Protein 2A7Y (pdb70)

Sequence (80 aa):
MHAKVGDYLVVKGTTTERHDQHAEIIEVRSADGSPPYVVRWLVNGHETTVYPGSDAVVVTATEHAEAEKRAAARAGHAATMHAKVGDYLVVKGTTTERHDQHAEIIEVRSADGSPPYVVRWLVNGHETTVYPGSDAVVVTATEHAEAEKRAAARAGHAATMHAKVGDYLVVKGTTTERHDQHAEIIEVRSADGSPPYVVRWLVNGHETTVYPGSDAVVVTATEHAEAEKRAAARAGHAATMHAKVGDYLVVKGTTTERHDQHAEIIEVRSADGSPPYVVRWLVNGHETTVYPGSDAVVVTATEHAEAEKRAAARAGHAATMHAKVGDYLVVKGTTTERHDQHAEIIEVRSADGSPPYVVRWLVNGHETTVYPGSDAVVVTATEHAEAEKRAAARAGHAATMHAKVGDYLVVKGTTTERHDQHAEIIEVRSADGSPPYVVRWLVNGHETTVYPGSDAVVVTATEHAEAEKRAAARAGHAATMHAKVGDYLVVKGTTTERHDQHAEIIEVRSADGSPPYVVRWLVNGHETTVYPGSDAVVVTATEHAEAEKRAAARAGHAATMHAKVGDYLVVKGTTTERHDQHAEIIEVRSADGSPPYVVRWLVNGHETTVYPGSDAVVVTATEHAEAEKRAAARAGHAATMHAKVGDYLVVKGTTTERHDQHAEIIEVRSADGSPPYVVRWLVNGHETTVYPGSDAVVVTATEHAEAEKRAAARAGHAATMHAKVGDYLVVKGTTTERHDQHAEIIEVRSADGSPPYVVRWLVNGHETTVYPGSDAVVVTATEHAEAEKRAAARAGHAATMHAKVGDYLVVKGTTTERHDQHAEIIEVRSADGSPPYVVRWLVNGHETTVYPGSDAVVVTATEHAEAEKRAAARAGHAATMHAKVGDYLVVKGTTTERHDQHAEIIEVRSADGSPPYVVRWLVNGHETTVYPGSDAVVVTATEHAEAEKRAAARAGHAATMHAKVGDYLVVKGTTTERHDQHAEIIEVRSADGSPPYVVRWLVNGHETTVYPGSDAVVVTATEHAEAEKRAAARAGHAATMHAKVGDYLVVKGTTTERHDQHAEIIEVRSADGSPPYVVRWLVNGHETTVYPGSDAVVVTATEHAEAEKRAAARAGHAATMHAKVGDYLVVKGTTTERHDQHAEIIEVRSADGSPPYVVRWLVNGHETTVYPGSDAVVVTATEHAEAEKRAAARAGHAATMHAKVGDYLVVKGTTTERHDQHAEIIEVRSADGSPPYVVRWLVNGHETTVYPGSDAVVVTATEHAEAEKRAAARAGHAATMHAKVGDYLVVKGTTTERHDQHAEIIEVRSADGSPPYVVRWLVNGHETTVYPGSDAVVVTATEHAEAEKRAAARAGHAATMHAKVGDYLVVKGTTTERHDQHAEIIEVRSADGSPPYVVRWLVNGHETTVYPGSDAVVVTATEHAEAEKRAAARAGHAATMHAKVGDYLVVKGTTTERHDQHAEIIEVRSADGSPPYVVRWLVNGHETTVYPGSDAVVVTATEHAEAEKRAAARAGHAATMHAKVGDYLVVKGTTTERHDQHAEIIEVRSADGSPPYVVRWLVNGHETTVYPGSDAVVVTATEHAEAEKRAAARAGHAATMHAKVGDYLVVKGTTTERHDQHAEIIEVRSADGSPPYVVRWLVNGHETTVYPGSDAVVVTATEHAEAEKRAAARAGHAATMHAKVGDYLVVKGTTTERHDQHAEIIEVRSADGSPPYVVRWLVNGHETTVYPGSDAVVVTATEHAEAEKRAAARAGHAATMHAKVGDYLVVKGTTTERHDQHAEIIEVRSADGSPPYVVRWLVNGHETTVYPGSDAVVVTATEHAEAEKRAAARAGHAATMHAKVGDYLVVKGTTTERHDQHAEIIEVRSADGSPPYVVRWLVNGHETTVYPGSDAVVVTATEHAEAEKRAAARAGHAATMHAKVGDYLVVKGTTTERHDQHAEIIEVRSADGSPPYVVRWLVNGHETTVYPGSDAVVVTATEHAEAEKRAAARAGHAAT

Radius of gyration: 10.8 Å; Cα contacts (8 Å, |Δi|>4): 193; chains: 1; bounding box: 28×27×23 Å

Nearest PDB structures (foldseek):
  2a7y-assembly1_A  TM=9.055E-01  e=6.181E-13  Mycobacterium tuberculosis
  6au2-assembly1_A  TM=4.944E-01  e=3.558E+00  Homo sapiens
  2a7y-assembly1_A  TM=8.995E-01  e=3.504E-11  Mycobacterium tuberculosis
  5ygb-assembly1_A  TM=5.096E-01  e=5.528E-01  Drosophila melanogaster
  3mew-assembly1_A  TM=5.130E-01  e=2.524E+00  Homo sapiens

Structure (mmCIF, N/CA/C/O backbone):
data_2A7Y
#
_entry.id   2A7Y
#
_cell.length_a   1.000
_cell.length_b   1.000
_cell.length_c   1.000
_cell.angle_alpha   90.00
_cell.angle_beta   90.00
_cell.angle_gamma   90.00
#
_symmetry.space_group_name_H-M   'P 1'
#
loop_
_atom_site.group_PDB
_atom_site.id
_atom_site.type_symbol
_atom_site.label_atom_id
_atom_site.label_alt_id
_atom_site.label_comp_id
_atom_site.label_asym_id
_atom_site.label_entity_id
_atom_site.label_seq_id
_atom_site.pdbx_PDB_ins_code
_atom_site.Cartn_x
_atom_site.Cartn_y
_atom_site.Cartn_z
_atom_site.occupancy
_atom_site.B_iso_or_equiv
_atom_site.auth_seq_id
_atom_site.auth_comp_id
_atom_site.auth_asym_id
_atom_site.auth_atom_id
_atom_site.pdbx_PDB_model_num
ATOM 1 N N . MET A 1 4 ? 8.457 1.895 -0.836 1.00 0.00 1 MET A N 1
ATOM 2 C CA . MET A 1 4 ? 7.459 0.806 -0.886 1.00 0.00 1 MET A CA 1
ATOM 3 C C . MET A 1 4 ? 8.078 -0.488 -0.365 1.00 0.00 1 MET A C 1
ATOM 4 O O . MET A 1 4 ? 9.212 -0.827 -0.711 1.00 0.00 1 MET A O 1
ATOM 18 N N . HIS A 1 5 ? 7.349 -1.186 0.497 1.00 0.00 2 HIS A N 1
ATOM 19 C CA . HIS A 1 5 ? 7.801 -2.466 1.030 1.00 0.00 2 HIS A CA 1
ATOM 20 C C . HIS A 1 5 ? 6.709 -3.506 0.825 1.00 0.00 2 HIS A C 1
ATOM 21 O O . HIS A 1 5 ? 5.557 -3.284 1.194 1.00 0.00 2 HIS A O 1
ATOM 36 N N . ALA A 1 6 ? 7.072 -4.636 0.246 1.00 0.00 3 ALA A N 1
ATOM 37 C CA . ALA A 1 6 ? 6.092 -5.646 -0.122 1.00 0.00 3 ALA A CA 1
ATOM 38 C C . ALA A 1 6 ? 6.019 -6.762 0.912 1.00 0.00 3 ALA A C 1
ATOM 39 O O . ALA A 1 6 ? 6.925 -6.932 1.729 1.00 0.00 3 ALA A O 1
ATOM 46 N N . LYS A 1 7 ? 4.929 -7.512 0.869 1.00 0.00 4 LYS A N 1
ATOM 47 C CA . LYS A 1 7 ? 4.721 -8.634 1.768 1.00 0.00 4 LYS A CA 1
ATOM 48 C C . LYS A 1 7 ? 3.901 -9.704 1.058 1.00 0.00 4 LYS A C 1
ATOM 49 O O . LYS A 1 7 ? 3.061 -9.388 0.212 1.00 0.00 4 LYS A O 1
ATOM 68 N N . VAL A 1 8 ? 4.154 -10.962 1.383 1.00 0.00 5 VAL A N 1
ATOM 69 C CA . VAL A 1 8 ? 3.439 -12.068 0.760 1.00 0.00 5 VAL A CA 1
ATOM 70 C C . VAL A 1 8 ? 2.139 -12.350 1.508 1.00 0.00 5 VAL A C 1
ATOM 71 O O . VAL A 1 8 ? 2.079 -12.250 2.736 1.00 0.00 5 VAL A O 1
ATOM 84 N N . GLY A 1 9 ? 1.098 -12.680 0.757 1.00 0.00 6 GLY A N 1
ATOM 85 C CA . GLY A 1 9 ? -0.204 -12.904 1.352 1.00 0.00 6 GLY A CA 1
ATOM 86 C C . GLY A 1 9 ? -1.025 -11.639 1.343 1.00 0.00 6 GLY A C 1
ATOM 87 O O . GLY A 1 9 ? -2.142 -11.596 1.864 1.00 0.00 6 GLY A O 1
ATOM 91 N N . ASP A 1 10 ? -0.469 -10.614 0.725 1.00 0.00 7 ASP A N 1
ATOM 92 C CA . ASP A 1 10 ? -1.116 -9.306 0.660 1.00 0.00 7 ASP A CA 1
ATOM 93 C C . ASP A 1 10 ? -1.318 -8.923 -0.784 1.00 0.00 7 ASP A C 1
ATOM 94 O O . ASP A 1 10 ? -0.812 -9.591 -1.682 1.00 0.00 7 ASP A O 1
ATOM 103 N N . TYR A 1 11 ? -2.045 -7.853 -1.012 1.00 0.00 8 TYR A N 1
ATOM 104 C CA . TYR A 1 11 ? -2.384 -7.466 -2.362 1.00 0.00 8 TYR A CA 1
ATOM 105 C C . TYR A 1 11 ? -1.651 -6.202 -2.780 1.00 0.00 8 TYR A C 1
ATOM 106 O O . TYR A 1 11 ? -1.394 -5.314 -1.971 1.00 0.00 8 TYR A O 1
ATOM 124 N N . LEU A 1 12 ? -1.321 -6.143 -4.054 1.00 0.00 9 LEU A N 1
ATOM 125 C CA . LEU A 1 12 ? -0.582 -5.037 -4.617 1.00 0.00 9 LEU A CA 1
ATOM 126 C C . LEU A 1 12 ? -1.537 -4.076 -5.305 1.00 0.00 9 LEU A C 1
ATOM 127 O O . LEU A 1 12 ? -2.515 -4.503 -5.942 1.00 0.00 9 LEU A O 1
ATOM 143 N N . VAL A 1 13 ? -1.251 -2.790 -5.124 1.00 0.00 10 VAL A N 1
ATOM 144 C CA . VAL A 1 13 ? -1.993 -1.698 -5.740 1.00 0.00 10 VAL A CA 1
ATOM 145 C C . VAL A 1 13 ? -1.019 -0.727 -6.389 1.00 0.00 10 VAL A C 1
ATOM 146 O O . VAL A 1 13 ? 0.121 -0.617 -5.954 1.00 0.00 10 VAL A O 1
ATOM 159 N N . VAL A 1 14 ? -1.462 -0.048 -7.431 1.00 0.00 11 VAL A N 1
ATOM 160 C CA . VAL A 1 14 ? -0.683 1.007 -8.055 1.00 0.00 11 VAL A CA 1
ATOM 161 C C . VAL A 1 14 ? -1.584 2.214 -8.301 1.00 0.00 11 VAL A C 1
ATOM 162 O O . VAL A 1 14 ? -2.797 2.052 -8.450 1.00 0.00 11 VAL A O 1
ATOM 175 N N . LYS A 1 15 ? -0.994 3.411 -8.298 1.00 0.00 12 LYS A N 1
ATOM 176 C CA . LYS A 1 15 ? -1.696 4.651 -8.643 1.00 0.00 12 LYS A CA 1
ATOM 177 C C . LYS A 1 15 ? -2.566 5.175 -7.500 1.00 0.00 12 LYS A C 1
ATOM 178 O O . LYS A 1 15 ? -3.237 4.413 -6.795 1.00 0.00 12 LYS A O 1
ATOM 197 N N . GLY A 1 16 ? -2.518 6.492 -7.319 1.00 0.00 13 GLY A N 1
ATOM 198 C CA . GLY A 1 16 ? -3.458 7.174 -6.451 1.00 0.00 13 GLY A CA 1
ATOM 199 C C . GLY A 1 16 ? -3.214 6.967 -4.971 1.00 0.00 13 GLY A C 1
ATOM 200 O O . GLY A 1 16 ? -4.116 6.532 -4.255 1.00 0.00 13 GLY A O 1
ATOM 204 N N . THR A 1 17 ? -2.023 7.312 -4.491 1.00 0.00 14 THR A N 1
ATOM 205 C CA . THR A 1 17 ? -1.727 7.200 -3.066 1.00 0.00 14 THR A CA 1
ATOM 206 C C . THR A 1 17 ? -2.513 8.233 -2.260 1.00 0.00 14 THR A C 1
ATOM 207 O O . THR A 1 17 ? -2.662 8.104 -1.046 1.00 0.00 14 THR A O 1
ATOM 218 N N . THR A 1 18 ? -3.024 9.252 -2.948 1.00 0.00 15 THR A N 1
ATOM 219 C CA . THR A 1 18 ? -3.860 10.266 -2.318 1.00 0.00 15 THR A CA 1
ATOM 220 C C . THR A 1 18 ? -5.188 9.652 -1.867 1.00 0.00 15 THR A C 1
ATOM 221 O O . THR A 1 18 ? -5.917 10.233 -1.061 1.00 0.00 15 THR A O 1
ATOM 232 N N . THR A 1 19 ? -5.468 8.459 -2.387 1.00 0.00 16 THR A N 1
ATOM 233 C CA . THR A 1 19 ? -6.680 7.716 -2.075 1.00 0.00 16 THR A CA 1
ATOM 234 C C . THR A 1 19 ? -7.890 8.308 -2.797 1.00 0.00 16 THR A C 1
ATOM 235 O O . THR A 1 19 ? -8.607 9.164 -2.270 1.00 0.00 16 THR A O 1
ATOM 246 N N . GLU A 1 20 ? -8.058 7.879 -4.037 1.00 0.00 17 GLU A N 1
ATOM 247 C CA . GLU A 1 20 ? -9.226 8.205 -4.837 1.00 0.00 17 GLU A CA 1
ATOM 248 C C . GLU A 1 20 ? -9.427 7.079 -5.835 1.00 0.00 17 GLU A C 1
ATOM 249 O O . GLU A 1 20 ? -10.447 6.388 -5.826 1.00 0.00 17 GLU A O 1
ATOM 261 N N . ARG A 1 21 ? -8.421 6.872 -6.670 1.00 0.00 18 ARG A N 1
ATOM 262 C CA . ARG A 1 21 ? -8.449 5.798 -7.643 1.00 0.00 18 ARG A CA 1
ATOM 263 C C . ARG A 1 21 ? -7.232 4.887 -7.458 1.00 0.00 18 ARG A C 1
ATOM 264 O O . ARG A 1 21 ? -6.101 5.260 -7.764 1.00 0.00 18 ARG A O 1
ATOM 285 N N . HIS A 1 22 ? -7.473 3.707 -6.902 1.00 0.00 19 HIS A N 1
ATOM 286 C CA . HIS A 1 22 ? -6.415 2.721 -6.711 1.00 0.00 19 HIS A CA 1
ATOM 287 C C . HIS A 1 22 ? -6.524 1.629 -7.765 1.00 0.00 19 HIS A C 1
ATOM 288 O O . HIS A 1 22 ? -7.481 0.850 -7.762 1.00 0.00 19 HIS A O 1
ATOM 303 N N . ASP A 1 23 ? -5.544 1.566 -8.653 1.00 0.00 20 ASP A N 1
ATOM 304 C CA . ASP A 1 23 ? -5.567 0.603 -9.743 1.00 0.00 20 ASP A CA 1
ATOM 305 C C . ASP A 1 23 ? -4.522 -0.482 -9.541 1.00 0.00 20 ASP A C 1
ATOM 306 O O . ASP A 1 23 ? -4.000 -0.646 -8.441 1.00 0.00 20 ASP A O 1
ATOM 315 N N . GLN A 1 24 ? -4.274 -1.233 -10.620 1.00 0.00 21 GLN A N 1
ATOM 316 C CA . GLN A 1 24 ? -3.289 -2.318 -10.666 1.00 0.00 21 GLN A CA 1
ATOM 317 C C . GLN A 1 24 ? -3.287 -3.156 -9.387 1.00 0.00 21 GLN A C 1
ATOM 318 O O . GLN A 1 24 ? -2.508 -2.918 -8.472 1.00 0.00 21 GLN A O 1
ATOM 332 N N . HIS A 1 25 ? -4.176 -4.138 -9.350 1.00 0.00 22 HIS A N 1
ATOM 333 C CA . HIS A 1 25 ? -4.396 -4.955 -8.160 1.00 0.00 22 HIS A CA 1
ATOM 334 C C . HIS A 1 25 ? -4.083 -6.416 -8.430 1.00 0.00 22 HIS A C 1
ATOM 335 O O . HIS A 1 25 ? -4.302 -6.894 -9.542 1.00 0.00 22 HIS A O 1
ATOM 350 N N . ALA A 1 26 ? -3.578 -7.106 -7.405 1.00 0.00 23 ALA A N 1
ATOM 351 C CA . ALA A 1 26 ? -3.422 -8.575 -7.435 1.00 0.00 23 ALA A CA 1
ATOM 352 C C . ALA A 1 26 ? -2.902 -9.088 -6.112 1.00 0.00 23 ALA A C 1
ATOM 353 O O . ALA A 1 26 ? -2.621 -8.310 -5.214 1.00 0.00 23 ALA A O 1
ATOM 360 N N . GLU A 1 27 ? -2.759 -10.397 -6.000 1.00 0.00 24 GLU A N 1
ATOM 361 C CA . GLU A 1 27 ? -2.205 -10.988 -4.786 1.00 0.00 24 GLU A CA 1
ATOM 362 C C . GLU A 1 27 ? -0.733 -11.304 -4.966 1.00 0.00 24 GLU A C 1
ATOM 363 O O . GLU A 1 27 ? -0.333 -11.966 -5.927 1.00 0.00 24 GLU A O 1
ATOM 375 N N . ILE A 1 28 ? 0.063 -10.813 -4.034 1.00 0.00 25 ILE A N 1
ATOM 376 C CA . ILE A 1 28 ? 1.479 -11.089 -4.011 1.00 0.00 25 ILE A CA 1
ATOM 377 C C . ILE A 1 28 ? 1.727 -12.366 -3.219 1.00 0.00 25 ILE A C 1
ATOM 378 O O . ILE A 1 28 ? 1.642 -12.367 -1.980 1.00 0.00 25 ILE A O 1
ATOM 394 N N . ILE A 1 29 ? 1.980 -13.453 -3.941 1.00 0.00 26 ILE A N 1
ATOM 395 C CA . ILE A 1 29 ? 2.279 -14.740 -3.321 1.00 0.00 26 ILE A CA 1
ATOM 396 C C . ILE A 1 29 ? 3.764 -15.054 -3.448 1.00 0.00 26 ILE A C 1
ATOM 397 O O . ILE A 1 29 ? 4.303 -15.884 -2.714 1.00 0.00 26 ILE A O 1
ATOM 413 N N . GLU A 1 30 ? 4.410 -14.386 -4.392 1.00 0.00 27 GLU A N 1
ATOM 414 C CA . GLU A 1 30 ? 5.835 -14.548 -4.622 1.00 0.00 27 GLU A CA 1
ATOM 415 C C . GLU A 1 30 ? 6.489 -13.185 -4.775 1.00 0.00 27 GLU A C 1
ATOM 416 O O . GLU A 1 30 ? 6.261 -12.476 -5.759 1.00 0.00 27 GLU A O 1
ATOM 428 N N . VAL A 1 31 ? 7.295 -12.817 -3.799 1.00 0.00 28 VAL A N 1
ATOM 429 C CA . VAL A 1 31 ? 7.943 -11.524 -3.810 1.00 0.00 28 VAL A CA 1
ATOM 430 C C . VAL A 1 31 ? 9.373 -11.664 -4.319 1.00 0.00 28 VAL A C 1
ATOM 431 O O . VAL A 1 31 ? 10.196 -12.339 -3.702 1.00 0.00 28 VAL A O 1
ATOM 444 N N . ARG A 1 32 ? 9.659 -11.041 -5.455 1.00 0.00 29 ARG A N 1
ATOM 445 C CA . ARG A 1 32 ? 10.994 -11.090 -6.043 1.00 0.00 29 ARG A CA 1
ATOM 446 C C . ARG A 1 32 ? 11.865 -9.958 -5.508 1.00 0.00 29 ARG A C 1
ATOM 447 O O . ARG A 1 32 ? 12.745 -9.453 -6.203 1.00 0.00 29 ARG A O 1
ATOM 468 N N . SER A 1 33 ? 11.627 -9.583 -4.266 1.00 0.00 30 SER A N 1
ATOM 469 C CA . SER A 1 33 ? 12.407 -8.552 -3.614 1.00 0.00 30 SER A CA 1
ATOM 470 C C . SER A 1 33 ? 12.475 -8.844 -2.124 1.00 0.00 30 SER A C 1
ATOM 471 O O . SER A 1 33 ? 11.559 -9.442 -1.560 1.00 0.00 30 SER A O 1
ATOM 479 N N . ALA A 1 34 ? 13.566 -8.450 -1.495 1.00 0.00 31 ALA A N 1
ATOM 480 C CA . ALA A 1 34 ? 13.713 -8.632 -0.063 1.00 0.00 31 ALA A CA 1
ATOM 481 C C . ALA A 1 34 ? 13.076 -7.469 0.683 1.00 0.00 31 ALA A C 1
ATOM 482 O O . ALA A 1 34 ? 12.828 -7.546 1.886 1.00 0.00 31 ALA A O 1
ATOM 489 N N . ASP A 1 35 ? 12.792 -6.398 -0.046 1.00 0.00 32 ASP A N 1
ATOM 490 C CA . ASP A 1 35 ? 12.250 -5.190 0.552 1.00 0.00 32 ASP A CA 1
ATOM 491 C C . ASP A 1 35 ? 11.020 -4.695 -0.205 1.00 0.00 32 ASP A C 1
ATOM 492 O O . ASP A 1 35 ? 9.897 -4.799 0.290 1.00 0.00 32 ASP A O 1
ATOM 501 N N . GLY A 1 36 ? 11.224 -4.178 -1.408 1.00 0.00 33 GLY A N 1
ATOM 502 C CA . GLY A 1 36 ? 10.117 -3.628 -2.167 1.00 0.00 33 GLY A CA 1
ATOM 503 C C . GLY A 1 36 ? 10.552 -3.052 -3.494 1.00 0.00 33 GLY A C 1
ATOM 504 O O . GLY A 1 36 ? 10.644 -1.833 -3.654 1.00 0.00 33 GLY A O 1
ATOM 508 N N . SER A 1 37 ? 10.825 -3.928 -4.443 1.00 0.00 34 SER A N 1
ATOM 509 C CA . SER A 1 37 ? 11.214 -3.517 -5.776 1.00 0.00 34 SER A CA 1
ATOM 510 C C . SER A 1 37 ? 10.691 -4.513 -6.810 1.00 0.00 34 SER A C 1
ATOM 511 O O . SER A 1 37 ? 10.809 -5.725 -6.625 1.00 0.00 34 SER A O 1
ATOM 519 N N . PRO A 1 38 ? 10.076 -4.014 -7.895 1.00 0.00 35 PRO A N 1
ATOM 520 C CA . PRO A 1 38 ? 9.583 -4.858 -8.991 1.00 0.00 35 PRO A CA 1
ATOM 521 C C . PRO A 1 38 ? 10.714 -5.629 -9.678 1.00 0.00 35 PRO A C 1
ATOM 522 O O . PRO A 1 38 ? 11.882 -5.246 -9.582 1.00 0.00 35 PRO A O 1
ATOM 533 N N . PRO A 1 39 ? 10.386 -6.714 -10.401 1.00 0.00 36 PRO A N 1
ATOM 534 C CA . PRO A 1 39 ? 9.009 -7.166 -10.595 1.00 0.00 36 PRO A CA 1
ATOM 535 C C . PRO A 1 39 ? 8.507 -8.063 -9.465 1.00 0.00 36 PRO A C 1
ATOM 536 O O . PRO A 1 39 ? 9.231 -8.363 -8.517 1.00 0.00 36 PRO A O 1
ATOM 547 N N . TYR A 1 40 ? 7.258 -8.488 -9.585 1.00 0.00 37 TYR A N 1
ATOM 548 C CA . TYR A 1 40 ? 6.641 -9.373 -8.607 1.00 0.00 37 TYR A CA 1
ATOM 549 C C . TYR A 1 40 ? 5.938 -10.512 -9.323 1.00 0.00 37 TYR A C 1
ATOM 550 O O . TYR A 1 40 ? 5.519 -10.361 -10.473 1.00 0.00 37 TYR A O 1
ATOM 568 N N . VAL A 1 41 ? 5.804 -11.643 -8.654 1.00 0.00 38 VAL A N 1
ATOM 569 C CA . VAL A 1 41 ? 5.005 -12.726 -9.186 1.00 0.00 38 VAL A CA 1
ATOM 570 C C . VAL A 1 41 ? 3.648 -12.662 -8.524 1.00 0.00 38 VAL A C 1
ATOM 571 O O . VAL A 1 41 ? 3.519 -12.787 -7.304 1.00 0.00 38 VAL A O 1
ATOM 584 N N . VAL A 1 42 ? 2.648 -12.438 -9.338 1.00 0.00 39 VAL A N 1
ATOM 585 C CA . VAL A 1 42 ? 1.361 -12.020 -8.858 1.00 0.00 39 VAL A CA 1
ATOM 586 C C . VAL A 1 42 ? 0.262 -12.952 -9.358 1.00 0.00 39 VAL A C 1
ATOM 587 O O . VAL A 1 42 ? 0.363 -13.530 -10.444 1.00 0.00 39 VAL A O 1
ATOM 600 N N . ARG A 1 43 ? -0.763 -13.120 -8.547 1.00 0.00 40 ARG A N 1
ATOM 601 C CA . ARG A 1 43 ? -1.912 -13.911 -8.938 1.00 0.00 40 ARG A CA 1
ATOM 602 C C . ARG A 1 43 ? -3.151 -13.044 -9.029 1.00 0.00 40 ARG A C 1
ATOM 603 O O . ARG A 1 43 ? -3.439 -12.260 -8.125 1.00 0.00 40 ARG A O 1
ATOM 624 N N . TRP A 1 44 ? -3.872 -13.183 -10.122 1.00 0.00 41 TRP A N 1
ATOM 625 C CA . TRP A 1 44 ? -5.191 -12.601 -10.234 1.00 0.00 41 TRP A CA 1
ATOM 626 C C . TRP A 1 44 ? -6.176 -13.587 -9.624 1.00 0.00 41 TRP A C 1
ATOM 627 O O . TRP A 1 44 ? -6.517 -14.582 -10.258 1.00 0.00 41 TRP A O 1
ATOM 648 N N . LEU A 1 45 ? -6.611 -13.340 -8.402 1.00 0.00 42 LEU A N 1
ATOM 649 C CA . LEU A 1 45 ? -7.438 -14.309 -7.689 1.00 0.00 42 LEU A CA 1
ATOM 650 C C . LEU A 1 45 ? -8.884 -14.185 -8.109 1.00 0.00 42 LEU A C 1
ATOM 651 O O . LEU A 1 45 ? -9.508 -15.147 -8.548 1.00 0.00 42 LEU A O 1
ATOM 667 N N . VAL A 1 46 ? -9.408 -12.981 -7.971 1.00 0.00 43 VAL A N 1
ATOM 668 C CA . VAL A 1 46 ? -10.783 -12.704 -8.305 1.00 0.00 43 VAL A CA 1
ATOM 669 C C . VAL A 1 46 ? -10.959 -12.615 -9.810 1.00 0.00 43 VAL A C 1
ATOM 670 O O . VAL A 1 46 ? -12.071 -12.474 -10.319 1.00 0.00 43 VAL A O 1
ATOM 683 N N . ASN A 1 47 ? -9.845 -12.683 -10.514 1.00 0.00 44 ASN A N 1
ATOM 684 C CA . ASN A 1 47 ? -9.866 -12.760 -11.958 1.00 0.00 44 ASN A CA 1
ATOM 685 C C . ASN A 1 47 ? -9.662 -14.208 -12.401 1.00 0.00 44 ASN A C 1
ATOM 686 O O . ASN A 1 47 ? -10.555 -14.817 -12.984 1.00 0.00 44 ASN A O 1
ATOM 697 N N . GLY A 1 48 ? -8.489 -14.763 -12.102 1.00 0.00 45 GLY A N 1
ATOM 698 C CA . GLY A 1 48 ? -8.257 -16.175 -12.348 1.00 0.00 45 GLY A CA 1
ATOM 699 C C . GLY A 1 48 ? -7.080 -16.462 -13.267 1.00 0.00 45 GLY A C 1
ATOM 700 O O . GLY A 1 48 ? -7.278 -16.923 -14.390 1.00 0.00 45 GLY A O 1
ATOM 704 N N . HIS A 1 49 ? -5.857 -16.190 -12.798 1.00 0.00 46 HIS A N 1
ATOM 705 C CA . HIS A 1 49 ? -4.643 -16.571 -13.533 1.00 0.00 46 HIS A CA 1
ATOM 706 C C . HIS A 1 49 ? -3.392 -16.159 -12.764 1.00 0.00 46 HIS A C 1
ATOM 707 O O . HIS A 1 49 ? -3.435 -15.257 -11.938 1.00 0.00 46 HIS A O 1
ATOM 722 N N . GLU A 1 50 ? -2.282 -16.827 -13.044 1.00 0.00 47 GLU A N 1
ATOM 723 C CA . GLU A 1 50 ? -0.999 -16.503 -12.415 1.00 0.00 47 GLU A CA 1
ATOM 724 C C . GLU A 1 50 ? -0.053 -15.895 -13.445 1.00 0.00 47 GLU A C 1
ATOM 725 O O . GLU A 1 50 ? -0.146 -16.215 -14.632 1.00 0.00 47 GLU A O 1
ATOM 737 N N . THR A 1 51 ? 0.852 -15.025 -13.000 1.00 0.00 48 THR A N 1
ATOM 738 C CA . THR A 1 51 ? 1.798 -14.385 -13.907 1.00 0.00 48 THR A CA 1
ATOM 739 C C . THR A 1 51 ? 2.806 -13.525 -13.158 1.00 0.00 48 THR A C 1
ATOM 740 O O . THR A 1 51 ? 2.796 -13.447 -11.935 1.00 0.00 48 THR A O 1
ATOM 751 N N . THR A 1 52 ? 3.689 -12.917 -13.915 1.00 0.00 49 THR A N 1
ATOM 752 C CA . THR A 1 52 ? 4.689 -12.006 -13.382 1.00 0.00 49 THR A CA 1
ATOM 753 C C . THR A 1 52 ? 4.502 -10.629 -14.016 1.00 0.00 49 THR A C 1
ATOM 754 O O . THR A 1 52 ? 4.500 -10.505 -15.239 1.00 0.00 49 THR A O 1
ATOM 765 N N . VAL A 1 53 ? 4.326 -9.604 -13.191 1.00 0.00 50 VAL A N 1
ATOM 766 C CA . VAL A 1 53 ? 3.972 -8.284 -13.702 1.00 0.00 50 VAL A CA 1
ATOM 767 C C . VAL A 1 53 ? 4.908 -7.192 -13.198 1.00 0.00 50 VAL A C 1
ATOM 768 O O . VAL A 1 53 ? 5.611 -7.360 -12.192 1.00 0.00 50 VAL A O 1
ATOM 781 N N . TYR A 1 54 ? 4.908 -6.073 -13.914 1.00 0.00 51 TYR A N 1
ATOM 782 C CA . TYR A 1 54 ? 5.629 -4.880 -13.499 1.00 0.00 51 TYR A CA 1
ATOM 783 C C . TYR A 1 54 ? 4.634 -3.786 -13.126 1.00 0.00 51 TYR A C 1
ATOM 784 O O . TYR A 1 54 ? 3.989 -3.208 -13.999 1.00 0.00 51 TYR A O 1
ATOM 802 N N . PRO A 1 55 ? 4.475 -3.509 -11.828 1.00 0.00 52 PRO A N 1
ATOM 803 C CA . PRO A 1 55 ? 3.611 -2.424 -11.349 1.00 0.00 52 PRO A CA 1
ATOM 804 C C . PRO A 1 55 ? 4.237 -1.055 -11.627 1.00 0.00 52 PRO A C 1
ATOM 805 O O . PRO A 1 55 ? 5.330 -0.968 -12.192 1.00 0.00 52 PRO A O 1
ATOM 816 N N . GLY A 1 56 ? 3.563 0.009 -11.214 1.00 0.00 53 GLY A N 1
ATOM 817 C CA . GLY A 1 56 ? 4.055 1.345 -11.494 1.00 0.00 53 GLY A CA 1
ATOM 818 C C . GLY A 1 56 ? 4.223 2.183 -10.245 1.00 0.00 53 GLY A C 1
ATOM 819 O O . GLY A 1 56 ? 4.396 1.648 -9.148 1.00 0.00 53 GLY A O 1
ATOM 823 N N . SER A 1 57 ? 4.164 3.496 -10.416 1.00 0.00 54 SER A N 1
ATOM 824 C CA . SER A 1 57 ? 4.336 4.430 -9.312 1.00 0.00 54 SER A CA 1
ATOM 825 C C . SER A 1 57 ? 3.133 4.394 -8.374 1.00 0.00 54 SER A C 1
ATOM 826 O O . SER A 1 57 ? 2.036 3.994 -8.773 1.00 0.00 54 SER A O 1
ATOM 834 N N . ASP A 1 58 ? 3.350 4.814 -7.126 1.00 0.00 55 ASP A N 1
ATOM 835 C CA . ASP A 1 58 ? 2.283 4.899 -6.129 1.00 0.00 55 ASP A CA 1
ATOM 836 C C . ASP A 1 58 ? 1.757 3.515 -5.773 1.00 0.00 55 ASP A C 1
ATOM 837 O O . ASP A 1 58 ? 0.556 3.325 -5.582 1.00 0.00 55 ASP A O 1
ATOM 846 N N . ALA A 1 59 ? 2.668 2.556 -5.674 1.00 0.00 56 ALA A N 1
ATOM 847 C CA . ALA A 1 59 ? 2.306 1.191 -5.324 1.00 0.00 56 ALA A CA 1
ATOM 848 C C . ALA A 1 59 ? 2.028 1.064 -3.827 1.00 0.00 56 ALA A C 1
ATOM 849 O O . ALA A 1 59 ? 2.834 1.487 -2.994 1.00 0.00 56 ALA A O 1
ATOM 856 N N . VAL A 1 60 ? 0.881 0.481 -3.498 1.00 0.00 57 VAL A N 1
ATOM 857 C CA . VAL A 1 60 ? 0.431 0.341 -2.116 1.00 0.00 57 VAL A CA 1
ATOM 858 C C . VAL A 1 60 ? 0.105 -1.129 -1.829 1.00 0.00 57 VAL A C 1
ATOM 859 O O . VAL A 1 60 ? -0.038 -1.921 -2.758 1.00 0.00 57 VAL A O 1
ATOM 872 N N . VAL A 1 61 ? 0.001 -1.492 -0.556 1.00 0.00 58 VAL A N 1
ATOM 873 C CA . VAL A 1 61 ? -0.310 -2.866 -0.167 1.00 0.00 58 VAL A CA 1
ATOM 874 C C . VAL A 1 61 ? -1.665 -2.935 0.543 1.00 0.00 58 VAL A C 1
ATOM 875 O O . VAL A 1 61 ? -1.861 -2.300 1.579 1.00 0.00 58 VAL A O 1
ATOM 888 N N . VAL A 1 62 ? -2.597 -3.694 -0.026 1.00 0.00 59 VAL A N 1
ATOM 889 C CA . VAL A 1 62 ? -3.923 -3.843 0.518 1.00 0.00 59 VAL A CA 1
ATOM 890 C C . VAL A 1 62 ? -4.181 -5.263 1.009 1.00 0.00 59 VAL A C 1
ATOM 891 O O . VAL A 1 62 ? -3.330 -6.145 0.887 1.00 0.00 59 VAL A O 1
ATOM 904 N N . THR A 1 63 ? -5.371 -5.467 1.552 1.00 0.00 60 THR A N 1
ATOM 905 C CA . THR A 1 63 ? -5.783 -6.765 2.069 1.00 0.00 60 THR A CA 1
ATOM 906 C C . THR A 1 63 ? -7.024 -7.293 1.326 1.00 0.00 60 THR A C 1
ATOM 907 O O . THR A 1 63 ? -7.426 -6.731 0.302 1.00 0.00 60 THR A O 1
ATOM 918 N N . ALA A 1 64 ? -7.611 -8.368 1.855 1.00 0.00 61 ALA A N 1
ATOM 919 C CA . ALA A 1 64 ? -8.686 -9.123 1.199 1.00 0.00 61 ALA A CA 1
ATOM 920 C C . ALA A 1 64 ? -9.820 -8.264 0.624 1.00 0.00 61 ALA A C 1
ATOM 921 O O . ALA A 1 64 ? -10.196 -8.439 -0.535 1.00 0.00 61 ALA A O 1
ATOM 928 N N . THR A 1 65 ? -10.368 -7.341 1.403 1.00 0.00 62 THR A N 1
ATOM 929 C CA . THR A 1 65 ? -11.556 -6.614 0.960 1.00 0.00 62 THR A CA 1
ATOM 930 C C . THR A 1 65 ? -11.235 -5.658 -0.169 1.00 0.00 62 THR A C 1
ATOM 931 O O . THR A 1 65 ? -12.000 -5.520 -1.127 1.00 0.00 62 THR A O 1
ATOM 942 N N . GLU A 1 66 ? -10.085 -5.025 -0.065 1.00 0.00 63 GLU A N 1
ATOM 943 C CA . GLU A 1 66 ? -9.630 -4.082 -1.066 1.00 0.00 63 GLU A CA 1
ATOM 944 C C . GLU A 1 66 ? -9.325 -4.834 -2.358 1.00 0.00 63 GLU A C 1
ATOM 945 O O . GLU A 1 66 ? -9.188 -4.248 -3.431 1.00 0.00 63 GLU A O 1
ATOM 957 N N . HIS A 1 67 ? -9.189 -6.144 -2.218 1.00 0.00 64 HIS A N 1
ATOM 958 C CA . HIS A 1 67 ? -8.839 -7.018 -3.322 1.00 0.00 64 HIS A CA 1
ATOM 959 C C . HIS A 1 67 ? -10.034 -7.408 -4.204 1.00 0.00 64 HIS A C 1
ATOM 960 O O . HIS A 1 67 ? -9.898 -7.415 -5.398 1.00 0.00 64 HIS A O 1
ATOM 975 N N . ALA A 1 68 ? -11.193 -7.722 -3.647 1.00 0.00 65 ALA A N 1
ATOM 976 C CA . ALA A 1 68 ? -12.237 -8.379 -4.443 1.00 0.00 65 ALA A CA 1
ATOM 977 C C . ALA A 1 68 ? -12.608 -7.554 -5.679 1.00 0.00 65 ALA A C 1
ATOM 978 O O . ALA A 1 68 ? -12.202 -7.850 -6.816 1.00 0.00 65 ALA A O 1
ATOM 985 N N . GLU A 1 69 ? -13.321 -6.485 -5.424 1.00 0.00 66 GLU A N 1
ATOM 986 C CA . GLU A 1 69 ? -13.840 -5.617 -6.472 1.00 0.00 66 GLU A CA 1
ATOM 987 C C . GLU A 1 69 ? -12.712 -4.900 -7.218 1.00 0.00 66 GLU A C 1
ATOM 988 O O . GLU A 1 69 ? -12.628 -4.917 -8.465 1.00 0.00 66 GLU A O 1
ATOM 1000 N N . ALA A 1 70 ? -11.824 -4.301 -6.444 1.00 0.00 67 ALA A N 1
ATOM 1001 C CA . ALA A 1 70 ? -10.777 -3.471 -6.991 1.00 0.00 67 ALA A CA 1
ATOM 1002 C C . ALA A 1 70 ? -9.768 -4.282 -7.793 1.00 0.00 67 ALA A C 1
ATOM 1003 O O . ALA A 1 70 ? -9.217 -3.777 -8.752 1.00 0.00 67 ALA A O 1
ATOM 1010 N N . GLU A 1 71 ? -9.530 -5.536 -7.422 1.00 0.00 68 GLU A N 1
ATOM 1011 C CA . GLU A 1 71 ? -8.567 -6.358 -8.157 1.00 0.00 68 GLU A CA 1
ATOM 1012 C C . GLU A 1 71 ? -9.159 -6.832 -9.461 1.00 0.00 68 GLU A C 1
ATOM 1013 O O . GLU A 1 71 ? -8.445 -6.986 -10.431 1.00 0.00 68 GLU A O 1
ATOM 1025 N N . LYS A 1 72 ? -10.456 -7.083 -9.494 1.00 0.00 69 LYS A N 1
ATOM 1026 C CA . LYS A 1 72 ? -11.097 -7.390 -10.768 1.00 0.00 69 LYS A CA 1
ATOM 1027 C C . LYS A 1 72 ? -10.801 -6.283 -11.785 1.00 0.00 69 LYS A C 1
ATOM 1028 O O . LYS A 1 72 ? -10.123 -6.505 -12.808 1.00 0.00 69 LYS A O 1
ATOM 1047 N N . ARG A 1 73 ? -11.254 -5.073 -11.475 1.00 0.00 70 ARG A N 1
ATOM 1048 C CA . ARG A 1 73 ? -11.104 -3.954 -12.407 1.00 0.00 70 ARG A CA 1
ATOM 1049 C C . ARG A 1 73 ? -9.627 -3.587 -12.608 1.00 0.00 70 ARG A C 1
ATOM 1050 O O . ARG A 1 73 ? -9.151 -3.395 -13.735 1.00 0.00 70 ARG A O 1
ATOM 1071 N N . ALA A 1 74 ? -8.896 -3.516 -11.509 1.00 0.00 71 ALA A N 1
ATOM 1072 C CA . ALA A 1 74 ? -7.531 -3.023 -11.535 1.00 0.00 71 ALA A CA 1
ATOM 1073 C C . ALA A 1 74 ? -6.535 -4.062 -12.038 1.00 0.00 71 ALA A C 1
ATOM 1074 O O . ALA A 1 74 ? -5.413 -3.711 -12.369 1.00 0.00 71 ALA A O 1
ATOM 1081 N N . ALA A 1 75 ? -6.914 -5.331 -12.071 1.00 0.00 72 ALA A N 1
ATOM 1082 C CA . ALA A 1 75 ? -6.067 -6.338 -12.704 1.00 0.00 72 ALA A CA 1
ATOM 1083 C C . ALA A 1 75 ? -6.217 -6.234 -14.201 1.00 0.00 72 ALA A C 1
ATOM 1084 O O . ALA A 1 75 ? -5.250 -6.412 -14.940 1.00 0.00 72 ALA A O 1
ATOM 1091 N N . ALA A 1 76 ? -7.435 -5.933 -14.645 1.00 0.00 73 ALA A N 1
ATOM 1092 C CA . ALA A 1 76 ? -7.652 -5.599 -16.044 1.00 0.00 73 ALA A CA 1
ATOM 1093 C C . ALA A 1 76 ? -6.803 -4.383 -16.431 1.00 0.00 73 ALA A C 1
ATOM 1094 O O . ALA A 1 76 ? -6.405 -4.230 -17.585 1.00 0.00 73 ALA A O 1
ATOM 1101 N N . ARG A 1 77 ? -6.542 -3.515 -15.451 1.00 0.00 74 ARG A N 1
ATOM 1102 C CA . ARG A 1 77 ? -5.630 -2.380 -15.638 1.00 0.00 74 ARG A CA 1
ATOM 1103 C C . ARG A 1 77 ? -4.153 -2.833 -15.657 1.00 0.00 74 ARG A C 1
ATOM 1104 O O . ARG A 1 77 ? -3.441 -2.609 -16.636 1.00 0.00 74 ARG A O 1
ATOM 1125 N N . ALA A 1 78 ? -3.717 -3.469 -14.563 1.00 0.00 75 ALA A N 1
ATOM 1126 C CA . ALA A 1 78 ? -2.324 -3.916 -14.373 1.00 0.00 75 ALA A CA 1
ATOM 1127 C C . ALA A 1 78 ? -1.880 -4.902 -15.446 1.00 0.00 75 ALA A C 1
ATOM 1128 O O . ALA A 1 78 ? -1.001 -4.604 -16.252 1.00 0.00 75 ALA A O 1
ATOM 1135 N N . GLY A 1 79 ? -2.513 -6.069 -15.465 1.00 0.00 76 GLY A N 1
ATOM 1136 C CA . GLY A 1 79 ? -2.051 -7.155 -16.310 1.00 0.00 76 GLY A CA 1
ATOM 1137 C C . GLY A 1 79 ? -2.572 -7.060 -17.724 1.00 0.00 76 GLY A C 1
ATOM 1138 O O . GLY A 1 79 ? -2.750 -8.074 -18.398 1.00 0.00 76 GLY A O 1
ATOM 1142 N N . HIS A 1 80 ? -2.817 -5.844 -18.175 1.00 0.00 77 HIS A N 1
ATOM 1143 C CA . HIS A 1 80 ? -3.246 -5.616 -19.541 1.00 0.00 77 HIS A CA 1
ATOM 1144 C C . HIS A 1 80 ? -2.018 -5.567 -20.436 1.00 0.00 77 HIS A C 1
ATOM 1145 O O . HIS A 1 80 ? -2.089 -5.837 -21.635 1.00 0.00 77 HIS A O 1
ATOM 1160 N N . ALA A 1 81 ? -0.890 -5.231 -19.825 1.00 0.00 78 ALA A N 1
ATOM 1161 C CA . ALA A 1 81 ? 0.385 -5.149 -20.515 1.00 0.00 78 ALA A CA 1
ATOM 1162 C C . ALA A 1 81 ? 1.513 -5.407 -19.524 1.00 0.00 78 ALA A C 1
ATOM 1163 O O . ALA A 1 81 ? 1.249 -5.734 -18.366 1.00 0.00 78 ALA A O 1
ATOM 1170 N N . ALA A 1 82 ? 2.760 -5.277 -19.985 1.00 0.00 79 ALA A N 1
ATOM 1171 C CA . ALA A 1 82 ? 3.943 -5.468 -19.135 1.00 0.00 79 ALA A CA 1
ATOM 1172 C C . ALA A 1 82 ? 4.074 -6.916 -18.657 1.00 0.00 79 ALA A C 1
ATOM 1173 O O . ALA A 1 82 ? 4.882 -7.223 -17.778 1.00 0.00 79 ALA A O 1
ATOM 1180 N N . THR A 1 83 ? 3.286 -7.799 -19.242 1.00 0.00 80 THR A N 1
ATOM 1181 C CA . THR A 1 83 ? 3.350 -9.210 -18.921 1.00 0.00 80 THR A CA 1
ATOM 1182 C C . THR A 1 83 ? 4.208 -9.941 -19.946 1.00 0.00 80 THR A C 1
ATOM 1183 O O . THR A 1 83 ? 5.196 -10.595 -19.550 1.00 0.00 80 THR A O 1
ATOM 1195 N N . MET A 1 4 ? 8.518 0.755 -2.005 1.00 0.00 1 MET A N 2
ATOM 1196 C CA . MET A 1 4 ? 7.478 -0.216 -1.597 1.00 0.00 1 MET A CA 2
ATOM 1197 C C . MET A 1 4 ? 8.109 -1.400 -0.863 1.00 0.00 1 MET A C 2
ATOM 1198 O O . MET A 1 4 ? 9.315 -1.625 -0.945 1.00 0.00 1 MET A O 2
ATOM 1212 N N . HIS A 1 5 ? 7.280 -2.136 -0.136 1.00 0.00 2 HIS A N 2
ATOM 1213 C CA . HIS A 1 5 ? 7.677 -3.352 0.562 1.00 0.00 2 HIS A CA 2
ATOM 1214 C C . HIS A 1 5 ? 6.576 -4.387 0.393 1.00 0.00 2 HIS A C 2
ATOM 1215 O O . HIS A 1 5 ? 5.395 -4.040 0.424 1.00 0.00 2 HIS A O 2
ATOM 1230 N N . ALA A 1 6 ? 6.944 -5.645 0.195 1.00 0.00 3 ALA A N 2
ATOM 1231 C CA . ALA A 1 6 ? 5.990 -6.638 -0.276 1.00 0.00 3 ALA A CA 2
ATOM 1232 C C . ALA A 1 6 ? 6.146 -7.967 0.448 1.00 0.00 3 ALA A C 2
ATOM 1233 O O . ALA A 1 6 ? 7.253 -8.416 0.748 1.00 0.00 3 ALA A O 2
ATOM 1240 N N . LYS A 1 7 ? 4.999 -8.560 0.739 1.00 0.00 4 LYS A N 2
ATOM 1241 C CA . LYS A 1 7 ? 4.888 -9.761 1.547 1.00 0.00 4 LYS A CA 2
ATOM 1242 C C . LYS A 1 7 ? 3.846 -10.697 0.938 1.00 0.00 4 LYS A C 2
ATOM 1243 O O . LYS A 1 7 ? 2.878 -10.237 0.354 1.00 0.00 4 LYS A O 2
ATOM 1262 N N . VAL A 1 8 ? 4.104 -11.989 0.954 1.00 0.00 5 VAL A N 2
ATOM 1263 C CA . VAL A 1 8 ? 3.138 -12.963 0.438 1.00 0.00 5 VAL A CA 2
ATOM 1264 C C . VAL A 1 8 ? 1.852 -12.979 1.303 1.00 0.00 5 VAL A C 2
ATOM 1265 O O . VAL A 1 8 ? 1.908 -12.716 2.507 1.00 0.00 5 VAL A O 2
ATOM 1278 N N . GLY A 1 9 ? 0.699 -13.277 0.682 1.00 0.00 6 GLY A N 2
ATOM 1279 C CA . GLY A 1 9 ? -0.592 -13.205 1.380 1.00 0.00 6 GLY A CA 2
ATOM 1280 C C . GLY A 1 9 ? -1.067 -11.770 1.467 1.00 0.00 6 GLY A C 2
ATOM 1281 O O . GLY A 1 9 ? -1.943 -11.409 2.251 1.00 0.00 6 GLY A O 2
ATOM 1285 N N . ASP A 1 10 ? -0.442 -10.983 0.631 1.00 0.00 7 ASP A N 2
ATOM 1286 C CA . ASP A 1 10 ? -0.475 -9.513 0.664 1.00 0.00 7 ASP A CA 2
ATOM 1287 C C . ASP A 1 10 ? -0.584 -9.027 -0.754 1.00 0.00 7 ASP A C 2
ATOM 1288 O O . ASP A 1 10 ? -0.065 -9.663 -1.662 1.00 0.00 7 ASP A O 2
ATOM 1297 N N . TYR A 1 11 ? -1.305 -7.964 -0.958 1.00 0.00 8 TYR A N 2
ATOM 1298 C CA . TYR A 1 11 ? -2.172 -7.721 -2.080 1.00 0.00 8 TYR A CA 2
ATOM 1299 C C . TYR A 1 11 ? -1.899 -6.286 -2.506 1.00 0.00 8 TYR A C 2
ATOM 1300 O O . TYR A 1 11 ? -1.639 -5.450 -1.661 1.00 0.00 8 TYR A O 2
ATOM 1318 N N . LEU A 1 12 ? -1.901 -5.991 -3.797 1.00 0.00 9 LEU A N 2
ATOM 1319 C CA . LEU A 1 12 ? -1.136 -4.867 -4.323 1.00 0.00 9 LEU A CA 2
ATOM 1320 C C . LEU A 1 12 ? -1.979 -4.096 -5.333 1.00 0.00 9 LEU A C 2
ATOM 1321 O O . LEU A 1 12 ? -2.731 -4.661 -6.123 1.00 0.00 9 LEU A O 2
ATOM 1337 N N . VAL A 1 13 ? -1.828 -2.781 -5.229 1.00 0.00 10 VAL A N 2
ATOM 1338 C CA . VAL A 1 13 ? -2.691 -1.773 -5.837 1.00 0.00 10 VAL A CA 2
ATOM 1339 C C . VAL A 1 13 ? -1.835 -0.657 -6.385 1.00 0.00 10 VAL A C 2
ATOM 1340 O O . VAL A 1 13 ? -0.835 -0.330 -5.782 1.00 0.00 10 VAL A O 2
ATOM 1353 N N . VAL A 1 14 ? -2.163 -0.092 -7.526 1.00 0.00 11 VAL A N 2
ATOM 1354 C CA . VAL A 1 14 ? -1.380 1.058 -7.961 1.00 0.00 11 VAL A CA 2
ATOM 1355 C C . VAL A 1 14 ? -2.311 2.121 -8.515 1.00 0.00 11 VAL A C 2
ATOM 1356 O O . VAL A 1 14 ? -3.302 1.823 -9.150 1.00 0.00 11 VAL A O 2
ATOM 1369 N N . LYS A 1 15 ? -2.025 3.372 -8.202 1.00 0.00 12 LYS A N 2
ATOM 1370 C CA . LYS A 1 15 ? -2.980 4.432 -8.461 1.00 0.00 12 LYS A CA 2
ATOM 1371 C C . LYS A 1 15 ? -2.688 5.155 -9.757 1.00 0.00 12 LYS A C 2
ATOM 1372 O O . LYS A 1 15 ? -1.643 5.791 -9.910 1.00 0.00 12 LYS A O 2
ATOM 1391 N N . GLY A 1 16 ? -3.612 5.037 -10.693 1.00 0.00 13 GLY A N 2
ATOM 1392 C CA . GLY A 1 16 ? -3.586 5.878 -11.861 1.00 0.00 13 GLY A CA 2
ATOM 1393 C C . GLY A 1 16 ? -4.027 7.275 -11.496 1.00 0.00 13 GLY A C 2
ATOM 1394 O O . GLY A 1 16 ? -5.224 7.533 -11.333 1.00 0.00 13 GLY A O 2
ATOM 1398 N N . THR A 1 17 ? -3.065 8.179 -11.351 1.00 0.00 14 THR A N 2
ATOM 1399 C CA . THR A 1 17 ? -3.343 9.537 -10.893 1.00 0.00 14 THR A CA 2
ATOM 1400 C C . THR A 1 17 ? -4.126 10.335 -11.941 1.00 0.00 14 THR A C 2
ATOM 1401 O O . THR A 1 17 ? -4.380 11.526 -11.768 1.00 0.00 14 THR A O 2
ATOM 1412 N N . THR A 1 18 ? -4.509 9.667 -13.021 1.00 0.00 15 THR A N 2
ATOM 1413 C CA . THR A 1 18 ? -5.375 10.249 -14.026 1.00 0.00 15 THR A CA 2
ATOM 1414 C C . THR A 1 18 ? -6.689 10.688 -13.381 1.00 0.00 15 THR A C 2
ATOM 1415 O O . THR A 1 18 ? -7.025 11.873 -13.359 1.00 0.00 15 THR A O 2
ATOM 1426 N N . THR A 1 19 ? -7.410 9.717 -12.828 1.00 0.00 16 THR A N 2
ATOM 1427 C CA . THR A 1 19 ? -8.654 9.993 -12.126 1.00 0.00 16 THR A CA 2
ATOM 1428 C C . THR A 1 19 ? -8.422 9.975 -10.611 1.00 0.00 16 THR A C 2
ATOM 1429 O O . THR A 1 19 ? -9.336 10.225 -9.826 1.00 0.00 16 THR A O 2
ATOM 1440 N N . GLU A 1 20 ? -7.178 9.675 -10.218 1.00 0.00 17 GLU A N 2
ATOM 1441 C CA . GLU A 1 20 ? -6.763 9.684 -8.810 1.00 0.00 17 GLU A CA 2
ATOM 1442 C C . GLU A 1 20 ? -7.413 8.543 -8.026 1.00 0.00 17 GLU A C 2
ATOM 1443 O O . GLU A 1 20 ? -7.552 8.607 -6.804 1.00 0.00 17 GLU A O 2
ATOM 1455 N N . ARG A 1 21 ? -7.772 7.484 -8.735 1.00 0.00 18 ARG A N 2
ATOM 1456 C CA . ARG A 1 21 ? -8.374 6.305 -8.125 1.00 0.00 18 ARG A CA 2
ATOM 1457 C C . ARG A 1 21 ? -7.351 5.179 -8.035 1.00 0.00 18 ARG A C 2
ATOM 1458 O O . ARG A 1 21 ? -6.211 5.340 -8.472 1.00 0.00 18 ARG A O 2
ATOM 1479 N N . HIS A 1 22 ? -7.746 4.040 -7.472 1.00 0.00 19 HIS A N 2
ATOM 1480 C CA . HIS A 1 22 ? -6.826 2.918 -7.353 1.00 0.00 19 HIS A CA 2
ATOM 1481 C C . HIS A 1 22 ? -7.073 1.896 -8.460 1.00 0.00 19 HIS A C 2
ATOM 1482 O O . HIS A 1 22 ? -8.139 1.279 -8.537 1.00 0.00 19 HIS A O 2
ATOM 1497 N N . ASP A 1 23 ? -6.079 1.735 -9.323 1.00 0.00 20 ASP A N 2
ATOM 1498 C CA . ASP A 1 23 ? -6.180 0.846 -10.469 1.00 0.00 20 ASP A CA 2
ATOM 1499 C C . ASP A 1 23 ? -5.089 -0.215 -10.460 1.00 0.00 20 ASP A C 2
ATOM 1500 O O . ASP A 1 23 ? -3.971 0.028 -10.892 1.00 0.00 20 ASP A O 2
ATOM 1509 N N . GLN A 1 24 ? -5.442 -1.360 -9.894 1.00 0.00 21 GLN A N 2
ATOM 1510 C CA . GLN A 1 24 ? -4.668 -2.597 -9.939 1.00 0.00 21 GLN A CA 2
ATOM 1511 C C . GLN A 1 24 ? -4.931 -3.373 -8.685 1.00 0.00 21 GLN A C 2
ATOM 1512 O O . GLN A 1 24 ? -4.791 -2.801 -7.605 1.00 0.00 21 GLN A O 2
ATOM 1526 N N . HIS A 1 25 ? -5.300 -4.650 -8.795 1.00 0.00 22 HIS A N 2
ATOM 1527 C CA . HIS A 1 25 ? -4.985 -5.520 -7.693 1.00 0.00 22 HIS A CA 2
ATOM 1528 C C . HIS A 1 25 ? -4.492 -6.870 -8.188 1.00 0.00 22 HIS A C 2
ATOM 1529 O O . HIS A 1 25 ? -5.002 -7.472 -9.121 1.00 0.00 22 HIS A O 2
ATOM 1544 N N . ALA A 1 26 ? -3.466 -7.273 -7.510 1.00 0.00 23 ALA A N 2
ATOM 1545 C CA . ALA A 1 26 ? -2.721 -8.491 -7.703 1.00 0.00 23 ALA A CA 2
ATOM 1546 C C . ALA A 1 26 ? -2.317 -9.048 -6.362 1.00 0.00 23 ALA A C 2
ATOM 1547 O O . ALA A 1 26 ? -2.044 -8.245 -5.468 1.00 0.00 23 ALA A O 2
ATOM 1554 N N . GLU A 1 27 ? -2.279 -10.336 -6.136 1.00 0.00 24 GLU A N 2
ATOM 1555 C CA . GLU A 1 27 ? -1.927 -10.751 -4.798 1.00 0.00 24 GLU A CA 2
ATOM 1556 C C . GLU A 1 27 ? -0.941 -11.857 -4.830 1.00 0.00 24 GLU A C 2
ATOM 1557 O O . GLU A 1 27 ? -0.943 -12.776 -5.653 1.00 0.00 24 GLU A O 2
ATOM 1569 N N . ILE A 1 28 ? -0.049 -11.640 -3.901 1.00 0.00 25 ILE A N 2
ATOM 1570 C CA . ILE A 1 28 ? 1.309 -12.026 -3.992 1.00 0.00 25 ILE A CA 2
ATOM 1571 C C . ILE A 1 28 ? 1.560 -13.311 -3.252 1.00 0.00 25 ILE A C 2
ATOM 1572 O O . ILE A 1 28 ? 1.350 -13.388 -2.031 1.00 0.00 25 ILE A O 2
ATOM 1588 N N . ILE A 1 29 ? 1.982 -14.310 -4.020 1.00 0.00 26 ILE A N 2
ATOM 1589 C CA . ILE A 1 29 ? 2.344 -15.612 -3.497 1.00 0.00 26 ILE A CA 2
ATOM 1590 C C . ILE A 1 29 ? 3.832 -15.867 -3.706 1.00 0.00 26 ILE A C 2
ATOM 1591 O O . ILE A 1 29 ? 4.385 -16.835 -3.192 1.00 0.00 26 ILE A O 2
ATOM 1607 N N . GLU A 1 30 ? 4.467 -14.975 -4.453 1.00 0.00 27 GLU A N 2
ATOM 1608 C CA . GLU A 1 30 ? 5.900 -15.028 -4.682 1.00 0.00 27 GLU A CA 2
ATOM 1609 C C . GLU A 1 30 ? 6.477 -13.620 -4.611 1.00 0.00 27 GLU A C 2
ATOM 1610 O O . GLU A 1 30 ? 6.007 -12.693 -5.297 1.00 0.00 27 GLU A O 2
ATOM 1622 N N . VAL A 1 31 ? 7.563 -13.488 -3.861 1.00 0.00 28 VAL A N 2
ATOM 1623 C CA . VAL A 1 31 ? 8.079 -12.188 -3.473 1.00 0.00 28 VAL A CA 2
ATOM 1624 C C . VAL A 1 31 ? 9.602 -12.186 -3.594 1.00 0.00 28 VAL A C 2
ATOM 1625 O O . VAL A 1 31 ? 10.312 -12.734 -2.748 1.00 0.00 28 VAL A O 2
ATOM 1638 N N . ARG A 1 32 ? 10.094 -11.597 -4.674 1.00 0.00 29 ARG A N 2
ATOM 1639 C CA . ARG A 1 32 ? 11.526 -11.550 -4.951 1.00 0.00 29 ARG A CA 2
ATOM 1640 C C . ARG A 1 32 ? 12.048 -10.126 -4.799 1.00 0.00 29 ARG A C 2
ATOM 1641 O O . ARG A 1 32 ? 12.663 -9.580 -5.714 1.00 0.00 29 ARG A O 2
ATOM 1662 N N . SER A 1 33 ? 11.814 -9.531 -3.643 1.00 0.00 30 SER A N 2
ATOM 1663 C CA . SER A 1 33 ? 12.156 -8.136 -3.443 1.00 0.00 30 SER A CA 2
ATOM 1664 C C . SER A 1 33 ? 12.886 -7.924 -2.119 1.00 0.00 30 SER A C 2
ATOM 1665 O O . SER A 1 33 ? 12.310 -8.103 -1.047 1.00 0.00 30 SER A O 2
ATOM 1673 N N . ALA A 1 34 ? 14.157 -7.549 -2.200 1.00 0.00 31 ALA A N 2
ATOM 1674 C CA . ALA A 1 34 ? 14.943 -7.240 -1.011 1.00 0.00 31 ALA A CA 2
ATOM 1675 C C . ALA A 1 34 ? 14.685 -5.805 -0.569 1.00 0.00 31 ALA A C 2
ATOM 1676 O O . ALA A 1 34 ? 14.528 -5.519 0.618 1.00 0.00 31 ALA A O 2
ATOM 1683 N N . ASP A 1 35 ? 14.633 -4.906 -1.545 1.00 0.00 32 ASP A N 2
ATOM 1684 C CA . ASP A 1 35 ? 14.324 -3.501 -1.296 1.00 0.00 32 ASP A CA 2
ATOM 1685 C C . ASP A 1 35 ? 12.825 -3.277 -1.369 1.00 0.00 32 ASP A C 2
ATOM 1686 O O . ASP A 1 35 ? 12.326 -2.196 -1.058 1.00 0.00 32 ASP A O 2
ATOM 1695 N N . GLY A 1 36 ? 12.115 -4.313 -1.791 1.00 0.00 33 GLY A N 2
ATOM 1696 C CA . GLY A 1 36 ? 10.692 -4.195 -2.016 1.00 0.00 33 GLY A CA 2
ATOM 1697 C C . GLY A 1 36 ? 10.395 -3.674 -3.406 1.00 0.00 33 GLY A C 2
ATOM 1698 O O . GLY A 1 36 ? 9.299 -3.195 -3.683 1.00 0.00 33 GLY A O 2
ATOM 1702 N N . SER A 1 37 ? 11.383 -3.770 -4.283 1.00 0.00 34 SER A N 2
ATOM 1703 C CA . SER A 1 37 ? 11.261 -3.276 -5.643 1.00 0.00 34 SER A CA 2
ATOM 1704 C C . SER A 1 37 ? 10.728 -4.360 -6.578 1.00 0.00 34 SER A C 2
ATOM 1705 O O . SER A 1 37 ? 10.917 -5.554 -6.328 1.00 0.00 34 SER A O 2
ATOM 1713 N N . PRO A 1 38 ? 10.033 -3.955 -7.655 1.00 0.00 35 PRO A N 2
ATOM 1714 C CA . PRO A 1 38 ? 9.552 -4.881 -8.686 1.00 0.00 35 PRO A CA 2
ATOM 1715 C C . PRO A 1 38 ? 10.709 -5.572 -9.410 1.00 0.00 35 PRO A C 2
ATOM 1716 O O . PRO A 1 38 ? 11.854 -5.118 -9.329 1.00 0.00 35 PRO A O 2
ATOM 1727 N N . PRO A 1 39 ? 10.436 -6.661 -10.152 1.00 0.00 36 PRO A N 2
ATOM 1728 C CA . PRO A 1 39 ? 9.084 -7.201 -10.334 1.00 0.00 36 PRO A CA 2
ATOM 1729 C C . PRO A 1 39 ? 8.595 -8.037 -9.157 1.00 0.00 36 PRO A C 2
ATOM 1730 O O . PRO A 1 39 ? 9.244 -8.125 -8.114 1.00 0.00 36 PRO A O 2
ATOM 1741 N N . TYR A 1 40 ? 7.439 -8.647 -9.358 1.00 0.00 37 TYR A N 2
ATOM 1742 C CA . TYR A 1 40 ? 6.846 -9.558 -8.385 1.00 0.00 37 TYR A CA 2
ATOM 1743 C C . TYR A 1 40 ? 6.272 -10.731 -9.143 1.00 0.00 37 TYR A C 2
ATOM 1744 O O . TYR A 1 40 ? 6.157 -10.669 -10.371 1.00 0.00 37 TYR A O 2
ATOM 1762 N N . VAL A 1 41 ? 5.832 -11.755 -8.433 1.00 0.00 38 VAL A N 2
ATOM 1763 C CA . VAL A 1 41 ? 5.223 -12.894 -9.094 1.00 0.00 38 VAL A CA 2
ATOM 1764 C C . VAL A 1 41 ? 4.032 -13.285 -8.292 1.00 0.00 38 VAL A C 2
ATOM 1765 O O . VAL A 1 41 ? 4.095 -13.663 -7.123 1.00 0.00 38 VAL A O 2
ATOM 1778 N N . VAL A 1 42 ? 2.936 -13.138 -8.957 1.00 0.00 39 VAL A N 2
ATOM 1779 C CA . VAL A 1 42 ? 1.711 -12.864 -8.311 1.00 0.00 39 VAL A CA 2
ATOM 1780 C C . VAL A 1 42 ? 0.613 -13.667 -8.971 1.00 0.00 39 VAL A C 2
ATOM 1781 O O . VAL A 1 42 ? 0.844 -14.362 -9.958 1.00 0.00 39 VAL A O 2
ATOM 1794 N N . ARG A 1 43 ? -0.574 -13.552 -8.452 1.00 0.00 40 ARG A N 2
ATOM 1795 C CA . ARG A 1 43 ? -1.713 -14.155 -9.075 1.00 0.00 40 ARG A CA 2
ATOM 1796 C C . ARG A 1 43 ? -2.833 -13.168 -8.995 1.00 0.00 40 ARG A C 2
ATOM 1797 O O . ARG A 1 43 ? -2.903 -12.357 -8.073 1.00 0.00 40 ARG A O 2
ATOM 1818 N N . TRP A 1 44 ? -3.650 -13.169 -10.007 1.00 0.00 41 TRP A N 2
ATOM 1819 C CA . TRP A 1 44 ? -4.768 -12.273 -10.049 1.00 0.00 41 TRP A CA 2
ATOM 1820 C C . TRP A 1 44 ? -5.960 -13.095 -9.666 1.00 0.00 41 TRP A C 2
ATOM 1821 O O . TRP A 1 44 ? -6.657 -13.662 -10.500 1.00 0.00 41 TRP A O 2
ATOM 1842 N N . LEU A 1 45 ? -6.115 -13.180 -8.360 1.00 0.00 42 LEU A N 2
ATOM 1843 C CA . LEU A 1 45 ? -6.791 -14.285 -7.704 1.00 0.00 42 LEU A CA 2
ATOM 1844 C C . LEU A 1 45 ? -8.227 -14.437 -8.146 1.00 0.00 42 LEU A C 2
ATOM 1845 O O . LEU A 1 45 ? -8.581 -15.419 -8.798 1.00 0.00 42 LEU A O 2
ATOM 1861 N N . VAL A 1 46 ? -9.054 -13.470 -7.779 1.00 0.00 43 VAL A N 2
ATOM 1862 C CA . VAL A 1 46 ? -10.464 -13.536 -8.069 1.00 0.00 43 VAL A CA 2
ATOM 1863 C C . VAL A 1 46 ? -10.713 -13.613 -9.565 1.00 0.00 43 VAL A C 2
ATOM 1864 O O . VAL A 1 46 ? -11.674 -14.236 -10.013 1.00 0.00 43 VAL A O 2
ATOM 1877 N N . ASN A 1 47 ? -9.842 -12.974 -10.332 1.00 0.00 44 ASN A N 2
ATOM 1878 C CA . ASN A 1 47 ? -9.850 -13.122 -11.778 1.00 0.00 44 ASN A CA 2
ATOM 1879 C C . ASN A 1 47 ? -9.613 -14.587 -12.159 1.00 0.00 44 ASN A C 2
ATOM 1880 O O . ASN A 1 47 ? -10.490 -15.239 -12.728 1.00 0.00 44 ASN A O 2
ATOM 1891 N N . GLY A 1 48 ? -8.426 -15.095 -11.821 1.00 0.00 45 GLY A N 2
ATOM 1892 C CA . GLY A 1 48 ? -8.099 -16.493 -12.055 1.00 0.00 45 GLY A CA 2
ATOM 1893 C C . GLY A 1 48 ? -6.895 -16.691 -12.966 1.00 0.00 45 GLY A C 2
ATOM 1894 O O . GLY A 1 48 ? -6.972 -17.440 -13.939 1.00 0.00 45 GLY A O 2
ATOM 1898 N N . HIS A 1 49 ? -5.776 -16.028 -12.663 1.00 0.00 46 HIS A N 2
ATOM 1899 C CA . HIS A 1 49 ? -4.570 -16.151 -13.490 1.00 0.00 46 HIS A CA 2
ATOM 1900 C C . HIS A 1 49 ? -3.300 -16.235 -12.622 1.00 0.00 46 HIS A C 2
ATOM 1901 O O . HIS A 1 49 ? -3.351 -15.984 -11.418 1.00 0.00 46 HIS A O 2
ATOM 1916 N N . GLU A 1 50 ? -2.160 -16.537 -13.260 1.00 0.00 47 GLU A N 2
ATOM 1917 C CA . GLU A 1 50 ? -0.877 -16.740 -12.567 1.00 0.00 47 GLU A CA 2
ATOM 1918 C C . GLU A 1 50 ? 0.238 -16.063 -13.371 1.00 0.00 47 GLU A C 2
ATOM 1919 O O . GLU A 1 50 ? 0.604 -16.524 -14.452 1.00 0.00 47 GLU A O 2
ATOM 1931 N N . THR A 1 51 ? 0.737 -14.942 -12.859 1.00 0.00 48 THR A N 2
ATOM 1932 C CA . THR A 1 51 ? 1.561 -14.037 -13.653 1.00 0.00 48 THR A CA 2
ATOM 1933 C C . THR A 1 51 ? 2.756 -13.447 -12.893 1.00 0.00 48 THR A C 2
ATOM 1934 O O . THR A 1 51 ? 2.995 -13.741 -11.722 1.00 0.00 48 THR A O 2
ATOM 1945 N N . THR A 1 52 ? 3.492 -12.609 -13.607 1.00 0.00 49 THR A N 2
ATOM 1946 C CA . THR A 1 52 ? 4.636 -11.875 -13.090 1.00 0.00 49 THR A CA 2
ATOM 1947 C C . THR A 1 52 ? 4.547 -10.454 -13.645 1.00 0.00 49 THR A C 2
ATOM 1948 O O . THR A 1 52 ? 4.581 -10.251 -14.858 1.00 0.00 49 THR A O 2
ATOM 1959 N N . VAL A 1 53 ? 4.404 -9.479 -12.752 1.00 0.00 50 VAL A N 2
ATOM 1960 C CA . VAL A 1 53 ? 3.922 -8.150 -13.143 1.00 0.00 50 VAL A CA 2
ATOM 1961 C C . VAL A 1 53 ? 4.676 -7.017 -12.453 1.00 0.00 50 VAL A C 2
ATOM 1962 O O . VAL A 1 53 ? 5.556 -7.247 -11.603 1.00 0.00 50 VAL A O 2
ATOM 1975 N N . TYR A 1 54 ? 4.285 -5.797 -12.827 1.00 0.00 51 TYR A N 2
ATOM 1976 C CA . TYR A 1 54 ? 4.830 -4.560 -12.280 1.00 0.00 51 TYR A CA 2
ATOM 1977 C C . TYR A 1 54 ? 3.672 -3.582 -12.069 1.00 0.00 51 TYR A C 2
ATOM 1978 O O . TYR A 1 54 ? 2.756 -3.545 -12.887 1.00 0.00 51 TYR A O 2
ATOM 1996 N N . PRO A 1 55 ? 3.675 -2.800 -10.978 1.00 0.00 52 PRO A N 2
ATOM 1997 C CA . PRO A 1 55 ? 2.639 -1.787 -10.724 1.00 0.00 52 PRO A CA 2
ATOM 1998 C C . PRO A 1 55 ? 2.847 -0.519 -11.559 1.00 0.00 52 PRO A C 2
ATOM 1999 O O . PRO A 1 55 ? 1.915 -0.013 -12.181 1.00 0.00 52 PRO A O 2
ATOM 2010 N N . GLY A 1 56 ? 4.067 0.002 -11.559 1.00 0.00 53 GLY A N 2
ATOM 2011 C CA . GLY A 1 56 ? 4.364 1.184 -12.347 1.00 0.00 53 GLY A CA 2
ATOM 2012 C C . GLY A 1 56 ? 4.617 2.412 -11.494 1.00 0.00 53 GLY A C 2
ATOM 2013 O O . GLY A 1 56 ? 5.718 2.959 -11.498 1.00 0.00 53 GLY A O 2
ATOM 2017 N N . SER A 1 57 ? 3.598 2.844 -10.762 1.00 0.00 54 SER A N 2
ATOM 2018 C CA . SER A 1 57 ? 3.714 4.024 -9.909 1.00 0.00 54 SER A CA 2
ATOM 2019 C C . SER A 1 57 ? 4.427 3.698 -8.602 1.00 0.00 54 SER A C 2
ATOM 2020 O O . SER A 1 57 ? 5.014 2.627 -8.457 1.00 0.00 54 SER A O 2
ATOM 2028 N N . ASP A 1 58 ? 4.367 4.632 -7.651 1.00 0.00 55 ASP A N 2
ATOM 2029 C CA . ASP A 1 58 ? 5.015 4.465 -6.348 1.00 0.00 55 ASP A CA 2
ATOM 2030 C C . ASP A 1 58 ? 4.364 3.330 -5.560 1.00 0.00 55 ASP A C 2
ATOM 2031 O O . ASP A 1 58 ? 4.790 3.008 -4.447 1.00 0.00 55 ASP A O 2
ATOM 2040 N N . ALA A 1 59 ? 3.327 2.731 -6.154 1.00 0.00 56 ALA A N 2
ATOM 2041 C CA . ALA A 1 59 ? 2.737 1.497 -5.627 1.00 0.00 56 ALA A CA 2
ATOM 2042 C C . ALA A 1 59 ? 1.916 1.748 -4.359 1.00 0.00 56 ALA A C 2
ATOM 2043 O O . ALA A 1 59 ? 2.092 2.753 -3.667 1.00 0.00 56 ALA A O 2
ATOM 2050 N N . VAL A 1 60 ? 1.012 0.825 -4.068 1.00 0.00 57 VAL A N 2
ATOM 2051 C CA . VAL A 1 60 ? 0.214 0.846 -2.853 1.00 0.00 57 VAL A CA 2
ATOM 2052 C C . VAL A 1 60 ? 0.126 -0.586 -2.325 1.00 0.00 57 VAL A C 2
ATOM 2053 O O . VAL A 1 60 ? 0.338 -1.542 -3.083 1.00 0.00 57 VAL A O 2
ATOM 2066 N N . VAL A 1 61 ? -0.261 -0.742 -1.066 1.00 0.00 58 VAL A N 2
ATOM 2067 C CA . VAL A 1 61 ? -0.159 -2.028 -0.385 1.00 0.00 58 VAL A CA 2
ATOM 2068 C C . VAL A 1 61 ? -1.418 -2.264 0.434 1.00 0.00 58 VAL A C 2
ATOM 2069 O O . VAL A 1 61 ? -1.771 -1.482 1.318 1.00 0.00 58 VAL A O 2
ATOM 2082 N N . VAL A 1 62 ? -2.091 -3.352 0.103 1.00 0.00 59 VAL A N 2
ATOM 2083 C CA . VAL A 1 62 ? -3.445 -3.608 0.530 1.00 0.00 59 VAL A CA 2
ATOM 2084 C C . VAL A 1 62 ? -3.662 -5.068 0.927 1.00 0.00 59 VAL A C 2
ATOM 2085 O O . VAL A 1 62 ? -2.754 -5.901 0.859 1.00 0.00 59 VAL A O 2
ATOM 2098 N N . THR A 1 63 ? -4.889 -5.348 1.323 1.00 0.00 60 THR A N 2
ATOM 2099 C CA . THR A 1 63 ? -5.294 -6.654 1.830 1.00 0.00 60 THR A CA 2
ATOM 2100 C C . THR A 1 63 ? -6.485 -7.218 1.027 1.00 0.00 60 THR A C 2
ATOM 2101 O O . THR A 1 63 ? -6.771 -6.749 -0.084 1.00 0.00 60 THR A O 2
ATOM 2112 N N . ALA A 1 64 ? -7.162 -8.226 1.593 1.00 0.00 61 ALA A N 2
ATOM 2113 C CA . ALA A 1 64 ? -8.284 -8.912 0.949 1.00 0.00 61 ALA A CA 2
ATOM 2114 C C . ALA A 1 64 ? -9.442 -7.994 0.541 1.00 0.00 61 ALA A C 2
ATOM 2115 O O . ALA A 1 64 ? -9.950 -8.108 -0.562 1.00 0.00 61 ALA A O 2
ATOM 2122 N N . THR A 1 65 ? -9.899 -7.120 1.420 1.00 0.00 62 THR A N 2
ATOM 2123 C CA . THR A 1 65 ? -11.075 -6.294 1.091 1.00 0.00 62 THR A CA 2
ATOM 2124 C C . THR A 1 65 ? -10.862 -5.480 -0.163 1.00 0.00 62 THR A C 2
ATOM 2125 O O . THR A 1 65 ? -11.608 -5.611 -1.138 1.00 0.00 62 THR A O 2
ATOM 2136 N N . GLU A 1 66 ? -9.836 -4.648 -0.135 1.00 0.00 63 GLU A N 2
ATOM 2137 C CA . GLU A 1 66 ? -9.510 -3.800 -1.269 1.00 0.00 63 GLU A CA 2
ATOM 2138 C C . GLU A 1 66 ? -9.281 -4.655 -2.509 1.00 0.00 63 GLU A C 2
ATOM 2139 O O . GLU A 1 66 ? -9.408 -4.192 -3.642 1.00 0.00 63 GLU A O 2
ATOM 2151 N N . HIS A 1 67 ? -8.898 -5.903 -2.263 1.00 0.00 64 HIS A N 2
ATOM 2152 C CA . HIS A 1 67 ? -8.598 -6.861 -3.309 1.00 0.00 64 HIS A CA 2
ATOM 2153 C C . HIS A 1 67 ? -9.755 -7.081 -4.270 1.00 0.00 64 HIS A C 2
ATOM 2154 O O . HIS A 1 67 ? -9.556 -7.043 -5.457 1.00 0.00 64 HIS A O 2
ATOM 2169 N N . ALA A 1 68 ? -10.953 -7.277 -3.749 1.00 0.00 65 ALA A N 2
ATOM 2170 C CA . ALA A 1 68 ? -12.068 -7.799 -4.533 1.00 0.00 65 ALA A CA 2
ATOM 2171 C C . ALA A 1 68 ? -12.365 -6.937 -5.765 1.00 0.00 65 ALA A C 2
ATOM 2172 O O . ALA A 1 68 ? -12.051 -7.299 -6.914 1.00 0.00 65 ALA A O 2
ATOM 2179 N N . GLU A 1 69 ? -12.943 -5.791 -5.490 1.00 0.00 66 GLU A N 2
ATOM 2180 C CA . GLU A 1 69 ? -13.382 -4.846 -6.507 1.00 0.00 66 GLU A CA 2
ATOM 2181 C C . GLU A 1 69 ? -12.238 -4.419 -7.430 1.00 0.00 66 GLU A C 2
ATOM 2182 O O . GLU A 1 69 ? -12.314 -4.543 -8.677 1.00 0.00 66 GLU A O 2
ATOM 2194 N N . ALA A 1 70 ? -11.189 -3.904 -6.798 1.00 0.00 67 ALA A N 2
ATOM 2195 C CA . ALA A 1 70 ? -10.020 -3.407 -7.495 1.00 0.00 67 ALA A CA 2
ATOM 2196 C C . ALA A 1 70 ? -9.400 -4.478 -8.373 1.00 0.00 67 ALA A C 2
ATOM 2197 O O . ALA A 1 70 ? -8.997 -4.203 -9.487 1.00 0.00 67 ALA A O 2
ATOM 2204 N N . GLU A 1 71 ? -9.314 -5.695 -7.876 1.00 0.00 68 GLU A N 2
ATOM 2205 C CA . GLU A 1 71 ? -8.699 -6.762 -8.640 1.00 0.00 68 GLU A CA 2
ATOM 2206 C C . GLU A 1 71 ? -9.407 -6.912 -9.962 1.00 0.00 68 GLU A C 2
ATOM 2207 O O . GLU A 1 71 ? -8.782 -6.848 -11.003 1.00 0.00 68 GLU A O 2
ATOM 2219 N N . LYS A 1 72 ? -10.719 -7.045 -9.928 1.00 0.00 69 LYS A N 2
ATOM 2220 C CA . LYS A 1 72 ? -11.457 -7.221 -11.166 1.00 0.00 69 LYS A CA 2
ATOM 2221 C C . LYS A 1 72 ? -11.181 -6.051 -12.125 1.00 0.00 69 LYS A C 2
ATOM 2222 O O . LYS A 1 72 ? -10.359 -6.151 -13.059 1.00 0.00 69 LYS A O 2
ATOM 2241 N N . ARG A 1 73 ? -11.825 -4.926 -11.847 1.00 0.00 70 ARG A N 2
ATOM 2242 C CA . ARG A 1 73 ? -11.744 -3.754 -12.675 1.00 0.00 70 ARG A CA 2
ATOM 2243 C C . ARG A 1 73 ? -10.302 -3.255 -12.842 1.00 0.00 70 ARG A C 2
ATOM 2244 O O . ARG A 1 73 ? -9.685 -3.285 -13.935 1.00 0.00 70 ARG A O 2
ATOM 2265 N N . ALA A 1 74 ? -9.791 -2.772 -11.735 1.00 0.00 71 ALA A N 2
ATOM 2266 C CA . ALA A 1 74 ? -8.507 -2.133 -11.674 1.00 0.00 71 ALA A CA 2
ATOM 2267 C C . ALA A 1 74 ? -7.360 -3.025 -12.171 1.00 0.00 71 ALA A C 2
ATOM 2268 O O . ALA A 1 74 ? -6.517 -2.549 -12.924 1.00 0.00 71 ALA A O 2
ATOM 2275 N N . ALA A 1 75 ? -7.270 -4.299 -11.731 1.00 0.00 72 ALA A N 2
ATOM 2276 C CA . ALA A 1 75 ? -6.195 -5.163 -12.234 1.00 0.00 72 ALA A CA 2
ATOM 2277 C C . ALA A 1 75 ? -6.246 -5.275 -13.743 1.00 0.00 72 ALA A C 2
ATOM 2278 O O . ALA A 1 75 ? -5.205 -5.301 -14.393 1.00 0.00 72 ALA A O 2
ATOM 2285 N N . ALA A 1 76 ? -7.452 -5.315 -14.318 1.00 0.00 73 ALA A N 2
ATOM 2286 C CA . ALA A 1 76 ? -7.552 -5.372 -15.769 1.00 0.00 73 ALA A CA 2
ATOM 2287 C C . ALA A 1 76 ? -6.809 -4.182 -16.368 1.00 0.00 73 ALA A C 2
ATOM 2288 O O . ALA A 1 76 ? -6.149 -4.305 -17.402 1.00 0.00 73 ALA A O 2
ATOM 2295 N N . ARG A 1 77 ? -6.937 -3.029 -15.720 1.00 0.00 74 ARG A N 2
ATOM 2296 C CA . ARG A 1 77 ? -6.070 -1.877 -16.023 1.00 0.00 74 ARG A CA 2
ATOM 2297 C C . ARG A 1 77 ? -4.573 -2.205 -15.846 1.00 0.00 74 ARG A C 2
ATOM 2298 O O . ARG A 1 77 ? -3.788 -2.039 -16.784 1.00 0.00 74 ARG A O 2
ATOM 2319 N N . ALA A 1 78 ? -4.197 -2.656 -14.631 1.00 0.00 75 ALA A N 2
ATOM 2320 C CA . ALA A 1 78 ? -2.790 -2.939 -14.254 1.00 0.00 75 ALA A CA 2
ATOM 2321 C C . ALA A 1 78 ? -2.023 -3.647 -15.354 1.00 0.00 75 ALA A C 2
ATOM 2322 O O . ALA A 1 78 ? -0.918 -3.246 -15.718 1.00 0.00 75 ALA A O 2
ATOM 2329 N N . GLY A 1 79 ? -2.613 -4.694 -15.891 1.00 0.00 76 GLY A N 2
ATOM 2330 C CA . GLY A 1 79 ? -1.884 -5.509 -16.840 1.00 0.00 76 GLY A CA 2
ATOM 2331 C C . GLY A 1 79 ? -2.456 -5.403 -18.232 1.00 0.00 76 GLY A C 2
ATOM 2332 O O . GLY A 1 79 ? -2.446 -6.366 -18.992 1.00 0.00 76 GLY A O 2
ATOM 2336 N N . HIS A 1 80 ? -2.938 -4.212 -18.569 1.00 0.00 77 HIS A N 2
ATOM 2337 C CA . HIS A 1 80 ? -3.490 -3.944 -19.894 1.00 0.00 77 HIS A CA 2
ATOM 2338 C C . HIS A 1 80 ? -2.396 -4.023 -20.959 1.00 0.00 77 HIS A C 2
ATOM 2339 O O . HIS A 1 80 ? -2.669 -4.283 -22.128 1.00 0.00 77 HIS A O 2
ATOM 2354 N N . ALA A 1 81 ? -1.158 -3.800 -20.541 1.00 0.00 78 ALA A N 2
ATOM 2355 C CA . ALA A 1 81 ? -0.024 -3.836 -21.454 1.00 0.00 78 ALA A CA 2
ATOM 2356 C C . ALA A 1 81 ? 0.917 -4.980 -21.096 1.00 0.00 78 ALA A C 2
ATOM 2357 O O . ALA A 1 81 ? 2.053 -5.033 -21.564 1.00 0.00 78 ALA A O 2
ATOM 2364 N N . ALA A 1 82 ? 0.436 -5.904 -20.273 1.00 0.00 79 ALA A N 2
ATOM 2365 C CA . ALA A 1 82 ? 1.258 -7.016 -19.819 1.00 0.00 79 ALA A CA 2
ATOM 2366 C C . ALA A 1 82 ? 0.585 -8.347 -20.125 1.00 0.00 79 ALA A C 2
ATOM 2367 O O . ALA A 1 82 ? -0.311 -8.783 -19.407 1.00 0.00 79 ALA A O 2
ATOM 2374 N N . THR A 1 83 ? 1.003 -8.978 -21.211 1.00 0.00 80 THR A N 2
ATOM 2375 C CA . THR A 1 83 ? 0.463 -10.271 -21.596 1.00 0.00 80 THR A CA 2
ATOM 2376 C C . THR A 1 83 ? 1.552 -11.127 -22.238 1.00 0.00 80 THR A C 2
ATOM 2377 O O . THR A 1 83 ? 1.882 -10.887 -23.415 1.00 0.00 80 THR A O 2
ATOM 2389 N N . MET A 1 4 ? 9.918 1.461 1.291 1.00 0.00 1 MET A N 3
ATOM 2390 C CA . MET A 1 4 ? 8.781 0.715 0.707 1.00 0.00 1 MET A CA 3
ATOM 2391 C C . MET A 1 4 ? 8.736 -0.679 1.318 1.00 0.00 1 MET A C 3
ATOM 2392 O O . MET A 1 4 ? 9.778 -1.289 1.552 1.00 0.00 1 MET A O 3
ATOM 2406 N N . HIS A 1 5 ? 7.541 -1.185 1.580 1.00 0.00 2 HIS A N 3
ATOM 2407 C CA . HIS A 1 5 ? 7.402 -2.482 2.222 1.00 0.00 2 HIS A CA 3
ATOM 2408 C C . HIS A 1 5 ? 6.271 -3.278 1.580 1.00 0.00 2 HIS A C 3
ATOM 2409 O O . HIS A 1 5 ? 5.132 -2.817 1.512 1.00 0.00 2 HIS A O 3
ATOM 2424 N N . ALA A 1 6 ? 6.605 -4.459 1.087 1.00 0.00 3 ALA A N 3
ATOM 2425 C CA . ALA A 1 6 ? 5.628 -5.355 0.492 1.00 0.00 3 ALA A CA 3
ATOM 2426 C C . ALA A 1 6 ? 5.915 -6.782 0.927 1.00 0.00 3 ALA A C 3
ATOM 2427 O O . ALA A 1 6 ? 7.079 -7.166 1.067 1.00 0.00 3 ALA A O 3
ATOM 2434 N N . LYS A 1 7 ? 4.871 -7.557 1.166 1.00 0.00 4 LYS A N 3
ATOM 2435 C CA . LYS A 1 7 ? 5.049 -8.936 1.590 1.00 0.00 4 LYS A CA 3
ATOM 2436 C C . LYS A 1 7 ? 4.050 -9.854 0.899 1.00 0.00 4 LYS A C 3
ATOM 2437 O O . LYS A 1 7 ? 3.043 -9.404 0.355 1.00 0.00 4 LYS A O 3
ATOM 2456 N N . VAL A 1 8 ? 4.363 -11.137 0.909 1.00 0.00 5 VAL A N 3
ATOM 2457 C CA . VAL A 1 8 ? 3.483 -12.161 0.366 1.00 0.00 5 VAL A CA 3
ATOM 2458 C C . VAL A 1 8 ? 2.287 -12.366 1.304 1.00 0.00 5 VAL A C 3
ATOM 2459 O O . VAL A 1 8 ? 2.397 -12.137 2.510 1.00 0.00 5 VAL A O 3
ATOM 2472 N N . GLY A 1 9 ? 1.149 -12.782 0.757 1.00 0.00 6 GLY A N 3
ATOM 2473 C CA . GLY A 1 9 ? -0.061 -12.902 1.556 1.00 0.00 6 GLY A CA 3
ATOM 2474 C C . GLY A 1 9 ? -0.782 -11.576 1.625 1.00 0.00 6 GLY A C 3
ATOM 2475 O O . GLY A 1 9 ? -1.664 -11.358 2.458 1.00 0.00 6 GLY A O 3
ATOM 2479 N N . ASP A 1 10 ? -0.404 -10.721 0.698 1.00 0.00 7 ASP A N 3
ATOM 2480 C CA . ASP A 1 10 ? -0.860 -9.325 0.624 1.00 0.00 7 ASP A CA 3
ATOM 2481 C C . ASP A 1 10 ? -1.128 -9.011 -0.813 1.00 0.00 7 ASP A C 3
ATOM 2482 O O . ASP A 1 10 ? -0.927 -9.846 -1.688 1.00 0.00 7 ASP A O 3
ATOM 2491 N N . TYR A 1 11 ? -1.524 -7.804 -1.059 1.00 0.00 8 TYR A N 3
ATOM 2492 C CA . TYR A 1 11 ? -2.006 -7.421 -2.368 1.00 0.00 8 TYR A CA 3
ATOM 2493 C C . TYR A 1 11 ? -1.431 -6.072 -2.726 1.00 0.00 8 TYR A C 3
ATOM 2494 O O . TYR A 1 11 ? -0.874 -5.381 -1.882 1.00 0.00 8 TYR A O 3
ATOM 2512 N N . LEU A 1 12 ? -1.587 -5.694 -3.973 1.00 0.00 9 LEU A N 3
ATOM 2513 C CA . LEU A 1 12 ? -0.884 -4.547 -4.503 1.00 0.00 9 LEU A CA 3
ATOM 2514 C C . LEU A 1 12 ? -1.801 -3.725 -5.384 1.00 0.00 9 LEU A C 3
ATOM 2515 O O . LEU A 1 12 ? -2.608 -4.272 -6.138 1.00 0.00 9 LEU A O 3
ATOM 2531 N N . VAL A 1 13 ? -1.690 -2.414 -5.240 1.00 0.00 10 VAL A N 3
ATOM 2532 C CA . VAL A 1 13 ? -2.404 -1.464 -6.071 1.00 0.00 10 VAL A CA 3
ATOM 2533 C C . VAL A 1 13 ? -1.454 -0.322 -6.414 1.00 0.00 10 VAL A C 3
ATOM 2534 O O . VAL A 1 13 ? -0.378 -0.213 -5.828 1.00 0.00 10 VAL A O 3
ATOM 2547 N N . VAL A 1 14 ? -1.849 0.526 -7.339 1.00 0.00 11 VAL A N 3
ATOM 2548 C CA . VAL A 1 14 ? -1.036 1.663 -7.743 1.00 0.00 11 VAL A CA 3
ATOM 2549 C C . VAL A 1 14 ? -1.927 2.890 -7.919 1.00 0.00 11 VAL A C 3
ATOM 2550 O O . VAL A 1 14 ? -3.072 2.781 -8.360 1.00 0.00 11 VAL A O 3
ATOM 2563 N N . LYS A 1 15 ? -1.414 4.046 -7.517 1.00 0.00 12 LYS A N 3
ATOM 2564 C CA . LYS A 1 15 ? -2.184 5.281 -7.548 1.00 0.00 12 LYS A CA 3
ATOM 2565 C C . LYS A 1 15 ? -2.495 5.699 -8.986 1.00 0.00 12 LYS A C 3
ATOM 2566 O O . LYS A 1 15 ? -3.647 5.652 -9.422 1.00 0.00 12 LYS A O 3
ATOM 2585 N N . GLY A 1 16 ? -1.466 6.103 -9.722 1.00 0.00 13 GLY A N 3
ATOM 2586 C CA . GLY A 1 16 ? -1.651 6.535 -11.097 1.00 0.00 13 GLY A CA 3
ATOM 2587 C C . GLY A 1 16 ? -2.256 7.925 -11.202 1.00 0.00 13 GLY A C 3
ATOM 2588 O O . GLY A 1 16 ? -1.720 8.798 -11.887 1.00 0.00 13 GLY A O 3
ATOM 2592 N N . THR A 1 17 ? -3.381 8.124 -10.537 1.00 0.00 14 THR A N 3
ATOM 2593 C CA . THR A 1 17 ? -4.053 9.410 -10.527 1.00 0.00 14 THR A CA 3
ATOM 2594 C C . THR A 1 17 ? -4.030 9.992 -9.116 1.00 0.00 14 THR A C 3
ATOM 2595 O O . THR A 1 17 ? -4.277 9.279 -8.149 1.00 0.00 14 THR A O 3
ATOM 2606 N N . THR A 1 18 ? -3.731 11.283 -9.010 1.00 0.00 15 THR A N 3
ATOM 2607 C CA . THR A 1 18 ? -3.548 11.939 -7.716 1.00 0.00 15 THR A CA 3
ATOM 2608 C C . THR A 1 18 ? -4.816 11.893 -6.850 1.00 0.00 15 THR A C 3
ATOM 2609 O O . THR A 1 18 ? -4.744 11.994 -5.622 1.00 0.00 15 THR A O 3
ATOM 2620 N N . THR A 1 19 ? -5.969 11.729 -7.487 1.00 0.00 16 THR A N 3
ATOM 2621 C CA . THR A 1 19 ? -7.233 11.634 -6.767 1.00 0.00 16 THR A CA 3
ATOM 2622 C C . THR A 1 19 ? -7.389 10.233 -6.144 1.00 0.00 16 THR A C 3
ATOM 2623 O O . THR A 1 19 ? -6.448 9.440 -6.153 1.00 0.00 16 THR A O 3
ATOM 2634 N N . GLU A 1 20 ? -8.573 9.926 -5.618 1.00 0.00 17 GLU A N 3
ATOM 2635 C CA . GLU A 1 20 ? -8.811 8.661 -4.917 1.00 0.00 17 GLU A CA 3
ATOM 2636 C C . GLU A 1 20 ? -8.964 7.486 -5.890 1.00 0.00 17 GLU A C 3
ATOM 2637 O O . GLU A 1 20 ? -9.687 6.528 -5.609 1.00 0.00 17 GLU A O 3
ATOM 2649 N N . ARG A 1 21 ? -8.269 7.539 -7.014 1.00 0.00 18 ARG A N 3
ATOM 2650 C CA . ARG A 1 21 ? -8.323 6.462 -7.986 1.00 0.00 18 ARG A CA 3
ATOM 2651 C C . ARG A 1 21 ? -7.149 5.519 -7.777 1.00 0.00 18 ARG A C 3
ATOM 2652 O O . ARG A 1 21 ? -6.018 5.957 -7.577 1.00 0.00 18 ARG A O 3
ATOM 2673 N N . HIS A 1 22 ? -7.428 4.227 -7.791 1.00 0.00 19 HIS A N 3
ATOM 2674 C CA . HIS A 1 22 ? -6.396 3.223 -7.611 1.00 0.00 19 HIS A CA 3
ATOM 2675 C C . HIS A 1 22 ? -6.633 2.058 -8.558 1.00 0.00 19 HIS A C 3
ATOM 2676 O O . HIS A 1 22 ? -7.673 1.404 -8.497 1.00 0.00 19 HIS A O 3
ATOM 2691 N N . ASP A 1 23 ? -5.675 1.815 -9.436 1.00 0.00 20 ASP A N 3
ATOM 2692 C CA . ASP A 1 23 ? -5.758 0.697 -10.363 1.00 0.00 20 ASP A CA 3
ATOM 2693 C C . ASP A 1 23 ? -4.520 -0.177 -10.237 1.00 0.00 20 ASP A C 3
ATOM 2694 O O . ASP A 1 23 ? -3.645 0.114 -9.433 1.00 0.00 20 ASP A O 3
ATOM 2703 N N . GLN A 1 24 ? -4.456 -1.238 -11.044 1.00 0.00 21 GLN A N 3
ATOM 2704 C CA . GLN A 1 24 ? -3.422 -2.270 -10.918 1.00 0.00 21 GLN A CA 3
ATOM 2705 C C . GLN A 1 24 ? -3.563 -3.006 -9.584 1.00 0.00 21 GLN A C 3
ATOM 2706 O O . GLN A 1 24 ? -3.099 -2.524 -8.562 1.00 0.00 21 GLN A O 3
ATOM 2720 N N . HIS A 1 25 ? -4.228 -4.167 -9.588 1.00 0.00 22 HIS A N 3
ATOM 2721 C CA . HIS A 1 25 ? -4.454 -4.899 -8.342 1.00 0.00 22 HIS A CA 3
ATOM 2722 C C . HIS A 1 25 ? -4.261 -6.408 -8.524 1.00 0.00 22 HIS A C 3
ATOM 2723 O O . HIS A 1 25 ? -4.893 -7.039 -9.366 1.00 0.00 22 HIS A O 3
ATOM 2738 N N . ALA A 1 26 ? -3.338 -6.930 -7.738 1.00 0.00 23 ALA A N 3
ATOM 2739 C CA . ALA A 1 26 ? -2.951 -8.342 -7.711 1.00 0.00 23 ALA A CA 3
ATOM 2740 C C . ALA A 1 26 ? -2.726 -8.784 -6.279 1.00 0.00 23 ALA A C 3
ATOM 2741 O O . ALA A 1 26 ? -2.867 -7.987 -5.349 1.00 0.00 23 ALA A O 3
ATOM 2748 N N . GLU A 1 27 ? -2.337 -10.035 -6.117 1.00 0.00 24 GLU A N 3
ATOM 2749 C CA . GLU A 1 27 ? -1.995 -10.559 -4.797 1.00 0.00 24 GLU A CA 3
ATOM 2750 C C . GLU A 1 27 ? -0.743 -11.389 -4.890 1.00 0.00 24 GLU A C 3
ATOM 2751 O O . GLU A 1 27 ? -0.571 -12.241 -5.767 1.00 0.00 24 GLU A O 3
ATOM 2763 N N . ILE A 1 28 ? 0.130 -11.084 -3.957 1.00 0.00 25 ILE A N 3
ATOM 2764 C CA . ILE A 1 28 ? 1.494 -11.524 -3.968 1.00 0.00 25 ILE A CA 3
ATOM 2765 C C . ILE A 1 28 ? 1.651 -12.850 -3.244 1.00 0.00 25 ILE A C 3
ATOM 2766 O O . ILE A 1 28 ? 1.408 -12.939 -2.032 1.00 0.00 25 ILE A O 3
ATOM 2782 N N . ILE A 1 29 ? 2.025 -13.877 -4.004 1.00 0.00 26 ILE A N 3
ATOM 2783 C CA . ILE A 1 29 ? 2.406 -15.161 -3.435 1.00 0.00 26 ILE A CA 3
ATOM 2784 C C . ILE A 1 29 ? 3.916 -15.339 -3.542 1.00 0.00 26 ILE A C 3
ATOM 2785 O O . ILE A 1 29 ? 4.506 -16.196 -2.885 1.00 0.00 26 ILE A O 3
ATOM 2801 N N . GLU A 1 30 ? 4.533 -14.519 -4.390 1.00 0.00 27 GLU A N 3
ATOM 2802 C CA . GLU A 1 30 ? 5.981 -14.446 -4.483 1.00 0.00 27 GLU A CA 3
ATOM 2803 C C . GLU A 1 30 ? 6.421 -12.998 -4.633 1.00 0.00 27 GLU A C 3
ATOM 2804 O O . GLU A 1 30 ? 5.718 -12.180 -5.238 1.00 0.00 27 GLU A O 3
ATOM 2816 N N . VAL A 1 31 ? 7.635 -12.717 -4.187 1.00 0.00 28 VAL A N 3
ATOM 2817 C CA . VAL A 1 31 ? 8.123 -11.353 -4.068 1.00 0.00 28 VAL A CA 3
ATOM 2818 C C . VAL A 1 31 ? 9.566 -11.329 -4.570 1.00 0.00 28 VAL A C 3
ATOM 2819 O O . VAL A 1 31 ? 10.488 -11.718 -3.857 1.00 0.00 28 VAL A O 3
ATOM 2832 N N . ARG A 1 32 ? 9.758 -10.889 -5.807 1.00 0.00 29 ARG A N 3
ATOM 2833 C CA . ARG A 1 32 ? 11.018 -11.124 -6.509 1.00 0.00 29 ARG A CA 3
ATOM 2834 C C . ARG A 1 32 ? 11.966 -9.928 -6.461 1.00 0.00 29 ARG A C 3
ATOM 2835 O O . ARG A 1 32 ? 12.736 -9.703 -7.396 1.00 0.00 29 ARG A O 3
ATOM 2856 N N . SER A 1 33 ? 11.940 -9.179 -5.375 1.00 0.00 30 SER A N 3
ATOM 2857 C CA . SER A 1 33 ? 12.895 -8.101 -5.193 1.00 0.00 30 SER A CA 3
ATOM 2858 C C . SER A 1 33 ? 13.682 -8.291 -3.903 1.00 0.00 30 SER A C 3
ATOM 2859 O O . SER A 1 33 ? 14.709 -8.974 -3.898 1.00 0.00 30 SER A O 3
ATOM 2867 N N . ALA A 1 34 ? 13.174 -7.722 -2.814 1.00 0.00 31 ALA A N 3
ATOM 2868 C CA . ALA A 1 34 ? 13.809 -7.820 -1.502 1.00 0.00 31 ALA A CA 3
ATOM 2869 C C . ALA A 1 34 ? 13.041 -6.986 -0.492 1.00 0.00 31 ALA A C 3
ATOM 2870 O O . ALA A 1 34 ? 12.421 -7.515 0.429 1.00 0.00 31 ALA A O 3
ATOM 2877 N N . ASP A 1 35 ? 13.073 -5.677 -0.695 1.00 0.00 32 ASP A N 3
ATOM 2878 C CA . ASP A 1 35 ? 12.404 -4.737 0.193 1.00 0.00 32 ASP A CA 3
ATOM 2879 C C . ASP A 1 35 ? 11.007 -4.445 -0.321 1.00 0.00 32 ASP A C 3
ATOM 2880 O O . ASP A 1 35 ? 10.011 -4.684 0.365 1.00 0.00 32 ASP A O 3
ATOM 2889 N N . GLY A 1 36 ? 10.944 -3.937 -1.542 1.00 0.00 33 GLY A N 3
ATOM 2890 C CA . GLY A 1 36 ? 9.674 -3.590 -2.135 1.00 0.00 33 GLY A CA 3
ATOM 2891 C C . GLY A 1 36 ? 9.848 -2.894 -3.465 1.00 0.00 33 GLY A C 3
ATOM 2892 O O . GLY A 1 36 ? 9.819 -1.666 -3.542 1.00 0.00 33 GLY A O 3
ATOM 2896 N N . SER A 1 37 ? 10.080 -3.678 -4.506 1.00 0.00 34 SER A N 3
ATOM 2897 C CA . SER A 1 37 ? 10.211 -3.157 -5.859 1.00 0.00 34 SER A CA 3
ATOM 2898 C C . SER A 1 37 ? 9.862 -4.249 -6.865 1.00 0.00 34 SER A C 3
ATOM 2899 O O . SER A 1 37 ? 9.754 -5.419 -6.493 1.00 0.00 34 SER A O 3
ATOM 2907 N N . PRO A 1 38 ? 9.634 -3.890 -8.137 1.00 0.00 35 PRO A N 3
ATOM 2908 C CA . PRO A 1 38 ? 9.432 -4.880 -9.197 1.00 0.00 35 PRO A CA 3
ATOM 2909 C C . PRO A 1 38 ? 10.706 -5.687 -9.468 1.00 0.00 35 PRO A C 3
ATOM 2910 O O . PRO A 1 38 ? 11.813 -5.224 -9.194 1.00 0.00 35 PRO A O 3
ATOM 2921 N N . PRO A 1 39 ? 10.566 -6.904 -10.011 1.00 0.00 36 PRO A N 3
ATOM 2922 C CA . PRO A 1 39 ? 9.274 -7.482 -10.352 1.00 0.00 36 PRO A CA 3
ATOM 2923 C C . PRO A 1 39 ? 8.635 -8.238 -9.193 1.00 0.00 36 PRO A C 3
ATOM 2924 O O . PRO A 1 39 ? 9.167 -8.291 -8.084 1.00 0.00 36 PRO A O 3
ATOM 2935 N N . TYR A 1 40 ? 7.492 -8.825 -9.474 1.00 0.00 37 TYR A N 3
ATOM 2936 C CA . TYR A 1 40 ? 6.787 -9.653 -8.517 1.00 0.00 37 TYR A CA 3
ATOM 2937 C C . TYR A 1 40 ? 6.246 -10.863 -9.241 1.00 0.00 37 TYR A C 3
ATOM 2938 O O . TYR A 1 40 ? 6.277 -10.919 -10.475 1.00 0.00 37 TYR A O 3
ATOM 2956 N N . VAL A 1 41 ? 5.669 -11.778 -8.489 1.00 0.00 38 VAL A N 3
ATOM 2957 C CA . VAL A 1 41 ? 5.009 -12.924 -9.070 1.00 0.00 38 VAL A CA 3
ATOM 2958 C C . VAL A 1 41 ? 3.748 -13.113 -8.303 1.00 0.00 38 VAL A C 3
ATOM 2959 O O . VAL A 1 41 ? 3.736 -13.387 -7.101 1.00 0.00 38 VAL A O 3
ATOM 2972 N N . VAL A 1 42 ? 2.694 -12.927 -9.028 1.00 0.00 39 VAL A N 3
ATOM 2973 C CA . VAL A 1 42 ? 1.467 -12.493 -8.467 1.00 0.00 39 VAL A CA 3
ATOM 2974 C C . VAL A 1 42 ? 0.330 -13.259 -9.110 1.00 0.00 39 VAL A C 3
ATOM 2975 O O . VAL A 1 42 ? 0.538 -13.973 -10.084 1.00 0.00 39 VAL A O 3
ATOM 2988 N N . ARG A 1 43 ? -0.855 -13.128 -8.581 1.00 0.00 40 ARG A N 3
ATOM 2989 C CA . ARG A 1 43 ? -1.988 -13.796 -9.161 1.00 0.00 40 ARG A CA 3
ATOM 2990 C C . ARG A 1 43 ? -3.180 -12.866 -9.154 1.00 0.00 40 ARG A C 3
ATOM 2991 O O . ARG A 1 43 ? -3.447 -12.197 -8.156 1.00 0.00 40 ARG A O 3
ATOM 3012 N N . TRP A 1 44 ? -3.848 -12.775 -10.290 1.00 0.00 41 TRP A N 3
ATOM 3013 C CA . TRP A 1 44 ? -5.126 -12.109 -10.350 1.00 0.00 41 TRP A CA 3
ATOM 3014 C C . TRP A 1 44 ? -6.144 -13.085 -9.797 1.00 0.00 41 TRP A C 3
ATOM 3015 O O . TRP A 1 44 ? -6.762 -13.829 -10.555 1.00 0.00 41 TRP A O 3
ATOM 3036 N N . LEU A 1 45 ? -6.268 -13.115 -8.479 1.00 0.00 42 LEU A N 3
ATOM 3037 C CA . LEU A 1 45 ? -6.999 -14.188 -7.797 1.00 0.00 42 LEU A CA 3
ATOM 3038 C C . LEU A 1 45 ? -8.443 -14.234 -8.239 1.00 0.00 42 LEU A C 3
ATOM 3039 O O . LEU A 1 45 ? -8.890 -15.199 -8.860 1.00 0.00 42 LEU A O 3
ATOM 3055 N N . VAL A 1 46 ? -9.161 -13.180 -7.891 1.00 0.00 43 VAL A N 3
ATOM 3056 C CA . VAL A 1 46 ? -10.576 -13.085 -8.161 1.00 0.00 43 VAL A CA 3
ATOM 3057 C C . VAL A 1 46 ? -10.848 -13.162 -9.658 1.00 0.00 43 VAL A C 3
ATOM 3058 O O . VAL A 1 46 ? -11.854 -13.730 -10.085 1.00 0.00 43 VAL A O 3
ATOM 3071 N N . ASN A 1 47 ? -9.946 -12.586 -10.442 1.00 0.00 44 ASN A N 3
ATOM 3072 C CA . ASN A 1 47 ? -9.983 -12.718 -11.893 1.00 0.00 44 ASN A CA 3
ATOM 3073 C C . ASN A 1 47 ? -9.862 -14.186 -12.312 1.00 0.00 44 ASN A C 3
ATOM 3074 O O . ASN A 1 47 ? -10.807 -14.762 -12.850 1.00 0.00 44 ASN A O 3
ATOM 3085 N N . GLY A 1 48 ? -8.702 -14.792 -12.055 1.00 0.00 45 GLY A N 3
ATOM 3086 C CA . GLY A 1 48 ? -8.529 -16.208 -12.328 1.00 0.00 45 GLY A CA 3
ATOM 3087 C C . GLY A 1 48 ? -7.269 -16.554 -13.117 1.00 0.00 45 GLY A C 3
ATOM 3088 O O . GLY A 1 48 ? -7.263 -17.537 -13.859 1.00 0.00 45 GLY A O 3
ATOM 3092 N N . HIS A 1 49 ? -6.198 -15.771 -12.977 1.00 0.00 46 HIS A N 3
ATOM 3093 C CA . HIS A 1 49 ? -4.935 -16.095 -13.659 1.00 0.00 46 HIS A CA 3
ATOM 3094 C C . HIS A 1 49 ? -3.740 -15.834 -12.741 1.00 0.00 46 HIS A C 3
ATOM 3095 O O . HIS A 1 49 ? -3.881 -15.180 -11.717 1.00 0.00 46 HIS A O 3
ATOM 3110 N N . GLU A 1 50 ? -2.556 -16.298 -13.146 1.00 0.00 47 GLU A N 3
ATOM 3111 C CA . GLU A 1 50 ? -1.354 -16.197 -12.317 1.00 0.00 47 GLU A CA 3
ATOM 3112 C C . GLU A 1 50 ? -0.153 -15.804 -13.180 1.00 0.00 47 GLU A C 3
ATOM 3113 O O . GLU A 1 50 ? 0.141 -16.443 -14.192 1.00 0.00 47 GLU A O 3
ATOM 3125 N N . THR A 1 51 ? 0.516 -14.739 -12.766 1.00 0.00 48 THR A N 3
ATOM 3126 C CA . THR A 1 51 ? 1.435 -14.003 -13.619 1.00 0.00 48 THR A CA 3
ATOM 3127 C C . THR A 1 51 ? 2.709 -13.561 -12.896 1.00 0.00 48 THR A C 3
ATOM 3128 O O . THR A 1 51 ? 2.912 -13.821 -11.709 1.00 0.00 48 THR A O 3
ATOM 3139 N N . THR A 1 52 ? 3.541 -12.873 -13.656 1.00 0.00 49 THR A N 3
ATOM 3140 C CA . THR A 1 52 ? 4.754 -12.236 -13.172 1.00 0.00 49 THR A CA 3
ATOM 3141 C C . THR A 1 52 ? 4.825 -10.866 -13.840 1.00 0.00 49 THR A C 3
ATOM 3142 O O . THR A 1 52 ? 4.945 -10.767 -15.063 1.00 0.00 49 THR A O 3
ATOM 3153 N N . VAL A 1 53 ? 4.742 -9.808 -13.039 1.00 0.00 50 VAL A N 3
ATOM 3154 C CA . VAL A 1 53 ? 4.393 -8.485 -13.574 1.00 0.00 50 VAL A CA 3
ATOM 3155 C C . VAL A 1 53 ? 5.219 -7.359 -12.966 1.00 0.00 50 VAL A C 3
ATOM 3156 O O . VAL A 1 53 ? 6.030 -7.569 -12.058 1.00 0.00 50 VAL A O 3
ATOM 3169 N N . TYR A 1 54 ? 4.990 -6.159 -13.492 1.00 0.00 51 TYR A N 3
ATOM 3170 C CA . TYR A 1 54 ? 5.666 -4.956 -13.042 1.00 0.00 51 TYR A CA 3
ATOM 3171 C C . TYR A 1 54 ? 4.636 -3.846 -12.829 1.00 0.00 51 TYR A C 3
ATOM 3172 O O . TYR A 1 54 ? 4.081 -3.323 -13.792 1.00 0.00 51 TYR A O 3
ATOM 3190 N N . PRO A 1 55 ? 4.359 -3.485 -11.569 1.00 0.00 52 PRO A N 3
ATOM 3191 C CA . PRO A 1 55 ? 3.385 -2.431 -11.235 1.00 0.00 52 PRO A CA 3
ATOM 3192 C C . PRO A 1 55 ? 3.956 -1.022 -11.423 1.00 0.00 52 PRO A C 3
ATOM 3193 O O . PRO A 1 55 ? 3.314 -0.027 -11.084 1.00 0.00 52 PRO A O 3
ATOM 3204 N N . GLY A 1 56 ? 5.168 -0.948 -11.955 1.00 0.00 53 GLY A N 3
ATOM 3205 C CA . GLY A 1 56 ? 5.828 0.329 -12.126 1.00 0.00 53 GLY A CA 3
ATOM 3206 C C . GLY A 1 56 ? 6.444 0.823 -10.834 1.00 0.00 53 GLY A C 3
ATOM 3207 O O . GLY A 1 56 ? 7.577 0.472 -10.504 1.00 0.00 53 GLY A O 3
ATOM 3211 N N . SER A 1 57 ? 5.684 1.615 -10.091 1.00 0.00 54 SER A N 3
ATOM 3212 C CA . SER A 1 57 ? 6.146 2.172 -8.831 1.00 0.00 54 SER A CA 3
ATOM 3213 C C . SER A 1 57 ? 4.972 2.829 -8.110 1.00 0.00 54 SER A C 3
ATOM 3214 O O . SER A 1 57 ? 3.862 2.856 -8.644 1.00 0.00 54 SER A O 3
ATOM 3222 N N . ASP A 1 58 ? 5.229 3.360 -6.911 1.00 0.00 55 ASP A N 3
ATOM 3223 C CA . ASP A 1 58 ? 4.186 3.978 -6.083 1.00 0.00 55 ASP A CA 3
ATOM 3224 C C . ASP A 1 58 ? 3.096 2.948 -5.771 1.00 0.00 55 ASP A C 3
ATOM 3225 O O . ASP A 1 58 ? 1.897 3.222 -5.842 1.00 0.00 55 ASP A O 3
ATOM 3234 N N . ALA A 1 59 ? 3.549 1.753 -5.419 1.00 0.00 56 ALA A N 3
ATOM 3235 C CA . ALA A 1 59 ? 2.670 0.631 -5.141 1.00 0.00 56 ALA A CA 3
ATOM 3236 C C . ALA A 1 59 ? 2.224 0.636 -3.685 1.00 0.00 56 ALA A C 3
ATOM 3237 O O . ALA A 1 59 ? 3.046 0.722 -2.773 1.00 0.00 56 ALA A O 3
ATOM 3244 N N . VAL A 1 60 ? 0.923 0.552 -3.477 1.00 0.00 57 VAL A N 3
ATOM 3245 C CA . VAL A 1 60 ? 0.363 0.456 -2.139 1.00 0.00 57 VAL A CA 3
ATOM 3246 C C . VAL A 1 60 ? -0.100 -0.971 -1.879 1.00 0.00 57 VAL A C 3
ATOM 3247 O O . VAL A 1 60 ? -0.599 -1.646 -2.781 1.00 0.00 57 VAL A O 3
ATOM 3260 N N . VAL A 1 61 ? 0.074 -1.435 -0.654 1.00 0.00 58 VAL A N 3
ATOM 3261 C CA . VAL A 1 61 ? -0.221 -2.818 -0.323 1.00 0.00 58 VAL A CA 3
ATOM 3262 C C . VAL A 1 61 ? -1.586 -2.940 0.354 1.00 0.00 58 VAL A C 3
ATOM 3263 O O . VAL A 1 61 ? -1.817 -2.376 1.425 1.00 0.00 58 VAL A O 3
ATOM 3276 N N . VAL A 1 62 ? -2.484 -3.673 -0.291 1.00 0.00 59 VAL A N 3
ATOM 3277 C CA . VAL A 1 62 ? -3.838 -3.858 0.191 1.00 0.00 59 VAL A CA 3
ATOM 3278 C C . VAL A 1 62 ? -4.041 -5.244 0.781 1.00 0.00 59 VAL A C 3
ATOM 3279 O O . VAL A 1 62 ? -3.123 -6.067 0.820 1.00 0.00 59 VAL A O 3
ATOM 3292 N N . THR A 1 63 ? -5.256 -5.473 1.235 1.00 0.00 60 THR A N 3
ATOM 3293 C CA . THR A 1 63 ? -5.635 -6.714 1.892 1.00 0.00 60 THR A CA 3
ATOM 3294 C C . THR A 1 63 ? -6.816 -7.386 1.159 1.00 0.00 60 THR A C 3
ATOM 3295 O O . THR A 1 63 ? -7.134 -7.026 0.019 1.00 0.00 60 THR A O 3
ATOM 3306 N N . ALA A 1 64 ? -7.468 -8.349 1.822 1.00 0.00 61 ALA A N 3
ATOM 3307 C CA . ALA A 1 64 ? -8.505 -9.179 1.207 1.00 0.00 61 ALA A CA 3
ATOM 3308 C C . ALA A 1 64 ? -9.738 -8.400 0.731 1.00 0.00 61 ALA A C 3
ATOM 3309 O O . ALA A 1 64 ? -10.248 -8.668 -0.350 1.00 0.00 61 ALA A O 3
ATOM 3316 N N . THR A 1 65 ? -10.235 -7.461 1.522 1.00 0.00 62 THR A N 3
ATOM 3317 C CA . THR A 1 65 ? -11.487 -6.780 1.170 1.00 0.00 62 THR A CA 3
ATOM 3318 C C . THR A 1 65 ? -11.357 -5.988 -0.114 1.00 0.00 62 THR A C 3
ATOM 3319 O O . THR A 1 65 ? -12.150 -6.153 -1.043 1.00 0.00 62 THR A O 3
ATOM 3330 N N . GLU A 1 66 ? -10.333 -5.154 -0.171 1.00 0.00 63 GLU A N 3
ATOM 3331 C CA . GLU A 1 66 ? -10.087 -4.320 -1.333 1.00 0.00 63 GLU A CA 3
ATOM 3332 C C . GLU A 1 66 ? -9.803 -5.190 -2.552 1.00 0.00 63 GLU A C 3
ATOM 3333 O O . GLU A 1 66 ? -9.874 -4.739 -3.688 1.00 0.00 63 GLU A O 3
ATOM 3345 N N . HIS A 1 67 ? -9.481 -6.446 -2.294 1.00 0.00 64 HIS A N 3
ATOM 3346 C CA . HIS A 1 67 ? -9.104 -7.374 -3.339 1.00 0.00 64 HIS A CA 3
ATOM 3347 C C . HIS A 1 67 ? -10.281 -7.752 -4.236 1.00 0.00 64 HIS A C 3
ATOM 3348 O O . HIS A 1 67 ? -10.103 -7.944 -5.416 1.00 0.00 64 HIS A O 3
ATOM 3363 N N . ALA A 1 68 ? -11.477 -7.841 -3.698 1.00 0.00 65 ALA A N 3
ATOM 3364 C CA . ALA A 1 68 ? -12.602 -8.314 -4.494 1.00 0.00 65 ALA A CA 3
ATOM 3365 C C . ALA A 1 68 ? -12.857 -7.383 -5.687 1.00 0.00 65 ALA A C 3
ATOM 3366 O O . ALA A 1 68 ? -12.467 -7.658 -6.835 1.00 0.00 65 ALA A O 3
ATOM 3373 N N . GLU A 1 69 ? -13.459 -6.260 -5.373 1.00 0.00 66 GLU A N 3
ATOM 3374 C CA . GLU A 1 69 ? -13.858 -5.264 -6.356 1.00 0.00 66 GLU A CA 3
ATOM 3375 C C . GLU A 1 69 ? -12.655 -4.665 -7.096 1.00 0.00 66 GLU A C 3
ATOM 3376 O O . GLU A 1 69 ? -12.566 -4.704 -8.346 1.00 0.00 66 GLU A O 3
ATOM 3388 N N . ALA A 1 70 ? -11.725 -4.126 -6.321 1.00 0.00 67 ALA A N 3
ATOM 3389 C CA . ALA A 1 70 ? -10.607 -3.400 -6.882 1.00 0.00 67 ALA A CA 3
ATOM 3390 C C . ALA A 1 70 ? -9.705 -4.299 -7.708 1.00 0.00 67 ALA A C 3
ATOM 3391 O O . ALA A 1 70 ? -9.172 -3.852 -8.706 1.00 0.00 67 ALA A O 3
ATOM 3398 N N . GLU A 1 71 ? -9.534 -5.566 -7.330 1.00 0.00 68 GLU A N 3
ATOM 3399 C CA . GLU A 1 71 ? -8.646 -6.431 -8.096 1.00 0.00 68 GLU A CA 3
ATOM 3400 C C . GLU A 1 71 ? -9.274 -6.804 -9.421 1.00 0.00 68 GLU A C 3
ATOM 3401 O O . GLU A 1 71 ? -8.572 -6.939 -10.408 1.00 0.00 68 GLU A O 3
ATOM 3413 N N . LYS A 1 72 ? -10.594 -6.969 -9.458 1.00 0.00 69 LYS A N 3
ATOM 3414 C CA . LYS A 1 72 ? -11.264 -7.167 -10.741 1.00 0.00 69 LYS A CA 3
ATOM 3415 C C . LYS A 1 72 ? -10.888 -6.050 -11.725 1.00 0.00 69 LYS A C 3
ATOM 3416 O O . LYS A 1 72 ? -10.187 -6.287 -12.732 1.00 0.00 69 LYS A O 3
ATOM 3435 N N . ARG A 1 73 ? -11.302 -4.821 -11.406 1.00 0.00 70 ARG A N 3
ATOM 3436 C CA . ARG A 1 73 ? -11.062 -3.688 -12.316 1.00 0.00 70 ARG A CA 3
ATOM 3437 C C . ARG A 1 73 ? -9.562 -3.448 -12.532 1.00 0.00 70 ARG A C 3
ATOM 3438 O O . ARG A 1 73 ? -9.072 -3.332 -13.667 1.00 0.00 70 ARG A O 3
ATOM 3459 N N . ALA A 1 74 ? -8.830 -3.421 -11.440 1.00 0.00 71 ALA A N 3
ATOM 3460 C CA . ALA A 1 74 ? -7.449 -3.004 -11.467 1.00 0.00 71 ALA A CA 3
ATOM 3461 C C . ALA A 1 74 ? -6.531 -4.088 -12.018 1.00 0.00 71 ALA A C 3
ATOM 3462 O O . ALA A 1 74 ? -5.407 -3.797 -12.391 1.00 0.00 71 ALA A O 3
ATOM 3469 N N . ALA A 1 75 ? -6.989 -5.332 -12.069 1.00 0.00 72 ALA A N 3
ATOM 3470 C CA . ALA A 1 75 ? -6.209 -6.373 -12.731 1.00 0.00 72 ALA A CA 3
ATOM 3471 C C . ALA A 1 75 ? -6.327 -6.210 -14.228 1.00 0.00 72 ALA A C 3
ATOM 3472 O O . ALA A 1 75 ? -5.340 -6.347 -14.956 1.00 0.00 72 ALA A O 3
ATOM 3479 N N . ALA A 1 76 ? -7.542 -5.900 -14.685 1.00 0.00 73 ALA A N 3
ATOM 3480 C CA . ALA A 1 76 ? -7.754 -5.576 -16.091 1.00 0.00 73 ALA A CA 3
ATOM 3481 C C . ALA A 1 76 ? -6.854 -4.409 -16.510 1.00 0.00 73 ALA A C 3
ATOM 3482 O O . ALA A 1 76 ? -6.411 -4.327 -17.656 1.00 0.00 73 ALA A O 3
ATOM 3489 N N . ARG A 1 77 ? -6.583 -3.519 -15.560 1.00 0.00 74 ARG A N 3
ATOM 3490 C CA . ARG A 1 77 ? -5.723 -2.359 -15.800 1.00 0.00 74 ARG A CA 3
ATOM 3491 C C . ARG A 1 77 ? -4.235 -2.717 -15.738 1.00 0.00 74 ARG A C 3
ATOM 3492 O O . ARG A 1 77 ? -3.474 -2.402 -16.655 1.00 0.00 74 ARG A O 3
ATOM 3513 N N . ALA A 1 78 ? -3.833 -3.371 -14.652 1.00 0.00 75 ALA A N 3
ATOM 3514 C CA . ALA A 1 78 ? -2.428 -3.700 -14.399 1.00 0.00 75 ALA A CA 3
ATOM 3515 C C . ALA A 1 78 ? -1.829 -4.536 -15.514 1.00 0.00 75 ALA A C 3
ATOM 3516 O O . ALA A 1 78 ? -0.960 -4.078 -16.258 1.00 0.00 75 ALA A O 3
ATOM 3523 N N . GLY A 1 79 ? -2.327 -5.749 -15.659 1.00 0.00 76 GLY A N 3
ATOM 3524 C CA . GLY A 1 79 ? -1.676 -6.694 -16.537 1.00 0.00 76 GLY A CA 3
ATOM 3525 C C . GLY A 1 79 ? -2.274 -6.681 -17.922 1.00 0.00 76 GLY A C 3
ATOM 3526 O O . GLY A 1 79 ? -2.752 -7.699 -18.412 1.00 0.00 76 GLY A O 3
ATOM 3530 N N . HIS A 1 80 ? -2.257 -5.511 -18.552 1.00 0.00 77 HIS A N 3
ATOM 3531 C CA . HIS A 1 80 ? -2.722 -5.376 -19.928 1.00 0.00 77 HIS A CA 3
ATOM 3532 C C . HIS A 1 80 ? -1.580 -5.696 -20.890 1.00 0.00 77 HIS A C 3
ATOM 3533 O O . HIS A 1 80 ? -1.727 -5.622 -22.108 1.00 0.00 77 HIS A O 3
ATOM 3548 N N . ALA A 1 81 ? -0.435 -6.031 -20.316 1.00 0.00 78 ALA A N 3
ATOM 3549 C CA . ALA A 1 81 ? 0.718 -6.466 -21.083 1.00 0.00 78 ALA A CA 3
ATOM 3550 C C . ALA A 1 81 ? 1.021 -7.921 -20.750 1.00 0.00 78 ALA A C 3
ATOM 3551 O O . ALA A 1 81 ? 0.887 -8.804 -21.593 1.00 0.00 78 ALA A O 3
ATOM 3558 N N . ALA A 1 82 ? 1.399 -8.165 -19.499 1.00 0.00 79 ALA A N 3
ATOM 3559 C CA . ALA A 1 82 ? 1.615 -9.520 -19.013 1.00 0.00 79 ALA A CA 3
ATOM 3560 C C . ALA A 1 82 ? 0.413 -9.971 -18.194 1.00 0.00 79 ALA A C 3
ATOM 3561 O O . ALA A 1 82 ? 0.253 -9.575 -17.040 1.00 0.00 79 ALA A O 3
ATOM 3568 N N . THR A 1 83 ? -0.438 -10.775 -18.807 1.00 0.00 80 THR A N 3
ATOM 3569 C CA . THR A 1 83 ? -1.678 -11.205 -18.179 1.00 0.00 80 THR A CA 3
ATOM 3570 C C . THR A 1 83 ? -1.535 -12.608 -17.599 1.00 0.00 80 THR A C 3
ATOM 3571 O O . THR A 1 83 ? -1.636 -12.765 -16.359 1.00 0.00 80 THR A O 3
ATOM 3583 N N . MET A 1 4 ? 7.326 2.585 0.148 1.00 0.00 1 MET A N 4
ATOM 3584 C CA . MET A 1 4 ? 6.859 1.441 -0.664 1.00 0.00 1 MET A CA 4
ATOM 3585 C C . MET A 1 4 ? 7.482 0.139 -0.171 1.00 0.00 1 MET A C 4
ATOM 3586 O O . MET A 1 4 ? 8.679 -0.088 -0.338 1.00 0.00 1 MET A O 4
ATOM 3600 N N . HIS A 1 5 ? 6.676 -0.704 0.459 1.00 0.00 2 HIS A N 4
ATOM 3601 C CA . HIS A 1 5 ? 7.126 -2.027 0.879 1.00 0.00 2 HIS A CA 4
ATOM 3602 C C . HIS A 1 5 ? 6.032 -3.046 0.617 1.00 0.00 2 HIS A C 4
ATOM 3603 O O . HIS A 1 5 ? 4.855 -2.714 0.705 1.00 0.00 2 HIS A O 4
ATOM 3618 N N . ALA A 1 6 ? 6.417 -4.279 0.302 1.00 0.00 3 ALA A N 4
ATOM 3619 C CA . ALA A 1 6 ? 5.446 -5.310 -0.053 1.00 0.00 3 ALA A CA 4
ATOM 3620 C C . ALA A 1 6 ? 5.807 -6.655 0.569 1.00 0.00 3 ALA A C 4
ATOM 3621 O O . ALA A 1 6 ? 6.978 -6.933 0.832 1.00 0.00 3 ALA A O 4
ATOM 3628 N N . LYS A 1 7 ? 4.789 -7.477 0.813 1.00 0.00 4 LYS A N 4
ATOM 3629 C CA . LYS A 1 7 ? 4.982 -8.793 1.405 1.00 0.00 4 LYS A CA 4
ATOM 3630 C C . LYS A 1 7 ? 4.089 -9.835 0.738 1.00 0.00 4 LYS A C 4
ATOM 3631 O O . LYS A 1 7 ? 3.231 -9.505 -0.081 1.00 0.00 4 LYS A O 4
ATOM 3650 N N . VAL A 1 8 ? 4.300 -11.090 1.106 1.00 0.00 5 VAL A N 4
ATOM 3651 C CA . VAL A 1 8 ? 3.526 -12.203 0.570 1.00 0.00 5 VAL A CA 4
ATOM 3652 C C . VAL A 1 8 ? 2.330 -12.509 1.479 1.00 0.00 5 VAL A C 4
ATOM 3653 O O . VAL A 1 8 ? 2.425 -12.390 2.702 1.00 0.00 5 VAL A O 4
ATOM 3666 N N . GLY A 1 9 ? 1.212 -12.909 0.881 1.00 0.00 6 GLY A N 4
ATOM 3667 C CA . GLY A 1 9 ? -0.014 -13.100 1.641 1.00 0.00 6 GLY A CA 4
ATOM 3668 C C . GLY A 1 9 ? -0.778 -11.801 1.734 1.00 0.00 6 GLY A C 4
ATOM 3669 O O . GLY A 1 9 ? -1.676 -11.631 2.558 1.00 0.00 6 GLY A O 4
ATOM 3673 N N . ASP A 1 10 ? -0.403 -10.902 0.849 1.00 0.00 7 ASP A N 4
ATOM 3674 C CA . ASP A 1 10 ? -0.898 -9.523 0.807 1.00 0.00 7 ASP A CA 4
ATOM 3675 C C . ASP A 1 10 ? -1.127 -9.181 -0.627 1.00 0.00 7 ASP A C 4
ATOM 3676 O O . ASP A 1 10 ? -0.880 -9.987 -1.518 1.00 0.00 7 ASP A O 4
ATOM 3685 N N . TYR A 1 11 ? -1.551 -7.985 -0.853 1.00 0.00 8 TYR A N 4
ATOM 3686 C CA . TYR A 1 11 ? -2.048 -7.590 -2.147 1.00 0.00 8 TYR A CA 4
ATOM 3687 C C . TYR A 1 11 ? -1.504 -6.223 -2.489 1.00 0.00 8 TYR A C 4
ATOM 3688 O O . TYR A 1 11 ? -0.882 -5.571 -1.661 1.00 0.00 8 TYR A O 4
ATOM 3706 N N . LEU A 1 12 ? -1.753 -5.795 -3.705 1.00 0.00 9 LEU A N 4
ATOM 3707 C CA . LEU A 1 12 ? -1.108 -4.610 -4.242 1.00 0.00 9 LEU A CA 4
ATOM 3708 C C . LEU A 1 12 ? -2.113 -3.785 -5.019 1.00 0.00 9 LEU A C 4
ATOM 3709 O O . LEU A 1 12 ? -2.996 -4.341 -5.678 1.00 0.00 9 LEU A O 4
ATOM 3725 N N . VAL A 1 13 ? -1.969 -2.466 -4.898 1.00 0.00 10 VAL A N 4
ATOM 3726 C CA . VAL A 1 13 ? -2.830 -1.490 -5.560 1.00 0.00 10 VAL A CA 4
ATOM 3727 C C . VAL A 1 13 ? -1.975 -0.337 -6.091 1.00 0.00 10 VAL A C 4
ATOM 3728 O O . VAL A 1 13 ? -0.882 -0.085 -5.579 1.00 0.00 10 VAL A O 4
ATOM 3741 N N . VAL A 1 14 ? -2.470 0.348 -7.116 1.00 0.00 11 VAL A N 4
ATOM 3742 C CA . VAL A 1 14 ? -1.802 1.517 -7.664 1.00 0.00 11 VAL A CA 4
ATOM 3743 C C . VAL A 1 14 ? -2.834 2.597 -7.985 1.00 0.00 11 VAL A C 4
ATOM 3744 O O . VAL A 1 14 ? -3.894 2.315 -8.544 1.00 0.00 11 VAL A O 4
ATOM 3757 N N . LYS A 1 15 ? -2.525 3.826 -7.601 1.00 0.00 12 LYS A N 4
ATOM 3758 C CA . LYS A 1 15 ? -3.433 4.942 -7.812 1.00 0.00 12 LYS A CA 4
ATOM 3759 C C . LYS A 1 15 ? -3.169 5.613 -9.151 1.00 0.00 12 LYS A C 4
ATOM 3760 O O . LYS A 1 15 ? -2.021 5.724 -9.587 1.00 0.00 12 LYS A O 4
ATOM 3779 N N . GLY A 1 16 ? -4.230 6.060 -9.797 1.00 0.00 13 GLY A N 4
ATOM 3780 C CA . GLY A 1 16 ? -4.080 6.867 -10.984 1.00 0.00 13 GLY A CA 4
ATOM 3781 C C . GLY A 1 16 ? -4.045 8.338 -10.629 1.00 0.00 13 GLY A C 4
ATOM 3782 O O . GLY A 1 16 ? -4.968 8.841 -9.996 1.00 0.00 13 GLY A O 4
ATOM 3786 N N . THR A 1 17 ? -2.990 9.030 -11.032 1.00 0.00 14 THR A N 4
ATOM 3787 C CA . THR A 1 17 ? -2.792 10.425 -10.647 1.00 0.00 14 THR A CA 4
ATOM 3788 C C . THR A 1 17 ? -3.913 11.340 -11.159 1.00 0.00 14 THR A C 4
ATOM 3789 O O . THR A 1 17 ? -4.116 12.438 -10.640 1.00 0.00 14 THR A O 4
ATOM 3800 N N . THR A 1 18 ? -4.637 10.881 -12.170 1.00 0.00 15 THR A N 4
ATOM 3801 C CA . THR A 1 18 ? -5.726 11.654 -12.744 1.00 0.00 15 THR A CA 4
ATOM 3802 C C . THR A 1 18 ? -7.083 11.003 -12.476 1.00 0.00 15 THR A C 4
ATOM 3803 O O . THR A 1 18 ? -8.129 11.547 -12.843 1.00 0.00 15 THR A O 4
ATOM 3814 N N . THR A 1 19 ? -7.065 9.851 -11.822 1.00 0.00 16 THR A N 4
ATOM 3815 C CA . THR A 1 19 ? -8.283 9.102 -11.554 1.00 0.00 16 THR A CA 4
ATOM 3816 C C . THR A 1 19 ? -8.329 8.657 -10.097 1.00 0.00 16 THR A C 4
ATOM 3817 O O . THR A 1 19 ? -7.524 7.822 -9.677 1.00 0.00 16 THR A O 4
ATOM 3828 N N . GLU A 1 20 ? -9.259 9.213 -9.329 1.00 0.00 17 GLU A N 4
ATOM 3829 C CA . GLU A 1 20 ? -9.372 8.878 -7.913 1.00 0.00 17 GLU A CA 4
ATOM 3830 C C . GLU A 1 20 ? -10.001 7.504 -7.726 1.00 0.00 17 GLU A C 4
ATOM 3831 O O . GLU A 1 20 ? -11.175 7.365 -7.376 1.00 0.00 17 GLU A O 4
ATOM 3843 N N . ARG A 1 21 ? -9.202 6.495 -8.004 1.00 0.00 18 ARG A N 4
ATOM 3844 C CA . ARG A 1 21 ? -9.599 5.111 -7.865 1.00 0.00 18 ARG A CA 4
ATOM 3845 C C . ARG A 1 21 ? -8.376 4.318 -7.447 1.00 0.00 18 ARG A C 4
ATOM 3846 O O . ARG A 1 21 ? -7.251 4.719 -7.753 1.00 0.00 18 ARG A O 4
ATOM 3867 N N . HIS A 1 22 ? -8.566 3.223 -6.736 1.00 0.00 19 HIS A N 4
ATOM 3868 C CA . HIS A 1 22 ? -7.444 2.360 -6.435 1.00 0.00 19 HIS A CA 4
ATOM 3869 C C . HIS A 1 22 ? -7.466 1.154 -7.372 1.00 0.00 19 HIS A C 4
ATOM 3870 O O . HIS A 1 22 ? -8.153 0.158 -7.138 1.00 0.00 19 HIS A O 4
ATOM 3885 N N . ASP A 1 23 ? -6.743 1.298 -8.476 1.00 0.00 20 ASP A N 4
ATOM 3886 C CA . ASP A 1 23 ? -6.717 0.296 -9.532 1.00 0.00 20 ASP A CA 4
ATOM 3887 C C . ASP A 1 23 ? -5.540 -0.638 -9.340 1.00 0.00 20 ASP A C 4
ATOM 3888 O O . ASP A 1 23 ? -4.850 -0.569 -8.325 1.00 0.00 20 ASP A O 4
ATOM 3897 N N . GLN A 1 24 ? -5.331 -1.507 -10.330 1.00 0.00 21 GLN A N 4
ATOM 3898 C CA . GLN A 1 24 ? -4.161 -2.379 -10.387 1.00 0.00 21 GLN A CA 4
ATOM 3899 C C . GLN A 1 24 ? -4.001 -3.183 -9.101 1.00 0.00 21 GLN A C 4
ATOM 3900 O O . GLN A 1 24 ? -3.334 -2.748 -8.169 1.00 0.00 21 GLN A O 4
ATOM 3914 N N . HIS A 1 25 ? -4.595 -4.372 -9.055 1.00 0.00 22 HIS A N 4
ATOM 3915 C CA . HIS A 1 25 ? -4.641 -5.125 -7.814 1.00 0.00 22 HIS A CA 4
ATOM 3916 C C . HIS A 1 25 ? -4.389 -6.617 -8.006 1.00 0.00 22 HIS A C 4
ATOM 3917 O O . HIS A 1 25 ? -5.059 -7.301 -8.756 1.00 0.00 22 HIS A O 4
ATOM 3932 N N . ALA A 1 26 ? -3.426 -7.086 -7.262 1.00 0.00 23 ALA A N 4
ATOM 3933 C CA . ALA A 1 26 ? -2.969 -8.474 -7.295 1.00 0.00 23 ALA A CA 4
ATOM 3934 C C . ALA A 1 26 ? -2.697 -8.934 -5.889 1.00 0.00 23 ALA A C 4
ATOM 3935 O O . ALA A 1 26 ? -2.875 -8.172 -4.942 1.00 0.00 23 ALA A O 4
ATOM 3942 N N . GLU A 1 27 ? -2.249 -10.160 -5.766 1.00 0.00 24 GLU A N 4
ATOM 3943 C CA . GLU A 1 27 ? -1.897 -10.717 -4.471 1.00 0.00 24 GLU A CA 4
ATOM 3944 C C . GLU A 1 27 ? -0.616 -11.479 -4.615 1.00 0.00 24 GLU A C 4
ATOM 3945 O O . GLU A 1 27 ? -0.477 -12.374 -5.455 1.00 0.00 24 GLU A O 4
ATOM 3957 N N . ILE A 1 28 ? 0.326 -11.067 -3.800 1.00 0.00 25 ILE A N 4
ATOM 3958 C CA . ILE A 1 28 ? 1.687 -11.487 -3.928 1.00 0.00 25 ILE A CA 4
ATOM 3959 C C . ILE A 1 28 ? 1.907 -12.768 -3.152 1.00 0.00 25 ILE A C 4
ATOM 3960 O O . ILE A 1 28 ? 1.762 -12.799 -1.920 1.00 0.00 25 ILE A O 4
ATOM 3976 N N . ILE A 1 29 ? 2.191 -13.828 -3.897 1.00 0.00 26 ILE A N 4
ATOM 3977 C CA . ILE A 1 29 ? 2.549 -15.113 -3.327 1.00 0.00 26 ILE A CA 4
ATOM 3978 C C . ILE A 1 29 ? 4.021 -15.406 -3.589 1.00 0.00 26 ILE A C 4
ATOM 3979 O O . ILE A 1 29 ? 4.586 -16.365 -3.064 1.00 0.00 26 ILE A O 4
ATOM 3995 N N . GLU A 1 30 ? 4.636 -14.555 -4.394 1.00 0.00 27 GLU A N 4
ATOM 3996 C CA . GLU A 1 30 ? 6.064 -14.621 -4.634 1.00 0.00 27 GLU A CA 4
ATOM 3997 C C . GLU A 1 30 ? 6.609 -13.199 -4.648 1.00 0.00 27 GLU A C 4
ATOM 3998 O O . GLU A 1 30 ? 6.140 -12.340 -5.417 1.00 0.00 27 GLU A O 4
ATOM 4010 N N . VAL A 1 31 ? 7.642 -12.983 -3.843 1.00 0.00 28 VAL A N 4
ATOM 4011 C CA . VAL A 1 31 ? 8.122 -11.652 -3.521 1.00 0.00 28 VAL A CA 4
ATOM 4012 C C . VAL A 1 31 ? 9.646 -11.666 -3.544 1.00 0.00 28 VAL A C 4
ATOM 4013 O O . VAL A 1 31 ? 10.282 -12.295 -2.696 1.00 0.00 28 VAL A O 4
ATOM 4026 N N . ARG A 1 32 ? 10.222 -10.993 -4.528 1.00 0.00 29 ARG A N 4
ATOM 4027 C CA . ARG A 1 32 ? 11.663 -11.037 -4.739 1.00 0.00 29 ARG A CA 4
ATOM 4028 C C . ARG A 1 32 ? 12.422 -10.379 -3.600 1.00 0.00 29 ARG A C 4
ATOM 4029 O O . ARG A 1 32 ? 13.406 -10.921 -3.095 1.00 0.00 29 ARG A O 4
ATOM 4050 N N . SER A 1 33 ? 11.966 -9.215 -3.197 1.00 0.00 30 SER A N 4
ATOM 4051 C CA . SER A 1 33 ? 12.585 -8.492 -2.101 1.00 0.00 30 SER A CA 4
ATOM 4052 C C . SER A 1 33 ? 11.575 -7.568 -1.434 1.00 0.00 30 SER A C 4
ATOM 4053 O O . SER A 1 33 ? 10.712 -6.996 -2.101 1.00 0.00 30 SER A O 4
ATOM 4061 N N . ALA A 1 34 ? 11.691 -7.427 -0.120 1.00 0.00 31 ALA A N 4
ATOM 4062 C CA . ALA A 1 34 ? 10.752 -6.627 0.657 1.00 0.00 31 ALA A CA 4
ATOM 4063 C C . ALA A 1 34 ? 11.061 -5.137 0.548 1.00 0.00 31 ALA A C 4
ATOM 4064 O O . ALA A 1 34 ? 10.374 -4.307 1.147 1.00 0.00 31 ALA A O 4
ATOM 4071 N N . ASP A 1 35 ? 12.095 -4.797 -0.215 1.00 0.00 32 ASP A N 4
ATOM 4072 C CA . ASP A 1 35 ? 12.462 -3.401 -0.425 1.00 0.00 32 ASP A CA 4
ATOM 4073 C C . ASP A 1 35 ? 11.423 -2.730 -1.314 1.00 0.00 32 ASP A C 4
ATOM 4074 O O . ASP A 1 35 ? 11.223 -1.517 -1.255 1.00 0.00 32 ASP A O 4
ATOM 4083 N N . GLY A 1 36 ? 10.761 -3.536 -2.136 1.00 0.00 33 GLY A N 4
ATOM 4084 C CA . GLY A 1 36 ? 9.661 -3.040 -2.934 1.00 0.00 33 GLY A CA 4
ATOM 4085 C C . GLY A 1 36 ? 9.968 -2.990 -4.417 1.00 0.00 33 GLY A C 4
ATOM 4086 O O . GLY A 1 36 ? 9.068 -2.773 -5.224 1.00 0.00 33 GLY A O 4
ATOM 4090 N N . SER A 1 37 ? 11.225 -3.180 -4.789 1.00 0.00 34 SER A N 4
ATOM 4091 C CA . SER A 1 37 ? 11.594 -3.169 -6.199 1.00 0.00 34 SER A CA 4
ATOM 4092 C C . SER A 1 37 ? 11.032 -4.387 -6.924 1.00 0.00 34 SER A C 4
ATOM 4093 O O . SER A 1 37 ? 11.170 -5.522 -6.454 1.00 0.00 34 SER A O 4
ATOM 4101 N N . PRO A 1 38 ? 10.374 -4.159 -8.070 1.00 0.00 35 PRO A N 4
ATOM 4102 C CA . PRO A 1 38 ? 9.880 -5.234 -8.934 1.00 0.00 35 PRO A CA 4
ATOM 4103 C C . PRO A 1 38 ? 11.030 -6.084 -9.484 1.00 0.00 35 PRO A C 4
ATOM 4104 O O . PRO A 1 38 ? 12.200 -5.746 -9.300 1.00 0.00 35 PRO A O 4
ATOM 4115 N N . PRO A 1 39 ? 10.731 -7.191 -10.178 1.00 0.00 36 PRO A N 4
ATOM 4116 C CA . PRO A 1 39 ? 9.363 -7.614 -10.492 1.00 0.00 36 PRO A CA 4
ATOM 4117 C C . PRO A 1 39 ? 8.643 -8.249 -9.314 1.00 0.00 36 PRO A C 4
ATOM 4118 O O . PRO A 1 39 ? 9.120 -8.238 -8.179 1.00 0.00 36 PRO A O 4
ATOM 4129 N N . TYR A 1 40 ? 7.493 -8.807 -9.615 1.00 0.00 37 TYR A N 4
ATOM 4130 C CA . TYR A 1 40 ? 6.726 -9.572 -8.652 1.00 0.00 37 TYR A CA 4
ATOM 4131 C C . TYR A 1 40 ? 6.177 -10.795 -9.342 1.00 0.00 37 TYR A C 4
ATOM 4132 O O . TYR A 1 40 ? 6.143 -10.853 -10.576 1.00 0.00 37 TYR A O 4
ATOM 4150 N N . VAL A 1 41 ? 5.647 -11.711 -8.556 1.00 0.00 38 VAL A N 4
ATOM 4151 C CA . VAL A 1 41 ? 5.051 -12.916 -9.086 1.00 0.00 38 VAL A CA 4
ATOM 4152 C C . VAL A 1 41 ? 3.792 -13.125 -8.295 1.00 0.00 38 VAL A C 4
ATOM 4153 O O . VAL A 1 41 ? 3.798 -13.456 -7.109 1.00 0.00 38 VAL A O 4
ATOM 4166 N N . VAL A 1 42 ? 2.711 -12.863 -8.983 1.00 0.00 39 VAL A N 4
ATOM 4167 C CA . VAL A 1 42 ? 1.502 -12.417 -8.360 1.00 0.00 39 VAL A CA 4
ATOM 4168 C C . VAL A 1 42 ? 0.311 -13.099 -8.996 1.00 0.00 39 VAL A C 4
ATOM 4169 O O . VAL A 1 42 ? 0.464 -13.880 -9.931 1.00 0.00 39 VAL A O 4
ATOM 4182 N N . ARG A 1 43 ? -0.865 -12.821 -8.488 1.00 0.00 40 ARG A N 4
ATOM 4183 C CA . ARG A 1 43 ? -2.064 -13.422 -9.034 1.00 0.00 40 ARG A CA 4
ATOM 4184 C C . ARG A 1 43 ? -3.199 -12.418 -9.122 1.00 0.00 40 ARG A C 4
ATOM 4185 O O . ARG A 1 43 ? -3.447 -11.666 -8.179 1.00 0.00 40 ARG A O 4
ATOM 4206 N N . TRP A 1 44 ? -3.871 -12.404 -10.270 1.00 0.00 41 TRP A N 4
ATOM 4207 C CA . TRP A 1 44 ? -5.175 -11.768 -10.378 1.00 0.00 41 TRP A CA 4
ATOM 4208 C C . TRP A 1 44 ? -6.178 -12.830 -9.973 1.00 0.00 41 TRP A C 4
ATOM 4209 O O . TRP A 1 44 ? -7.036 -13.234 -10.759 1.00 0.00 41 TRP A O 4
ATOM 4230 N N . LEU A 1 45 ? -6.029 -13.293 -8.747 1.00 0.00 42 LEU A N 4
ATOM 4231 C CA . LEU A 1 45 ? -6.575 -14.592 -8.348 1.00 0.00 42 LEU A CA 4
ATOM 4232 C C . LEU A 1 45 ? -8.087 -14.703 -8.486 1.00 0.00 42 LEU A C 4
ATOM 4233 O O . LEU A 1 45 ? -8.566 -15.654 -9.104 1.00 0.00 42 LEU A O 4
ATOM 4249 N N . VAL A 1 46 ? -8.847 -13.774 -7.915 1.00 0.00 43 VAL A N 4
ATOM 4250 C CA . VAL A 1 46 ? -10.288 -13.837 -8.022 1.00 0.00 43 VAL A CA 4
ATOM 4251 C C . VAL A 1 46 ? -10.747 -13.775 -9.474 1.00 0.00 43 VAL A C 4
ATOM 4252 O O . VAL A 1 46 ? -11.757 -14.379 -9.836 1.00 0.00 43 VAL A O 4
ATOM 4265 N N . ASN A 1 47 ? -10.014 -13.029 -10.294 1.00 0.00 44 ASN A N 4
ATOM 4266 C CA . ASN A 1 47 ? -10.258 -13.006 -11.734 1.00 0.00 44 ASN A CA 4
ATOM 4267 C C . ASN A 1 47 ? -10.082 -14.401 -12.325 1.00 0.00 44 ASN A C 4
ATOM 4268 O O . ASN A 1 47 ? -10.870 -14.835 -13.168 1.00 0.00 44 ASN A O 4
ATOM 4279 N N . GLY A 1 48 ? -9.031 -15.094 -11.888 1.00 0.00 45 GLY A N 4
ATOM 4280 C CA . GLY A 1 48 ? -8.859 -16.486 -12.260 1.00 0.00 45 GLY A CA 4
ATOM 4281 C C . GLY A 1 48 ? -7.473 -16.834 -12.790 1.00 0.00 45 GLY A C 4
ATOM 4282 O O . GLY A 1 48 ? -7.257 -17.963 -13.237 1.00 0.00 45 GLY A O 4
ATOM 4286 N N . HIS A 1 49 ? -6.519 -15.908 -12.746 1.00 0.00 46 HIS A N 4
ATOM 4287 C CA . HIS A 1 49 ? -5.202 -16.198 -13.314 1.00 0.00 46 HIS A CA 4
ATOM 4288 C C . HIS A 1 49 ? -4.059 -15.671 -12.446 1.00 0.00 46 HIS A C 4
ATOM 4289 O O . HIS A 1 49 ? -4.273 -14.994 -11.440 1.00 0.00 46 HIS A O 4
ATOM 4304 N N . GLU A 1 50 ? -2.841 -15.973 -12.884 1.00 0.00 47 GLU A N 4
ATOM 4305 C CA . GLU A 1 50 ? -1.621 -15.688 -12.142 1.00 0.00 47 GLU A CA 4
ATOM 4306 C C . GLU A 1 50 ? -0.570 -15.176 -13.117 1.00 0.00 47 GLU A C 4
ATOM 4307 O O . GLU A 1 50 ? -0.464 -15.676 -14.240 1.00 0.00 47 GLU A O 4
ATOM 4319 N N . THR A 1 51 ? 0.181 -14.173 -12.697 1.00 0.00 48 THR A N 4
ATOM 4320 C CA . THR A 1 51 ? 1.061 -13.435 -13.589 1.00 0.00 48 THR A CA 4
ATOM 4321 C C . THR A 1 51 ? 2.410 -13.111 -12.942 1.00 0.00 48 THR A C 4
ATOM 4322 O O . THR A 1 51 ? 2.684 -13.478 -11.799 1.00 0.00 48 THR A O 4
ATOM 4333 N N . THR A 1 52 ? 3.243 -12.428 -13.709 1.00 0.00 49 THR A N 4
ATOM 4334 C CA . THR A 1 52 ? 4.527 -11.920 -13.246 1.00 0.00 49 THR A CA 4
ATOM 4335 C C . THR A 1 52 ? 4.672 -10.521 -13.819 1.00 0.00 49 THR A C 4
ATOM 4336 O O . THR A 1 52 ? 4.865 -10.344 -15.024 1.00 0.00 49 THR A O 4
ATOM 4347 N N . VAL A 1 53 ? 4.553 -9.522 -12.953 1.00 0.00 50 VAL A N 4
ATOM 4348 C CA . VAL A 1 53 ? 4.193 -8.183 -13.412 1.00 0.00 50 VAL A CA 4
ATOM 4349 C C . VAL A 1 53 ? 4.974 -7.074 -12.723 1.00 0.00 50 VAL A C 4
ATOM 4350 O O . VAL A 1 53 ? 5.833 -7.315 -11.862 1.00 0.00 50 VAL A O 4
ATOM 4363 N N . TYR A 1 54 ? 4.645 -5.853 -13.144 1.00 0.00 51 TYR A N 4
ATOM 4364 C CA . TYR A 1 54 ? 5.232 -4.628 -12.630 1.00 0.00 51 TYR A CA 4
ATOM 4365 C C . TYR A 1 54 ? 4.111 -3.598 -12.475 1.00 0.00 51 TYR A C 4
ATOM 4366 O O . TYR A 1 54 ? 3.306 -3.420 -13.392 1.00 0.00 51 TYR A O 4
ATOM 4384 N N . PRO A 1 55 ? 4.012 -2.934 -11.316 1.00 0.00 52 PRO A N 4
ATOM 4385 C CA . PRO A 1 55 ? 2.934 -1.980 -11.042 1.00 0.00 52 PRO A CA 4
ATOM 4386 C C . PRO A 1 55 ? 3.238 -0.572 -11.563 1.00 0.00 52 PRO A C 4
ATOM 4387 O O . PRO A 1 55 ? 4.216 -0.361 -12.281 1.00 0.00 52 PRO A O 4
ATOM 4398 N N . GLY A 1 56 ? 2.397 0.386 -11.187 1.00 0.00 53 GLY A N 4
ATOM 4399 C CA . GLY A 1 56 ? 2.559 1.748 -11.658 1.00 0.00 53 GLY A CA 4
ATOM 4400 C C . GLY A 1 56 ? 3.262 2.638 -10.654 1.00 0.00 53 GLY A C 4
ATOM 4401 O O . GLY A 1 56 ? 4.290 2.260 -10.092 1.00 0.00 53 GLY A O 4
ATOM 4405 N N . SER A 1 57 ? 2.698 3.818 -10.421 1.00 0.00 54 SER A N 4
ATOM 4406 C CA . SER A 1 57 ? 3.316 4.805 -9.547 1.00 0.00 54 SER A CA 4
ATOM 4407 C C . SER A 1 57 ? 2.756 4.737 -8.134 1.00 0.00 54 SER A C 4
ATOM 4408 O O . SER A 1 57 ? 1.644 4.248 -7.922 1.00 0.00 54 SER A O 4
ATOM 4416 N N . ASP A 1 58 ? 3.557 5.232 -7.183 1.00 0.00 55 ASP A N 4
ATOM 4417 C CA . ASP A 1 58 ? 3.240 5.213 -5.749 1.00 0.00 55 ASP A CA 4
ATOM 4418 C C . ASP A 1 58 ? 3.324 3.791 -5.213 1.00 0.00 55 ASP A C 4
ATOM 4419 O O . ASP A 1 58 ? 4.169 3.485 -4.374 1.00 0.00 55 ASP A O 4
ATOM 4428 N N . ALA A 1 59 ? 2.487 2.934 -5.785 1.00 0.00 56 ALA A N 4
ATOM 4429 C CA . ALA A 1 59 ? 2.320 1.533 -5.376 1.00 0.00 56 ALA A CA 4
ATOM 4430 C C . ALA A 1 59 ? 2.051 1.350 -3.876 1.00 0.00 56 ALA A C 4
ATOM 4431 O O . ALA A 1 59 ? 2.746 1.880 -3.010 1.00 0.00 56 ALA A O 4
ATOM 4438 N N . VAL A 1 60 ? 1.046 0.551 -3.577 1.00 0.00 57 VAL A N 4
ATOM 4439 C CA . VAL A 1 60 ? 0.662 0.289 -2.204 1.00 0.00 57 VAL A CA 4
ATOM 4440 C C . VAL A 1 60 ? 0.324 -1.177 -2.031 1.00 0.00 57 VAL A C 4
ATOM 4441 O O . VAL A 1 60 ? 0.367 -1.964 -2.978 1.00 0.00 57 VAL A O 4
ATOM 4454 N N . VAL A 1 61 ? -0.039 -1.509 -0.823 1.00 0.00 58 VAL A N 4
ATOM 4455 C CA . VAL A 1 61 ? -0.249 -2.888 -0.411 1.00 0.00 58 VAL A CA 4
ATOM 4456 C C . VAL A 1 61 ? -1.491 -2.986 0.457 1.00 0.00 58 VAL A C 4
ATOM 4457 O O . VAL A 1 61 ? -1.717 -2.167 1.349 1.00 0.00 58 VAL A O 4
ATOM 4470 N N . VAL A 1 62 ? -2.299 -3.992 0.159 1.00 0.00 59 VAL A N 4
ATOM 4471 C CA . VAL A 1 62 ? -3.643 -4.095 0.662 1.00 0.00 59 VAL A CA 4
ATOM 4472 C C . VAL A 1 62 ? -3.988 -5.515 1.074 1.00 0.00 59 VAL A C 4
ATOM 4473 O O . VAL A 1 62 ? -3.178 -6.432 0.952 1.00 0.00 59 VAL A O 4
ATOM 4486 N N . THR A 1 63 ? -5.209 -5.671 1.540 1.00 0.00 60 THR A N 4
ATOM 4487 C CA . THR A 1 63 ? -5.705 -6.934 2.067 1.00 0.00 60 THR A CA 4
ATOM 4488 C C . THR A 1 63 ? -6.907 -7.445 1.247 1.00 0.00 60 THR A C 4
ATOM 4489 O O . THR A 1 63 ? -7.147 -6.972 0.134 1.00 0.00 60 THR A O 4
ATOM 4500 N N . ALA A 1 64 ? -7.650 -8.410 1.811 1.00 0.00 61 ALA A N 4
ATOM 4501 C CA . ALA A 1 64 ? -8.767 -9.073 1.136 1.00 0.00 61 ALA A CA 4
ATOM 4502 C C . ALA A 1 64 ? -9.861 -8.122 0.649 1.00 0.00 61 ALA A C 4
ATOM 4503 O O . ALA A 1 64 ? -10.338 -8.262 -0.468 1.00 0.00 61 ALA A O 4
ATOM 4510 N N . THR A 1 65 ? -10.300 -7.190 1.478 1.00 0.00 62 THR A N 4
ATOM 4511 C CA . THR A 1 65 ? -11.385 -6.306 1.072 1.00 0.00 62 THR A CA 4
ATOM 4512 C C . THR A 1 65 ? -11.051 -5.554 -0.198 1.00 0.00 62 THR A C 4
ATOM 4513 O O . THR A 1 65 ? -11.730 -5.693 -1.215 1.00 0.00 62 THR A O 4
ATOM 4524 N N . GLU A 1 66 ? -9.992 -4.761 -0.125 1.00 0.00 63 GLU A N 4
ATOM 4525 C CA . GLU A 1 66 ? -9.543 -3.980 -1.270 1.00 0.00 63 GLU A CA 4
ATOM 4526 C C . GLU A 1 66 ? -9.253 -4.901 -2.444 1.00 0.00 63 GLU A C 4
ATOM 4527 O O . GLU A 1 66 ? -9.260 -4.493 -3.600 1.00 0.00 63 GLU A O 4
ATOM 4539 N N . HIS A 1 67 ? -8.951 -6.144 -2.112 1.00 0.00 64 HIS A N 4
ATOM 4540 C CA . HIS A 1 67 ? -8.609 -7.152 -3.090 1.00 0.00 64 HIS A CA 4
ATOM 4541 C C . HIS A 1 67 ? -9.698 -7.363 -4.140 1.00 0.00 64 HIS A C 4
ATOM 4542 O O . HIS A 1 67 ? -9.400 -7.416 -5.317 1.00 0.00 64 HIS A O 4
ATOM 4557 N N . ALA A 1 68 ? -10.944 -7.452 -3.712 1.00 0.00 65 ALA A N 4
ATOM 4558 C CA . ALA A 1 68 ? -12.034 -7.847 -4.598 1.00 0.00 65 ALA A CA 4
ATOM 4559 C C . ALA A 1 68 ? -12.207 -6.887 -5.785 1.00 0.00 65 ALA A C 4
ATOM 4560 O O . ALA A 1 68 ? -11.846 -7.191 -6.947 1.00 0.00 65 ALA A O 4
ATOM 4567 N N . GLU A 1 69 ? -12.736 -5.720 -5.477 1.00 0.00 66 GLU A N 4
ATOM 4568 C CA . GLU A 1 69 ? -13.119 -4.755 -6.488 1.00 0.00 66 GLU A CA 4
ATOM 4569 C C . GLU A 1 69 ? -11.909 -4.254 -7.282 1.00 0.00 66 GLU A C 4
ATOM 4570 O O . GLU A 1 69 ? -11.949 -4.170 -8.514 1.00 0.00 66 GLU A O 4
ATOM 4582 N N . ALA A 1 70 ? -10.819 -3.971 -6.590 1.00 0.00 67 ALA A N 4
ATOM 4583 C CA . ALA A 1 70 ? -9.615 -3.491 -7.244 1.00 0.00 67 ALA A CA 4
ATOM 4584 C C . ALA A 1 70 ? -8.981 -4.563 -8.130 1.00 0.00 67 ALA A C 4
ATOM 4585 O O . ALA A 1 70 ? -8.306 -4.238 -9.105 1.00 0.00 67 ALA A O 4
ATOM 4592 N N . GLU A 1 71 ? -9.181 -5.839 -7.800 1.00 0.00 68 GLU A N 4
ATOM 4593 C CA . GLU A 1 71 ? -8.602 -6.910 -8.610 1.00 0.00 68 GLU A CA 4
ATOM 4594 C C . GLU A 1 71 ? -9.318 -6.984 -9.947 1.00 0.00 68 GLU A C 4
ATOM 4595 O O . GLU A 1 71 ? -8.721 -7.353 -10.959 1.00 0.00 68 GLU A O 4
ATOM 4607 N N . LYS A 1 72 ? -10.602 -6.635 -9.955 1.00 0.00 69 LYS A N 4
ATOM 4608 C CA . LYS A 1 72 ? -11.285 -6.374 -11.231 1.00 0.00 69 LYS A CA 4
ATOM 4609 C C . LYS A 1 72 ? -10.534 -5.291 -12.014 1.00 0.00 69 LYS A C 4
ATOM 4610 O O . LYS A 1 72 ? -10.160 -5.479 -13.183 1.00 0.00 69 LYS A O 4
ATOM 4629 N N . ARG A 1 73 ? -10.281 -4.166 -11.340 1.00 0.00 70 ARG A N 4
ATOM 4630 C CA . ARG A 1 73 ? -9.526 -3.050 -11.931 1.00 0.00 70 ARG A CA 4
ATOM 4631 C C . ARG A 1 73 ? -8.141 -3.506 -12.409 1.00 0.00 70 ARG A C 4
ATOM 4632 O O . ARG A 1 73 ? -7.505 -2.850 -13.235 1.00 0.00 70 ARG A O 4
ATOM 4653 N N . ALA A 1 74 ? -7.675 -4.625 -11.872 1.00 0.00 71 ALA A N 4
ATOM 4654 C CA . ALA A 1 74 ? -6.353 -5.147 -12.186 1.00 0.00 71 ALA A CA 4
ATOM 4655 C C . ALA A 1 74 ? -6.295 -5.806 -13.546 1.00 0.00 71 ALA A C 4
ATOM 4656 O O . ALA A 1 74 ? -5.518 -5.391 -14.401 1.00 0.00 71 ALA A O 4
ATOM 4663 N N . ALA A 1 75 ? -7.097 -6.846 -13.738 1.00 0.00 72 ALA A N 4
ATOM 4664 C CA . ALA A 1 75 ? -7.085 -7.568 -15.001 1.00 0.00 72 ALA A CA 4
ATOM 4665 C C . ALA A 1 75 ? -7.485 -6.637 -16.134 1.00 0.00 72 ALA A C 4
ATOM 4666 O O . ALA A 1 75 ? -7.171 -6.883 -17.299 1.00 0.00 72 ALA A O 4
ATOM 4673 N N . ALA A 1 76 ? -8.184 -5.561 -15.784 1.00 0.00 73 ALA A N 4
ATOM 4674 C CA . ALA A 1 76 ? -8.439 -4.491 -16.733 1.00 0.00 73 ALA A CA 4
ATOM 4675 C C . ALA A 1 76 ? -7.187 -3.626 -16.948 1.00 0.00 73 ALA A C 4
ATOM 4676 O O . ALA A 1 76 ? -6.533 -3.710 -17.989 1.00 0.00 73 ALA A O 4
ATOM 4683 N N . ARG A 1 77 ? -6.853 -2.803 -15.958 1.00 0.00 74 ARG A N 4
ATOM 4684 C CA . ARG A 1 77 ? -5.807 -1.789 -16.110 1.00 0.00 74 ARG A CA 4
ATOM 4685 C C . ARG A 1 77 ? -4.387 -2.347 -15.902 1.00 0.00 74 ARG A C 4
ATOM 4686 O O . ARG A 1 77 ? -3.536 -2.210 -16.780 1.00 0.00 74 ARG A O 4
ATOM 4707 N N . ALA A 1 78 ? -4.150 -2.984 -14.753 1.00 0.00 75 ALA A N 4
ATOM 4708 C CA . ALA A 1 78 ? -2.805 -3.434 -14.352 1.00 0.00 75 ALA A CA 4
ATOM 4709 C C . ALA A 1 78 ? -2.180 -4.385 -15.363 1.00 0.00 75 ALA A C 4
ATOM 4710 O O . ALA A 1 78 ? -1.123 -4.099 -15.931 1.00 0.00 75 ALA A O 4
ATOM 4717 N N . GLY A 1 79 ? -2.833 -5.512 -15.589 1.00 0.00 76 GLY A N 4
ATOM 4718 C CA . GLY A 1 79 ? -2.228 -6.548 -16.395 1.00 0.00 76 GLY A CA 4
ATOM 4719 C C . GLY A 1 79 ? -3.137 -7.052 -17.492 1.00 0.00 76 GLY A C 4
ATOM 4720 O O . GLY A 1 79 ? -3.705 -8.139 -17.391 1.00 0.00 76 GLY A O 4
ATOM 4724 N N . HIS A 1 80 ? -3.270 -6.261 -18.547 1.00 0.00 77 HIS A N 4
ATOM 4725 C CA . HIS A 1 80 ? -4.013 -6.680 -19.731 1.00 0.00 77 HIS A CA 4
ATOM 4726 C C . HIS A 1 80 ? -3.038 -7.053 -20.842 1.00 0.00 77 HIS A C 4
ATOM 4727 O O . HIS A 1 80 ? -3.417 -7.662 -21.838 1.00 0.00 77 HIS A O 4
ATOM 4742 N N . ALA A 1 81 ? -1.783 -6.666 -20.658 1.00 0.00 78 ALA A N 4
ATOM 4743 C CA . ALA A 1 81 ? -0.722 -6.993 -21.602 1.00 0.00 78 ALA A CA 4
ATOM 4744 C C . ALA A 1 81 ? 0.525 -7.424 -20.841 1.00 0.00 78 ALA A C 4
ATOM 4745 O O . ALA A 1 81 ? 1.648 -7.309 -21.332 1.00 0.00 78 ALA A O 4
ATOM 4752 N N . ALA A 1 82 ? 0.312 -7.933 -19.634 1.00 0.00 79 ALA A N 4
ATOM 4753 C CA . ALA A 1 82 ? 1.410 -8.335 -18.766 1.00 0.00 79 ALA A CA 4
ATOM 4754 C C . ALA A 1 82 ? 1.269 -9.796 -18.352 1.00 0.00 79 ALA A C 4
ATOM 4755 O O . ALA A 1 82 ? 1.591 -10.171 -17.225 1.00 0.00 79 ALA A O 4
ATOM 4762 N N . THR A 1 83 ? 0.787 -10.616 -19.270 1.00 0.00 80 THR A N 4
ATOM 4763 C CA . THR A 1 83 ? 0.608 -12.035 -19.010 1.00 0.00 80 THR A CA 4
ATOM 4764 C C . THR A 1 83 ? 1.480 -12.861 -19.949 1.00 0.00 80 THR A C 4
ATOM 4765 O O . THR A 1 83 ? 2.323 -13.638 -19.454 1.00 0.00 80 THR A O 4
ATOM 4777 N N . MET A 1 4 ? 8.426 2.322 1.103 1.00 0.00 1 MET A N 5
ATOM 4778 C CA . MET A 1 4 ? 7.655 1.349 0.302 1.00 0.00 1 MET A CA 5
ATOM 4779 C C . MET A 1 4 ? 8.100 -0.064 0.656 1.00 0.00 1 MET A C 5
ATOM 4780 O O . MET A 1 4 ? 9.294 -0.327 0.793 1.00 0.00 1 MET A O 5
ATOM 4794 N N . HIS A 1 5 ? 7.138 -0.960 0.836 1.00 0.00 2 HIS A N 5
ATOM 4795 C CA . HIS A 1 5 ? 7.437 -2.345 1.178 1.00 0.00 2 HIS A CA 5
ATOM 4796 C C . HIS A 1 5 ? 6.228 -3.228 0.893 1.00 0.00 2 HIS A C 5
ATOM 4797 O O . HIS A 1 5 ? 5.277 -3.269 1.677 1.00 0.00 2 HIS A O 5
ATOM 4812 N N . ALA A 1 6 ? 6.264 -3.915 -0.236 1.00 0.00 3 ALA A N 5
ATOM 4813 C CA . ALA A 1 6 ? 5.199 -4.831 -0.609 1.00 0.00 3 ALA A CA 5
ATOM 4814 C C . ALA A 1 6 ? 5.653 -6.267 -0.391 1.00 0.00 3 ALA A C 5
ATOM 4815 O O . ALA A 1 6 ? 6.638 -6.708 -0.986 1.00 0.00 3 ALA A O 5
ATOM 4822 N N . LYS A 1 7 ? 4.952 -6.992 0.470 1.00 0.00 4 LYS A N 5
ATOM 4823 C CA . LYS A 1 7 ? 5.360 -8.340 0.823 1.00 0.00 4 LYS A CA 5
ATOM 4824 C C . LYS A 1 7 ? 4.216 -9.332 0.608 1.00 0.00 4 LYS A C 5
ATOM 4825 O O . LYS A 1 7 ? 3.058 -8.938 0.452 1.00 0.00 4 LYS A O 5
ATOM 4844 N N . VAL A 1 8 ? 4.563 -10.612 0.592 1.00 0.00 5 VAL A N 5
ATOM 4845 C CA . VAL A 1 8 ? 3.608 -11.692 0.386 1.00 0.00 5 VAL A CA 5
ATOM 4846 C C . VAL A 1 8 ? 2.620 -11.791 1.551 1.00 0.00 5 VAL A C 5
ATOM 4847 O O . VAL A 1 8 ? 2.946 -11.453 2.692 1.00 0.00 5 VAL A O 5
ATOM 4860 N N . GLY A 1 9 ? 1.413 -12.247 1.249 1.00 0.00 6 GLY A N 5
ATOM 4861 C CA . GLY A 1 9 ? 0.384 -12.368 2.262 1.00 0.00 6 GLY A CA 5
ATOM 4862 C C . GLY A 1 9 ? -0.617 -11.247 2.150 1.00 0.00 6 GLY A C 5
ATOM 4863 O O . GLY A 1 9 ? -1.569 -11.160 2.926 1.00 0.00 6 GLY A O 5
ATOM 4867 N N . ASP A 1 10 ? -0.401 -10.403 1.155 1.00 0.00 7 ASP A N 5
ATOM 4868 C CA . ASP A 1 10 ? -1.244 -9.221 0.931 1.00 0.00 7 ASP A CA 5
ATOM 4869 C C . ASP A 1 10 ? -1.398 -9.021 -0.554 1.00 0.00 7 ASP A C 5
ATOM 4870 O O . ASP A 1 10 ? -0.794 -9.735 -1.354 1.00 0.00 7 ASP A O 5
ATOM 4879 N N . TYR A 1 11 ? -2.193 -8.052 -0.920 1.00 0.00 8 TYR A N 5
ATOM 4880 C CA . TYR A 1 11 ? -2.446 -7.775 -2.308 1.00 0.00 8 TYR A CA 5
ATOM 4881 C C . TYR A 1 11 ? -1.681 -6.529 -2.747 1.00 0.00 8 TYR A C 5
ATOM 4882 O O . TYR A 1 11 ? -1.376 -5.657 -1.940 1.00 0.00 8 TYR A O 5
ATOM 4900 N N . LEU A 1 12 ? -1.392 -6.457 -4.028 1.00 0.00 9 LEU A N 5
ATOM 4901 C CA . LEU A 1 12 ? -0.669 -5.350 -4.611 1.00 0.00 9 LEU A CA 5
ATOM 4902 C C . LEU A 1 12 ? -1.651 -4.389 -5.252 1.00 0.00 9 LEU A C 5
ATOM 4903 O O . LEU A 1 12 ? -2.572 -4.817 -5.972 1.00 0.00 9 LEU A O 5
ATOM 4919 N N . VAL A 1 13 ? -1.459 -3.112 -4.941 1.00 0.00 10 VAL A N 5
ATOM 4920 C CA . VAL A 1 13 ? -2.202 -2.016 -5.540 1.00 0.00 10 VAL A CA 5
ATOM 4921 C C . VAL A 1 13 ? -1.248 -0.866 -5.855 1.00 0.00 10 VAL A C 5
ATOM 4922 O O . VAL A 1 13 ? -0.302 -0.619 -5.115 1.00 0.00 10 VAL A O 5
ATOM 4935 N N . VAL A 1 14 ? -1.490 -0.184 -6.958 1.00 0.00 11 VAL A N 5
ATOM 4936 C CA . VAL A 1 14 ? -0.666 0.938 -7.372 1.00 0.00 11 VAL A CA 5
ATOM 4937 C C . VAL A 1 14 ? -1.303 2.273 -6.991 1.00 0.00 11 VAL A C 5
ATOM 4938 O O . VAL A 1 14 ? -2.521 2.468 -7.160 1.00 0.00 11 VAL A O 5
ATOM 4951 N N . LYS A 1 15 ? -0.462 3.154 -6.437 1.00 0.00 12 LYS A N 5
ATOM 4952 C CA . LYS A 1 15 ? -0.789 4.559 -6.176 1.00 0.00 12 LYS A CA 5
ATOM 4953 C C . LYS A 1 15 ? -1.644 4.732 -4.922 1.00 0.00 12 LYS A C 5
ATOM 4954 O O . LYS A 1 15 ? -1.314 5.529 -4.042 1.00 0.00 12 LYS A O 5
ATOM 4973 N N . GLY A 1 16 ? -2.736 3.994 -4.839 1.00 0.00 13 GLY A N 5
ATOM 4974 C CA . GLY A 1 16 ? -3.625 4.128 -3.703 1.00 0.00 13 GLY A CA 5
ATOM 4975 C C . GLY A 1 16 ? -4.695 5.165 -3.955 1.00 0.00 13 GLY A C 5
ATOM 4976 O O . GLY A 1 16 ? -5.759 4.845 -4.474 1.00 0.00 13 GLY A O 5
ATOM 4980 N N . THR A 1 17 ? -4.419 6.408 -3.592 1.00 0.00 14 THR A N 5
ATOM 4981 C CA . THR A 1 17 ? -5.336 7.504 -3.863 1.00 0.00 14 THR A CA 5
ATOM 4982 C C . THR A 1 17 ? -4.609 8.840 -3.928 1.00 0.00 14 THR A C 5
ATOM 4983 O O . THR A 1 17 ? -3.921 9.243 -2.989 1.00 0.00 14 THR A O 5
ATOM 4994 N N . THR A 1 18 ? -4.736 9.502 -5.064 1.00 0.00 15 THR A N 5
ATOM 4995 C CA . THR A 1 18 ? -4.226 10.851 -5.242 1.00 0.00 15 THR A CA 5
ATOM 4996 C C . THR A 1 18 ? -5.076 11.558 -6.291 1.00 0.00 15 THR A C 5
ATOM 4997 O O . THR A 1 18 ? -5.981 12.325 -5.961 1.00 0.00 15 THR A O 5
ATOM 5008 N N . THR A 1 19 ? -4.802 11.261 -7.549 1.00 0.00 16 THR A N 5
ATOM 5009 C CA . THR A 1 19 ? -5.640 11.708 -8.646 1.00 0.00 16 THR A CA 5
ATOM 5010 C C . THR A 1 19 ? -6.326 10.494 -9.259 1.00 0.00 16 THR A C 5
ATOM 5011 O O . THR A 1 19 ? -7.469 10.554 -9.714 1.00 0.00 16 THR A O 5
ATOM 5022 N N . GLU A 1 20 ? -5.611 9.381 -9.239 1.00 0.00 17 GLU A N 5
ATOM 5023 C CA . GLU A 1 20 ? -6.132 8.115 -9.709 1.00 0.00 17 GLU A CA 5
ATOM 5024 C C . GLU A 1 20 ? -6.714 7.329 -8.539 1.00 0.00 17 GLU A C 5
ATOM 5025 O O . GLU A 1 20 ? -6.503 7.685 -7.376 1.00 0.00 17 GLU A O 5
ATOM 5037 N N . ARG A 1 21 ? -7.460 6.278 -8.851 1.00 0.00 18 ARG A N 5
ATOM 5038 C CA . ARG A 1 21 ? -7.951 5.359 -7.833 1.00 0.00 18 ARG A CA 5
ATOM 5039 C C . ARG A 1 21 ? -6.879 4.324 -7.514 1.00 0.00 18 ARG A C 5
ATOM 5040 O O . ARG A 1 21 ? -5.825 4.311 -8.150 1.00 0.00 18 ARG A O 5
ATOM 5061 N N . HIS A 1 22 ? -7.139 3.453 -6.542 1.00 0.00 19 HIS A N 5
ATOM 5062 C CA . HIS A 1 22 ? -6.193 2.383 -6.251 1.00 0.00 19 HIS A CA 5
ATOM 5063 C C . HIS A 1 22 ? -6.294 1.311 -7.329 1.00 0.00 19 HIS A C 5
ATOM 5064 O O . HIS A 1 22 ? -7.175 0.446 -7.304 1.00 0.00 19 HIS A O 5
ATOM 5079 N N . ASP A 1 23 ? -5.373 1.390 -8.282 1.00 0.00 20 ASP A N 5
ATOM 5080 C CA . ASP A 1 23 ? -5.493 0.672 -9.550 1.00 0.00 20 ASP A CA 5
ATOM 5081 C C . ASP A 1 23 ? -4.303 -0.260 -9.750 1.00 0.00 20 ASP A C 5
ATOM 5082 O O . ASP A 1 23 ? -3.311 -0.115 -9.059 1.00 0.00 20 ASP A O 5
ATOM 5091 N N . GLN A 1 24 ? -4.410 -1.202 -10.695 1.00 0.00 21 GLN A N 5
ATOM 5092 C CA . GLN A 1 24 ? -3.391 -2.238 -10.904 1.00 0.00 21 GLN A CA 5
ATOM 5093 C C . GLN A 1 24 ? -3.275 -3.127 -9.666 1.00 0.00 21 GLN A C 5
ATOM 5094 O O . GLN A 1 24 ? -2.654 -2.750 -8.672 1.00 0.00 21 GLN A O 5
ATOM 5108 N N . HIS A 1 25 ? -3.876 -4.312 -9.719 1.00 0.00 22 HIS A N 5
ATOM 5109 C CA . HIS A 1 25 ? -4.041 -5.107 -8.510 1.00 0.00 22 HIS A CA 5
ATOM 5110 C C . HIS A 1 25 ? -4.005 -6.625 -8.759 1.00 0.00 22 HIS A C 5
ATOM 5111 O O . HIS A 1 25 ? -4.364 -7.100 -9.826 1.00 0.00 22 HIS A O 5
ATOM 5126 N N . ALA A 1 26 ? -3.554 -7.348 -7.726 1.00 0.00 23 ALA A N 5
ATOM 5127 C CA . ALA A 1 26 ? -3.524 -8.832 -7.675 1.00 0.00 23 ALA A CA 5
ATOM 5128 C C . ALA A 1 26 ? -2.968 -9.228 -6.333 1.00 0.00 23 ALA A C 5
ATOM 5129 O O . ALA A 1 26 ? -2.695 -8.368 -5.523 1.00 0.00 23 ALA A O 5
ATOM 5136 N N . GLU A 1 27 ? -2.847 -10.501 -6.068 1.00 0.00 24 GLU A N 5
ATOM 5137 C CA . GLU A 1 27 ? -2.326 -10.936 -4.762 1.00 0.00 24 GLU A CA 5
ATOM 5138 C C . GLU A 1 27 ? -0.845 -11.284 -4.823 1.00 0.00 24 GLU A C 5
ATOM 5139 O O . GLU A 1 27 ? -0.406 -12.062 -5.674 1.00 0.00 24 GLU A O 5
ATOM 5151 N N . ILE A 1 28 ? -0.090 -10.715 -3.889 1.00 0.00 25 ILE A N 5
ATOM 5152 C CA . ILE A 1 28 ? 1.342 -10.933 -3.812 1.00 0.00 25 ILE A CA 5
ATOM 5153 C C . ILE A 1 28 ? 1.644 -12.191 -3.013 1.00 0.00 25 ILE A C 5
ATOM 5154 O O . ILE A 1 28 ? 1.420 -12.239 -1.790 1.00 0.00 25 ILE A O 5
ATOM 5170 N N . ILE A 1 29 ? 2.140 -13.202 -3.716 1.00 0.00 26 ILE A N 5
ATOM 5171 C CA . ILE A 1 29 ? 2.546 -14.451 -3.097 1.00 0.00 26 ILE A CA 5
ATOM 5172 C C . ILE A 1 29 ? 4.025 -14.748 -3.344 1.00 0.00 26 ILE A C 5
ATOM 5173 O O . ILE A 1 29 ? 4.624 -15.578 -2.660 1.00 0.00 26 ILE A O 5
ATOM 5189 N N . GLU A 1 30 ? 4.612 -14.067 -4.317 1.00 0.00 27 GLU A N 5
ATOM 5190 C CA . GLU A 1 30 ? 6.040 -14.187 -4.575 1.00 0.00 27 GLU A CA 5
ATOM 5191 C C . GLU A 1 30 ? 6.686 -12.814 -4.674 1.00 0.00 27 GLU A C 5
ATOM 5192 O O . GLU A 1 30 ? 6.489 -12.085 -5.650 1.00 0.00 27 GLU A O 5
ATOM 5204 N N . VAL A 1 31 ? 7.457 -12.469 -3.654 1.00 0.00 28 VAL A N 5
ATOM 5205 C CA . VAL A 1 31 ? 8.156 -11.200 -3.628 1.00 0.00 28 VAL A CA 5
ATOM 5206 C C . VAL A 1 31 ? 9.601 -11.407 -4.064 1.00 0.00 28 VAL A C 5
ATOM 5207 O O . VAL A 1 31 ? 10.366 -12.087 -3.383 1.00 0.00 28 VAL A O 5
ATOM 5220 N N . ARG A 1 32 ? 9.972 -10.838 -5.200 1.00 0.00 29 ARG A N 5
ATOM 5221 C CA . ARG A 1 32 ? 11.308 -11.045 -5.746 1.00 0.00 29 ARG A CA 5
ATOM 5222 C C . ARG A 1 32 ? 12.251 -9.917 -5.342 1.00 0.00 29 ARG A C 5
ATOM 5223 O O . ARG A 1 32 ? 13.098 -9.483 -6.122 1.00 0.00 29 ARG A O 5
ATOM 5244 N N . SER A 1 33 ? 12.103 -9.467 -4.105 1.00 0.00 30 SER A N 5
ATOM 5245 C CA . SER A 1 33 ? 12.956 -8.432 -3.542 1.00 0.00 30 SER A CA 5
ATOM 5246 C C . SER A 1 33 ? 13.055 -8.611 -2.031 1.00 0.00 30 SER A C 5
ATOM 5247 O O . SER A 1 33 ? 12.127 -9.123 -1.403 1.00 0.00 30 SER A O 5
ATOM 5255 N N . ALA A 1 34 ? 14.180 -8.206 -1.454 1.00 0.00 31 ALA A N 5
ATOM 5256 C CA . ALA A 1 34 ? 14.380 -8.314 -0.017 1.00 0.00 31 ALA A CA 5
ATOM 5257 C C . ALA A 1 34 ? 13.509 -7.311 0.727 1.00 0.00 31 ALA A C 5
ATOM 5258 O O . ALA A 1 34 ? 13.045 -7.574 1.838 1.00 0.00 31 ALA A O 5
ATOM 5265 N N . ASP A 1 35 ? 13.285 -6.162 0.106 1.00 0.00 32 ASP A N 5
ATOM 5266 C CA . ASP A 1 35 ? 12.465 -5.123 0.709 1.00 0.00 32 ASP A CA 5
ATOM 5267 C C . ASP A 1 35 ? 11.201 -4.892 -0.107 1.00 0.00 32 ASP A C 5
ATOM 5268 O O . ASP A 1 35 ? 10.094 -5.164 0.357 1.00 0.00 32 ASP A O 5
ATOM 5277 N N . GLY A 1 36 ? 11.365 -4.404 -1.327 1.00 0.00 33 GLY A N 5
ATOM 5278 C CA . GLY A 1 36 ? 10.218 -4.130 -2.165 1.00 0.00 33 GLY A CA 5
ATOM 5279 C C . GLY A 1 36 ? 10.593 -3.434 -3.453 1.00 0.00 33 GLY A C 5
ATOM 5280 O O . GLY A 1 36 ? 10.892 -2.241 -3.457 1.00 0.00 33 GLY A O 5
ATOM 5284 N N . SER A 1 37 ? 10.590 -4.186 -4.544 1.00 0.00 34 SER A N 5
ATOM 5285 C CA . SER A 1 37 ? 10.895 -3.644 -5.856 1.00 0.00 34 SER A CA 5
ATOM 5286 C C . SER A 1 37 ? 10.223 -4.497 -6.930 1.00 0.00 34 SER A C 5
ATOM 5287 O O . SER A 1 37 ? 10.065 -5.705 -6.754 1.00 0.00 34 SER A O 5
ATOM 5295 N N . PRO A 1 38 ? 9.774 -3.876 -8.033 1.00 0.00 35 PRO A N 5
ATOM 5296 C CA . PRO A 1 38 ? 9.242 -4.607 -9.184 1.00 0.00 35 PRO A CA 5
ATOM 5297 C C . PRO A 1 38 ? 10.333 -5.418 -9.885 1.00 0.00 35 PRO A C 5
ATOM 5298 O O . PRO A 1 38 ? 11.516 -5.078 -9.797 1.00 0.00 35 PRO A O 5
ATOM 5309 N N . PRO A 1 39 ? 9.958 -6.495 -10.593 1.00 0.00 36 PRO A N 5
ATOM 5310 C CA . PRO A 1 39 ? 8.570 -6.928 -10.727 1.00 0.00 36 PRO A CA 5
ATOM 5311 C C . PRO A 1 39 ? 8.126 -7.867 -9.607 1.00 0.00 36 PRO A C 5
ATOM 5312 O O . PRO A 1 39 ? 8.906 -8.215 -8.718 1.00 0.00 36 PRO A O 5
ATOM 5323 N N . TYR A 1 40 ? 6.869 -8.275 -9.662 1.00 0.00 37 TYR A N 5
ATOM 5324 C CA . TYR A 1 40 ? 6.314 -9.188 -8.676 1.00 0.00 37 TYR A CA 5
ATOM 5325 C C . TYR A 1 40 ? 5.683 -10.378 -9.369 1.00 0.00 37 TYR A C 5
ATOM 5326 O O . TYR A 1 40 ? 5.134 -10.244 -10.465 1.00 0.00 37 TYR A O 5
ATOM 5344 N N . VAL A 1 41 ? 5.749 -11.535 -8.731 1.00 0.00 38 VAL A N 5
ATOM 5345 C CA . VAL A 1 41 ? 5.054 -12.699 -9.236 1.00 0.00 38 VAL A CA 5
ATOM 5346 C C . VAL A 1 41 ? 3.768 -12.816 -8.458 1.00 0.00 38 VAL A C 5
ATOM 5347 O O . VAL A 1 41 ? 3.761 -13.091 -7.255 1.00 0.00 38 VAL A O 5
ATOM 5360 N N . VAL A 1 42 ? 2.688 -12.561 -9.151 1.00 0.00 39 VAL A N 5
ATOM 5361 C CA . VAL A 1 42 ? 1.452 -12.211 -8.513 1.00 0.00 39 VAL A CA 5
ATOM 5362 C C . VAL A 1 42 ? 0.317 -13.109 -9.006 1.00 0.00 39 VAL A C 5
ATOM 5363 O O . VAL A 1 42 ? 0.304 -13.536 -10.167 1.00 0.00 39 VAL A O 5
ATOM 5376 N N . ARG A 1 43 ? -0.616 -13.425 -8.125 1.00 0.00 40 ARG A N 5
ATOM 5377 C CA . ARG A 1 43 ? -1.737 -14.269 -8.498 1.00 0.00 40 ARG A CA 5
ATOM 5378 C C . ARG A 1 43 ? -3.009 -13.453 -8.623 1.00 0.00 40 ARG A C 5
ATOM 5379 O O . ARG A 1 43 ? -3.366 -12.680 -7.736 1.00 0.00 40 ARG A O 5
ATOM 5400 N N . TRP A 1 44 ? -3.677 -13.628 -9.741 1.00 0.00 41 TRP A N 5
ATOM 5401 C CA . TRP A 1 44 ? -4.918 -12.939 -10.027 1.00 0.00 41 TRP A CA 5
ATOM 5402 C C . TRP A 1 44 ? -6.059 -13.840 -9.590 1.00 0.00 41 TRP A C 5
ATOM 5403 O O . TRP A 1 44 ? -6.568 -14.641 -10.375 1.00 0.00 41 TRP A O 5
ATOM 5424 N N . LEU A 1 45 ? -6.433 -13.717 -8.328 1.00 0.00 42 LEU A N 5
ATOM 5425 C CA . LEU A 1 45 ? -7.234 -14.741 -7.661 1.00 0.00 42 LEU A CA 5
ATOM 5426 C C . LEU A 1 45 ? -8.656 -14.796 -8.184 1.00 0.00 42 LEU A C 5
ATOM 5427 O O . LEU A 1 45 ? -9.052 -15.763 -8.835 1.00 0.00 42 LEU A O 5
ATOM 5443 N N . VAL A 1 46 ? -9.423 -13.758 -7.892 1.00 0.00 43 VAL A N 5
ATOM 5444 C CA . VAL A 1 46 ? -10.829 -13.744 -8.210 1.00 0.00 43 VAL A CA 5
ATOM 5445 C C . VAL A 1 46 ? -11.067 -13.525 -9.692 1.00 0.00 43 VAL A C 5
ATOM 5446 O O . VAL A 1 46 ? -12.198 -13.592 -10.172 1.00 0.00 43 VAL A O 5
ATOM 5459 N N . ASN A 1 47 ? -10.000 -13.247 -10.410 1.00 0.00 44 ASN A N 5
ATOM 5460 C CA . ASN A 1 47 ? -10.074 -13.155 -11.857 1.00 0.00 44 ASN A CA 5
ATOM 5461 C C . ASN A 1 47 ? -9.830 -14.523 -12.487 1.00 0.00 44 ASN A C 5
ATOM 5462 O O . ASN A 1 47 ? -10.653 -15.015 -13.261 1.00 0.00 44 ASN A O 5
ATOM 5473 N N . GLY A 1 48 ? -8.707 -15.141 -12.135 1.00 0.00 45 GLY A N 5
ATOM 5474 C CA . GLY A 1 48 ? -8.400 -16.468 -12.636 1.00 0.00 45 GLY A CA 5
ATOM 5475 C C . GLY A 1 48 ? -7.142 -16.507 -13.481 1.00 0.00 45 GLY A C 5
ATOM 5476 O O . GLY A 1 48 ? -7.165 -16.985 -14.616 1.00 0.00 45 GLY A O 5
ATOM 5480 N N . HIS A 1 49 ? -6.037 -16.013 -12.929 1.00 0.00 46 HIS A N 5
ATOM 5481 C CA . HIS A 1 49 ? -4.756 -16.011 -13.635 1.00 0.00 46 HIS A CA 5
ATOM 5482 C C . HIS A 1 49 ? -3.586 -16.021 -12.653 1.00 0.00 46 HIS A C 5
ATOM 5483 O O . HIS A 1 49 ? -3.771 -15.828 -11.454 1.00 0.00 46 HIS A O 5
ATOM 5498 N N . GLU A 1 50 ? -2.390 -16.263 -13.171 1.00 0.00 47 GLU A N 5
ATOM 5499 C CA . GLU A 1 50 ? -1.160 -16.215 -12.382 1.00 0.00 47 GLU A CA 5
ATOM 5500 C C . GLU A 1 50 ? -0.014 -15.785 -13.291 1.00 0.00 47 GLU A C 5
ATOM 5501 O O . GLU A 1 50 ? 0.221 -16.409 -14.328 1.00 0.00 47 GLU A O 5
ATOM 5513 N N . THR A 1 51 ? 0.687 -14.717 -12.929 1.00 0.00 48 THR A N 5
ATOM 5514 C CA . THR A 1 51 ? 1.731 -14.191 -13.795 1.00 0.00 48 THR A CA 5
ATOM 5515 C C . THR A 1 51 ? 2.615 -13.178 -13.075 1.00 0.00 48 THR A C 5
ATOM 5516 O O . THR A 1 51 ? 2.377 -12.824 -11.920 1.00 0.00 48 THR A O 5
ATOM 5527 N N . THR A 1 52 ? 3.633 -12.726 -13.779 1.00 0.00 49 THR A N 5
ATOM 5528 C CA . THR A 1 52 ? 4.580 -11.760 -13.253 1.00 0.00 49 THR A CA 5
ATOM 5529 C C . THR A 1 52 ? 4.248 -10.375 -13.806 1.00 0.00 49 THR A C 5
ATOM 5530 O O . THR A 1 52 ? 4.416 -10.116 -14.997 1.00 0.00 49 THR A O 5
ATOM 5541 N N . VAL A 1 53 ? 3.764 -9.495 -12.945 1.00 0.00 50 VAL A N 5
ATOM 5542 C CA . VAL A 1 53 ? 3.243 -8.214 -13.393 1.00 0.00 50 VAL A CA 5
ATOM 5543 C C . VAL A 1 53 ? 4.187 -7.064 -13.045 1.00 0.00 50 VAL A C 5
ATOM 5544 O O . VAL A 1 53 ? 4.933 -7.118 -12.058 1.00 0.00 50 VAL A O 5
ATOM 5557 N N . TYR A 1 54 ? 4.158 -6.040 -13.887 1.00 0.00 51 TYR A N 5
ATOM 5558 C CA . TYR A 1 54 ? 4.872 -4.801 -13.636 1.00 0.00 51 TYR A CA 5
ATOM 5559 C C . TYR A 1 54 ? 3.885 -3.707 -13.243 1.00 0.00 51 TYR A C 5
ATOM 5560 O O . TYR A 1 54 ? 3.167 -3.179 -14.092 1.00 0.00 51 TYR A O 5
ATOM 5578 N N . PRO A 1 55 ? 3.800 -3.379 -11.949 1.00 0.00 52 PRO A N 5
ATOM 5579 C CA . PRO A 1 55 ? 2.962 -2.274 -11.476 1.00 0.00 52 PRO A CA 5
ATOM 5580 C C . PRO A 1 55 ? 3.577 -0.924 -11.852 1.00 0.00 52 PRO A C 5
ATOM 5581 O O . PRO A 1 55 ? 4.792 -0.828 -12.038 1.00 0.00 52 PRO A O 5
ATOM 5592 N N . GLY A 1 56 ? 2.744 0.105 -11.975 1.00 0.00 53 GLY A N 5
ATOM 5593 C CA . GLY A 1 56 ? 3.231 1.423 -12.353 1.00 0.00 53 GLY A CA 5
ATOM 5594 C C . GLY A 1 56 ? 4.269 1.976 -11.390 1.00 0.00 53 GLY A C 5
ATOM 5595 O O . GLY A 1 56 ? 5.466 1.982 -11.691 1.00 0.00 53 GLY A O 5
ATOM 5599 N N . SER A 1 57 ? 3.810 2.441 -10.235 1.00 0.00 54 SER A N 5
ATOM 5600 C CA . SER A 1 57 ? 4.688 3.013 -9.226 1.00 0.00 54 SER A CA 5
ATOM 5601 C C . SER A 1 57 ? 3.911 3.216 -7.930 1.00 0.00 54 SER A C 5
ATOM 5602 O O . SER A 1 57 ? 2.680 3.206 -7.941 1.00 0.00 54 SER A O 5
ATOM 5610 N N . ASP A 1 58 ? 4.633 3.389 -6.824 1.00 0.00 55 ASP A N 5
ATOM 5611 C CA . ASP A 1 58 ? 4.018 3.565 -5.505 1.00 0.00 55 ASP A CA 5
ATOM 5612 C C . ASP A 1 58 ? 3.082 2.402 -5.187 1.00 0.00 55 ASP A C 5
ATOM 5613 O O . ASP A 1 58 ? 1.880 2.583 -4.996 1.00 0.00 55 ASP A O 5
ATOM 5622 N N . ALA A 1 59 ? 3.650 1.204 -5.155 1.00 0.00 56 ALA A N 5
ATOM 5623 C CA . ALA A 1 59 ? 2.885 -0.003 -4.873 1.00 0.00 56 ALA A CA 5
ATOM 5624 C C . ALA A 1 59 ? 2.696 -0.195 -3.366 1.00 0.00 56 ALA A C 5
ATOM 5625 O O . ALA A 1 59 ? 3.658 -0.171 -2.595 1.00 0.00 56 ALA A O 5
ATOM 5632 N N . VAL A 1 60 ? 1.447 -0.371 -2.960 1.00 0.00 57 VAL A N 5
ATOM 5633 C CA . VAL A 1 60 ? 1.100 -0.567 -1.558 1.00 0.00 57 VAL A CA 5
ATOM 5634 C C . VAL A 1 60 ? 0.401 -1.917 -1.391 1.00 0.00 57 VAL A C 5
ATOM 5635 O O . VAL A 1 60 ? -0.154 -2.455 -2.352 1.00 0.00 57 VAL A O 5
ATOM 5648 N N . VAL A 1 61 ? 0.427 -2.459 -0.182 1.00 0.00 58 VAL A N 5
ATOM 5649 C CA . VAL A 1 61 ? -0.167 -3.751 0.095 1.00 0.00 58 VAL A CA 5
ATOM 5650 C C . VAL A 1 61 ? -1.539 -3.619 0.754 1.00 0.00 58 VAL A C 5
ATOM 5651 O O . VAL A 1 61 ? -1.670 -3.098 1.865 1.00 0.00 58 VAL A O 5
ATOM 5664 N N . VAL A 1 62 ? -2.559 -4.082 0.045 1.00 0.00 59 VAL A N 5
ATOM 5665 C CA . VAL A 1 62 ? -3.913 -4.089 0.527 1.00 0.00 59 VAL A CA 5
ATOM 5666 C C . VAL A 1 62 ? -4.317 -5.478 0.996 1.00 0.00 59 VAL A C 5
ATOM 5667 O O . VAL A 1 62 ? -3.550 -6.429 0.899 1.00 0.00 59 VAL A O 5
ATOM 5680 N N . THR A 1 63 ? -5.531 -5.580 1.489 1.00 0.00 60 THR A N 5
ATOM 5681 C CA . THR A 1 63 ? -6.057 -6.838 1.994 1.00 0.00 60 THR A CA 5
ATOM 5682 C C . THR A 1 63 ? -7.308 -7.267 1.200 1.00 0.00 60 THR A C 5
ATOM 5683 O O . THR A 1 63 ? -7.572 -6.728 0.120 1.00 0.00 60 THR A O 5
ATOM 5694 N N . ALA A 1 64 ? -8.068 -8.227 1.739 1.00 0.00 61 ALA A N 5
ATOM 5695 C CA . ALA A 1 64 ? -9.216 -8.830 1.052 1.00 0.00 61 ALA A CA 5
ATOM 5696 C C . ALA A 1 64 ? -10.215 -7.822 0.463 1.00 0.00 61 ALA A C 5
ATOM 5697 O O . ALA A 1 64 ? -10.626 -7.963 -0.685 1.00 0.00 61 ALA A O 5
ATOM 5704 N N . THR A 1 65 ? -10.616 -6.817 1.221 1.00 0.00 62 THR A N 5
ATOM 5705 C CA . THR A 1 65 ? -11.679 -5.917 0.756 1.00 0.00 62 THR A CA 5
ATOM 5706 C C . THR A 1 65 ? -11.230 -5.049 -0.403 1.00 0.00 62 THR A C 5
ATOM 5707 O O . THR A 1 65 ? -11.992 -4.809 -1.340 1.00 0.00 62 THR A O 5
ATOM 5718 N N . GLU A 1 66 ? -9.993 -4.601 -0.357 1.00 0.00 63 GLU A N 5
ATOM 5719 C CA . GLU A 1 66 ? -9.442 -3.826 -1.450 1.00 0.00 63 GLU A CA 5
ATOM 5720 C C . GLU A 1 66 ? -9.128 -4.752 -2.617 1.00 0.00 63 GLU A C 5
ATOM 5721 O O . GLU A 1 66 ? -8.928 -4.316 -3.746 1.00 0.00 63 GLU A O 5
ATOM 5733 N N . HIS A 1 67 ? -9.072 -6.041 -2.318 1.00 0.00 64 HIS A N 5
ATOM 5734 C CA . HIS A 1 67 ? -8.739 -7.052 -3.306 1.00 0.00 64 HIS A CA 5
ATOM 5735 C C . HIS A 1 67 ? -9.865 -7.272 -4.317 1.00 0.00 64 HIS A C 5
ATOM 5736 O O . HIS A 1 67 ? -9.604 -7.375 -5.502 1.00 0.00 64 HIS A O 5
ATOM 5751 N N . ALA A 1 68 ? -11.102 -7.337 -3.844 1.00 0.00 65 ALA A N 5
ATOM 5752 C CA . ALA A 1 68 ? -12.230 -7.732 -4.685 1.00 0.00 65 ALA A CA 5
ATOM 5753 C C . ALA A 1 68 ? -12.422 -6.795 -5.879 1.00 0.00 65 ALA A C 5
ATOM 5754 O O . ALA A 1 68 ? -12.143 -7.158 -7.036 1.00 0.00 65 ALA A O 5
ATOM 5761 N N . GLU A 1 69 ? -12.862 -5.582 -5.585 1.00 0.00 66 GLU A N 5
ATOM 5762 C CA . GLU A 1 69 ? -13.227 -4.624 -6.616 1.00 0.00 66 GLU A CA 5
ATOM 5763 C C . GLU A 1 69 ? -12.014 -4.213 -7.449 1.00 0.00 66 GLU A C 5
ATOM 5764 O O . GLU A 1 69 ? -12.128 -3.952 -8.652 1.00 0.00 66 GLU A O 5
ATOM 5776 N N . ALA A 1 70 ? -10.846 -4.198 -6.821 1.00 0.00 67 ALA A N 5
ATOM 5777 C CA . ALA A 1 70 ? -9.632 -3.797 -7.506 1.00 0.00 67 ALA A CA 5
ATOM 5778 C C . ALA A 1 70 ? -9.060 -4.932 -8.336 1.00 0.00 67 ALA A C 5
ATOM 5779 O O . ALA A 1 70 ? -8.306 -4.699 -9.265 1.00 0.00 67 ALA A O 5
ATOM 5786 N N . GLU A 1 71 ? -9.397 -6.162 -8.016 1.00 0.00 68 GLU A N 5
ATOM 5787 C CA . GLU A 1 71 ? -8.876 -7.268 -8.794 1.00 0.00 68 GLU A CA 5
ATOM 5788 C C . GLU A 1 71 ? -9.584 -7.308 -10.126 1.00 0.00 68 GLU A C 5
ATOM 5789 O O . GLU A 1 71 ? -8.947 -7.396 -11.164 1.00 0.00 68 GLU A O 5
ATOM 5801 N N . LYS A 1 72 ? -10.901 -7.194 -10.096 1.00 0.00 69 LYS A N 5
ATOM 5802 C CA . LYS A 1 72 ? -11.667 -7.117 -11.332 1.00 0.00 69 LYS A CA 5
ATOM 5803 C C . LYS A 1 72 ? -11.174 -5.946 -12.191 1.00 0.00 69 LYS A C 5
ATOM 5804 O O . LYS A 1 72 ? -10.477 -6.130 -13.203 1.00 0.00 69 LYS A O 5
ATOM 5823 N N . ARG A 1 73 ? -11.484 -4.740 -11.732 1.00 0.00 70 ARG A N 5
ATOM 5824 C CA . ARG A 1 73 ? -11.249 -3.531 -12.511 1.00 0.00 70 ARG A CA 5
ATOM 5825 C C . ARG A 1 73 ? -9.760 -3.277 -12.710 1.00 0.00 70 ARG A C 5
ATOM 5826 O O . ARG A 1 73 ? -9.280 -3.123 -13.838 1.00 0.00 70 ARG A O 5
ATOM 5847 N N . ALA A 1 74 ? -9.031 -3.270 -11.607 1.00 0.00 71 ALA A N 5
ATOM 5848 C CA . ALA A 1 74 ? -7.666 -2.787 -11.607 1.00 0.00 71 ALA A CA 5
ATOM 5849 C C . ALA A 1 74 ? -6.663 -3.834 -12.089 1.00 0.00 71 ALA A C 5
ATOM 5850 O O . ALA A 1 74 ? -5.586 -3.468 -12.540 1.00 0.00 71 ALA A O 5
ATOM 5857 N N . ALA A 1 75 ? -6.976 -5.129 -12.011 1.00 0.00 72 ALA A N 5
ATOM 5858 C CA . ALA A 1 75 ? -6.074 -6.106 -12.612 1.00 0.00 72 ALA A CA 5
ATOM 5859 C C . ALA A 1 75 ? -6.255 -6.098 -14.116 1.00 0.00 72 ALA A C 5
ATOM 5860 O O . ALA A 1 75 ? -5.277 -6.166 -14.863 1.00 0.00 72 ALA A O 5
ATOM 5867 N N . ALA A 1 76 ? -7.506 -5.982 -14.566 1.00 0.00 73 ALA A N 5
ATOM 5868 C CA . ALA A 1 76 ? -7.773 -5.861 -15.990 1.00 0.00 73 ALA A CA 5
ATOM 5869 C C . ALA A 1 76 ? -7.072 -4.629 -16.564 1.00 0.00 73 ALA A C 5
ATOM 5870 O O . ALA A 1 76 ? -6.702 -4.602 -17.738 1.00 0.00 73 ALA A O 5
ATOM 5877 N N . ARG A 1 77 ? -6.892 -3.610 -15.728 1.00 0.00 74 ARG A N 5
ATOM 5878 C CA . ARG A 1 77 ? -6.183 -2.405 -16.138 1.00 0.00 74 ARG A CA 5
ATOM 5879 C C . ARG A 1 77 ? -4.663 -2.606 -16.033 1.00 0.00 74 ARG A C 5
ATOM 5880 O O . ARG A 1 77 ? -3.917 -2.173 -16.908 1.00 0.00 74 ARG A O 5
ATOM 5901 N N . ALA A 1 78 ? -4.216 -3.270 -14.965 1.00 0.00 75 ALA A N 5
ATOM 5902 C CA . ALA A 1 78 ? -2.800 -3.620 -14.783 1.00 0.00 75 ALA A CA 5
ATOM 5903 C C . ALA A 1 78 ? -2.272 -4.382 -15.992 1.00 0.00 75 ALA A C 5
ATOM 5904 O O . ALA A 1 78 ? -1.376 -3.917 -16.696 1.00 0.00 75 ALA A O 5
ATOM 5911 N N . GLY A 1 79 ? -2.856 -5.544 -16.243 1.00 0.00 76 GLY A N 5
ATOM 5912 C CA . GLY A 1 79 ? -2.408 -6.376 -17.338 1.00 0.00 76 GLY A CA 5
ATOM 5913 C C . GLY A 1 79 ? -3.236 -6.178 -18.587 1.00 0.00 76 GLY A C 5
ATOM 5914 O O . GLY A 1 79 ? -3.694 -7.145 -19.195 1.00 0.00 76 GLY A O 5
ATOM 5918 N N . HIS A 1 80 ? -3.411 -4.922 -18.987 1.00 0.00 77 HIS A N 5
ATOM 5919 C CA . HIS A 1 80 ? -4.220 -4.597 -20.164 1.00 0.00 77 HIS A CA 5
ATOM 5920 C C . HIS A 1 80 ? -3.481 -4.937 -21.458 1.00 0.00 77 HIS A C 5
ATOM 5921 O O . HIS A 1 80 ? -4.039 -4.821 -22.549 1.00 0.00 77 HIS A O 5
ATOM 5936 N N . ALA A 1 81 ? -2.221 -5.336 -21.322 1.00 0.00 78 ALA A N 5
ATOM 5937 C CA . ALA A 1 81 ? -1.405 -5.749 -22.460 1.00 0.00 78 ALA A CA 5
ATOM 5938 C C . ALA A 1 81 ? -0.119 -6.413 -21.978 1.00 0.00 78 ALA A C 5
ATOM 5939 O O . ALA A 1 81 ? 0.863 -6.496 -22.714 1.00 0.00 78 ALA A O 5
ATOM 5946 N N . ALA A 1 82 ? -0.144 -6.916 -20.750 1.00 0.00 79 ALA A N 5
ATOM 5947 C CA . ALA A 1 82 ? 1.062 -7.434 -20.120 1.00 0.00 79 ALA A CA 5
ATOM 5948 C C . ALA A 1 82 ? 0.843 -8.828 -19.549 1.00 0.00 79 ALA A C 5
ATOM 5949 O O . ALA A 1 82 ? 0.345 -8.987 -18.433 1.00 0.00 79 ALA A O 5
ATOM 5956 N N . THR A 1 83 ? 1.180 -9.832 -20.342 1.00 0.00 80 THR A N 5
ATOM 5957 C CA . THR A 1 83 ? 1.172 -11.219 -19.899 1.00 0.00 80 THR A CA 5
ATOM 5958 C C . THR A 1 83 ? 2.126 -12.030 -20.777 1.00 0.00 80 THR A C 5
ATOM 5959 O O . THR A 1 83 ? 1.692 -12.510 -21.848 1.00 0.00 80 THR A O 5
ATOM 5971 N N . MET A 1 4 ? 8.501 1.609 0.083 1.00 0.00 1 MET A N 6
ATOM 5972 C CA . MET A 1 4 ? 7.530 0.935 0.975 1.00 0.00 1 MET A CA 6
ATOM 5973 C C . MET A 1 4 ? 7.966 -0.498 1.251 1.00 0.00 1 MET A C 6
ATOM 5974 O O . MET A 1 4 ? 9.067 -0.903 0.874 1.00 0.00 1 MET A O 6
ATOM 5988 N N . HIS A 1 5 ? 7.107 -1.261 1.906 1.00 0.00 2 HIS A N 6
ATOM 5989 C CA . HIS A 1 5 ? 7.409 -2.639 2.245 1.00 0.00 2 HIS A CA 6
ATOM 5990 C C . HIS A 1 5 ? 6.161 -3.481 2.007 1.00 0.00 2 HIS A C 6
ATOM 5991 O O . HIS A 1 5 ? 5.045 -2.980 2.141 1.00 0.00 2 HIS A O 6
ATOM 6006 N N . ALA A 1 6 ? 6.337 -4.746 1.667 1.00 0.00 3 ALA A N 6
ATOM 6007 C CA . ALA A 1 6 ? 5.211 -5.585 1.291 1.00 0.00 3 ALA A CA 6
ATOM 6008 C C . ALA A 1 6 ? 5.336 -6.979 1.885 1.00 0.00 3 ALA A C 6
ATOM 6009 O O . ALA A 1 6 ? 6.363 -7.325 2.471 1.00 0.00 3 ALA A O 6
ATOM 6016 N N . LYS A 1 7 ? 4.277 -7.762 1.740 1.00 0.00 4 LYS A N 6
ATOM 6017 C CA . LYS A 1 7 ? 4.217 -9.101 2.302 1.00 0.00 4 LYS A CA 6
ATOM 6018 C C . LYS A 1 7 ? 3.565 -10.053 1.302 1.00 0.00 4 LYS A C 6
ATOM 6019 O O . LYS A 1 7 ? 2.773 -9.627 0.463 1.00 0.00 4 LYS A O 6
ATOM 6038 N N . VAL A 1 8 ? 3.924 -11.325 1.370 1.00 0.00 5 VAL A N 6
ATOM 6039 C CA . VAL A 1 8 ? 3.265 -12.351 0.572 1.00 0.00 5 VAL A CA 6
ATOM 6040 C C . VAL A 1 8 ? 1.986 -12.785 1.290 1.00 0.00 5 VAL A C 6
ATOM 6041 O O . VAL A 1 8 ? 1.973 -12.929 2.515 1.00 0.00 5 VAL A O 6
ATOM 6054 N N . GLY A 1 9 ? 0.916 -12.991 0.543 1.00 0.00 6 GLY A N 6
ATOM 6055 C CA . GLY A 1 9 ? -0.381 -13.165 1.165 1.00 0.00 6 GLY A CA 6
ATOM 6056 C C . GLY A 1 9 ? -1.035 -11.819 1.353 1.00 0.00 6 GLY A C 6
ATOM 6057 O O . GLY A 1 9 ? -1.881 -11.624 2.226 1.00 0.00 6 GLY A O 6
ATOM 6061 N N . ASP A 1 10 ? -0.635 -10.913 0.486 1.00 0.00 7 ASP A N 6
ATOM 6062 C CA . ASP A 1 10 ? -1.068 -9.506 0.490 1.00 0.00 7 ASP A CA 6
ATOM 6063 C C . ASP A 1 10 ? -1.315 -9.117 -0.925 1.00 0.00 7 ASP A C 6
ATOM 6064 O O . ASP A 1 10 ? -1.145 -9.915 -1.833 1.00 0.00 7 ASP A O 6
ATOM 6073 N N . TYR A 1 11 ? -1.685 -7.898 -1.120 1.00 0.00 8 TYR A N 6
ATOM 6074 C CA . TYR A 1 11 ? -2.170 -7.467 -2.408 1.00 0.00 8 TYR A CA 6
ATOM 6075 C C . TYR A 1 11 ? -1.577 -6.119 -2.745 1.00 0.00 8 TYR A C 6
ATOM 6076 O O . TYR A 1 11 ? -0.962 -5.476 -1.902 1.00 0.00 8 TYR A O 6
ATOM 6094 N N . LEU A 1 12 ? -1.765 -5.701 -3.980 1.00 0.00 9 LEU A N 6
ATOM 6095 C CA . LEU A 1 12 ? -1.036 -4.566 -4.516 1.00 0.00 9 LEU A CA 6
ATOM 6096 C C . LEU A 1 12 ? -1.940 -3.677 -5.349 1.00 0.00 9 LEU A C 6
ATOM 6097 O O . LEU A 1 12 ? -2.867 -4.153 -6.005 1.00 0.00 9 LEU A O 6
ATOM 6113 N N . VAL A 1 13 ? -1.667 -2.383 -5.279 1.00 0.00 10 VAL A N 6
ATOM 6114 C CA . VAL A 1 13 ? -2.344 -1.380 -6.087 1.00 0.00 10 VAL A CA 6
ATOM 6115 C C . VAL A 1 13 ? -1.298 -0.370 -6.558 1.00 0.00 10 VAL A C 6
ATOM 6116 O O . VAL A 1 13 ? -0.188 -0.348 -6.032 1.00 0.00 10 VAL A O 6
ATOM 6129 N N . VAL A 1 14 ? -1.625 0.439 -7.546 1.00 0.00 11 VAL A N 6
ATOM 6130 C CA . VAL A 1 14 ? -0.745 1.521 -7.953 1.00 0.00 11 VAL A CA 6
ATOM 6131 C C . VAL A 1 14 ? -1.560 2.778 -8.249 1.00 0.00 11 VAL A C 6
ATOM 6132 O O . VAL A 1 14 ? -2.657 2.704 -8.806 1.00 0.00 11 VAL A O 6
ATOM 6145 N N . LYS A 1 15 ? -1.050 3.924 -7.826 1.00 0.00 12 LYS A N 6
ATOM 6146 C CA . LYS A 1 15 ? -1.693 5.195 -8.135 1.00 0.00 12 LYS A CA 6
ATOM 6147 C C . LYS A 1 15 ? -1.216 5.680 -9.500 1.00 0.00 12 LYS A C 6
ATOM 6148 O O . LYS A 1 15 ? -1.971 6.272 -10.266 1.00 0.00 12 LYS A O 6
ATOM 6167 N N . GLY A 1 16 ? 0.049 5.404 -9.790 1.00 0.00 13 GLY A N 6
ATOM 6168 C CA . GLY A 1 16 ? 0.597 5.640 -11.111 1.00 0.00 13 GLY A CA 6
ATOM 6169 C C . GLY A 1 16 ? 0.486 7.080 -11.574 1.00 0.00 13 GLY A C 6
ATOM 6170 O O . GLY A 1 16 ? 0.948 8.000 -10.899 1.00 0.00 13 GLY A O 6
ATOM 6174 N N . THR A 1 17 ? -0.137 7.268 -12.724 1.00 0.00 14 THR A N 6
ATOM 6175 C CA . THR A 1 17 ? -0.215 8.574 -13.355 1.00 0.00 14 THR A CA 6
ATOM 6176 C C . THR A 1 17 ? -1.586 9.220 -13.160 1.00 0.00 14 THR A C 6
ATOM 6177 O O . THR A 1 17 ? -1.853 10.301 -13.690 1.00 0.00 14 THR A O 6
ATOM 6188 N N . THR A 1 18 ? -2.447 8.573 -12.391 1.00 0.00 15 THR A N 6
ATOM 6189 C CA . THR A 1 18 ? -3.784 9.090 -12.162 1.00 0.00 15 THR A CA 6
ATOM 6190 C C . THR A 1 18 ? -3.904 9.642 -10.740 1.00 0.00 15 THR A C 6
ATOM 6191 O O . THR A 1 18 ? -3.163 9.236 -9.841 1.00 0.00 15 THR A O 6
ATOM 6202 N N . THR A 1 19 ? -4.823 10.577 -10.539 1.00 0.00 16 THR A N 6
ATOM 6203 C CA . THR A 1 19 ? -4.928 11.277 -9.270 1.00 0.00 16 THR A CA 6
ATOM 6204 C C . THR A 1 19 ? -5.804 10.515 -8.273 1.00 0.00 16 THR A C 6
ATOM 6205 O O . THR A 1 19 ? -7.032 10.524 -8.368 1.00 0.00 16 THR A O 6
ATOM 6216 N N . GLU A 1 20 ? -5.138 9.820 -7.350 1.00 0.00 17 GLU A N 6
ATOM 6217 C CA . GLU A 1 20 ? -5.786 9.151 -6.215 1.00 0.00 17 GLU A CA 6
ATOM 6218 C C . GLU A 1 20 ? -6.744 8.042 -6.650 1.00 0.00 17 GLU A C 6
ATOM 6219 O O . GLU A 1 20 ? -7.608 7.622 -5.880 1.00 0.00 17 GLU A O 6
ATOM 6231 N N . ARG A 1 21 ? -6.588 7.559 -7.870 1.00 0.00 18 ARG A N 6
ATOM 6232 C CA . ARG A 1 21 ? -7.352 6.408 -8.322 1.00 0.00 18 ARG A CA 6
ATOM 6233 C C . ARG A 1 21 ? -6.562 5.136 -8.050 1.00 0.00 18 ARG A C 6
ATOM 6234 O O . ARG A 1 21 ? -5.370 5.065 -8.343 1.00 0.00 18 ARG A O 6
ATOM 6255 N N . HIS A 1 22 ? -7.221 4.146 -7.469 1.00 0.00 19 HIS A N 6
ATOM 6256 C CA . HIS A 1 22 ? -6.569 2.890 -7.133 1.00 0.00 19 HIS A CA 6
ATOM 6257 C C . HIS A 1 22 ? -6.759 1.885 -8.259 1.00 0.00 19 HIS A C 6
ATOM 6258 O O . HIS A 1 22 ? -7.847 1.331 -8.420 1.00 0.00 19 HIS A O 6
ATOM 6273 N N . ASP A 1 23 ? -5.715 1.659 -9.043 1.00 0.00 20 ASP A N 6
ATOM 6274 C CA . ASP A 1 23 ? -5.804 0.720 -10.153 1.00 0.00 20 ASP A CA 6
ATOM 6275 C C . ASP A 1 23 ? -4.620 -0.243 -10.135 1.00 0.00 20 ASP A C 6
ATOM 6276 O O . ASP A 1 23 ? -3.708 -0.077 -9.333 1.00 0.00 20 ASP A O 6
ATOM 6285 N N . GLN A 1 24 ? -4.644 -1.230 -11.035 1.00 0.00 21 GLN A N 6
ATOM 6286 C CA . GLN A 1 24 ? -3.698 -2.350 -11.032 1.00 0.00 21 GLN A CA 6
ATOM 6287 C C . GLN A 1 24 ? -3.672 -3.055 -9.669 1.00 0.00 21 GLN A C 6
ATOM 6288 O O . GLN A 1 24 ? -3.074 -2.565 -8.716 1.00 0.00 21 GLN A O 6
ATOM 6302 N N . HIS A 1 25 ? -4.301 -4.230 -9.589 1.00 0.00 22 HIS A N 6
ATOM 6303 C CA . HIS A 1 25 ? -4.490 -4.899 -8.303 1.00 0.00 22 HIS A CA 6
ATOM 6304 C C . HIS A 1 25 ? -4.251 -6.404 -8.402 1.00 0.00 22 HIS A C 6
ATOM 6305 O O . HIS A 1 25 ? -4.872 -7.091 -9.194 1.00 0.00 22 HIS A O 6
ATOM 6320 N N . ALA A 1 26 ? -3.338 -6.877 -7.577 1.00 0.00 23 ALA A N 6
ATOM 6321 C CA . ALA A 1 26 ? -2.905 -8.273 -7.555 1.00 0.00 23 ALA A CA 6
ATOM 6322 C C . ALA A 1 26 ? -2.718 -8.759 -6.140 1.00 0.00 23 ALA A C 6
ATOM 6323 O O . ALA A 1 26 ? -2.926 -8.012 -5.189 1.00 0.00 23 ALA A O 6
ATOM 6330 N N . GLU A 1 27 ? -2.296 -10.006 -6.026 1.00 0.00 24 GLU A N 6
ATOM 6331 C CA . GLU A 1 27 ? -2.013 -10.616 -4.742 1.00 0.00 24 GLU A CA 6
ATOM 6332 C C . GLU A 1 27 ? -0.736 -11.405 -4.866 1.00 0.00 24 GLU A C 6
ATOM 6333 O O . GLU A 1 27 ? -0.577 -12.269 -5.732 1.00 0.00 24 GLU A O 6
ATOM 6345 N N . ILE A 1 28 ? 0.184 -11.030 -4.008 1.00 0.00 25 ILE A N 6
ATOM 6346 C CA . ILE A 1 28 ? 1.553 -11.445 -4.092 1.00 0.00 25 ILE A CA 6
ATOM 6347 C C . ILE A 1 28 ? 1.743 -12.764 -3.375 1.00 0.00 25 ILE A C 6
ATOM 6348 O O . ILE A 1 28 ? 1.718 -12.812 -2.138 1.00 0.00 25 ILE A O 6
ATOM 6364 N N . ILE A 1 29 ? 1.885 -13.829 -4.160 1.00 0.00 26 ILE A N 6
ATOM 6365 C CA . ILE A 1 29 ? 2.191 -15.145 -3.622 1.00 0.00 26 ILE A CA 6
ATOM 6366 C C . ILE A 1 29 ? 3.683 -15.410 -3.754 1.00 0.00 26 ILE A C 6
ATOM 6367 O O . ILE A 1 29 ? 4.223 -16.342 -3.156 1.00 0.00 26 ILE A O 6
ATOM 6383 N N . GLU A 1 30 ? 4.342 -14.577 -4.544 1.00 0.00 27 GLU A N 6
ATOM 6384 C CA . GLU A 1 30 ? 5.785 -14.624 -4.671 1.00 0.00 27 GLU A CA 6
ATOM 6385 C C . GLU A 1 30 ? 6.326 -13.201 -4.705 1.00 0.00 27 GLU A C 6
ATOM 6386 O O . GLU A 1 30 ? 5.776 -12.324 -5.384 1.00 0.00 27 GLU A O 6
ATOM 6398 N N . VAL A 1 31 ? 7.455 -12.997 -4.050 1.00 0.00 28 VAL A N 6
ATOM 6399 C CA . VAL A 1 31 ? 7.942 -11.660 -3.763 1.00 0.00 28 VAL A CA 6
ATOM 6400 C C . VAL A 1 31 ? 9.450 -11.620 -4.005 1.00 0.00 28 VAL A C 6
ATOM 6401 O O . VAL A 1 31 ? 10.235 -12.077 -3.172 1.00 0.00 28 VAL A O 6
ATOM 6414 N N . ARG A 1 32 ? 9.856 -11.101 -5.160 1.00 0.00 29 ARG A N 6
ATOM 6415 C CA . ARG A 1 32 ? 11.263 -11.127 -5.550 1.00 0.00 29 ARG A CA 6
ATOM 6416 C C . ARG A 1 32 ? 11.958 -9.830 -5.154 1.00 0.00 29 ARG A C 6
ATOM 6417 O O . ARG A 1 32 ? 12.161 -8.945 -5.990 1.00 0.00 29 ARG A O 6
ATOM 6438 N N . SER A 1 33 ? 12.304 -9.730 -3.875 1.00 0.00 30 SER A N 6
ATOM 6439 C CA . SER A 1 33 ? 12.974 -8.552 -3.322 1.00 0.00 30 SER A CA 6
ATOM 6440 C C . SER A 1 33 ? 13.062 -8.662 -1.806 1.00 0.00 30 SER A C 6
ATOM 6441 O O . SER A 1 33 ? 14.034 -8.210 -1.198 1.00 0.00 30 SER A O 6
ATOM 6449 N N . ALA A 1 34 ? 12.016 -9.253 -1.210 1.00 0.00 31 ALA A N 6
ATOM 6450 C CA . ALA A 1 34 ? 11.909 -9.452 0.240 1.00 0.00 31 ALA A CA 6
ATOM 6451 C C . ALA A 1 34 ? 11.585 -8.149 0.968 1.00 0.00 31 ALA A C 6
ATOM 6452 O O . ALA A 1 34 ? 11.157 -8.163 2.123 1.00 0.00 31 ALA A O 6
ATOM 6459 N N . ASP A 1 35 ? 11.780 -7.025 0.290 1.00 0.00 32 ASP A N 6
ATOM 6460 C CA . ASP A 1 35 ? 11.442 -5.727 0.857 1.00 0.00 32 ASP A CA 6
ATOM 6461 C C . ASP A 1 35 ? 10.142 -5.214 0.250 1.00 0.00 32 ASP A C 6
ATOM 6462 O O . ASP A 1 35 ? 9.311 -4.628 0.944 1.00 0.00 32 ASP A O 6
ATOM 6471 N N . GLY A 1 36 ? 9.959 -5.461 -1.040 1.00 0.00 33 GLY A N 6
ATOM 6472 C CA . GLY A 1 36 ? 8.777 -4.984 -1.721 1.00 0.00 33 GLY A CA 6
ATOM 6473 C C . GLY A 1 36 ? 9.106 -4.247 -3.003 1.00 0.00 33 GLY A C 6
ATOM 6474 O O . GLY A 1 36 ? 8.233 -3.635 -3.613 1.00 0.00 33 GLY A O 6
ATOM 6478 N N . SER A 1 37 ? 10.367 -4.286 -3.408 1.00 0.00 34 SER A N 6
ATOM 6479 C CA . SER A 1 37 ? 10.773 -3.687 -4.670 1.00 0.00 34 SER A CA 6
ATOM 6480 C C . SER A 1 37 ? 10.352 -4.576 -5.841 1.00 0.00 34 SER A C 6
ATOM 6481 O O . SER A 1 37 ? 10.352 -5.803 -5.725 1.00 0.00 34 SER A O 6
ATOM 6489 N N . PRO A 1 38 ? 9.954 -3.969 -6.971 1.00 0.00 35 PRO A N 6
ATOM 6490 C CA . PRO A 1 38 ? 9.577 -4.710 -8.183 1.00 0.00 35 PRO A CA 6
ATOM 6491 C C . PRO A 1 38 ? 10.774 -5.427 -8.810 1.00 0.00 35 PRO A C 6
ATOM 6492 O O . PRO A 1 38 ? 11.925 -5.080 -8.531 1.00 0.00 35 PRO A O 6
ATOM 6503 N N . PRO A 1 39 ? 10.533 -6.439 -9.663 1.00 0.00 36 PRO A N 6
ATOM 6504 C CA . PRO A 1 39 ? 9.191 -6.917 -10.003 1.00 0.00 36 PRO A CA 6
ATOM 6505 C C . PRO A 1 39 ? 8.620 -7.856 -8.960 1.00 0.00 36 PRO A C 6
ATOM 6506 O O . PRO A 1 39 ? 9.182 -8.043 -7.882 1.00 0.00 36 PRO A O 6
ATOM 6517 N N . TYR A 1 40 ? 7.501 -8.447 -9.307 1.00 0.00 37 TYR A N 6
ATOM 6518 C CA . TYR A 1 40 ? 6.822 -9.387 -8.430 1.00 0.00 37 TYR A CA 6
ATOM 6519 C C . TYR A 1 40 ? 6.316 -10.561 -9.241 1.00 0.00 37 TYR A C 6
ATOM 6520 O O . TYR A 1 40 ? 6.350 -10.538 -10.476 1.00 0.00 37 TYR A O 6
ATOM 6538 N N . VAL A 1 41 ? 5.751 -11.532 -8.547 1.00 0.00 38 VAL A N 6
ATOM 6539 C CA . VAL A 1 41 ? 5.124 -12.665 -9.191 1.00 0.00 38 VAL A CA 6
ATOM 6540 C C . VAL A 1 41 ? 3.859 -12.920 -8.443 1.00 0.00 38 VAL A C 6
ATOM 6541 O O . VAL A 1 41 ? 3.842 -13.291 -7.268 1.00 0.00 38 VAL A O 6
ATOM 6554 N N . VAL A 1 42 ? 2.801 -12.677 -9.150 1.00 0.00 39 VAL A N 6
ATOM 6555 C CA . VAL A 1 42 ? 1.580 -12.280 -8.544 1.00 0.00 39 VAL A CA 6
ATOM 6556 C C . VAL A 1 42 ? 0.428 -12.987 -9.227 1.00 0.00 39 VAL A C 6
ATOM 6557 O O . VAL A 1 42 ? 0.611 -13.612 -10.270 1.00 0.00 39 VAL A O 6
ATOM 6570 N N . ARG A 1 43 ? -0.741 -12.897 -8.656 1.00 0.00 40 ARG A N 6
ATOM 6571 C CA . ARG A 1 43 ? -1.880 -13.579 -9.208 1.00 0.00 40 ARG A CA 6
ATOM 6572 C C . ARG A 1 43 ? -3.090 -12.669 -9.133 1.00 0.00 40 ARG A C 6
ATOM 6573 O O . ARG A 1 43 ? -3.367 -12.084 -8.088 1.00 0.00 40 ARG A O 6
ATOM 6594 N N . TRP A 1 44 ? -3.764 -12.494 -10.256 1.00 0.00 41 TRP A N 6
ATOM 6595 C CA . TRP A 1 44 ? -5.043 -11.814 -10.250 1.00 0.00 41 TRP A CA 6
ATOM 6596 C C . TRP A 1 44 ? -6.072 -12.833 -9.796 1.00 0.00 41 TRP A C 6
ATOM 6597 O O . TRP A 1 44 ? -6.673 -13.522 -10.620 1.00 0.00 41 TRP A O 6
ATOM 6618 N N . LEU A 1 45 ? -6.228 -12.955 -8.487 1.00 0.00 42 LEU A N 6
ATOM 6619 C CA . LEU A 1 45 ? -6.947 -14.079 -7.888 1.00 0.00 42 LEU A CA 6
ATOM 6620 C C . LEU A 1 45 ? -8.381 -14.142 -8.367 1.00 0.00 42 LEU A C 6
ATOM 6621 O O . LEU A 1 45 ? -8.773 -15.072 -9.072 1.00 0.00 42 LEU A O 6
ATOM 6637 N N . VAL A 1 46 ? -9.153 -13.142 -7.967 1.00 0.00 43 VAL A N 6
ATOM 6638 C CA . VAL A 1 46 ? -10.563 -13.094 -8.270 1.00 0.00 43 VAL A CA 6
ATOM 6639 C C . VAL A 1 46 ? -10.811 -13.086 -9.773 1.00 0.00 43 VAL A C 6
ATOM 6640 O O . VAL A 1 46 ? -11.808 -13.619 -10.250 1.00 0.00 43 VAL A O 6
ATOM 6653 N N . ASN A 1 47 ? -9.913 -12.447 -10.507 1.00 0.00 44 ASN A N 6
ATOM 6654 C CA . ASN A 1 47 ? -9.930 -12.507 -11.963 1.00 0.00 44 ASN A CA 6
ATOM 6655 C C . ASN A 1 47 ? -9.766 -13.944 -12.465 1.00 0.00 44 ASN A C 6
ATOM 6656 O O . ASN A 1 47 ? -10.634 -14.473 -13.159 1.00 0.00 44 ASN A O 6
ATOM 6667 N N . GLY A 1 48 ? -8.640 -14.560 -12.111 1.00 0.00 45 GLY A N 6
ATOM 6668 C CA . GLY A 1 48 ? -8.373 -15.931 -12.512 1.00 0.00 45 GLY A CA 6
ATOM 6669 C C . GLY A 1 48 ? -7.135 -16.074 -13.386 1.00 0.00 45 GLY A C 6
ATOM 6670 O O . GLY A 1 48 ? -7.138 -16.841 -14.349 1.00 0.00 45 GLY A O 6
ATOM 6674 N N . HIS A 1 49 ? -6.073 -15.338 -13.064 1.00 0.00 46 HIS A N 6
ATOM 6675 C CA . HIS A 1 49 ? -4.822 -15.412 -13.833 1.00 0.00 46 HIS A CA 6
ATOM 6676 C C . HIS A 1 49 ? -3.611 -15.389 -12.904 1.00 0.00 46 HIS A C 6
ATOM 6677 O O . HIS A 1 49 ? -3.711 -14.934 -11.770 1.00 0.00 46 HIS A O 6
ATOM 6692 N N . GLU A 1 50 ? -2.464 -15.835 -13.407 1.00 0.00 47 GLU A N 6
ATOM 6693 C CA . GLU A 1 50 ? -1.239 -15.918 -12.606 1.00 0.00 47 GLU A CA 6
ATOM 6694 C C . GLU A 1 50 ? -0.028 -15.462 -13.430 1.00 0.00 47 GLU A C 6
ATOM 6695 O O . GLU A 1 50 ? 0.280 -16.039 -14.473 1.00 0.00 47 GLU A O 6
ATOM 6707 N N . THR A 1 51 ? 0.646 -14.426 -12.941 1.00 0.00 48 THR A N 6
ATOM 6708 C CA . THR A 1 51 ? 1.588 -13.653 -13.743 1.00 0.00 48 THR A CA 6
ATOM 6709 C C . THR A 1 51 ? 2.866 -13.262 -12.991 1.00 0.00 48 THR A C 6
ATOM 6710 O O . THR A 1 51 ? 3.075 -13.600 -11.825 1.00 0.00 48 THR A O 6
ATOM 6721 N N . THR A 1 52 ? 3.705 -12.543 -13.711 1.00 0.00 49 THR A N 6
ATOM 6722 C CA . THR A 1 52 ? 4.910 -11.923 -13.192 1.00 0.00 49 THR A CA 6
ATOM 6723 C C . THR A 1 52 ? 4.984 -10.532 -13.810 1.00 0.00 49 THR A C 6
ATOM 6724 O O . THR A 1 52 ? 5.234 -10.379 -15.006 1.00 0.00 49 THR A O 6
ATOM 6735 N N . VAL A 1 53 ? 4.736 -9.520 -12.987 1.00 0.00 50 VAL A N 6
ATOM 6736 C CA . VAL A 1 53 ? 4.328 -8.218 -13.503 1.00 0.00 50 VAL A CA 6
ATOM 6737 C C . VAL A 1 53 ? 5.009 -7.064 -12.757 1.00 0.00 50 VAL A C 6
ATOM 6738 O O . VAL A 1 53 ? 5.745 -7.283 -11.786 1.00 0.00 50 VAL A O 6
ATOM 6751 N N . TYR A 1 54 ? 4.747 -5.841 -13.220 1.00 0.00 51 TYR A N 6
ATOM 6752 C CA . TYR A 1 54 ? 5.315 -4.631 -12.638 1.00 0.00 51 TYR A CA 6
ATOM 6753 C C . TYR A 1 54 ? 4.231 -3.546 -12.581 1.00 0.00 51 TYR A C 6
ATOM 6754 O O . TYR A 1 54 ? 3.743 -3.097 -13.619 1.00 0.00 51 TYR A O 6
ATOM 6772 N N . PRO A 1 55 ? 3.820 -3.138 -11.367 1.00 0.00 52 PRO A N 6
ATOM 6773 C CA . PRO A 1 55 ? 2.758 -2.133 -11.171 1.00 0.00 52 PRO A CA 6
ATOM 6774 C C . PRO A 1 55 ? 3.132 -0.754 -11.719 1.00 0.00 52 PRO A C 6
ATOM 6775 O O . PRO A 1 55 ? 2.565 -0.298 -12.710 1.00 0.00 52 PRO A O 6
ATOM 6786 N N . GLY A 1 56 ? 4.090 -0.098 -11.074 1.00 0.00 53 GLY A N 6
ATOM 6787 C CA . GLY A 1 56 ? 4.489 1.235 -11.480 1.00 0.00 53 GLY A CA 6
ATOM 6788 C C . GLY A 1 56 ? 5.320 1.916 -10.415 1.00 0.00 53 GLY A C 6
ATOM 6789 O O . GLY A 1 56 ? 5.794 1.261 -9.486 1.00 0.00 53 GLY A O 6
ATOM 6793 N N . SER A 1 57 ? 5.479 3.227 -10.526 1.00 0.00 54 SER A N 6
ATOM 6794 C CA . SER A 1 57 ? 6.316 3.978 -9.598 1.00 0.00 54 SER A CA 6
ATOM 6795 C C . SER A 1 57 ? 5.514 4.504 -8.406 1.00 0.00 54 SER A C 6
ATOM 6796 O O . SER A 1 57 ? 5.937 5.429 -7.713 1.00 0.00 54 SER A O 6
ATOM 6804 N N . ASP A 1 58 ? 4.371 3.883 -8.158 1.00 0.00 55 ASP A N 6
ATOM 6805 C CA . ASP A 1 58 ? 3.512 4.251 -7.036 1.00 0.00 55 ASP A CA 6
ATOM 6806 C C . ASP A 1 58 ? 2.876 2.985 -6.469 1.00 0.00 55 ASP A C 6
ATOM 6807 O O . ASP A 1 58 ? 1.657 2.888 -6.301 1.00 0.00 55 ASP A O 6
ATOM 6816 N N . ALA A 1 59 ? 3.735 2.015 -6.200 1.00 0.00 56 ALA A N 6
ATOM 6817 C CA . ALA A 1 59 ? 3.331 0.683 -5.775 1.00 0.00 56 ALA A CA 6
ATOM 6818 C C . ALA A 1 59 ? 2.864 0.698 -4.314 1.00 0.00 56 ALA A C 6
ATOM 6819 O O . ALA A 1 59 ? 3.529 1.273 -3.450 1.00 0.00 56 ALA A O 6
ATOM 6826 N N . VAL A 1 60 ? 1.730 0.069 -4.047 1.00 0.00 57 VAL A N 6
ATOM 6827 C CA . VAL A 1 60 ? 1.167 0.012 -2.701 1.00 0.00 57 VAL A CA 6
ATOM 6828 C C . VAL A 1 60 ? 0.618 -1.372 -2.431 1.00 0.00 57 VAL A C 6
ATOM 6829 O O . VAL A 1 60 ? 0.650 -2.253 -3.289 1.00 0.00 57 VAL A O 6
ATOM 6842 N N . VAL A 1 61 ? 0.085 -1.526 -1.249 1.00 0.00 58 VAL A N 6
ATOM 6843 C CA . VAL A 1 61 ? -0.299 -2.836 -0.727 1.00 0.00 58 VAL A CA 6
ATOM 6844 C C . VAL A 1 61 ? -1.647 -2.775 -0.006 1.00 0.00 58 VAL A C 6
ATOM 6845 O O . VAL A 1 61 ? -1.946 -1.817 0.710 1.00 0.00 58 VAL A O 6
ATOM 6858 N N . VAL A 1 62 ? -2.455 -3.812 -0.224 1.00 0.00 59 VAL A N 6
ATOM 6859 C CA . VAL A 1 62 ? -3.806 -3.896 0.266 1.00 0.00 59 VAL A CA 6
ATOM 6860 C C . VAL A 1 62 ? -4.110 -5.302 0.783 1.00 0.00 59 VAL A C 6
ATOM 6861 O O . VAL A 1 62 ? -3.276 -6.203 0.690 1.00 0.00 59 VAL A O 6
ATOM 6874 N N . THR A 1 63 ? -5.307 -5.473 1.320 1.00 0.00 60 THR A N 6
ATOM 6875 C CA . THR A 1 63 ? -5.709 -6.740 1.933 1.00 0.00 60 THR A CA 6
ATOM 6876 C C . THR A 1 63 ? -6.883 -7.400 1.189 1.00 0.00 60 THR A C 6
ATOM 6877 O O . THR A 1 63 ? -7.258 -6.980 0.092 1.00 0.00 60 THR A O 6
ATOM 6888 N N . ALA A 1 64 ? -7.446 -8.435 1.818 1.00 0.00 61 ALA A N 6
ATOM 6889 C CA . ALA A 1 64 ? -8.514 -9.250 1.240 1.00 0.00 61 ALA A CA 6
ATOM 6890 C C . ALA A 1 64 ? -9.745 -8.437 0.836 1.00 0.00 61 ALA A C 6
ATOM 6891 O O . ALA A 1 64 ? -10.261 -8.601 -0.259 1.00 0.00 61 ALA A O 6
ATOM 6898 N N . THR A 1 65 ? -10.250 -7.599 1.722 1.00 0.00 62 THR A N 6
ATOM 6899 C CA . THR A 1 65 ? -11.415 -6.778 1.384 1.00 0.00 62 THR A CA 6
ATOM 6900 C C . THR A 1 65 ? -11.142 -5.924 0.165 1.00 0.00 62 THR A C 6
ATOM 6901 O O . THR A 1 65 ? -11.858 -5.997 -0.840 1.00 0.00 62 THR A O 6
ATOM 6912 N N . GLU A 1 66 ? -10.089 -5.126 0.260 1.00 0.00 63 GLU A N 6
ATOM 6913 C CA . GLU A 1 66 ? -9.697 -4.237 -0.819 1.00 0.00 63 GLU A CA 6
ATOM 6914 C C . GLU A 1 66 ? -9.445 -5.032 -2.103 1.00 0.00 63 GLU A C 6
ATOM 6915 O O . GLU A 1 66 ? -9.543 -4.510 -3.211 1.00 0.00 63 GLU A O 6
ATOM 6927 N N . HIS A 1 67 ? -9.087 -6.294 -1.925 1.00 0.00 64 HIS A N 6
ATOM 6928 C CA . HIS A 1 67 ? -8.854 -7.226 -3.022 1.00 0.00 64 HIS A CA 6
ATOM 6929 C C . HIS A 1 67 ? -10.050 -7.399 -3.960 1.00 0.00 64 HIS A C 6
ATOM 6930 O O . HIS A 1 67 ? -9.891 -7.278 -5.151 1.00 0.00 64 HIS A O 6
ATOM 6945 N N . ALA A 1 68 ? -11.238 -7.642 -3.428 1.00 0.00 65 ALA A N 6
ATOM 6946 C CA . ALA A 1 68 ? -12.342 -8.160 -4.226 1.00 0.00 65 ALA A CA 6
ATOM 6947 C C . ALA A 1 68 ? -12.659 -7.256 -5.412 1.00 0.00 65 ALA A C 6
ATOM 6948 O O . ALA A 1 68 ? -12.305 -7.543 -6.561 1.00 0.00 65 ALA A O 6
ATOM 6955 N N . GLU A 1 69 ? -13.310 -6.163 -5.102 1.00 0.00 66 GLU A N 6
ATOM 6956 C CA . GLU A 1 69 ? -13.740 -5.188 -6.099 1.00 0.00 66 GLU A CA 6
ATOM 6957 C C . GLU A 1 69 ? -12.565 -4.645 -6.929 1.00 0.00 66 GLU A C 6
ATOM 6958 O O . GLU A 1 69 ? -12.513 -4.768 -8.182 1.00 0.00 66 GLU A O 6
ATOM 6970 N N . ALA A 1 70 ? -11.622 -4.046 -6.210 1.00 0.00 67 ALA A N 6
ATOM 6971 C CA . ALA A 1 70 ? -10.491 -3.378 -6.812 1.00 0.00 67 ALA A CA 6
ATOM 6972 C C . ALA A 1 70 ? -9.695 -4.307 -7.707 1.00 0.00 67 ALA A C 6
ATOM 6973 O O . ALA A 1 70 ? -9.223 -3.887 -8.738 1.00 0.00 67 ALA A O 6
ATOM 6980 N N . GLU A 1 71 ? -9.552 -5.566 -7.333 1.00 0.00 68 GLU A N 6
ATOM 6981 C CA . GLU A 1 71 ? -8.747 -6.479 -8.134 1.00 0.00 68 GLU A CA 6
ATOM 6982 C C . GLU A 1 71 ? -9.444 -6.826 -9.427 1.00 0.00 68 GLU A C 6
ATOM 6983 O O . GLU A 1 71 ? -8.802 -6.907 -10.457 1.00 0.00 68 GLU A O 6
ATOM 6995 N N . LYS A 1 72 ? -10.750 -7.032 -9.388 1.00 0.00 69 LYS A N 6
ATOM 6996 C CA . LYS A 1 72 ? -11.475 -7.320 -10.616 1.00 0.00 69 LYS A CA 6
ATOM 6997 C C . LYS A 1 72 ? -11.172 -6.250 -11.663 1.00 0.00 69 LYS A C 6
ATOM 6998 O O . LYS A 1 72 ? -10.609 -6.540 -12.726 1.00 0.00 69 LYS A O 6
ATOM 7017 N N . ARG A 1 73 ? -11.474 -5.001 -11.328 1.00 0.00 70 ARG A N 6
ATOM 7018 C CA . ARG A 1 73 ? -11.280 -3.905 -12.290 1.00 0.00 70 ARG A CA 6
ATOM 7019 C C . ARG A 1 73 ? -9.785 -3.619 -12.550 1.00 0.00 70 ARG A C 6
ATOM 7020 O O . ARG A 1 73 ? -9.296 -3.628 -13.702 1.00 0.00 70 ARG A O 6
ATOM 7041 N N . ALA A 1 74 ? -9.057 -3.407 -11.475 1.00 0.00 71 ALA A N 6
ATOM 7042 C CA . ALA A 1 74 ? -7.691 -2.934 -11.553 1.00 0.00 71 ALA A CA 6
ATOM 7043 C C . ALA A 1 74 ? -6.741 -3.994 -12.101 1.00 0.00 71 ALA A C 6
ATOM 7044 O O . ALA A 1 74 ? -5.758 -3.658 -12.743 1.00 0.00 71 ALA A O 6
ATOM 7051 N N . ALA A 1 75 ? -7.019 -5.267 -11.851 1.00 0.00 72 ALA A N 6
ATOM 7052 C CA . ALA A 1 75 ? -6.181 -6.331 -12.397 1.00 0.00 72 ALA A CA 6
ATOM 7053 C C . ALA A 1 75 ? -6.481 -6.530 -13.862 1.00 0.00 72 ALA A C 6
ATOM 7054 O O . ALA A 1 75 ? -5.580 -6.851 -14.642 1.00 0.00 72 ALA A O 6
ATOM 7061 N N . ALA A 1 76 ? -7.751 -6.347 -14.235 1.00 0.00 73 ALA A N 6
ATOM 7062 C CA . ALA A 1 76 ? -8.125 -6.359 -15.639 1.00 0.00 73 ALA A CA 6
ATOM 7063 C C . ALA A 1 76 ? -7.242 -5.400 -16.429 1.00 0.00 73 ALA A C 6
ATOM 7064 O O . ALA A 1 76 ? -6.867 -5.689 -17.562 1.00 0.00 73 ALA A O 6
ATOM 7071 N N . ARG A 1 77 ? -6.916 -4.255 -15.836 1.00 0.00 74 ARG A N 6
ATOM 7072 C CA . ARG A 1 77 ? -5.963 -3.332 -16.467 1.00 0.00 74 ARG A CA 6
ATOM 7073 C C . ARG A 1 77 ? -4.483 -3.706 -16.226 1.00 0.00 74 ARG A C 6
ATOM 7074 O O . ARG A 1 77 ? -3.696 -3.729 -17.174 1.00 0.00 74 ARG A O 6
ATOM 7095 N N . ALA A 1 78 ? -4.120 -3.994 -14.970 1.00 0.00 75 ALA A N 6
ATOM 7096 C CA . ALA A 1 78 ? -2.728 -4.302 -14.575 1.00 0.00 75 ALA A CA 6
ATOM 7097 C C . ALA A 1 78 ? -2.055 -5.296 -15.516 1.00 0.00 75 ALA A C 6
ATOM 7098 O O . ALA A 1 78 ? -0.954 -5.051 -16.008 1.00 0.00 75 ALA A O 6
ATOM 7105 N N . GLY A 1 79 ? -2.720 -6.411 -15.764 1.00 0.00 76 GLY A N 6
ATOM 7106 C CA . GLY A 1 79 ? -2.118 -7.464 -16.556 1.00 0.00 76 GLY A CA 6
ATOM 7107 C C . GLY A 1 79 ? -3.100 -8.071 -17.528 1.00 0.00 76 GLY A C 6
ATOM 7108 O O . GLY A 1 79 ? -3.282 -9.290 -17.558 1.00 0.00 76 GLY A O 6
ATOM 7112 N N . HIS A 1 80 ? -3.735 -7.213 -18.319 1.00 0.00 77 HIS A N 6
ATOM 7113 C CA . HIS A 1 80 ? -4.764 -7.635 -19.261 1.00 0.00 77 HIS A CA 6
ATOM 7114 C C . HIS A 1 80 ? -4.208 -8.647 -20.259 1.00 0.00 77 HIS A C 6
ATOM 7115 O O . HIS A 1 80 ? -4.805 -9.699 -20.491 1.00 0.00 77 HIS A O 6
ATOM 7130 N N . ALA A 1 81 ? -3.066 -8.318 -20.846 1.00 0.00 78 ALA A N 6
ATOM 7131 C CA . ALA A 1 81 ? -2.429 -9.197 -21.810 1.00 0.00 78 ALA A CA 6
ATOM 7132 C C . ALA A 1 81 ? -0.963 -9.406 -21.460 1.00 0.00 78 ALA A C 6
ATOM 7133 O O . ALA A 1 81 ? -0.493 -10.543 -21.387 1.00 0.00 78 ALA A O 6
ATOM 7140 N N . ALA A 1 82 ? -0.261 -8.290 -21.229 1.00 0.00 79 ALA A N 6
ATOM 7141 C CA . ALA A 1 82 ? 1.172 -8.287 -20.920 1.00 0.00 79 ALA A CA 6
ATOM 7142 C C . ALA A 1 82 ? 2.008 -8.745 -22.117 1.00 0.00 79 ALA A C 6
ATOM 7143 O O . ALA A 1 82 ? 1.714 -9.766 -22.739 1.00 0.00 79 ALA A O 6
ATOM 7150 N N . THR A 1 83 ? 3.048 -7.971 -22.425 1.00 0.00 80 THR A N 6
ATOM 7151 C CA . THR A 1 83 ? 3.961 -8.243 -23.541 1.00 0.00 80 THR A CA 6
ATOM 7152 C C . THR A 1 83 ? 3.209 -8.477 -24.856 1.00 0.00 80 THR A C 6
ATOM 7153 O O . THR A 1 83 ? 2.974 -9.645 -25.225 1.00 0.00 80 THR A O 6
ATOM 7165 N N . MET A 1 4 ? 7.161 1.950 0.563 1.00 0.00 1 MET A N 7
ATOM 7166 C CA . MET A 1 4 ? 6.150 0.927 0.897 1.00 0.00 1 MET A CA 7
ATOM 7167 C C . MET A 1 4 ? 6.814 -0.421 1.155 1.00 0.00 1 MET A C 7
ATOM 7168 O O . MET A 1 4 ? 8.020 -0.573 0.979 1.00 0.00 1 MET A O 7
ATOM 7182 N N . HIS A 1 5 ? 6.016 -1.376 1.600 1.00 0.00 2 HIS A N 7
ATOM 7183 C CA . HIS A 1 5 ? 6.472 -2.729 1.900 1.00 0.00 2 HIS A CA 7
ATOM 7184 C C . HIS A 1 5 ? 5.434 -3.725 1.404 1.00 0.00 2 HIS A C 7
ATOM 7185 O O . HIS A 1 5 ? 4.236 -3.478 1.532 1.00 0.00 2 HIS A O 7
ATOM 7200 N N . ALA A 1 6 ? 5.876 -4.846 0.852 1.00 0.00 3 ALA A N 7
ATOM 7201 C CA . ALA A 1 6 ? 4.982 -5.724 0.111 1.00 0.00 3 ALA A CA 7
ATOM 7202 C C . ALA A 1 6 ? 5.248 -7.186 0.447 1.00 0.00 3 ALA A C 7
ATOM 7203 O O . ALA A 1 6 ? 6.389 -7.619 0.614 1.00 0.00 3 ALA A O 7
ATOM 7210 N N . LYS A 1 7 ? 4.148 -7.920 0.553 1.00 0.00 4 LYS A N 7
ATOM 7211 C CA . LYS A 1 7 ? 4.078 -9.180 1.280 1.00 0.00 4 LYS A CA 7
ATOM 7212 C C . LYS A 1 7 ? 3.244 -10.196 0.506 1.00 0.00 4 LYS A C 7
ATOM 7213 O O . LYS A 1 7 ? 2.305 -9.825 -0.175 1.00 0.00 4 LYS A O 7
ATOM 7232 N N . VAL A 1 8 ? 3.647 -11.449 0.503 1.00 0.00 5 VAL A N 7
ATOM 7233 C CA . VAL A 1 8 ? 2.801 -12.497 -0.071 1.00 0.00 5 VAL A CA 7
ATOM 7234 C C . VAL A 1 8 ? 1.457 -12.595 0.689 1.00 0.00 5 VAL A C 7
ATOM 7235 O O . VAL A 1 8 ? 1.419 -12.498 1.919 1.00 0.00 5 VAL A O 7
ATOM 7248 N N . GLY A 1 9 ? 0.361 -12.770 -0.058 1.00 0.00 6 GLY A N 7
ATOM 7249 C CA . GLY A 1 9 ? -0.977 -12.759 0.528 1.00 0.00 6 GLY A CA 7
ATOM 7250 C C . GLY A 1 9 ? -1.461 -11.335 0.664 1.00 0.00 6 GLY A C 7
ATOM 7251 O O . GLY A 1 9 ? -2.431 -11.032 1.364 1.00 0.00 6 GLY A O 7
ATOM 7255 N N . ASP A 1 10 ? -0.748 -10.483 -0.036 1.00 0.00 7 ASP A N 7
ATOM 7256 C CA . ASP A 1 10 ? -0.821 -9.017 0.110 1.00 0.00 7 ASP A CA 7
ATOM 7257 C C . ASP A 1 10 ? -0.770 -8.422 -1.282 1.00 0.00 7 ASP A C 7
ATOM 7258 O O . ASP A 1 10 ? -0.044 -8.942 -2.132 1.00 0.00 7 ASP A O 7
ATOM 7267 N N . TYR A 1 11 ? -1.486 -7.350 -1.556 1.00 0.00 8 TYR A N 7
ATOM 7268 C CA . TYR A 1 11 ? -2.174 -7.105 -2.819 1.00 0.00 8 TYR A CA 7
ATOM 7269 C C . TYR A 1 11 ? -1.860 -5.688 -3.183 1.00 0.00 8 TYR A C 7
ATOM 7270 O O . TYR A 1 11 ? -1.737 -4.853 -2.322 1.00 0.00 8 TYR A O 7
ATOM 7288 N N . LEU A 1 12 ? -1.652 -5.407 -4.452 1.00 0.00 9 LEU A N 7
ATOM 7289 C CA . LEU A 1 12 ? -0.759 -4.336 -4.827 1.00 0.00 9 LEU A CA 7
ATOM 7290 C C . LEU A 1 12 ? -1.363 -3.512 -5.938 1.00 0.00 9 LEU A C 7
ATOM 7291 O O . LEU A 1 12 ? -1.970 -4.018 -6.884 1.00 0.00 9 LEU A O 7
ATOM 7307 N N . VAL A 1 13 ? -1.129 -2.218 -5.763 1.00 0.00 10 VAL A N 7
ATOM 7308 C CA . VAL A 1 13 ? -1.949 -1.125 -6.251 1.00 0.00 10 VAL A CA 7
ATOM 7309 C C . VAL A 1 13 ? -1.046 -0.026 -6.778 1.00 0.00 10 VAL A C 7
ATOM 7310 O O . VAL A 1 13 ? 0.017 0.221 -6.208 1.00 0.00 10 VAL A O 7
ATOM 7323 N N . VAL A 1 14 ? -1.432 0.613 -7.867 1.00 0.00 11 VAL A N 7
ATOM 7324 C CA . VAL A 1 14 ? -0.561 1.574 -8.519 1.00 0.00 11 VAL A CA 7
ATOM 7325 C C . VAL A 1 14 ? -1.364 2.802 -8.936 1.00 0.00 11 VAL A C 7
ATOM 7326 O O . VAL A 1 14 ? -2.523 2.720 -9.361 1.00 0.00 11 VAL A O 7
ATOM 7339 N N . LYS A 1 15 ? -0.738 3.952 -8.745 1.00 0.00 12 LYS A N 7
ATOM 7340 C CA . LYS A 1 15 ? -1.389 5.235 -8.899 1.00 0.00 12 LYS A CA 7
ATOM 7341 C C . LYS A 1 15 ? -1.417 5.665 -10.362 1.00 0.00 12 LYS A C 7
ATOM 7342 O O . LYS A 1 15 ? -0.463 6.262 -10.869 1.00 0.00 12 LYS A O 7
ATOM 7361 N N . GLY A 1 16 ? -2.505 5.324 -11.042 1.00 0.00 13 GLY A N 7
ATOM 7362 C CA . GLY A 1 16 ? -2.692 5.755 -12.412 1.00 0.00 13 GLY A CA 7
ATOM 7363 C C . GLY A 1 16 ? -2.728 7.264 -12.524 1.00 0.00 13 GLY A C 7
ATOM 7364 O O . GLY A 1 16 ? -2.067 7.843 -13.385 1.00 0.00 13 GLY A O 7
ATOM 7368 N N . THR A 1 17 ? -3.492 7.893 -11.631 1.00 0.00 14 THR A N 7
ATOM 7369 C CA . THR A 1 17 ? -3.597 9.351 -11.559 1.00 0.00 14 THR A CA 7
ATOM 7370 C C . THR A 1 17 ? -4.416 9.900 -12.724 1.00 0.00 14 THR A C 7
ATOM 7371 O O . THR A 1 17 ? -5.525 10.397 -12.532 1.00 0.00 14 THR A O 7
ATOM 7382 N N . THR A 1 18 ? -3.872 9.795 -13.929 1.00 0.00 15 THR A N 7
ATOM 7383 C CA . THR A 1 18 ? -4.573 10.230 -15.120 1.00 0.00 15 THR A CA 7
ATOM 7384 C C . THR A 1 18 ? -5.752 9.311 -15.415 1.00 0.00 15 THR A C 7
ATOM 7385 O O . THR A 1 18 ? -6.755 9.733 -15.992 1.00 0.00 15 THR A O 7
ATOM 7396 N N . THR A 1 19 ? -5.631 8.059 -14.998 1.00 0.00 16 THR A N 7
ATOM 7397 C CA . THR A 1 19 ? -6.725 7.116 -15.106 1.00 0.00 16 THR A CA 7
ATOM 7398 C C . THR A 1 19 ? -7.334 6.841 -13.736 1.00 0.00 16 THR A C 7
ATOM 7399 O O . THR A 1 19 ? -6.998 5.852 -13.081 1.00 0.00 16 THR A O 7
ATOM 7410 N N . GLU A 1 20 ? -8.192 7.759 -13.298 1.00 0.00 17 GLU A N 7
ATOM 7411 C CA . GLU A 1 20 ? -8.954 7.610 -12.061 1.00 0.00 17 GLU A CA 7
ATOM 7412 C C . GLU A 1 20 ? -8.047 7.561 -10.823 1.00 0.00 17 GLU A C 7
ATOM 7413 O O . GLU A 1 20 ? -6.971 8.164 -10.798 1.00 0.00 17 GLU A O 7
ATOM 7425 N N . ARG A 1 21 ? -8.505 6.850 -9.798 1.00 0.00 18 ARG A N 7
ATOM 7426 C CA . ARG A 1 21 ? -7.854 6.837 -8.486 1.00 0.00 18 ARG A CA 7
ATOM 7427 C C . ARG A 1 21 ? -6.582 5.990 -8.477 1.00 0.00 18 ARG A C 7
ATOM 7428 O O . ARG A 1 21 ? -5.927 5.788 -9.501 1.00 0.00 18 ARG A O 7
ATOM 7449 N N . HIS A 1 22 ? -6.226 5.515 -7.289 1.00 0.00 19 HIS A N 7
ATOM 7450 C CA . HIS A 1 22 ? -5.144 4.557 -7.142 1.00 0.00 19 HIS A CA 7
ATOM 7451 C C . HIS A 1 22 ? -5.727 3.183 -7.400 1.00 0.00 19 HIS A C 7
ATOM 7452 O O . HIS A 1 22 ? -6.410 2.619 -6.544 1.00 0.00 19 HIS A O 7
ATOM 7467 N N . ASP A 1 23 ? -5.491 2.659 -8.581 1.00 0.00 20 ASP A N 7
ATOM 7468 C CA . ASP A 1 23 ? -6.188 1.463 -9.016 1.00 0.00 20 ASP A CA 7
ATOM 7469 C C . ASP A 1 23 ? -5.176 0.376 -9.317 1.00 0.00 20 ASP A C 7
ATOM 7470 O O . ASP A 1 23 ? -4.058 0.433 -8.814 1.00 0.00 20 ASP A O 7
ATOM 7479 N N . GLN A 1 24 ? -5.566 -0.607 -10.120 1.00 0.00 21 GLN A N 7
ATOM 7480 C CA . GLN A 1 24 ? -4.700 -1.730 -10.461 1.00 0.00 21 GLN A CA 7
ATOM 7481 C C . GLN A 1 24 ? -4.382 -2.574 -9.223 1.00 0.00 21 GLN A C 7
ATOM 7482 O O . GLN A 1 24 ? -3.586 -2.152 -8.393 1.00 0.00 21 GLN A O 7
ATOM 7496 N N . HIS A 1 25 ? -4.979 -3.770 -9.062 1.00 0.00 22 HIS A N 7
ATOM 7497 C CA . HIS A 1 25 ? -4.439 -4.651 -8.037 1.00 0.00 22 HIS A CA 7
ATOM 7498 C C . HIS A 1 25 ? -4.385 -6.079 -8.545 1.00 0.00 22 HIS A C 7
ATOM 7499 O O . HIS A 1 25 ? -5.288 -6.585 -9.185 1.00 0.00 22 HIS A O 7
ATOM 7514 N N . ALA A 1 26 ? -3.264 -6.649 -8.223 1.00 0.00 23 ALA A N 7
ATOM 7515 C CA . ALA A 1 26 ? -2.838 -8.026 -8.440 1.00 0.00 23 ALA A CA 7
ATOM 7516 C C . ALA A 1 26 ? -2.048 -8.442 -7.223 1.00 0.00 23 ALA A C 7
ATOM 7517 O O . ALA A 1 26 ? -1.378 -7.569 -6.656 1.00 0.00 23 ALA A O 7
ATOM 7524 N N . GLU A 1 27 ? -2.093 -9.659 -6.743 1.00 0.00 24 GLU A N 7
ATOM 7525 C CA . GLU A 1 27 ? -1.545 -9.900 -5.428 1.00 0.00 24 GLU A CA 7
ATOM 7526 C C . GLU A 1 27 ? -0.700 -11.123 -5.428 1.00 0.00 24 GLU A C 7
ATOM 7527 O O . GLU A 1 27 ? -0.934 -12.125 -6.107 1.00 0.00 24 GLU A O 7
ATOM 7539 N N . ILE A 1 28 ? 0.372 -10.925 -4.694 1.00 0.00 25 ILE A N 7
ATOM 7540 C CA . ILE A 1 28 ? 1.552 -11.697 -4.827 1.00 0.00 25 ILE A CA 7
ATOM 7541 C C . ILE A 1 28 ? 1.548 -12.867 -3.896 1.00 0.00 25 ILE A C 7
ATOM 7542 O O . ILE A 1 28 ? 1.258 -12.741 -2.690 1.00 0.00 25 ILE A O 7
ATOM 7558 N N . ILE A 1 29 ? 1.805 -13.999 -4.523 1.00 0.00 26 ILE A N 7
ATOM 7559 C CA . ILE A 1 29 ? 2.084 -15.240 -3.857 1.00 0.00 26 ILE A CA 7
ATOM 7560 C C . ILE A 1 29 ? 3.580 -15.500 -3.903 1.00 0.00 26 ILE A C 7
ATOM 7561 O O . ILE A 1 29 ? 4.086 -16.455 -3.310 1.00 0.00 26 ILE A O 7
ATOM 7577 N N . GLU A 1 30 ? 4.276 -14.632 -4.637 1.00 0.00 27 GLU A N 7
ATOM 7578 C CA . GLU A 1 30 ? 5.727 -14.621 -4.674 1.00 0.00 27 GLU A CA 7
ATOM 7579 C C . GLU A 1 30 ? 6.235 -13.186 -4.655 1.00 0.00 27 GLU A C 7
ATOM 7580 O O . GLU A 1 30 ? 5.718 -12.309 -5.367 1.00 0.00 27 GLU A O 7
ATOM 7592 N N . VAL A 1 31 ? 7.301 -12.974 -3.905 1.00 0.00 28 VAL A N 7
ATOM 7593 C CA . VAL A 1 31 ? 7.841 -11.647 -3.698 1.00 0.00 28 VAL A CA 7
ATOM 7594 C C . VAL A 1 31 ? 9.356 -11.745 -3.777 1.00 0.00 28 VAL A C 7
ATOM 7595 O O . VAL A 1 31 ? 9.939 -12.696 -3.265 1.00 0.00 28 VAL A O 7
ATOM 7608 N N . ARG A 1 32 ? 9.996 -10.775 -4.404 1.00 0.00 29 ARG A N 7
ATOM 7609 C CA . ARG A 1 32 ? 11.431 -10.861 -4.636 1.00 0.00 29 ARG A CA 7
ATOM 7610 C C . ARG A 1 32 ? 12.127 -9.626 -4.090 1.00 0.00 29 ARG A C 7
ATOM 7611 O O . ARG A 1 32 ? 13.217 -9.253 -4.534 1.00 0.00 29 ARG A O 7
ATOM 7632 N N . SER A 1 33 ? 11.490 -9.008 -3.108 1.00 0.00 30 SER A N 7
ATOM 7633 C CA . SER A 1 33 ? 12.034 -7.838 -2.445 1.00 0.00 30 SER A CA 7
ATOM 7634 C C . SER A 1 33 ? 11.156 -7.457 -1.263 1.00 0.00 30 SER A C 7
ATOM 7635 O O . SER A 1 33 ? 9.949 -7.267 -1.413 1.00 0.00 30 SER A O 7
ATOM 7643 N N . ALA A 1 34 ? 11.759 -7.374 -0.086 1.00 0.00 31 ALA A N 7
ATOM 7644 C CA . ALA A 1 34 ? 11.058 -6.895 1.097 1.00 0.00 31 ALA A CA 7
ATOM 7645 C C . ALA A 1 34 ? 11.112 -5.373 1.137 1.00 0.00 31 ALA A C 7
ATOM 7646 O O . ALA A 1 34 ? 10.352 -4.724 1.857 1.00 0.00 31 ALA A O 7
ATOM 7653 N N . ASP A 1 35 ? 12.027 -4.824 0.345 1.00 0.00 32 ASP A N 7
ATOM 7654 C CA . ASP A 1 35 ? 12.197 -3.383 0.227 1.00 0.00 32 ASP A CA 7
ATOM 7655 C C . ASP A 1 35 ? 11.050 -2.781 -0.561 1.00 0.00 32 ASP A C 7
ATOM 7656 O O . ASP A 1 35 ? 10.483 -1.762 -0.178 1.00 0.00 32 ASP A O 7
ATOM 7665 N N . GLY A 1 36 ? 10.728 -3.424 -1.674 1.00 0.00 33 GLY A N 7
ATOM 7666 C CA . GLY A 1 36 ? 9.676 -2.938 -2.538 1.00 0.00 33 GLY A CA 7
ATOM 7667 C C . GLY A 1 36 ? 10.175 -2.704 -3.949 1.00 0.00 33 GLY A C 7
ATOM 7668 O O . GLY A 1 36 ? 9.819 -1.709 -4.584 1.00 0.00 33 GLY A O 7
ATOM 7672 N N . SER A 1 37 ? 11.017 -3.611 -4.426 1.00 0.00 34 SER A N 7
ATOM 7673 C CA . SER A 1 37 ? 11.567 -3.527 -5.770 1.00 0.00 34 SER A CA 7
ATOM 7674 C C . SER A 1 37 ? 11.131 -4.732 -6.606 1.00 0.00 34 SER A C 7
ATOM 7675 O O . SER A 1 37 ? 10.872 -5.807 -6.065 1.00 0.00 34 SER A O 7
ATOM 7683 N N . PRO A 1 38 ? 11.029 -4.561 -7.933 1.00 0.00 35 PRO A N 7
ATOM 7684 C CA . PRO A 1 38 ? 10.652 -5.642 -8.846 1.00 0.00 35 PRO A CA 7
ATOM 7685 C C . PRO A 1 38 ? 11.777 -6.671 -9.028 1.00 0.00 35 PRO A C 7
ATOM 7686 O O . PRO A 1 38 ? 12.915 -6.438 -8.612 1.00 0.00 35 PRO A O 7
ATOM 7697 N N . PRO A 1 39 ? 11.480 -7.823 -9.661 1.00 0.00 36 PRO A N 7
ATOM 7698 C CA . PRO A 1 39 ? 10.153 -8.139 -10.185 1.00 0.00 36 PRO A CA 7
ATOM 7699 C C . PRO A 1 39 ? 9.180 -8.572 -9.095 1.00 0.00 36 PRO A C 7
ATOM 7700 O O . PRO A 1 39 ? 9.524 -8.640 -7.916 1.00 0.00 36 PRO A O 7
ATOM 7711 N N . TYR A 1 40 ? 7.968 -8.866 -9.518 1.00 0.00 37 TYR A N 7
ATOM 7712 C CA . TYR A 1 40 ? 6.877 -9.214 -8.629 1.00 0.00 37 TYR A CA 7
ATOM 7713 C C . TYR A 1 40 ? 6.104 -10.355 -9.236 1.00 0.00 37 TYR A C 7
ATOM 7714 O O . TYR A 1 40 ? 5.927 -10.377 -10.457 1.00 0.00 37 TYR A O 7
ATOM 7732 N N . VAL A 1 41 ? 5.623 -11.313 -8.445 1.00 0.00 38 VAL A N 7
ATOM 7733 C CA . VAL A 1 41 ? 4.977 -12.438 -9.073 1.00 0.00 38 VAL A CA 7
ATOM 7734 C C . VAL A 1 41 ? 3.717 -12.756 -8.325 1.00 0.00 38 VAL A C 7
ATOM 7735 O O . VAL A 1 41 ? 3.608 -12.782 -7.099 1.00 0.00 38 VAL A O 7
ATOM 7748 N N . VAL A 1 42 ? 2.790 -13.036 -9.181 1.00 0.00 39 VAL A N 7
ATOM 7749 C CA . VAL A 1 42 ? 1.510 -12.417 -9.142 1.00 0.00 39 VAL A CA 7
ATOM 7750 C C . VAL A 1 42 ? 0.403 -13.374 -9.433 1.00 0.00 39 VAL A C 7
ATOM 7751 O O . VAL A 1 42 ? 0.541 -14.270 -10.251 1.00 0.00 39 VAL A O 7
ATOM 7764 N N . ARG A 1 43 ? -0.672 -13.205 -8.746 1.00 0.00 40 ARG A N 7
ATOM 7765 C CA . ARG A 1 43 ? -1.863 -13.869 -9.139 1.00 0.00 40 ARG A CA 7
ATOM 7766 C C . ARG A 1 43 ? -2.978 -12.860 -9.006 1.00 0.00 40 ARG A C 7
ATOM 7767 O O . ARG A 1 43 ? -2.974 -12.012 -8.121 1.00 0.00 40 ARG A O 7
ATOM 7788 N N . TRP A 1 44 ? -3.862 -12.891 -9.976 1.00 0.00 41 TRP A N 7
ATOM 7789 C CA . TRP A 1 44 ? -4.949 -11.939 -10.059 1.00 0.00 41 TRP A CA 7
ATOM 7790 C C . TRP A 1 44 ? -6.127 -12.655 -9.506 1.00 0.00 41 TRP A C 7
ATOM 7791 O O . TRP A 1 44 ? -7.019 -13.080 -10.227 1.00 0.00 41 TRP A O 7
ATOM 7812 N N . LEU A 1 45 ? -6.054 -12.854 -8.215 1.00 0.00 42 LEU A N 7
ATOM 7813 C CA . LEU A 1 45 ? -6.700 -14.008 -7.617 1.00 0.00 42 LEU A CA 7
ATOM 7814 C C . LEU A 1 45 ? -8.201 -14.029 -7.832 1.00 0.00 42 LEU A C 7
ATOM 7815 O O . LEU A 1 45 ? -8.765 -15.083 -8.117 1.00 0.00 42 LEU A O 7
ATOM 7831 N N . VAL A 1 46 ? -8.859 -12.886 -7.710 1.00 0.00 43 VAL A N 7
ATOM 7832 C CA . VAL A 1 46 ? -10.273 -12.822 -8.023 1.00 0.00 43 VAL A CA 7
ATOM 7833 C C . VAL A 1 46 ? -10.555 -13.170 -9.490 1.00 0.00 43 VAL A C 7
ATOM 7834 O O . VAL A 1 46 ? -11.510 -13.883 -9.799 1.00 0.00 43 VAL A O 7
ATOM 7847 N N . ASN A 1 47 ? -9.704 -12.661 -10.382 1.00 0.00 44 ASN A N 7
ATOM 7848 C CA . ASN A 1 47 ? -9.752 -12.987 -11.813 1.00 0.00 44 ASN A CA 7
ATOM 7849 C C . ASN A 1 47 ? -9.530 -14.471 -12.097 1.00 0.00 44 ASN A C 7
ATOM 7850 O O . ASN A 1 47 ? -10.191 -15.060 -12.955 1.00 0.00 44 ASN A O 7
ATOM 7861 N N . GLY A 1 48 ? -8.590 -15.067 -11.365 1.00 0.00 45 GLY A N 7
ATOM 7862 C CA . GLY A 1 48 ? -8.225 -16.454 -11.596 1.00 0.00 45 GLY A CA 7
ATOM 7863 C C . GLY A 1 48 ? -7.086 -16.620 -12.603 1.00 0.00 45 GLY A C 7
ATOM 7864 O O . GLY A 1 48 ? -7.216 -17.377 -13.564 1.00 0.00 45 GLY A O 7
ATOM 7868 N N . HIS A 1 49 ? -5.983 -15.889 -12.416 1.00 0.00 46 HIS A N 7
ATOM 7869 C CA . HIS A 1 49 ? -4.804 -16.031 -13.288 1.00 0.00 46 HIS A CA 7
ATOM 7870 C C . HIS A 1 49 ? -3.510 -15.979 -12.459 1.00 0.00 46 HIS A C 7
ATOM 7871 O O . HIS A 1 49 ? -3.510 -15.409 -11.373 1.00 0.00 46 HIS A O 7
ATOM 7886 N N . GLU A 1 50 ? -2.401 -16.503 -13.002 1.00 0.00 47 GLU A N 7
ATOM 7887 C CA . GLU A 1 50 ? -1.117 -16.546 -12.279 1.00 0.00 47 GLU A CA 7
ATOM 7888 C C . GLU A 1 50 ? 0.042 -16.180 -13.220 1.00 0.00 47 GLU A C 7
ATOM 7889 O O . GLU A 1 50 ? 0.359 -16.888 -14.174 1.00 0.00 47 GLU A O 7
ATOM 7901 N N . THR A 1 51 ? 0.623 -15.027 -12.927 1.00 0.00 48 THR A N 7
ATOM 7902 C CA . THR A 1 51 ? 1.523 -14.305 -13.813 1.00 0.00 48 THR A CA 7
ATOM 7903 C C . THR A 1 51 ? 2.706 -13.697 -13.062 1.00 0.00 48 THR A C 7
ATOM 7904 O O . THR A 1 51 ? 2.866 -13.878 -11.856 1.00 0.00 48 THR A O 7
ATOM 7915 N N . THR A 1 52 ? 3.533 -13.000 -13.814 1.00 0.00 49 THR A N 7
ATOM 7916 C CA . THR A 1 52 ? 4.696 -12.295 -13.283 1.00 0.00 49 THR A CA 7
ATOM 7917 C C . THR A 1 52 ? 4.780 -10.924 -13.956 1.00 0.00 49 THR A C 7
ATOM 7918 O O . THR A 1 52 ? 4.843 -10.818 -15.181 1.00 0.00 49 THR A O 7
ATOM 7929 N N . VAL A 1 53 ? 4.760 -9.873 -13.128 1.00 0.00 50 VAL A N 7
ATOM 7930 C CA . VAL A 1 53 ? 4.496 -8.513 -13.597 1.00 0.00 50 VAL A CA 7
ATOM 7931 C C . VAL A 1 53 ? 5.436 -7.505 -12.907 1.00 0.00 50 VAL A C 7
ATOM 7932 O O . VAL A 1 53 ? 6.289 -7.876 -12.065 1.00 0.00 50 VAL A O 7
ATOM 7945 N N . TYR A 1 54 ? 5.271 -6.236 -13.290 1.00 0.00 51 TYR A N 7
ATOM 7946 C CA . TYR A 1 54 ? 5.991 -5.114 -12.714 1.00 0.00 51 TYR A CA 7
ATOM 7947 C C . TYR A 1 54 ? 5.006 -3.951 -12.540 1.00 0.00 51 TYR A C 7
ATOM 7948 O O . TYR A 1 54 ? 4.479 -3.436 -13.527 1.00 0.00 51 TYR A O 7
ATOM 7966 N N . PRO A 1 55 ? 4.725 -3.549 -11.291 1.00 0.00 52 PRO A N 7
ATOM 7967 C CA . PRO A 1 55 ? 3.757 -2.474 -10.982 1.00 0.00 52 PRO A CA 7
ATOM 7968 C C . PRO A 1 55 ? 4.186 -1.122 -11.544 1.00 0.00 52 PRO A C 7
ATOM 7969 O O . PRO A 1 55 ? 3.535 -0.575 -12.434 1.00 0.00 52 PRO A O 7
ATOM 7980 N N . GLY A 1 56 ? 5.281 -0.591 -11.019 1.00 0.00 53 GLY A N 7
ATOM 7981 C CA . GLY A 1 56 ? 5.758 0.703 -11.459 1.00 0.00 53 GLY A CA 7
ATOM 7982 C C . GLY A 1 56 ? 6.053 1.619 -10.290 1.00 0.00 53 GLY A C 7
ATOM 7983 O O . GLY A 1 56 ? 6.648 1.192 -9.299 1.00 0.00 53 GLY A O 7
ATOM 7987 N N . SER A 1 57 ? 5.632 2.867 -10.403 1.00 0.00 54 SER A N 7
ATOM 7988 C CA . SER A 1 57 ? 5.849 3.851 -9.357 1.00 0.00 54 SER A CA 7
ATOM 7989 C C . SER A 1 57 ? 4.577 4.050 -8.533 1.00 0.00 54 SER A C 7
ATOM 7990 O O . SER A 1 57 ? 3.487 3.681 -8.975 1.00 0.00 54 SER A O 7
ATOM 7998 N N . ASP A 1 58 ? 4.731 4.631 -7.339 1.00 0.00 55 ASP A N 7
ATOM 7999 C CA . ASP A 1 58 ? 3.604 4.888 -6.437 1.00 0.00 55 ASP A CA 7
ATOM 8000 C C . ASP A 1 58 ? 2.894 3.587 -6.088 1.00 0.00 55 ASP A C 7
ATOM 8001 O O . ASP A 1 58 ? 1.664 3.494 -6.092 1.00 0.00 55 ASP A O 7
ATOM 8010 N N . ALA A 1 59 ? 3.707 2.595 -5.763 1.00 0.00 56 ALA A N 7
ATOM 8011 C CA . ALA A 1 59 ? 3.243 1.258 -5.448 1.00 0.00 56 ALA A CA 7
ATOM 8012 C C . ALA A 1 59 ? 2.677 1.232 -4.027 1.00 0.00 56 ALA A C 7
ATOM 8013 O O . ALA A 1 59 ? 3.314 1.717 -3.093 1.00 0.00 56 ALA A O 7
ATOM 8020 N N . VAL A 1 60 ? 1.480 0.691 -3.872 1.00 0.00 57 VAL A N 7
ATOM 8021 C CA . VAL A 1 60 ? 0.826 0.595 -2.565 1.00 0.00 57 VAL A CA 7
ATOM 8022 C C . VAL A 1 60 ? 0.143 -0.749 -2.418 1.00 0.00 57 VAL A C 7
ATOM 8023 O O . VAL A 1 60 ? 0.119 -1.545 -3.353 1.00 0.00 57 VAL A O 7
ATOM 8036 N N . VAL A 1 61 ? -0.402 -1.001 -1.243 1.00 0.00 58 VAL A N 7
ATOM 8037 C CA . VAL A 1 61 ? -0.907 -2.314 -0.919 1.00 0.00 58 VAL A CA 7
ATOM 8038 C C . VAL A 1 61 ? -2.246 -2.299 -0.165 1.00 0.00 58 VAL A C 7
ATOM 8039 O O . VAL A 1 61 ? -2.582 -1.349 0.549 1.00 0.00 58 VAL A O 7
ATOM 8052 N N . VAL A 1 62 ? -2.992 -3.381 -0.371 1.00 0.00 59 VAL A N 7
ATOM 8053 C CA . VAL A 1 62 ? -4.277 -3.631 0.177 1.00 0.00 59 VAL A CA 7
ATOM 8054 C C . VAL A 1 62 ? -4.377 -5.096 0.610 1.00 0.00 59 VAL A C 7
ATOM 8055 O O . VAL A 1 62 ? -3.435 -5.888 0.407 1.00 0.00 59 VAL A O 7
ATOM 8068 N N . THR A 1 63 ? -5.533 -5.435 1.162 1.00 0.00 60 THR A N 7
ATOM 8069 C CA . THR A 1 63 ? -5.812 -6.771 1.687 1.00 0.00 60 THR A CA 7
ATOM 8070 C C . THR A 1 63 ? -6.970 -7.457 0.935 1.00 0.00 60 THR A C 7
ATOM 8071 O O . THR A 1 63 ? -7.447 -6.958 -0.088 1.00 0.00 60 THR A O 7
ATOM 8082 N N . ALA A 1 64 ? -7.411 -8.606 1.471 1.00 0.00 61 ALA A N 7
ATOM 8083 C CA . ALA A 1 64 ? -8.417 -9.466 0.837 1.00 0.00 61 ALA A CA 7
ATOM 8084 C C . ALA A 1 64 ? -9.751 -8.771 0.535 1.00 0.00 61 ALA A C 7
ATOM 8085 O O . ALA A 1 64 ? -10.287 -8.922 -0.555 1.00 0.00 61 ALA A O 7
ATOM 8092 N N . THR A 1 65 ? -10.311 -8.050 1.489 1.00 0.00 62 THR A N 7
ATOM 8093 C CA . THR A 1 65 ? -11.617 -7.417 1.271 1.00 0.00 62 THR A CA 7
ATOM 8094 C C . THR A 1 65 ? -11.585 -6.498 0.069 1.00 0.00 62 THR A C 7
ATOM 8095 O O . THR A 1 65 ? -12.385 -6.636 -0.861 1.00 0.00 62 THR A O 7
ATOM 8106 N N . GLU A 1 66 ? -10.635 -5.581 0.101 1.00 0.00 63 GLU A N 7
ATOM 8107 C CA . GLU A 1 66 ? -10.429 -4.621 -0.968 1.00 0.00 63 GLU A CA 7
ATOM 8108 C C . GLU A 1 66 ? -10.195 -5.363 -2.282 1.00 0.00 63 GLU A C 7
ATOM 8109 O O . GLU A 1 66 ? -10.593 -4.919 -3.355 1.00 0.00 63 GLU A O 7
ATOM 8121 N N . HIS A 1 67 ? -9.555 -6.515 -2.157 1.00 0.00 64 HIS A N 7
ATOM 8122 C CA . HIS A 1 67 ? -9.183 -7.359 -3.283 1.00 0.00 64 HIS A CA 7
ATOM 8123 C C . HIS A 1 67 ? -10.360 -7.783 -4.161 1.00 0.00 64 HIS A C 7
ATOM 8124 O O . HIS A 1 67 ? -10.213 -7.869 -5.364 1.00 0.00 64 HIS A O 7
ATOM 8139 N N . ALA A 1 68 ? -11.508 -8.071 -3.582 1.00 0.00 65 ALA A N 7
ATOM 8140 C CA . ALA A 1 68 ? -12.593 -8.648 -4.360 1.00 0.00 65 ALA A CA 7
ATOM 8141 C C . ALA A 1 68 ? -12.944 -7.740 -5.531 1.00 0.00 65 ALA A C 7
ATOM 8142 O O . ALA A 1 68 ? -12.569 -7.984 -6.690 1.00 0.00 65 ALA A O 7
ATOM 8149 N N . GLU A 1 69 ? -13.638 -6.684 -5.191 1.00 0.00 66 GLU A N 7
ATOM 8150 C CA . GLU A 1 69 ? -14.050 -5.663 -6.138 1.00 0.00 66 GLU A CA 7
ATOM 8151 C C . GLU A 1 69 ? -12.856 -5.044 -6.873 1.00 0.00 66 GLU A C 7
ATOM 8152 O O . GLU A 1 69 ? -12.690 -5.188 -8.122 1.00 0.00 66 GLU A O 7
ATOM 8164 N N . ALA A 1 70 ? -12.023 -4.378 -6.084 1.00 0.00 67 ALA A N 7
ATOM 8165 C CA . ALA A 1 70 ? -10.899 -3.643 -6.608 1.00 0.00 67 ALA A CA 7
ATOM 8166 C C . ALA A 1 70 ? -9.994 -4.542 -7.422 1.00 0.00 67 ALA A C 7
ATOM 8167 O O . ALA A 1 70 ? -9.817 -4.293 -8.593 1.00 0.00 67 ALA A O 7
ATOM 8174 N N . GLU A 1 71 ? -9.453 -5.606 -6.826 1.00 0.00 68 GLU A N 7
ATOM 8175 C CA . GLU A 1 71 ? -8.466 -6.420 -7.542 1.00 0.00 68 GLU A CA 7
ATOM 8176 C C . GLU A 1 71 ? -9.031 -6.957 -8.850 1.00 0.00 68 GLU A C 7
ATOM 8177 O O . GLU A 1 71 ? -8.294 -7.117 -9.789 1.00 0.00 68 GLU A O 7
ATOM 8189 N N . LYS A 1 72 ? -10.322 -7.255 -8.934 1.00 0.00 69 LYS A N 7
ATOM 8190 C CA . LYS A 1 72 ? -10.876 -7.659 -10.226 1.00 0.00 69 LYS A CA 7
ATOM 8191 C C . LYS A 1 72 ? -10.628 -6.573 -11.292 1.00 0.00 69 LYS A C 7
ATOM 8192 O O . LYS A 1 72 ? -9.763 -6.723 -12.197 1.00 0.00 69 LYS A O 7
ATOM 8211 N N . ARG A 1 73 ? -11.350 -5.462 -11.150 1.00 0.00 70 ARG A N 7
ATOM 8212 C CA . ARG A 1 73 ? -11.294 -4.383 -12.152 1.00 0.00 70 ARG A CA 7
ATOM 8213 C C . ARG A 1 73 ? -9.854 -3.883 -12.329 1.00 0.00 70 ARG A C 7
ATOM 8214 O O . ARG A 1 73 ? -9.282 -3.821 -13.437 1.00 0.00 70 ARG A O 7
ATOM 8235 N N . ALA A 1 74 ? -9.297 -3.529 -11.207 1.00 0.00 71 ALA A N 7
ATOM 8236 C CA . ALA A 1 74 ? -7.964 -3.011 -11.107 1.00 0.00 71 ALA A CA 7
ATOM 8237 C C . ALA A 1 74 ? -6.910 -3.963 -11.678 1.00 0.00 71 ALA A C 7
ATOM 8238 O O . ALA A 1 74 ? -5.959 -3.509 -12.292 1.00 0.00 71 ALA A O 7
ATOM 8245 N N . ALA A 1 75 ? -7.047 -5.271 -11.460 1.00 0.00 72 ALA A N 7
ATOM 8246 C CA . ALA A 1 75 ? -6.080 -6.226 -12.014 1.00 0.00 72 ALA A CA 7
ATOM 8247 C C . ALA A 1 75 ? -6.010 -6.075 -13.499 1.00 0.00 72 ALA A C 7
ATOM 8248 O O . ALA A 1 75 ? -4.920 -6.020 -14.068 1.00 0.00 72 ALA A O 7
ATOM 8255 N N . ALA A 1 76 ? -7.177 -5.948 -14.124 1.00 0.00 73 ALA A N 7
ATOM 8256 C CA . ALA A 1 76 ? -7.203 -5.760 -15.564 1.00 0.00 73 ALA A CA 7
ATOM 8257 C C . ALA A 1 76 ? -6.370 -4.532 -15.929 1.00 0.00 73 ALA A C 7
ATOM 8258 O O . ALA A 1 76 ? -5.617 -4.547 -16.901 1.00 0.00 73 ALA A O 7
ATOM 8265 N N . ARG A 1 77 ? -6.494 -3.481 -15.126 1.00 0.00 74 ARG A N 7
ATOM 8266 C CA . ARG A 1 77 ? -5.629 -2.296 -15.253 1.00 0.00 74 ARG A CA 7
ATOM 8267 C C . ARG A 1 77 ? -4.128 -2.642 -15.125 1.00 0.00 74 ARG A C 7
ATOM 8268 O O . ARG A 1 77 ? -3.342 -2.363 -16.035 1.00 0.00 74 ARG A O 7
ATOM 8289 N N . ALA A 1 78 ? -3.754 -3.246 -13.983 1.00 0.00 75 ALA A N 7
ATOM 8290 C CA . ALA A 1 78 ? -2.346 -3.524 -13.615 1.00 0.00 75 ALA A CA 7
ATOM 8291 C C . ALA A 1 78 ? -1.547 -4.153 -14.747 1.00 0.00 75 ALA A C 7
ATOM 8292 O O . ALA A 1 78 ? -0.405 -3.769 -14.989 1.00 0.00 75 ALA A O 7
ATOM 8299 N N . GLY A 1 79 ? -2.142 -5.098 -15.456 1.00 0.00 76 GLY A N 7
ATOM 8300 C CA . GLY A 1 79 ? -1.363 -5.816 -16.457 1.00 0.00 76 GLY A CA 7
ATOM 8301 C C . GLY A 1 79 ? -1.731 -5.449 -17.882 1.00 0.00 76 GLY A C 7
ATOM 8302 O O . GLY A 1 79 ? -1.194 -6.017 -18.831 1.00 0.00 76 GLY A O 7
ATOM 8306 N N . HIS A 1 80 ? -2.633 -4.487 -18.043 1.00 0.00 77 HIS A N 7
ATOM 8307 C CA . HIS A 1 80 ? -2.958 -3.971 -19.371 1.00 0.00 77 HIS A CA 7
ATOM 8308 C C . HIS A 1 80 ? -2.030 -2.806 -19.703 1.00 0.00 77 HIS A C 7
ATOM 8309 O O . HIS A 1 80 ? -1.814 -2.469 -20.866 1.00 0.00 77 HIS A O 7
ATOM 8324 N N . ALA A 1 81 ? -1.474 -2.205 -18.660 1.00 0.00 78 ALA A N 7
ATOM 8325 C CA . ALA A 1 81 ? -0.560 -1.086 -18.818 1.00 0.00 78 ALA A CA 7
ATOM 8326 C C . ALA A 1 81 ? 0.845 -1.576 -19.150 1.00 0.00 78 ALA A C 7
ATOM 8327 O O . ALA A 1 81 ? 1.711 -0.796 -19.540 1.00 0.00 78 ALA A O 7
ATOM 8334 N N . ALA A 1 82 ? 1.068 -2.873 -18.987 1.00 0.00 79 ALA A N 7
ATOM 8335 C CA . ALA A 1 82 ? 2.359 -3.467 -19.294 1.00 0.00 79 ALA A CA 7
ATOM 8336 C C . ALA A 1 82 ? 2.265 -4.333 -20.542 1.00 0.00 79 ALA A C 7
ATOM 8337 O O . ALA A 1 82 ? 1.940 -5.521 -20.468 1.00 0.00 79 ALA A O 7
ATOM 8344 N N . THR A 1 83 ? 2.516 -3.730 -21.691 1.00 0.00 80 THR A N 7
ATOM 8345 C CA . THR A 1 83 ? 2.459 -4.444 -22.952 1.00 0.00 80 THR A CA 7
ATOM 8346 C C . THR A 1 83 ? 3.784 -4.304 -23.701 1.00 0.00 80 THR A C 7
ATOM 8347 O O . THR A 1 83 ? 3.934 -3.341 -24.478 1.00 0.00 80 THR A O 7
ATOM 8359 N N . MET A 1 4 ? 9.240 1.689 -0.503 1.00 0.00 1 MET A N 8
ATOM 8360 C CA . MET A 1 4 ? 8.100 0.789 -0.222 1.00 0.00 1 MET A CA 8
ATOM 8361 C C . MET A 1 4 ? 8.599 -0.572 0.236 1.00 0.00 1 MET A C 8
ATOM 8362 O O . MET A 1 4 ? 9.736 -0.951 -0.043 1.00 0.00 1 MET A O 8
ATOM 8376 N N . HIS A 1 5 ? 7.751 -1.298 0.943 1.00 0.00 2 HIS A N 8
ATOM 8377 C CA . HIS A 1 5 ? 8.046 -2.673 1.305 1.00 0.00 2 HIS A CA 8
ATOM 8378 C C . HIS A 1 5 ? 6.786 -3.519 1.151 1.00 0.00 2 HIS A C 8
ATOM 8379 O O . HIS A 1 5 ? 5.706 -3.129 1.594 1.00 0.00 2 HIS A O 8
ATOM 8394 N N . ALA A 1 6 ? 6.928 -4.658 0.497 1.00 0.00 3 ALA A N 8
ATOM 8395 C CA . ALA A 1 6 ? 5.800 -5.536 0.240 1.00 0.00 3 ALA A CA 8
ATOM 8396 C C . ALA A 1 6 ? 6.094 -6.932 0.762 1.00 0.00 3 ALA A C 8
ATOM 8397 O O . ALA A 1 6 ? 7.246 -7.366 0.772 1.00 0.00 3 ALA A O 8
ATOM 8404 N N . LYS A 1 7 ? 5.061 -7.625 1.202 1.00 0.00 4 LYS A N 8
ATOM 8405 C CA . LYS A 1 7 ? 5.215 -8.969 1.735 1.00 0.00 4 LYS A CA 8
ATOM 8406 C C . LYS A 1 7 ? 4.203 -9.910 1.096 1.00 0.00 4 LYS A C 8
ATOM 8407 O O . LYS A 1 7 ? 3.285 -9.473 0.404 1.00 0.00 4 LYS A O 8
ATOM 8426 N N . VAL A 1 8 ? 4.379 -11.199 1.336 1.00 0.00 5 VAL A N 8
ATOM 8427 C CA . VAL A 1 8 ? 3.516 -12.217 0.756 1.00 0.00 5 VAL A CA 8
ATOM 8428 C C . VAL A 1 8 ? 2.278 -12.431 1.617 1.00 0.00 5 VAL A C 8
ATOM 8429 O O . VAL A 1 8 ? 2.332 -12.316 2.840 1.00 0.00 5 VAL A O 8
ATOM 8442 N N . GLY A 1 9 ? 1.165 -12.729 0.967 1.00 0.00 6 GLY A N 8
ATOM 8443 C CA . GLY A 1 9 ? -0.079 -12.914 1.679 1.00 0.00 6 GLY A CA 8
ATOM 8444 C C . GLY A 1 9 ? -0.861 -11.628 1.735 1.00 0.00 6 GLY A C 8
ATOM 8445 O O . GLY A 1 9 ? -1.863 -11.521 2.442 1.00 0.00 6 GLY A O 8
ATOM 8449 N N . ASP A 1 10 ? -0.385 -10.649 0.986 1.00 0.00 7 ASP A N 8
ATOM 8450 C CA . ASP A 1 10 ? -1.035 -9.333 0.914 1.00 0.00 7 ASP A CA 8
ATOM 8451 C C . ASP A 1 10 ? -1.224 -8.979 -0.537 1.00 0.00 7 ASP A C 8
ATOM 8452 O O . ASP A 1 10 ? -0.687 -9.651 -1.421 1.00 0.00 7 ASP A O 8
ATOM 8461 N N . TYR A 1 11 ? -1.978 -7.940 -0.793 1.00 0.00 8 TYR A N 8
ATOM 8462 C CA . TYR A 1 11 ? -2.290 -7.581 -2.152 1.00 0.00 8 TYR A CA 8
ATOM 8463 C C . TYR A 1 11 ? -1.507 -6.343 -2.588 1.00 0.00 8 TYR A C 8
ATOM 8464 O O . TYR A 1 11 ? -1.163 -5.488 -1.778 1.00 0.00 8 TYR A O 8
ATOM 8482 N N . LEU A 1 12 ? -1.235 -6.278 -3.877 1.00 0.00 9 LEU A N 8
ATOM 8483 C CA . LEU A 1 12 ? -0.475 -5.209 -4.480 1.00 0.00 9 LEU A CA 8
ATOM 8484 C C . LEU A 1 12 ? -1.424 -4.202 -5.101 1.00 0.00 9 LEU A C 8
ATOM 8485 O O . LEU A 1 12 ? -2.503 -4.579 -5.588 1.00 0.00 9 LEU A O 8
ATOM 8501 N N . VAL A 1 13 ? -1.004 -2.941 -5.047 1.00 0.00 10 VAL A N 8
ATOM 8502 C CA . VAL A 1 13 ? -1.783 -1.798 -5.499 1.00 0.00 10 VAL A CA 8
ATOM 8503 C C . VAL A 1 13 ? -0.968 -0.954 -6.469 1.00 0.00 10 VAL A C 8
ATOM 8504 O O . VAL A 1 13 ? 0.242 -0.817 -6.290 1.00 0.00 10 VAL A O 8
ATOM 8517 N N . VAL A 1 14 ? -1.635 -0.379 -7.469 1.00 0.00 11 VAL A N 8
ATOM 8518 C CA . VAL A 1 14 ? -0.983 0.484 -8.449 1.00 0.00 11 VAL A CA 8
ATOM 8519 C C . VAL A 1 14 ? -1.846 1.721 -8.729 1.00 0.00 11 VAL A C 8
ATOM 8520 O O . VAL A 1 14 ? -3.042 1.744 -8.418 1.00 0.00 11 VAL A O 8
ATOM 8533 N N . LYS A 1 15 ? -1.238 2.752 -9.305 1.00 0.00 12 LYS A N 8
ATOM 8534 C CA . LYS A 1 15 ? -1.990 3.871 -9.853 1.00 0.00 12 LYS A CA 8
ATOM 8535 C C . LYS A 1 15 ? -1.320 4.363 -11.134 1.00 0.00 12 LYS A C 8
ATOM 8536 O O . LYS A 1 15 ? -1.804 4.088 -12.235 1.00 0.00 12 LYS A O 8
ATOM 8555 N N . GLY A 1 16 ? -0.197 5.064 -10.993 1.00 0.00 13 GLY A N 8
ATOM 8556 C CA . GLY A 1 16 ? 0.560 5.485 -12.157 1.00 0.00 13 GLY A CA 8
ATOM 8557 C C . GLY A 1 16 ? 0.945 6.952 -12.125 1.00 0.00 13 GLY A C 8
ATOM 8558 O O . GLY A 1 16 ? 1.691 7.422 -12.987 1.00 0.00 13 GLY A O 8
ATOM 8562 N N . THR A 1 17 ? 0.447 7.683 -11.138 1.00 0.00 14 THR A N 8
ATOM 8563 C CA . THR A 1 17 ? 0.715 9.112 -11.033 1.00 0.00 14 THR A CA 8
ATOM 8564 C C . THR A 1 17 ? 0.475 9.608 -9.607 1.00 0.00 14 THR A C 8
ATOM 8565 O O . THR A 1 17 ? 1.406 10.031 -8.919 1.00 0.00 14 THR A O 8
ATOM 8576 N N . THR A 1 18 ? -0.774 9.545 -9.169 1.00 0.00 15 THR A N 8
ATOM 8577 C CA . THR A 1 18 ? -1.149 10.063 -7.866 1.00 0.00 15 THR A CA 8
ATOM 8578 C C . THR A 1 18 ? -1.148 8.960 -6.816 1.00 0.00 15 THR A C 8
ATOM 8579 O O . THR A 1 18 ? -2.015 8.082 -6.825 1.00 0.00 15 THR A O 8
ATOM 8590 N N . THR A 1 19 ? -0.173 9.006 -5.919 1.00 0.00 16 THR A N 8
ATOM 8591 C CA . THR A 1 19 ? -0.115 8.070 -4.811 1.00 0.00 16 THR A CA 8
ATOM 8592 C C . THR A 1 19 ? -1.176 8.431 -3.765 1.00 0.00 16 THR A C 8
ATOM 8593 O O . THR A 1 19 ? -0.917 9.129 -2.784 1.00 0.00 16 THR A O 8
ATOM 8604 N N . GLU A 1 20 ? -2.395 7.982 -4.027 1.00 0.00 17 GLU A N 8
ATOM 8605 C CA . GLU A 1 20 ? -3.537 8.278 -3.177 1.00 0.00 17 GLU A CA 8
ATOM 8606 C C . GLU A 1 20 ? -4.674 7.326 -3.529 1.00 0.00 17 GLU A C 8
ATOM 8607 O O . GLU A 1 20 ? -5.014 6.430 -2.751 1.00 0.00 17 GLU A O 8
ATOM 8619 N N . ARG A 1 21 ? -5.248 7.516 -4.714 1.00 0.00 18 ARG A N 8
ATOM 8620 C CA . ARG A 1 21 ? -6.274 6.614 -5.210 1.00 0.00 18 ARG A CA 8
ATOM 8621 C C . ARG A 1 21 ? -5.645 5.277 -5.549 1.00 0.00 18 ARG A C 8
ATOM 8622 O O . ARG A 1 21 ? -5.024 5.110 -6.592 1.00 0.00 18 ARG A O 8
ATOM 8643 N N . HIS A 1 22 ? -5.786 4.347 -4.630 1.00 0.00 19 HIS A N 8
ATOM 8644 C CA . HIS A 1 22 ? -5.109 3.069 -4.715 1.00 0.00 19 HIS A CA 8
ATOM 8645 C C . HIS A 1 22 ? -5.950 2.036 -5.461 1.00 0.00 19 HIS A C 8
ATOM 8646 O O . HIS A 1 22 ? -6.840 1.412 -4.888 1.00 0.00 19 HIS A O 8
ATOM 8661 N N . ASP A 1 23 ? -5.644 1.848 -6.741 1.00 0.00 20 ASP A N 8
ATOM 8662 C CA . ASP A 1 23 ? -6.396 0.928 -7.588 1.00 0.00 20 ASP A CA 8
ATOM 8663 C C . ASP A 1 23 ? -5.511 -0.237 -7.995 1.00 0.00 20 ASP A C 8
ATOM 8664 O O . ASP A 1 23 ? -4.434 -0.411 -7.436 1.00 0.00 20 ASP A O 8
ATOM 8673 N N . GLN A 1 24 ? -5.986 -1.039 -8.949 1.00 0.00 21 GLN A N 8
ATOM 8674 C CA . GLN A 1 24 ? -5.191 -2.121 -9.541 1.00 0.00 21 GLN A CA 8
ATOM 8675 C C . GLN A 1 24 ? -4.598 -3.047 -8.473 1.00 0.00 21 GLN A C 8
ATOM 8676 O O . GLN A 1 24 ? -3.477 -2.839 -8.012 1.00 0.00 21 GLN A O 8
ATOM 8690 N N . HIS A 1 25 ? -5.353 -4.067 -8.077 1.00 0.00 22 HIS A N 8
ATOM 8691 C CA . HIS A 1 25 ? -4.919 -4.949 -6.997 1.00 0.00 22 HIS A CA 8
ATOM 8692 C C . HIS A 1 25 ? -4.743 -6.389 -7.476 1.00 0.00 22 HIS A C 8
ATOM 8693 O O . HIS A 1 25 ? -5.270 -6.771 -8.510 1.00 0.00 22 HIS A O 8
ATOM 8708 N N . ALA A 1 26 ? -3.949 -7.146 -6.728 1.00 0.00 23 ALA A N 8
ATOM 8709 C CA . ALA A 1 26 ? -3.790 -8.611 -6.922 1.00 0.00 23 ALA A CA 8
ATOM 8710 C C . ALA A 1 26 ? -3.022 -9.170 -5.761 1.00 0.00 23 ALA A C 8
ATOM 8711 O O . ALA A 1 26 ? -2.622 -8.433 -4.892 1.00 0.00 23 ALA A O 8
ATOM 8718 N N . GLU A 1 27 ? -2.795 -10.454 -5.744 1.00 0.00 24 GLU A N 8
ATOM 8719 C CA . GLU A 1 27 ? -2.142 -11.070 -4.585 1.00 0.00 24 GLU A CA 8
ATOM 8720 C C . GLU A 1 27 ? -0.662 -11.279 -4.811 1.00 0.00 24 GLU A C 8
ATOM 8721 O O . GLU A 1 27 ? -0.245 -11.897 -5.789 1.00 0.00 24 GLU A O 8
ATOM 8733 N N . ILE A 1 28 ? 0.125 -10.758 -3.883 1.00 0.00 25 ILE A N 8
ATOM 8734 C CA . ILE A 1 28 ? 1.553 -10.975 -3.890 1.00 0.00 25 ILE A CA 8
ATOM 8735 C C . ILE A 1 28 ? 1.864 -12.250 -3.123 1.00 0.00 25 ILE A C 8
ATOM 8736 O O . ILE A 1 28 ? 1.745 -12.290 -1.883 1.00 0.00 25 ILE A O 8
ATOM 8752 N N . ILE A 1 29 ? 2.202 -13.295 -3.871 1.00 0.00 26 ILE A N 8
ATOM 8753 C CA . ILE A 1 29 ? 2.574 -14.579 -3.294 1.00 0.00 26 ILE A CA 8
ATOM 8754 C C . ILE A 1 29 ? 4.063 -14.853 -3.471 1.00 0.00 26 ILE A C 8
ATOM 8755 O O . ILE A 1 29 ? 4.675 -15.566 -2.677 1.00 0.00 26 ILE A O 8
ATOM 8771 N N . GLU A 1 30 ? 4.649 -14.275 -4.506 1.00 0.00 27 GLU A N 8
ATOM 8772 C CA . GLU A 1 30 ? 6.080 -14.376 -4.711 1.00 0.00 27 GLU A CA 8
ATOM 8773 C C . GLU A 1 30 ? 6.709 -12.994 -4.679 1.00 0.00 27 GLU A C 8
ATOM 8774 O O . GLU A 1 30 ? 6.617 -12.227 -5.647 1.00 0.00 27 GLU A O 8
ATOM 8786 N N . VAL A 1 31 ? 7.323 -12.675 -3.551 1.00 0.00 28 VAL A N 8
ATOM 8787 C CA . VAL A 1 31 ? 8.016 -11.413 -3.391 1.00 0.00 28 VAL A CA 8
ATOM 8788 C C . VAL A 1 31 ? 9.506 -11.632 -3.609 1.00 0.00 28 VAL A C 8
ATOM 8789 O O . VAL A 1 31 ? 10.190 -12.185 -2.750 1.00 0.00 28 VAL A O 8
ATOM 8802 N N . ARG A 1 32 ? 10.000 -11.223 -4.765 1.00 0.00 29 ARG A N 8
ATOM 8803 C CA . ARG A 1 32 ? 11.386 -11.488 -5.129 1.00 0.00 29 ARG A CA 8
ATOM 8804 C C . ARG A 1 32 ? 12.294 -10.354 -4.660 1.00 0.00 29 ARG A C 8
ATOM 8805 O O . ARG A 1 32 ? 13.272 -10.001 -5.320 1.00 0.00 29 ARG A O 8
ATOM 8826 N N . SER A 1 33 ? 11.961 -9.793 -3.508 1.00 0.00 30 SER A N 8
ATOM 8827 C CA . SER A 1 33 ? 12.741 -8.724 -2.906 1.00 0.00 30 SER A CA 8
ATOM 8828 C C . SER A 1 33 ? 12.487 -8.690 -1.402 1.00 0.00 30 SER A C 8
ATOM 8829 O O . SER A 1 33 ? 11.363 -8.919 -0.955 1.00 0.00 30 SER A O 8
ATOM 8837 N N . ALA A 1 34 ? 13.531 -8.428 -0.627 1.00 0.00 31 ALA A N 8
ATOM 8838 C CA . ALA A 1 34 ? 13.404 -8.349 0.823 1.00 0.00 31 ALA A CA 8
ATOM 8839 C C . ALA A 1 34 ? 12.504 -7.185 1.221 1.00 0.00 31 ALA A C 8
ATOM 8840 O O . ALA A 1 34 ? 11.629 -7.323 2.079 1.00 0.00 31 ALA A O 8
ATOM 8847 N N . ASP A 1 35 ? 12.714 -6.046 0.578 1.00 0.00 32 ASP A N 8
ATOM 8848 C CA . ASP A 1 35 ? 11.921 -4.857 0.851 1.00 0.00 32 ASP A CA 8
ATOM 8849 C C . ASP A 1 35 ? 10.749 -4.784 -0.111 1.00 0.00 32 ASP A C 8
ATOM 8850 O O . ASP A 1 35 ? 9.620 -5.130 0.237 1.00 0.00 32 ASP A O 8
ATOM 8859 N N . GLY A 1 36 ? 11.032 -4.354 -1.332 1.00 0.00 33 GLY A N 8
ATOM 8860 C CA . GLY A 1 36 ? 9.996 -4.217 -2.332 1.00 0.00 33 GLY A CA 8
ATOM 8861 C C . GLY A 1 36 ? 10.501 -3.542 -3.590 1.00 0.00 33 GLY A C 8
ATOM 8862 O O . GLY A 1 36 ? 10.784 -2.343 -3.589 1.00 0.00 33 GLY A O 8
ATOM 8866 N N . SER A 1 37 ? 10.632 -4.317 -4.656 1.00 0.00 34 SER A N 8
ATOM 8867 C CA . SER A 1 37 ? 11.039 -3.789 -5.945 1.00 0.00 34 SER A CA 8
ATOM 8868 C C . SER A 1 37 ? 10.553 -4.706 -7.060 1.00 0.00 34 SER A C 8
ATOM 8869 O O . SER A 1 37 ? 10.609 -5.932 -6.926 1.00 0.00 34 SER A O 8
ATOM 8877 N N . PRO A 1 38 ? 10.033 -4.131 -8.157 1.00 0.00 35 PRO A N 8
ATOM 8878 C CA . PRO A 1 38 ? 9.563 -4.904 -9.311 1.00 0.00 35 PRO A CA 8
ATOM 8879 C C . PRO A 1 38 ? 10.674 -5.756 -9.923 1.00 0.00 35 PRO A C 8
ATOM 8880 O O . PRO A 1 38 ? 11.854 -5.414 -9.823 1.00 0.00 35 PRO A O 8
ATOM 8891 N N . PRO A 1 39 ? 10.315 -6.868 -10.581 1.00 0.00 36 PRO A N 8
ATOM 8892 C CA . PRO A 1 39 ? 8.922 -7.268 -10.781 1.00 0.00 36 PRO A CA 8
ATOM 8893 C C . PRO A 1 39 ? 8.331 -8.020 -9.588 1.00 0.00 36 PRO A C 8
ATOM 8894 O O . PRO A 1 39 ? 9.046 -8.434 -8.674 1.00 0.00 36 PRO A O 8
ATOM 8905 N N . TYR A 1 40 ? 7.017 -8.178 -9.610 1.00 0.00 37 TYR A N 8
ATOM 8906 C CA . TYR A 1 40 ? 6.304 -8.915 -8.578 1.00 0.00 37 TYR A CA 8
ATOM 8907 C C . TYR A 1 40 ? 5.575 -10.082 -9.213 1.00 0.00 37 TYR A C 8
ATOM 8908 O O . TYR A 1 40 ? 5.076 -9.969 -10.335 1.00 0.00 37 TYR A O 8
ATOM 8926 N N . VAL A 1 41 ? 5.503 -11.198 -8.511 1.00 0.00 38 VAL A N 8
ATOM 8927 C CA . VAL A 1 41 ? 4.726 -12.317 -8.999 1.00 0.00 38 VAL A CA 8
ATOM 8928 C C . VAL A 1 41 ? 3.383 -12.297 -8.302 1.00 0.00 38 VAL A C 8
ATOM 8929 O O . VAL A 1 41 ? 3.279 -12.518 -7.091 1.00 0.00 38 VAL A O 8
ATOM 8942 N N . VAL A 1 42 ? 2.366 -11.999 -9.083 1.00 0.00 39 VAL A N 8
ATOM 8943 C CA . VAL A 1 42 ? 1.082 -11.616 -8.554 1.00 0.00 39 VAL A CA 8
ATOM 8944 C C . VAL A 1 42 ? -0.025 -12.491 -9.131 1.00 0.00 39 VAL A C 8
ATOM 8945 O O . VAL A 1 42 ? 0.062 -12.970 -10.265 1.00 0.00 39 VAL A O 8
ATOM 8958 N N . ARG A 1 43 ? -1.054 -12.707 -8.341 1.00 0.00 40 ARG A N 8
ATOM 8959 C CA . ARG A 1 43 ? -2.162 -13.543 -8.748 1.00 0.00 40 ARG A CA 8
ATOM 8960 C C . ARG A 1 43 ? -3.429 -12.712 -8.879 1.00 0.00 40 ARG A C 8
ATOM 8961 O O . ARG A 1 43 ? -3.843 -12.062 -7.924 1.00 0.00 40 ARG A O 8
ATOM 8982 N N . TRP A 1 44 ? -4.023 -12.711 -10.063 1.00 0.00 41 TRP A N 8
ATOM 8983 C CA . TRP A 1 44 ? -5.358 -12.158 -10.234 1.00 0.00 41 TRP A CA 8
ATOM 8984 C C . TRP A 1 44 ? -6.354 -13.237 -9.833 1.00 0.00 41 TRP A C 8
ATOM 8985 O O . TRP A 1 44 ? -6.954 -13.890 -10.688 1.00 0.00 41 TRP A O 8
ATOM 9006 N N . LEU A 1 45 ? -6.514 -13.439 -8.539 1.00 0.00 42 LEU A N 8
ATOM 9007 C CA . LEU A 1 45 ? -7.206 -14.623 -8.036 1.00 0.00 42 LEU A CA 8
ATOM 9008 C C . LEU A 1 45 ? -8.718 -14.532 -8.184 1.00 0.00 42 LEU A C 8
ATOM 9009 O O . LEU A 1 45 ? -9.376 -15.547 -8.419 1.00 0.00 42 LEU A O 8
ATOM 9025 N N . VAL A 1 46 ? -9.284 -13.340 -8.054 1.00 0.00 43 VAL A N 8
ATOM 9026 C CA . VAL A 1 46 ? -10.718 -13.191 -8.204 1.00 0.00 43 VAL A CA 8
ATOM 9027 C C . VAL A 1 46 ? -11.117 -13.216 -9.675 1.00 0.00 43 VAL A C 8
ATOM 9028 O O . VAL A 1 46 ? -12.298 -13.250 -10.009 1.00 0.00 43 VAL A O 8
ATOM 9041 N N . ASN A 1 47 ? -10.122 -13.171 -10.553 1.00 0.00 44 ASN A N 8
ATOM 9042 C CA . ASN A 1 47 ? -10.355 -13.382 -11.976 1.00 0.00 44 ASN A CA 8
ATOM 9043 C C . ASN A 1 47 ? -9.982 -14.806 -12.374 1.00 0.00 44 ASN A C 8
ATOM 9044 O O . ASN A 1 47 ? -10.584 -15.390 -13.273 1.00 0.00 44 ASN A O 8
ATOM 9055 N N . GLY A 1 48 ? -8.983 -15.355 -11.697 1.00 0.00 45 GLY A N 8
ATOM 9056 C CA . GLY A 1 48 ? -8.582 -16.727 -11.940 1.00 0.00 45 GLY A CA 8
ATOM 9057 C C . GLY A 1 48 ? -7.320 -16.831 -12.773 1.00 0.00 45 GLY A C 8
ATOM 9058 O O . GLY A 1 48 ? -7.186 -17.734 -13.594 1.00 0.00 45 GLY A O 8
ATOM 9062 N N . HIS A 1 49 ? -6.391 -15.904 -12.570 1.00 0.00 46 HIS A N 8
ATOM 9063 C CA . HIS A 1 49 ? -5.143 -15.897 -13.329 1.00 0.00 46 HIS A CA 8
ATOM 9064 C C . HIS A 1 49 ? -3.961 -15.622 -12.407 1.00 0.00 46 HIS A C 8
ATOM 9065 O O . HIS A 1 49 ? -4.146 -15.237 -11.257 1.00 0.00 46 HIS A O 8
ATOM 9080 N N . GLU A 1 50 ? -2.756 -15.823 -12.920 1.00 0.00 47 GLU A N 8
ATOM 9081 C CA . GLU A 1 50 ? -1.528 -15.619 -12.154 1.00 0.00 47 GLU A CA 8
ATOM 9082 C C . GLU A 1 50 ? -0.395 -15.287 -13.126 1.00 0.00 47 GLU A C 8
ATOM 9083 O O . GLU A 1 50 ? -0.344 -15.846 -14.223 1.00 0.00 47 GLU A O 8
ATOM 9095 N N . THR A 1 51 ? 0.496 -14.372 -12.750 1.00 0.00 48 THR A N 8
ATOM 9096 C CA . THR A 1 51 ? 1.556 -13.936 -13.654 1.00 0.00 48 THR A CA 8
ATOM 9097 C C . THR A 1 51 ? 2.515 -12.974 -12.972 1.00 0.00 48 THR A C 8
ATOM 9098 O O . THR A 1 51 ? 2.367 -12.638 -11.801 1.00 0.00 48 THR A O 8
ATOM 9109 N N . THR A 1 52 ? 3.494 -12.540 -13.727 1.00 0.00 49 THR A N 8
ATOM 9110 C CA . THR A 1 52 ? 4.486 -11.593 -13.244 1.00 0.00 49 THR A CA 8
ATOM 9111 C C . THR A 1 52 ? 4.121 -10.186 -13.706 1.00 0.00 49 THR A C 8
ATOM 9112 O O . THR A 1 52 ? 4.236 -9.861 -14.888 1.00 0.00 49 THR A O 8
ATOM 9123 N N . VAL A 1 53 ? 3.671 -9.361 -12.776 1.00 0.00 50 VAL A N 8
ATOM 9124 C CA . VAL A 1 53 ? 3.153 -8.049 -13.118 1.00 0.00 50 VAL A CA 8
ATOM 9125 C C . VAL A 1 53 ? 4.201 -6.968 -12.894 1.00 0.00 50 VAL A C 8
ATOM 9126 O O . VAL A 1 53 ? 5.066 -7.082 -12.013 1.00 0.00 50 VAL A O 8
ATOM 9139 N N . TYR A 1 54 ? 4.125 -5.933 -13.711 1.00 0.00 51 TYR A N 8
ATOM 9140 C CA . TYR A 1 54 ? 4.974 -4.770 -13.559 1.00 0.00 51 TYR A CA 8
ATOM 9141 C C . TYR A 1 54 ? 4.094 -3.555 -13.290 1.00 0.00 51 TYR A C 8
ATOM 9142 O O . TYR A 1 54 ? 3.499 -2.992 -14.209 1.00 0.00 51 TYR A O 8
ATOM 9160 N N . PRO A 1 55 ? 3.977 -3.153 -12.018 1.00 0.00 52 PRO A N 8
ATOM 9161 C CA . PRO A 1 55 ? 3.094 -2.057 -11.612 1.00 0.00 52 PRO A CA 8
ATOM 9162 C C . PRO A 1 55 ? 3.666 -0.690 -11.973 1.00 0.00 52 PRO A C 8
ATOM 9163 O O . PRO A 1 55 ? 2.966 0.169 -12.507 1.00 0.00 52 PRO A O 8
ATOM 9174 N N . GLY A 1 56 ? 4.940 -0.494 -11.678 1.00 0.00 53 GLY A N 8
ATOM 9175 C CA . GLY A 1 56 ? 5.568 0.780 -11.938 1.00 0.00 53 GLY A CA 8
ATOM 9176 C C . GLY A 1 56 ? 5.648 1.633 -10.689 1.00 0.00 53 GLY A C 8
ATOM 9177 O O . GLY A 1 56 ? 6.569 1.477 -9.890 1.00 0.00 53 GLY A O 8
ATOM 9181 N N . SER A 1 57 ? 4.669 2.506 -10.504 1.00 0.00 54 SER A N 8
ATOM 9182 C CA . SER A 1 57 ? 4.683 3.441 -9.391 1.00 0.00 54 SER A CA 8
ATOM 9183 C C . SER A 1 57 ? 3.387 3.357 -8.584 1.00 0.00 54 SER A C 8
ATOM 9184 O O . SER A 1 57 ? 2.414 2.739 -9.025 1.00 0.00 54 SER A O 8
ATOM 9192 N N . ASP A 1 58 ? 3.403 3.978 -7.398 1.00 0.00 55 ASP A N 8
ATOM 9193 C CA . ASP A 1 58 ? 2.244 4.029 -6.493 1.00 0.00 55 ASP A CA 8
ATOM 9194 C C . ASP A 1 58 ? 1.913 2.650 -5.938 1.00 0.00 55 ASP A C 8
ATOM 9195 O O . ASP A 1 58 ? 0.795 2.403 -5.483 1.00 0.00 55 ASP A O 8
ATOM 9204 N N . ALA A 1 59 ? 2.899 1.767 -5.950 1.00 0.00 56 ALA A N 8
ATOM 9205 C CA . ALA A 1 59 ? 2.704 0.404 -5.492 1.00 0.00 56 ALA A CA 8
ATOM 9206 C C . ALA A 1 59 ? 2.644 0.338 -3.972 1.00 0.00 56 ALA A C 8
ATOM 9207 O O . ALA A 1 59 ? 3.524 0.850 -3.279 1.00 0.00 56 ALA A O 8
ATOM 9214 N N . VAL A 1 60 ? 1.592 -0.284 -3.461 1.00 0.00 57 VAL A N 8
ATOM 9215 C CA . VAL A 1 60 ? 1.443 -0.485 -2.021 1.00 0.00 57 VAL A CA 8
ATOM 9216 C C . VAL A 1 60 ? 0.719 -1.786 -1.743 1.00 0.00 57 VAL A C 8
ATOM 9217 O O . VAL A 1 60 ? 0.368 -2.528 -2.654 1.00 0.00 57 VAL A O 8
ATOM 9230 N N . VAL A 1 61 ? 0.538 -2.053 -0.480 1.00 0.00 58 VAL A N 8
ATOM 9231 C CA . VAL A 1 61 ? -0.047 -3.289 -0.013 1.00 0.00 58 VAL A CA 8
ATOM 9232 C C . VAL A 1 61 ? -1.431 -3.085 0.604 1.00 0.00 58 VAL A C 8
ATOM 9233 O O . VAL A 1 61 ? -1.619 -2.229 1.469 1.00 0.00 58 VAL A O 8
ATOM 9246 N N . VAL A 1 62 ? -2.400 -3.861 0.127 1.00 0.00 59 VAL A N 8
ATOM 9247 C CA . VAL A 1 62 ? -3.723 -3.902 0.684 1.00 0.00 59 VAL A CA 8
ATOM 9248 C C . VAL A 1 62 ? -4.057 -5.301 1.178 1.00 0.00 59 VAL A C 8
ATOM 9249 O O . VAL A 1 62 ? -3.258 -6.230 1.054 1.00 0.00 59 VAL A O 8
ATOM 9262 N N . THR A 1 63 ? -5.247 -5.438 1.722 1.00 0.00 60 THR A N 8
ATOM 9263 C CA . THR A 1 63 ? -5.722 -6.716 2.230 1.00 0.00 60 THR A CA 8
ATOM 9264 C C . THR A 1 63 ? -6.878 -7.264 1.384 1.00 0.00 60 THR A C 8
ATOM 9265 O O . THR A 1 63 ? -7.203 -6.715 0.325 1.00 0.00 60 THR A O 8
ATOM 9276 N N . ALA A 1 64 ? -7.489 -8.345 1.873 1.00 0.00 61 ALA A N 8
ATOM 9277 C CA . ALA A 1 64 ? -8.500 -9.106 1.141 1.00 0.00 61 ALA A CA 8
ATOM 9278 C C . ALA A 1 64 ? -9.610 -8.255 0.527 1.00 0.00 61 ALA A C 8
ATOM 9279 O O . ALA A 1 64 ? -9.881 -8.362 -0.661 1.00 0.00 61 ALA A O 8
ATOM 9286 N N . THR A 1 65 ? -10.250 -7.407 1.309 1.00 0.00 62 THR A N 8
ATOM 9287 C CA . THR A 1 65 ? -11.450 -6.730 0.821 1.00 0.00 62 THR A CA 8
ATOM 9288 C C . THR A 1 65 ? -11.144 -5.748 -0.293 1.00 0.00 62 THR A C 8
ATOM 9289 O O . THR A 1 65 ? -11.873 -5.676 -1.284 1.00 0.00 62 THR A O 8
ATOM 9300 N N . GLU A 1 66 ? -10.053 -5.017 -0.144 1.00 0.00 63 GLU A N 8
ATOM 9301 C CA . GLU A 1 66 ? -9.638 -4.068 -1.165 1.00 0.00 63 GLU A CA 8
ATOM 9302 C C . GLU A 1 66 ? -9.314 -4.797 -2.460 1.00 0.00 63 GLU A C 8
ATOM 9303 O O . GLU A 1 66 ? -9.397 -4.235 -3.549 1.00 0.00 63 GLU A O 8
ATOM 9315 N N . HIS A 1 67 ? -8.959 -6.062 -2.328 1.00 0.00 64 HIS A N 8
ATOM 9316 C CA . HIS A 1 67 ? -8.497 -6.854 -3.449 1.00 0.00 64 HIS A CA 8
ATOM 9317 C C . HIS A 1 67 ? -9.594 -7.114 -4.478 1.00 0.00 64 HIS A C 8
ATOM 9318 O O . HIS A 1 67 ? -9.389 -6.844 -5.634 1.00 0.00 64 HIS A O 8
ATOM 9333 N N . ALA A 1 68 ? -10.765 -7.566 -4.044 1.00 0.00 65 ALA A N 8
ATOM 9334 C CA . ALA A 1 68 ? -11.755 -8.159 -4.951 1.00 0.00 65 ALA A CA 8
ATOM 9335 C C . ALA A 1 68 ? -12.058 -7.268 -6.158 1.00 0.00 65 ALA A C 8
ATOM 9336 O O . ALA A 1 68 ? -11.696 -7.576 -7.309 1.00 0.00 65 ALA A O 8
ATOM 9343 N N . GLU A 1 69 ? -12.684 -6.151 -5.867 1.00 0.00 66 GLU A N 8
ATOM 9344 C CA . GLU A 1 69 ? -13.162 -5.223 -6.886 1.00 0.00 66 GLU A CA 8
ATOM 9345 C C . GLU A 1 69 ? -12.020 -4.655 -7.740 1.00 0.00 66 GLU A C 8
ATOM 9346 O O . GLU A 1 69 ? -12.044 -4.732 -8.978 1.00 0.00 66 GLU A O 8
ATOM 9358 N N . ALA A 1 70 ? -11.010 -4.111 -7.082 1.00 0.00 67 ALA A N 8
ATOM 9359 C CA . ALA A 1 70 ? -9.925 -3.437 -7.781 1.00 0.00 67 ALA A CA 8
ATOM 9360 C C . ALA A 1 70 ? -8.997 -4.417 -8.502 1.00 0.00 67 ALA A C 8
ATOM 9361 O O . ALA A 1 70 ? -8.215 -4.012 -9.354 1.00 0.00 67 ALA A O 8
ATOM 9368 N N . GLU A 1 71 ? -9.068 -5.690 -8.140 1.00 0.00 68 GLU A N 8
ATOM 9369 C CA . GLU A 1 71 ? -8.245 -6.722 -8.768 1.00 0.00 68 GLU A CA 8
ATOM 9370 C C . GLU A 1 71 ? -8.818 -7.091 -10.119 1.00 0.00 68 GLU A C 8
ATOM 9371 O O . GLU A 1 71 ? -8.079 -7.285 -11.083 1.00 0.00 68 GLU A O 8
ATOM 9383 N N . LYS A 1 72 ? -10.139 -7.186 -10.192 1.00 0.00 69 LYS A N 8
ATOM 9384 C CA . LYS A 1 72 ? -10.794 -7.337 -11.483 1.00 0.00 69 LYS A CA 8
ATOM 9385 C C . LYS A 1 72 ? -10.371 -6.185 -12.397 1.00 0.00 69 LYS A C 8
ATOM 9386 O O . LYS A 1 72 ? -9.921 -6.383 -13.539 1.00 0.00 69 LYS A O 8
ATOM 9405 N N . ARG A 1 73 ? -10.471 -4.975 -11.860 1.00 0.00 70 ARG A N 8
ATOM 9406 C CA . ARG A 1 73 ? -10.091 -3.783 -12.604 1.00 0.00 70 ARG A CA 8
ATOM 9407 C C . ARG A 1 73 ? -8.578 -3.736 -12.834 1.00 0.00 70 ARG A C 8
ATOM 9408 O O . ARG A 1 73 ? -8.094 -3.001 -13.690 1.00 0.00 70 ARG A O 8
ATOM 9429 N N . ALA A 1 74 ? -7.836 -4.531 -12.076 1.00 0.00 71 ALA A N 8
ATOM 9430 C CA . ALA A 1 74 ? -6.388 -4.604 -12.225 1.00 0.00 71 ALA A CA 8
ATOM 9431 C C . ALA A 1 74 ? -6.009 -5.516 -13.374 1.00 0.00 71 ALA A C 8
ATOM 9432 O O . ALA A 1 74 ? -5.097 -5.217 -14.133 1.00 0.00 71 ALA A O 8
ATOM 9439 N N . ALA A 1 75 ? -6.702 -6.636 -13.496 1.00 0.00 72 ALA A N 8
ATOM 9440 C CA . ALA A 1 75 ? -6.488 -7.520 -14.628 1.00 0.00 72 ALA A CA 8
ATOM 9441 C C . ALA A 1 75 ? -6.834 -6.786 -15.916 1.00 0.00 72 ALA A C 8
ATOM 9442 O O . ALA A 1 75 ? -6.293 -7.077 -16.980 1.00 0.00 72 ALA A O 8
ATOM 9449 N N . ALA A 1 76 ? -7.736 -5.816 -15.799 1.00 0.00 73 ALA A N 8
ATOM 9450 C CA . ALA A 1 76 ? -8.094 -4.967 -16.929 1.00 0.00 73 ALA A CA 8
ATOM 9451 C C . ALA A 1 76 ? -7.050 -3.867 -17.172 1.00 0.00 73 ALA A C 8
ATOM 9452 O O . ALA A 1 76 ? -6.559 -3.706 -18.286 1.00 0.00 73 ALA A O 8
ATOM 9459 N N . ARG A 1 77 ? -6.727 -3.106 -16.126 1.00 0.00 74 ARG A N 8
ATOM 9460 C CA . ARG A 1 77 ? -5.829 -1.952 -16.248 1.00 0.00 74 ARG A CA 8
ATOM 9461 C C . ARG A 1 77 ? -4.349 -2.362 -16.226 1.00 0.00 74 ARG A C 8
ATOM 9462 O O . ARG A 1 77 ? -3.639 -2.211 -17.217 1.00 0.00 74 ARG A O 8
ATOM 9483 N N . ALA A 1 78 ? -3.904 -2.887 -15.087 1.00 0.00 75 ALA A N 8
ATOM 9484 C CA . ALA A 1 78 ? -2.493 -3.234 -14.875 1.00 0.00 75 ALA A CA 8
ATOM 9485 C C . ALA A 1 78 ? -2.066 -4.377 -15.792 1.00 0.00 75 ALA A C 8
ATOM 9486 O O . ALA A 1 78 ? -1.033 -4.304 -16.459 1.00 0.00 75 ALA A O 8
ATOM 9493 N N . GLY A 1 79 ? -2.885 -5.422 -15.834 1.00 0.00 76 GLY A N 8
ATOM 9494 C CA . GLY A 1 79 ? -2.565 -6.600 -16.619 1.00 0.00 76 GLY A CA 8
ATOM 9495 C C . GLY A 1 79 ? -2.717 -6.376 -18.112 1.00 0.00 76 GLY A C 8
ATOM 9496 O O . GLY A 1 79 ? -2.394 -7.253 -18.912 1.00 0.00 76 GLY A O 8
ATOM 9500 N N . HIS A 1 80 ? -3.200 -5.198 -18.492 1.00 0.00 77 HIS A N 8
ATOM 9501 C CA . HIS A 1 80 ? -3.344 -4.848 -19.898 1.00 0.00 77 HIS A CA 8
ATOM 9502 C C . HIS A 1 80 ? -1.970 -4.703 -20.541 1.00 0.00 77 HIS A C 8
ATOM 9503 O O . HIS A 1 80 ? -1.804 -4.932 -21.741 1.00 0.00 77 HIS A O 8
ATOM 9518 N N . ALA A 1 81 ? -0.985 -4.332 -19.730 1.00 0.00 78 ALA A N 8
ATOM 9519 C CA . ALA A 1 81 ? 0.381 -4.179 -20.205 1.00 0.00 78 ALA A CA 8
ATOM 9520 C C . ALA A 1 81 ? 1.022 -5.540 -20.452 1.00 0.00 78 ALA A C 8
ATOM 9521 O O . ALA A 1 81 ? 1.342 -5.886 -21.590 1.00 0.00 78 ALA A O 8
ATOM 9528 N N . ALA A 1 82 ? 1.187 -6.316 -19.390 1.00 0.00 79 ALA A N 8
ATOM 9529 C CA . ALA A 1 82 ? 1.821 -7.619 -19.494 1.00 0.00 79 ALA A CA 8
ATOM 9530 C C . ALA A 1 82 ? 1.190 -8.612 -18.531 1.00 0.00 79 ALA A C 8
ATOM 9531 O O . ALA A 1 82 ? 1.088 -8.348 -17.332 1.00 0.00 79 ALA A O 8
ATOM 9538 N N . THR A 1 83 ? 0.754 -9.740 -19.065 1.00 0.00 80 THR A N 8
ATOM 9539 C CA . THR A 1 83 ? 0.200 -10.813 -18.261 1.00 0.00 80 THR A CA 8
ATOM 9540 C C . THR A 1 83 ? 0.443 -12.149 -18.964 1.00 0.00 80 THR A C 8
ATOM 9541 O O . THR A 1 83 ? 0.165 -12.243 -20.183 1.00 0.00 80 THR A O 8
ATOM 9553 N N . MET A 1 4 ? 9.251 1.228 -0.792 1.00 0.00 1 MET A N 9
ATOM 9554 C CA . MET A 1 4 ? 7.997 0.450 -0.702 1.00 0.00 1 MET A CA 9
ATOM 9555 C C . MET A 1 4 ? 8.329 -0.981 -0.301 1.00 0.00 1 MET A C 9
ATOM 9556 O O . MET A 1 4 ? 9.308 -1.547 -0.779 1.00 0.00 1 MET A O 9
ATOM 9570 N N . HIS A 1 5 ? 7.520 -1.566 0.572 1.00 0.00 2 HIS A N 9
ATOM 9571 C CA . HIS A 1 5 ? 7.778 -2.914 1.067 1.00 0.00 2 HIS A CA 9
ATOM 9572 C C . HIS A 1 5 ? 6.472 -3.690 1.139 1.00 0.00 2 HIS A C 9
ATOM 9573 O O . HIS A 1 5 ? 5.455 -3.164 1.590 1.00 0.00 2 HIS A O 9
ATOM 9588 N N . ALA A 1 6 ? 6.504 -4.940 0.694 1.00 0.00 3 ALA A N 9
ATOM 9589 C CA . ALA A 1 6 ? 5.304 -5.759 0.633 1.00 0.00 3 ALA A CA 9
ATOM 9590 C C . ALA A 1 6 ? 5.595 -7.184 1.086 1.00 0.00 3 ALA A C 9
ATOM 9591 O O . ALA A 1 6 ? 6.753 -7.555 1.297 1.00 0.00 3 ALA A O 9
ATOM 9598 N N . LYS A 1 7 ? 4.541 -7.972 1.233 1.00 0.00 4 LYS A N 9
ATOM 9599 C CA . LYS A 1 7 ? 4.659 -9.340 1.710 1.00 0.00 4 LYS A CA 9
ATOM 96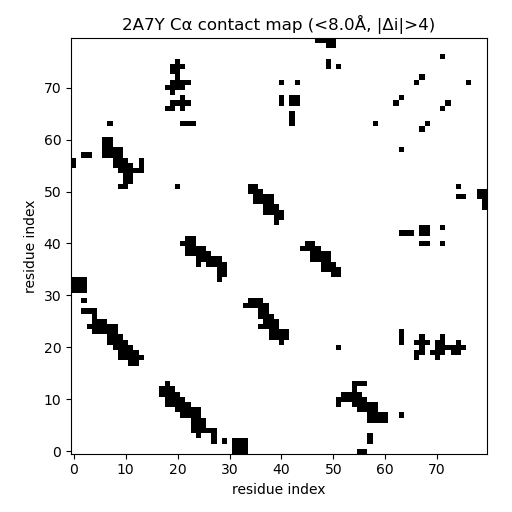00 C C . LYS A 1 7 ? 3.729 -10.257 0.918 1.00 0.00 4 LYS A C 9
ATOM 9601 O O . LYS A 1 7 ? 2.743 -9.801 0.338 1.00 0.00 4 LYS A O 9
ATOM 9620 N N . VAL A 1 8 ? 4.066 -11.539 0.871 1.00 0.00 5 VAL A N 9
ATOM 9621 C CA . VAL A 1 8 ? 3.200 -12.541 0.266 1.00 0.00 5 VAL A CA 9
ATOM 9622 C C . VAL A 1 8 ? 1.963 -12.740 1.143 1.00 0.00 5 VAL A C 9
ATOM 9623 O O . VAL A 1 8 ? 2.056 -12.717 2.372 1.00 0.00 5 VAL A O 9
ATOM 9636 N N . GLY A 1 9 ? 0.816 -12.936 0.512 1.00 0.00 6 GLY A N 9
ATOM 9637 C CA . GLY A 1 9 ? -0.429 -13.011 1.252 1.00 0.00 6 GLY A CA 9
ATOM 9638 C C . GLY A 1 9 ? -1.052 -11.641 1.364 1.00 0.00 6 GLY A C 9
ATOM 9639 O O . GLY A 1 9 ? -1.909 -11.383 2.211 1.00 0.00 6 GLY A O 9
ATOM 9643 N N . ASP A 1 10 ? -0.602 -10.774 0.482 1.00 0.00 7 ASP A N 9
ATOM 9644 C CA . ASP A 1 10 ? -1.029 -9.367 0.443 1.00 0.00 7 ASP A CA 9
ATOM 9645 C C . ASP A 1 10 ? -1.226 -8.970 -0.982 1.00 0.00 7 ASP A C 9
ATOM 9646 O O . ASP A 1 10 ? -0.986 -9.749 -1.899 1.00 0.00 7 ASP A O 9
ATOM 9655 N N . TYR A 1 11 ? -1.586 -7.741 -1.166 1.00 0.00 8 TYR A N 9
ATOM 9656 C CA . TYR A 1 11 ? -2.058 -7.273 -2.447 1.00 0.00 8 TYR A CA 9
ATOM 9657 C C . TYR A 1 11 ? -1.439 -5.923 -2.736 1.00 0.00 8 TYR A C 9
ATOM 9658 O O . TYR A 1 11 ? -0.907 -5.274 -1.843 1.00 0.00 8 TYR A O 9
ATOM 9676 N N . LEU A 1 12 ? -1.528 -5.508 -3.984 1.00 0.00 9 LEU A N 9
ATOM 9677 C CA . LEU A 1 12 ? -0.750 -4.386 -4.480 1.00 0.00 9 LEU A CA 9
ATOM 9678 C C . LEU A 1 12 ? -1.616 -3.521 -5.377 1.00 0.00 9 LEU A C 9
ATOM 9679 O O . LEU A 1 12 ? -2.421 -4.037 -6.156 1.00 0.00 9 LEU A O 9
ATOM 9695 N N . VAL A 1 13 ? -1.469 -2.210 -5.228 1.00 0.00 10 VAL A N 9
ATOM 9696 C CA . VAL A 1 13 ? -2.206 -1.239 -6.032 1.00 0.00 10 VAL A CA 9
ATOM 9697 C C . VAL A 1 13 ? -1.274 -0.094 -6.425 1.00 0.00 10 VAL A C 9
ATOM 9698 O O . VAL A 1 13 ? -0.254 0.112 -5.784 1.00 0.00 10 VAL A O 9
ATOM 9711 N N . VAL A 1 14 ? -1.600 0.623 -7.488 1.00 0.00 11 VAL A N 9
ATOM 9712 C CA . VAL A 1 14 ? -0.829 1.789 -7.894 1.00 0.00 11 VAL A CA 9
ATOM 9713 C C . VAL A 1 14 ? -1.772 2.911 -8.341 1.00 0.00 11 VAL A C 9
ATOM 9714 O O . VAL A 1 14 ? -2.969 2.690 -8.529 1.00 0.00 11 VAL A O 9
ATOM 9727 N N . LYS A 1 15 ? -1.250 4.117 -8.487 1.00 0.00 12 LYS A N 9
ATOM 9728 C CA . LYS A 1 15 ? -2.062 5.244 -8.914 1.00 0.00 12 LYS A CA 9
ATOM 9729 C C . LYS A 1 15 ? -2.157 5.300 -10.434 1.00 0.00 12 LYS A C 9
ATOM 9730 O O . LYS A 1 15 ? -1.474 6.089 -11.086 1.00 0.00 12 LYS A O 9
ATOM 9749 N N . GLY A 1 16 ? -2.975 4.417 -10.992 1.00 0.00 13 GLY A N 9
ATOM 9750 C CA . GLY A 1 16 ? -3.277 4.477 -12.407 1.00 0.00 13 GLY A CA 9
ATOM 9751 C C . GLY A 1 16 ? -4.409 5.443 -12.674 1.00 0.00 13 GLY A C 9
ATOM 9752 O O . GLY A 1 16 ? -4.676 5.818 -13.817 1.00 0.00 13 GLY A O 9
ATOM 9756 N N . THR A 1 17 ? -5.080 5.828 -11.598 1.00 0.00 14 THR A N 9
ATOM 9757 C CA . THR A 1 17 ? -6.146 6.811 -11.637 1.00 0.00 14 THR A CA 9
ATOM 9758 C C . THR A 1 17 ? -6.362 7.368 -10.232 1.00 0.00 14 THR A C 9
ATOM 9759 O O . THR A 1 17 ? -6.365 6.616 -9.253 1.00 0.00 14 THR A O 9
ATOM 9770 N N . THR A 1 18 ? -6.490 8.679 -10.128 1.00 0.00 15 THR A N 9
ATOM 9771 C CA . THR A 1 18 ? -6.682 9.321 -8.839 1.00 0.00 15 THR A CA 9
ATOM 9772 C C . THR A 1 18 ? -8.167 9.445 -8.509 1.00 0.00 15 THR A C 9
ATOM 9773 O O . THR A 1 18 ? -8.580 9.265 -7.361 1.00 0.00 15 THR A O 9
ATOM 9784 N N . THR A 1 19 ? -8.971 9.722 -9.526 1.00 0.00 16 THR A N 9
ATOM 9785 C CA . THR A 1 19 ? -10.391 9.948 -9.334 1.00 0.00 16 THR A CA 9
ATOM 9786 C C . THR A 1 19 ? -11.137 8.645 -9.061 1.00 0.00 16 THR A C 9
ATOM 9787 O O . THR A 1 19 ? -12.115 8.628 -8.313 1.00 0.00 16 THR A O 9
ATOM 9798 N N . GLU A 1 20 ? -10.661 7.553 -9.643 1.00 0.00 17 GLU A N 9
ATOM 9799 C CA . GLU A 1 20 ? -11.299 6.255 -9.461 1.00 0.00 17 GLU A CA 9
ATOM 9800 C C . GLU A 1 20 ? -10.612 5.483 -8.328 1.00 0.00 17 GLU A C 9
ATOM 9801 O O . GLU A 1 20 ? -10.453 4.263 -8.389 1.00 0.00 17 GLU A O 9
ATOM 9813 N N . ARG A 1 21 ? -10.215 6.231 -7.291 1.00 0.00 18 ARG A N 9
ATOM 9814 C CA . ARG A 1 21 ? -9.625 5.680 -6.065 1.00 0.00 18 ARG A CA 9
ATOM 9815 C C . ARG A 1 21 ? -8.176 5.240 -6.282 1.00 0.00 18 ARG A C 9
ATOM 9816 O O . ARG A 1 21 ? -7.247 5.889 -5.799 1.00 0.00 18 ARG A O 9
ATOM 9837 N N . HIS A 1 22 ? -7.999 4.142 -7.004 1.00 0.00 19 HIS A N 9
ATOM 9838 C CA . HIS A 1 22 ? -6.684 3.562 -7.263 1.00 0.00 19 HIS A CA 9
ATOM 9839 C C . HIS A 1 22 ? -6.831 2.451 -8.303 1.00 0.00 19 HIS A C 9
ATOM 9840 O O . HIS A 1 22 ? -7.934 1.957 -8.523 1.00 0.00 19 HIS A O 9
ATOM 9855 N N . ASP A 1 23 ? -5.729 2.051 -8.928 1.00 0.00 20 ASP A N 9
ATOM 9856 C CA . ASP A 1 23 ? -5.787 1.147 -10.078 1.00 0.00 20 ASP A CA 9
ATOM 9857 C C . ASP A 1 23 ? -4.665 0.102 -10.021 1.00 0.00 20 ASP A C 9
ATOM 9858 O O . ASP A 1 23 ? -3.724 0.256 -9.257 1.00 0.00 20 ASP A O 9
ATOM 9867 N N . GLN A 1 24 ? -4.784 -0.948 -10.838 1.00 0.00 21 GLN A N 9
ATOM 9868 C CA . GLN A 1 24 ? -3.836 -2.072 -10.860 1.00 0.00 21 GLN A CA 9
ATOM 9869 C C . GLN A 1 24 ? -3.787 -2.799 -9.511 1.00 0.00 21 GLN A C 9
ATOM 9870 O O . GLN A 1 24 ? -3.206 -2.307 -8.549 1.00 0.00 21 GLN A O 9
ATOM 9884 N N . HIS A 1 25 ? -4.397 -3.984 -9.447 1.00 0.00 22 HIS A N 9
ATOM 9885 C CA . HIS A 1 25 ? -4.511 -4.709 -8.182 1.00 0.00 22 HIS A CA 9
ATOM 9886 C C . HIS A 1 25 ? -4.272 -6.210 -8.369 1.00 0.00 22 HIS A C 9
ATOM 9887 O O . HIS A 1 25 ? -4.890 -6.850 -9.203 1.00 0.00 22 HIS A O 9
ATOM 9902 N N . ALA A 1 26 ? -3.350 -6.732 -7.580 1.00 0.00 23 ALA A N 9
ATOM 9903 C CA . ALA A 1 26 ? -2.950 -8.141 -7.594 1.00 0.00 23 ALA A CA 9
ATOM 9904 C C . ALA A 1 26 ? -2.743 -8.636 -6.181 1.00 0.00 23 ALA A C 9
ATOM 9905 O O . ALA A 1 26 ? -2.888 -7.875 -5.229 1.00 0.00 23 ALA A O 9
ATOM 9912 N N . GLU A 1 27 ? -2.351 -9.893 -6.067 1.00 0.00 24 GLU A N 9
ATOM 9913 C CA . GLU A 1 27 ? -1.970 -10.462 -4.781 1.00 0.00 24 GLU A CA 9
ATOM 9914 C C . GLU A 1 27 ? -0.730 -11.287 -4.974 1.00 0.00 24 GLU A C 9
ATOM 9915 O O . GLU A 1 27 ? -0.668 -12.199 -5.801 1.00 0.00 24 GLU A O 9
ATOM 9927 N N . ILE A 1 28 ? 0.273 -10.902 -4.217 1.00 0.00 25 ILE A N 9
ATOM 9928 C CA . ILE A 1 28 ? 1.582 -11.473 -4.334 1.00 0.00 25 ILE A CA 9
ATOM 9929 C C . ILE A 1 28 ? 1.675 -12.736 -3.512 1.00 0.00 25 ILE A C 9
ATOM 9930 O O . ILE A 1 28 ? 1.547 -12.708 -2.280 1.00 0.00 25 ILE A O 9
ATOM 9946 N N . ILE A 1 29 ? 1.836 -13.843 -4.219 1.00 0.00 26 ILE A N 9
ATOM 9947 C CA . ILE A 1 29 ? 2.113 -15.121 -3.601 1.00 0.00 26 ILE A CA 9
ATOM 9948 C C . ILE A 1 29 ? 3.568 -15.486 -3.837 1.00 0.00 26 ILE A C 9
ATOM 9949 O O . ILE A 1 29 ? 4.067 -16.498 -3.348 1.00 0.00 26 ILE A O 9
ATOM 9965 N N . GLU A 1 30 ? 4.239 -14.631 -4.594 1.00 0.00 27 GLU A N 9
ATOM 9966 C CA . GLU A 1 30 ? 5.668 -14.726 -4.785 1.00 0.00 27 GLU A CA 9
ATOM 9967 C C . GLU A 1 30 ? 6.275 -13.329 -4.745 1.00 0.00 27 GLU A C 9
ATOM 9968 O O . GLU A 1 30 ? 5.914 -12.445 -5.541 1.00 0.00 27 GLU A O 9
ATOM 9980 N N . VAL A 1 31 ? 7.238 -13.155 -3.859 1.00 0.00 28 VAL A N 9
ATOM 9981 C CA . VAL A 1 31 ? 7.820 -11.855 -3.594 1.00 0.00 28 VAL A CA 9
ATOM 9982 C C . VAL A 1 31 ? 9.329 -12.022 -3.461 1.00 0.00 28 VAL A C 9
ATOM 9983 O O . VAL A 1 31 ? 9.829 -12.456 -2.424 1.00 0.00 28 VAL A O 9
ATOM 9996 N N . ARG A 1 32 ? 10.043 -11.708 -4.532 1.00 0.00 29 ARG A N 9
ATOM 9997 C CA . ARG A 1 32 ? 11.486 -11.913 -4.577 1.00 0.00 29 ARG A CA 9
ATOM 9998 C C . ARG A 1 32 ? 12.205 -10.578 -4.446 1.00 0.00 29 ARG A C 9
ATOM 9999 O O . ARG A 1 32 ? 13.433 -10.511 -4.373 1.00 0.00 29 ARG A O 9
ATOM 10020 N N . SER A 1 33 ? 11.413 -9.522 -4.403 1.00 0.00 30 SER A N 9
ATOM 10021 C CA . SER A 1 33 ? 11.922 -8.168 -4.334 1.00 0.00 30 SER A CA 9
ATOM 10022 C C . SER A 1 33 ? 12.668 -7.920 -3.026 1.00 0.00 30 SER A C 9
ATOM 10023 O O . SER A 1 33 ? 13.552 -7.063 -2.968 1.00 0.00 30 SER A O 9
ATOM 10031 N N . ALA A 1 34 ? 12.304 -8.684 -1.991 1.00 0.00 31 ALA A N 9
ATOM 10032 C CA . ALA A 1 34 ? 12.870 -8.530 -0.651 1.00 0.00 31 ALA A CA 9
ATOM 10033 C C . ALA A 1 34 ? 12.532 -7.158 -0.073 1.00 0.00 31 ALA A C 9
ATOM 10034 O O . ALA A 1 34 ? 11.569 -7.013 0.679 1.00 0.00 31 ALA A O 9
ATOM 10041 N N . ASP A 1 35 ? 13.309 -6.153 -0.454 1.00 0.00 32 ASP A N 9
ATOM 10042 C CA . ASP A 1 35 ? 13.072 -4.784 -0.016 1.00 0.00 32 ASP A CA 9
ATOM 10043 C C . ASP A 1 35 ? 11.826 -4.221 -0.675 1.00 0.00 32 ASP A C 9
ATOM 10044 O O . ASP A 1 35 ? 10.999 -3.587 -0.024 1.00 0.00 32 ASP A O 9
ATOM 10053 N N . GLY A 1 36 ? 11.696 -4.461 -1.969 1.00 0.00 33 GLY A N 9
ATOM 10054 C CA . GLY A 1 36 ? 10.567 -3.949 -2.711 1.00 0.00 33 GLY A CA 9
ATOM 10055 C C . GLY A 1 36 ? 10.903 -3.769 -4.172 1.00 0.00 33 GLY A C 9
ATOM 10056 O O . GLY A 1 36 ? 11.895 -4.325 -4.637 1.00 0.00 33 GLY A O 9
ATOM 10060 N N . SER A 1 37 ? 10.062 -3.010 -4.875 1.00 0.00 34 SER A N 9
ATOM 10061 C CA . SER A 1 37 ? 10.231 -2.678 -6.301 1.00 0.00 34 SER A CA 9
ATOM 10062 C C . SER A 1 37 ? 10.061 -3.911 -7.202 1.00 0.00 34 SER A C 9
ATOM 10063 O O . SER A 1 37 ? 10.241 -5.051 -6.766 1.00 0.00 34 SER A O 9
ATOM 10071 N N . PRO A 1 38 ? 9.665 -3.695 -8.470 1.00 0.00 35 PRO A N 9
ATOM 10072 C CA . PRO A 1 38 ? 9.471 -4.778 -9.441 1.00 0.00 35 PRO A CA 9
ATOM 10073 C C . PRO A 1 38 ? 10.778 -5.495 -9.789 1.00 0.00 35 PRO A C 9
ATOM 10074 O O . PRO A 1 38 ? 11.869 -4.958 -9.578 1.00 0.00 35 PRO A O 9
ATOM 10085 N N . PRO A 1 39 ? 10.684 -6.715 -10.348 1.00 0.00 36 PRO A N 9
ATOM 10086 C CA . PRO A 1 39 ? 9.409 -7.357 -10.648 1.00 0.00 36 PRO A CA 9
ATOM 10087 C C . PRO A 1 39 ? 8.796 -8.072 -9.451 1.00 0.00 36 PRO A C 9
ATOM 10088 O O . PRO A 1 39 ? 9.366 -8.101 -8.359 1.00 0.00 36 PRO A O 9
ATOM 10099 N N . TYR A 1 40 ? 7.633 -8.645 -9.684 1.00 0.00 37 TYR A N 9
ATOM 10100 C CA . TYR A 1 40 ? 6.933 -9.450 -8.703 1.00 0.00 37 TYR A CA 9
ATOM 10101 C C . TYR A 1 40 ? 6.353 -10.652 -9.410 1.00 0.00 37 TYR A C 9
ATOM 10102 O O . TYR A 1 40 ? 6.335 -10.694 -10.646 1.00 0.00 37 TYR A O 9
ATOM 10120 N N . VAL A 1 41 ? 5.790 -11.570 -8.651 1.00 0.00 38 VAL A N 9
ATOM 10121 C CA . VAL A 1 41 ? 5.129 -12.714 -9.234 1.00 0.00 38 VAL A CA 9
ATOM 10122 C C . VAL A 1 41 ? 3.872 -12.916 -8.458 1.00 0.00 38 VAL A C 9
ATOM 10123 O O . VAL A 1 41 ? 3.862 -13.196 -7.258 1.00 0.00 38 VAL A O 9
ATOM 10136 N N . VAL A 1 42 ? 2.807 -12.740 -9.171 1.00 0.00 39 VAL A N 9
ATOM 10137 C CA . VAL A 1 42 ? 1.590 -12.313 -8.581 1.00 0.00 39 VAL A CA 9
ATOM 10138 C C . VAL A 1 42 ? 0.448 -13.082 -9.192 1.00 0.00 39 VAL A C 9
ATOM 10139 O O . VAL A 1 42 ? 0.627 -13.802 -10.172 1.00 0.00 39 VAL A O 9
ATOM 10152 N N . ARG A 1 43 ? -0.713 -12.931 -8.631 1.00 0.00 40 ARG A N 9
ATOM 10153 C CA . ARG A 1 43 ? -1.834 -13.705 -9.051 1.00 0.00 40 ARG A CA 9
ATOM 10154 C C . ARG A 1 43 ? -3.050 -12.809 -9.099 1.00 0.00 40 ARG A C 9
ATOM 10155 O O . ARG A 1 43 ? -3.358 -12.116 -8.129 1.00 0.00 40 ARG A O 9
ATOM 10176 N N . TRP A 1 44 ? -3.683 -12.756 -10.257 1.00 0.00 41 TRP A N 9
ATOM 10177 C CA . TRP A 1 44 ? -4.945 -12.061 -10.378 1.00 0.00 41 TRP A CA 9
ATOM 10178 C C . TRP A 1 44 ? -5.998 -12.992 -9.821 1.00 0.00 41 TRP A C 9
ATOM 10179 O O . TRP A 1 44 ? -6.596 -13.763 -10.565 1.00 0.00 41 TRP A O 9
ATOM 10200 N N . LEU A 1 45 ? -6.169 -12.963 -8.510 1.00 0.00 42 LEU A N 9
ATOM 10201 C CA . LEU A 1 45 ? -6.932 -14.004 -7.815 1.00 0.00 42 LEU A CA 9
ATOM 10202 C C . LEU A 1 45 ? -8.359 -14.077 -8.301 1.00 0.00 42 LEU A C 9
ATOM 10203 O O . LEU A 1 45 ? -8.776 -15.057 -8.917 1.00 0.00 42 LEU A O 9
ATOM 10219 N N . VAL A 1 46 ? -9.106 -13.033 -7.980 1.00 0.00 43 VAL A N 9
ATOM 10220 C CA . VAL A 1 46 ? -10.521 -12.986 -8.259 1.00 0.00 43 VAL A CA 9
ATOM 10221 C C . VAL A 1 46 ? -10.791 -13.105 -9.754 1.00 0.00 43 VAL A C 9
ATOM 10222 O O . VAL A 1 46 ? -11.758 -13.737 -10.171 1.00 0.00 43 VAL A O 9
ATOM 10235 N N . ASN A 1 47 ? -9.940 -12.477 -10.550 1.00 0.00 44 ASN A N 9
ATOM 10236 C CA . ASN A 1 47 ? -9.967 -12.653 -11.998 1.00 0.00 44 ASN A CA 9
ATOM 10237 C C . ASN A 1 47 ? -9.720 -14.116 -12.386 1.00 0.00 44 ASN A C 9
ATOM 10238 O O . ASN A 1 47 ? -10.468 -14.699 -13.171 1.00 0.00 44 ASN A O 9
ATOM 10249 N N . GLY A 1 48 ? -8.650 -14.695 -11.841 1.00 0.00 45 GLY A N 9
ATOM 10250 C CA . GLY A 1 48 ? -8.343 -16.096 -12.068 1.00 0.00 45 GLY A CA 9
ATOM 10251 C C . GLY A 1 48 ? -7.142 -16.315 -12.980 1.00 0.00 45 GLY A C 9
ATOM 10252 O O . GLY A 1 48 ? -7.230 -17.091 -13.933 1.00 0.00 45 GLY A O 9
ATOM 10256 N N . HIS A 1 49 ? -6.029 -15.630 -12.707 1.00 0.00 46 HIS A N 9
ATOM 10257 C CA . HIS A 1 49 ? -4.798 -15.798 -13.498 1.00 0.00 46 HIS A CA 9
ATOM 10258 C C . HIS A 1 49 ? -3.554 -15.813 -12.597 1.00 0.00 46 HIS A C 9
ATOM 10259 O O . HIS A 1 49 ? -3.633 -15.460 -11.423 1.00 0.00 46 HIS A O 9
ATOM 10274 N N . GLU A 1 50 ? -2.406 -16.181 -13.172 1.00 0.00 47 GLU A N 9
ATOM 10275 C CA . GLU A 1 50 ? -1.134 -16.256 -12.439 1.00 0.00 47 GLU A CA 9
ATOM 10276 C C . GLU A 1 50 ? -0.011 -15.696 -13.317 1.00 0.00 47 GLU A C 9
ATOM 10277 O O . GLU A 1 50 ? 0.249 -16.202 -14.409 1.00 0.00 47 GLU A O 9
ATOM 10289 N N . THR A 1 51 ? 0.634 -14.637 -12.841 1.00 0.00 48 THR A N 9
ATOM 10290 C CA . THR A 1 51 ? 1.498 -13.827 -13.689 1.00 0.00 48 THR A CA 9
ATOM 10291 C C . THR A 1 51 ? 2.792 -13.382 -13.002 1.00 0.00 48 THR A C 9
ATOM 10292 O O . THR A 1 51 ? 3.060 -13.690 -11.841 1.00 0.00 48 THR A O 9
ATOM 10303 N N . THR A 1 52 ? 3.567 -12.637 -13.768 1.00 0.00 49 THR A N 9
ATOM 10304 C CA . THR A 1 52 ? 4.790 -11.986 -13.314 1.00 0.00 49 THR A CA 9
ATOM 10305 C C . THR A 1 52 ? 4.809 -10.589 -13.928 1.00 0.00 49 THR A C 9
ATOM 10306 O O . THR A 1 52 ? 4.909 -10.446 -15.147 1.00 0.00 49 THR A O 9
ATOM 10317 N N . VAL A 1 53 ? 4.684 -9.561 -13.094 1.00 0.00 50 VAL A N 9
ATOM 10318 C CA . VAL A 1 53 ? 4.325 -8.229 -13.594 1.00 0.00 50 VAL A CA 9
ATOM 10319 C C . VAL A 1 53 ? 5.103 -7.100 -12.932 1.00 0.00 50 VAL A C 9
ATOM 10320 O O . VAL A 1 53 ? 5.943 -7.323 -12.055 1.00 0.00 50 VAL A O 9
ATOM 10333 N N . TYR A 1 54 ? 4.790 -5.881 -13.368 1.00 0.00 51 TYR A N 9
ATOM 10334 C CA . TYR A 1 54 ? 5.475 -4.678 -12.926 1.00 0.00 51 TYR A CA 9
ATOM 10335 C C . TYR A 1 54 ? 4.457 -3.558 -12.697 1.00 0.00 51 TYR A C 9
ATOM 10336 O O . TYR A 1 54 ? 3.873 -3.042 -13.647 1.00 0.00 51 TYR A O 9
ATOM 10354 N N . PRO A 1 55 ? 4.206 -3.197 -11.427 1.00 0.00 52 PRO A N 9
ATOM 10355 C CA . PRO A 1 55 ? 3.309 -2.082 -11.069 1.00 0.00 52 PRO A CA 9
ATOM 10356 C C . PRO A 1 55 ? 3.966 -0.720 -11.335 1.00 0.00 52 PRO A C 9
ATOM 10357 O O . PRO A 1 55 ? 5.033 -0.644 -11.950 1.00 0.00 52 PRO A O 9
ATOM 10368 N N . GLY A 1 56 ? 3.345 0.350 -10.848 1.00 0.00 53 GLY A N 9
ATOM 10369 C CA . GLY A 1 56 ? 3.914 1.679 -11.017 1.00 0.00 53 GLY A CA 9
ATOM 10370 C C . GLY A 1 56 ? 4.670 2.151 -9.784 1.00 0.00 53 GLY A C 9
ATOM 10371 O O . GLY A 1 56 ? 4.946 1.362 -8.881 1.00 0.00 53 GLY A O 9
ATOM 10375 N N . SER A 1 57 ? 4.980 3.445 -9.730 1.00 0.00 54 SER A N 9
ATOM 10376 C CA . SER A 1 57 ? 5.765 4.002 -8.629 1.00 0.00 54 SER A CA 9
ATOM 10377 C C . SER A 1 57 ? 4.879 4.632 -7.555 1.00 0.00 54 SER A C 9
ATOM 10378 O O . SER A 1 57 ? 5.325 5.462 -6.763 1.00 0.00 54 SER A O 9
ATOM 10386 N N . ASP A 1 58 ? 3.632 4.212 -7.532 1.00 0.00 55 ASP A N 9
ATOM 10387 C CA . ASP A 1 58 ? 2.707 4.567 -6.457 1.00 0.00 55 ASP A CA 9
ATOM 10388 C C . ASP A 1 58 ? 2.200 3.270 -5.856 1.00 0.00 55 ASP A C 9
ATOM 10389 O O . ASP A 1 58 ? 1.032 3.121 -5.517 1.00 0.00 55 ASP A O 9
ATOM 10398 N N . ALA A 1 59 ? 3.119 2.320 -5.773 1.00 0.00 56 ALA A N 9
ATOM 10399 C CA . ALA A 1 59 ? 2.823 0.980 -5.312 1.00 0.00 56 ALA A CA 9
ATOM 10400 C C . ALA A 1 59 ? 2.419 0.991 -3.836 1.00 0.00 56 ALA A C 9
ATOM 10401 O O . ALA A 1 59 ? 3.049 1.648 -3.003 1.00 0.00 56 ALA A O 9
ATOM 10408 N N . VAL A 1 60 ? 1.372 0.252 -3.530 1.00 0.00 57 VAL A N 9
ATOM 10409 C CA . VAL A 1 60 ? 0.792 0.194 -2.197 1.00 0.00 57 VAL A CA 9
ATOM 10410 C C . VAL A 1 60 ? 0.439 -1.248 -1.914 1.00 0.00 57 VAL A C 9
ATOM 10411 O O . VAL A 1 60 ? 0.610 -2.116 -2.771 1.00 0.00 57 VAL A O 9
ATOM 10424 N N . VAL A 1 61 ? -0.097 -1.482 -0.746 1.00 0.00 58 VAL A N 9
ATOM 10425 C CA . VAL A 1 61 ? -0.379 -2.828 -0.285 1.00 0.00 58 VAL A CA 9
ATOM 10426 C C . VAL A 1 61 ? -1.736 -2.863 0.397 1.00 0.00 58 VAL A C 9
ATOM 10427 O O . VAL A 1 61 ? -2.088 -1.975 1.176 1.00 0.00 58 VAL A O 9
ATOM 10440 N N . VAL A 1 62 ? -2.496 -3.894 0.069 1.00 0.00 59 VAL A N 9
ATOM 10441 C CA . VAL A 1 62 ? -3.877 -4.007 0.454 1.00 0.00 59 VAL A CA 9
ATOM 10442 C C . VAL A 1 62 ? -4.201 -5.424 0.881 1.00 0.00 59 VAL A C 9
ATOM 10443 O O . VAL A 1 62 ? -3.356 -6.316 0.813 1.00 0.00 59 VAL A O 9
ATOM 10456 N N . THR A 1 63 ? -5.431 -5.613 1.304 1.00 0.00 60 THR A N 9
ATOM 10457 C CA . THR A 1 63 ? -5.856 -6.872 1.896 1.00 0.00 60 THR A CA 9
ATOM 10458 C C . THR A 1 63 ? -7.036 -7.493 1.131 1.00 0.00 60 THR A C 9
ATOM 10459 O O . THR A 1 63 ? -7.348 -7.088 0.007 1.00 0.00 60 THR A O 9
ATOM 10470 N N . ALA A 1 64 ? -7.695 -8.453 1.782 1.00 0.00 61 ALA A N 9
ATOM 10471 C CA . ALA A 1 64 ? -8.761 -9.255 1.184 1.00 0.00 61 ALA A CA 9
ATOM 10472 C C . ALA A 1 64 ? -9.959 -8.425 0.709 1.00 0.00 61 ALA A C 9
ATOM 10473 O O . ALA A 1 64 ? -10.457 -8.640 -0.396 1.00 0.00 61 ALA A O 9
ATOM 10480 N N . THR A 1 65 ? -10.430 -7.481 1.520 1.00 0.00 62 THR A N 9
ATOM 10481 C CA . THR A 1 65 ? -11.603 -6.694 1.139 1.00 0.00 62 THR A CA 9
ATOM 10482 C C . THR A 1 65 ? -11.278 -5.755 0.003 1.00 0.00 62 THR A C 9
ATOM 10483 O O . THR A 1 65 ? -12.049 -5.619 -0.948 1.00 0.00 62 THR A O 9
ATOM 10494 N N . GLU A 1 66 ? -10.115 -5.122 0.097 1.00 0.00 63 GLU A N 9
ATOM 10495 C CA . GLU A 1 66 ? -9.667 -4.201 -0.934 1.00 0.00 63 GLU A CA 9
ATOM 10496 C C . GLU A 1 66 ? -9.503 -4.952 -2.248 1.00 0.00 63 GLU A C 9
ATOM 10497 O O . GLU A 1 66 ? -9.430 -4.367 -3.322 1.00 0.00 63 GLU A O 9
ATOM 10509 N N . HIS A 1 67 ? -9.436 -6.263 -2.129 1.00 0.00 64 HIS A N 9
ATOM 10510 C CA . HIS A 1 67 ? -9.118 -7.141 -3.234 1.00 0.00 64 HIS A CA 9
ATOM 10511 C C . HIS A 1 67 ? -10.313 -7.453 -4.138 1.00 0.00 64 HIS A C 9
ATOM 10512 O O . HIS A 1 67 ? -10.172 -7.408 -5.339 1.00 0.00 64 HIS A O 9
ATOM 10527 N N . ALA A 1 68 ? -11.478 -7.744 -3.583 1.00 0.00 65 ALA A N 9
ATOM 10528 C CA . ALA A 1 68 ? -12.574 -8.295 -4.386 1.00 0.00 65 ALA A CA 9
ATOM 10529 C C . ALA A 1 68 ? -12.879 -7.418 -5.600 1.00 0.00 65 ALA A C 9
ATOM 10530 O O . ALA A 1 68 ? -12.550 -7.753 -6.749 1.00 0.00 65 ALA A O 9
ATOM 10537 N N . GLU A 1 69 ? -13.446 -6.269 -5.318 1.00 0.00 66 GLU A N 9
ATOM 10538 C CA . GLU A 1 69 ? -13.893 -5.348 -6.350 1.00 0.00 66 GLU A CA 9
ATOM 10539 C C . GLU A 1 69 ? -12.714 -4.706 -7.087 1.00 0.00 66 GLU A C 9
ATOM 10540 O O . GLU A 1 69 ? -12.596 -4.779 -8.336 1.00 0.00 66 GLU A O 9
ATOM 10552 N N . ALA A 1 70 ? -11.836 -4.089 -6.304 1.00 0.00 67 ALA A N 9
ATOM 10553 C CA . ALA A 1 70 ? -10.718 -3.348 -6.845 1.00 0.00 67 ALA A CA 9
ATOM 10554 C C . ALA A 1 70 ? -9.817 -4.233 -7.688 1.00 0.00 67 ALA A C 9
ATOM 10555 O O . ALA A 1 70 ? -9.398 -3.826 -8.753 1.00 0.00 67 ALA A O 9
ATOM 10562 N N . GLU A 1 71 ? -9.538 -5.451 -7.235 1.00 0.00 68 GLU A N 9
ATOM 10563 C CA . GLU A 1 71 ? -8.643 -6.324 -7.983 1.00 0.00 68 GLU A CA 9
ATOM 10564 C C . GLU A 1 71 ? -9.294 -6.800 -9.259 1.00 0.00 68 GLU A C 9
ATOM 10565 O O . GLU A 1 71 ? -8.621 -6.951 -10.255 1.00 0.00 68 GLU A O 9
ATOM 10577 N N . LYS A 1 72 ? -10.593 -7.046 -9.247 1.00 0.00 69 LYS A N 9
ATOM 10578 C CA . LYS A 1 72 ? -11.258 -7.438 -10.481 1.00 0.00 69 LYS A CA 9
ATOM 10579 C C . LYS A 1 72 ? -10.927 -6.429 -11.592 1.00 0.00 69 LYS A C 9
ATOM 10580 O O . LYS A 1 72 ? -10.247 -6.757 -12.583 1.00 0.00 69 LYS A O 9
ATOM 10599 N N . ARG A 1 73 ? -11.326 -5.183 -11.373 1.00 0.00 70 ARG A N 9
ATOM 10600 C CA . ARG A 1 73 ? -11.132 -4.135 -12.385 1.00 0.00 70 ARG A CA 9
ATOM 10601 C C . ARG A 1 73 ? -9.643 -3.815 -12.594 1.00 0.00 70 ARG A C 9
ATOM 10602 O O . ARG A 1 73 ? -9.108 -3.843 -13.721 1.00 0.00 70 ARG A O 9
ATOM 10623 N N . ALA A 1 74 ? -8.978 -3.530 -11.493 1.00 0.00 71 ALA A N 9
ATOM 10624 C CA . ALA A 1 74 ? -7.622 -3.024 -11.521 1.00 0.00 71 ALA A CA 9
ATOM 10625 C C . ALA A 1 74 ? -6.623 -4.074 -12.001 1.00 0.00 71 ALA A C 9
ATOM 10626 O O . ALA A 1 74 ? -5.616 -3.729 -12.598 1.00 0.00 71 ALA A O 9
ATOM 10633 N N . ALA A 1 75 ? -6.888 -5.348 -11.740 1.00 0.00 72 ALA A N 9
ATOM 10634 C CA . ALA A 1 75 ? -6.019 -6.410 -12.241 1.00 0.00 72 ALA A CA 9
ATOM 10635 C C . ALA A 1 75 ? -6.159 -6.519 -13.735 1.00 0.00 72 ALA A C 9
ATOM 10636 O O . ALA A 1 75 ? -5.168 -6.701 -14.447 1.00 0.00 72 ALA A O 9
ATOM 10643 N N . ALA A 1 76 ? -7.400 -6.407 -14.208 1.00 0.00 73 ALA A N 9
ATOM 10644 C CA . ALA A 1 76 ? -7.654 -6.389 -15.636 1.00 0.00 73 ALA A CA 9
ATOM 10645 C C . ALA A 1 76 ? -6.795 -5.325 -16.329 1.00 0.00 73 ALA A C 9
ATOM 10646 O O . ALA A 1 76 ? -6.354 -5.528 -17.459 1.00 0.00 73 ALA A O 9
ATOM 10653 N N . ARG A 1 77 ? -6.562 -4.192 -15.660 1.00 0.00 74 ARG A N 9
ATOM 10654 C CA . ARG A 1 77 ? -5.662 -3.166 -16.217 1.00 0.00 74 ARG A CA 9
ATOM 10655 C C . ARG A 1 77 ? -4.162 -3.465 -15.963 1.00 0.00 74 ARG A C 9
ATOM 10656 O O . ARG A 1 77 ? -3.359 -3.405 -16.893 1.00 0.00 74 ARG A O 9
ATOM 10677 N N . ALA A 1 78 ? -3.799 -3.776 -14.709 1.00 0.00 75 ALA A N 9
ATOM 10678 C CA . ALA A 1 78 ? -2.397 -4.047 -14.302 1.00 0.00 75 ALA A CA 9
ATOM 10679 C C . ALA A 1 78 ? -1.682 -4.969 -15.288 1.00 0.00 75 ALA A C 9
ATOM 10680 O O . ALA A 1 78 ? -0.581 -4.669 -15.751 1.00 0.00 75 ALA A O 9
ATOM 10687 N N . GLY A 1 79 ? -2.315 -6.085 -15.613 1.00 0.00 76 GLY A N 9
ATOM 10688 C CA . GLY A 1 79 ? -1.698 -7.044 -16.509 1.00 0.00 76 GLY A CA 9
ATOM 10689 C C . GLY A 1 79 ? -2.317 -7.025 -17.890 1.00 0.00 76 GLY A C 9
ATOM 10690 O O . GLY A 1 79 ? -2.239 -8.011 -18.625 1.00 0.00 76 GLY A O 9
ATOM 10694 N N . HIS A 1 80 ? -2.915 -5.895 -18.248 1.00 0.00 77 HIS A N 9
ATOM 10695 C CA . HIS A 1 80 ? -3.587 -5.754 -19.535 1.00 0.00 77 HIS A CA 9
ATOM 10696 C C . HIS A 1 80 ? -2.569 -5.691 -20.667 1.00 0.00 77 HIS A C 9
ATOM 10697 O O . HIS A 1 80 ? -2.759 -6.294 -21.719 1.00 0.00 77 HIS A O 9
ATOM 10712 N N . ALA A 1 81 ? -1.490 -4.955 -20.437 1.00 0.00 78 ALA A N 9
ATOM 10713 C CA . ALA A 1 81 ? -0.463 -4.763 -21.450 1.00 0.00 78 ALA A CA 9
ATOM 10714 C C . ALA A 1 81 ? 0.885 -4.479 -20.799 1.00 0.00 78 ALA A C 9
ATOM 10715 O O . ALA A 1 81 ? 1.607 -3.576 -21.220 1.00 0.00 78 ALA A O 9
ATOM 10722 N N . ALA A 1 82 ? 1.218 -5.270 -19.778 1.00 0.00 79 ALA A N 9
ATOM 10723 C CA . ALA A 1 82 ? 2.460 -5.094 -19.024 1.00 0.00 79 ALA A CA 9
ATOM 10724 C C . ALA A 1 82 ? 3.677 -5.066 -19.947 1.00 0.00 79 ALA A C 9
ATOM 10725 O O . ALA A 1 82 ? 4.524 -4.178 -19.850 1.00 0.00 79 ALA A O 9
ATOM 10732 N N . THR A 1 83 ? 3.769 -6.049 -20.830 1.00 0.00 80 THR A N 9
ATOM 10733 C CA . THR A 1 83 ? 4.825 -6.091 -21.827 1.00 0.00 80 THR A CA 9
ATOM 10734 C C . THR A 1 83 ? 4.341 -6.851 -23.059 1.00 0.00 80 THR A C 9
ATOM 10735 O O . THR A 1 83 ? 4.427 -8.097 -23.068 1.00 0.00 80 THR A O 9
ATOM 10747 N N . MET A 1 4 ? 10.568 1.236 0.653 1.00 0.00 1 MET A N 10
ATOM 10748 C CA . MET A 1 4 ? 9.496 0.392 0.086 1.00 0.00 1 MET A CA 10
ATOM 10749 C C . MET A 1 4 ? 9.423 -0.940 0.821 1.00 0.00 1 MET A C 10
ATOM 10750 O O . MET A 1 4 ? 10.419 -1.654 0.933 1.00 0.00 1 MET A O 10
ATOM 10764 N N . HIS A 1 5 ? 8.244 -1.274 1.325 1.00 0.00 2 HIS A N 10
ATOM 10765 C CA . HIS A 1 5 ? 8.057 -2.530 2.031 1.00 0.00 2 HIS A CA 10
ATOM 10766 C C . HIS A 1 5 ? 6.789 -3.224 1.549 1.00 0.00 2 HIS A C 10
ATOM 10767 O O . HIS A 1 5 ? 5.720 -2.617 1.481 1.00 0.00 2 HIS A O 10
ATOM 10782 N N . ALA A 1 6 ? 6.932 -4.485 1.187 1.00 0.00 3 ALA A N 10
ATOM 10783 C CA . ALA A 1 6 ? 5.816 -5.304 0.743 1.00 0.00 3 ALA A CA 10
ATOM 10784 C C . ALA A 1 6 ? 6.162 -6.765 0.951 1.00 0.00 3 ALA A C 10
ATOM 10785 O O . ALA A 1 6 ? 7.327 -7.147 0.818 1.00 0.00 3 ALA A O 10
ATOM 10792 N N . LYS A 1 7 ? 5.178 -7.580 1.291 1.00 0.00 4 LYS A N 10
ATOM 10793 C CA . LYS A 1 7 ? 5.432 -8.987 1.536 1.00 0.00 4 LYS A CA 10
ATOM 10794 C C . LYS A 1 7 ? 4.269 -9.855 1.072 1.00 0.00 4 LYS A C 10
ATOM 10795 O O . LYS A 1 7 ? 3.207 -9.353 0.701 1.00 0.00 4 LYS A O 10
ATOM 10814 N N . VAL A 1 8 ? 4.498 -11.159 1.089 1.00 0.00 5 VAL A N 10
ATOM 10815 C CA . VAL A 1 8 ? 3.512 -12.135 0.644 1.00 0.00 5 VAL A CA 10
ATOM 10816 C C . VAL A 1 8 ? 2.370 -12.261 1.646 1.00 0.00 5 VAL A C 10
ATOM 10817 O O . VAL A 1 8 ? 2.567 -12.111 2.856 1.00 0.00 5 VAL A O 10
ATOM 10830 N N . GLY A 1 9 ? 1.181 -12.532 1.129 1.00 0.00 6 GLY A N 10
ATOM 10831 C CA . GLY A 1 9 ? 0.012 -12.649 1.969 1.00 0.00 6 GLY A CA 10
ATOM 10832 C C . GLY A 1 9 ? -0.859 -11.426 1.855 1.00 0.00 6 GLY A C 10
ATOM 10833 O O . GLY A 1 9 ? -1.926 -11.340 2.464 1.00 0.00 6 GLY A O 10
ATOM 10837 N N . ASP A 1 10 ? -0.411 -10.488 1.038 1.00 0.00 7 ASP A N 10
ATOM 10838 C CA . ASP A 1 10 ? -1.105 -9.205 0.882 1.00 0.00 7 ASP A CA 10
ATOM 10839 C C . ASP A 1 10 ? -1.284 -8.922 -0.585 1.00 0.00 7 ASP A C 10
ATOM 10840 O O . ASP A 1 10 ? -0.814 -9.678 -1.438 1.00 0.00 7 ASP A O 10
ATOM 10849 N N . TYR A 1 11 ? -1.956 -7.841 -0.874 1.00 0.00 8 TYR A N 10
ATOM 10850 C CA . TYR A 1 11 ? -2.286 -7.510 -2.235 1.00 0.00 8 TYR A CA 10
ATOM 10851 C C . TYR A 1 11 ? -1.598 -6.220 -2.669 1.00 0.00 8 TYR A C 10
ATOM 10852 O O . TYR A 1 11 ? -1.328 -5.348 -1.855 1.00 0.00 8 TYR A O 10
ATOM 10870 N N . LEU A 1 12 ? -1.332 -6.117 -3.958 1.00 0.00 9 LEU A N 10
ATOM 10871 C CA . LEU A 1 12 ? -0.617 -4.994 -4.529 1.00 0.00 9 LEU A CA 10
ATOM 10872 C C . LEU A 1 12 ? -1.608 -4.009 -5.122 1.00 0.00 9 LEU A C 10
ATOM 10873 O O . LEU A 1 12 ? -2.636 -4.422 -5.684 1.00 0.00 9 LEU A O 10
ATOM 10889 N N . VAL A 1 13 ? -1.284 -2.724 -4.956 1.00 0.00 10 VAL A N 10
ATOM 10890 C CA . VAL A 1 13 ? -2.106 -1.604 -5.404 1.00 0.00 10 VAL A CA 10
ATOM 10891 C C . VAL A 1 13 ? -1.232 -0.565 -6.096 1.00 0.00 10 VAL A C 10
ATOM 10892 O O . VAL A 1 13 ? -0.038 -0.495 -5.825 1.00 0.00 10 VAL A O 10
ATOM 10905 N N . VAL A 1 14 ? -1.816 0.230 -6.986 1.00 0.00 11 VAL A N 10
ATOM 10906 C CA . VAL A 1 14 ? -1.134 1.402 -7.522 1.00 0.00 11 VAL A CA 10
ATOM 10907 C C . VAL A 1 14 ? -1.989 2.647 -7.298 1.00 0.00 11 VAL A C 10
ATOM 10908 O O . VAL A 1 14 ? -3.219 2.564 -7.236 1.00 0.00 11 VAL A O 10
ATOM 10921 N N . LYS A 1 15 ? -1.343 3.793 -7.153 1.00 0.00 12 LYS A N 10
ATOM 10922 C CA . LYS A 1 15 ? -2.058 5.047 -6.947 1.00 0.00 12 LYS A CA 10
ATOM 10923 C C . LYS A 1 15 ? -1.554 6.116 -7.907 1.00 0.00 12 LYS A C 10
ATOM 10924 O O . LYS A 1 15 ? -2.146 6.355 -8.961 1.00 0.00 12 LYS A O 10
ATOM 10943 N N . GLY A 1 16 ? -0.444 6.742 -7.546 1.00 0.00 13 GLY A N 10
ATOM 10944 C CA . GLY A 1 16 ? 0.111 7.803 -8.352 1.00 0.00 13 GLY A CA 10
ATOM 10945 C C . GLY A 1 16 ? 0.502 8.996 -7.510 1.00 0.00 13 GLY A C 10
ATOM 10946 O O . GLY A 1 16 ? -0.334 9.556 -6.795 1.00 0.00 13 GLY A O 10
ATOM 10950 N N . THR A 1 17 ? 1.775 9.365 -7.578 1.00 0.00 14 THR A N 10
ATOM 10951 C CA . THR A 1 17 ? 2.306 10.509 -6.845 1.00 0.00 14 THR A CA 10
ATOM 10952 C C . THR A 1 17 ? 2.312 10.245 -5.337 1.00 0.00 14 THR A C 10
ATOM 10953 O O . THR A 1 17 ? 3.343 9.876 -4.771 1.00 0.00 14 THR A O 10
ATOM 10964 N N . THR A 1 18 ? 1.152 10.410 -4.703 1.00 0.00 15 THR A N 10
ATOM 10965 C CA . THR A 1 18 ? 1.022 10.241 -3.261 1.00 0.00 15 THR A CA 10
ATOM 10966 C C . THR A 1 18 ? -0.438 10.005 -2.867 1.00 0.00 15 THR A C 10
ATOM 10967 O O . THR A 1 18 ? -0.776 8.985 -2.268 1.00 0.00 15 THR A O 10
ATOM 10978 N N . THR A 1 19 ? -1.298 10.953 -3.216 1.00 0.00 16 THR A N 10
ATOM 10979 C CA . THR A 1 19 ? -2.661 10.973 -2.702 1.00 0.00 16 THR A CA 10
ATOM 10980 C C . THR A 1 19 ? -3.706 10.615 -3.758 1.00 0.00 16 THR A C 10
ATOM 10981 O O . THR A 1 19 ? -4.906 10.787 -3.529 1.00 0.00 16 THR A O 10
ATOM 10992 N N . GLU A 1 20 ? -3.267 10.108 -4.903 1.00 0.00 17 GLU A N 10
ATOM 10993 C CA . GLU A 1 20 ? -4.186 9.793 -5.989 1.00 0.00 17 GLU A CA 10
ATOM 10994 C C . GLU A 1 20 ? -4.981 8.522 -5.715 1.00 0.00 17 GLU A C 10
ATOM 10995 O O . GLU A 1 20 ? -4.772 7.843 -4.705 1.00 0.00 17 GLU A O 10
ATOM 11007 N N . ARG A 1 21 ? -5.900 8.226 -6.627 1.00 0.00 18 ARG A N 10
ATOM 11008 C CA . ARG A 1 21 ? -6.809 7.092 -6.500 1.00 0.00 18 ARG A CA 10
ATOM 11009 C C . ARG A 1 21 ? -6.050 5.778 -6.384 1.00 0.00 18 ARG A C 10
ATOM 11010 O O . ARG A 1 21 ? -5.158 5.496 -7.185 1.00 0.00 18 ARG A O 10
ATOM 11031 N N . HIS A 1 22 ? -6.417 4.967 -5.402 1.00 0.00 19 HIS A N 10
ATOM 11032 C CA . HIS A 1 22 ? -5.841 3.639 -5.283 1.00 0.00 19 HIS A CA 10
ATOM 11033 C C . HIS A 1 22 ? -6.652 2.661 -6.129 1.00 0.00 19 HIS A C 10
ATOM 11034 O O . HIS A 1 22 ? -7.869 2.544 -5.975 1.00 0.00 19 HIS A O 10
ATOM 11049 N N . ASP A 1 23 ? -5.977 1.996 -7.048 1.00 0.00 20 ASP A N 10
ATOM 11050 C CA . ASP A 1 23 ? -6.627 1.079 -7.974 1.00 0.00 20 ASP A CA 10
ATOM 11051 C C . ASP A 1 23 ? -5.638 -0.007 -8.375 1.00 0.00 20 ASP A C 10
ATOM 11052 O O . ASP A 1 23 ? -4.479 0.054 -7.974 1.00 0.00 20 ASP A O 10
ATOM 11061 N N . GLN A 1 24 ? -6.102 -0.999 -9.137 1.00 0.00 21 GLN A N 10
ATOM 11062 C CA . GLN A 1 24 ? -5.254 -2.094 -9.607 1.00 0.00 21 GLN A CA 10
ATOM 11063 C C . GLN A 1 24 ? -4.774 -2.933 -8.425 1.00 0.00 21 GLN A C 10
ATOM 11064 O O . GLN A 1 24 ? -3.865 -2.541 -7.698 1.00 0.00 21 GLN A O 10
ATOM 11078 N N . HIS A 1 25 ? -5.419 -4.068 -8.212 1.00 0.00 22 HIS A N 10
ATOM 11079 C CA . HIS A 1 25 ? -5.096 -4.927 -7.082 1.00 0.00 22 HIS A CA 10
ATOM 11080 C C . HIS A 1 25 ? -4.886 -6.372 -7.530 1.00 0.00 22 HIS A C 10
ATOM 11081 O O . HIS A 1 25 ? -5.509 -6.831 -8.474 1.00 0.00 22 HIS A O 10
ATOM 11096 N N . ALA A 1 26 ? -3.986 -7.062 -6.849 1.00 0.00 23 ALA A N 10
ATOM 11097 C CA . ALA A 1 26 ? -3.778 -8.515 -7.037 1.00 0.00 23 ALA A CA 10
ATOM 11098 C C . ALA A 1 26 ? -3.064 -9.058 -5.836 1.00 0.00 23 ALA A C 10
ATOM 11099 O O . ALA A 1 26 ? -2.698 -8.304 -4.965 1.00 0.00 23 ALA A O 10
ATOM 11106 N N . GLU A 1 27 ? -2.849 -10.346 -5.776 1.00 0.00 24 GLU A N 10
ATOM 11107 C CA . GLU A 1 27 ? -2.183 -10.908 -4.604 1.00 0.00 24 GLU A CA 10
ATOM 11108 C C . GLU A 1 27 ? -0.711 -11.136 -4.861 1.00 0.00 24 GLU A C 10
ATOM 11109 O O . GLU A 1 27 ? -0.319 -11.689 -5.890 1.00 0.00 24 GLU A O 10
ATOM 11121 N N . ILE A 1 28 ? 0.099 -10.689 -3.917 1.00 0.00 25 ILE A N 10
ATOM 11122 C CA . ILE A 1 28 ? 1.521 -10.912 -3.970 1.00 0.00 25 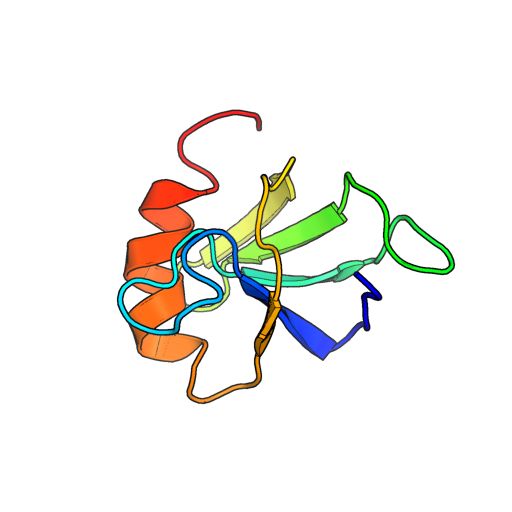ILE A CA 10
ATOM 11123 C C . ILE A 1 28 ? 1.864 -12.115 -3.110 1.00 0.00 25 ILE A C 10
ATOM 11124 O O . ILE A 1 28 ? 1.731 -12.073 -1.870 1.00 0.00 25 ILE A O 10
ATOM 11140 N N . ILE A 1 29 ? 2.243 -13.197 -3.782 1.00 0.00 26 ILE A N 10
ATOM 11141 C CA . ILE A 1 29 ? 2.692 -14.408 -3.113 1.00 0.00 26 ILE A CA 10
ATOM 11142 C C . ILE A 1 29 ? 4.191 -14.594 -3.305 1.00 0.00 26 ILE A C 10
ATOM 11143 O O . ILE A 1 29 ? 4.878 -15.121 -2.432 1.00 0.00 26 ILE A O 10
ATOM 11159 N N . GLU A 1 30 ? 4.698 -14.144 -4.446 1.00 0.00 27 GLU A N 10
ATOM 11160 C CA . GLU A 1 30 ? 6.123 -14.219 -4.717 1.00 0.00 27 GLU A CA 10
ATOM 11161 C C . GLU A 1 30 ? 6.707 -12.814 -4.748 1.00 0.00 27 GLU A C 10
ATOM 11162 O O . GLU A 1 30 ? 6.582 -12.083 -5.745 1.00 0.00 27 GLU A O 10
ATOM 11174 N N . VAL A 1 31 ? 7.325 -12.441 -3.638 1.00 0.00 28 VAL A N 10
ATOM 11175 C CA . VAL A 1 31 ? 7.867 -11.107 -3.462 1.00 0.00 28 VAL A CA 10
ATOM 11176 C C . VAL A 1 31 ? 9.388 -11.147 -3.544 1.00 0.00 28 VAL A C 10
ATOM 11177 O O . VAL A 1 31 ? 10.006 -12.119 -3.113 1.00 0.00 28 VAL A O 10
ATOM 11190 N N . ARG A 1 32 ? 9.993 -10.107 -4.107 1.00 0.00 29 ARG A N 10
ATOM 11191 C CA . ARG A 1 32 ? 11.446 -10.002 -4.114 1.00 0.00 29 ARG A CA 10
ATOM 11192 C C . ARG A 1 32 ? 11.966 -9.761 -2.705 1.00 0.00 29 ARG A C 10
ATOM 11193 O O . ARG A 1 32 ? 13.032 -10.257 -2.334 1.00 0.00 29 ARG A O 10
ATOM 11214 N N . SER A 1 33 ? 11.200 -8.990 -1.933 1.00 0.00 30 SER A N 10
ATOM 11215 C CA . SER A 1 33 ? 11.582 -8.610 -0.580 1.00 0.00 30 SER A CA 10
ATOM 11216 C C . SER A 1 33 ? 12.919 -7.867 -0.580 1.00 0.00 30 SER A C 10
ATOM 11217 O O . SER A 1 33 ? 13.321 -7.310 -1.608 1.00 0.00 30 SER A O 10
ATOM 11225 N N . ALA A 1 34 ? 13.578 -7.833 0.579 1.00 0.00 31 ALA A N 10
ATOM 11226 C CA . ALA A 1 34 ? 14.865 -7.160 0.739 1.00 0.00 31 ALA A CA 10
ATOM 11227 C C . ALA A 1 34 ? 14.728 -5.650 0.544 1.00 0.00 31 ALA A C 10
ATOM 11228 O O . ALA A 1 34 ? 14.494 -4.911 1.505 1.00 0.00 31 ALA A O 10
ATOM 11235 N N . ASP A 1 35 ? 14.848 -5.196 -0.697 1.00 0.00 32 ASP A N 10
ATOM 11236 C CA . ASP A 1 35 ? 14.716 -3.778 -1.009 1.00 0.00 32 ASP A CA 10
ATOM 11237 C C . ASP A 1 35 ? 13.276 -3.451 -1.385 1.00 0.00 32 ASP A C 10
ATOM 11238 O O . ASP A 1 35 ? 12.812 -2.330 -1.181 1.00 0.00 32 ASP A O 10
ATOM 11247 N N . GLY A 1 36 ? 12.569 -4.443 -1.912 1.00 0.00 33 GLY A N 10
ATOM 11248 C CA . GLY A 1 36 ? 11.184 -4.248 -2.290 1.00 0.00 33 GLY A CA 10
ATOM 11249 C C . GLY A 1 36 ? 11.041 -3.539 -3.622 1.00 0.00 33 GLY A C 10
ATOM 11250 O O . GLY A 1 36 ? 10.924 -2.317 -3.676 1.00 0.00 33 GLY A O 10
ATOM 11254 N N . SER A 1 37 ? 11.057 -4.305 -4.699 1.00 0.00 34 SER A N 10
ATOM 11255 C CA . SER A 1 37 ? 10.912 -3.748 -6.031 1.00 0.00 34 SER A CA 10
ATOM 11256 C C . SER A 1 37 ? 10.480 -4.833 -7.014 1.00 0.00 34 SER A C 10
ATOM 11257 O O . SER A 1 37 ? 10.588 -6.025 -6.710 1.00 0.00 34 SER A O 10
ATOM 11265 N N . PRO A 1 38 ? 9.948 -4.438 -8.186 1.00 0.00 35 PRO A N 10
ATOM 11266 C CA . PRO A 1 38 ? 9.606 -5.377 -9.263 1.00 0.00 35 PRO A CA 10
ATOM 11267 C C . PRO A 1 38 ? 10.823 -6.176 -9.740 1.00 0.00 35 PRO A C 10
ATOM 11268 O O . PRO A 1 38 ? 11.965 -5.792 -9.480 1.00 0.00 35 PRO A O 10
ATOM 11279 N N . PRO A 1 39 ? 10.605 -7.293 -10.453 1.00 0.00 36 PRO A N 10
ATOM 11280 C CA . PRO A 1 39 ? 9.275 -7.766 -10.840 1.00 0.00 36 PRO A CA 10
ATOM 11281 C C . PRO A 1 39 ? 8.513 -8.393 -9.681 1.00 0.00 36 PRO A C 10
ATOM 11282 O O . PRO A 1 39 ? 9.108 -8.932 -8.745 1.00 0.00 36 PRO A O 10
ATOM 11293 N N . TYR A 1 40 ? 7.195 -8.315 -9.740 1.00 0.00 37 TYR A N 10
ATOM 11294 C CA . TYR A 1 40 ? 6.357 -8.974 -8.757 1.00 0.00 37 TYR A CA 10
ATOM 11295 C C . TYR A 1 40 ? 5.607 -10.114 -9.409 1.00 0.00 37 TYR A C 10
ATOM 11296 O O . TYR A 1 40 ? 5.130 -9.984 -10.540 1.00 0.00 37 TYR A O 10
ATOM 11314 N N . VAL A 1 41 ? 5.490 -11.226 -8.705 1.00 0.00 38 VAL A N 10
ATOM 11315 C CA . VAL A 1 41 ? 4.719 -12.337 -9.215 1.00 0.00 38 VAL A CA 10
ATOM 11316 C C . VAL A 1 41 ? 3.353 -12.278 -8.576 1.00 0.00 38 VAL A C 10
ATOM 11317 O O . VAL A 1 41 ? 3.163 -12.657 -7.416 1.00 0.00 38 VAL A O 10
ATOM 11330 N N . VAL A 1 42 ? 2.420 -11.751 -9.337 1.00 0.00 39 VAL A N 10
ATOM 11331 C CA . VAL A 1 42 ? 1.130 -11.383 -8.819 1.00 0.00 39 VAL A CA 10
ATOM 11332 C C . VAL A 1 42 ? 0.059 -12.313 -9.367 1.00 0.00 39 VAL A C 10
ATOM 11333 O O . VAL A 1 42 ? 0.112 -12.741 -10.521 1.00 0.00 39 VAL A O 10
ATOM 11346 N N . ARG A 1 43 ? -0.894 -12.649 -8.534 1.00 0.00 40 ARG A N 10
ATOM 11347 C CA . ARG A 1 43 ? -1.919 -13.582 -8.926 1.00 0.00 40 ARG A CA 10
ATOM 11348 C C . ARG A 1 43 ? -3.291 -12.947 -8.812 1.00 0.00 40 ARG A C 10
ATOM 11349 O O . ARG A 1 43 ? -3.628 -12.354 -7.782 1.00 0.00 40 ARG A O 10
ATOM 11370 N N . TRP A 1 44 ? -4.066 -13.044 -9.878 1.00 0.00 41 TRP A N 10
ATOM 11371 C CA . TRP A 1 44 ? -5.443 -12.601 -9.849 1.00 0.00 41 TRP A CA 10
ATOM 11372 C C . TRP A 1 44 ? -6.269 -13.703 -9.207 1.00 0.00 41 TRP A C 10
ATOM 11373 O O . TRP A 1 44 ? -6.583 -14.706 -9.851 1.00 0.00 41 TRP A O 10
ATOM 11394 N N . LEU A 1 45 ? -6.589 -13.534 -7.937 1.00 0.00 42 LEU A N 10
ATOM 11395 C CA . LEU A 1 45 ? -7.239 -14.594 -7.174 1.00 0.00 42 LEU A CA 10
ATOM 11396 C C . LEU A 1 45 ? -8.703 -14.704 -7.527 1.00 0.00 42 LEU A C 10
ATOM 11397 O O . LEU A 1 45 ? -9.183 -15.760 -7.938 1.00 0.00 42 LEU A O 10
ATOM 11413 N N . VAL A 1 46 ? -9.406 -13.595 -7.364 1.00 0.00 43 VAL A N 10
ATOM 11414 C CA . VAL A 1 46 ? -10.839 -13.569 -7.503 1.00 0.00 43 VAL A CA 10
ATOM 11415 C C . VAL A 1 46 ? -11.249 -13.526 -8.963 1.00 0.00 43 VAL A C 10
ATOM 11416 O O . VAL A 1 46 ? -12.431 -13.632 -9.292 1.00 0.00 43 VAL A O 10
ATOM 11429 N N . ASN A 1 47 ? -10.265 -13.356 -9.832 1.00 0.00 44 ASN A N 10
ATOM 11430 C CA . ASN A 1 47 ? -10.484 -13.507 -11.258 1.00 0.00 44 ASN A CA 10
ATOM 11431 C C . ASN A 1 47 ? -10.071 -14.910 -11.699 1.00 0.00 44 ASN A C 10
ATOM 11432 O O . ASN A 1 47 ? -10.812 -15.599 -12.404 1.00 0.00 44 ASN A O 10
ATOM 11443 N N . GLY A 1 48 ? -8.885 -15.332 -11.274 1.00 0.00 45 GLY A N 10
ATOM 11444 C CA . GLY A 1 48 ? -8.439 -16.686 -11.536 1.00 0.00 45 GLY A CA 10
ATOM 11445 C C . GLY A 1 48 ? -7.395 -16.784 -12.633 1.00 0.00 45 GLY A C 10
ATOM 11446 O O . GLY A 1 48 ? -7.689 -17.279 -13.724 1.00 0.00 45 GLY A O 10
ATOM 11450 N N . HIS A 1 49 ? -6.179 -16.314 -12.350 1.00 0.00 46 HIS A N 10
ATOM 11451 C CA . HIS A 1 49 ? -5.050 -16.473 -13.274 1.00 0.00 46 HIS A CA 10
ATOM 11452 C C . HIS A 1 49 ? -3.759 -15.972 -12.633 1.00 0.00 46 HIS A C 10
ATOM 11453 O O . HIS A 1 49 ? -3.775 -15.047 -11.823 1.00 0.00 46 HIS A O 10
ATOM 11468 N N . GLU A 1 50 ? -2.648 -16.590 -13.004 1.00 0.00 47 GLU A N 10
ATOM 11469 C CA . GLU A 1 50 ? -1.333 -16.178 -12.515 1.00 0.00 47 GLU A CA 10
ATOM 11470 C C . GLU A 1 50 ? -0.642 -15.306 -13.560 1.00 0.00 47 GLU A C 10
ATOM 11471 O O . GLU A 1 50 ? -0.795 -15.532 -14.762 1.00 0.00 47 GLU A O 10
ATOM 11483 N N . THR A 1 51 ? 0.104 -14.303 -13.110 1.00 0.00 48 THR A N 10
ATOM 11484 C CA . THR A 1 51 ? 0.755 -13.363 -14.018 1.00 0.00 48 THR A CA 10
ATOM 11485 C C . THR A 1 51 ? 1.994 -12.746 -13.347 1.00 0.00 48 THR A C 10
ATOM 11486 O O . THR A 1 51 ? 2.206 -12.907 -12.148 1.00 0.00 48 THR A O 10
ATOM 11497 N N . THR A 1 52 ? 2.830 -12.081 -14.127 1.00 0.00 49 THR A N 10
ATOM 11498 C CA . THR A 1 52 ? 3.984 -11.373 -13.594 1.00 0.00 49 THR A CA 10
ATOM 11499 C C . THR A 1 52 ? 3.960 -9.942 -14.108 1.00 0.00 49 THR A C 10
ATOM 11500 O O . THR A 1 52 ? 4.003 -9.716 -15.317 1.00 0.00 49 THR A O 10
ATOM 11511 N N . VAL A 1 53 ? 3.871 -8.974 -13.205 1.00 0.00 50 VAL A N 10
ATOM 11512 C CA . VAL A 1 53 ? 3.624 -7.601 -13.615 1.00 0.00 50 VAL A CA 10
ATOM 11513 C C . VAL A 1 53 ? 4.612 -6.613 -13.014 1.00 0.00 50 VAL A C 10
ATOM 11514 O O . VAL A 1 53 ? 5.323 -6.909 -12.039 1.00 0.00 50 VAL A O 10
ATOM 11527 N N . TYR A 1 54 ? 4.644 -5.439 -13.630 1.00 0.00 51 TYR A N 10
ATOM 11528 C CA . TYR A 1 54 ? 5.378 -4.295 -13.123 1.00 0.00 51 TYR A CA 10
ATOM 11529 C C . TYR A 1 54 ? 4.390 -3.155 -12.900 1.00 0.00 51 TYR A C 10
ATOM 11530 O O . TYR A 1 54 ? 3.980 -2.488 -13.850 1.00 0.00 51 TYR A O 10
ATOM 11548 N N . PRO A 1 55 ? 3.962 -2.945 -11.649 1.00 0.00 52 PRO A N 10
ATOM 11549 C CA . PRO A 1 55 ? 2.950 -1.932 -11.316 1.00 0.00 52 PRO A CA 10
ATOM 11550 C C . PRO A 1 55 ? 3.455 -0.508 -11.556 1.00 0.00 52 PRO A C 10
ATOM 11551 O O . PRO A 1 55 ? 4.647 -0.227 -11.413 1.00 0.00 52 PRO A O 10
ATOM 11562 N N . GLY A 1 56 ? 2.538 0.389 -11.899 1.00 0.00 53 GLY A N 10
ATOM 11563 C CA . GLY A 1 56 ? 2.910 1.754 -12.217 1.00 0.00 53 GLY A CA 10
ATOM 11564 C C . GLY A 1 56 ? 3.043 2.635 -10.989 1.00 0.00 53 GLY A C 10
ATOM 11565 O O . GLY A 1 56 ? 2.232 3.540 -10.783 1.00 0.00 53 GLY A O 10
ATOM 11569 N N . SER A 1 57 ? 4.063 2.350 -10.176 1.00 0.00 54 SER A N 10
ATOM 11570 C CA . SER A 1 57 ? 4.416 3.173 -9.015 1.00 0.00 54 SER A CA 10
ATOM 11571 C C . SER A 1 57 ? 3.368 3.088 -7.898 1.00 0.00 54 SER A C 10
ATOM 11572 O O . SER A 1 57 ? 2.274 2.552 -8.093 1.00 0.00 54 SER A O 10
ATOM 11580 N N . ASP A 1 58 ? 3.735 3.609 -6.721 1.00 0.00 55 ASP A N 10
ATOM 11581 C CA . ASP A 1 58 ? 2.838 3.678 -5.561 1.00 0.00 55 ASP A CA 10
ATOM 11582 C C . ASP A 1 58 ? 2.252 2.319 -5.202 1.00 0.00 55 ASP A C 10
ATOM 11583 O O . ASP A 1 58 ? 1.072 2.211 -4.871 1.00 0.00 55 ASP A O 10
ATOM 11592 N N . ALA A 1 59 ? 3.091 1.294 -5.240 1.00 0.00 56 ALA A N 10
ATOM 11593 C CA . ALA A 1 59 ? 2.652 -0.057 -4.934 1.00 0.00 56 ALA A CA 10
ATOM 11594 C C . ALA A 1 59 ? 2.512 -0.262 -3.428 1.00 0.00 56 ALA A C 10
ATOM 11595 O O . ALA A 1 59 ? 3.502 -0.279 -2.699 1.00 0.00 56 ALA A O 10
ATOM 11602 N N . VAL A 1 60 ? 1.281 -0.405 -2.967 1.00 0.00 57 VAL A N 10
ATOM 11603 C CA . VAL A 1 60 ? 1.013 -0.625 -1.550 1.00 0.00 57 VAL A CA 10
ATOM 11604 C C . VAL A 1 60 ? 0.307 -1.954 -1.333 1.00 0.00 57 VAL A C 10
ATOM 11605 O O . VAL A 1 60 ? -0.327 -2.493 -2.239 1.00 0.00 57 VAL A O 10
ATOM 11618 N N . VAL A 1 61 ? 0.447 -2.474 -0.128 1.00 0.00 58 VAL A N 10
ATOM 11619 C CA . VAL A 1 61 ? -0.053 -3.786 0.224 1.00 0.00 58 VAL A CA 10
ATOM 11620 C C . VAL A 1 61 ? -1.354 -3.720 1.026 1.00 0.00 58 VAL A C 10
ATOM 11621 O O . VAL A 1 61 ? -1.359 -3.353 2.202 1.00 0.00 58 VAL A O 10
ATOM 11634 N N . VAL A 1 62 ? -2.451 -4.078 0.371 1.00 0.00 59 VAL A N 10
ATOM 11635 C CA . VAL A 1 62 ? -3.751 -4.119 0.984 1.00 0.00 59 VAL A CA 10
ATOM 11636 C C . VAL A 1 62 ? -4.162 -5.541 1.329 1.00 0.00 59 VAL A C 10
ATOM 11637 O O . VAL A 1 62 ? -3.425 -6.497 1.088 1.00 0.00 59 VAL A O 10
ATOM 11650 N N . THR A 1 63 ? -5.349 -5.657 1.891 1.00 0.00 60 THR A N 10
ATOM 11651 C CA . THR A 1 63 ? -5.908 -6.938 2.289 1.00 0.00 60 THR A CA 10
ATOM 11652 C C . THR A 1 63 ? -6.854 -7.491 1.213 1.00 0.00 60 THR A C 10
ATOM 11653 O O . THR A 1 63 ? -6.951 -6.951 0.106 1.00 0.00 60 THR A O 10
ATOM 11664 N N . ALA A 1 64 ? -7.562 -8.560 1.569 1.00 0.00 61 ALA A N 10
ATOM 11665 C CA . ALA A 1 64 ? -8.388 -9.318 0.632 1.00 0.00 61 ALA A CA 10
ATOM 11666 C C . ALA A 1 64 ? -9.538 -8.499 0.052 1.00 0.00 61 ALA A C 10
ATOM 11667 O O . ALA A 1 64 ? -9.714 -8.453 -1.165 1.00 0.00 61 ALA A O 10
ATOM 11674 N N . THR A 1 65 ? -10.309 -7.848 0.906 1.00 0.00 62 THR A N 10
ATOM 11675 C CA . THR A 1 65 ? -11.508 -7.154 0.461 1.00 0.00 62 THR A CA 10
ATOM 11676 C C . THR A 1 65 ? -11.171 -5.899 -0.325 1.00 0.00 62 THR A C 10
ATOM 11677 O O . THR A 1 65 ? -11.800 -5.603 -1.342 1.00 0.00 62 THR A O 10
ATOM 11688 N N . GLU A 1 66 ? -10.161 -5.179 0.149 1.00 0.00 63 GLU A N 10
ATOM 11689 C CA . GLU A 1 66 ? -9.684 -3.979 -0.524 1.00 0.00 63 GLU A CA 10
ATOM 11690 C C . GLU A 1 66 ? -9.312 -4.311 -1.963 1.00 0.00 63 GLU A C 10
ATOM 11691 O O . GLU A 1 66 ? -9.404 -3.479 -2.862 1.00 0.00 63 GLU A O 10
ATOM 11703 N N . HIS A 1 67 ? -8.905 -5.555 -2.153 1.00 0.00 64 HIS A N 10
ATOM 11704 C CA . HIS A 1 67 ? -8.340 -6.012 -3.405 1.00 0.00 64 HIS A CA 10
ATOM 11705 C C . HIS A 1 67 ? -9.382 -6.385 -4.471 1.00 0.00 64 HIS A C 10
ATOM 11706 O O . HIS A 1 67 ? -9.238 -5.964 -5.601 1.00 0.00 64 HIS A O 10
ATOM 11721 N N . ALA A 1 68 ? -10.413 -7.151 -4.110 1.00 0.00 65 ALA A N 10
ATOM 11722 C CA . ALA A 1 68 ? -11.213 -7.916 -5.091 1.00 0.00 65 ALA A CA 10
ATOM 11723 C C . ALA A 1 68 ? -11.686 -7.081 -6.285 1.00 0.00 65 ALA A C 10
ATOM 11724 O O . ALA A 1 68 ? -11.345 -7.366 -7.449 1.00 0.00 65 ALA A O 10
ATOM 11731 N N . GLU A 1 69 ? -12.453 -6.053 -5.980 1.00 0.00 66 GLU A N 10
ATOM 11732 C CA . GLU A 1 69 ? -13.066 -5.201 -6.995 1.00 0.00 66 GLU A CA 10
ATOM 11733 C C . GLU A 1 69 ? -11.996 -4.650 -7.945 1.00 0.00 66 GLU A C 10
ATOM 11734 O O . GLU A 1 69 ? -12.061 -4.797 -9.179 1.00 0.00 66 GLU A O 10
ATOM 11746 N N . ALA A 1 70 ? -10.994 -4.042 -7.343 1.00 0.00 67 ALA A N 10
ATOM 11747 C CA . ALA A 1 70 ? -9.901 -3.436 -8.071 1.00 0.00 67 ALA A CA 10
ATOM 11748 C C . ALA A 1 70 ? -9.009 -4.470 -8.757 1.00 0.00 67 ALA A C 10
ATOM 11749 O O . ALA A 1 70 ? -8.193 -4.103 -9.584 1.00 0.00 67 ALA A O 10
ATOM 11756 N N . GLU A 1 71 ? -9.100 -5.743 -8.364 1.00 0.00 68 GLU A N 10
ATOM 11757 C CA . GLU A 1 71 ? -8.337 -6.795 -9.033 1.00 0.00 68 GLU A CA 10
ATOM 11758 C C . GLU A 1 71 ? -8.905 -7.034 -10.415 1.00 0.00 68 GLU A C 10
ATOM 11759 O O . GLU A 1 71 ? -8.165 -7.209 -11.383 1.00 0.00 68 GLU A O 10
ATOM 11771 N N . LYS A 1 72 ? -10.227 -7.052 -10.507 1.00 0.00 69 LYS A N 10
ATOM 11772 C CA . LYS A 1 72 ? -10.872 -7.118 -11.811 1.00 0.00 69 LYS A CA 10
ATOM 11773 C C . LYS A 1 72 ? -10.402 -5.938 -12.661 1.00 0.00 69 LYS A C 10
ATOM 11774 O O . LYS A 1 72 ? -9.980 -6.096 -13.819 1.00 0.00 69 LYS A O 10
ATOM 11793 N N . ARG A 1 73 ? -10.427 -4.759 -12.051 1.00 0.00 70 ARG A N 10
ATOM 11794 C CA . ARG A 1 73 ? -9.928 -3.547 -12.699 1.00 0.00 70 ARG A CA 10
ATOM 11795 C C . ARG A 1 73 ? -8.430 -3.655 -13.027 1.00 0.00 70 ARG A C 10
ATOM 11796 O O . ARG A 1 73 ? -7.929 -2.987 -13.933 1.00 0.00 70 ARG A O 10
ATOM 11817 N N . ALA A 1 74 ? -7.731 -4.506 -12.294 1.00 0.00 71 ALA A N 10
ATOM 11818 C CA . ALA A 1 74 ? -6.289 -4.649 -12.422 1.00 0.00 71 ALA A CA 10
ATOM 11819 C C . ALA A 1 74 ? -5.924 -5.549 -13.578 1.00 0.00 71 ALA A C 10
ATOM 11820 O O . ALA A 1 74 ? -5.078 -5.207 -14.392 1.00 0.00 71 ALA A O 10
ATOM 11827 N N . ALA A 1 75 ? -6.555 -6.709 -13.653 1.00 0.00 72 ALA A N 10
ATOM 11828 C CA . ALA A 1 75 ? -6.328 -7.598 -14.777 1.00 0.00 72 ALA A CA 10
ATOM 11829 C C . ALA A 1 75 ? -6.736 -6.900 -16.066 1.00 0.00 72 ALA A C 10
ATOM 11830 O O . ALA A 1 75 ? -6.256 -7.235 -17.150 1.00 0.00 72 ALA A O 10
ATOM 11837 N N . ALA A 1 76 ? -7.620 -5.913 -15.931 1.00 0.00 73 ALA A N 10
ATOM 11838 C CA . ALA A 1 76 ? -7.999 -5.073 -17.052 1.00 0.00 73 ALA A CA 10
ATOM 11839 C C . ALA A 1 76 ? -6.843 -4.160 -17.476 1.00 0.00 73 ALA A C 10
ATOM 11840 O O . ALA A 1 76 ? -6.324 -4.296 -18.577 1.00 0.00 73 ALA A O 10
ATOM 11847 N N . ARG A 1 77 ? -6.442 -3.240 -16.596 1.00 0.00 74 ARG A N 10
ATOM 11848 C CA . ARG A 1 77 ? -5.426 -2.237 -16.939 1.00 0.00 74 ARG A CA 10
ATOM 11849 C C . ARG A 1 77 ? -3.985 -2.759 -16.810 1.00 0.00 74 ARG A C 10
ATOM 11850 O O . ARG A 1 77 ? -3.244 -2.780 -17.794 1.00 0.00 74 ARG A O 10
ATOM 11871 N N . ALA A 1 78 ? -3.601 -3.181 -15.603 1.00 0.00 75 ALA A N 10
ATOM 11872 C CA . ALA A 1 78 ? -2.212 -3.577 -15.296 1.00 0.00 75 ALA A CA 10
ATOM 11873 C C . ALA A 1 78 ? -1.681 -4.612 -16.282 1.00 0.00 75 ALA A C 10
ATOM 11874 O O . ALA A 1 78 ? -0.585 -4.469 -16.820 1.00 0.00 75 ALA A O 10
ATOM 11881 N N . GLY A 1 79 ? -2.467 -5.653 -16.515 1.00 0.00 76 GLY A N 10
ATOM 11882 C CA . GLY A 1 79 ? -2.016 -6.740 -17.358 1.00 0.00 76 GLY A CA 10
ATOM 11883 C C . GLY A 1 79 ? -2.593 -6.681 -18.756 1.00 0.00 76 GLY A C 10
ATOM 11884 O O . GLY A 1 79 ? -2.645 -7.697 -19.450 1.00 0.00 76 GLY A O 10
ATOM 11888 N N . HIS A 1 80 ? -3.032 -5.499 -19.174 1.00 0.00 77 HIS A N 10
ATOM 11889 C CA . HIS A 1 80 ? -3.589 -5.330 -20.511 1.00 0.00 77 HIS A CA 10
ATOM 11890 C C . HIS A 1 80 ? -2.486 -5.456 -21.549 1.00 0.00 77 HIS A C 10
ATOM 11891 O O . HIS A 1 80 ? -2.584 -6.246 -22.486 1.00 0.00 77 HIS A O 10
ATOM 11906 N N . ALA A 1 81 ? -1.434 -4.676 -21.363 1.00 0.00 78 ALA A N 10
ATOM 11907 C CA . ALA A 1 81 ? -0.285 -4.712 -22.248 1.00 0.00 78 ALA A CA 10
ATOM 11908 C C . ALA A 1 81 ? 0.999 -4.589 -21.442 1.00 0.00 78 ALA A C 10
ATOM 11909 O O . ALA A 1 81 ? 1.529 -3.492 -21.253 1.00 0.00 78 ALA A O 10
ATOM 11916 N N . ALA A 1 82 ? 1.466 -5.716 -20.925 1.00 0.00 79 ALA A N 10
ATOM 11917 C CA . ALA A 1 82 ? 2.683 -5.747 -20.127 1.00 0.00 79 ALA A CA 10
ATOM 11918 C C . ALA A 1 82 ? 3.886 -6.061 -21.004 1.00 0.00 79 ALA A C 10
ATOM 11919 O O . ALA A 1 82 ? 4.941 -5.433 -20.885 1.00 0.00 79 ALA A O 10
ATOM 11926 N N . THR A 1 83 ? 3.714 -7.029 -21.888 1.00 0.00 80 THR A N 10
ATOM 11927 C CA . THR A 1 83 ? 4.760 -7.409 -22.815 1.00 0.00 80 THR A CA 10
ATOM 11928 C C . THR A 1 83 ? 4.437 -6.870 -24.201 1.00 0.00 80 THR A C 10
ATOM 11929 O O . THR A 1 83 ? 5.039 -5.849 -24.595 1.00 0.00 80 THR A O 10
ATOM 11941 N N . MET A 1 4 ? 10.762 0.409 1.496 1.00 0.00 1 MET A N 11
ATOM 11942 C CA . MET A 1 4 ? 9.363 -0.058 1.366 1.00 0.00 1 MET A CA 11
ATOM 11943 C C . MET A 1 4 ? 9.194 -1.405 2.059 1.00 0.00 1 MET A C 11
ATOM 11944 O O . MET A 1 4 ? 10.168 -2.119 2.276 1.00 0.00 1 MET A O 11
ATOM 11958 N N . HIS A 1 5 ? 7.969 -1.736 2.438 1.00 0.00 2 HIS A N 11
ATOM 11959 C CA . HIS A 1 5 ? 7.679 -3.055 2.983 1.00 0.00 2 HIS A CA 11
ATOM 11960 C C . HIS A 1 5 ? 6.631 -3.754 2.126 1.00 0.00 2 HIS A C 11
ATOM 11961 O O . HIS A 1 5 ? 5.557 -3.212 1.872 1.00 0.00 2 HIS A O 11
ATOM 11976 N N . ALA A 1 6 ? 6.969 -4.941 1.654 1.00 0.00 3 ALA A N 11
ATOM 11977 C CA . ALA A 1 6 ? 6.057 -5.737 0.851 1.00 0.00 3 ALA A CA 11
ATOM 11978 C C . ALA A 1 6 ? 5.804 -7.067 1.536 1.00 0.00 3 ALA A C 11
ATOM 11979 O O . ALA A 1 6 ? 6.666 -7.568 2.256 1.00 0.00 3 ALA A O 11
ATOM 11986 N N . LYS A 1 7 ? 4.632 -7.640 1.320 1.00 0.00 4 LYS A N 11
ATOM 11987 C CA . LYS A 1 7 ? 4.275 -8.877 1.986 1.00 0.00 4 LYS A CA 11
ATOM 11988 C C . LYS A 1 7 ? 3.603 -9.840 1.020 1.00 0.00 4 LYS A C 11
ATOM 11989 O O . LYS A 1 7 ? 2.900 -9.425 0.099 1.00 0.00 4 LYS A O 11
ATOM 12008 N N . VAL A 1 8 ? 3.839 -11.123 1.235 1.00 0.00 5 VAL A N 11
ATOM 12009 C CA . VAL A 1 8 ? 3.156 -12.167 0.498 1.00 0.00 5 VAL A CA 11
ATOM 12010 C C . VAL A 1 8 ? 1.869 -12.546 1.229 1.00 0.00 5 VAL A C 11
ATOM 12011 O O . VAL A 1 8 ? 1.853 -12.655 2.456 1.00 0.00 5 VAL A O 11
ATOM 12024 N N . GLY A 1 9 ? 0.793 -12.721 0.479 1.00 0.00 6 GLY A N 11
ATOM 12025 C CA . GLY A 1 9 ? -0.497 -12.981 1.089 1.00 0.00 6 GLY A CA 11
ATOM 12026 C C . GLY A 1 9 ? -1.324 -11.719 1.152 1.00 0.00 6 GLY A C 11
ATOM 12027 O O . GLY A 1 9 ? -2.444 -11.708 1.664 1.00 0.00 6 GLY A O 11
ATOM 12031 N N . ASP A 1 10 ? -0.751 -10.660 0.611 1.00 0.00 7 ASP A N 11
ATOM 12032 C CA . ASP A 1 10 ? -1.394 -9.349 0.555 1.00 0.00 7 ASP A CA 11
ATOM 12033 C C . ASP A 1 10 ? -1.537 -8.970 -0.898 1.00 0.00 7 ASP A C 11
ATOM 12034 O O . ASP A 1 10 ? -1.042 -9.668 -1.780 1.00 0.00 7 ASP A O 11
ATOM 12043 N N . TYR A 1 11 ? -2.212 -7.886 -1.155 1.00 0.00 8 TYR A N 11
ATOM 12044 C CA . TYR A 1 11 ? -2.508 -7.512 -2.517 1.00 0.00 8 TYR A CA 11
ATOM 12045 C C . TYR A 1 11 ? -1.738 -6.268 -2.930 1.00 0.00 8 TYR A C 11
ATOM 12046 O O . TYR A 1 11 ? -1.246 -5.524 -2.090 1.00 0.00 8 TYR A O 11
ATOM 12064 N N . LEU A 1 12 ? -1.627 -6.064 -4.230 1.00 0.00 9 LEU A N 11
ATOM 12065 C CA . LEU A 1 12 ? -0.866 -4.956 -4.777 1.00 0.00 9 LEU A CA 11
ATOM 12066 C C . LEU A 1 12 ? -1.805 -3.896 -5.333 1.00 0.00 9 LEU A C 11
ATOM 12067 O O . LEU A 1 12 ? -2.815 -4.225 -5.961 1.00 0.00 9 LEU A O 11
ATOM 12083 N N . VAL A 1 13 ? -1.480 -2.642 -5.055 1.00 0.00 10 VAL A N 11
ATOM 12084 C CA . VAL A 1 13 ? -2.167 -1.489 -5.623 1.00 0.00 10 VAL A CA 11
ATOM 12085 C C . VAL A 1 13 ? -1.129 -0.449 -6.035 1.00 0.00 10 VAL A C 11
ATOM 12086 O O . VAL A 1 13 ? -0.074 -0.366 -5.427 1.00 0.00 10 VAL A O 11
ATOM 12099 N N . VAL A 1 14 ? -1.407 0.316 -7.076 1.00 0.00 11 VAL A N 11
ATOM 12100 C CA . VAL A 1 14 ? -0.519 1.389 -7.486 1.00 0.00 11 VAL A CA 11
ATOM 12101 C C . VAL A 1 14 ? -1.286 2.708 -7.568 1.00 0.00 11 VAL A C 11
ATOM 12102 O O . VAL A 1 14 ? -2.472 2.739 -7.931 1.00 0.00 11 VAL A O 11
ATOM 12115 N N . LYS A 1 15 ? -0.617 3.792 -7.199 1.00 0.00 12 LYS A N 11
ATOM 12116 C CA . LYS A 1 15 ? -1.203 5.121 -7.293 1.00 0.00 12 LYS A CA 11
ATOM 12117 C C . LYS A 1 15 ? -1.166 5.616 -8.737 1.00 0.00 12 LYS A C 11
ATOM 12118 O O . LYS A 1 15 ? -0.291 6.394 -9.115 1.00 0.00 12 LYS A O 11
ATOM 12137 N N . GLY A 1 16 ? -2.087 5.126 -9.553 1.00 0.00 13 GLY A N 11
ATOM 12138 C CA . GLY A 1 16 ? -2.173 5.582 -10.925 1.00 0.00 13 GLY A CA 11
ATOM 12139 C C . GLY A 1 16 ? -2.916 6.894 -11.022 1.00 0.00 13 GLY A C 11
ATOM 12140 O O . GLY A 1 16 ? -4.129 6.904 -11.232 1.00 0.00 13 GLY A O 11
ATOM 12144 N N . THR A 1 17 ? -2.187 8.000 -10.851 1.00 0.00 14 THR A N 11
ATOM 12145 C CA . THR A 1 17 ? -2.783 9.333 -10.835 1.00 0.00 14 THR A CA 11
ATOM 12146 C C . THR A 1 17 ? -3.638 9.495 -9.565 1.00 0.00 14 THR A C 11
ATOM 12147 O O . THR A 1 17 ? -3.680 8.588 -8.727 1.00 0.00 14 THR A O 11
ATOM 12158 N N . THR A 1 18 ? -4.282 10.642 -9.390 1.00 0.00 15 THR A N 11
ATOM 12159 C CA . THR A 1 18 ? -5.200 10.827 -8.278 1.00 0.00 15 THR A CA 11
ATOM 12160 C C . THR A 1 18 ? -6.501 10.078 -8.554 1.00 0.00 15 THR A C 11
ATOM 12161 O O . THR A 1 18 ? -7.501 10.665 -8.968 1.00 0.00 15 THR A O 11
ATOM 12172 N N . THR A 1 19 ? -6.460 8.769 -8.382 1.00 0.00 16 THR A N 11
ATOM 12173 C CA . THR A 1 19 ? -7.618 7.932 -8.608 1.00 0.00 16 THR A CA 11
ATOM 12174 C C . THR A 1 19 ? -8.159 7.387 -7.295 1.00 0.00 16 THR A C 11
ATOM 12175 O O . THR A 1 19 ? -7.438 6.735 -6.534 1.00 0.00 16 THR A O 11
ATOM 12186 N N . GLU A 1 20 ? -9.422 7.675 -7.023 1.00 0.00 17 GLU A N 11
ATOM 12187 C CA . GLU A 1 20 ? -10.067 7.159 -5.832 1.00 0.00 17 GLU A CA 11
ATOM 12188 C C . GLU A 1 20 ? -10.213 5.650 -5.955 1.00 0.00 17 GLU A C 11
ATOM 12189 O O . GLU A 1 20 ? -10.432 5.138 -7.058 1.00 0.00 17 GLU A O 11
ATOM 12201 N N . ARG A 1 21 ? -10.050 4.959 -4.824 1.00 0.00 18 ARG A N 11
ATOM 12202 C CA . ARG A 1 21 ? -10.042 3.490 -4.763 1.00 0.00 18 ARG A CA 11
ATOM 12203 C C . ARG A 1 21 ? -8.699 2.936 -5.257 1.00 0.00 18 ARG A C 11
ATOM 12204 O O . ARG A 1 21 ? -8.327 1.809 -4.924 1.00 0.00 18 ARG A O 11
ATOM 12225 N N . HIS A 1 22 ? -7.973 3.755 -6.032 1.00 0.00 19 HIS A N 11
ATOM 12226 C CA . HIS A 1 22 ? -6.641 3.414 -6.556 1.00 0.00 19 HIS A CA 11
ATOM 12227 C C . HIS A 1 22 ? -6.729 2.378 -7.672 1.00 0.00 19 HIS A C 11
ATOM 12228 O O . HIS A 1 22 ? -7.790 1.801 -7.913 1.00 0.00 19 HIS A O 11
ATOM 12243 N N . ASP A 1 23 ? -5.614 2.154 -8.361 1.00 0.00 20 ASP A N 11
ATOM 12244 C CA . ASP A 1 23 ? -5.615 1.296 -9.545 1.00 0.00 20 ASP A CA 11
ATOM 12245 C C . ASP A 1 23 ? -4.478 0.272 -9.474 1.00 0.00 20 ASP A C 11
ATOM 12246 O O . ASP A 1 23 ? -3.828 0.158 -8.443 1.00 0.00 20 ASP A O 11
ATOM 12255 N N . GLN A 1 24 ? -4.259 -0.451 -10.580 1.00 0.00 21 GLN A N 11
ATOM 12256 C CA . GLN A 1 24 ? -3.245 -1.516 -10.681 1.00 0.00 21 GLN A CA 11
ATOM 12257 C C . GLN A 1 24 ? -3.263 -2.454 -9.472 1.00 0.00 21 GLN A C 11
ATOM 12258 O O . GLN A 1 24 ? -2.587 -2.215 -8.475 1.00 0.00 21 GLN A O 11
ATOM 12272 N N . HIS A 1 25 ? -4.023 -3.539 -9.576 1.00 0.00 22 HIS A N 11
ATOM 12273 C CA . HIS A 1 25 ? -4.268 -4.404 -8.427 1.00 0.00 22 HIS A CA 11
ATOM 12274 C C . HIS A 1 25 ? -4.127 -5.885 -8.777 1.00 0.00 22 HIS A C 11
ATOM 12275 O O . HIS A 1 25 ? -4.478 -6.306 -9.873 1.00 0.00 22 HIS A O 11
ATOM 12290 N N . ALA A 1 26 ? -3.635 -6.658 -7.810 1.00 0.00 23 ALA A N 11
ATOM 12291 C CA . ALA A 1 26 ? -3.465 -8.110 -7.949 1.00 0.00 23 ALA A CA 11
ATOM 12292 C C . ALA A 1 26 ? -3.125 -8.719 -6.602 1.00 0.00 23 ALA A C 11
ATOM 12293 O O . ALA A 1 26 ? -3.063 -8.015 -5.603 1.00 0.00 23 ALA A O 11
ATOM 12300 N N . GLU A 1 27 ? -2.949 -10.024 -6.584 1.00 0.00 24 GLU A N 11
ATOM 12301 C CA . GLU A 1 27 ? -2.583 -10.751 -5.370 1.00 0.00 24 GLU A CA 11
ATOM 12302 C C . GLU A 1 27 ? -1.092 -11.063 -5.365 1.00 0.00 24 GLU A C 11
ATOM 12303 O O . GLU A 1 27 ? -0.580 -11.692 -6.291 1.00 0.00 24 GLU A O 11
ATOM 12315 N N . ILE A 1 28 ? -0.397 -10.627 -4.325 1.00 0.00 25 ILE A N 11
ATOM 12316 C CA . ILE A 1 28 ? 1.038 -10.842 -4.236 1.00 0.00 25 ILE A CA 11
ATOM 12317 C C . ILE A 1 28 ? 1.332 -12.137 -3.492 1.00 0.00 25 ILE A C 11
ATOM 12318 O O . ILE A 1 28 ? 1.170 -12.213 -2.263 1.00 0.00 25 ILE A O 11
ATOM 12334 N N . ILE A 1 29 ? 1.745 -13.154 -4.246 1.00 0.00 26 ILE A N 11
ATOM 12335 C CA . ILE A 1 29 ? 2.040 -14.464 -3.680 1.00 0.00 26 ILE A CA 11
ATOM 12336 C C . ILE A 1 29 ? 3.519 -14.829 -3.811 1.00 0.00 26 ILE A C 11
ATOM 12337 O O . ILE A 1 29 ? 3.973 -15.811 -3.227 1.00 0.00 26 ILE A O 11
ATOM 12353 N N . GLU A 1 30 ? 4.267 -14.046 -4.582 1.00 0.00 27 GLU A N 11
ATOM 12354 C CA . GLU A 1 30 ? 5.714 -14.212 -4.662 1.00 0.00 27 GLU A CA 11
ATOM 12355 C C . GLU A 1 30 ? 6.412 -12.862 -4.699 1.00 0.00 27 GLU A C 11
ATOM 12356 O O . GLU A 1 30 ? 6.358 -12.142 -5.703 1.00 0.00 27 GLU A O 11
ATOM 12368 N N . VAL A 1 31 ? 7.065 -12.526 -3.594 1.00 0.00 28 VAL A N 11
ATOM 12369 C CA . VAL A 1 31 ? 7.769 -11.262 -3.475 1.00 0.00 28 VAL A CA 11
ATOM 12370 C C . VAL A 1 31 ? 9.272 -11.478 -3.618 1.00 0.00 28 VAL A C 11
ATOM 12371 O O . VAL A 1 31 ? 9.857 -12.312 -2.924 1.00 0.00 28 VAL A O 11
ATOM 12384 N N . ARG A 1 32 ? 9.885 -10.732 -4.527 1.00 0.00 29 ARG A N 11
ATOM 12385 C CA . ARG A 1 32 ? 11.306 -10.886 -4.819 1.00 0.00 29 ARG A CA 11
ATOM 12386 C C . ARG A 1 32 ? 12.164 -10.294 -3.704 1.00 0.00 29 ARG A C 11
ATOM 12387 O O . ARG A 1 32 ? 13.229 -10.816 -3.380 1.00 0.00 29 ARG A O 11
ATOM 12408 N N . SER A 1 33 ? 11.688 -9.211 -3.113 1.00 0.00 30 SER A N 11
ATOM 12409 C CA . SER A 1 33 ? 12.395 -8.561 -2.019 1.00 0.00 30 SER A CA 11
ATOM 12410 C C . SER A 1 33 ? 11.394 -7.986 -1.029 1.00 0.00 30 SER A C 11
ATOM 12411 O O . SER A 1 33 ? 10.404 -7.375 -1.431 1.00 0.00 30 SER A O 11
ATOM 12419 N N . ALA A 1 34 ? 11.661 -8.169 0.259 1.00 0.00 31 ALA A N 11
ATOM 12420 C CA . ALA A 1 34 ? 10.755 -7.711 1.307 1.00 0.00 31 ALA A CA 11
ATOM 12421 C C . ALA A 1 34 ? 10.675 -6.190 1.339 1.00 0.00 31 ALA A C 11
ATOM 12422 O O . ALA A 1 34 ? 9.736 -5.617 1.894 1.00 0.00 31 ALA A O 11
ATOM 12429 N N . ASP A 1 35 ? 11.661 -5.540 0.733 1.00 0.00 32 ASP A N 11
ATOM 12430 C CA . ASP A 1 35 ? 11.683 -4.085 0.670 1.00 0.00 32 ASP A CA 11
ATOM 12431 C C . ASP A 1 35 ? 10.957 -3.606 -0.581 1.00 0.00 32 ASP A C 11
ATOM 12432 O O . ASP A 1 35 ? 10.875 -2.411 -0.849 1.00 0.00 32 ASP A O 11
ATOM 12441 N N . GLY A 1 36 ? 10.431 -4.551 -1.346 1.00 0.00 33 GLY A N 11
ATOM 12442 C CA . GLY A 1 36 ? 9.682 -4.211 -2.535 1.00 0.00 33 GLY A CA 11
ATOM 12443 C C . GLY A 1 36 ? 10.572 -3.953 -3.733 1.00 0.00 33 GLY A C 11
ATOM 12444 O O . GLY A 1 36 ? 11.138 -2.868 -3.875 1.00 0.00 33 GLY A O 11
ATOM 12448 N N . SER A 1 37 ? 10.699 -4.952 -4.592 1.00 0.00 34 SER A N 11
ATOM 12449 C CA . SER A 1 37 ? 11.486 -4.828 -5.807 1.00 0.00 34 SER A CA 11
ATOM 12450 C C . SER A 1 37 ? 10.776 -5.521 -6.963 1.00 0.00 34 SER A C 11
ATOM 12451 O O . SER A 1 37 ? 10.476 -6.714 -6.887 1.00 0.00 34 SER A O 11
ATOM 12459 N N . PRO A 1 38 ? 10.469 -4.771 -8.031 1.00 0.00 35 PRO A N 11
ATOM 12460 C CA . PRO A 1 38 ? 9.828 -5.311 -9.230 1.00 0.00 35 PRO A CA 11
ATOM 12461 C C . PRO A 1 38 ? 10.811 -6.109 -10.088 1.00 0.00 35 PRO A C 11
ATOM 12462 O O . PRO A 1 38 ? 12.023 -5.905 -10.000 1.00 0.00 35 PRO A O 11
ATOM 12473 N N . PRO A 1 39 ? 10.308 -7.026 -10.930 1.00 0.00 36 PRO A N 11
ATOM 12474 C CA . PRO A 1 39 ? 8.879 -7.320 -11.030 1.00 0.00 36 PRO A CA 11
ATOM 12475 C C . PRO A 1 39 ? 8.397 -8.297 -9.959 1.00 0.00 36 PRO A C 11
ATOM 12476 O O . PRO A 1 39 ? 9.197 -8.940 -9.277 1.00 0.00 36 PRO A O 11
ATOM 12487 N N . TYR A 1 40 ? 7.085 -8.402 -9.826 1.00 0.00 37 TYR A N 11
ATOM 12488 C CA . TYR A 1 40 ? 6.476 -9.282 -8.835 1.00 0.00 37 TYR A CA 11
ATOM 12489 C C . TYR A 1 40 ? 5.821 -10.463 -9.530 1.00 0.00 37 TYR A C 11
ATOM 12490 O O . TYR A 1 40 ? 5.421 -10.358 -10.693 1.00 0.00 37 TYR A O 11
ATOM 12508 N N . VAL A 1 41 ? 5.702 -11.577 -8.827 1.00 0.00 38 VAL A N 11
ATOM 12509 C CA . VAL A 1 41 ? 4.921 -12.686 -9.336 1.00 0.00 38 VAL A CA 11
ATOM 12510 C C . VAL A 1 41 ? 3.560 -12.633 -8.684 1.00 0.00 38 VAL A C 11
ATOM 12511 O O . VAL A 1 41 ? 3.416 -12.804 -7.469 1.00 0.00 38 VAL A O 11
ATOM 12524 N N . VAL A 1 42 ? 2.574 -12.362 -9.502 1.00 0.00 39 VAL A N 11
ATOM 12525 C CA . VAL A 1 42 ? 1.276 -11.991 -9.025 1.00 0.00 39 VAL A CA 11
ATOM 12526 C C . VAL A 1 42 ? 0.225 -12.987 -9.477 1.00 0.00 39 VAL A C 11
ATOM 12527 O O . VAL A 1 42 ? 0.371 -13.643 -10.505 1.00 0.00 39 VAL A O 11
ATOM 12540 N N . ARG A 1 43 ? -0.817 -13.104 -8.691 1.00 0.00 40 ARG A N 11
ATOM 12541 C CA . ARG A 1 43 ? -1.954 -13.916 -9.048 1.00 0.00 40 ARG A CA 11
ATOM 12542 C C . ARG A 1 43 ? -3.176 -13.026 -9.183 1.00 0.00 40 ARG A C 11
ATOM 12543 O O . ARG A 1 43 ? -3.368 -12.114 -8.384 1.00 0.00 40 ARG A O 11
ATOM 12564 N N . TRP A 1 44 ? -3.977 -13.247 -10.206 1.00 0.00 41 TRP A N 11
ATOM 12565 C CA . TRP A 1 44 ? -5.280 -12.621 -10.262 1.00 0.00 41 TRP A CA 11
ATOM 12566 C C . TRP A 1 44 ? -6.162 -13.346 -9.258 1.00 0.00 41 TRP A C 11
ATOM 12567 O O . TRP A 1 44 ? -6.870 -14.297 -9.596 1.00 0.00 41 TRP A O 11
ATOM 12588 N N . LEU A 1 45 ? -6.021 -12.897 -8.018 1.00 0.00 42 LEU A N 11
ATOM 12589 C CA . LEU A 1 45 ? -6.572 -13.512 -6.810 1.00 0.00 42 LEU A CA 11
ATOM 12590 C C . LEU A 1 45 ? -7.779 -14.428 -7.021 1.00 0.00 42 LEU A C 11
ATOM 12591 O O . LEU A 1 45 ? -7.641 -15.655 -6.994 1.00 0.00 42 LEU A O 11
ATOM 12607 N N . VAL A 1 46 ? -8.951 -13.849 -7.232 1.00 0.00 43 VAL A N 11
ATOM 12608 C CA . VAL A 1 46 ? -10.180 -14.624 -7.198 1.00 0.00 43 VAL A CA 11
ATOM 12609 C C . VAL A 1 46 ? -10.613 -15.076 -8.586 1.00 0.00 43 VAL A C 11
ATOM 12610 O O . VAL A 1 46 ? -11.633 -15.747 -8.739 1.00 0.00 43 VAL A O 11
ATOM 12623 N N . ASN A 1 47 ? -9.835 -14.720 -9.597 1.00 0.00 44 ASN A N 11
ATOM 12624 C CA . ASN A 1 47 ? -10.076 -15.224 -10.946 1.00 0.00 44 ASN A CA 11
ATOM 12625 C C . ASN A 1 47 ? -9.331 -16.532 -11.155 1.00 0.00 44 ASN A C 11
ATOM 12626 O O . ASN A 1 47 ? -9.890 -17.503 -11.665 1.00 0.00 44 ASN A O 11
ATOM 12637 N N . GLY A 1 48 ? -8.071 -16.558 -10.751 1.00 0.00 45 GLY A N 11
ATOM 12638 C CA . GLY A 1 48 ? -7.307 -17.784 -10.817 1.00 0.00 45 GLY A CA 11
ATOM 12639 C C . GLY A 1 48 ? -6.388 -17.861 -12.019 1.00 0.00 45 GLY A C 11
ATOM 12640 O O . GLY A 1 48 ? -6.661 -18.598 -12.968 1.00 0.00 45 GLY A O 11
ATOM 12644 N N . HIS A 1 49 ? -5.308 -17.095 -11.978 1.00 0.00 46 HIS A N 11
ATOM 12645 C CA . HIS A 1 49 ? -4.240 -17.182 -12.969 1.00 0.00 46 HIS A CA 11
ATOM 12646 C C . HIS A 1 49 ? -3.063 -16.353 -12.501 1.00 0.00 46 HIS A C 11
ATOM 12647 O O . HIS A 1 49 ? -3.232 -15.245 -12.004 1.00 0.00 46 HIS A O 11
ATOM 12662 N N . GLU A 1 50 ? -1.882 -16.895 -12.668 1.00 0.00 47 GLU A N 11
ATOM 12663 C CA . GLU A 1 50 ? -0.679 -16.294 -12.112 1.00 0.00 47 GLU A CA 11
ATOM 12664 C C . GLU A 1 50 ? 0.270 -15.855 -13.224 1.00 0.00 47 GLU A C 11
ATOM 12665 O O . GLU A 1 50 ? 0.390 -16.523 -14.253 1.00 0.00 47 GLU A O 11
ATOM 12677 N N . THR A 1 51 ? 0.926 -14.722 -13.018 1.00 0.00 48 THR A N 11
ATOM 12678 C CA . THR A 1 51 ? 1.763 -14.116 -14.041 1.00 0.00 48 THR A CA 11
ATOM 12679 C C . THR A 1 51 ? 2.801 -13.185 -13.423 1.00 0.00 48 THR A C 11
ATOM 12680 O O . THR A 1 51 ? 2.821 -12.970 -12.213 1.00 0.00 48 THR A O 11
ATOM 12691 N N . THR A 1 52 ? 3.654 -12.644 -14.268 1.00 0.00 49 THR A N 11
ATOM 12692 C CA . THR A 1 52 ? 4.692 -11.722 -13.840 1.00 0.00 49 THR A CA 11
ATOM 12693 C C . THR A 1 52 ? 4.314 -10.299 -14.239 1.00 0.00 49 THR A C 11
ATOM 12694 O O . THR A 1 52 ? 4.331 -9.950 -15.420 1.00 0.00 49 THR A O 11
ATOM 12705 N N . VAL A 1 53 ? 3.967 -9.484 -13.259 1.00 0.00 50 VAL A N 11
ATOM 12706 C CA . VAL A 1 53 ? 3.466 -8.148 -13.538 1.00 0.00 50 VAL A CA 11
ATOM 12707 C C . VAL A 1 53 ? 4.493 -7.074 -13.209 1.00 0.00 50 VAL A C 11
ATOM 12708 O O . VAL A 1 53 ? 5.354 -7.251 -12.335 1.00 0.00 50 VAL A O 11
ATOM 12721 N N . TYR A 1 54 ? 4.388 -5.962 -13.923 1.00 0.00 51 TYR A N 11
ATOM 12722 C CA . TYR A 1 54 ? 5.225 -4.803 -13.676 1.00 0.00 51 TYR A CA 11
ATOM 12723 C C . TYR A 1 54 ? 4.349 -3.639 -13.228 1.00 0.00 51 TYR A C 11
ATOM 12724 O O . TYR A 1 54 ? 3.705 -2.987 -14.053 1.00 0.00 51 TYR A O 11
ATOM 12742 N N . PRO A 1 55 ? 4.290 -3.384 -11.914 1.00 0.00 52 PRO A N 11
ATOM 12743 C CA . PRO A 1 55 ? 3.498 -2.289 -11.354 1.00 0.00 52 PRO A CA 11
ATOM 12744 C C . PRO A 1 55 ? 4.257 -0.965 -11.392 1.00 0.00 52 PRO A C 11
ATOM 12745 O O . PRO A 1 55 ? 5.464 -0.941 -11.653 1.00 0.00 52 PRO A O 11
ATOM 12756 N N . GLY A 1 56 ? 3.553 0.130 -11.134 1.00 0.00 53 GLY A N 11
ATOM 12757 C CA . GLY A 1 56 ? 4.199 1.425 -11.058 1.00 0.00 53 GLY A CA 11
ATOM 12758 C C . GLY A 1 56 ? 5.147 1.519 -9.878 1.00 0.00 53 GLY A C 11
ATOM 12759 O O . GLY A 1 56 ? 5.055 0.729 -8.936 1.00 0.00 53 GLY A O 11
ATOM 12763 N N . SER A 1 57 ? 6.040 2.503 -9.910 1.00 0.00 54 SER A N 11
ATOM 12764 C CA . SER A 1 57 ? 7.055 2.673 -8.872 1.00 0.00 54 SER A CA 11
ATOM 12765 C C . SER A 1 57 ? 6.464 3.281 -7.595 1.00 0.00 54 SER A C 11
ATOM 12766 O O . SER A 1 57 ? 7.160 3.952 -6.830 1.00 0.00 54 SER A O 11
ATOM 12774 N N . ASP A 1 58 ? 5.188 3.018 -7.360 1.00 0.00 55 ASP A N 11
ATOM 12775 C CA . ASP A 1 58 ? 4.498 3.524 -6.183 1.00 0.00 55 ASP A CA 11
ATOM 12776 C C . ASP A 1 58 ? 3.501 2.475 -5.706 1.00 0.00 55 ASP A C 11
ATOM 12777 O O . ASP A 1 58 ? 2.299 2.724 -5.597 1.00 0.00 55 ASP A O 11
ATOM 12786 N N . ALA A 1 59 ? 4.029 1.287 -5.460 1.00 0.00 56 ALA A N 11
ATOM 12787 C CA . ALA A 1 59 ? 3.230 0.132 -5.073 1.00 0.00 56 ALA A CA 11
ATOM 12788 C C . ALA A 1 59 ? 2.904 0.143 -3.579 1.00 0.00 56 ALA A C 11
ATOM 12789 O O . ALA A 1 59 ? 3.760 0.437 -2.744 1.00 0.00 56 ALA A O 11
ATOM 12796 N N . VAL A 1 60 ? 1.655 -0.168 -3.263 1.00 0.00 57 VAL A N 11
ATOM 12797 C CA . VAL A 1 60 ? 1.175 -0.259 -1.891 1.00 0.00 57 VAL A CA 11
ATOM 12798 C C . VAL A 1 60 ? 0.441 -1.591 -1.713 1.00 0.00 57 VAL A C 11
ATOM 12799 O O . VAL A 1 60 ? 0.000 -2.192 -2.695 1.00 0.00 57 VAL A O 11
ATOM 12812 N N . VAL A 1 61 ? 0.320 -2.057 -0.476 1.00 0.00 58 VAL A N 11
ATOM 12813 C CA . VAL A 1 61 ? -0.313 -3.325 -0.194 1.00 0.00 58 VAL A CA 11
ATOM 12814 C C . VAL A 1 61 ? -1.766 -3.161 0.263 1.00 0.00 58 VAL A C 11
ATOM 12815 O O . VAL A 1 61 ? -2.139 -2.146 0.860 1.00 0.00 58 VAL A O 11
ATOM 12828 N N . VAL A 1 62 ? -2.581 -4.167 -0.047 1.00 0.00 59 VAL A N 11
ATOM 12829 C CA . VAL A 1 62 ? -3.990 -4.192 0.311 1.00 0.00 59 VAL A CA 11
ATOM 12830 C C . VAL A 1 62 ? -4.383 -5.556 0.869 1.00 0.00 59 VAL A C 11
ATOM 12831 O O . VAL A 1 62 ? -3.599 -6.499 0.838 1.00 0.00 59 VAL A O 11
ATOM 12844 N N . THR A 1 63 ? -5.610 -5.654 1.357 1.00 0.00 60 THR A N 11
ATOM 12845 C CA . THR A 1 63 ? -6.097 -6.870 2.003 1.00 0.00 60 THR A CA 11
ATOM 12846 C C . THR A 1 63 ? -7.337 -7.447 1.291 1.00 0.00 60 THR A C 11
ATOM 12847 O O . THR A 1 63 ? -7.678 -7.021 0.185 1.00 0.00 60 THR A O 11
ATOM 12858 N N . ALA A 1 64 ? -8.002 -8.412 1.942 1.00 0.00 61 ALA A N 11
ATOM 12859 C CA . ALA A 1 64 ? -9.060 -9.222 1.328 1.00 0.00 61 ALA A CA 11
ATOM 12860 C C . ALA A 1 64 ? -10.233 -8.417 0.756 1.00 0.00 61 ALA A C 11
ATOM 12861 O O . ALA A 1 64 ? -10.708 -8.726 -0.326 1.00 0.00 61 ALA A O 11
ATOM 12868 N N . THR A 1 65 ? -10.714 -7.403 1.450 1.00 0.00 62 THR A N 11
ATOM 12869 C CA . THR A 1 65 ? -11.875 -6.665 0.954 1.00 0.00 62 THR A CA 11
ATOM 12870 C C . THR A 1 65 ? -11.509 -5.829 -0.252 1.00 0.00 62 THR A C 11
ATOM 12871 O O . THR A 1 65 ? -12.211 -5.818 -1.264 1.00 0.00 62 THR A O 11
ATOM 12882 N N . GLU A 1 66 ? -10.381 -5.163 -0.135 1.00 0.00 63 GLU A N 11
ATOM 12883 C CA . GLU A 1 66 ? -9.847 -4.325 -1.191 1.00 0.00 63 GLU A CA 11
ATOM 12884 C C . GLU A 1 66 ? -9.484 -5.181 -2.404 1.00 0.00 63 GLU A C 11
ATOM 12885 O O . GLU A 1 66 ? -9.207 -4.674 -3.486 1.00 0.00 63 GLU A O 11
ATOM 12897 N N . HIS A 1 67 ? -9.387 -6.484 -2.176 1.00 0.00 64 HIS A N 11
ATOM 12898 C CA . HIS A 1 67 ? -8.937 -7.414 -3.194 1.00 0.00 64 HIS A CA 11
ATOM 12899 C C . HIS A 1 67 ? -9.956 -7.586 -4.331 1.00 0.00 64 HIS A C 11
ATOM 12900 O O . HIS A 1 67 ? -9.570 -7.714 -5.481 1.00 0.00 64 HIS A O 11
ATOM 12915 N N . ALA A 1 68 ? -11.242 -7.514 -4.015 1.00 0.00 65 ALA A N 11
ATOM 12916 C CA . ALA A 1 68 ? -12.284 -7.971 -4.939 1.00 0.00 65 ALA A CA 11
ATOM 12917 C C . ALA A 1 68 ? -12.549 -6.980 -6.068 1.00 0.00 65 ALA A C 11
ATOM 12918 O O . ALA A 1 68 ? -12.160 -7.189 -7.226 1.00 0.00 65 ALA A O 11
ATOM 12925 N N . GLU A 1 69 ? -13.207 -5.902 -5.709 1.00 0.00 66 GLU A N 11
ATOM 12926 C CA . GLU A 1 69 ? -13.632 -4.885 -6.653 1.00 0.00 66 GLU A CA 11
ATOM 12927 C C . GLU A 1 69 ? -12.429 -4.254 -7.365 1.00 0.00 66 GLU A C 11
ATOM 12928 O O . GLU A 1 69 ? -12.453 -4.004 -8.591 1.00 0.00 66 GLU A O 11
ATOM 12940 N N . ALA A 1 70 ? -11.366 -4.036 -6.604 1.00 0.00 67 ALA A N 11
ATOM 12941 C CA . ALA A 1 70 ? -10.139 -3.498 -7.149 1.00 0.00 67 ALA A CA 11
ATOM 12942 C C . ALA A 1 70 ? -9.446 -4.509 -8.059 1.00 0.00 67 ALA A C 11
ATOM 12943 O O . ALA A 1 70 ? -8.741 -4.115 -8.980 1.00 0.00 67 ALA A O 11
ATOM 12950 N N . GLU A 1 71 ? -9.630 -5.810 -7.812 1.00 0.00 68 GLU A N 11
ATOM 12951 C CA . GLU A 1 71 ? -9.089 -6.816 -8.723 1.00 0.00 68 GLU A CA 11
ATOM 12952 C C . GLU A 1 71 ? -9.637 -6.576 -10.109 1.00 0.00 68 GLU A C 11
ATOM 12953 O O . GLU A 1 71 ? -8.883 -6.366 -11.048 1.00 0.00 68 GLU A O 11
ATOM 12965 N N . LYS A 1 72 ? -10.955 -6.581 -10.214 1.00 0.00 69 LYS A N 11
ATOM 12966 C CA . LYS A 1 72 ? -11.615 -6.414 -11.500 1.00 0.00 69 LYS A CA 11
ATOM 12967 C C . LYS A 1 72 ? -11.085 -5.196 -12.251 1.00 0.00 69 LYS A C 11
ATOM 12968 O O . LYS A 1 72 ? -10.433 -5.332 -13.295 1.00 0.00 69 LYS A O 11
ATOM 12987 N N . ARG A 1 73 ? -11.313 -4.012 -11.698 1.00 0.00 70 ARG A N 11
ATOM 12988 C CA . ARG A 1 73 ? -10.959 -2.777 -12.401 1.00 0.00 70 ARG A CA 11
ATOM 12989 C C . ARG A 1 73 ? -9.444 -2.638 -12.569 1.00 0.00 70 ARG A C 11
ATOM 12990 O O . ARG A 1 73 ? -8.917 -2.502 -13.689 1.00 0.00 70 ARG A O 11
ATOM 13011 N N . ALA A 1 74 ? -8.744 -2.715 -11.455 1.00 0.00 71 ALA A N 11
ATOM 13012 C CA . ALA A 1 74 ? -7.347 -2.350 -11.417 1.00 0.00 71 ALA A CA 11
ATOM 13013 C C . ALA A 1 74 ? -6.437 -3.421 -12.016 1.00 0.00 71 ALA A C 11
ATOM 13014 O O . ALA A 1 74 ? -5.345 -3.103 -12.471 1.00 0.00 71 ALA A O 11
ATOM 13021 N N . ALA A 1 75 ? -6.858 -4.686 -12.025 1.00 0.00 72 ALA A N 11
ATOM 13022 C CA . ALA A 1 75 ? -6.065 -5.713 -12.708 1.00 0.00 72 ALA A CA 11
ATOM 13023 C C . ALA A 1 75 ? -6.286 -5.623 -14.202 1.00 0.00 72 ALA A C 11
ATOM 13024 O O . ALA A 1 75 ? -5.376 -5.905 -14.985 1.00 0.00 72 ALA A O 11
ATOM 13031 N N . ALA A 1 76 ? -7.498 -5.224 -14.598 1.00 0.00 73 ALA A N 11
ATOM 13032 C CA . ALA A 1 76 ? -7.787 -4.980 -16.001 1.00 0.00 73 ALA A CA 11
ATOM 13033 C C . ALA A 1 76 ? -6.794 -3.978 -16.577 1.00 0.00 73 ALA A C 11
ATOM 13034 O O . ALA A 1 76 ? -6.302 -4.149 -17.692 1.00 0.00 73 ALA A O 11
ATOM 13041 N N . ARG A 1 77 ? -6.494 -2.929 -15.812 1.00 0.00 74 ARG A N 11
ATOM 13042 C CA . ARG A 1 77 ? -5.491 -1.955 -16.249 1.00 0.00 74 ARG A CA 11
ATOM 13043 C C . ARG A 1 77 ? -4.052 -2.440 -15.984 1.00 0.00 74 ARG A C 11
ATOM 13044 O O . ARG A 1 77 ? -3.190 -2.307 -16.853 1.00 0.00 74 ARG A O 11
ATOM 13065 N N . ALA A 1 78 ? -3.802 -3.003 -14.798 1.00 0.00 75 ALA A N 11
ATOM 13066 C CA . ALA A 1 78 ? -2.464 -3.490 -14.416 1.00 0.00 75 ALA A CA 11
ATOM 13067 C C . ALA A 1 78 ? -1.903 -4.480 -15.434 1.00 0.00 75 ALA A C 11
ATOM 13068 O O . ALA A 1 78 ? -0.794 -4.303 -15.936 1.00 0.00 75 ALA A O 11
ATOM 13075 N N . GLY A 1 79 ? -2.677 -5.514 -15.743 1.00 0.00 76 GLY A N 11
ATOM 13076 C CA . GLY A 1 79 ? -2.214 -6.537 -16.667 1.00 0.00 76 GLY A CA 11
ATOM 13077 C C . GLY A 1 79 ? -2.136 -6.033 -18.092 1.00 0.00 76 GLY A C 11
ATOM 13078 O O . GLY A 1 79 ? -1.482 -6.638 -18.941 1.00 0.00 76 GLY A O 11
ATOM 13082 N N . HIS A 1 80 ? -2.802 -4.918 -18.353 1.00 0.00 77 HIS A N 11
ATOM 13083 C CA . HIS A 1 80 ? -2.782 -4.305 -19.673 1.00 0.00 77 HIS A CA 11
ATOM 13084 C C . HIS A 1 80 ? -1.559 -3.400 -19.810 1.00 0.00 77 HIS A C 11
ATOM 13085 O O . HIS A 1 80 ? -1.188 -2.988 -20.910 1.00 0.00 77 HIS A O 11
ATOM 13100 N N . ALA A 1 81 ? -0.933 -3.104 -18.679 1.00 0.00 78 ALA A N 11
ATOM 13101 C CA . ALA A 1 81 ? 0.256 -2.265 -18.651 1.00 0.00 78 ALA A CA 11
ATOM 13102 C C . ALA A 1 81 ? 1.514 -3.118 -18.761 1.00 0.00 78 ALA A C 11
ATOM 13103 O O . ALA A 1 81 ? 2.636 -2.622 -18.619 1.00 0.00 78 ALA A O 11
ATOM 13110 N N . ALA A 1 82 ? 1.316 -4.407 -19.004 1.00 0.00 79 ALA A N 11
ATOM 13111 C CA . ALA A 1 82 ? 2.421 -5.324 -19.217 1.00 0.00 79 ALA A CA 11
ATOM 13112 C C . ALA A 1 82 ? 3.161 -4.953 -20.494 1.00 0.00 79 ALA A C 11
ATOM 13113 O O . ALA A 1 82 ? 2.578 -4.947 -21.581 1.00 0.00 79 ALA A O 11
ATOM 13120 N N . THR A 1 83 ? 4.433 -4.624 -20.358 1.00 0.00 80 THR A N 11
ATOM 13121 C CA . THR A 1 83 ? 5.230 -4.178 -21.485 1.00 0.00 80 THR A CA 11
ATOM 13122 C C . THR A 1 83 ? 6.078 -5.327 -22.026 1.00 0.00 80 THR A C 11
ATOM 13123 O O . THR A 1 83 ? 7.132 -5.613 -21.431 1.00 0.00 80 THR A O 11
ATOM 13135 N N . MET A 1 4 ? 7.572 1.529 -1.048 1.00 0.00 1 MET A N 12
ATOM 13136 C CA . MET A 1 4 ? 6.755 0.297 -1.058 1.00 0.00 1 MET A CA 12
ATOM 13137 C C . MET A 1 4 ? 7.198 -0.654 0.052 1.00 0.00 1 MET A C 12
ATOM 13138 O O . MET A 1 4 ? 8.391 -0.873 0.258 1.00 0.00 1 MET A O 12
ATOM 13152 N N . HIS A 1 5 ? 6.227 -1.187 0.782 1.00 0.00 2 HIS A N 12
ATOM 13153 C CA . HIS A 1 5 ? 6.477 -2.197 1.807 1.00 0.00 2 HIS A CA 12
ATOM 13154 C C . HIS A 1 5 ? 5.391 -3.251 1.727 1.00 0.00 2 HIS A C 12
ATOM 13155 O O . HIS A 1 5 ? 4.250 -2.993 2.099 1.00 0.00 2 HIS A O 12
ATOM 13170 N N . ALA A 1 6 ? 5.739 -4.436 1.251 1.00 0.00 3 ALA A N 12
ATOM 13171 C CA . ALA A 1 6 ? 4.739 -5.457 0.982 1.00 0.00 3 ALA A CA 12
ATOM 13172 C C . ALA A 1 6 ? 5.209 -6.831 1.418 1.00 0.00 3 ALA A C 12
ATOM 13173 O O . ALA A 1 6 ? 6.390 -7.039 1.696 1.00 0.00 3 ALA A O 12
ATOM 13180 N N . LYS A 1 7 ? 4.269 -7.762 1.466 1.00 0.00 4 LYS A N 12
ATOM 13181 C CA . LYS A 1 7 ? 4.538 -9.121 1.896 1.00 0.00 4 LYS A CA 12
ATOM 13182 C C . LYS A 1 7 ? 3.789 -10.101 1.007 1.00 0.00 4 LYS A C 12
ATOM 13183 O O . LYS A 1 7 ? 3.027 -9.696 0.125 1.00 0.00 4 LYS A O 12
ATOM 13202 N N . VAL A 1 8 ? 4.010 -11.379 1.239 1.00 0.00 5 VAL A N 12
ATOM 13203 C CA . VAL A 1 8 ? 3.274 -12.420 0.542 1.00 0.00 5 VAL A CA 12
ATOM 13204 C C . VAL A 1 8 ? 2.033 -12.792 1.357 1.00 0.00 5 VAL A C 12
ATOM 13205 O O . VAL A 1 8 ? 2.109 -12.957 2.574 1.00 0.00 5 VAL A O 12
ATOM 13218 N N . GLY A 1 9 ? 0.902 -12.926 0.685 1.00 0.00 6 GLY A N 12
ATOM 13219 C CA . GLY A 1 9 ? -0.361 -13.087 1.387 1.00 0.00 6 GLY A CA 12
ATOM 13220 C C . GLY A 1 9 ? -1.072 -11.758 1.503 1.00 0.00 6 GLY A C 12
ATOM 13221 O O . GLY A 1 9 ? -2.017 -11.591 2.275 1.00 0.00 6 GLY A O 12
ATOM 13225 N N . ASP A 1 10 ? -0.625 -10.841 0.670 1.00 0.00 7 ASP A N 12
ATOM 13226 C CA . ASP A 1 10 ? -1.074 -9.439 0.659 1.00 0.00 7 ASP A CA 12
ATOM 13227 C C . ASP A 1 10 ? -1.232 -9.043 -0.768 1.00 0.00 7 ASP A C 12
ATOM 13228 O O . ASP A 1 10 ? -0.948 -9.825 -1.668 1.00 0.00 7 ASP A O 12
ATOM 13237 N N . TYR A 1 11 ? -1.609 -7.829 -0.979 1.00 0.00 8 TYR A N 12
ATOM 13238 C CA . TYR A 1 11 ? -2.073 -7.410 -2.285 1.00 0.00 8 TYR A CA 12
ATOM 13239 C C . TYR A 1 11 ? -1.484 -6.063 -2.623 1.00 0.00 8 TYR A C 12
ATOM 13240 O O . TYR A 1 11 ? -0.905 -5.390 -1.773 1.00 0.00 8 TYR A O 12
ATOM 13258 N N . LEU A 1 12 ? -1.654 -5.670 -3.864 1.00 0.00 9 LEU A N 12
ATOM 13259 C CA . LEU A 1 12 ? -0.880 -4.587 -4.426 1.00 0.00 9 LEU A CA 12
ATOM 13260 C C . LEU A 1 12 ? -1.774 -3.701 -5.273 1.00 0.00 9 LEU A C 12
ATOM 13261 O O . LEU A 1 12 ? -2.673 -4.193 -5.966 1.00 0.00 9 LEU A O 12
ATOM 13277 N N . VAL A 1 13 ? -1.515 -2.402 -5.175 1.00 0.00 10 VAL A N 12
ATOM 13278 C CA . VAL A 1 13 ? -2.218 -1.379 -5.931 1.00 0.00 10 VAL A CA 12
ATOM 13279 C C . VAL A 1 13 ? -1.216 -0.342 -6.413 1.00 0.00 10 VAL A C 12
ATOM 13280 O O . VAL A 1 13 ? -0.162 -0.162 -5.815 1.00 0.00 10 VAL A O 12
ATOM 13293 N N . VAL A 1 14 ? -1.517 0.296 -7.517 1.00 0.00 11 VAL A N 12
ATOM 13294 C CA . VAL A 1 14 ? -0.674 1.340 -8.047 1.00 0.00 11 VAL A CA 12
ATOM 13295 C C . VAL A 1 14 ? -1.527 2.499 -8.567 1.00 0.00 11 VAL A C 12
ATOM 13296 O O . VAL A 1 14 ? -2.686 2.301 -8.927 1.00 0.00 11 VAL A O 12
ATOM 13309 N N . LYS A 1 15 ? -0.955 3.704 -8.564 1.00 0.00 12 LYS A N 12
ATOM 13310 C CA . LYS A 1 15 ? -1.604 4.887 -9.129 1.00 0.00 12 LYS A CA 12
ATOM 13311 C C . LYS A 1 15 ? -2.790 5.334 -8.270 1.00 0.00 12 LYS A C 12
ATOM 13312 O O . LYS A 1 15 ? -3.917 4.875 -8.450 1.00 0.00 12 LYS A O 12
ATOM 13331 N N . GLY A 1 16 ? -2.522 6.220 -7.320 1.00 0.00 13 GLY A N 12
ATOM 13332 C CA . GLY A 1 16 ? -3.580 6.726 -6.465 1.00 0.00 13 GLY A CA 12
ATOM 13333 C C . GLY A 1 16 ? -3.361 8.171 -6.064 1.00 0.00 13 GLY A C 12
ATOM 13334 O O . GLY A 1 16 ? -3.991 8.661 -5.131 1.00 0.00 13 GLY A O 12
ATOM 13338 N N . THR A 1 17 ? -2.471 8.853 -6.772 1.00 0.00 14 THR A N 12
ATOM 13339 C CA . THR A 1 17 ? -2.149 10.239 -6.467 1.00 0.00 14 THR A CA 12
ATOM 13340 C C . THR A 1 17 ? -3.177 11.197 -7.068 1.00 0.00 14 THR A C 12
ATOM 13341 O O . THR A 1 17 ? -3.580 12.175 -6.438 1.00 0.00 14 THR A O 12
ATOM 13352 N N . THR A 1 18 ? -3.592 10.910 -8.292 1.00 0.00 15 THR A N 12
ATOM 13353 C CA . THR A 1 18 ? -4.622 11.702 -8.952 1.00 0.00 15 THR A CA 12
ATOM 13354 C C . THR A 1 18 ? -5.718 10.793 -9.511 1.00 0.00 15 THR A C 12
ATOM 13355 O O . THR A 1 18 ? -6.826 11.235 -9.811 1.00 0.00 15 THR A O 12
ATOM 13366 N N . THR A 1 19 ? -5.412 9.511 -9.620 1.00 0.00 16 THR A N 12
ATOM 13367 C CA . THR A 1 19 ? -6.355 8.557 -10.165 1.00 0.00 16 THR A CA 12
ATOM 13368 C C . THR A 1 19 ? -7.029 7.770 -9.047 1.00 0.00 16 THR A C 12
ATOM 13369 O O . THR A 1 19 ? -6.397 6.940 -8.393 1.00 0.00 16 THR A O 12
ATOM 13380 N N . GLU A 1 20 ? -8.312 8.039 -8.817 1.00 0.00 17 GLU A N 12
ATOM 13381 C CA . GLU A 1 20 ? -9.069 7.341 -7.783 1.00 0.00 17 GLU A CA 12
ATOM 13382 C C . GLU A 1 20 ? -9.493 5.948 -8.242 1.00 0.00 17 GLU A C 12
ATOM 13383 O O . GLU A 1 20 ? -10.280 5.281 -7.571 1.00 0.00 17 GLU A O 12
ATOM 13395 N N . ARG A 1 21 ? -8.969 5.512 -9.379 1.00 0.00 18 ARG A N 12
ATOM 13396 C CA . ARG A 1 21 ? -9.218 4.161 -9.862 1.00 0.00 18 ARG A CA 12
ATOM 13397 C C . ARG A 1 21 ? -8.453 3.156 -9.017 1.00 0.00 18 ARG A C 12
ATOM 13398 O O . ARG A 1 21 ? -8.947 2.059 -8.746 1.00 0.00 18 ARG A O 12
ATOM 13419 N N . HIS A 1 22 ? -7.257 3.562 -8.576 1.00 0.00 19 HIS A N 12
ATOM 13420 C CA . HIS A 1 22 ? -6.348 2.684 -7.843 1.00 0.00 19 HIS A CA 12
ATOM 13421 C C . HIS A 1 22 ? -6.090 1.432 -8.664 1.00 0.00 19 HIS A C 12
ATOM 13422 O O . HIS A 1 22 ? -6.609 0.350 -8.368 1.00 0.00 19 HIS A O 12
ATOM 13437 N N . ASP A 1 23 ? -5.295 1.603 -9.711 1.00 0.00 20 ASP A N 12
ATOM 13438 C CA . ASP A 1 23 ? -5.077 0.559 -10.698 1.00 0.00 20 ASP A CA 12
ATOM 13439 C C . ASP A 1 23 ? -4.135 -0.489 -10.152 1.00 0.00 20 ASP A C 12
ATOM 13440 O O . ASP A 1 23 ? -3.761 -0.418 -8.997 1.00 0.00 20 ASP A O 12
ATOM 13449 N N . GLN A 1 24 ? -3.768 -1.462 -10.989 1.00 0.00 21 GLN A N 12
ATOM 13450 C CA . GLN A 1 24 ? -2.860 -2.537 -10.588 1.00 0.00 21 GLN A CA 12
ATOM 13451 C C . GLN A 1 24 ? -3.369 -3.224 -9.322 1.00 0.00 21 GLN A C 12
ATOM 13452 O O . GLN A 1 24 ? -3.168 -2.736 -8.221 1.00 0.00 21 GLN A O 12
ATOM 13466 N N . HIS A 1 25 ? -4.013 -4.364 -9.461 1.00 0.00 22 HIS A N 12
ATOM 13467 C CA . HIS A 1 25 ? -4.648 -4.987 -8.311 1.00 0.00 22 HIS A CA 12
ATOM 13468 C C . HIS A 1 25 ? -4.420 -6.489 -8.330 1.00 0.00 22 HIS A C 12
ATOM 13469 O O . HIS A 1 25 ? -5.018 -7.211 -9.112 1.00 0.00 22 HIS A O 12
ATOM 13484 N N . ALA A 1 26 ? -3.504 -6.924 -7.497 1.00 0.00 23 ALA A N 12
ATOM 13485 C CA . ALA A 1 26 ? -3.042 -8.309 -7.479 1.00 0.00 23 ALA A CA 12
ATOM 13486 C C . ALA A 1 26 ? -2.850 -8.802 -6.066 1.00 0.00 23 ALA A C 12
ATOM 13487 O O . ALA A 1 26 ? -3.042 -8.052 -5.116 1.00 0.00 23 ALA A O 12
ATOM 13494 N N . GLU A 1 27 ? -2.406 -10.046 -5.948 1.00 0.00 24 GLU A N 12
ATOM 13495 C CA . GLU A 1 27 ? -2.026 -10.591 -4.654 1.00 0.00 24 GLU A CA 12
ATOM 13496 C C . GLU A 1 27 ? -0.751 -11.368 -4.804 1.00 0.00 24 GLU A C 12
ATOM 13497 O O . GLU A 1 27 ? -0.602 -12.238 -5.669 1.00 0.00 24 GLU A O 12
ATOM 13509 N N . ILE A 1 28 ? 0.167 -10.997 -3.945 1.00 0.00 25 ILE A N 12
ATOM 13510 C CA . ILE A 1 28 ? 1.530 -11.430 -4.016 1.00 0.00 25 ILE A CA 12
ATOM 13511 C C . ILE A 1 28 ? 1.699 -12.743 -3.274 1.00 0.00 25 ILE A C 12
ATOM 13512 O O . ILE A 1 28 ? 1.536 -12.794 -2.046 1.00 0.00 25 ILE A O 12
ATOM 13528 N N . ILE A 1 29 ? 1.964 -13.804 -4.034 1.00 0.00 26 ILE A N 12
ATOM 13529 C CA . ILE A 1 29 ? 2.316 -15.099 -3.469 1.00 0.00 26 ILE A CA 12
ATOM 13530 C C . ILE A 1 29 ? 3.806 -15.349 -3.666 1.00 0.00 26 ILE A C 12
ATOM 13531 O O . ILE A 1 29 ? 4.385 -16.263 -3.079 1.00 0.00 26 ILE A O 12
ATOM 13547 N N . GLU A 1 30 ? 4.418 -14.514 -4.497 1.00 0.00 27 GLU A N 12
ATOM 13548 C CA . GLU A 1 30 ? 5.857 -14.522 -4.685 1.00 0.00 27 GLU A CA 12
ATOM 13549 C C . GLU A 1 30 ? 6.351 -13.090 -4.764 1.00 0.00 27 GLU A C 12
ATOM 13550 O O . GLU A 1 30 ? 5.768 -12.253 -5.466 1.00 0.00 27 GLU A O 12
ATOM 13562 N N . VAL A 1 31 ? 7.487 -12.837 -4.137 1.00 0.00 28 VAL A N 12
ATOM 13563 C CA . VAL A 1 31 ? 7.903 -11.480 -3.830 1.00 0.00 28 VAL A CA 12
ATOM 13564 C C . VAL A 1 31 ? 9.391 -11.344 -4.119 1.00 0.00 28 VAL A C 12
ATOM 13565 O O . VAL A 1 31 ? 10.229 -11.812 -3.350 1.00 0.00 28 VAL A O 12
ATOM 13578 N N . ARG A 1 32 ? 9.709 -10.721 -5.246 1.00 0.00 29 ARG A N 12
ATOM 13579 C CA . ARG A 1 32 ? 11.087 -10.641 -5.724 1.00 0.00 29 ARG A CA 12
ATOM 13580 C C . ARG A 1 32 ? 11.801 -9.419 -5.153 1.00 0.00 29 ARG A C 12
ATOM 13581 O O . ARG A 1 32 ? 12.634 -8.807 -5.820 1.00 0.00 29 ARG A O 12
ATOM 13602 N N . SER A 1 33 ? 11.489 -9.082 -3.913 1.00 0.00 30 SER A N 12
ATOM 13603 C CA . SER A 1 33 ? 12.126 -7.963 -3.248 1.00 0.00 30 SER A CA 12
ATOM 13604 C C . SER A 1 33 ? 11.994 -8.113 -1.742 1.00 0.00 30 SER A C 12
ATOM 13605 O O . SER A 1 33 ? 11.041 -8.719 -1.253 1.00 0.00 30 SER A O 12
ATOM 13613 N N . ALA A 1 34 ? 12.961 -7.574 -1.015 1.00 0.00 31 ALA A N 12
ATOM 13614 C CA . ALA A 1 34 ? 12.924 -7.600 0.439 1.00 0.00 31 ALA A CA 12
ATOM 13615 C C . ALA A 1 34 ? 12.256 -6.340 0.976 1.00 0.00 31 ALA A C 12
ATOM 13616 O O . ALA A 1 34 ? 11.871 -6.277 2.145 1.00 0.00 31 ALA A O 12
ATOM 13623 N N . ASP A 1 35 ? 12.109 -5.345 0.111 1.00 0.00 32 ASP A N 12
ATOM 13624 C CA . ASP A 1 35 ? 11.521 -4.071 0.505 1.00 0.00 32 ASP A CA 12
ATOM 13625 C C . ASP A 1 35 ? 10.251 -3.800 -0.286 1.00 0.00 32 ASP A C 12
ATOM 13626 O O . ASP A 1 35 ? 9.152 -3.790 0.272 1.00 0.00 32 ASP A O 12
ATOM 13635 N N . GLY A 1 36 ? 10.403 -3.605 -1.587 1.00 0.00 33 GLY A N 12
ATOM 13636 C CA . GLY A 1 36 ? 9.268 -3.288 -2.420 1.00 0.00 33 GLY A CA 12
ATOM 13637 C C . GLY A 1 36 ? 9.682 -2.766 -3.779 1.00 0.00 33 GLY A C 12
ATOM 13638 O O . GLY A 1 36 ? 9.231 -1.703 -4.210 1.00 0.00 33 GLY A O 12
ATOM 13642 N N . SER A 1 37 ? 10.547 -3.506 -4.446 1.00 0.00 34 SER A N 12
ATOM 13643 C CA . SER A 1 37 ? 10.993 -3.149 -5.782 1.00 0.00 34 SER A CA 12
ATOM 13644 C C . SER A 1 37 ? 10.611 -4.244 -6.775 1.00 0.00 34 SER A C 12
ATOM 13645 O O . SER A 1 37 ? 10.534 -5.415 -6.411 1.00 0.00 34 SER A O 12
ATOM 13653 N N . PRO A 1 38 ? 10.334 -3.873 -8.033 1.00 0.00 35 PRO A N 12
ATOM 13654 C CA . PRO A 1 38 ? 10.007 -4.837 -9.087 1.00 0.00 35 PRO A CA 12
ATOM 13655 C C . PRO A 1 38 ? 11.172 -5.787 -9.374 1.00 0.00 35 PRO A C 12
ATOM 13656 O O . PRO A 1 38 ? 12.332 -5.456 -9.118 1.00 0.00 35 PRO A O 12
ATOM 13667 N N . PRO A 1 39 ? 10.886 -6.974 -9.933 1.00 0.00 36 PRO A N 12
ATOM 13668 C CA . PRO A 1 39 ? 9.536 -7.389 -10.311 1.00 0.00 36 PRO A CA 12
ATOM 13669 C C . PRO A 1 39 ? 8.784 -8.096 -9.192 1.00 0.00 36 PRO A C 12
ATOM 13670 O O . PRO A 1 39 ? 9.235 -8.160 -8.050 1.00 0.00 36 PRO A O 12
ATOM 13681 N N . TYR A 1 40 ? 7.628 -8.620 -9.545 1.00 0.00 37 TYR A N 12
ATOM 13682 C CA . TYR A 1 40 ? 6.826 -9.426 -8.636 1.00 0.00 37 TYR A CA 12
ATOM 13683 C C . TYR A 1 40 ? 6.254 -10.608 -9.392 1.00 0.00 37 TYR A C 12
ATOM 13684 O O . TYR A 1 40 ? 6.259 -10.620 -10.628 1.00 0.00 37 TYR A O 12
ATOM 13702 N N . VAL A 1 41 ? 5.701 -11.562 -8.661 1.00 0.00 38 VAL A N 12
ATOM 13703 C CA . VAL A 1 41 ? 5.031 -12.688 -9.279 1.00 0.00 38 VAL A CA 12
ATOM 13704 C C . VAL A 1 41 ? 3.781 -12.940 -8.497 1.00 0.00 38 VAL A C 12
ATOM 13705 O O . VAL A 1 41 ? 3.794 -13.245 -7.303 1.00 0.00 38 VAL A O 12
ATOM 13718 N N . VAL A 1 42 ? 2.701 -12.781 -9.198 1.00 0.00 39 VAL A N 12
ATOM 13719 C CA . VAL A 1 42 ? 1.462 -12.444 -8.588 1.00 0.00 39 VAL A CA 12
ATOM 13720 C C . VAL A 1 42 ? 0.343 -13.236 -9.235 1.00 0.00 39 VAL A C 12
ATOM 13721 O O . VAL A 1 42 ? 0.556 -13.918 -10.235 1.00 0.00 39 VAL A O 12
ATOM 13734 N N . ARG A 1 43 ? -0.834 -13.150 -8.676 1.00 0.00 40 ARG A N 12
ATOM 13735 C CA . ARG A 1 43 ? -1.986 -13.770 -9.273 1.00 0.00 40 ARG A CA 12
ATOM 13736 C C . ARG A 1 43 ? -3.166 -12.833 -9.159 1.00 0.00 40 ARG A C 12
ATOM 13737 O O . ARG A 1 43 ? -3.363 -12.188 -8.125 1.00 0.00 40 ARG A O 12
ATOM 13758 N N . TRP A 1 44 ? -3.891 -12.694 -10.256 1.00 0.00 41 TRP A N 12
ATOM 13759 C CA . TRP A 1 44 ? -5.174 -12.039 -10.222 1.00 0.00 41 TRP A CA 12
ATOM 13760 C C . TRP A 1 44 ? -6.158 -13.050 -9.673 1.00 0.00 41 TRP A C 12
ATOM 13761 O O . TRP A 1 44 ? -6.720 -13.840 -10.431 1.00 0.00 41 TRP A O 12
ATOM 13782 N N . LEU A 1 45 ? -6.304 -13.069 -8.358 1.00 0.00 42 LEU A N 12
ATOM 13783 C CA . LEU A 1 45 ? -7.020 -14.146 -7.680 1.00 0.00 42 LEU A CA 12
ATOM 13784 C C . LEU A 1 45 ? -8.454 -14.241 -8.150 1.00 0.00 42 LEU A C 12
ATOM 13785 O O . LEU A 1 45 ? -8.835 -15.173 -8.859 1.00 0.00 42 LEU A O 12
ATOM 13801 N N . VAL A 1 46 ? -9.249 -13.270 -7.722 1.00 0.00 43 VAL A N 12
ATOM 13802 C CA . VAL A 1 46 ? -10.658 -13.249 -8.006 1.00 0.00 43 VAL A CA 12
ATOM 13803 C C . VAL A 1 46 ? -10.918 -13.215 -9.498 1.00 0.00 43 VAL A C 12
ATOM 13804 O O . VAL A 1 46 ? -11.950 -13.688 -9.971 1.00 0.00 43 VAL A O 12
ATOM 13817 N N . ASN A 1 47 ? -10.000 -12.601 -10.228 1.00 0.00 44 ASN A N 12
ATOM 13818 C CA . ASN A 1 47 ? -10.012 -12.664 -11.678 1.00 0.00 44 ASN A CA 12
ATOM 13819 C C . ASN A 1 47 ? -9.877 -14.108 -12.172 1.00 0.00 44 ASN A C 12
ATOM 13820 O O . ASN A 1 47 ? -10.805 -14.657 -12.772 1.00 0.00 44 ASN A O 12
ATOM 13831 N N . GLY A 1 48 ? -8.714 -14.717 -11.920 1.00 0.00 45 GLY A N 12
ATOM 13832 C CA . GLY A 1 48 ? -8.513 -16.116 -12.268 1.00 0.00 45 GLY A CA 12
ATOM 13833 C C . GLY A 1 48 ? -7.275 -16.392 -13.121 1.00 0.00 45 GLY A C 12
ATOM 13834 O O . GLY A 1 48 ? -7.302 -17.289 -13.962 1.00 0.00 45 GLY A O 12
ATOM 13838 N N . HIS A 1 49 ? -6.193 -15.631 -12.933 1.00 0.00 46 HIS A N 12
ATOM 13839 C CA . HIS A 1 49 ? -4.933 -15.895 -13.657 1.00 0.00 46 HIS A CA 12
ATOM 13840 C C . HIS A 1 49 ? -3.708 -15.725 -12.762 1.00 0.00 46 HIS A C 12
ATOM 13841 O O . HIS A 1 49 ? -3.821 -15.255 -11.640 1.00 0.00 46 HIS A O 12
ATOM 13856 N N . GLU A 1 50 ? -2.532 -16.055 -13.303 1.00 0.00 47 GLU A N 12
ATOM 13857 C CA . GLU A 1 50 ? -1.261 -15.986 -12.561 1.00 0.00 47 GLU A CA 12
ATOM 13858 C C . GLU A 1 50 ? -0.178 -15.411 -13.469 1.00 0.00 47 GLU A C 12
ATOM 13859 O O . GLU A 1 50 ? 0.020 -15.883 -14.587 1.00 0.00 47 GLU A O 12
ATOM 13871 N N . THR A 1 51 ? 0.503 -14.385 -12.989 1.00 0.00 48 THR A N 12
ATOM 13872 C CA . THR A 1 51 ? 1.384 -13.588 -13.826 1.00 0.00 48 THR A CA 12
ATOM 13873 C C . THR A 1 51 ? 2.692 -13.201 -13.133 1.00 0.00 48 THR A C 12
ATOM 13874 O O . THR A 1 51 ? 2.950 -13.551 -11.978 1.00 0.00 48 THR A O 12
ATOM 13885 N N . THR A 1 52 ? 3.494 -12.463 -13.878 1.00 0.00 49 THR A N 12
ATOM 13886 C CA . THR A 1 52 ? 4.733 -11.874 -13.408 1.00 0.00 49 THR A CA 12
ATOM 13887 C C . THR A 1 52 ? 4.798 -10.463 -13.981 1.00 0.00 49 THR A C 12
ATOM 13888 O O . THR A 1 52 ? 4.941 -10.279 -15.188 1.00 0.00 49 THR A O 12
ATOM 13899 N N . VAL A 1 53 ? 4.666 -9.470 -13.112 1.00 0.00 50 VAL A N 12
ATOM 13900 C CA . VAL A 1 53 ? 4.322 -8.121 -13.556 1.00 0.00 50 VAL A CA 12
ATOM 13901 C C . VAL A 1 53 ? 5.102 -7.033 -12.830 1.00 0.00 50 VAL A C 12
ATOM 13902 O O . VAL A 1 53 ? 5.944 -7.306 -11.957 1.00 0.00 50 VAL A O 12
ATOM 13915 N N . TYR A 1 54 ? 4.799 -5.798 -13.220 1.00 0.00 51 TYR A N 12
ATOM 13916 C CA . TYR A 1 54 ? 5.413 -4.607 -12.664 1.00 0.00 51 TYR A CA 12
ATOM 13917 C C . TYR A 1 54 ? 4.324 -3.550 -12.475 1.00 0.00 51 TYR A C 12
ATOM 13918 O O . TYR A 1 54 ? 3.643 -3.187 -13.432 1.00 0.00 51 TYR A O 12
ATOM 13936 N N . PRO A 1 55 ? 4.134 -3.065 -11.241 1.00 0.00 52 PRO A N 12
ATOM 13937 C CA . PRO A 1 55 ? 3.077 -2.092 -10.917 1.00 0.00 52 PRO A CA 12
ATOM 13938 C C . PRO A 1 55 ? 3.259 -0.760 -11.646 1.00 0.00 52 PRO A C 12
ATOM 13939 O O . PRO A 1 55 ? 2.334 -0.270 -12.293 1.00 0.00 52 PRO A O 12
ATOM 13950 N N . GLY A 1 56 ? 4.437 -0.158 -11.516 1.00 0.00 53 GLY A N 12
ATOM 13951 C CA . GLY A 1 56 ? 4.734 1.049 -12.264 1.00 0.00 53 GLY A CA 12
ATOM 13952 C C . GLY A 1 56 ? 4.898 2.273 -11.383 1.00 0.00 53 GLY A C 12
ATOM 13953 O O . GLY A 1 56 ? 5.847 3.037 -11.548 1.00 0.00 53 GLY A O 12
ATOM 13957 N N . SER A 1 57 ? 3.975 2.464 -10.452 1.00 0.00 54 SER A N 12
ATOM 13958 C CA . SER A 1 57 ? 4.006 3.624 -9.568 1.00 0.00 54 SER A CA 12
ATOM 13959 C C . SER A 1 57 ? 4.766 3.324 -8.291 1.00 0.00 54 SER A C 12
ATOM 13960 O O . SER A 1 57 ? 5.401 2.275 -8.175 1.00 0.00 54 SER A O 12
ATOM 13968 N N . ASP A 1 58 ? 4.690 4.255 -7.340 1.00 0.00 55 ASP A N 12
ATOM 13969 C CA . ASP A 1 58 ? 5.368 4.116 -6.052 1.00 0.00 55 ASP A CA 12
ATOM 13970 C C . ASP A 1 58 ? 4.917 2.842 -5.345 1.00 0.00 55 ASP A C 12
ATOM 13971 O O . ASP A 1 58 ? 5.569 2.383 -4.408 1.00 0.00 55 ASP A O 12
ATOM 13980 N N . ALA A 1 59 ? 3.808 2.268 -5.837 1.00 0.00 56 ALA A N 12
ATOM 13981 C CA . ALA A 1 59 ? 3.334 0.956 -5.366 1.00 0.00 56 ALA A CA 12
ATOM 13982 C C . ALA A 1 59 ? 2.758 1.029 -3.934 1.00 0.00 56 ALA A C 12
ATOM 13983 O O . ALA A 1 59 ? 3.386 1.583 -3.032 1.00 0.00 56 ALA A O 12
ATOM 13990 N N . VAL A 1 60 ? 1.564 0.478 -3.728 1.00 0.00 57 VAL A N 12
ATOM 13991 C CA . VAL A 1 60 ? 0.956 0.412 -2.391 1.00 0.00 57 VAL A CA 12
ATOM 13992 C C . VAL A 1 60 ? 0.353 -0.971 -2.131 1.00 0.00 57 VAL A C 12
ATOM 13993 O O . VAL A 1 60 ? 0.247 -1.794 -3.044 1.00 0.00 57 VAL A O 12
ATOM 14006 N N . VAL A 1 61 ? -0.039 -1.220 -0.884 1.00 0.00 58 VAL A N 12
ATOM 14007 C CA . VAL A 1 61 ? -0.498 -2.547 -0.464 1.00 0.00 58 VAL A CA 12
ATOM 14008 C C . VAL A 1 61 ? -1.953 -2.536 0.012 1.00 0.00 58 VAL A C 12
ATOM 14009 O O . VAL A 1 61 ? -2.372 -1.641 0.747 1.00 0.00 58 VAL A O 12
ATOM 14022 N N . VAL A 1 62 ? -2.716 -3.537 -0.421 1.00 0.00 59 VAL A N 12
ATOM 14023 C CA . VAL A 1 62 ? -4.082 -3.723 -0.003 1.00 0.00 59 VAL A CA 12
ATOM 14024 C C . VAL A 1 62 ? -4.282 -5.115 0.601 1.00 0.00 59 VAL A C 12
ATOM 14025 O O . VAL A 1 62 ? -3.367 -5.941 0.595 1.00 0.00 59 VAL A O 12
ATOM 14038 N N . THR A 1 63 ? -5.476 -5.361 1.120 1.00 0.00 60 THR A N 12
ATOM 14039 C CA . THR A 1 63 ? -5.786 -6.626 1.794 1.00 0.00 60 THR A CA 12
ATOM 14040 C C . THR A 1 63 ? -6.964 -7.351 1.119 1.00 0.00 60 THR A C 12
ATOM 14041 O O . THR A 1 63 ? -7.366 -7.003 0.009 1.00 0.00 60 THR A O 12
ATOM 14052 N N . ALA A 1 64 ? -7.518 -8.335 1.829 1.00 0.00 61 ALA A N 12
ATOM 14053 C CA . ALA A 1 64 ? -8.521 -9.255 1.293 1.00 0.00 61 ALA A CA 12
ATOM 14054 C C . ALA A 1 64 ? -9.785 -8.564 0.780 1.00 0.00 61 ALA A C 12
ATOM 14055 O O . ALA A 1 64 ? -10.287 -8.916 -0.284 1.00 0.00 61 ALA A O 12
ATOM 14062 N N . THR A 1 65 ? -10.322 -7.602 1.512 1.00 0.00 62 THR A N 12
ATOM 14063 C CA . THR A 1 65 ? -11.561 -6.970 1.098 1.00 0.00 62 THR A CA 12
ATOM 14064 C C . THR A 1 65 ? -11.300 -5.900 0.062 1.00 0.00 62 THR A C 12
ATOM 14065 O O . THR A 1 65 ? -12.103 -5.686 -0.849 1.00 0.00 62 THR A O 12
ATOM 14076 N N . GLU A 1 66 ? -10.162 -5.236 0.198 1.00 0.00 63 GLU A N 12
ATOM 14077 C CA . GLU A 1 66 ? -9.722 -4.263 -0.787 1.00 0.00 63 GLU A CA 12
ATOM 14078 C C . GLU A 1 66 ? -9.423 -4.978 -2.103 1.00 0.00 63 GLU A C 12
ATOM 14079 O O . GLU A 1 66 ? -9.290 -4.365 -3.160 1.00 0.00 63 GLU A O 12
ATOM 14091 N N . HIS A 1 67 ? -9.282 -6.292 -1.996 1.00 0.00 64 HIS A N 12
ATOM 14092 C CA . HIS A 1 67 ? -8.914 -7.143 -3.108 1.00 0.00 64 HIS A CA 12
ATOM 14093 C C . HIS A 1 67 ? -10.072 -7.420 -4.066 1.00 0.00 64 HIS A C 12
ATOM 14094 O O . HIS A 1 67 ? -9.970 -7.080 -5.210 1.00 0.00 64 HIS A O 12
ATOM 14109 N N . ALA A 1 68 ? -11.176 -7.980 -3.591 1.00 0.00 65 ALA A N 12
ATOM 14110 C CA . ALA A 1 68 ? -12.137 -8.654 -4.475 1.00 0.00 65 ALA A CA 12
ATOM 14111 C C . ALA A 1 68 ? -12.560 -7.802 -5.679 1.00 0.00 65 ALA A C 12
ATOM 14112 O O . ALA A 1 68 ? -12.214 -8.089 -6.836 1.00 0.00 65 ALA A O 12
ATOM 14119 N N . GLU A 1 69 ? -13.267 -6.738 -5.383 1.00 0.00 66 GLU A N 12
ATOM 14120 C CA . GLU A 1 69 ? -13.934 -5.935 -6.402 1.00 0.00 66 GLU A CA 12
ATOM 14121 C C . GLU A 1 69 ? -12.936 -5.130 -7.250 1.00 0.00 66 GLU A C 12
ATOM 14122 O O . GLU A 1 69 ? -12.902 -5.214 -8.506 1.00 0.00 66 GLU A O 12
ATOM 14134 N N . ALA A 1 70 ? -12.102 -4.379 -6.563 1.00 0.00 67 ALA A N 12
ATOM 14135 C CA . ALA A 1 70 ? -11.145 -3.516 -7.214 1.00 0.00 67 ALA A CA 12
ATOM 14136 C C . ALA A 1 70 ? -10.054 -4.324 -7.908 1.00 0.00 67 ALA A C 12
ATOM 14137 O O . ALA A 1 70 ? -9.356 -3.801 -8.761 1.00 0.00 67 ALA A O 12
ATOM 14144 N N . GLU A 1 71 ? -9.901 -5.595 -7.546 1.00 0.00 68 GLU A N 12
ATOM 14145 C CA . GLU A 1 71 ? -8.947 -6.454 -8.232 1.00 0.00 68 GLU A CA 12
ATOM 14146 C C . GLU A 1 71 ? -9.495 -6.814 -9.580 1.00 0.00 68 GLU A C 12
ATOM 14147 O O . GLU A 1 71 ? -8.784 -6.778 -10.552 1.00 0.00 68 GLU A O 12
ATOM 14159 N N . LYS A 1 72 ? -10.765 -7.174 -9.643 1.00 0.00 69 LYS A N 12
ATOM 14160 C CA . LYS A 1 72 ? -11.373 -7.449 -10.934 1.00 0.00 69 LYS A CA 12
ATOM 14161 C C . LYS A 1 72 ? -11.082 -6.290 -11.898 1.00 0.00 69 LYS A C 12
ATOM 14162 O O . LYS A 1 72 ? -10.421 -6.476 -12.937 1.00 0.00 69 LYS A O 12
ATOM 14181 N N . ARG A 1 73 ? -11.487 -5.082 -11.508 1.00 0.00 70 ARG A N 12
ATOM 14182 C CA . ARG A 1 73 ? -11.281 -3.910 -12.375 1.00 0.00 70 ARG A CA 12
ATOM 14183 C C . ARG A 1 73 ? -9.783 -3.589 -12.587 1.00 0.00 70 ARG A C 12
ATOM 14184 O O . ARG A 1 73 ? -9.258 -3.616 -13.718 1.00 0.00 70 ARG A O 12
ATOM 14205 N N . ALA A 1 74 ? -9.095 -3.305 -11.492 1.00 0.00 71 ALA A N 12
ATOM 14206 C CA . ALA A 1 74 ? -7.745 -2.766 -11.552 1.00 0.00 71 ALA A CA 12
ATOM 14207 C C . ALA A 1 74 ? -6.708 -3.802 -11.972 1.00 0.00 71 ALA A C 12
ATOM 14208 O O . ALA A 1 74 ? -5.598 -3.435 -12.318 1.00 0.00 71 ALA A O 12
ATOM 14215 N N . ALA A 1 75 ? -7.039 -5.086 -11.905 1.00 0.00 72 ALA A N 12
ATOM 14216 C CA . ALA A 1 75 ? -6.141 -6.125 -12.410 1.00 0.00 72 ALA A CA 12
ATOM 14217 C C . ALA A 1 75 ? -6.264 -6.227 -13.912 1.00 0.00 72 ALA A C 12
ATOM 14218 O O . ALA A 1 75 ? -5.261 -6.418 -14.607 1.00 0.00 72 ALA A O 12
ATOM 14225 N N . ALA A 1 76 ? -7.495 -6.104 -14.417 1.00 0.00 73 ALA A N 12
ATOM 14226 C CA . ALA A 1 76 ? -7.696 -6.005 -15.855 1.00 0.00 73 ALA A CA 12
ATOM 14227 C C . ALA A 1 76 ? -6.818 -4.891 -16.424 1.00 0.00 73 ALA A C 12
ATOM 14228 O O . ALA A 1 76 ? -6.273 -5.008 -17.522 1.00 0.00 73 ALA A O 12
ATOM 14235 N N . ARG A 1 77 ? -6.674 -3.815 -15.652 1.00 0.00 74 ARG A N 12
ATOM 14236 C CA . ARG A 1 77 ? -5.805 -2.700 -16.042 1.00 0.00 74 ARG A CA 12
ATOM 14237 C C . ARG A 1 77 ? -4.313 -2.984 -15.765 1.00 0.00 74 ARG A C 12
ATOM 14238 O O . ARG A 1 77 ? -3.459 -2.684 -16.600 1.00 0.00 74 ARG A O 12
ATOM 14259 N N . ALA A 1 78 ? -4.021 -3.561 -14.597 1.00 0.00 75 ALA A N 12
ATOM 14260 C CA . ALA A 1 78 ? -2.647 -3.874 -14.146 1.00 0.00 75 ALA A CA 12
ATOM 14261 C C . ALA A 1 78 ? -1.822 -4.538 -15.235 1.00 0.00 75 ALA A C 12
ATOM 14262 O O . ALA A 1 78 ? -0.726 -4.086 -15.561 1.00 0.00 75 ALA A O 12
ATOM 14269 N N . GLY A 1 79 ? -2.359 -5.604 -15.800 1.00 0.00 76 GLY A N 12
ATOM 14270 C CA . GLY A 1 79 ? -1.617 -6.346 -16.798 1.00 0.00 76 GLY A CA 12
ATOM 14271 C C . GLY A 1 79 ? -2.178 -6.142 -18.187 1.00 0.00 76 GLY A C 12
ATOM 14272 O O . GLY A 1 79 ? -2.088 -7.027 -19.041 1.00 0.00 76 GLY A O 12
ATOM 14276 N N . HIS A 1 80 ? -2.759 -4.969 -18.413 1.00 0.00 77 HIS A N 12
ATOM 14277 C CA . HIS A 1 80 ? -3.295 -4.622 -19.721 1.00 0.00 77 HIS A CA 12
ATOM 14278 C C . HIS A 1 80 ? -2.163 -4.163 -20.630 1.00 0.00 77 HIS A C 12
ATOM 14279 O O . HIS A 1 80 ? -1.947 -4.728 -21.701 1.00 0.00 77 HIS A O 12
ATOM 14294 N N . ALA A 1 81 ? -1.441 -3.141 -20.193 1.00 0.00 78 ALA A N 12
ATOM 14295 C CA . ALA A 1 81 ? -0.337 -2.601 -20.969 1.00 0.00 78 ALA A CA 12
ATOM 14296 C C . ALA A 1 81 ? 0.945 -2.603 -20.147 1.00 0.00 78 ALA A C 12
ATOM 14297 O O . ALA A 1 81 ? 1.224 -1.660 -19.404 1.00 0.00 78 ALA A O 12
ATOM 14304 N N . ALA A 1 82 ? 1.703 -3.681 -20.263 1.00 0.00 79 ALA A N 12
ATOM 14305 C CA . ALA A 1 82 ? 2.965 -3.811 -19.552 1.00 0.00 79 ALA A CA 12
ATOM 14306 C C . ALA A 1 82 ? 4.101 -4.034 -20.538 1.00 0.00 79 ALA A C 12
ATOM 14307 O O . ALA A 1 82 ? 3.927 -4.740 -21.532 1.00 0.00 79 ALA A O 12
ATOM 14314 N N . THR A 1 83 ? 5.248 -3.424 -20.258 1.00 0.00 80 THR A N 12
ATOM 14315 C CA . THR A 1 83 ? 6.420 -3.530 -21.118 1.00 0.00 80 THR A CA 12
ATOM 14316 C C . THR A 1 83 ? 6.110 -2.988 -22.518 1.00 0.00 80 THR A C 12
ATOM 14317 O O . THR A 1 83 ? 5.902 -3.792 -23.453 1.00 0.00 80 THR A O 12
ATOM 14329 N N . MET A 1 4 ? 7.614 2.663 1.779 1.00 0.00 1 MET A N 13
ATOM 14330 C CA . MET A 1 4 ? 6.993 1.595 0.966 1.00 0.00 1 MET A CA 13
ATOM 14331 C C . MET A 1 4 ? 7.639 0.251 1.278 1.00 0.00 1 MET A C 13
ATOM 14332 O O . MET A 1 4 ? 8.859 0.110 1.215 1.00 0.00 1 MET A O 13
ATOM 14346 N N . HIS A 1 5 ? 6.813 -0.724 1.639 1.00 0.00 2 HIS A N 13
ATOM 14347 C CA . HIS A 1 5 ? 7.273 -2.090 1.869 1.00 0.00 2 HIS A CA 13
ATOM 14348 C C . HIS A 1 5 ? 6.209 -3.067 1.382 1.00 0.00 2 HIS A C 13
ATOM 14349 O O . HIS A 1 5 ? 5.030 -2.905 1.694 1.00 0.00 2 HIS A O 13
ATOM 14364 N N . ALA A 1 6 ? 6.621 -4.063 0.615 1.00 0.00 3 ALA A N 13
ATOM 14365 C CA . ALA A 1 6 ? 5.700 -5.063 0.089 1.00 0.00 3 ALA A CA 13
ATOM 14366 C C . ALA A 1 6 ? 5.736 -6.331 0.936 1.00 0.00 3 ALA A C 13
ATOM 14367 O O . ALA A 1 6 ? 6.739 -6.617 1.593 1.00 0.00 3 ALA A O 13
ATOM 14374 N N . LYS A 1 7 ? 4.644 -7.088 0.917 1.00 0.00 4 LYS A N 13
ATOM 14375 C CA . LYS A 1 7 ? 4.531 -8.294 1.732 1.00 0.00 4 LYS A CA 13
ATOM 14376 C C . LYS A 1 7 ? 3.943 -9.449 0.929 1.00 0.00 4 LYS A C 13
ATOM 14377 O O . LYS A 1 7 ? 3.348 -9.246 -0.129 1.00 0.00 4 LYS A O 13
ATOM 14396 N N . VAL A 1 8 ? 4.111 -10.656 1.451 1.00 0.00 5 VAL A N 13
ATOM 14397 C CA . VAL A 1 8 ? 3.542 -11.851 0.843 1.00 0.00 5 VAL A CA 13
ATOM 14398 C C . VAL A 1 8 ? 2.266 -12.249 1.579 1.00 0.00 5 VAL A C 13
ATOM 14399 O O . VAL A 1 8 ? 2.222 -12.245 2.812 1.00 0.00 5 VAL A O 13
ATOM 14412 N N . GLY A 1 9 ? 1.234 -12.592 0.823 1.00 0.00 6 GLY A N 13
ATOM 14413 C CA . GLY A 1 9 ? -0.047 -12.912 1.419 1.00 0.00 6 GLY A CA 13
ATOM 14414 C C . GLY A 1 9 ? -0.941 -11.698 1.435 1.00 0.00 6 GLY A C 13
ATOM 14415 O O . GLY A 1 9 ? -2.061 -11.727 1.951 1.00 0.00 6 GLY A O 13
ATOM 14419 N N . ASP A 1 10 ? -0.433 -10.631 0.845 1.00 0.00 7 ASP A N 13
ATOM 14420 C CA . ASP A 1 10 ? -1.156 -9.356 0.776 1.00 0.00 7 ASP A CA 13
ATOM 14421 C C . ASP A 1 10 ? -1.358 -8.997 -0.676 1.00 0.00 7 ASP A C 13
ATOM 14422 O O . ASP A 1 10 ? -0.804 -9.645 -1.562 1.00 0.00 7 ASP A O 13
ATOM 14431 N N . TYR A 1 11 ? -2.138 -7.976 -0.928 1.00 0.00 8 TYR A N 13
ATOM 14432 C CA . TYR A 1 11 ? -2.460 -7.615 -2.286 1.00 0.00 8 TYR A CA 13
ATOM 14433 C C . TYR A 1 11 ? -1.717 -6.352 -2.714 1.00 0.00 8 TYR A C 13
ATOM 14434 O O . TYR A 1 11 ? -1.423 -5.479 -1.903 1.00 0.00 8 TYR A O 13
ATOM 14452 N N . LEU A 1 12 ? -1.406 -6.287 -3.994 1.00 0.00 9 LEU A N 13
ATOM 14453 C CA . LEU A 1 12 ? -0.700 -5.167 -4.580 1.00 0.00 9 LEU A CA 13
ATOM 14454 C C . LEU A 1 12 ? -1.692 -4.234 -5.256 1.00 0.00 9 LEU A C 13
ATOM 14455 O O . LEU A 1 12 ? -2.629 -4.700 -5.934 1.00 0.00 9 LEU A O 13
ATOM 14471 N N . VAL A 1 13 ? -1.478 -2.933 -5.034 1.00 0.00 10 VAL A N 13
ATOM 14472 C CA . VAL A 1 13 ? -2.232 -1.864 -5.679 1.00 0.00 10 VAL A CA 13
ATOM 14473 C C . VAL A 1 13 ? -1.300 -0.708 -6.026 1.00 0.00 10 VAL A C 13
ATOM 14474 O O . VAL A 1 13 ? -0.416 -0.370 -5.256 1.00 0.00 10 VAL A O 13
ATOM 14487 N N . VAL A 1 14 ? -1.488 -0.115 -7.187 1.00 0.00 11 VAL A N 13
ATOM 14488 C CA . VAL A 1 14 ? -0.792 1.111 -7.531 1.00 0.00 11 VAL A CA 13
ATOM 14489 C C . VAL A 1 14 ? -1.792 2.259 -7.591 1.00 0.00 11 VAL A C 13
ATOM 14490 O O . VAL A 1 14 ? -2.573 2.372 -8.536 1.00 0.00 11 VAL A O 13
ATOM 14503 N N . LYS A 1 15 ? -1.794 3.092 -6.559 1.00 0.00 12 LYS A N 13
ATOM 14504 C CA . LYS A 1 15 ? -2.743 4.192 -6.484 1.00 0.00 12 LYS A CA 13
ATOM 14505 C C . LYS A 1 15 ? -2.116 5.489 -6.974 1.00 0.00 12 LYS A C 13
ATOM 14506 O O . LYS A 1 15 ? -2.817 6.440 -7.314 1.00 0.00 12 LYS A O 13
ATOM 14525 N N . GLY A 1 16 ? -0.795 5.528 -7.008 1.00 0.00 13 GLY A N 13
ATOM 14526 C CA . GLY A 1 16 ? -0.112 6.734 -7.413 1.00 0.00 13 GLY A CA 13
ATOM 14527 C C . GLY A 1 16 ? 0.208 7.627 -6.235 1.00 0.00 13 GLY A C 13
ATOM 14528 O O . GLY A 1 16 ? 1.160 7.375 -5.499 1.00 0.00 13 GLY A O 13
ATOM 14532 N N . THR A 1 17 ? -0.600 8.654 -6.028 1.00 0.00 14 THR A N 13
ATOM 14533 C CA . THR A 1 17 ? -0.314 9.624 -4.986 1.00 0.00 14 THR A CA 13
ATOM 14534 C C . THR A 1 17 ? -1.515 9.869 -4.061 1.00 0.00 14 THR A C 13
ATOM 14535 O O . THR A 1 17 ? -1.508 9.440 -2.905 1.00 0.00 14 THR A O 13
ATOM 14546 N N . THR A 1 18 ? -2.549 10.534 -4.562 1.00 0.00 15 THR A N 13
ATOM 14547 C CA . THR A 1 18 ? -3.624 11.008 -3.703 1.00 0.00 15 THR A CA 13
ATOM 14548 C C . THR A 1 18 ? -4.993 10.945 -4.378 1.00 0.00 15 THR A C 13
ATOM 14549 O O . THR A 1 18 ? -5.852 10.150 -3.992 1.00 0.00 15 THR A O 13
ATOM 14560 N N . THR A 1 19 ? -5.184 11.774 -5.396 1.00 0.00 16 THR A N 13
ATOM 14561 C CA . THR A 1 19 ? -6.497 11.978 -5.992 1.00 0.00 16 THR A CA 13
ATOM 14562 C C . THR A 1 19 ? -6.845 10.935 -7.056 1.00 0.00 16 THR A C 13
ATOM 14563 O O . THR A 1 19 ? -7.929 10.978 -7.643 1.00 0.00 16 THR A O 13
ATOM 14574 N N . GLU A 1 20 ? -5.938 10.000 -7.301 1.00 0.00 17 GLU A N 13
ATOM 14575 C CA . GLU A 1 20 ? -6.192 8.942 -8.270 1.00 0.00 17 GLU A CA 13
ATOM 14576 C C . GLU A 1 20 ? -6.825 7.735 -7.589 1.00 0.00 17 GLU A C 13
ATOM 14577 O O . GLU A 1 20 ? -6.919 7.684 -6.360 1.00 0.00 17 GLU A O 13
ATOM 14589 N N . ARG A 1 21 ? -7.259 6.778 -8.394 1.00 0.00 18 ARG A N 13
ATOM 14590 C CA . ARG A 1 21 ? -7.888 5.563 -7.894 1.00 0.00 18 ARG A CA 13
ATOM 14591 C C . ARG A 1 21 ? -6.837 4.594 -7.357 1.00 0.00 18 ARG A C 13
ATOM 14592 O O . ARG A 1 21 ? -5.640 4.870 -7.408 1.00 0.00 18 ARG A O 13
ATOM 14613 N N . HIS A 1 22 ? -7.285 3.457 -6.847 1.00 0.00 19 HIS A N 13
ATOM 14614 C CA . HIS A 1 22 ? -6.369 2.382 -6.509 1.00 0.00 19 HIS A CA 13
ATOM 14615 C C . HIS A 1 22 ? -6.414 1.299 -7.592 1.00 0.00 19 HIS A C 13
ATOM 14616 O O . HIS A 1 22 ? -7.246 0.389 -7.561 1.00 0.00 19 HIS A O 13
ATOM 14631 N N . ASP A 1 23 ? -5.521 1.433 -8.569 1.00 0.00 20 ASP A N 13
ATOM 14632 C CA . ASP A 1 23 ? -5.510 0.558 -9.742 1.00 0.00 20 ASP A CA 13
ATOM 14633 C C . ASP A 1 23 ? -4.435 -0.524 -9.577 1.00 0.00 20 ASP A C 13
ATOM 14634 O O . ASP A 1 23 ? -3.888 -0.659 -8.491 1.00 0.00 20 ASP A O 13
ATOM 14643 N N . GLN A 1 24 ? -4.155 -1.280 -10.652 1.00 0.00 21 GLN A N 13
ATOM 14644 C CA . GLN A 1 24 ? -3.186 -2.400 -10.642 1.00 0.00 21 GLN A CA 13
ATOM 14645 C C . GLN A 1 24 ? -3.320 -3.279 -9.395 1.00 0.00 21 GLN A C 13
ATOM 14646 O O . GLN A 1 24 ? -2.694 -3.006 -8.376 1.00 0.00 21 GLN A O 13
ATOM 14660 N N . HIS A 1 25 ? -4.105 -4.348 -9.472 1.00 0.00 22 HIS A N 13
ATOM 14661 C CA . HIS A 1 25 ? -4.374 -5.143 -8.279 1.00 0.00 22 HIS A CA 13
ATOM 14662 C C . HIS A 1 25 ? -4.252 -6.647 -8.526 1.00 0.00 22 HIS A C 13
ATOM 14663 O O . HIS A 1 25 ? -4.705 -7.166 -9.543 1.00 0.00 22 HIS A O 13
ATOM 14678 N N . ALA A 1 26 ? -3.631 -7.317 -7.554 1.00 0.00 23 ALA A N 13
ATOM 14679 C CA . ALA A 1 26 ? -3.513 -8.793 -7.505 1.00 0.00 23 ALA A CA 13
ATOM 14680 C C . ALA A 1 26 ? -2.948 -9.182 -6.167 1.00 0.00 23 ALA A C 13
ATOM 14681 O O . ALA A 1 26 ? -2.701 -8.326 -5.342 1.00 0.00 23 ALA A O 13
ATOM 14688 N N . GLU A 1 27 ? -2.769 -10.458 -5.941 1.00 0.00 24 GLU A N 13
ATOM 14689 C CA . GLU A 1 27 ? -2.168 -10.915 -4.692 1.00 0.00 24 GLU A CA 13
ATOM 14690 C C . GLU A 1 27 ? -0.695 -11.206 -4.892 1.00 0.00 24 GLU A C 13
ATOM 14691 O O . GLU A 1 27 ? -0.297 -11.800 -5.890 1.00 0.00 24 GLU A O 13
ATOM 14703 N N . ILE A 1 28 ? 0.113 -10.765 -3.951 1.00 0.00 25 ILE A N 13
ATOM 14704 C CA . ILE A 1 28 ? 1.531 -11.013 -4.004 1.00 0.00 25 ILE A CA 13
ATOM 14705 C C . ILE A 1 28 ? 1.860 -12.220 -3.143 1.00 0.00 25 ILE A C 13
ATOM 14706 O O . ILE A 1 28 ? 1.781 -12.158 -1.904 1.00 0.00 25 ILE A O 13
ATOM 14722 N N . ILE A 1 29 ? 2.172 -13.326 -3.807 1.00 0.00 26 ILE A N 13
ATOM 14723 C CA . ILE A 1 29 ? 2.586 -14.543 -3.123 1.00 0.00 26 ILE A CA 13
ATOM 14724 C C . ILE A 1 29 ? 4.077 -14.768 -3.319 1.00 0.00 26 ILE A C 13
ATOM 14725 O O . ILE A 1 29 ? 4.733 -15.422 -2.508 1.00 0.00 26 ILE A O 13
ATOM 14741 N N . GLU A 1 30 ? 4.608 -14.214 -4.402 1.00 0.00 27 GLU A N 13
ATOM 14742 C CA . GLU A 1 30 ? 6.026 -14.308 -4.679 1.00 0.00 27 GLU A CA 13
ATOM 14743 C C . GLU A 1 30 ? 6.651 -12.922 -4.642 1.00 0.00 27 GLU A C 13
ATOM 14744 O O . GLU A 1 30 ? 6.548 -12.145 -5.606 1.00 0.00 27 GLU A O 13
ATOM 14756 N N . VAL A 1 31 ? 7.283 -12.620 -3.517 1.00 0.00 28 VAL A N 13
ATOM 14757 C CA . VAL A 1 31 ? 8.009 -11.380 -3.346 1.00 0.00 28 VAL A CA 13
ATOM 14758 C C . VAL A 1 31 ? 9.508 -11.682 -3.384 1.00 0.00 28 VAL A C 13
ATOM 14759 O O . VAL A 1 31 ? 9.989 -12.517 -2.621 1.00 0.00 28 VAL A O 13
ATOM 14772 N N . ARG A 1 32 ? 10.235 -11.016 -4.275 1.00 0.00 29 ARG A N 13
ATOM 14773 C CA . ARG A 1 32 ? 11.637 -11.359 -4.522 1.00 0.00 29 ARG A CA 13
ATOM 14774 C C . ARG A 1 32 ? 12.530 -11.011 -3.336 1.00 0.00 29 ARG A C 13
ATOM 14775 O O . ARG A 1 32 ? 13.468 -11.745 -3.017 1.00 0.00 29 ARG A O 13
ATOM 14796 N N . SER A 1 33 ? 12.242 -9.896 -2.695 1.00 0.00 30 SER A N 13
ATOM 14797 C CA . SER A 1 33 ? 12.958 -9.499 -1.495 1.00 0.00 30 SER A CA 13
ATOM 14798 C C . SER A 1 33 ? 12.011 -8.773 -0.552 1.00 0.00 30 SER A C 13
ATOM 14799 O O . SER A 1 33 ? 11.117 -8.050 -0.999 1.00 0.00 30 SER A O 13
ATOM 14807 N N . ALA A 1 34 ? 12.201 -8.973 0.746 1.00 0.00 31 ALA A N 13
ATOM 14808 C CA . ALA A 1 34 ? 11.304 -8.417 1.752 1.00 0.00 31 ALA A CA 13
ATOM 14809 C C . ALA A 1 34 ? 11.468 -6.903 1.889 1.00 0.00 31 ALA A C 13
ATOM 14810 O O . ALA A 1 34 ? 12.055 -6.411 2.856 1.00 0.00 31 ALA A O 13
ATOM 14817 N N . ASP A 1 35 ? 10.956 -6.179 0.902 1.00 0.00 32 ASP A N 13
ATOM 14818 C CA . ASP A 1 35 ? 10.981 -4.720 0.896 1.00 0.00 32 ASP A CA 13
ATOM 14819 C C . ASP A 1 35 ? 10.139 -4.189 -0.249 1.00 0.00 32 ASP A C 13
ATOM 14820 O O . ASP A 1 35 ? 9.193 -3.436 -0.038 1.00 0.00 32 ASP A O 13
ATOM 14829 N N . GLY A 1 36 ? 10.479 -4.601 -1.459 1.00 0.00 33 GLY A N 13
ATOM 14830 C CA . GLY A 1 36 ? 9.757 -4.142 -2.627 1.00 0.00 33 GLY A CA 13
ATOM 14831 C C . GLY A 1 36 ? 10.660 -4.007 -3.833 1.00 0.00 33 GLY A C 13
ATOM 14832 O O . GLY A 1 36 ? 11.245 -2.949 -4.067 1.00 0.00 33 GLY A O 13
ATOM 14836 N N . SER A 1 37 ? 10.777 -5.080 -4.597 1.00 0.00 34 SER A N 13
ATOM 14837 C CA . SER A 1 37 ? 11.641 -5.093 -5.762 1.00 0.00 34 SER A CA 13
ATOM 14838 C C . SER A 1 37 ? 10.919 -5.662 -6.985 1.00 0.00 34 SER A C 13
ATOM 14839 O O . SER A 1 37 ? 10.822 -6.878 -7.152 1.00 0.00 34 SER A O 13
ATOM 14847 N N . PRO A 1 38 ? 10.379 -4.784 -7.844 1.00 0.00 35 PRO A N 13
ATOM 14848 C CA . PRO A 1 38 ? 9.741 -5.199 -9.097 1.00 0.00 35 PRO A CA 13
ATOM 14849 C C . PRO A 1 38 ? 10.737 -5.903 -10.018 1.00 0.00 35 PRO A C 13
ATOM 14850 O O . PRO A 1 38 ? 11.938 -5.623 -9.966 1.00 0.00 35 PRO A O 13
ATOM 14861 N N . PRO A 1 39 ? 10.263 -6.833 -10.864 1.00 0.00 36 PRO A N 13
ATOM 14862 C CA . PRO A 1 39 ? 8.846 -7.192 -10.954 1.00 0.00 36 PRO A CA 13
ATOM 14863 C C . PRO A 1 39 ? 8.395 -8.112 -9.822 1.00 0.00 36 PRO A C 13
ATOM 14864 O O . PRO A 1 39 ? 9.213 -8.643 -9.069 1.00 0.00 36 PRO A O 13
ATOM 14875 N N . TYR A 1 40 ? 7.091 -8.296 -9.714 1.00 0.00 37 TYR A N 13
ATOM 14876 C CA . TYR A 1 40 ? 6.518 -9.182 -8.711 1.00 0.00 37 TYR A CA 13
ATOM 14877 C C . TYR A 1 40 ? 5.870 -10.360 -9.407 1.00 0.00 37 TYR A C 13
ATOM 14878 O O . TYR A 1 40 ? 5.472 -10.247 -10.570 1.00 0.00 37 TYR A O 13
ATOM 14896 N N . VAL A 1 41 ? 5.744 -11.480 -8.713 1.00 0.00 38 VAL A N 13
ATOM 14897 C CA . VAL A 1 41 ? 4.982 -12.583 -9.259 1.00 0.00 38 VAL A CA 13
ATOM 14898 C C . VAL A 1 41 ? 3.610 -12.530 -8.636 1.00 0.00 38 VAL A C 13
ATOM 14899 O O . VAL A 1 41 ? 3.402 -12.891 -7.471 1.00 0.00 38 VAL A O 13
ATOM 14912 N N . VAL A 1 42 ? 2.690 -12.025 -9.424 1.00 0.00 39 VAL A N 13
ATOM 14913 C CA . VAL A 1 42 ? 1.422 -11.571 -8.934 1.00 0.00 39 VAL A CA 13
ATOM 14914 C C . VAL A 1 42 ? 0.309 -12.546 -9.306 1.00 0.00 39 VAL A C 13
ATOM 14915 O O . VAL A 1 42 ? 0.432 -13.333 -10.245 1.00 0.00 39 VAL A O 13
ATOM 14928 N N . ARG A 1 43 ? -0.770 -12.487 -8.561 1.00 0.00 40 ARG A N 13
ATOM 14929 C CA . ARG A 1 43 ? -1.808 -13.488 -8.645 1.00 0.00 40 ARG A CA 13
ATOM 14930 C C . ARG A 1 43 ? -3.174 -12.820 -8.767 1.00 0.00 40 ARG A C 13
ATOM 14931 O O . ARG A 1 43 ? -3.723 -12.350 -7.769 1.00 0.00 40 ARG A O 13
ATOM 14952 N N . TRP A 1 44 ? -3.714 -12.742 -9.984 1.00 0.00 41 TRP A N 13
ATOM 14953 C CA . TRP A 1 44 ? -5.068 -12.221 -10.165 1.00 0.00 41 TRP A CA 13
ATOM 14954 C C . TRP A 1 44 ? -6.043 -13.344 -9.869 1.00 0.00 41 TRP A C 13
ATOM 14955 O O . TRP A 1 44 ? -6.679 -13.896 -10.767 1.00 0.00 41 TRP A O 13
ATOM 14976 N N . LEU A 1 45 ? -6.141 -13.677 -8.605 1.00 0.00 42 LEU A N 13
ATOM 14977 C CA . LEU A 1 45 ? -6.805 -14.900 -8.179 1.00 0.00 42 LEU A CA 13
ATOM 14978 C C . LEU A 1 45 ? -8.305 -14.712 -8.047 1.00 0.00 42 LEU A C 13
ATOM 14979 O O . LEU A 1 45 ? -9.067 -15.676 -8.129 1.00 0.00 42 LEU A O 13
ATOM 14995 N N . VAL A 1 46 ? -8.727 -13.475 -7.845 1.00 0.00 43 VAL A N 13
ATOM 14996 C CA . VAL A 1 46 ? -10.142 -13.175 -7.736 1.00 0.00 43 VAL A CA 13
ATOM 14997 C C . VAL A 1 46 ? -10.713 -12.981 -9.137 1.00 0.00 43 VAL A C 13
ATOM 14998 O O . VAL A 1 46 ? -11.923 -12.830 -9.335 1.00 0.00 43 VAL A O 13
ATOM 15011 N N . ASN A 1 47 ? -9.806 -12.992 -10.108 1.00 0.00 44 ASN A N 13
ATOM 15012 C CA . ASN A 1 47 ? -10.162 -12.996 -11.516 1.00 0.00 44 ASN A CA 13
ATOM 15013 C C . ASN A 1 47 ? -10.056 -14.416 -12.053 1.00 0.00 44 ASN A C 13
ATOM 15014 O O . ASN A 1 47 ? -11.046 -15.008 -12.480 1.00 0.00 44 ASN A O 13
ATOM 15025 N N . GLY A 1 48 ? -8.850 -14.970 -11.999 1.00 0.00 45 GLY A N 13
ATOM 15026 C CA . GLY A 1 48 ? -8.638 -16.335 -12.436 1.00 0.00 45 GLY A CA 13
ATOM 15027 C C . GLY A 1 48 ? -7.380 -16.504 -13.266 1.00 0.00 45 GLY A C 13
ATOM 15028 O O . GLY A 1 48 ? -7.396 -17.206 -14.278 1.00 0.00 45 GLY A O 13
ATOM 15032 N N . HIS A 1 49 ? -6.289 -15.862 -12.846 1.00 0.00 46 HIS A N 13
ATOM 15033 C CA . HIS A 1 49 ? -5.004 -15.961 -13.546 1.00 0.00 46 HIS A CA 13
ATOM 15034 C C . HIS A 1 49 ? -3.843 -15.632 -12.606 1.00 0.00 46 HIS A C 13
ATOM 15035 O O . HIS A 1 49 ? -4.045 -15.061 -11.535 1.00 0.00 46 HIS A O 13
ATOM 15050 N N . GLU A 1 50 ? -2.633 -15.988 -13.020 1.00 0.00 47 GLU A N 13
ATOM 15051 C CA . GLU A 1 50 ? -1.427 -15.703 -12.246 1.00 0.00 47 GLU A CA 13
ATOM 15052 C C . GLU A 1 50 ? -0.244 -15.508 -13.191 1.00 0.00 47 GLU A C 13
ATOM 15053 O O . GLU A 1 50 ? -0.046 -16.298 -14.119 1.00 0.00 47 GLU A O 13
ATOM 15065 N N . THR A 1 51 ? 0.539 -14.459 -12.964 1.00 0.00 48 THR A N 13
ATOM 15066 C CA . THR A 1 51 ? 1.652 -14.133 -13.843 1.00 0.00 48 THR A CA 13
ATOM 15067 C C . THR A 1 51 ? 2.564 -13.093 -13.212 1.00 0.00 48 THR A C 13
ATOM 15068 O O . THR A 1 51 ? 2.301 -12.582 -12.131 1.00 0.00 48 THR A O 13
ATOM 15079 N N . THR A 1 52 ? 3.620 -12.774 -13.920 1.00 0.00 49 THR A N 13
ATOM 15080 C CA . THR A 1 52 ? 4.601 -11.812 -13.452 1.00 0.00 49 THR A CA 13
ATOM 15081 C C . THR A 1 52 ? 4.331 -10.456 -14.093 1.00 0.00 49 THR A C 13
ATOM 15082 O O . THR A 1 52 ? 4.283 -10.337 -15.319 1.00 0.00 49 THR A O 13
ATOM 15093 N N . VAL A 1 53 ? 4.134 -9.440 -13.268 1.00 0.00 50 VAL A N 13
ATOM 15094 C CA . VAL A 1 53 ? 3.717 -8.142 -13.769 1.00 0.00 50 VAL A CA 13
ATOM 15095 C C . VAL A 1 53 ? 4.600 -7.020 -13.224 1.00 0.00 50 VAL A C 13
ATOM 15096 O O . VAL A 1 53 ? 5.241 -7.160 -12.170 1.00 0.00 50 VAL A O 13
ATOM 15109 N N . TYR A 1 54 ? 4.639 -5.923 -13.968 1.00 0.00 51 TYR A N 13
ATOM 15110 C CA . TYR A 1 54 ? 5.323 -4.715 -13.547 1.00 0.00 51 TYR A CA 13
ATOM 15111 C C . TYR A 1 54 ? 4.284 -3.660 -13.168 1.00 0.00 51 TYR A C 13
ATOM 15112 O O . TYR A 1 54 ? 3.698 -3.022 -14.039 1.00 0.00 51 TYR A O 13
ATOM 15130 N N . PRO A 1 55 ? 4.021 -3.490 -11.862 1.00 0.00 52 PRO A N 13
ATOM 15131 C CA . PRO A 1 55 ? 3.007 -2.541 -11.372 1.00 0.00 52 PRO A CA 13
ATOM 15132 C C . PRO A 1 55 ? 3.401 -1.086 -11.612 1.00 0.00 52 PRO A C 13
ATOM 15133 O O . PRO A 1 55 ? 2.545 -0.220 -11.806 1.00 0.00 52 PRO A O 13
ATOM 15144 N N . GLY A 1 56 ? 4.700 -0.827 -11.602 1.00 0.00 53 GLY A N 13
ATOM 15145 C CA . GLY A 1 56 ? 5.193 0.520 -11.762 1.00 0.00 53 GLY A CA 13
ATOM 15146 C C . GLY A 1 56 ? 5.795 1.046 -10.480 1.00 0.00 53 GLY A C 13
ATOM 15147 O O . GLY A 1 56 ? 6.627 0.378 -9.862 1.00 0.00 53 GLY A O 13
ATOM 15151 N N . SER A 1 57 ? 5.360 2.224 -10.069 1.00 0.00 54 SER A N 13
ATOM 15152 C CA . SER A 1 57 ? 5.867 2.853 -8.861 1.00 0.00 54 SER A CA 13
ATOM 15153 C C . SER A 1 57 ? 4.716 3.185 -7.916 1.00 0.00 54 SER A C 13
ATOM 15154 O O . SER A 1 57 ? 3.555 3.182 -8.327 1.00 0.00 54 SER A O 13
ATOM 15162 N N . ASP A 1 58 ? 5.052 3.461 -6.656 1.00 0.00 55 ASP A N 13
ATOM 15163 C CA . ASP A 1 58 ? 4.064 3.783 -5.624 1.00 0.00 55 ASP A CA 13
ATOM 15164 C C . ASP A 1 58 ? 3.073 2.640 -5.429 1.00 0.00 55 ASP A C 13
ATOM 15165 O O . ASP A 1 58 ? 1.855 2.827 -5.486 1.00 0.00 55 ASP A O 13
ATOM 15174 N N . ALA A 1 59 ? 3.617 1.455 -5.184 1.00 0.00 56 ALA A N 13
ATOM 15175 C CA . ALA A 1 59 ? 2.810 0.272 -4.950 1.00 0.00 56 ALA A CA 13
ATOM 15176 C C . ALA A 1 59 ? 2.531 0.104 -3.457 1.00 0.00 56 ALA A C 13
ATOM 15177 O O . ALA A 1 59 ? 3.442 -0.061 -2.646 1.00 0.00 56 ALA A O 13
ATOM 15184 N N . VAL A 1 60 ? 1.256 0.169 -3.107 1.00 0.00 57 VAL A N 13
ATOM 15185 C CA . VAL A 1 60 ? 0.822 0.036 -1.729 1.00 0.00 57 VAL A CA 13
ATOM 15186 C C . VAL A 1 60 ? 0.334 -1.383 -1.467 1.00 0.00 57 VAL A C 13
ATOM 15187 O O . VAL A 1 60 ? 0.153 -2.171 -2.398 1.00 0.00 57 VAL A O 13
ATOM 15200 N N . VAL A 1 61 ? 0.114 -1.700 -0.203 1.00 0.00 58 VAL A N 13
ATOM 15201 C CA . VAL A 1 61 ? -0.258 -3.049 0.185 1.00 0.00 58 VAL A CA 13
ATOM 15202 C C . VAL A 1 61 ? -1.684 -3.091 0.730 1.00 0.00 58 VAL A C 13
ATOM 15203 O O . VAL A 1 61 ? -1.992 -2.480 1.753 1.00 0.00 58 VAL A O 13
ATOM 15216 N N . VAL A 1 62 ? -2.551 -3.803 0.026 1.00 0.00 59 VAL A N 13
ATOM 15217 C CA . VAL A 1 62 ? -3.938 -3.947 0.402 1.00 0.00 59 VAL A CA 13
ATOM 15218 C C . VAL A 1 62 ? -4.234 -5.354 0.890 1.00 0.00 59 VAL A C 13
ATOM 15219 O O . VAL A 1 62 ? -3.362 -6.222 0.896 1.00 0.00 59 VAL A O 13
ATOM 15232 N N . THR A 1 63 ? -5.473 -5.561 1.287 1.00 0.00 60 THR A N 13
ATOM 15233 C CA . THR A 1 63 ? -5.915 -6.830 1.854 1.00 0.00 60 THR A CA 13
ATOM 15234 C C . THR A 1 63 ? -7.156 -7.371 1.115 1.00 0.00 60 THR A C 13
ATOM 15235 O O . THR A 1 63 ? -7.505 -6.881 0.038 1.00 0.00 60 THR A O 13
ATOM 15246 N N . ALA A 1 64 ? -7.808 -8.375 1.712 1.00 0.00 61 ALA A N 13
ATOM 15247 C CA . ALA A 1 64 ? -8.952 -9.075 1.118 1.00 0.00 61 ALA A CA 13
ATOM 15248 C C . ALA A 1 64 ? -10.083 -8.157 0.619 1.00 0.00 61 ALA A C 13
ATOM 15249 O O . ALA A 1 64 ? -10.577 -8.347 -0.488 1.00 0.00 61 ALA A O 13
ATOM 15256 N N . THR A 1 65 ? -10.507 -7.179 1.408 1.00 0.00 62 THR A N 13
ATOM 15257 C CA . THR A 1 65 ? -11.647 -6.346 1.009 1.00 0.00 62 THR A CA 13
ATOM 15258 C C . THR A 1 65 ? -11.339 -5.548 -0.241 1.00 0.00 62 THR A C 13
ATOM 15259 O O . THR A 1 65 ? -12.093 -5.579 -1.217 1.00 0.00 62 THR A O 13
ATOM 15270 N N . GLU A 1 66 ? -10.210 -4.862 -0.210 1.00 0.00 63 GLU A N 13
ATOM 15271 C CA . GLU A 1 66 ? -9.733 -4.098 -1.349 1.00 0.00 63 GLU A CA 13
ATOM 15272 C C . GLU A 1 66 ? -9.435 -5.021 -2.518 1.00 0.00 63 GLU A C 13
ATOM 15273 O O . GLU A 1 66 ? -9.293 -4.588 -3.655 1.00 0.00 63 GLU A O 13
ATOM 15285 N N . HIS A 1 67 ? -9.311 -6.298 -2.219 1.00 0.00 64 HIS A N 13
ATOM 15286 C CA . HIS A 1 67 ? -8.926 -7.281 -3.210 1.00 0.00 64 HIS A CA 13
ATOM 15287 C C . HIS A 1 67 ? -10.068 -7.633 -4.155 1.00 0.00 64 HIS A C 13
ATOM 15288 O O . HIS A 1 67 ? -9.829 -7.901 -5.310 1.00 0.00 64 HIS A O 13
ATOM 15303 N N . ALA A 1 68 ? -11.293 -7.614 -3.689 1.00 0.00 65 ALA A N 13
ATOM 15304 C CA . ALA A 1 68 ? -12.405 -8.071 -4.517 1.00 0.00 65 ALA A CA 13
ATOM 15305 C C . ALA A 1 68 ? -12.599 -7.174 -5.749 1.00 0.00 65 ALA A C 13
ATOM 15306 O O . ALA A 1 68 ? -12.172 -7.496 -6.879 1.00 0.00 65 ALA A O 13
ATOM 15313 N N . GLU A 1 69 ? -13.198 -6.024 -5.496 1.00 0.00 66 GLU A N 13
ATOM 15314 C CA . GLU A 1 69 ? -13.599 -5.102 -6.542 1.00 0.00 66 GLU A CA 13
ATOM 15315 C C . GLU A 1 69 ? -12.394 -4.558 -7.310 1.00 0.00 66 GLU A C 13
ATOM 15316 O O . GLU A 1 69 ? -12.366 -4.562 -8.558 1.00 0.00 66 GLU A O 13
ATOM 15328 N N . ALA A 1 70 ? -11.390 -4.120 -6.567 1.00 0.00 67 ALA A N 13
ATOM 15329 C CA . ALA A 1 70 ? -10.213 -3.523 -7.158 1.00 0.00 67 ALA A CA 13
ATOM 15330 C C . ALA A 1 70 ? -9.407 -4.524 -7.967 1.00 0.00 67 ALA A C 13
ATOM 15331 O O . ALA A 1 70 ? -8.901 -4.172 -9.011 1.00 0.00 67 ALA A O 13
ATOM 15338 N N . GLU A 1 71 ? -9.283 -5.767 -7.512 1.00 0.00 68 GLU A N 13
ATOM 15339 C CA . GLU A 1 71 ? -8.455 -6.723 -8.243 1.00 0.00 68 GLU A CA 13
ATOM 15340 C C . GLU A 1 71 ? -9.064 -7.027 -9.591 1.00 0.00 68 GLU A C 13
ATOM 15341 O O . GLU A 1 71 ? -8.348 -7.142 -10.577 1.00 0.00 68 GLU A O 13
ATOM 15353 N N . LYS A 1 72 ? -10.384 -7.158 -9.647 1.00 0.00 69 LYS A N 13
ATOM 15354 C CA . LYS A 1 72 ? -11.034 -7.392 -10.932 1.00 0.00 69 LYS A CA 13
ATOM 15355 C C . LYS A 1 72 ? -10.711 -6.264 -11.925 1.00 0.00 69 LYS A C 13
ATOM 15356 O O . LYS A 1 72 ? -10.039 -6.482 -12.956 1.00 0.00 69 LYS A O 13
ATOM 15375 N N . ARG A 1 73 ? -11.146 -5.052 -11.594 1.00 0.00 70 ARG A N 13
ATOM 15376 C CA . ARG A 1 73 ? -11.005 -3.924 -12.517 1.00 0.00 70 ARG A CA 13
ATOM 15377 C C . ARG A 1 73 ? -9.526 -3.626 -12.795 1.00 0.00 70 ARG A C 13
ATOM 15378 O O . ARG A 1 73 ? -9.117 -3.403 -13.942 1.00 0.00 70 ARG A O 13
ATOM 15399 N N . ALA A 1 74 ? -8.728 -3.652 -11.743 1.00 0.00 71 ALA A N 13
ATOM 15400 C CA . ALA A 1 74 ? -7.345 -3.218 -11.819 1.00 0.00 71 ALA A CA 13
ATOM 15401 C C . ALA A 1 74 ? -6.418 -4.294 -12.372 1.00 0.00 71 ALA A C 13
ATOM 15402 O O . ALA A 1 74 ? -5.300 -3.990 -12.758 1.00 0.00 71 ALA A O 13
ATOM 15409 N N . ALA A 1 75 ? -6.848 -5.552 -12.397 1.00 0.00 72 ALA A N 13
ATOM 15410 C CA . ALA A 1 75 ? -6.063 -6.572 -13.088 1.00 0.00 72 ALA A CA 13
ATOM 15411 C C . ALA A 1 75 ? -6.234 -6.394 -14.579 1.00 0.00 72 ALA A C 13
ATOM 15412 O O . ALA A 1 75 ? -5.283 -6.547 -15.350 1.00 0.00 72 ALA A O 13
ATOM 15419 N N . ALA A 1 76 ? -7.460 -6.060 -14.981 1.00 0.00 73 ALA A N 13
ATOM 15420 C CA . ALA A 1 76 ? -7.736 -5.744 -16.377 1.00 0.00 73 ALA A CA 13
ATOM 15421 C C . ALA A 1 76 ? -6.886 -4.564 -16.852 1.00 0.00 73 ALA A C 13
ATOM 15422 O O . ALA A 1 76 ? -6.406 -4.548 -17.985 1.00 0.00 73 ALA A O 13
ATOM 15429 N N . ARG A 1 77 ? -6.704 -3.575 -15.982 1.00 0.00 74 ARG A N 13
ATOM 15430 C CA . ARG A 1 77 ? -5.929 -2.387 -16.334 1.00 0.00 74 ARG A CA 13
ATOM 15431 C C . ARG A 1 77 ? -4.412 -2.617 -16.183 1.00 0.00 74 ARG A C 13
ATOM 15432 O O . ARG A 1 77 ? -3.630 -2.130 -16.997 1.00 0.00 74 ARG A O 13
ATOM 15453 N N . ALA A 1 78 ? -4.005 -3.356 -15.146 1.00 0.00 75 ALA A N 13
ATOM 15454 C CA . ALA A 1 78 ? -2.582 -3.627 -14.876 1.00 0.00 75 ALA A CA 13
ATOM 15455 C C . ALA A 1 78 ? -1.897 -4.291 -16.065 1.00 0.00 75 ALA A C 13
ATOM 15456 O O . ALA A 1 78 ? -0.877 -3.812 -16.555 1.00 0.00 75 ALA A O 13
ATOM 15463 N N . GLY A 1 79 ? -2.466 -5.393 -16.533 1.00 0.00 76 GLY A N 13
ATOM 15464 C CA . GLY A 1 79 ? -1.869 -6.115 -17.639 1.00 0.00 76 GLY A CA 13
ATOM 15465 C C . GLY A 1 79 ? -2.442 -5.690 -18.974 1.00 0.00 76 GLY A C 13
ATOM 15466 O O . GLY A 1 79 ? -2.452 -6.467 -19.931 1.00 0.00 76 GLY A O 13
ATOM 15470 N N . HIS A 1 80 ? -2.904 -4.451 -19.047 1.00 0.00 77 HIS A N 13
ATOM 15471 C CA . HIS A 1 80 ? -3.534 -3.943 -20.255 1.00 0.00 77 HIS A CA 13
ATOM 15472 C C . HIS A 1 80 ? -2.478 -3.568 -21.291 1.00 0.00 77 HIS A C 13
ATOM 15473 O O . HIS A 1 80 ? -1.952 -2.454 -21.271 1.00 0.00 77 HIS A O 13
ATOM 15488 N N . ALA A 1 81 ? -2.150 -4.525 -22.162 1.00 0.00 78 ALA A N 13
ATOM 15489 C CA . ALA A 1 81 ? -1.182 -4.320 -23.245 1.00 0.00 78 ALA A CA 13
ATOM 15490 C C . ALA A 1 81 ? 0.222 -4.058 -22.697 1.00 0.00 78 ALA A C 13
ATOM 15491 O O . ALA A 1 81 ? 1.081 -3.516 -23.392 1.00 0.00 78 ALA A O 13
ATOM 15498 N N . ALA A 1 82 ? 0.452 -4.479 -21.458 1.00 0.00 79 ALA A N 13
ATOM 15499 C CA . ALA A 1 82 ? 1.732 -4.263 -20.797 1.00 0.00 79 ALA A CA 13
ATOM 15500 C C . ALA A 1 82 ? 2.782 -5.261 -21.278 1.00 0.00 79 ALA A C 13
ATOM 15501 O O . ALA A 1 82 ? 3.982 -5.028 -21.140 1.00 0.00 79 ALA A O 13
ATOM 15508 N N . THR A 1 83 ? 2.327 -6.371 -21.838 1.00 0.00 80 THR A N 13
ATOM 15509 C CA . THR A 1 83 ? 3.228 -7.393 -22.338 1.00 0.00 80 THR A CA 13
ATOM 15510 C C . THR A 1 83 ? 3.411 -7.254 -23.846 1.00 0.00 80 THR A C 13
ATOM 15511 O O . THR A 1 83 ? 2.491 -7.650 -24.593 1.00 0.00 80 THR A O 13
ATOM 15523 N N . MET A 1 4 ? 9.303 1.041 -0.007 1.00 0.00 1 MET A N 14
ATOM 15524 C CA . MET A 1 4 ? 8.239 0.017 -0.101 1.00 0.00 1 MET A CA 14
ATOM 15525 C C . MET A 1 4 ? 8.768 -1.348 0.317 1.00 0.00 1 MET A C 14
ATOM 15526 O O . MET A 1 4 ? 9.965 -1.618 0.229 1.00 0.00 1 MET A O 14
ATOM 15540 N N . HIS A 1 5 ? 7.870 -2.190 0.797 1.00 0.00 2 HIS A N 14
ATOM 15541 C CA . HIS A 1 5 ? 8.157 -3.594 1.043 1.00 0.00 2 HIS A CA 14
ATOM 15542 C C . HIS A 1 5 ? 6.961 -4.409 0.591 1.00 0.00 2 HIS A C 14
ATOM 15543 O O . HIS A 1 5 ? 5.874 -3.861 0.413 1.00 0.00 2 HIS A O 14
ATOM 15558 N N . ALA A 1 6 ? 7.146 -5.702 0.407 1.00 0.00 3 ALA A N 14
ATOM 15559 C CA . ALA A 1 6 ? 6.071 -6.549 -0.067 1.00 0.00 3 ALA A CA 14
ATOM 15560 C C . ALA A 1 6 ? 6.067 -7.868 0.675 1.00 0.00 3 ALA A C 14
ATOM 15561 O O . ALA A 1 6 ? 7.114 -8.343 1.117 1.00 0.00 3 ALA A O 14
ATOM 15568 N N . LYS A 1 7 ? 4.889 -8.443 0.821 1.00 0.00 4 LYS A N 14
ATOM 15569 C CA . LYS A 1 7 ? 4.735 -9.704 1.514 1.00 0.00 4 LYS A CA 14
ATOM 15570 C C . LYS A 1 7 ? 3.737 -10.576 0.765 1.00 0.00 4 LYS A C 14
ATOM 15571 O O . LYS A 1 7 ? 2.826 -10.068 0.114 1.00 0.00 4 LYS A O 14
ATOM 15590 N N . VAL A 1 8 ? 3.936 -11.877 0.832 1.00 0.00 5 VAL A N 14
ATOM 15591 C CA . VAL A 1 8 ? 3.006 -12.819 0.236 1.00 0.00 5 VAL A CA 14
ATOM 15592 C C . VAL A 1 8 ? 1.812 -13.005 1.173 1.00 0.00 5 VAL A C 14
ATOM 15593 O O . VAL A 1 8 ? 1.965 -12.950 2.398 1.00 0.00 5 VAL A O 14
ATOM 15606 N N . GLY A 1 9 ? 0.634 -13.215 0.610 1.00 0.00 6 GLY A N 14
ATOM 15607 C CA . GLY A 1 9 ? -0.574 -13.232 1.416 1.00 0.00 6 GLY A CA 14
ATOM 15608 C C . GLY A 1 9 ? -1.159 -11.842 1.503 1.00 0.00 6 GLY A C 14
ATOM 15609 O O . GLY A 1 9 ? -1.940 -11.518 2.401 1.00 0.00 6 GLY A O 14
ATOM 15613 N N . ASP A 1 10 ? -0.770 -11.042 0.532 1.00 0.00 7 ASP A N 14
ATOM 15614 C CA . ASP A 1 10 ? -1.145 -9.630 0.433 1.00 0.00 7 ASP A CA 14
ATOM 15615 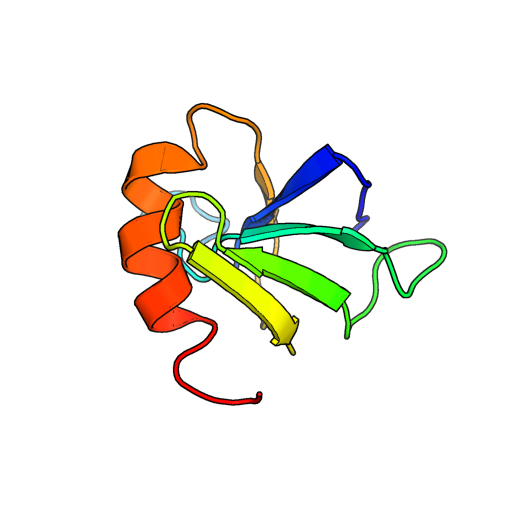C C . ASP A 1 10 ? -1.464 -9.323 -1.006 1.00 0.00 7 ASP A C 14
ATOM 15616 O O . ASP A 1 10 ? -1.397 -10.188 -1.881 1.00 0.00 7 ASP A O 14
ATOM 15625 N N . TYR A 1 11 ? -1.798 -8.091 -1.242 1.00 0.00 8 TYR A N 14
ATOM 15626 C CA . TYR A 1 11 ? -2.279 -7.653 -2.535 1.00 0.00 8 TYR A CA 14
ATOM 15627 C C . TYR A 1 11 ? -1.629 -6.330 -2.862 1.00 0.00 8 TYR A C 14
ATOM 15628 O O . TYR A 1 11 ? -0.958 -5.745 -2.021 1.00 0.00 8 TYR A O 14
ATOM 15646 N N . LEU A 1 12 ? -1.826 -5.865 -4.076 1.00 0.00 9 LEU A N 14
ATOM 15647 C CA . LEU A 1 12 ? -1.076 -4.719 -4.575 1.00 0.00 9 LEU A CA 14
ATOM 15648 C C . LEU A 1 12 ? -1.974 -3.775 -5.361 1.00 0.00 9 LEU A C 14
ATOM 15649 O O . LEU A 1 12 ? -2.840 -4.214 -6.117 1.00 0.00 9 LEU A O 14
ATOM 15665 N N . VAL A 1 13 ? -1.789 -2.482 -5.113 1.00 0.00 10 VAL A N 14
ATOM 15666 C CA . VAL A 1 13 ? -2.486 -1.415 -5.830 1.00 0.00 10 VAL A CA 14
ATOM 15667 C C . VAL A 1 13 ? -1.500 -0.279 -6.114 1.00 0.00 10 VAL A C 14
ATOM 15668 O O . VAL A 1 13 ? -0.458 -0.210 -5.482 1.00 0.00 10 VAL A O 14
ATOM 15681 N N . VAL A 1 14 ? -1.822 0.589 -7.062 1.00 0.00 11 VAL A N 14
ATOM 15682 C CA . VAL A 1 14 ? -1.088 1.833 -7.255 1.00 0.00 11 VAL A CA 14
ATOM 15683 C C . VAL A 1 14 ? -2.089 2.945 -7.540 1.00 0.00 11 VAL A C 14
ATOM 15684 O O . VAL A 1 14 ? -3.258 2.673 -7.855 1.00 0.00 11 VAL A O 14
ATOM 15697 N N . LYS A 1 15 ? -1.657 4.190 -7.416 1.00 0.00 12 LYS A N 14
ATOM 15698 C CA . LYS A 1 15 ? -2.549 5.315 -7.646 1.00 0.00 12 LYS A CA 14
ATOM 15699 C C . LYS A 1 15 ? -1.876 6.369 -8.506 1.00 0.00 12 LYS A C 14
ATOM 15700 O O . LYS A 1 15 ? -0.649 6.417 -8.606 1.00 0.00 12 LYS A O 14
ATOM 15719 N N . GLY A 1 16 ? -2.687 7.205 -9.132 1.00 0.00 13 GLY A N 14
ATOM 15720 C CA . GLY A 1 16 ? -2.165 8.344 -9.852 1.00 0.00 13 GLY A CA 14
ATOM 15721 C C . GLY A 1 16 ? -2.093 9.561 -8.956 1.00 0.00 13 GLY A C 14
ATOM 15722 O O . GLY A 1 16 ? -2.765 9.612 -7.923 1.00 0.00 13 GLY A O 14
ATOM 15726 N N . THR A 1 17 ? -1.301 10.548 -9.345 1.00 0.00 14 THR A N 14
ATOM 15727 C CA . THR A 1 17 ? -1.104 11.734 -8.527 1.00 0.00 14 THR A CA 14
ATOM 15728 C C . THR A 1 17 ? -2.338 12.642 -8.584 1.00 0.00 14 THR A C 14
ATOM 15729 O O . THR A 1 17 ? -2.504 13.547 -7.765 1.00 0.00 14 THR A O 14
ATOM 15740 N N . THR A 1 18 ? -3.224 12.367 -9.538 1.00 0.00 15 THR A N 14
ATOM 15741 C CA . THR A 1 18 ? -4.495 13.075 -9.646 1.00 0.00 15 THR A CA 14
ATOM 15742 C C . THR A 1 18 ? -5.517 12.512 -8.658 1.00 0.00 15 THR A C 14
ATOM 15743 O O . THR A 1 18 ? -6.697 12.862 -8.701 1.00 0.00 15 THR A O 14
ATOM 15754 N N . THR A 1 19 ? -5.039 11.641 -7.772 1.00 0.00 16 THR A N 14
ATOM 15755 C CA . THR A 1 19 ? -5.869 10.976 -6.777 1.00 0.00 16 THR A CA 14
ATOM 15756 C C . THR A 1 19 ? -6.724 9.884 -7.415 1.00 0.00 16 THR A C 14
ATOM 15757 O O . THR A 1 19 ? -7.868 10.103 -7.819 1.00 0.00 16 THR A O 14
ATOM 15768 N N . GLU A 1 20 ? -6.118 8.717 -7.547 1.00 0.00 17 GLU A N 14
ATOM 15769 C CA . GLU A 1 20 ? -6.812 7.527 -8.001 1.00 0.00 17 GLU A CA 14
ATOM 15770 C C . GLU A 1 20 ? -7.081 6.648 -6.782 1.00 0.00 17 GLU A C 14
ATOM 15771 O O . GLU A 1 20 ? -6.374 6.762 -5.781 1.00 0.00 17 GLU A O 14
ATOM 15783 N N . ARG A 1 21 ? -8.080 5.784 -6.848 1.00 0.00 18 ARG A N 14
ATOM 15784 C CA . ARG A 1 21 ? -8.416 4.960 -5.694 1.00 0.00 18 ARG A CA 14
ATOM 15785 C C . ARG A 1 21 ? -7.662 3.635 -5.708 1.00 0.00 18 ARG A C 14
ATOM 15786 O O . ARG A 1 21 ? -6.761 3.424 -4.900 1.00 0.00 18 ARG A O 14
ATOM 15807 N N . HIS A 1 22 ? -8.019 2.746 -6.622 1.00 0.00 19 HIS A N 14
ATOM 15808 C CA . HIS A 1 22 ? -7.373 1.442 -6.696 1.00 0.00 19 HIS A CA 14
ATOM 15809 C C . HIS A 1 22 ? -7.205 1.000 -8.136 1.00 0.00 19 HIS A C 14
ATOM 15810 O O . HIS A 1 22 ? -8.110 0.399 -8.715 1.00 0.00 19 HIS A O 14
ATOM 15825 N N . ASP A 1 23 ? -6.049 1.307 -8.712 1.00 0.00 20 ASP A N 14
ATOM 15826 C CA . ASP A 1 23 ? -5.725 0.864 -10.061 1.00 0.00 20 ASP A CA 14
ATOM 15827 C C . ASP A 1 23 ? -4.482 -0.006 -10.018 1.00 0.00 20 ASP A C 14
ATOM 15828 O O . ASP A 1 23 ? -3.665 0.146 -9.116 1.00 0.00 20 ASP A O 14
ATOM 15837 N N . GLN A 1 24 ? -4.350 -0.919 -10.982 1.00 0.00 21 GLN A N 14
ATOM 15838 C CA . GLN A 1 24 ? -3.304 -1.947 -10.951 1.00 0.00 21 GLN A CA 14
ATOM 15839 C C . GLN A 1 24 ? -3.418 -2.780 -9.674 1.00 0.00 21 GLN A C 14
ATOM 15840 O O . GLN A 1 24 ? -2.930 -2.383 -8.621 1.00 0.00 21 GLN A O 14
ATOM 15854 N N . HIS A 1 25 ? -4.055 -3.942 -9.759 1.00 0.00 22 HIS A N 14
ATOM 15855 C CA . HIS A 1 25 ? -4.297 -4.740 -8.562 1.00 0.00 22 HIS A CA 14
ATOM 15856 C C . HIS A 1 25 ? -4.071 -6.218 -8.795 1.00 0.00 22 HIS A C 14
ATOM 15857 O O . HIS A 1 25 ? -4.634 -6.822 -9.696 1.00 0.00 22 HIS A O 14
ATOM 15872 N N . ALA A 1 26 ? -3.252 -6.764 -7.929 1.00 0.00 23 ALA A N 14
ATOM 15873 C CA . ALA A 1 26 ? -2.811 -8.139 -7.981 1.00 0.00 23 ALA A CA 14
ATOM 15874 C C . ALA A 1 26 ? -2.779 -8.734 -6.588 1.00 0.00 23 ALA A C 14
ATOM 15875 O O . ALA A 1 26 ? -3.116 -8.063 -5.607 1.00 0.00 23 ALA A O 14
ATOM 15882 N N . GLU A 1 27 ? -2.363 -9.983 -6.518 1.00 0.00 24 GLU A N 14
ATOM 15883 C CA . GLU A 1 27 ? -2.323 -10.736 -5.266 1.00 0.00 24 GLU A CA 14
ATOM 15884 C C . GLU A 1 27 ? -1.024 -11.498 -5.217 1.00 0.00 24 GLU A C 14
ATOM 15885 O O . GLU A 1 27 ? -0.769 -12.408 -6.001 1.00 0.00 24 GLU A O 14
ATOM 15897 N N . ILE A 1 28 ? -0.192 -11.063 -4.296 1.00 0.00 25 ILE A N 14
ATOM 15898 C CA . ILE A 1 28 ? 1.185 -11.475 -4.251 1.00 0.00 25 ILE A CA 14
ATOM 15899 C C . ILE A 1 28 ? 1.309 -12.827 -3.587 1.00 0.00 25 ILE A C 14
ATOM 15900 O O . ILE A 1 28 ? 1.196 -12.947 -2.363 1.00 0.00 25 ILE A O 14
ATOM 15916 N N . ILE A 1 29 ? 1.501 -13.842 -4.407 1.00 0.00 26 ILE A N 14
ATOM 15917 C CA . ILE A 1 29 ? 1.719 -15.188 -3.916 1.00 0.00 26 ILE A CA 14
ATOM 15918 C C . ILE A 1 29 ? 3.170 -15.590 -4.120 1.00 0.00 26 ILE A C 14
ATOM 15919 O O . ILE A 1 29 ? 3.613 -16.635 -3.644 1.00 0.00 26 ILE A O 14
ATOM 15935 N N . GLU A 1 30 ? 3.907 -14.742 -4.825 1.00 0.00 27 GLU A N 14
ATOM 15936 C CA . GLU A 1 30 ? 5.334 -14.924 -4.999 1.00 0.00 27 GLU A CA 14
ATOM 15937 C C . GLU A 1 30 ? 6.036 -13.570 -4.885 1.00 0.00 27 GLU A C 14
ATOM 15938 O O . GLU A 1 30 ? 5.624 -12.573 -5.511 1.00 0.00 27 GLU A O 14
ATOM 15950 N N . VAL A 1 31 ? 7.144 -13.541 -4.165 1.00 0.00 28 VAL A N 14
ATOM 15951 C CA . VAL A 1 31 ? 7.756 -12.280 -3.788 1.00 0.00 28 VAL A CA 14
ATOM 15952 C C . VAL A 1 31 ? 9.262 -12.372 -3.947 1.00 0.00 28 VAL A C 14
ATOM 15953 O O . VAL A 1 31 ? 9.957 -12.931 -3.098 1.00 0.00 28 VAL A O 14
ATOM 15966 N N . ARG A 1 32 ? 9.758 -11.840 -5.048 1.00 0.00 29 ARG A N 14
ATOM 15967 C CA . ARG A 1 32 ? 11.185 -11.807 -5.291 1.00 0.00 29 ARG A CA 14
ATOM 15968 C C . ARG A 1 32 ? 11.684 -10.392 -5.073 1.00 0.00 29 ARG A C 14
ATOM 15969 O O . ARG A 1 32 ? 11.769 -9.599 -6.009 1.00 0.00 29 ARG A O 14
ATOM 15990 N N . SER A 1 33 ? 11.960 -10.057 -3.828 1.00 0.00 30 SER A N 14
ATOM 15991 C CA . SER A 1 33 ? 12.361 -8.705 -3.494 1.00 0.00 30 SER A CA 14
ATOM 15992 C C . SER A 1 33 ? 13.259 -8.674 -2.264 1.00 0.00 30 SER A C 14
ATOM 15993 O O . SER A 1 33 ? 12.816 -8.946 -1.148 1.00 0.00 30 SER A O 14
ATOM 16001 N N . ALA A 1 34 ? 14.525 -8.370 -2.485 1.00 0.00 31 ALA A N 14
ATOM 16002 C CA . ALA A 1 34 ? 15.437 -8.072 -1.396 1.00 0.00 31 ALA A CA 14
ATOM 16003 C C . ALA A 1 34 ? 15.442 -6.569 -1.169 1.00 0.00 31 ALA A C 14
ATOM 16004 O O . ALA A 1 34 ? 15.876 -6.071 -0.131 1.00 0.00 31 ALA A O 14
ATOM 16011 N N . ASP A 1 35 ? 14.941 -5.857 -2.172 1.00 0.00 32 ASP A N 14
ATOM 16012 C CA . ASP A 1 35 ? 14.863 -4.405 -2.139 1.00 0.00 32 ASP A CA 14
ATOM 16013 C C . ASP A 1 35 ? 13.537 -3.956 -1.549 1.00 0.00 32 ASP A C 14
ATOM 16014 O O . ASP A 1 35 ? 13.493 -3.081 -0.686 1.00 0.00 32 ASP A O 14
ATOM 16023 N N . GLY A 1 36 ? 12.461 -4.588 -1.997 1.00 0.00 33 GLY A N 14
ATOM 16024 C CA . GLY A 1 36 ? 11.134 -4.102 -1.679 1.00 0.00 33 GLY A CA 14
ATOM 16025 C C . GLY A 1 36 ? 10.569 -3.294 -2.827 1.00 0.00 33 GLY A C 14
ATOM 16026 O O . GLY A 1 36 ? 9.944 -2.253 -2.630 1.00 0.00 33 GLY A O 14
ATOM 16030 N N . SER A 1 37 ? 10.816 -3.772 -4.035 1.00 0.00 34 SER A N 14
ATOM 16031 C CA . SER A 1 37 ? 10.391 -3.092 -5.247 1.00 0.00 34 SER A CA 14
ATOM 16032 C C . SER A 1 37 ? 10.180 -4.116 -6.362 1.00 0.00 34 SER A C 14
ATOM 16033 O O . SER A 1 37 ? 10.572 -5.277 -6.209 1.00 0.00 34 SER A O 14
ATOM 16041 N N . PRO A 1 38 ? 9.543 -3.713 -7.484 1.00 0.00 35 PRO A N 14
ATOM 16042 C CA . PRO A 1 38 ? 9.302 -4.600 -8.630 1.00 0.00 35 PRO A CA 14
ATOM 16043 C C . PRO A 1 38 ? 10.591 -5.222 -9.177 1.00 0.00 35 PRO A C 14
ATOM 16044 O O . PRO A 1 38 ? 11.686 -4.707 -8.949 1.00 0.00 35 PRO A O 14
ATOM 16055 N N . PRO A 1 39 ? 10.478 -6.340 -9.919 1.00 0.00 36 PRO A N 14
ATOM 16056 C CA . PRO A 1 39 ? 9.192 -6.954 -10.250 1.00 0.00 36 PRO A CA 14
ATOM 16057 C C . PRO A 1 39 ? 8.646 -7.847 -9.138 1.00 0.00 36 PRO A C 14
ATOM 16058 O O . PRO A 1 39 ? 9.271 -8.024 -8.092 1.00 0.00 36 PRO A O 14
ATOM 16069 N N . TYR A 1 40 ? 7.480 -8.415 -9.394 1.00 0.00 37 TYR A N 14
ATOM 16070 C CA . TYR A 1 40 ? 6.823 -9.325 -8.462 1.00 0.00 37 TYR A CA 14
ATOM 16071 C C . TYR A 1 40 ? 6.234 -10.472 -9.248 1.00 0.00 37 TYR A C 14
ATOM 16072 O O . TYR A 1 40 ? 6.199 -10.427 -10.486 1.00 0.00 37 TYR A O 14
ATOM 16090 N N . VAL A 1 41 ? 5.689 -11.449 -8.547 1.00 0.00 38 VAL A N 14
ATOM 16091 C CA . VAL A 1 41 ? 5.065 -12.575 -9.209 1.00 0.00 38 VAL A CA 14
ATOM 16092 C C . VAL A 1 41 ? 3.799 -12.862 -8.468 1.00 0.00 38 VAL A C 14
ATOM 16093 O O . VAL A 1 41 ? 3.768 -13.106 -7.263 1.00 0.00 38 VAL A O 14
ATOM 16106 N N . VAL A 1 42 ? 2.748 -12.810 -9.212 1.00 0.00 39 VAL A N 14
ATOM 16107 C CA . VAL A 1 42 ? 1.503 -12.412 -8.676 1.00 0.00 39 VAL A CA 14
ATOM 16108 C C . VAL A 1 42 ? 0.396 -13.278 -9.215 1.00 0.00 39 VAL A C 14
ATOM 16109 O O . VAL A 1 42 ? 0.617 -14.133 -10.068 1.00 0.00 39 VAL A O 14
ATOM 16122 N N . ARG A 1 43 ? -0.780 -13.042 -8.723 1.00 0.00 40 ARG A N 14
ATOM 16123 C CA . ARG A 1 43 ? -1.909 -13.844 -9.046 1.00 0.00 40 ARG A CA 14
ATOM 16124 C C . ARG A 1 43 ? -3.092 -12.934 -9.254 1.00 0.00 40 ARG A C 14
ATOM 16125 O O . ARG A 1 43 ? -3.378 -12.082 -8.405 1.00 0.00 40 ARG A O 14
ATOM 16146 N N . TRP A 1 44 ? -3.710 -13.038 -10.418 1.00 0.00 41 TRP A N 14
ATOM 16147 C CA . TRP A 1 44 ? -5.002 -12.440 -10.617 1.00 0.00 41 TRP A CA 14
ATOM 16148 C C . TRP A 1 44 ? -5.941 -13.177 -9.693 1.00 0.00 41 TRP A C 14
ATOM 16149 O O . TRP A 1 44 ? -6.343 -14.313 -9.962 1.00 0.00 41 TRP A O 14
ATOM 16170 N N . LEU A 1 45 ? -6.249 -12.510 -8.605 1.00 0.00 42 LEU A N 14
ATOM 16171 C CA . LEU A 1 45 ? -6.649 -13.146 -7.363 1.00 0.00 42 LEU A CA 14
ATOM 16172 C C . LEU A 1 45 ? -7.899 -14.003 -7.486 1.00 0.00 42 LEU A C 14
ATOM 16173 O O . LEU A 1 45 ? -7.815 -15.211 -7.720 1.00 0.00 42 LEU A O 14
ATOM 16189 N N . VAL A 1 46 ? -9.050 -13.389 -7.276 1.00 0.00 43 VAL A N 14
ATOM 16190 C CA . VAL A 1 46 ? -10.311 -14.109 -7.282 1.00 0.00 43 VAL A CA 14
ATOM 16191 C C . VAL A 1 46 ? -10.586 -14.787 -8.623 1.00 0.00 43 VAL A C 14
ATOM 16192 O O . VAL A 1 46 ? -11.335 -15.761 -8.689 1.00 0.00 43 VAL A O 14
ATOM 16205 N N . ASN A 1 47 ? -10.019 -14.242 -9.691 1.00 0.00 44 ASN A N 14
ATOM 16206 C CA . ASN A 1 47 ? -10.067 -14.882 -11.008 1.00 0.00 44 ASN A CA 14
ATOM 16207 C C . ASN A 1 47 ? -9.402 -16.261 -11.006 1.00 0.00 44 ASN A C 14
ATOM 16208 O O . ASN A 1 47 ? -10.028 -17.260 -11.371 1.00 0.00 44 ASN A O 14
ATOM 16219 N N . GLY A 1 48 ? -8.129 -16.313 -10.616 1.00 0.00 45 GLY A N 14
ATOM 16220 C CA . GLY A 1 48 ? -7.433 -17.587 -10.525 1.00 0.00 45 GLY A CA 14
ATOM 16221 C C . GLY A 1 48 ? -6.383 -17.803 -11.609 1.00 0.00 45 GLY A C 14
ATOM 16222 O O . GLY A 1 48 ? -6.398 -18.827 -12.292 1.00 0.00 45 GLY A O 14
ATOM 16226 N N . HIS A 1 49 ? -5.486 -16.839 -11.782 1.00 0.00 46 HIS A N 14
ATOM 16227 C CA . HIS A 1 49 ? -4.349 -16.989 -12.697 1.00 0.00 46 HIS A CA 14
ATOM 16228 C C . HIS A 1 49 ? -3.098 -16.399 -12.068 1.00 0.00 46 HIS A C 14
ATOM 16229 O O . HIS A 1 49 ? -3.187 -15.706 -11.066 1.00 0.00 46 HIS A O 14
ATOM 16244 N N . GLU A 1 50 ? -1.944 -16.626 -12.678 1.00 0.00 47 GLU A N 14
ATOM 16245 C CA . GLU A 1 50 ? -0.679 -16.173 -12.095 1.00 0.00 47 GLU A CA 14
ATOM 16246 C C . GLU A 1 50 ? 0.239 -15.589 -13.166 1.00 0.00 47 GLU A C 14
ATOM 16247 O O . GLU A 1 50 ? 0.384 -16.137 -14.256 1.00 0.00 47 GLU A O 14
ATOM 16259 N N . THR A 1 51 ? 0.823 -14.448 -12.837 1.00 0.00 48 THR A N 14
ATOM 16260 C CA . THR A 1 51 ? 1.612 -13.651 -13.764 1.00 0.00 48 THR A CA 14
ATOM 16261 C C . THR A 1 51 ? 2.854 -13.089 -13.084 1.00 0.00 48 THR A C 14
ATOM 16262 O O . THR A 1 51 ? 3.119 -13.360 -11.918 1.00 0.00 48 THR A O 14
ATOM 16273 N N . THR A 1 52 ? 3.615 -12.339 -13.840 1.00 0.00 49 THR A N 14
ATOM 16274 C CA . THR A 1 52 ? 4.807 -11.669 -13.345 1.00 0.00 49 THR A CA 14
ATOM 16275 C C . THR A 1 52 ? 4.832 -10.268 -13.936 1.00 0.00 49 THR A C 14
ATOM 16276 O O . THR A 1 52 ? 4.957 -10.091 -15.147 1.00 0.00 49 THR A O 14
ATOM 16287 N N . VAL A 1 53 ? 4.686 -9.273 -13.066 1.00 0.00 50 VAL A N 14
ATOM 16288 C CA . VAL A 1 53 ? 4.300 -7.936 -13.511 1.00 0.00 50 VAL A CA 14
ATOM 16289 C C . VAL A 1 53 ? 5.065 -6.828 -12.797 1.00 0.00 50 VAL A C 14
ATOM 16290 O O . VAL A 1 53 ? 5.908 -7.078 -11.922 1.00 0.00 50 VAL A O 14
ATOM 16303 N N . TYR A 1 54 ? 4.725 -5.599 -13.186 1.00 0.00 51 TYR A N 14
ATOM 16304 C CA . TYR A 1 54 ? 5.296 -4.385 -12.624 1.00 0.00 51 TYR A CA 14
ATOM 16305 C C . TYR A 1 54 ? 4.162 -3.376 -12.451 1.00 0.00 51 TYR A C 14
ATOM 16306 O O . TYR A 1 54 ? 3.535 -2.980 -13.429 1.00 0.00 51 TYR A O 14
ATOM 16324 N N . PRO A 1 55 ? 3.861 -2.974 -11.211 1.00 0.00 52 PRO A N 14
ATOM 16325 C CA . PRO A 1 55 ? 2.734 -2.069 -10.922 1.00 0.00 52 PRO A CA 14
ATOM 16326 C C . PRO A 1 55 ? 2.898 -0.674 -11.531 1.00 0.00 52 PRO A C 14
ATOM 16327 O O . PRO A 1 55 ? 2.129 -0.276 -12.406 1.00 0.00 52 PRO A O 14
ATOM 16338 N N . GLY A 1 56 ? 3.892 0.068 -11.064 1.00 0.00 53 GLY A N 14
ATOM 16339 C CA . GLY A 1 56 ? 4.109 1.406 -11.566 1.00 0.00 53 GLY A CA 14
ATOM 16340 C C . GLY A 1 56 ? 4.444 2.386 -10.462 1.00 0.00 53 GLY A C 14
ATOM 16341 O O . GLY A 1 56 ? 5.081 2.019 -9.473 1.00 0.00 53 GLY A O 14
ATOM 16345 N N . SER A 1 57 ? 4.012 3.628 -10.630 1.00 0.00 54 SER A N 14
ATOM 16346 C CA . SER A 1 57 ? 4.288 4.682 -9.660 1.00 0.00 54 SER A CA 14
ATOM 16347 C C . SER A 1 57 ? 3.318 4.619 -8.484 1.00 0.00 54 SER A C 14
ATOM 16348 O O . SER A 1 57 ? 2.176 4.179 -8.633 1.00 0.00 54 SER A O 14
ATOM 16356 N N . ASP A 1 58 ? 3.798 5.083 -7.327 1.00 0.00 55 ASP A N 14
ATOM 16357 C CA . ASP A 1 58 ? 3.073 5.003 -6.056 1.00 0.00 55 ASP A CA 14
ATOM 16358 C C . ASP A 1 58 ? 2.540 3.599 -5.826 1.00 0.00 55 ASP A C 14
ATOM 16359 O O . ASP A 1 58 ? 1.333 3.359 -5.813 1.00 0.00 55 ASP A O 14
ATOM 16368 N N . ALA A 1 59 ? 3.467 2.673 -5.678 1.00 0.00 56 ALA A N 14
ATOM 16369 C CA . ALA A 1 59 ? 3.137 1.279 -5.460 1.00 0.00 56 ALA A CA 14
ATOM 16370 C C . ALA A 1 59 ? 2.759 1.059 -3.996 1.00 0.00 56 ALA A C 14
ATOM 16371 O O . ALA A 1 59 ? 3.446 1.532 -3.087 1.00 0.00 56 ALA A O 14
ATOM 16378 N N . VAL A 1 60 ? 1.668 0.346 -3.780 1.00 0.00 57 VAL A N 14
ATOM 16379 C CA . VAL A 1 60 ? 1.122 0.123 -2.451 1.00 0.00 57 VAL A CA 14
ATOM 16380 C C . VAL A 1 60 ? 0.668 -1.320 -2.349 1.00 0.00 57 VAL A C 14
ATOM 16381 O O . VAL A 1 60 ? 0.779 -2.091 -3.304 1.00 0.00 57 VAL A O 14
ATOM 16394 N N . VAL A 1 61 ? 0.147 -1.669 -1.200 1.00 0.00 58 VAL A N 14
ATOM 16395 C CA . VAL A 1 61 ? -0.284 -3.004 -0.923 1.00 0.00 58 VAL A CA 14
ATOM 16396 C C . VAL A 1 61 ? -1.609 -2.978 -0.173 1.00 0.00 58 VAL A C 14
ATOM 16397 O O . VAL A 1 61 ? -1.914 -2.018 0.536 1.00 0.00 58 VAL A O 14
ATOM 16410 N N . VAL A 1 62 ? -2.390 -4.032 -0.338 1.00 0.00 59 VAL A N 14
ATOM 16411 C CA . VAL A 1 62 ? -3.739 -4.087 0.168 1.00 0.00 59 VAL A CA 14
ATOM 16412 C C . VAL A 1 62 ? -4.041 -5.446 0.762 1.00 0.00 59 VAL A C 14
ATOM 16413 O O . VAL A 1 62 ? -3.197 -6.341 0.767 1.00 0.00 59 VAL A O 14
ATOM 16426 N N . THR A 1 63 ? -5.255 -5.576 1.252 1.00 0.00 60 THR A N 14
ATOM 16427 C CA . THR A 1 63 ? -5.708 -6.782 1.918 1.00 0.00 60 THR A CA 14
ATOM 16428 C C . THR A 1 63 ? -6.918 -7.398 1.196 1.00 0.00 60 THR A C 14
ATOM 16429 O O . THR A 1 63 ? -7.223 -7.039 0.052 1.00 0.00 60 THR A O 14
ATOM 16440 N N . ALA A 1 64 ? -7.596 -8.321 1.876 1.00 0.00 61 ALA A N 14
ATOM 16441 C CA . ALA A 1 64 ? -8.719 -9.055 1.317 1.00 0.00 61 ALA A CA 14
ATOM 16442 C C . ALA A 1 64 ? -9.852 -8.161 0.811 1.00 0.00 61 ALA A C 14
ATOM 16443 O O . ALA A 1 64 ? -10.337 -8.368 -0.285 1.00 0.00 61 ALA A O 14
ATOM 16450 N N . THR A 1 65 ? -10.303 -7.185 1.586 1.00 0.00 62 THR A N 14
ATOM 16451 C CA . THR A 1 65 ? -11.451 -6.393 1.166 1.00 0.00 62 THR A CA 14
ATOM 16452 C C . THR A 1 65 ? -11.217 -5.729 -0.179 1.00 0.00 62 THR A C 14
ATOM 16453 O O . THR A 1 65 ? -11.947 -5.976 -1.146 1.00 0.00 62 THR A O 14
ATOM 16464 N N . GLU A 1 66 ? -10.184 -4.898 -0.223 1.00 0.00 63 GLU A N 14
ATOM 16465 C CA . GLU A 1 66 ? -9.858 -4.122 -1.413 1.00 0.00 63 GLU A CA 14
ATOM 16466 C C . GLU A 1 66 ? -9.636 -5.034 -2.618 1.00 0.00 63 GLU A C 14
ATOM 16467 O O . GLU A 1 66 ? -9.731 -4.603 -3.765 1.00 0.00 63 GLU A O 14
ATOM 16479 N N . HIS A 1 67 ? -9.335 -6.297 -2.335 1.00 0.00 64 HIS A N 14
ATOM 16480 C CA . HIS A 1 67 ? -9.022 -7.274 -3.359 1.00 0.00 64 HIS A CA 14
ATOM 16481 C C . HIS A 1 67 ? -10.151 -7.424 -4.382 1.00 0.00 64 HIS A C 14
ATOM 16482 O O . HIS A 1 67 ? -9.886 -7.465 -5.566 1.00 0.00 64 HIS A O 14
ATOM 16497 N N . ALA A 1 68 ? -11.389 -7.491 -3.915 1.00 0.00 65 ALA A N 14
ATOM 16498 C CA . ALA A 1 68 ? -12.552 -7.705 -4.785 1.00 0.00 65 ALA A CA 14
ATOM 16499 C C . ALA A 1 68 ? -12.688 -6.634 -5.885 1.00 0.00 65 ALA A C 14
ATOM 16500 O O . ALA A 1 68 ? -12.484 -6.886 -7.093 1.00 0.00 65 ALA A O 14
ATOM 16507 N N . GLU A 1 69 ? -13.038 -5.439 -5.441 1.00 0.00 66 GLU A N 14
ATOM 16508 C CA . GLU A 1 69 ? -13.301 -4.314 -6.325 1.00 0.00 66 GLU A CA 14
ATOM 16509 C C . GLU A 1 69 ? -12.099 -4.011 -7.222 1.00 0.00 66 GLU A C 14
ATOM 16510 O O . GLU A 1 69 ? -12.216 -3.952 -8.465 1.00 0.00 66 GLU A O 14
ATOM 16522 N N . ALA A 1 70 ? -10.956 -3.801 -6.580 1.00 0.00 67 ALA A N 14
ATOM 16523 C CA . ALA A 1 70 ? -9.703 -3.568 -7.273 1.00 0.00 67 ALA A CA 14
ATOM 16524 C C . ALA A 1 70 ? -9.353 -4.714 -8.217 1.00 0.00 67 ALA A C 14
ATOM 16525 O O . ALA A 1 70 ? -8.690 -4.497 -9.221 1.00 0.00 67 ALA A O 14
ATOM 16532 N N . GLU A 1 71 ? -9.792 -5.931 -7.903 1.00 0.00 68 GLU A N 14
ATOM 16533 C CA . GLU A 1 71 ? -9.545 -7.064 -8.790 1.00 0.00 68 GLU A CA 14
ATOM 16534 C C . GLU A 1 71 ? -10.108 -6.754 -10.148 1.00 0.00 68 GLU A C 14
ATOM 16535 O O . GLU A 1 71 ? -9.380 -6.709 -11.132 1.00 0.00 68 GLU A O 14
ATOM 16547 N N . LYS A 1 72 ? -11.403 -6.494 -10.189 1.00 0.00 69 LYS A N 14
ATOM 16548 C CA . LYS A 1 72 ? -12.048 -6.220 -11.462 1.00 0.00 69 LYS A CA 14
ATOM 16549 C C . LYS A 1 72 ? -11.375 -5.047 -12.170 1.00 0.00 69 LYS A C 14
ATOM 16550 O O . LYS A 1 72 ? -10.648 -5.235 -13.160 1.00 0.00 69 LYS A O 14
ATOM 16569 N N . ARG A 1 73 ? -11.603 -3.845 -11.652 1.00 0.00 70 ARG A N 14
ATOM 16570 C CA . ARG A 1 73 ? -11.094 -2.636 -12.298 1.00 0.00 70 ARG A CA 14
ATOM 16571 C C . ARG A 1 73 ? -9.566 -2.665 -12.468 1.00 0.00 70 ARG A C 14
ATOM 16572 O O . ARG A 1 73 ? -9.034 -2.738 -13.589 1.00 0.00 70 ARG A O 14
ATOM 16593 N N . ALA A 1 74 ? -8.877 -2.606 -11.344 1.00 0.00 71 ALA A N 14
ATOM 16594 C CA . ALA A 1 74 ? -7.440 -2.455 -11.316 1.00 0.00 71 ALA A CA 14
ATOM 16595 C C . ALA A 1 74 ? -6.694 -3.555 -12.074 1.00 0.00 71 ALA A C 14
ATOM 16596 O O . ALA A 1 74 ? -5.777 -3.243 -12.822 1.00 0.00 71 ALA A O 14
ATOM 16603 N N . ALA A 1 75 ? -7.028 -4.840 -11.858 1.00 0.00 72 ALA A N 14
ATOM 16604 C CA . ALA A 1 75 ? -6.337 -5.915 -12.586 1.00 0.00 72 ALA A CA 14
ATOM 16605 C C . ALA A 1 75 ? -6.466 -5.731 -14.090 1.00 0.00 72 ALA A C 14
ATOM 16606 O O . ALA A 1 75 ? -5.476 -5.849 -14.820 1.00 0.00 72 ALA A O 14
ATOM 16613 N N . ALA A 1 76 ? -7.688 -5.438 -14.550 1.00 0.00 73 ALA A N 14
ATOM 16614 C CA . ALA A 1 76 ? -7.930 -5.207 -15.971 1.00 0.00 73 ALA A CA 14
ATOM 16615 C C . ALA A 1 76 ? -7.050 -4.082 -16.508 1.00 0.00 73 ALA A C 14
ATOM 16616 O O . ALA A 1 76 ? -6.684 -4.068 -17.685 1.00 0.00 73 ALA A O 14
ATOM 16623 N N . ARG A 1 77 ? -6.714 -3.138 -15.642 1.00 0.00 74 ARG A N 14
ATOM 16624 C CA . ARG A 1 77 ? -5.877 -2.008 -16.032 1.00 0.00 74 ARG A CA 14
ATOM 16625 C C . ARG A 1 77 ? -4.389 -2.395 -16.021 1.00 0.00 74 ARG A C 14
ATOM 16626 O O . ARG A 1 77 ? -3.677 -2.177 -17.004 1.00 0.00 74 ARG A O 14
ATOM 16647 N N . ALA A 1 78 ? -3.953 -2.996 -14.912 1.00 0.00 75 ALA A N 14
ATOM 16648 C CA . ALA A 1 78 ? -2.550 -3.365 -14.684 1.00 0.00 75 ALA A CA 14
ATOM 16649 C C . ALA A 1 78 ? -1.999 -4.229 -15.806 1.00 0.00 75 ALA A C 14
ATOM 16650 O O . ALA A 1 78 ? -1.129 -3.810 -16.567 1.00 0.00 75 ALA A O 14
ATOM 16657 N N . GLY A 1 79 ? -2.529 -5.431 -15.921 1.00 0.00 76 GLY A N 14
ATOM 16658 C CA . GLY A 1 79 ? -1.959 -6.382 -16.850 1.00 0.00 76 GLY A CA 14
ATOM 16659 C C . GLY A 1 79 ? -2.873 -6.656 -18.017 1.00 0.00 76 GLY A C 14
ATOM 16660 O O . GLY A 1 79 ? -3.281 -7.793 -18.247 1.00 0.00 76 GLY A O 14
ATOM 16664 N N . HIS A 1 80 ? -3.202 -5.602 -18.754 1.00 0.00 77 HIS A N 14
ATOM 16665 C CA . HIS A 1 80 ? -4.061 -5.730 -19.924 1.00 0.00 77 HIS A CA 14
ATOM 16666 C C . HIS A 1 80 ? -3.247 -6.149 -21.145 1.00 0.00 77 HIS A C 14
ATOM 16667 O O . HIS A 1 80 ? -3.760 -6.791 -22.059 1.00 0.00 77 HIS A O 14
ATOM 16682 N N . ALA A 1 81 ? -1.970 -5.797 -21.142 1.00 0.00 78 ALA A N 14
ATOM 16683 C CA . ALA A 1 81 ? -1.089 -6.134 -22.245 1.00 0.00 78 ALA A CA 14
ATOM 16684 C C . ALA A 1 81 ? 0.284 -6.525 -21.728 1.00 0.00 78 ALA A C 14
ATOM 16685 O O . ALA A 1 81 ? 1.067 -5.672 -21.311 1.00 0.00 78 ALA A O 14
ATOM 16692 N N . ALA A 1 82 ? 0.556 -7.817 -21.731 1.00 0.00 79 ALA A N 14
ATOM 16693 C CA . ALA A 1 82 ? 1.847 -8.326 -21.298 1.00 0.00 79 ALA A CA 14
ATOM 16694 C C . ALA A 1 82 ? 2.269 -9.492 -22.176 1.00 0.00 79 ALA A C 14
ATOM 16695 O O . ALA A 1 82 ? 2.054 -10.653 -21.831 1.00 0.00 79 ALA A O 14
ATOM 16702 N N . THR A 1 83 ? 2.823 -9.168 -23.334 1.00 0.00 80 THR A N 14
ATOM 16703 C CA . THR A 1 83 ? 3.248 -10.172 -24.295 1.00 0.00 80 THR A CA 14
ATOM 16704 C C . THR A 1 83 ? 4.368 -9.626 -25.174 1.00 0.00 80 THR A C 14
ATOM 16705 O O . THR A 1 83 ? 5.498 -10.149 -25.097 1.00 0.00 80 THR A O 14
ATOM 16717 N N . MET A 1 4 ? 9.656 1.274 0.871 1.00 0.00 1 MET A N 15
ATOM 16718 C CA . MET A 1 4 ? 8.315 0.648 0.861 1.00 0.00 1 MET A CA 15
ATOM 16719 C C . MET A 1 4 ? 8.431 -0.826 1.221 1.00 0.00 1 MET A C 15
ATOM 16720 O O . MET A 1 4 ? 9.533 -1.370 1.257 1.00 0.00 1 MET A O 15
ATOM 16734 N N . HIS A 1 5 ? 7.302 -1.469 1.491 1.00 0.00 2 HIS A N 15
ATOM 16735 C CA . HIS A 1 5 ? 7.289 -2.880 1.868 1.00 0.00 2 HIS A CA 15
ATOM 16736 C C . HIS A 1 5 ? 6.138 -3.602 1.187 1.00 0.00 2 HIS A C 15
ATOM 16737 O O . HIS A 1 5 ? 4.981 -3.214 1.336 1.00 0.00 2 HIS A O 15
ATOM 16752 N N . ALA A 1 6 ? 6.460 -4.643 0.440 1.00 0.00 3 ALA A N 15
ATOM 16753 C CA . ALA A 1 6 ? 5.452 -5.464 -0.214 1.00 0.00 3 ALA A CA 15
ATOM 16754 C C . ALA A 1 6 ? 5.835 -6.932 -0.107 1.00 0.00 3 ALA A C 15
ATOM 16755 O O . ALA A 1 6 ? 6.899 -7.334 -0.575 1.00 0.00 3 ALA A O 15
ATOM 16762 N N . LYS A 1 7 ? 4.978 -7.731 0.518 1.00 0.00 4 LYS A N 15
ATOM 16763 C CA . LYS A 1 7 ? 5.307 -9.124 0.798 1.00 0.00 4 LYS A CA 15
ATOM 16764 C C . LYS A 1 7 ? 4.126 -10.053 0.553 1.00 0.00 4 LYS A C 15
ATOM 16765 O O . LYS A 1 7 ? 3.030 -9.612 0.211 1.00 0.00 4 LYS A O 15
ATOM 16784 N N . VAL A 1 8 ? 4.383 -11.341 0.716 1.00 0.00 5 VAL A N 15
ATOM 16785 C CA . VAL A 1 8 ? 3.405 -12.387 0.429 1.00 0.00 5 VAL A CA 15
ATOM 16786 C C . VAL A 1 8 ? 2.269 -12.397 1.466 1.00 0.00 5 VAL A C 15
ATOM 16787 O O . VAL A 1 8 ? 2.438 -11.917 2.590 1.00 0.00 5 VAL A O 15
ATOM 16800 N N . GLY A 1 9 ? 1.112 -12.941 1.080 1.00 0.00 6 GLY A N 15
ATOM 16801 C CA . GLY A 1 9 ? -0.045 -12.962 1.967 1.00 0.00 6 GLY A CA 15
ATOM 16802 C C . GLY A 1 9 ? -0.764 -11.634 1.934 1.00 0.00 6 GLY A C 15
ATOM 16803 O O . GLY A 1 9 ? -1.642 -11.349 2.750 1.00 0.00 6 GLY A O 15
ATOM 16807 N N . ASP A 1 10 ? -0.379 -10.847 0.952 1.00 0.00 7 ASP A N 15
ATOM 16808 C CA . ASP A 1 10 ? -0.806 -9.460 0.800 1.00 0.00 7 ASP A CA 15
ATOM 16809 C C . ASP A 1 10 ? -1.074 -9.220 -0.650 1.00 0.00 7 ASP A C 15
ATOM 16810 O O . ASP A 1 10 ? -0.940 -10.117 -1.486 1.00 0.00 7 ASP A O 15
ATOM 16819 N N . TYR A 1 11 ? -1.440 -8.019 -0.945 1.00 0.00 8 TYR A N 15
ATOM 16820 C CA . TYR A 1 11 ? -1.853 -7.667 -2.272 1.00 0.00 8 TYR A CA 15
ATOM 16821 C C . TYR A 1 11 ? -1.243 -6.339 -2.626 1.00 0.00 8 TYR A C 15
ATOM 16822 O O . TYR A 1 11 ? -0.641 -5.673 -1.786 1.00 0.00 8 TYR A O 15
ATOM 16840 N N . LEU A 1 12 ? -1.433 -5.946 -3.854 1.00 0.00 9 LEU A N 15
ATOM 16841 C CA . LEU A 1 12 ? -0.653 -4.875 -4.431 1.00 0.00 9 LEU A CA 15
ATOM 16842 C C . LEU A 1 12 ? -1.538 -3.966 -5.246 1.00 0.00 9 LEU A C 15
ATOM 16843 O O . LEU A 1 12 ? -2.579 -4.389 -5.758 1.00 0.00 9 LEU A O 15
ATOM 16859 N N . VAL A 1 13 ? -1.094 -2.720 -5.339 1.00 0.00 10 VAL A N 15
ATOM 16860 C CA . VAL A 1 13 ? -1.876 -1.632 -5.884 1.00 0.00 10 VAL A CA 15
ATOM 16861 C C . VAL A 1 13 ? -0.992 -0.755 -6.756 1.00 0.00 10 VAL A C 15
ATOM 16862 O O . VAL A 1 13 ? 0.211 -0.663 -6.522 1.00 0.00 10 VAL A O 15
ATOM 16875 N N . VAL A 1 14 ? -1.586 -0.110 -7.745 1.00 0.00 11 VAL A N 15
ATOM 16876 C CA . VAL A 1 14 ? -0.865 0.840 -8.569 1.00 0.00 11 VAL A CA 15
ATOM 16877 C C . VAL A 1 14 ? -1.630 2.163 -8.602 1.00 0.00 11 VAL A C 15
ATOM 16878 O O . VAL A 1 14 ? -2.792 2.228 -8.188 1.00 0.00 11 VAL A O 15
ATOM 16891 N N . LYS A 1 15 ? -0.978 3.217 -9.057 1.00 0.00 12 LYS A N 15
ATOM 16892 C CA . LYS A 1 15 ? -1.638 4.499 -9.212 1.00 0.00 12 LYS A CA 15
ATOM 16893 C C . LYS A 1 15 ? -2.626 4.445 -10.381 1.00 0.00 12 LYS A C 15
ATOM 16894 O O . LYS A 1 15 ? -2.230 4.277 -11.535 1.00 0.00 12 LYS A O 15
ATOM 16913 N N . GLY A 1 16 ? -3.918 4.542 -10.069 1.00 0.00 13 GLY A N 15
ATOM 16914 C CA . GLY A 1 16 ? -4.934 4.543 -11.109 1.00 0.00 13 GLY A CA 15
ATOM 16915 C C . GLY A 1 16 ? -4.752 5.717 -12.047 1.00 0.00 13 GLY A C 15
ATOM 16916 O O . GLY A 1 16 ? -4.720 5.560 -13.266 1.00 0.00 13 GLY A O 15
ATOM 16920 N N . THR A 1 17 ? -4.641 6.894 -11.457 1.00 0.00 14 THR A N 15
ATOM 16921 C CA . THR A 1 17 ? -4.281 8.097 -12.188 1.00 0.00 14 THR A CA 15
ATOM 16922 C C . THR A 1 17 ? -3.181 8.829 -11.425 1.00 0.00 14 THR A C 15
ATOM 16923 O O . THR A 1 17 ? -2.370 9.558 -11.997 1.00 0.00 14 THR A O 15
ATOM 16934 N N . THR A 1 18 ? -3.165 8.608 -10.116 1.00 0.00 15 THR A N 15
ATOM 16935 C CA . THR A 1 18 ? -2.145 9.133 -9.224 1.00 0.00 15 THR A CA 15
ATOM 16936 C C . THR A 1 18 ? -2.123 8.239 -7.985 1.00 0.00 15 THR A C 15
ATOM 16937 O O . THR A 1 18 ? -2.968 7.349 -7.872 1.00 0.00 15 THR A O 15
ATOM 16948 N N . THR A 1 19 ? -1.163 8.434 -7.085 1.00 0.00 16 THR A N 15
ATOM 16949 C CA . THR A 1 19 ? -1.155 7.708 -5.818 1.00 0.00 16 THR A CA 15
ATOM 16950 C C . THR A 1 19 ? -2.430 8.029 -5.034 1.00 0.00 16 THR A C 15
ATOM 16951 O O . THR A 1 19 ? -2.893 7.240 -4.206 1.00 0.00 16 THR A O 15
ATOM 16962 N N . GLU A 1 20 ? -2.985 9.204 -5.320 1.00 0.00 17 GLU A N 15
ATOM 16963 C CA . GLU A 1 20 ? -4.281 9.603 -4.802 1.00 0.00 17 GLU A CA 15
ATOM 16964 C C . GLU A 1 20 ? -5.352 8.664 -5.342 1.00 0.00 17 GLU A C 15
ATOM 16965 O O . GLU A 1 20 ? -5.590 8.619 -6.551 1.00 0.00 17 GLU A O 15
ATOM 16977 N N . ARG A 1 21 ? -5.975 7.920 -4.432 1.00 0.00 18 ARG A N 15
ATOM 16978 C CA . ARG A 1 21 ? -6.930 6.870 -4.773 1.00 0.00 18 ARG A CA 15
ATOM 16979 C C . ARG A 1 21 ? -6.204 5.682 -5.390 1.00 0.00 18 ARG A C 15
ATOM 16980 O O . ARG A 1 21 ? -5.865 5.675 -6.576 1.00 0.00 18 ARG A O 15
ATOM 17001 N N . HIS A 1 22 ? -5.965 4.682 -4.565 1.00 0.00 19 HIS A N 15
ATOM 17002 C CA . HIS A 1 22 ? -5.196 3.520 -4.973 1.00 0.00 19 HIS A CA 15
ATOM 17003 C C . HIS A 1 22 ? -6.098 2.480 -5.637 1.00 0.00 19 HIS A C 15
ATOM 17004 O O . HIS A 1 22 ? -7.094 2.048 -5.059 1.00 0.00 19 HIS A O 15
ATOM 17019 N N . ASP A 1 23 ? -5.739 2.074 -6.848 1.00 0.00 20 ASP A N 15
ATOM 17020 C CA . ASP A 1 23 ? -6.583 1.186 -7.642 1.00 0.00 20 ASP A CA 15
ATOM 17021 C C . ASP A 1 23 ? -5.737 0.056 -8.234 1.00 0.00 20 ASP A C 15
ATOM 17022 O O . ASP A 1 23 ? -4.516 0.080 -8.120 1.00 0.00 20 ASP A O 15
ATOM 17031 N N . GLN A 1 24 ? -6.391 -0.932 -8.846 1.00 0.00 21 GLN A N 15
ATOM 17032 C CA . GLN A 1 24 ? -5.713 -2.101 -9.424 1.00 0.00 21 GLN A CA 15
ATOM 17033 C C . GLN A 1 24 ? -5.044 -2.939 -8.334 1.00 0.00 21 GLN A C 15
ATOM 17034 O O . GLN A 1 24 ? -4.017 -2.551 -7.786 1.00 0.00 21 GLN A O 15
ATOM 17048 N N . HIS A 1 25 ? -5.642 -4.075 -7.992 1.00 0.00 22 HIS A N 15
ATOM 17049 C CA . HIS A 1 25 ? -5.113 -4.915 -6.919 1.00 0.00 22 HIS A CA 15
ATOM 17050 C C . HIS A 1 25 ? -4.938 -6.362 -7.386 1.00 0.00 22 HIS A C 15
ATOM 17051 O O . HIS A 1 25 ? -5.689 -6.843 -8.217 1.00 0.00 22 HIS A O 15
ATOM 17066 N N . ALA A 1 26 ? -3.929 -7.032 -6.847 1.00 0.00 23 ALA A N 15
ATOM 17067 C CA . ALA A 1 26 ? -3.679 -8.464 -7.102 1.00 0.00 23 ALA A CA 15
ATOM 17068 C C . ALA A 1 26 ? -2.849 -9.014 -5.968 1.00 0.00 23 ALA A C 15
ATOM 17069 O O . ALA A 1 26 ? -2.431 -8.256 -5.101 1.00 0.00 23 ALA A O 15
ATOM 17076 N N . GLU A 1 27 ? -2.607 -10.311 -5.972 1.00 0.00 24 GLU A N 15
ATOM 17077 C CA . GLU A 1 27 ? -1.942 -10.949 -4.831 1.00 0.00 24 GLU A CA 15
ATOM 17078 C C . GLU A 1 27 ? -0.461 -11.157 -5.061 1.00 0.00 24 GLU A C 15
ATOM 17079 O O . GLU A 1 27 ? -0.032 -11.685 -6.088 1.00 0.00 24 GLU A O 15
ATOM 17091 N N . ILE A 1 28 ? 0.311 -10.739 -4.072 1.00 0.00 25 ILE A N 15
ATOM 17092 C CA . ILE A 1 28 ? 1.723 -11.012 -4.040 1.00 0.00 25 ILE A CA 15
ATOM 17093 C C . ILE A 1 28 ? 1.949 -12.322 -3.299 1.00 0.00 25 ILE A C 15
ATOM 17094 O O . ILE A 1 28 ? 1.739 -12.405 -2.075 1.00 0.00 25 ILE A O 15
ATOM 17110 N N . ILE A 1 29 ? 2.311 -13.350 -4.058 1.00 0.00 26 ILE A N 15
ATOM 17111 C CA . ILE A 1 29 ? 2.614 -14.659 -3.501 1.00 0.00 26 ILE A CA 15
ATOM 17112 C C . ILE A 1 29 ? 4.108 -14.943 -3.562 1.00 0.00 26 ILE A C 15
ATOM 17113 O O . ILE A 1 29 ? 4.650 -15.673 -2.733 1.00 0.00 26 ILE A O 15
ATOM 17129 N N . GLU A 1 30 ? 4.772 -14.353 -4.542 1.00 0.00 27 GLU A N 15
ATOM 17130 C CA . GLU A 1 30 ? 6.214 -14.459 -4.651 1.00 0.00 27 GLU A CA 15
ATOM 17131 C C . GLU A 1 30 ? 6.838 -13.077 -4.681 1.00 0.00 27 GLU A C 15
ATOM 17132 O O . GLU A 1 30 ? 6.596 -12.285 -5.597 1.00 0.00 27 GLU A O 15
ATOM 17144 N N . VAL A 1 31 ? 7.645 -12.795 -3.677 1.00 0.00 28 VAL A N 15
ATOM 17145 C CA . VAL A 1 31 ? 8.253 -11.493 -3.539 1.00 0.00 28 VAL A CA 15
ATOM 17146 C C . VAL A 1 31 ? 9.681 -11.529 -4.073 1.00 0.00 28 VAL A C 15
ATOM 17147 O O . VAL A 1 31 ? 10.528 -12.255 -3.549 1.00 0.00 28 VAL A O 15
ATOM 17160 N N . ARG A 1 32 ? 9.946 -10.771 -5.128 1.00 0.00 29 ARG A N 15
ATOM 17161 C CA . ARG A 1 32 ? 11.248 -10.826 -5.781 1.00 0.00 29 ARG A CA 15
ATOM 17162 C C . ARG A 1 32 ? 12.230 -9.851 -5.143 1.00 0.00 29 ARG A C 15
ATOM 17163 O O . ARG A 1 32 ? 13.435 -9.927 -5.374 1.00 0.00 29 ARG A O 15
ATOM 17184 N N . SER A 1 33 ? 11.709 -8.941 -4.341 1.00 0.00 30 SER A N 15
ATOM 17185 C CA . SER A 1 33 ? 12.543 -8.023 -3.589 1.00 0.00 30 SER A CA 15
ATOM 17186 C C . SER A 1 33 ? 12.111 -8.044 -2.130 1.00 0.00 30 SER A C 15
ATOM 17187 O O . SER A 1 33 ? 11.070 -7.488 -1.780 1.00 0.00 30 SER A O 15
ATOM 17195 N N . ALA A 1 34 ? 12.908 -8.715 -1.298 1.00 0.00 31 ALA A N 15
ATOM 17196 C CA . ALA A 1 34 ? 12.576 -8.939 0.111 1.00 0.00 31 ALA A CA 15
ATOM 17197 C C . ALA A 1 34 ? 12.231 -7.649 0.845 1.00 0.00 31 ALA A C 15
ATOM 17198 O O . ALA A 1 34 ? 11.374 -7.645 1.731 1.00 0.00 31 ALA A O 15
ATOM 17205 N N . ASP A 1 35 ? 12.898 -6.560 0.485 1.00 0.00 32 ASP A N 15
ATOM 17206 C CA . ASP A 1 35 ? 12.639 -5.278 1.126 1.00 0.00 32 ASP A CA 15
ATOM 17207 C C . ASP A 1 35 ? 11.340 -4.678 0.598 1.00 0.00 32 ASP A C 15
ATOM 17208 O O . ASP A 1 35 ? 10.405 -4.425 1.358 1.00 0.00 32 ASP A O 15
ATOM 17217 N N . GLY A 1 36 ? 11.278 -4.466 -0.714 1.00 0.00 33 GLY A N 15
ATOM 17218 C CA . GLY A 1 36 ? 10.075 -3.927 -1.314 1.00 0.00 33 GLY A CA 15
ATOM 17219 C C . GLY A 1 36 ? 10.353 -3.151 -2.587 1.00 0.00 33 GLY A C 15
ATOM 17220 O O . GLY A 1 36 ? 10.486 -1.929 -2.559 1.00 0.00 33 GLY A O 15
ATOM 17224 N N . SER A 1 37 ? 10.467 -3.862 -3.700 1.00 0.00 34 SER A N 15
ATOM 17225 C CA . SER A 1 37 ? 10.644 -3.233 -5.005 1.00 0.00 34 SER A CA 15
ATOM 17226 C C . SER A 1 37 ? 10.129 -4.159 -6.107 1.00 0.00 34 SER A C 15
ATOM 17227 O O . SER A 1 37 ? 10.164 -5.381 -5.958 1.00 0.00 34 SER A O 15
ATOM 17235 N N . PRO A 1 38 ? 9.610 -3.592 -7.209 1.00 0.00 35 PRO A N 15
ATOM 17236 C CA . PRO A 1 38 ? 9.147 -4.375 -8.364 1.00 0.00 35 PRO A CA 15
ATOM 17237 C C . PRO A 1 38 ? 10.308 -5.049 -9.096 1.00 0.00 35 PRO A C 15
ATOM 17238 O O . PRO A 1 38 ? 11.459 -4.633 -8.950 1.00 0.00 35 PRO A O 15
ATOM 17249 N N . PRO A 1 39 ? 10.029 -6.095 -9.897 1.00 0.00 36 PRO A N 15
ATOM 17250 C CA . PRO A 1 39 ? 8.680 -6.610 -10.119 1.00 0.00 36 PRO A CA 15
ATOM 17251 C C . PRO A 1 39 ? 8.280 -7.668 -9.097 1.00 0.00 36 PRO A C 15
ATOM 17252 O O . PRO A 1 39 ? 9.054 -8.015 -8.205 1.00 0.00 36 PRO A O 15
ATOM 17263 N N . TYR A 1 40 ? 7.067 -8.173 -9.230 1.00 0.00 37 TYR A N 15
ATOM 17264 C CA . TYR A 1 40 ? 6.559 -9.186 -8.315 1.00 0.00 37 TYR A CA 15
ATOM 17265 C C . TYR A 1 40 ? 5.945 -10.332 -9.101 1.00 0.00 37 TYR A C 15
ATOM 17266 O O . TYR A 1 40 ? 5.559 -10.163 -10.260 1.00 0.00 37 TYR A O 15
ATOM 17284 N N . VAL A 1 41 ? 5.843 -11.489 -8.471 1.00 0.00 38 VAL A N 15
ATOM 17285 C CA . VAL A 1 41 ? 5.133 -12.602 -9.067 1.00 0.00 38 VAL A CA 15
ATOM 17286 C C . VAL A 1 41 ? 3.749 -12.628 -8.459 1.00 0.00 38 VAL A C 15
ATOM 17287 O O . VAL A 1 41 ? 3.589 -12.803 -7.247 1.00 0.00 38 VAL A O 15
ATOM 17300 N N . VAL A 1 42 ? 2.757 -12.420 -9.300 1.00 0.00 39 VAL A N 15
ATOM 17301 C CA . VAL A 1 42 ? 1.442 -12.046 -8.834 1.00 0.00 39 VAL A CA 15
ATOM 17302 C C . VAL A 1 42 ? 0.342 -12.859 -9.497 1.00 0.00 39 VAL A C 15
ATOM 17303 O O . VAL A 1 42 ? 0.311 -13.024 -10.718 1.00 0.00 39 VAL A O 15
ATOM 17316 N N . ARG A 1 43 ? -0.569 -13.345 -8.682 1.00 0.00 40 ARG A N 15
ATOM 17317 C CA . ARG A 1 43 ? -1.719 -14.069 -9.176 1.00 0.00 40 ARG A CA 15
ATOM 17318 C C . ARG A 1 43 ? -2.993 -13.272 -8.940 1.00 0.00 40 ARG A C 15
ATOM 17319 O O . ARG A 1 43 ? -3.136 -12.580 -7.926 1.00 0.00 40 ARG A O 15
ATOM 17340 N N . TRP A 1 44 ? -3.898 -13.355 -9.897 1.00 0.00 41 TRP A N 15
ATOM 17341 C CA . TRP A 1 44 ? -5.203 -12.730 -9.785 1.00 0.00 41 TRP A CA 15
ATOM 17342 C C . TRP A 1 44 ? -6.151 -13.743 -9.159 1.00 0.00 41 TRP A C 15
ATOM 17343 O O . TRP A 1 44 ? -6.480 -14.755 -9.779 1.00 0.00 41 TRP A O 15
ATOM 17364 N N . LEU A 1 45 ? -6.571 -13.485 -7.936 1.00 0.00 42 LEU A N 15
ATOM 17365 C CA . LEU A 1 45 ? -7.298 -14.485 -7.164 1.00 0.00 42 LEU A CA 15
ATOM 17366 C C . LEU A 1 45 ? -8.767 -14.501 -7.523 1.00 0.00 42 LEU A C 15
ATOM 17367 O O . LEU A 1 45 ? -9.308 -15.521 -7.950 1.00 0.00 42 LEU A O 15
ATOM 17383 N N . VAL A 1 46 ? -9.405 -13.358 -7.349 1.00 0.00 43 VAL A N 15
ATOM 17384 C CA . VAL A 1 46 ? -10.839 -13.267 -7.447 1.00 0.00 43 VAL A CA 15
ATOM 17385 C C . VAL A 1 46 ? -11.298 -13.189 -8.896 1.00 0.00 43 VAL A C 15
ATOM 17386 O O . VAL A 1 46 ? -12.498 -13.196 -9.180 1.00 0.00 43 VAL A O 15
ATOM 17399 N N . ASN A 1 47 ? -10.341 -13.101 -9.807 1.00 0.00 44 ASN A N 15
ATOM 17400 C CA . ASN A 1 47 ? -10.631 -13.280 -11.218 1.00 0.00 44 ASN A CA 15
ATOM 17401 C C . ASN A 1 47 ? -10.249 -14.690 -11.658 1.00 0.00 44 ASN A C 15
ATOM 17402 O O . ASN A 1 47 ? -11.021 -15.375 -12.330 1.00 0.00 44 ASN A O 15
ATOM 17413 N N . GLY A 1 48 ? -9.049 -15.116 -11.273 1.00 0.00 45 GLY A N 15
ATOM 17414 C CA . GLY A 1 48 ? -8.590 -16.455 -11.596 1.00 0.00 45 GLY A CA 15
ATOM 17415 C C . GLY A 1 48 ? -7.506 -16.468 -12.661 1.00 0.00 45 GLY A C 15
ATOM 17416 O O . GLY A 1 48 ? -7.787 -16.746 -13.828 1.00 0.00 45 GLY A O 15
ATOM 17420 N N . HIS A 1 49 ? -6.272 -16.168 -12.260 1.00 0.00 46 HIS A N 15
ATOM 17421 C CA . HIS A 1 49 ? -5.132 -16.179 -13.175 1.00 0.00 46 HIS A CA 15
ATOM 17422 C C . HIS A 1 49 ? -3.813 -16.196 -12.403 1.00 0.00 46 HIS A C 15
ATOM 17423 O O . HIS A 1 49 ? -3.783 -15.911 -11.206 1.00 0.00 46 HIS A O 15
ATOM 17438 N N . GLU A 1 50 ? -2.730 -16.526 -13.099 1.00 0.00 47 GLU A N 15
ATOM 17439 C CA . GLU A 1 50 ? -1.388 -16.535 -12.515 1.00 0.00 47 GLU A CA 15
ATOM 17440 C C . GLU A 1 50 ? -0.416 -15.855 -13.476 1.00 0.00 47 GLU A C 15
ATOM 17441 O O . GLU A 1 50 ? -0.265 -16.286 -14.622 1.00 0.00 47 GLU A O 15
ATOM 17453 N N . THR A 1 51 ? 0.234 -14.794 -13.016 1.00 0.00 48 THR A N 15
ATOM 17454 C CA . THR A 1 51 ? 1.082 -13.985 -13.885 1.00 0.00 48 THR A CA 15
ATOM 17455 C C . THR A 1 51 ? 2.332 -13.482 -13.155 1.00 0.00 48 THR A C 15
ATOM 17456 O O . THR A 1 51 ? 2.561 -13.786 -11.984 1.00 0.00 48 THR A O 15
ATOM 17467 N N . THR A 1 52 ? 3.152 -12.739 -13.875 1.00 0.00 49 THR A N 15
ATOM 17468 C CA . THR A 1 52 ? 4.243 -11.986 -13.281 1.00 0.00 49 THR A CA 15
ATOM 17469 C C . THR A 1 52 ? 4.082 -10.522 -13.668 1.00 0.00 49 THR A C 15
ATOM 17470 O O . THR A 1 52 ? 4.240 -10.159 -14.833 1.00 0.00 49 THR A O 15
ATOM 17481 N N . VAL A 1 53 ? 3.741 -9.688 -12.700 1.00 0.00 50 VAL A N 15
ATOM 17482 C CA . VAL A 1 53 ? 3.275 -8.344 -13.000 1.00 0.00 50 VAL A CA 15
ATOM 17483 C C . VAL A 1 53 ? 4.339 -7.290 -12.725 1.00 0.00 50 VAL A C 15
ATOM 17484 O O . VAL A 1 53 ? 5.075 -7.356 -11.729 1.00 0.00 50 VAL A O 15
ATOM 17497 N N . TYR A 1 54 ? 4.416 -6.327 -13.632 1.00 0.00 51 TYR A N 15
ATOM 17498 C CA . TYR A 1 54 ? 5.242 -5.151 -13.453 1.00 0.00 51 TYR A CA 15
ATOM 17499 C C . TYR A 1 54 ? 4.345 -3.963 -13.130 1.00 0.00 51 TYR A C 15
ATOM 17500 O O . TYR A 1 54 ? 3.730 -3.386 -14.028 1.00 0.00 51 TYR A O 15
ATOM 17518 N N . PRO A 1 55 ? 4.230 -3.599 -11.851 1.00 0.00 52 PRO A N 15
ATOM 17519 C CA . PRO A 1 55 ? 3.406 -2.471 -11.434 1.00 0.00 52 PRO A CA 15
ATOM 17520 C C . PRO A 1 55 ? 4.153 -1.150 -11.568 1.00 0.00 52 PRO A C 15
ATOM 17521 O O . PRO A 1 55 ? 5.380 -1.132 -11.687 1.00 0.00 52 PRO A O 15
ATOM 17532 N N . GLY A 1 56 ? 3.415 -0.052 -11.553 1.00 0.00 53 GLY A N 15
ATOM 17533 C CA . GLY A 1 56 ? 4.033 1.255 -11.633 1.00 0.00 53 GLY A CA 15
ATOM 17534 C C . GLY A 1 56 ? 4.569 1.703 -10.291 1.00 0.00 53 GLY A C 15
ATOM 17535 O O . GLY A 1 56 ? 4.316 1.054 -9.274 1.00 0.00 53 GLY A O 15
ATOM 17539 N N . SER A 1 57 ? 5.308 2.804 -10.286 1.00 0.00 54 SER A N 15
ATOM 17540 C CA . SER A 1 57 ? 5.891 3.334 -9.059 1.00 0.00 54 SER A CA 15
ATOM 17541 C C . SER A 1 57 ? 4.808 3.708 -8.047 1.00 0.00 54 SER A C 15
ATOM 17542 O O . SER A 1 57 ? 3.723 4.163 -8.428 1.00 0.00 54 SER A O 15
ATOM 17550 N N . ASP A 1 58 ? 5.129 3.519 -6.765 1.00 0.00 55 ASP A N 15
ATOM 17551 C CA . ASP A 1 58 ? 4.182 3.704 -5.660 1.00 0.00 55 ASP A CA 15
ATOM 17552 C C . ASP A 1 58 ? 3.169 2.573 -5.628 1.00 0.00 55 ASP A C 15
ATOM 17553 O O . ASP A 1 58 ? 1.969 2.777 -5.832 1.00 0.00 55 ASP A O 15
ATOM 17562 N N . ALA A 1 59 ? 3.671 1.370 -5.401 1.00 0.00 56 ALA A N 15
ATOM 17563 C CA . ALA A 1 59 ? 2.825 0.200 -5.248 1.00 0.00 56 ALA A CA 15
ATOM 17564 C C . ALA A 1 59 ? 2.389 0.061 -3.795 1.00 0.00 56 ALA A C 15
ATOM 17565 O O . ALA A 1 59 ? 3.224 0.017 -2.892 1.00 0.00 56 ALA A O 15
ATOM 17572 N N . VAL A 1 60 ? 1.086 0.001 -3.570 1.00 0.00 57 VAL A N 15
ATOM 17573 C CA . VAL A 1 60 ? 0.552 -0.074 -2.215 1.00 0.00 57 VAL A CA 15
ATOM 17574 C C . VAL A 1 60 ? 0.206 -1.520 -1.868 1.00 0.00 57 VAL A C 15
ATOM 17575 O O . VAL A 1 60 ? 0.003 -2.345 -2.755 1.00 0.00 57 VAL A O 15
ATOM 17588 N N . VAL A 1 61 ? 0.150 -1.819 -0.582 1.00 0.00 58 VAL A N 15
ATOM 17589 C CA . VAL A 1 61 ? -0.192 -3.138 -0.112 1.00 0.00 58 VAL A CA 15
ATOM 17590 C C . VAL A 1 61 ? -1.582 -3.143 0.511 1.00 0.00 58 VAL A C 15
ATOM 17591 O O . VAL A 1 61 ? -1.868 -2.359 1.418 1.00 0.00 58 VAL A O 15
ATOM 17604 N N . VAL A 1 62 ? -2.451 -4.001 0.001 1.00 0.00 59 VAL A N 15
ATOM 17605 C CA . VAL A 1 62 ? -3.791 -4.124 0.496 1.00 0.00 59 VAL A CA 15
ATOM 17606 C C . VAL A 1 62 ? -4.079 -5.544 0.964 1.00 0.00 59 VAL A C 15
ATOM 17607 O O . VAL A 1 62 ? -3.271 -6.451 0.773 1.00 0.00 59 VAL A O 15
ATOM 17620 N N . THR A 1 63 ? -5.236 -5.718 1.578 1.00 0.00 60 THR A N 15
ATOM 17621 C CA . THR A 1 63 ? -5.690 -6.973 2.059 1.00 0.00 60 THR A CA 15
ATOM 17622 C C . THR A 1 63 ? -6.910 -7.421 1.197 1.00 0.00 60 THR A C 15
ATOM 17623 O O . THR A 1 63 ? -7.241 -6.763 0.207 1.00 0.00 60 THR A O 15
ATOM 17634 N N . ALA A 1 64 ? -7.555 -8.520 1.574 1.00 0.00 61 ALA A N 15
ATOM 17635 C CA . ALA A 1 64 ? -8.531 -9.228 0.731 1.00 0.00 61 ALA A CA 15
ATOM 17636 C C . ALA A 1 64 ? -9.654 -8.350 0.164 1.00 0.00 61 ALA A C 15
ATOM 17637 O O . ALA A 1 64 ? -9.963 -8.440 -1.024 1.00 0.00 61 ALA A O 15
ATOM 17644 N N . THR A 1 65 ? -10.256 -7.507 0.993 1.00 0.00 62 THR A N 15
ATOM 17645 C CA . THR A 1 65 ? -11.472 -6.790 0.594 1.00 0.00 62 THR A CA 15
ATOM 17646 C C . THR A 1 65 ? -11.240 -5.816 -0.551 1.00 0.00 62 THR A C 15
ATOM 17647 O O . THR A 1 65 ? -11.834 -5.962 -1.622 1.00 0.00 62 THR A O 15
ATOM 17658 N N . GLU A 1 66 ? -10.374 -4.832 -0.330 1.00 0.00 63 GLU A N 15
ATOM 17659 C CA . GLU A 1 66 ? -10.077 -3.836 -1.354 1.00 0.00 63 GLU A CA 15
ATOM 17660 C C . GLU A 1 66 ? -9.551 -4.525 -2.601 1.00 0.00 63 GLU A C 15
ATOM 17661 O O . GLU A 1 66 ? -9.694 -4.040 -3.719 1.00 0.00 63 GLU A O 15
ATOM 17673 N N . HIS A 1 67 ? -8.953 -5.678 -2.381 1.00 0.00 64 HIS A N 15
ATOM 17674 C CA . HIS A 1 67 ? -8.307 -6.438 -3.427 1.00 0.00 64 HIS A CA 15
ATOM 17675 C C . HIS A 1 67 ? -9.278 -6.930 -4.501 1.00 0.00 64 HIS A C 15
ATOM 17676 O O . HIS A 1 67 ? -8.918 -6.964 -5.660 1.00 0.00 64 HIS A O 15
ATOM 17691 N N . ALA A 1 68 ? -10.483 -7.319 -4.111 1.00 0.00 65 ALA A N 15
ATOM 17692 C CA . ALA A 1 68 ? -11.400 -8.014 -5.024 1.00 0.00 65 ALA A CA 15
ATOM 17693 C C . ALA A 1 68 ? -11.833 -7.148 -6.215 1.00 0.00 65 ALA A C 15
ATOM 17694 O O . ALA A 1 68 ? -11.443 -7.388 -7.379 1.00 0.00 65 ALA A O 15
ATOM 17701 N N . GLU A 1 69 ? -12.628 -6.136 -5.915 1.00 0.00 66 GLU A N 15
ATOM 17702 C CA . GLU A 1 69 ? -13.198 -5.271 -6.933 1.00 0.00 66 GLU A CA 15
ATOM 17703 C C . GLU A 1 69 ? -12.101 -4.565 -7.735 1.00 0.00 66 GLU A C 15
ATOM 17704 O O . GLU A 1 69 ? -12.176 -4.439 -8.967 1.00 0.00 66 GLU A O 15
ATOM 17716 N N . ALA A 1 70 ? -11.066 -4.143 -7.042 1.00 0.00 67 ALA A N 15
ATOM 17717 C CA . ALA A 1 70 ? -9.940 -3.508 -7.689 1.00 0.00 67 ALA A CA 15
ATOM 17718 C C . ALA A 1 70 ? -9.087 -4.513 -8.460 1.00 0.00 67 ALA A C 15
ATOM 17719 O O . ALA A 1 70 ? -8.272 -4.115 -9.283 1.00 0.00 67 ALA A O 15
ATOM 17726 N N . GLU A 1 71 ? -9.243 -5.811 -8.181 1.00 0.00 68 GLU A N 15
ATOM 17727 C CA . GLU A 1 71 ? -8.485 -6.829 -8.908 1.00 0.00 68 GLU A CA 15
ATOM 17728 C C . GLU A 1 71 ? -9.016 -6.964 -10.313 1.00 0.00 68 GLU A C 15
ATOM 17729 O O . GLU A 1 71 ? -8.248 -7.021 -11.266 1.00 0.00 68 GLU A O 15
ATOM 17741 N N . LYS A 1 72 ? -10.334 -7.035 -10.454 1.00 0.00 69 LYS A N 15
ATOM 17742 C CA . LYS A 1 72 ? -10.893 -7.085 -11.802 1.00 0.00 69 LYS A CA 15
ATOM 17743 C C . LYS A 1 72 ? -10.532 -5.803 -12.557 1.00 0.00 69 LYS A C 15
ATOM 17744 O O . LYS A 1 72 ? -10.119 -5.839 -13.731 1.00 0.00 69 LYS A O 15
ATOM 17763 N N . ARG A 1 73 ? -10.598 -4.675 -11.853 1.00 0.00 70 ARG A N 15
ATOM 17764 C CA . ARG A 1 73 ? -10.185 -3.400 -12.425 1.00 0.00 70 ARG A CA 15
ATOM 17765 C C . ARG A 1 73 ? -8.679 -3.421 -12.736 1.00 0.00 70 ARG A C 15
ATOM 17766 O O . ARG A 1 73 ? -8.191 -2.667 -13.577 1.00 0.00 70 ARG A O 15
ATOM 17787 N N . ALA A 1 74 ? -7.957 -4.307 -12.054 1.00 0.00 71 ALA A N 15
ATOM 17788 C CA . ALA A 1 74 ? -6.512 -4.434 -12.216 1.00 0.00 71 ALA A CA 15
ATOM 17789 C C . ALA A 1 74 ? -6.155 -5.283 -13.420 1.00 0.00 71 ALA A C 15
ATOM 17790 O O . ALA A 1 74 ? -5.243 -4.950 -14.165 1.00 0.00 71 ALA A O 15
ATOM 17797 N N . ALA A 1 75 ? -6.858 -6.389 -13.607 1.00 0.00 72 ALA A N 15
ATOM 17798 C CA . ALA A 1 75 ? -6.645 -7.215 -14.785 1.00 0.00 72 ALA A CA 15
ATOM 17799 C C . ALA A 1 75 ? -6.986 -6.415 -16.034 1.00 0.00 72 ALA A C 15
ATOM 17800 O O . ALA A 1 75 ? -6.530 -6.731 -17.133 1.00 0.00 72 ALA A O 15
ATOM 17807 N N . ALA A 1 76 ? -7.790 -5.370 -15.851 1.00 0.00 73 ALA A N 15
ATOM 17808 C CA . ALA A 1 76 ? -8.063 -4.427 -16.926 1.00 0.00 73 ALA A CA 15
ATOM 17809 C C . ALA A 1 76 ? -6.848 -3.526 -17.211 1.00 0.00 73 ALA A C 15
ATOM 17810 O O . ALA A 1 76 ? -6.280 -3.570 -18.302 1.00 0.00 73 ALA A O 15
ATOM 17817 N N . ARG A 1 77 ? -6.464 -2.699 -16.236 1.00 0.00 74 ARG A N 15
ATOM 17818 C CA . ARG A 1 77 ? -5.378 -1.729 -16.431 1.00 0.00 74 ARG A CA 15
ATOM 17819 C C . ARG A 1 77 ? -3.985 -2.346 -16.259 1.00 0.00 74 ARG A C 15
ATOM 17820 O O . ARG A 1 77 ? -3.197 -2.404 -17.203 1.00 0.00 74 ARG A O 15
ATOM 17841 N N . ALA A 1 78 ? -3.698 -2.804 -15.040 1.00 0.00 75 ALA A N 15
ATOM 17842 C CA . ALA A 1 78 ? -2.345 -3.225 -14.651 1.00 0.00 75 ALA A CA 15
ATOM 17843 C C . ALA A 1 78 ? -1.859 -4.409 -15.474 1.00 0.00 75 ALA A C 15
ATOM 17844 O O . ALA A 1 78 ? -0.791 -4.355 -16.081 1.00 0.00 75 ALA A O 15
ATOM 17851 N N . GLY A 1 79 ? -2.660 -5.464 -15.519 1.00 0.00 76 GLY A N 15
ATOM 17852 C CA . GLY A 1 79 ? -2.250 -6.681 -16.200 1.00 0.00 76 GLY A CA 15
ATOM 17853 C C . GLY A 1 79 ? -2.420 -6.603 -17.706 1.00 0.00 76 GLY A C 15
ATOM 17854 O O . GLY A 1 79 ? -2.714 -7.605 -18.358 1.00 0.00 76 GLY A O 15
ATOM 17858 N N . HIS A 1 80 ? -2.220 -5.418 -18.260 1.00 0.00 77 HIS A N 15
ATOM 17859 C CA . HIS A 1 80 ? -2.410 -5.196 -19.687 1.00 0.00 77 HIS A CA 15
ATOM 17860 C C . HIS A 1 80 ? -1.140 -4.646 -20.335 1.00 0.00 77 HIS A C 15
ATOM 17861 O O . HIS A 1 80 ? -0.949 -4.774 -21.546 1.00 0.00 77 HIS A O 15
ATOM 17876 N N . ALA A 1 81 ? -0.270 -4.047 -19.536 1.00 0.00 78 ALA A N 15
ATOM 17877 C CA . ALA A 1 81 ? 0.934 -3.420 -20.063 1.00 0.00 78 ALA A CA 15
ATOM 17878 C C . ALA A 1 81 ? 2.049 -3.421 -19.024 1.00 0.00 78 ALA A C 15
ATOM 17879 O O . ALA A 1 81 ? 1.933 -4.066 -17.981 1.00 0.00 78 ALA A O 15
ATOM 17886 N N . ALA A 1 82 ? 3.128 -2.714 -19.327 1.00 0.00 79 ALA A N 15
ATOM 17887 C CA . ALA A 1 82 ? 4.237 -2.554 -18.401 1.00 0.00 79 ALA A CA 15
ATOM 17888 C C . ALA A 1 82 ? 4.807 -1.148 -18.525 1.00 0.00 79 ALA A C 15
ATOM 17889 O O . ALA A 1 82 ? 5.393 -0.796 -19.550 1.00 0.00 79 ALA A O 15
ATOM 17896 N N . THR A 1 83 ? 4.616 -0.344 -17.494 1.00 0.00 80 THR A N 15
ATOM 17897 C CA . THR A 1 83 ? 5.031 1.046 -17.532 1.00 0.00 80 THR A CA 15
ATOM 17898 C C . THR A 1 83 ? 6.028 1.346 -16.408 1.00 0.00 80 THR A C 15
ATOM 17899 O O . THR A 1 83 ? 7.226 1.530 -16.718 1.00 0.00 80 THR A O 15
ATOM 17911 N N . MET A 1 4 ? 7.146 1.683 1.404 1.00 0.00 1 MET A N 16
ATOM 17912 C CA . MET A 1 4 ? 6.250 0.582 1.822 1.00 0.00 1 MET A CA 16
ATOM 17913 C C . MET A 1 4 ? 7.006 -0.735 1.786 1.00 0.00 1 MET A C 16
ATOM 17914 O O . MET A 1 4 ? 8.155 -0.776 1.352 1.00 0.00 1 MET A O 16
ATOM 17928 N N . HIS A 1 5 ? 6.378 -1.802 2.261 1.00 0.00 2 HIS A N 16
ATOM 17929 C CA . HIS A 1 5 ? 6.968 -3.132 2.186 1.00 0.00 2 HIS A CA 16
ATOM 17930 C C . HIS A 1 5 ? 5.962 -4.134 1.647 1.00 0.00 2 HIS A C 16
ATOM 17931 O O . HIS A 1 5 ? 4.814 -4.181 2.092 1.00 0.00 2 HIS A O 16
ATOM 17946 N N . ALA A 1 6 ? 6.404 -4.935 0.690 1.00 0.00 3 ALA A N 16
ATOM 17947 C CA . ALA A 1 6 ? 5.539 -5.909 0.050 1.00 0.00 3 ALA A CA 16
ATOM 17948 C C . ALA A 1 6 ? 5.754 -7.290 0.650 1.00 0.00 3 ALA A C 16
ATOM 17949 O O . ALA A 1 6 ? 6.875 -7.800 0.680 1.00 0.00 3 ALA A O 16
ATOM 17956 N N . LYS A 1 7 ? 4.679 -7.887 1.136 1.00 0.00 4 LYS A N 16
ATOM 17957 C CA . LYS A 1 7 ? 4.747 -9.197 1.752 1.00 0.00 4 LYS A CA 16
ATOM 17958 C C . LYS A 1 7 ? 3.777 -10.155 1.083 1.00 0.00 4 LYS A C 16
ATOM 17959 O O . LYS A 1 7 ? 2.818 -9.730 0.442 1.00 0.00 4 LYS A O 16
ATOM 17978 N N . VAL A 1 8 ? 4.040 -11.445 1.226 1.00 0.00 5 VAL A N 16
ATOM 17979 C CA . VAL A 1 8 ? 3.178 -12.470 0.660 1.00 0.00 5 VAL A CA 16
ATOM 17980 C C . VAL A 1 8 ? 1.904 -12.609 1.491 1.00 0.00 5 VAL A C 16
ATOM 17981 O O . VAL A 1 8 ? 1.927 -12.449 2.713 1.00 0.00 5 VAL A O 16
ATOM 17994 N N . GLY A 1 9 ? 0.794 -12.883 0.822 1.00 0.00 6 GLY A N 16
ATOM 17995 C CA . GLY A 1 9 ? -0.476 -12.980 1.507 1.00 0.00 6 GLY A CA 16
ATOM 17996 C C . GLY A 1 9 ? -1.102 -11.616 1.650 1.00 0.00 6 GLY A C 16
ATOM 17997 O O . GLY A 1 9 ? -2.073 -11.426 2.385 1.00 0.00 6 GLY A O 16
ATOM 18001 N N . ASP A 1 10 ? -0.530 -10.671 0.934 1.00 0.00 7 ASP A N 16
ATOM 18002 C CA . ASP A 1 10 ? -0.981 -9.281 0.949 1.00 0.00 7 ASP A CA 16
ATOM 18003 C C . ASP A 1 10 ? -1.072 -8.849 -0.494 1.00 0.00 7 ASP A C 16
ATOM 18004 O O . ASP A 1 10 ? -0.320 -9.338 -1.337 1.00 0.00 7 ASP A O 16
ATOM 18013 N N . TYR A 1 11 ? -1.975 -7.956 -0.791 1.00 0.00 8 TYR A N 16
ATOM 18014 C CA . TYR A 1 11 ? -2.295 -7.668 -2.165 1.00 0.00 8 TYR A CA 16
ATOM 18015 C C . TYR A 1 11 ? -1.577 -6.422 -2.649 1.00 0.00 8 TYR A C 16
ATOM 18016 O O . TYR A 1 11 ? -1.202 -5.555 -1.865 1.00 0.00 8 TYR A O 16
ATOM 18034 N N . LEU A 1 12 ? -1.383 -6.354 -3.946 1.00 0.00 9 LEU A N 16
ATOM 18035 C CA . LEU A 1 12 ? -0.701 -5.242 -4.570 1.00 0.00 9 LEU A CA 16
ATOM 18036 C C . LEU A 1 12 ? -1.715 -4.265 -5.135 1.00 0.00 9 LEU A C 16
ATOM 18037 O O . LEU A 1 12 ? -2.726 -4.679 -5.724 1.00 0.00 9 LEU A O 16
ATOM 18053 N N . VAL A 1 13 ? -1.457 -2.984 -4.906 1.00 0.00 10 VAL A N 16
ATOM 18054 C CA . VAL A 1 13 ? -2.205 -1.907 -5.527 1.00 0.00 10 VAL A CA 16
ATOM 18055 C C . VAL A 1 13 ? -1.214 -0.889 -6.071 1.00 0.00 10 VAL A C 16
ATOM 18056 O O . VAL A 1 13 ? -0.029 -0.945 -5.741 1.00 0.00 10 VAL A O 16
ATOM 18069 N N . VAL A 1 14 ? -1.680 0.034 -6.888 1.00 0.00 11 VAL A N 16
ATOM 18070 C CA . VAL A 1 14 ? -0.825 1.142 -7.293 1.00 0.00 11 VAL A CA 16
ATOM 18071 C C . VAL A 1 14 ? -1.636 2.432 -7.373 1.00 0.00 11 VAL A C 16
ATOM 18072 O O . VAL A 1 14 ? -2.861 2.397 -7.256 1.00 0.00 11 VAL A O 16
ATOM 18085 N N . LYS A 1 15 ? -0.939 3.564 -7.490 1.00 0.00 12 LYS A N 16
ATOM 18086 C CA . LYS A 1 15 ? -1.560 4.834 -7.875 1.00 0.00 12 LYS A CA 16
ATOM 18087 C C . LYS A 1 15 ? -2.481 5.385 -6.784 1.00 0.00 12 LYS A C 16
ATOM 18088 O O . LYS A 1 15 ? -3.255 6.315 -7.023 1.00 0.00 12 LYS A O 16
ATOM 18107 N N . GLY A 1 16 ? -2.377 4.833 -5.581 1.00 0.00 13 GLY A N 16
ATOM 18108 C CA . GLY A 1 16 ? -3.183 5.310 -4.471 1.00 0.00 13 GLY A CA 16
ATOM 18109 C C . GLY A 1 16 ? -2.558 6.517 -3.805 1.00 0.00 13 GLY A C 16
ATOM 18110 O O . GLY A 1 16 ? -2.438 6.574 -2.581 1.00 0.00 13 GLY A O 16
ATOM 18114 N N . THR A 1 17 ? -2.160 7.480 -4.619 1.00 0.00 14 THR A N 16
ATOM 18115 C CA . THR A 1 17 ? -1.448 8.649 -4.140 1.00 0.00 14 THR A CA 16
ATOM 18116 C C . THR A 1 17 ? -2.411 9.773 -3.756 1.00 0.00 14 THR A C 16
ATOM 18117 O O . THR A 1 17 ? -2.130 10.555 -2.848 1.00 0.00 14 THR A O 16
ATOM 18128 N N . THR A 1 18 ? -3.547 9.846 -4.435 1.00 0.00 15 THR A N 16
ATOM 18129 C CA . THR A 1 18 ? -4.458 10.966 -4.261 1.00 0.00 15 THR A CA 16
ATOM 18130 C C . THR A 1 18 ? -5.864 10.496 -3.883 1.00 0.00 15 THR A C 16
ATOM 18131 O O . THR A 1 18 ? -6.415 9.586 -4.507 1.00 0.00 15 THR A O 16
ATOM 18142 N N . THR A 1 19 ? -6.414 11.114 -2.836 1.00 0.00 16 THR A N 16
ATOM 18143 C CA . THR A 1 19 ? -7.765 10.834 -2.352 1.00 0.00 16 THR A CA 16
ATOM 18144 C C . THR A 1 19 ? -7.931 9.364 -1.958 1.00 0.00 16 THR A C 16
ATOM 18145 O O . THR A 1 19 ? -7.638 8.983 -0.822 1.00 0.00 16 THR A O 16
ATOM 18156 N N . GLU A 1 20 ? -8.383 8.549 -2.902 1.00 0.00 17 GLU A N 16
ATOM 18157 C CA . GLU A 1 20 ? -8.554 7.125 -2.681 1.00 0.00 17 GLU A CA 16
ATOM 18158 C C . GLU A 1 20 ? -8.787 6.439 -4.020 1.00 0.00 17 GLU A C 16
ATOM 18159 O O . GLU A 1 20 ? -9.918 6.350 -4.506 1.00 0.00 17 GLU A O 16
ATOM 18171 N N . ARG A 1 21 ? -7.705 6.017 -4.648 1.00 0.00 18 ARG A N 16
ATOM 18172 C CA . ARG A 1 21 ? -7.791 5.257 -5.878 1.00 0.00 18 ARG A CA 16
ATOM 18173 C C . ARG A 1 21 ? -6.953 3.999 -5.766 1.00 0.00 18 ARG A C 16
ATOM 18174 O O . ARG A 1 21 ? -5.743 4.020 -5.987 1.00 0.00 18 ARG A O 16
ATOM 18195 N N . HIS A 1 22 ? -7.590 2.913 -5.376 1.00 0.00 19 HIS A N 16
ATOM 18196 C CA . HIS A 1 22 ? -6.919 1.630 -5.324 1.00 0.00 19 HIS A CA 16
ATOM 18197 C C . HIS A 1 22 ? -6.831 1.019 -6.723 1.00 0.00 19 HIS A C 16
ATOM 18198 O O . HIS A 1 22 ? -7.726 0.298 -7.163 1.00 0.00 19 HIS A O 16
ATOM 18213 N N . ASP A 1 23 ? -5.739 1.342 -7.413 1.00 0.00 20 ASP A N 16
ATOM 18214 C CA . ASP A 1 23 ? -5.524 0.920 -8.794 1.00 0.00 20 ASP A CA 16
ATOM 18215 C C . ASP A 1 23 ? -4.895 -0.484 -8.836 1.00 0.00 20 ASP A C 16
ATOM 18216 O O . ASP A 1 23 ? -5.238 -1.325 -8.009 1.00 0.00 20 ASP A O 16
ATOM 18225 N N . GLN A 1 24 ? -3.919 -0.688 -9.730 1.00 0.00 21 GLN A N 16
ATOM 18226 C CA . GLN A 1 24 ? -3.508 -2.036 -10.197 1.00 0.00 21 GLN A CA 16
ATOM 18227 C C . GLN A 1 24 ? -3.459 -3.056 -9.068 1.00 0.00 21 GLN A C 16
ATOM 18228 O O . GLN A 1 24 ? -2.701 -2.901 -8.121 1.00 0.00 21 GLN A O 16
ATOM 18242 N N . HIS A 1 25 ? -4.258 -4.113 -9.192 1.00 0.00 22 HIS A N 16
ATOM 18243 C CA . HIS A 1 25 ? -4.530 -4.991 -8.062 1.00 0.00 22 HIS A CA 16
ATOM 18244 C C . HIS A 1 25 ? -4.291 -6.462 -8.372 1.00 0.00 22 HIS A C 16
ATOM 18245 O O . HIS A 1 25 ? -4.553 -6.918 -9.481 1.00 0.00 22 HIS A O 16
ATOM 18260 N N . ALA A 1 26 ? -3.798 -7.182 -7.359 1.00 0.00 23 ALA A N 16
ATOM 18261 C CA . ALA A 1 26 ? -3.618 -8.643 -7.415 1.00 0.00 23 ALA A CA 16
ATOM 18262 C C . ALA A 1 26 ? -3.062 -9.150 -6.107 1.00 0.00 23 ALA A C 16
ATOM 18263 O O . ALA A 1 26 ? -2.844 -8.380 -5.183 1.00 0.00 23 ALA A O 16
ATOM 18270 N N . GLU A 1 27 ? -2.853 -10.446 -6.039 1.00 0.00 24 GLU A N 16
ATOM 18271 C CA . GLU A 1 27 ? -2.316 -11.078 -4.839 1.00 0.00 24 GLU A CA 16
ATOM 18272 C C . GLU A 1 27 ? -0.825 -11.306 -4.979 1.00 0.00 24 GLU A C 16
ATOM 18273 O O . GLU A 1 27 ? -0.362 -11.877 -5.970 1.00 0.00 24 GLU A O 16
ATOM 18285 N N . ILE A 1 28 ? -0.078 -10.859 -3.985 1.00 0.00 25 ILE A N 16
ATOM 18286 C CA . ILE A 1 28 ? 1.349 -11.072 -3.966 1.00 0.00 25 ILE A CA 16
ATOM 18287 C C . ILE A 1 28 ? 1.649 -12.343 -3.189 1.00 0.00 25 ILE A C 16
ATOM 18288 O O . ILE A 1 28 ? 1.592 -12.361 -1.951 1.00 0.00 25 ILE A O 16
ATOM 18304 N N . ILE A 1 29 ? 1.908 -13.414 -3.927 1.00 0.00 26 ILE A N 16
ATOM 18305 C CA . ILE A 1 29 ? 2.252 -14.697 -3.327 1.00 0.00 26 ILE A CA 16
ATOM 18306 C C . ILE A 1 29 ? 3.748 -14.945 -3.434 1.00 0.00 26 ILE A C 16
ATOM 18307 O O . ILE A 1 29 ? 4.326 -15.709 -2.658 1.00 0.00 26 ILE A O 16
ATOM 18323 N N . GLU A 1 30 ? 4.373 -14.290 -4.400 1.00 0.00 27 GLU A N 16
ATOM 18324 C CA . GLU A 1 30 ? 5.795 -14.446 -4.631 1.00 0.00 27 GLU A CA 16
ATOM 18325 C C . GLU A 1 30 ? 6.462 -13.082 -4.711 1.00 0.00 27 GLU A C 16
ATOM 18326 O O . GLU A 1 30 ? 6.351 -12.370 -5.714 1.00 0.00 27 GLU A O 16
ATOM 18338 N N . VAL A 1 31 ? 7.140 -12.717 -3.633 1.00 0.00 28 VAL A N 16
ATOM 18339 C CA . VAL A 1 31 ? 7.769 -11.413 -3.532 1.00 0.00 28 VAL A CA 16
ATOM 18340 C C . VAL A 1 31 ? 9.254 -11.520 -3.857 1.00 0.00 28 VAL A C 16
ATOM 18341 O O . VAL A 1 31 ? 10.015 -12.117 -3.097 1.00 0.00 28 VAL A O 16
ATOM 18354 N N . ARG A 1 32 ? 9.656 -10.961 -4.991 1.00 0.00 29 ARG A N 16
ATOM 18355 C CA . ARG A 1 32 ? 11.050 -11.024 -5.412 1.00 0.00 29 ARG A CA 16
ATOM 18356 C C . ARG A 1 32 ? 11.909 -10.156 -4.504 1.00 0.00 29 ARG A C 16
ATOM 18357 O O . ARG A 1 32 ? 12.967 -10.572 -4.037 1.00 0.00 29 ARG A O 16
ATOM 18378 N N . SER A 1 33 ? 11.434 -8.954 -4.254 1.00 0.00 30 SER A N 16
ATOM 18379 C CA . SER A 1 33 ? 12.115 -8.026 -3.370 1.00 0.00 30 SER A CA 16
ATOM 18380 C C . SER A 1 33 ? 11.164 -7.560 -2.275 1.00 0.00 30 SER A C 16
ATOM 18381 O O . SER A 1 33 ? 10.183 -6.868 -2.549 1.00 0.00 30 SER A O 16
ATOM 18389 N N . ALA A 1 34 ? 11.457 -7.961 -1.042 1.00 0.00 31 ALA A N 16
ATOM 18390 C CA . ALA A 1 34 ? 10.566 -7.724 0.091 1.00 0.00 31 ALA A CA 16
ATOM 18391 C C . ALA A 1 34 ? 10.436 -6.244 0.437 1.00 0.00 31 ALA A C 16
ATOM 18392 O O . ALA A 1 34 ? 9.459 -5.833 1.064 1.00 0.00 31 ALA A O 16
ATOM 18399 N N . ASP A 1 35 ? 11.415 -5.445 0.039 1.00 0.00 32 ASP A N 16
ATOM 18400 C CA . ASP A 1 35 ? 11.377 -4.024 0.345 1.00 0.00 32 ASP A CA 16
ATOM 18401 C C . ASP A 1 35 ? 10.426 -3.307 -0.602 1.00 0.00 32 ASP A C 16
ATOM 18402 O O . ASP A 1 35 ? 9.399 -2.784 -0.177 1.00 0.00 32 ASP A O 16
ATOM 18411 N N . GLY A 1 36 ? 10.766 -3.289 -1.881 1.00 0.00 33 GLY A N 16
ATOM 18412 C CA . GLY A 1 36 ? 9.905 -2.660 -2.859 1.00 0.00 33 GLY A CA 16
ATOM 18413 C C . GLY A 1 36 ? 10.590 -2.467 -4.193 1.00 0.00 33 GLY A C 16
ATOM 18414 O O . GLY A 1 36 ? 10.979 -1.351 -4.550 1.00 0.00 33 GLY A O 16
ATOM 18418 N N . SER A 1 37 ? 10.759 -3.555 -4.922 1.00 0.00 34 SER A N 16
ATOM 18419 C CA . SER A 1 37 ? 11.348 -3.507 -6.248 1.00 0.00 34 SER A CA 16
ATOM 18420 C C . SER A 1 37 ? 10.810 -4.645 -7.105 1.00 0.00 34 SER A C 16
ATOM 18421 O O . SER A 1 37 ? 10.841 -5.809 -6.698 1.00 0.00 34 SER A O 16
ATOM 18429 N N . PRO A 1 38 ? 10.278 -4.313 -8.289 1.00 0.00 35 PRO A N 16
ATOM 18430 C CA . PRO A 1 38 ? 9.799 -5.301 -9.258 1.00 0.00 35 PRO A CA 16
ATOM 18431 C C . PRO A 1 38 ? 10.950 -6.136 -9.820 1.00 0.00 35 PRO A C 16
ATOM 18432 O O . PRO A 1 38 ? 12.119 -5.775 -9.660 1.00 0.00 35 PRO A O 16
ATOM 18443 N N . PRO A 1 39 ? 10.650 -7.248 -10.507 1.00 0.00 36 PRO A N 16
ATOM 18444 C CA . PRO A 1 39 ? 9.284 -7.667 -10.820 1.00 0.00 36 PRO A CA 16
ATOM 18445 C C . PRO A 1 39 ? 8.583 -8.337 -9.644 1.00 0.00 36 PRO A C 16
ATOM 18446 O O . PRO A 1 39 ? 9.223 -8.928 -8.775 1.00 0.00 36 PRO A O 16
ATOM 18457 N N . TYR A 1 40 ? 7.266 -8.232 -9.620 1.00 0.00 37 TYR A N 16
ATOM 18458 C CA . TYR A 1 40 ? 6.463 -8.920 -8.621 1.00 0.00 37 TYR A CA 16
ATOM 18459 C C . TYR A 1 40 ? 5.763 -10.087 -9.288 1.00 0.00 37 TYR A C 16
ATOM 18460 O O . TYR A 1 40 ? 5.256 -9.947 -10.403 1.00 0.00 37 TYR A O 16
ATOM 18478 N N . VAL A 1 41 ? 5.721 -11.231 -8.628 1.00 0.00 38 VAL A N 16
ATOM 18479 C CA . VAL A 1 41 ? 5.005 -12.359 -9.180 1.00 0.00 38 VAL A CA 16
ATOM 18480 C C . VAL A 1 41 ? 3.649 -12.415 -8.524 1.00 0.00 38 VAL A C 16
ATOM 18481 O O . VAL A 1 41 ? 3.504 -12.739 -7.341 1.00 0.00 38 VAL A O 16
ATOM 18494 N N . VAL A 1 42 ? 2.665 -12.055 -9.310 1.00 0.00 39 VAL A N 16
ATOM 18495 C CA . VAL A 1 42 ? 1.359 -11.750 -8.804 1.00 0.00 39 VAL A CA 16
ATOM 18496 C C . VAL A 1 42 ? 0.337 -12.718 -9.379 1.00 0.00 39 VAL A C 16
ATOM 18497 O O . VAL A 1 42 ? 0.514 -13.250 -10.477 1.00 0.00 39 VAL A O 16
ATOM 18510 N N . ARG A 1 43 ? -0.714 -12.965 -8.632 1.00 0.00 40 ARG A N 16
ATOM 18511 C CA . ARG A 1 43 ? -1.741 -13.875 -9.079 1.00 0.00 40 ARG A CA 16
ATOM 18512 C C . ARG A 1 43 ? -3.103 -13.208 -9.014 1.00 0.00 40 ARG A C 16
ATOM 18513 O O . ARG A 1 43 ? -3.473 -12.628 -7.990 1.00 0.00 40 ARG A O 16
ATOM 18534 N N . TRP A 1 44 ? -3.823 -13.263 -10.120 1.00 0.00 41 TRP A N 16
ATOM 18535 C CA . TRP A 1 44 ? -5.196 -12.807 -10.154 1.00 0.00 41 TRP A CA 16
ATOM 18536 C C . TRP A 1 44 ? -6.053 -13.865 -9.478 1.00 0.00 41 TRP A C 16
ATOM 18537 O O . TRP A 1 44 ? -6.264 -14.942 -10.035 1.00 0.00 41 TRP A O 16
ATOM 18558 N N . LEU A 1 45 ? -6.519 -13.582 -8.275 1.00 0.00 42 LEU A N 16
ATOM 18559 C CA . LEU A 1 45 ? -7.255 -14.576 -7.507 1.00 0.00 42 LEU A CA 16
ATOM 18560 C C . LEU A 1 45 ? -8.716 -14.570 -7.895 1.00 0.00 42 LEU A C 16
ATOM 18561 O O . LEU A 1 45 ? -9.276 -15.595 -8.291 1.00 0.00 42 LEU A O 16
ATOM 18577 N N . VAL A 1 46 ? -9.326 -13.400 -7.792 1.00 0.00 43 VAL A N 16
ATOM 18578 C CA . VAL A 1 46 ? -10.733 -13.250 -8.046 1.00 0.00 43 VAL A CA 16
ATOM 18579 C C . VAL A 1 46 ? -11.000 -13.133 -9.534 1.00 0.00 43 VAL A C 16
ATOM 18580 O O . VAL A 1 46 ? -12.147 -13.075 -9.976 1.00 0.00 43 VAL A O 16
ATOM 18593 N N . ASN A 1 47 ? -9.929 -13.089 -10.303 1.00 0.00 44 ASN A N 16
ATOM 18594 C CA . ASN A 1 47 ? -10.034 -13.294 -11.729 1.00 0.00 44 ASN A CA 16
ATOM 18595 C C . ASN A 1 47 ? -9.683 -14.744 -12.056 1.00 0.00 44 ASN A C 16
ATOM 18596 O O . ASN A 1 47 ? -10.563 -15.541 -12.383 1.00 0.00 44 ASN A O 16
ATOM 18607 N N . GLY A 1 48 ? -8.402 -15.093 -11.940 1.00 0.00 45 GLY A N 16
ATOM 18608 C CA . GLY A 1 48 ? -8.008 -16.487 -12.051 1.00 0.00 45 GLY A CA 16
ATOM 18609 C C . GLY A 1 48 ? -6.864 -16.746 -13.021 1.00 0.00 45 GLY A C 16
ATOM 18610 O O . GLY A 1 48 ? -7.096 -17.266 -14.113 1.00 0.00 45 GLY A O 16
ATOM 18614 N N . HIS A 1 49 ? -5.634 -16.381 -12.631 1.00 0.00 46 HIS A N 16
ATOM 18615 C CA . HIS A 1 49 ? -4.430 -16.772 -13.381 1.00 0.00 46 HIS A CA 16
ATOM 18616 C C . HIS A 1 49 ? -3.165 -16.242 -12.698 1.00 0.00 46 HIS A C 16
ATOM 18617 O O . HIS A 1 49 ? -3.245 -15.421 -11.792 1.00 0.00 46 HIS A O 16
ATOM 18632 N N . GLU A 1 50 ? -2.006 -16.713 -13.146 1.00 0.00 47 GLU A N 16
ATOM 18633 C CA . GLU A 1 50 ? -0.731 -16.387 -12.511 1.00 0.00 47 GLU A CA 16
ATOM 18634 C C . GLU A 1 50 ? 0.191 -15.686 -13.503 1.00 0.00 47 GLU A C 16
ATOM 18635 O O . GLU A 1 50 ? 0.166 -16.002 -14.694 1.00 0.00 47 GLU A O 16
ATOM 18647 N N . THR A 1 51 ? 1.008 -14.745 -13.026 1.00 0.00 48 THR A N 16
ATOM 18648 C CA . THR A 1 51 ? 1.924 -14.027 -13.905 1.00 0.00 48 THR A CA 16
ATOM 18649 C C . THR A 1 51 ? 2.889 -13.137 -13.130 1.00 0.00 48 THR A C 16
ATOM 18650 O O . THR A 1 51 ? 2.876 -13.087 -11.903 1.00 0.00 48 THR A O 16
ATOM 18661 N N . THR A 1 52 ? 3.737 -12.463 -13.874 1.00 0.00 49 THR A N 16
ATOM 18662 C CA . THR A 1 52 ? 4.701 -11.525 -13.322 1.00 0.00 49 THR A CA 16
ATOM 18663 C C . THR A 1 52 ? 4.371 -10.116 -13.814 1.00 0.00 49 THR A C 16
ATOM 18664 O O . THR A 1 52 ? 4.321 -9.873 -15.020 1.00 0.00 49 THR A O 16
ATOM 18675 N N . VAL A 1 53 ? 4.133 -9.192 -12.890 1.00 0.00 50 VAL A N 16
ATOM 18676 C CA . VAL A 1 53 ? 3.622 -7.877 -13.254 1.00 0.00 50 VAL A CA 16
ATOM 18677 C C . VAL A 1 53 ? 4.569 -6.745 -12.866 1.00 0.00 50 VAL A C 16
ATOM 18678 O O . VAL A 1 53 ? 5.435 -6.894 -11.990 1.00 0.00 50 VAL A O 16
ATOM 18691 N N . TYR A 1 54 ? 4.379 -5.615 -13.538 1.00 0.00 51 TYR A N 16
ATOM 18692 C CA . TYR A 1 54 ? 5.052 -4.370 -13.206 1.00 0.00 51 TYR A CA 16
ATOM 18693 C C . TYR A 1 54 ? 4.001 -3.282 -12.989 1.00 0.00 51 TYR A C 16
ATOM 18694 O O . TYR A 1 54 ? 3.463 -2.732 -13.948 1.00 0.00 51 TYR A O 16
ATOM 18712 N N . PRO A 1 55 ? 3.669 -2.978 -11.727 1.00 0.00 52 PRO A N 16
ATOM 18713 C CA . PRO A 1 55 ? 2.620 -2.006 -11.404 1.00 0.00 52 PRO A CA 16
ATOM 18714 C C . PRO A 1 55 ? 3.081 -0.560 -11.576 1.00 0.00 52 PRO A C 16
ATOM 18715 O O . PRO A 1 55 ? 2.267 0.339 -11.793 1.00 0.00 52 PRO A O 16
ATOM 18726 N N . GLY A 1 56 ? 4.386 -0.345 -11.483 1.00 0.00 53 GLY A N 16
ATOM 18727 C CA . GLY A 1 56 ? 4.930 0.993 -11.571 1.00 0.00 53 GLY A CA 16
ATOM 18728 C C . GLY A 1 56 ? 5.319 1.536 -10.212 1.00 0.00 53 GLY A C 16
ATOM 18729 O O . GLY A 1 56 ? 5.451 0.777 -9.248 1.00 0.00 53 GLY A O 16
ATOM 18733 N N . SER A 1 57 ? 5.506 2.842 -10.131 1.00 0.00 54 SER A N 16
ATOM 18734 C CA . SER A 1 57 ? 5.867 3.486 -8.879 1.00 0.00 54 SER A CA 16
ATOM 18735 C C . SER A 1 57 ? 4.621 3.818 -8.062 1.00 0.00 54 SER A C 16
ATOM 18736 O O . SER A 1 57 ? 3.508 3.778 -8.588 1.00 0.00 54 SER A O 16
ATOM 18744 N N . ASP A 1 58 ? 4.818 4.145 -6.785 1.00 0.00 55 ASP A N 16
ATOM 18745 C CA . ASP A 1 58 ? 3.712 4.453 -5.875 1.00 0.00 55 ASP A CA 16
ATOM 18746 C C . ASP A 1 58 ? 2.803 3.243 -5.704 1.00 0.00 55 ASP A C 16
ATOM 18747 O O . ASP A 1 58 ? 1.573 3.358 -5.695 1.00 0.00 55 ASP A O 16
ATOM 18756 N N . ALA A 1 59 ? 3.426 2.082 -5.572 1.00 0.00 56 ALA A N 16
ATOM 18757 C CA . ALA A 1 59 ? 2.705 0.847 -5.326 1.00 0.00 56 ALA A CA 16
ATOM 18758 C C . ALA A 1 59 ? 2.477 0.676 -3.831 1.00 0.00 56 ALA A C 16
ATOM 18759 O O . ALA A 1 59 ? 3.386 0.895 -3.029 1.00 0.00 56 ALA A O 16
ATOM 18766 N N . VAL A 1 60 ? 1.265 0.297 -3.459 1.00 0.00 57 VAL A N 16
ATOM 18767 C CA . VAL A 1 60 ? 0.900 0.170 -2.055 1.00 0.00 57 VAL A CA 16
ATOM 18768 C C . VAL A 1 60 ? 0.381 -1.240 -1.786 1.00 0.00 57 VAL A C 16
ATOM 18769 O O . VAL A 1 60 ? -0.029 -1.943 -2.709 1.00 0.00 57 VAL A O 16
ATOM 18782 N N . VAL A 1 61 ? 0.418 -1.656 -0.533 1.00 0.00 58 VAL A N 16
ATOM 18783 C CA . VAL A 1 61 ? -0.012 -2.976 -0.150 1.00 0.00 58 VAL A CA 16
ATOM 18784 C C . VAL A 1 61 ? -1.397 -2.946 0.497 1.00 0.00 58 VAL A C 16
ATOM 18785 O O . VAL A 1 61 ? -1.634 -2.217 1.460 1.00 0.00 58 VAL A O 16
ATOM 18798 N N . VAL A 1 62 ? -2.301 -3.739 -0.054 1.00 0.00 59 VAL A N 16
ATOM 18799 C CA . VAL A 1 62 ? -3.686 -3.778 0.366 1.00 0.00 59 VAL A CA 16
ATOM 18800 C C . VAL A 1 62 ? -4.068 -5.160 0.882 1.00 0.00 59 VAL A C 16
ATOM 18801 O O . VAL A 1 62 ? -3.276 -6.093 0.827 1.00 0.00 59 VAL A O 16
ATOM 18814 N N . THR A 1 63 ? -5.283 -5.284 1.383 1.00 0.00 60 THR A N 16
ATOM 18815 C CA . THR A 1 63 ? -5.765 -6.551 1.926 1.00 0.00 60 THR A CA 16
ATOM 18816 C C . THR A 1 63 ? -6.878 -7.140 1.046 1.00 0.00 60 THR A C 16
ATOM 18817 O O . THR A 1 63 ? -7.132 -6.655 -0.059 1.00 0.00 60 THR A O 16
ATOM 18828 N N . ALA A 1 64 ? -7.547 -8.172 1.569 1.00 0.00 61 ALA A N 16
ATOM 18829 C CA . ALA A 1 64 ? -8.535 -8.955 0.823 1.00 0.00 61 ALA A CA 16
ATOM 18830 C C . ALA A 1 64 ? -9.720 -8.126 0.329 1.00 0.00 61 ALA A C 16
ATOM 18831 O O . ALA A 1 64 ? -10.102 -8.221 -0.838 1.00 0.00 61 ALA A O 16
ATOM 18838 N N . THR A 1 65 ? -10.300 -7.316 1.200 1.00 0.00 62 THR A N 16
ATOM 18839 C CA . THR A 1 65 ? -11.492 -6.560 0.843 1.00 0.00 62 THR A CA 16
ATOM 18840 C C . THR A 1 65 ? -11.175 -5.460 -0.150 1.00 0.00 62 THR A C 16
ATOM 18841 O O . THR A 1 65 ? -11.964 -5.177 -1.051 1.00 0.00 62 THR A O 16
ATOM 18852 N N . GLU A 1 66 ? -10.010 -4.849 0.015 1.00 0.00 63 GLU A N 16
ATOM 18853 C CA . GLU A 1 66 ? -9.550 -3.827 -0.911 1.00 0.00 63 GLU A CA 16
ATOM 18854 C C . GLU A 1 66 ? -9.166 -4.476 -2.233 1.00 0.00 63 GLU A C 16
ATOM 18855 O O . GLU A 1 66 ? -8.990 -3.810 -3.249 1.00 0.00 63 GLU A O 16
ATOM 18867 N N . HIS A 1 67 ? -8.994 -5.790 -2.181 1.00 0.00 64 HIS A N 16
ATOM 18868 C CA . HIS A 1 67 ? -8.519 -6.569 -3.310 1.00 0.00 64 HIS A CA 16
ATOM 18869 C C . HIS A 1 67 ? -9.615 -6.944 -4.306 1.00 0.00 64 HIS A C 16
ATOM 18870 O O . HIS A 1 67 ? -9.385 -6.858 -5.496 1.00 0.00 64 HIS A O 16
ATOM 18885 N N . ALA A 1 68 ? -10.762 -7.393 -3.828 1.00 0.00 65 ALA A N 16
ATOM 18886 C CA . ALA A 1 68 ? -11.737 -8.077 -4.685 1.00 0.00 65 ALA A CA 16
ATOM 18887 C C . ALA A 1 68 ? -12.194 -7.217 -5.867 1.00 0.00 65 ALA A C 16
ATOM 18888 O O . ALA A 1 68 ? -11.865 -7.494 -7.038 1.00 0.00 65 ALA A O 16
ATOM 18895 N N . GLU A 1 69 ? -12.934 -6.169 -5.552 1.00 0.00 66 GLU A N 16
ATOM 18896 C CA . GLU A 1 69 ? -13.522 -5.299 -6.561 1.00 0.00 66 GLU A CA 16
ATOM 18897 C C . GLU A 1 69 ? -12.442 -4.646 -7.423 1.00 0.00 66 GLU A C 16
ATOM 18898 O O . GLU A 1 69 ? -12.590 -4.496 -8.645 1.00 0.00 66 GLU A O 16
ATOM 18910 N N . ALA A 1 70 ? -11.337 -4.309 -6.785 1.00 0.00 67 ALA A N 16
ATOM 18911 C CA . ALA A 1 70 ? -10.233 -3.655 -7.451 1.00 0.00 67 ALA A CA 16
ATOM 18912 C C . ALA A 1 70 ? -9.438 -4.601 -8.339 1.00 0.00 67 ALA A C 16
ATOM 18913 O O . ALA A 1 70 ? -8.742 -4.152 -9.231 1.00 0.00 67 ALA A O 16
ATOM 18920 N N . GLU A 1 71 ? -9.503 -5.901 -8.097 1.00 0.00 68 GLU A N 16
ATOM 18921 C CA . GLU A 1 71 ? -8.764 -6.826 -8.939 1.00 0.00 68 GLU A CA 16
ATOM 18922 C C . GLU A 1 71 ? -9.536 -7.044 -10.218 1.00 0.00 68 GLU A C 16
ATOM 18923 O O . GLU A 1 71 ? -8.954 -7.214 -11.274 1.00 0.00 68 GLU A O 16
ATOM 18935 N N . LYS A 1 72 ? -10.852 -7.041 -10.137 1.00 0.00 69 LYS A N 16
ATOM 18936 C CA . LYS A 1 72 ? -11.639 -7.060 -11.360 1.00 0.00 69 LYS A CA 16
ATOM 18937 C C . LYS A 1 72 ? -11.233 -5.873 -12.247 1.00 0.00 69 LYS A C 16
ATOM 18938 O O . LYS A 1 72 ? -10.616 -6.050 -13.313 1.00 0.00 69 LYS A O 16
ATOM 18957 N N . ARG A 1 73 ? -11.509 -4.666 -11.756 1.00 0.00 70 ARG A N 16
ATOM 18958 C CA . ARG A 1 73 ? -11.239 -3.438 -12.509 1.00 0.00 70 ARG A CA 16
ATOM 18959 C C . ARG A 1 73 ? -9.753 -3.296 -12.853 1.00 0.00 70 ARG A C 16
ATOM 18960 O O . ARG A 1 73 ? -9.337 -3.355 -14.019 1.00 0.00 70 ARG A O 16
ATOM 18981 N N . ALA A 1 74 ? -8.958 -3.137 -11.815 1.00 0.00 71 ALA A N 16
ATOM 18982 C CA . ALA A 1 74 ? -7.587 -2.684 -11.949 1.00 0.00 71 ALA A CA 16
ATOM 18983 C C . ALA A 1 74 ? -6.631 -3.775 -12.408 1.00 0.00 71 ALA A C 16
ATOM 18984 O O . ALA A 1 74 ? -5.529 -3.463 -12.825 1.00 0.00 71 ALA A O 16
ATOM 18991 N N . ALA A 1 75 ? -7.011 -5.047 -12.313 1.00 0.00 72 ALA A N 16
ATOM 18992 C CA . ALA A 1 75 ? -6.165 -6.094 -12.876 1.00 0.00 72 ALA A CA 16
ATOM 18993 C C . ALA A 1 75 ? -6.423 -6.218 -14.364 1.00 0.00 72 ALA A C 16
ATOM 18994 O O . ALA A 1 75 ? -5.496 -6.479 -15.137 1.00 0.00 72 ALA A O 16
ATOM 19001 N N . ALA A 1 76 ? -7.683 -6.019 -14.773 1.00 0.00 73 ALA A N 16
ATOM 19002 C CA . ALA A 1 76 ? -7.999 -5.942 -16.194 1.00 0.00 73 ALA A CA 16
ATOM 19003 C C . ALA A 1 76 ? -7.190 -4.824 -16.854 1.00 0.00 73 ALA A C 16
ATOM 19004 O O . ALA A 1 76 ? -6.788 -4.928 -18.014 1.00 0.00 73 ALA A O 16
ATOM 19011 N N . ARG A 1 77 ? -6.959 -3.752 -16.101 1.00 0.00 74 ARG A N 16
ATOM 19012 C CA . ARG A 1 77 ? -6.151 -2.628 -16.583 1.00 0.00 74 ARG A CA 16
ATOM 19013 C C . ARG A 1 77 ? -4.643 -2.899 -16.431 1.00 0.00 74 ARG A C 16
ATOM 19014 O O . ARG A 1 77 ? -3.857 -2.577 -17.320 1.00 0.00 74 ARG A O 16
ATOM 19035 N N . ALA A 1 78 ? -4.257 -3.495 -15.301 1.00 0.00 75 ALA A N 16
ATOM 19036 C CA . ALA A 1 78 ? -2.849 -3.779 -14.982 1.00 0.00 75 ALA A CA 16
ATOM 19037 C C . ALA A 1 78 ? -2.189 -4.643 -16.048 1.00 0.00 75 ALA A C 16
ATOM 19038 O O . ALA A 1 78 ? -1.187 -4.254 -16.645 1.00 0.00 75 ALA A O 16
ATOM 19045 N N . GLY A 1 79 ? -2.762 -5.814 -16.290 1.00 0.00 76 GLY A N 16
ATOM 19046 C CA . GLY A 1 79 ? -2.169 -6.740 -17.234 1.00 0.00 76 GLY A CA 16
ATOM 19047 C C . GLY A 1 79 ? -2.589 -6.454 -18.661 1.00 0.00 76 GLY A C 16
ATOM 19048 O O . GLY A 1 79 ? -2.937 -7.367 -19.411 1.00 0.00 76 GLY A O 16
ATOM 19052 N N . HIS A 1 80 ? -2.567 -5.181 -19.031 1.00 0.00 77 HIS A N 16
ATOM 19053 C CA . HIS A 1 80 ? -2.885 -4.771 -20.390 1.00 0.00 77 HIS A CA 16
ATOM 19054 C C . HIS A 1 80 ? -1.651 -4.910 -21.274 1.00 0.00 77 HIS A C 16
ATOM 19055 O O . HIS A 1 80 ? -1.756 -5.213 -22.463 1.00 0.00 77 HIS A O 16
ATOM 19070 N N . ALA A 1 81 ? -0.483 -4.701 -20.682 1.00 0.00 78 ALA A N 16
ATOM 19071 C CA . ALA A 1 81 ? 0.771 -4.830 -21.405 1.00 0.00 78 ALA A CA 16
ATOM 19072 C C . ALA A 1 81 ? 1.749 -5.712 -20.642 1.00 0.00 78 ALA A C 16
ATOM 19073 O O . ALA A 1 81 ? 2.440 -5.255 -19.735 1.00 0.00 78 ALA A O 16
ATOM 19080 N N . ALA A 1 82 ? 1.777 -6.986 -20.996 1.00 0.00 79 ALA A N 16
ATOM 19081 C CA . ALA A 1 82 ? 2.721 -7.920 -20.410 1.00 0.00 79 ALA A CA 16
ATOM 19082 C C . ALA A 1 82 ? 3.448 -8.669 -21.514 1.00 0.00 79 ALA A C 16
ATOM 19083 O O . ALA A 1 82 ? 2.918 -9.619 -22.093 1.00 0.00 79 ALA A O 16
ATOM 19090 N N . THR A 1 83 ? 4.648 -8.215 -21.828 1.00 0.00 80 THR A N 16
ATOM 19091 C CA . THR A 1 83 ? 5.415 -8.777 -22.924 1.00 0.00 80 THR A CA 16
ATOM 19092 C C . THR A 1 83 ? 6.910 -8.647 -22.639 1.00 0.00 80 THR A C 16
ATOM 19093 O O . THR A 1 83 ? 7.493 -9.613 -22.105 1.00 0.00 80 THR A O 16
ATOM 19105 N N . MET A 1 4 ? 8.070 1.983 1.066 1.00 0.00 1 MET A N 17
ATOM 19106 C CA . MET A 1 4 ? 7.198 0.879 0.616 1.00 0.00 1 MET A CA 17
ATOM 19107 C C . MET A 1 4 ? 7.880 -0.458 0.873 1.00 0.00 1 MET A C 17
ATOM 19108 O O . MET A 1 4 ? 9.008 -0.683 0.433 1.00 0.00 1 MET A O 17
ATOM 19122 N N . HIS A 1 5 ? 7.212 -1.333 1.608 1.00 0.00 2 HIS A N 17
ATOM 19123 C CA . HIS A 1 5 ? 7.720 -2.674 1.827 1.00 0.00 2 HIS A CA 17
ATOM 19124 C C . HIS A 1 5 ? 6.598 -3.675 1.611 1.00 0.00 2 HIS A C 17
ATOM 19125 O O . HIS A 1 5 ? 5.541 -3.576 2.231 1.00 0.00 2 HIS A O 17
ATOM 19140 N N . ALA A 1 6 ? 6.829 -4.636 0.735 1.00 0.00 3 ALA A N 17
ATOM 19141 C CA . ALA A 1 6 ? 5.813 -5.618 0.402 1.00 0.00 3 ALA A CA 17
ATOM 19142 C C . ALA A 1 6 ? 6.037 -6.910 1.174 1.00 0.00 3 ALA A C 17
ATOM 19143 O O . ALA A 1 6 ? 7.091 -7.104 1.784 1.00 0.00 3 ALA A O 17
ATOM 19150 N N . LYS A 1 7 ? 5.032 -7.774 1.161 1.00 0.00 4 LYS A N 17
ATOM 19151 C CA . LYS A 1 7 ? 5.103 -9.061 1.833 1.00 0.00 4 LYS A CA 17
ATOM 19152 C C . LYS A 1 7 ? 4.071 -10.013 1.234 1.00 0.00 4 LYS A C 17
ATOM 19153 O O . LYS A 1 7 ? 3.120 -9.574 0.586 1.00 0.00 4 LYS A O 17
ATOM 19172 N N . VAL A 1 8 ? 4.272 -11.305 1.436 1.00 0.00 5 VAL A N 17
ATOM 19173 C CA . VAL A 1 8 ? 3.418 -12.324 0.831 1.00 0.00 5 VAL A CA 17
ATOM 19174 C C . VAL A 1 8 ? 2.151 -12.545 1.649 1.00 0.00 5 VAL A C 17
ATOM 19175 O O . VAL A 1 8 ? 2.159 -12.441 2.878 1.00 0.00 5 VAL A O 17
ATOM 19188 N N . GLY A 1 9 ? 1.059 -12.843 0.959 1.00 0.00 6 GLY A N 17
ATOM 19189 C CA . GLY A 1 9 ? -0.206 -13.051 1.625 1.00 0.00 6 GLY A CA 17
ATOM 19190 C C . GLY A 1 9 ? -1.031 -11.793 1.606 1.00 0.00 6 GLY A C 17
ATOM 19191 O O . GLY A 1 9 ? -2.098 -11.720 2.215 1.00 0.00 6 GLY A O 17
ATOM 19195 N N . ASP A 1 10 ? -0.526 -10.803 0.893 1.00 0.00 7 ASP A N 17
ATOM 19196 C CA . ASP A 1 10 ? -1.197 -9.505 0.780 1.00 0.00 7 ASP A CA 17
ATOM 19197 C C . ASP A 1 10 ? -1.234 -9.112 -0.674 1.00 0.00 7 ASP A C 17
ATOM 19198 O O . ASP A 1 10 ? -0.564 -9.721 -1.509 1.00 0.00 7 ASP A O 17
ATOM 19207 N N . TYR A 1 11 ? -2.001 -8.101 -0.980 1.00 0.00 8 TYR A N 17
ATOM 19208 C CA . TYR A 1 11 ? -2.245 -7.749 -2.355 1.00 0.00 8 TYR A CA 17
ATOM 19209 C C . TYR A 1 11 ? -1.430 -6.529 -2.774 1.00 0.00 8 TYR A C 17
ATOM 19210 O O . TYR A 1 11 ? -1.006 -5.726 -1.946 1.00 0.00 8 TYR A O 17
ATOM 19228 N N . LEU A 1 12 ? -1.223 -6.418 -4.068 1.00 0.00 9 LEU A N 17
ATOM 19229 C CA . LEU A 1 12 ? -0.559 -5.286 -4.672 1.00 0.00 9 LEU A CA 17
ATOM 19230 C C . LEU A 1 12 ? -1.613 -4.344 -5.218 1.00 0.00 9 LEU A C 17
ATOM 19231 O O . LEU A 1 12 ? -2.620 -4.792 -5.776 1.00 0.00 9 LEU A O 17
ATOM 19247 N N . VAL A 1 13 ? -1.402 -3.056 -5.021 1.00 0.00 10 VAL A N 17
ATOM 19248 C CA . VAL A 1 13 ? -2.250 -2.040 -5.606 1.00 0.00 10 VAL A CA 17
ATOM 19249 C C . VAL A 1 13 ? -1.381 -0.914 -6.150 1.00 0.00 10 VAL A C 17
ATOM 19250 O O . VAL A 1 13 ? -0.195 -0.851 -5.849 1.00 0.00 10 VAL A O 17
ATOM 19263 N N . VAL A 1 14 ? -1.949 -0.062 -6.978 1.00 0.00 11 VAL A N 17
ATOM 19264 C CA . VAL A 1 14 ? -1.263 1.141 -7.406 1.00 0.00 11 VAL A CA 17
ATOM 19265 C C . VAL A 1 14 ? -2.041 2.364 -6.928 1.00 0.00 11 VAL A C 17
ATOM 19266 O O . VAL A 1 14 ? -3.265 2.313 -6.790 1.00 0.00 11 VAL A O 17
ATOM 19279 N N . LYS A 1 15 ? -1.329 3.432 -6.612 1.00 0.00 12 LYS A N 17
ATOM 19280 C CA . LYS A 1 15 ? -1.968 4.683 -6.251 1.00 0.00 12 LYS A CA 17
ATOM 19281 C C . LYS A 1 15 ? -2.573 5.340 -7.485 1.00 0.00 12 LYS A C 17
ATOM 19282 O O . LYS A 1 15 ? -1.860 5.932 -8.302 1.00 0.00 12 LYS A O 17
ATOM 19301 N N . GLY A 1 16 ? -3.880 5.210 -7.630 1.00 0.00 13 GLY A N 17
ATOM 19302 C CA . GLY A 1 16 ? -4.565 5.834 -8.738 1.00 0.00 13 GLY A CA 17
ATOM 19303 C C . GLY A 1 16 ? -4.889 7.282 -8.449 1.00 0.00 13 GLY A C 17
ATOM 19304 O O . GLY A 1 16 ? -5.141 7.646 -7.302 1.00 0.00 13 GLY A O 17
ATOM 19308 N N . THR A 1 17 ? -4.863 8.109 -9.479 1.00 0.00 14 THR A N 17
ATOM 19309 C CA . THR A 1 17 ? -5.164 9.521 -9.329 1.00 0.00 14 THR A CA 17
ATOM 19310 C C . THR A 1 17 ? -6.658 9.721 -9.100 1.00 0.00 14 THR A C 17
ATOM 19311 O O . THR A 1 17 ? -7.079 10.249 -8.072 1.00 0.00 14 THR A O 17
ATOM 19322 N N . THR A 1 18 ? -7.453 9.281 -10.063 1.00 0.00 15 THR A N 17
ATOM 19323 C CA . THR A 1 18 ? -8.897 9.421 -9.987 1.00 0.00 15 THR A CA 17
ATOM 19324 C C . THR A 1 18 ? -9.580 8.099 -10.314 1.00 0.00 15 THR A C 17
ATOM 19325 O O . THR A 1 18 ? -10.577 8.055 -11.036 1.00 0.00 15 THR A O 17
ATOM 19336 N N . THR A 1 19 ? -9.039 7.016 -9.773 1.00 0.00 16 THR A N 17
ATOM 19337 C CA . THR A 1 19 ? -9.600 5.693 -10.000 1.00 0.00 16 THR A CA 17
ATOM 19338 C C . THR A 1 19 ? -10.636 5.345 -8.935 1.00 0.00 16 THR A C 17
ATOM 19339 O O . THR A 1 19 ? -11.166 4.229 -8.917 1.00 0.00 16 THR A O 17
ATOM 19350 N N . GLU A 1 20 ? -10.915 6.317 -8.061 1.00 0.00 17 GLU A N 17
ATOM 19351 C CA . GLU A 1 20 ? -11.907 6.185 -6.990 1.00 0.00 17 GLU A CA 17
ATOM 19352 C C . GLU A 1 20 ? -11.443 5.219 -5.900 1.00 0.00 17 GLU A C 17
ATOM 19353 O O . GLU A 1 20 ? -11.142 5.634 -4.781 1.00 0.00 17 GLU A O 17
ATOM 19365 N N . ARG A 1 21 ? -11.380 3.939 -6.233 1.00 0.00 18 ARG A N 17
ATOM 19366 C CA . ARG A 1 21 ? -11.048 2.912 -5.260 1.00 0.00 18 ARG A CA 17
ATOM 19367 C C . ARG A 1 21 ? -9.552 2.636 -5.231 1.00 0.00 18 ARG A C 17
ATOM 19368 O O . ARG A 1 21 ? -8.827 3.178 -4.395 1.00 0.00 18 ARG A O 17
ATOM 19389 N N . HIS A 1 22 ? -9.091 1.802 -6.149 1.00 0.00 19 HIS A N 17
ATOM 19390 C CA . HIS A 1 22 ? -7.699 1.369 -6.169 1.00 0.00 19 HIS A CA 17
ATOM 19391 C C . HIS A 1 22 ? -7.249 1.164 -7.610 1.00 0.00 19 HIS A C 17
ATOM 19392 O O . HIS A 1 22 ? -8.086 1.021 -8.501 1.00 0.00 19 HIS A O 17
ATOM 19407 N N . ASP A 1 23 ? -5.941 1.157 -7.839 1.00 0.00 20 ASP A N 17
ATOM 19408 C CA . ASP A 1 23 ? -5.403 0.907 -9.174 1.00 0.00 20 ASP A CA 17
ATOM 19409 C C . ASP A 1 23 ? -4.882 -0.539 -9.254 1.00 0.00 20 ASP A C 17
ATOM 19410 O O . ASP A 1 23 ? -5.337 -1.381 -8.480 1.00 0.00 20 ASP A O 17
ATOM 19419 N N . GLN A 1 24 ? -3.917 -0.800 -10.153 1.00 0.00 21 GLN A N 17
ATOM 19420 C CA . GLN A 1 24 ? -3.483 -2.171 -10.521 1.00 0.00 21 GLN A CA 17
ATOM 19421 C C . GLN A 1 24 ? -3.388 -3.094 -9.305 1.00 0.00 21 GLN A C 17
ATOM 19422 O O . GLN A 1 24 ? -2.785 -2.737 -8.301 1.00 0.00 21 GLN A O 17
ATOM 19436 N N . HIS A 1 25 ? -3.970 -4.292 -9.405 1.00 0.00 22 HIS A N 17
ATOM 19437 C CA . HIS A 1 25 ? -4.198 -5.108 -8.217 1.00 0.00 22 HIS A CA 17
ATOM 19438 C C . HIS A 1 25 ? -4.061 -6.614 -8.483 1.00 0.00 22 HIS A C 17
ATOM 19439 O O . HIS A 1 25 ? -4.484 -7.105 -9.523 1.00 0.00 22 HIS A O 17
ATOM 19454 N N . ALA A 1 26 ? -3.492 -7.329 -7.502 1.00 0.00 23 ALA A N 17
ATOM 19455 C CA . ALA A 1 26 ? -3.396 -8.803 -7.509 1.00 0.00 23 ALA A CA 17
ATOM 19456 C C . ALA A 1 26 ? -2.864 -9.290 -6.178 1.00 0.00 23 ALA A C 17
ATOM 19457 O O . ALA A 1 26 ? -2.573 -8.491 -5.309 1.00 0.00 23 ALA A O 17
ATOM 19464 N N . GLU A 1 27 ? -2.760 -10.590 -6.014 1.00 0.00 24 GLU A N 17
ATOM 19465 C CA . GLU A 1 27 ? -2.265 -11.161 -4.756 1.00 0.00 24 GLU A CA 17
ATOM 19466 C C . GLU A 1 27 ? -0.793 -11.525 -4.869 1.00 0.00 24 GLU A C 17
ATOM 19467 O O . GLU A 1 27 ? -0.393 -12.250 -5.786 1.00 0.00 24 GLU A O 17
ATOM 19479 N N . ILE A 1 28 ? 0.007 -11.021 -3.938 1.00 0.00 25 ILE A N 17
ATOM 19480 C CA . ILE A 1 28 ? 1.442 -11.237 -3.968 1.00 0.00 25 ILE A CA 17
ATOM 19481 C C . ILE A 1 28 ? 1.828 -12.428 -3.101 1.00 0.00 25 ILE A C 17
ATOM 19482 O O . ILE A 1 28 ? 1.802 -12.350 -1.860 1.00 0.00 25 ILE A O 17
ATOM 19498 N N . ILE A 1 29 ? 2.176 -13.526 -3.763 1.00 0.00 26 ILE A N 17
ATOM 19499 C CA . ILE A 1 29 ? 2.638 -14.723 -3.080 1.00 0.00 26 ILE A CA 17
ATOM 19500 C C . ILE A 1 29 ? 4.157 -14.841 -3.165 1.00 0.00 26 ILE A C 17
ATOM 19501 O O . ILE A 1 29 ? 4.794 -15.428 -2.291 1.00 0.00 26 ILE A O 17
ATOM 19517 N N . GLU A 1 30 ? 4.742 -14.280 -4.216 1.00 0.00 27 GLU A N 17
ATOM 19518 C CA . GLU A 1 30 ? 6.186 -14.334 -4.392 1.00 0.00 27 GLU A CA 17
ATOM 19519 C C . GLU A 1 30 ? 6.774 -12.933 -4.427 1.00 0.00 27 GLU A C 17
ATOM 19520 O O . GLU A 1 30 ? 6.690 -12.229 -5.442 1.00 0.00 27 GLU A O 17
ATOM 19532 N N . VAL A 1 31 ? 7.358 -12.526 -3.309 1.00 0.00 28 VAL A N 17
ATOM 19533 C CA . VAL A 1 31 ? 7.981 -11.219 -3.213 1.00 0.00 28 VAL A CA 17
ATOM 19534 C C . VAL A 1 31 ? 9.488 -11.342 -3.407 1.00 0.00 28 VAL A C 17
ATOM 19535 O O . VAL A 1 31 ? 10.201 -11.782 -2.506 1.00 0.00 28 VAL A O 17
ATOM 19548 N N . ARG A 1 32 ? 9.966 -10.989 -4.591 1.00 0.00 29 ARG A N 17
ATOM 19549 C CA . ARG A 1 32 ? 11.402 -10.989 -4.862 1.00 0.00 29 ARG A CA 17
ATOM 19550 C C . ARG A 1 32 ? 11.994 -9.632 -4.503 1.00 0.00 29 ARG A C 17
ATOM 19551 O O . ARG A 1 32 ? 13.198 -9.402 -4.627 1.00 0.00 29 ARG A O 17
ATOM 19572 N N . SER A 1 33 ? 11.125 -8.745 -4.062 1.00 0.00 30 SER A N 17
ATOM 19573 C CA . SER A 1 33 ? 11.498 -7.390 -3.724 1.00 0.00 30 SER A CA 17
ATOM 19574 C C . SER A 1 33 ? 12.120 -7.329 -2.333 1.00 0.00 30 SER A C 17
ATOM 19575 O O . SER A 1 33 ? 11.510 -7.766 -1.356 1.00 0.00 30 SER A O 17
ATOM 19583 N N . ALA A 1 34 ? 13.332 -6.789 -2.248 1.00 0.00 31 ALA A N 17
ATOM 19584 C CA . ALA A 1 34 ? 13.990 -6.592 -0.963 1.00 0.00 31 ALA A CA 17
ATOM 19585 C C . ALA A 1 34 ? 13.182 -5.625 -0.107 1.00 0.00 31 ALA A C 17
ATOM 19586 O O . ALA A 1 34 ? 13.019 -5.820 1.098 1.00 0.00 31 ALA A O 17
ATOM 19593 N N . ASP A 1 35 ? 12.681 -4.579 -0.745 1.00 0.00 32 ASP A N 17
ATOM 19594 C CA . ASP A 1 35 ? 11.773 -3.646 -0.093 1.00 0.00 32 ASP A CA 17
ATOM 19595 C C . ASP A 1 35 ? 10.407 -3.723 -0.754 1.00 0.00 32 ASP A C 17
ATOM 19596 O O . ASP A 1 35 ? 9.445 -4.219 -0.173 1.00 0.00 32 ASP A O 17
ATOM 19605 N N . GLY A 1 36 ? 10.350 -3.260 -1.994 1.00 0.00 33 GLY A N 17
ATOM 19606 C CA . GLY A 1 36 ? 9.110 -3.244 -2.738 1.00 0.00 33 GLY A CA 17
ATOM 19607 C C . GLY A 1 36 ? 9.331 -2.797 -4.166 1.00 0.00 33 GLY A C 17
ATOM 19608 O O . GLY A 1 36 ? 8.712 -1.844 -4.635 1.00 0.00 33 GLY A O 17
ATOM 19612 N N . SER A 1 37 ? 10.236 -3.475 -4.851 1.00 0.00 34 SER A N 17
ATOM 19613 C CA . SER A 1 37 ? 10.583 -3.139 -6.221 1.00 0.00 34 SER A CA 17
ATOM 19614 C C . SER A 1 37 ? 10.007 -4.159 -7.202 1.00 0.00 34 SER A C 17
ATOM 19615 O O . SER A 1 37 ? 9.936 -5.350 -6.895 1.00 0.00 34 SER A O 17
ATOM 19623 N N . PRO A 1 38 ? 9.572 -3.703 -8.385 1.00 0.00 35 PRO A N 17
ATOM 19624 C CA . PRO A 1 38 ? 9.094 -4.588 -9.449 1.00 0.00 35 PRO A CA 17
ATOM 19625 C C . PRO A 1 38 ? 10.236 -5.394 -10.066 1.00 0.00 35 PRO A C 17
ATOM 19626 O O . PRO A 1 38 ? 11.400 -4.998 -9.978 1.00 0.00 35 PRO A O 17
ATOM 19637 N N . PRO A 1 39 ? 9.928 -6.540 -10.691 1.00 0.00 36 PRO A N 17
ATOM 19638 C CA . PRO A 1 39 ? 8.569 -7.066 -10.784 1.00 0.00 36 PRO A CA 17
ATOM 19639 C C . PRO A 1 39 ? 8.185 -7.937 -9.590 1.00 0.00 36 PRO A C 17
ATOM 19640 O O . PRO A 1 39 ? 9.007 -8.233 -8.722 1.00 0.00 36 PRO A O 17
ATOM 19651 N N . TYR A 1 40 ? 6.928 -8.343 -9.566 1.00 0.00 37 TYR A N 17
ATOM 19652 C CA . TYR A 1 40 ? 6.407 -9.216 -8.524 1.00 0.00 37 TYR A CA 17
ATOM 19653 C C . TYR A 1 40 ? 5.826 -10.450 -9.185 1.00 0.00 37 TYR A C 17
ATOM 19654 O O . TYR A 1 40 ? 5.338 -10.367 -10.313 1.00 0.00 37 TYR A O 17
ATOM 19672 N N . VAL A 1 41 ? 5.859 -11.585 -8.504 1.00 0.00 38 VAL A N 17
ATOM 19673 C CA . VAL A 1 41 ? 5.169 -12.753 -9.015 1.00 0.00 38 VAL A CA 17
ATOM 19674 C C . VAL A 1 41 ? 3.845 -12.847 -8.302 1.00 0.00 38 VAL A C 17
ATOM 19675 O O . VAL A 1 41 ? 3.767 -13.139 -7.106 1.00 0.00 38 VAL A O 17
ATOM 19688 N N . VAL A 1 42 ? 2.815 -12.562 -9.058 1.00 0.00 39 VAL A N 17
ATOM 19689 C CA . VAL A 1 42 ? 1.524 -12.240 -8.519 1.00 0.00 39 VAL A CA 17
ATOM 19690 C C . VAL A 1 42 ? 0.457 -13.120 -9.164 1.00 0.00 39 VAL A C 17
ATOM 19691 O O . VAL A 1 42 ? 0.711 -13.775 -10.176 1.00 0.00 39 VAL A O 17
ATOM 19704 N N . ARG A 1 43 ? -0.722 -13.160 -8.577 1.00 0.00 40 ARG A N 17
ATOM 19705 C CA . ARG A 1 43 ? -1.823 -13.887 -9.175 1.00 0.00 40 ARG A CA 17
ATOM 19706 C C . ARG A 1 43 ? -3.136 -13.151 -8.971 1.00 0.00 40 ARG A C 17
ATOM 19707 O O . ARG A 1 43 ? -3.431 -12.674 -7.875 1.00 0.00 40 ARG A O 17
ATOM 19728 N N . TRP A 1 44 ? -3.904 -13.032 -10.043 1.00 0.00 41 TRP A N 17
ATOM 19729 C CA . TRP A 1 44 ? -5.222 -12.429 -9.967 1.00 0.00 41 TRP A CA 17
ATOM 19730 C C . TRP A 1 44 ? -6.207 -13.485 -9.484 1.00 0.00 41 TRP A C 17
ATOM 19731 O O . TRP A 1 44 ? -6.572 -14.389 -10.237 1.00 0.00 41 TRP A O 17
ATOM 19752 N N . LEU A 1 45 ? -6.635 -13.371 -8.242 1.00 0.00 42 LEU A N 17
ATOM 19753 C CA . LEU A 1 45 ? -7.439 -14.411 -7.613 1.00 0.00 42 LEU A CA 17
ATOM 19754 C C . LEU A 1 45 ? -8.876 -14.348 -8.089 1.00 0.00 42 LEU A C 17
ATOM 19755 O O . LEU A 1 45 ? -9.444 -15.347 -8.527 1.00 0.00 42 LEU A O 17
ATOM 19771 N N . VAL A 1 46 ? -9.459 -13.160 -8.018 1.00 0.00 43 VAL A N 17
ATOM 19772 C CA . VAL A 1 46 ? -10.845 -12.978 -8.372 1.00 0.00 43 VAL A CA 17
ATOM 19773 C C . VAL A 1 46 ? -11.020 -12.895 -9.879 1.00 0.00 43 VAL A C 17
ATOM 19774 O O . VAL A 1 46 ? -12.138 -12.848 -10.389 1.00 0.00 43 VAL A O 17
ATOM 19787 N N . ASN A 1 47 ? -9.906 -12.875 -10.587 1.00 0.00 44 ASN A N 17
ATOM 19788 C CA . ASN A 1 47 ? -9.934 -12.918 -12.040 1.00 0.00 44 ASN A CA 17
ATOM 19789 C C . ASN A 1 47 ? -9.645 -14.329 -12.545 1.00 0.00 44 ASN A C 17
ATOM 19790 O O . ASN A 1 47 ? -10.399 -14.871 -13.355 1.00 0.00 44 ASN A O 17
ATOM 19801 N N . GLY A 1 48 ? -8.556 -14.924 -12.061 1.00 0.00 45 GLY A N 17
ATOM 19802 C CA . GLY A 1 48 ? -8.220 -16.285 -12.438 1.00 0.00 45 GLY A CA 17
ATOM 19803 C C . GLY A 1 48 ? -7.012 -16.371 -13.357 1.00 0.00 45 GLY A C 17
ATOM 19804 O O . GLY A 1 48 ? -7.155 -16.684 -14.538 1.00 0.00 45 GLY A O 17
ATOM 19808 N N . HIS A 1 49 ? -5.827 -16.088 -12.811 1.00 0.00 46 HIS A N 17
ATOM 19809 C CA . HIS A 1 49 ? -4.563 -16.199 -13.551 1.00 0.00 46 HIS A CA 17
ATOM 19810 C C . HIS A 1 49 ? -3.382 -15.941 -12.621 1.00 0.00 46 HIS A C 17
ATOM 19811 O O . HIS A 1 49 ? -3.547 -15.358 -11.555 1.00 0.00 46 HIS A O 17
ATOM 19826 N N . GLU A 1 50 ? -2.198 -16.371 -13.035 1.00 0.00 47 GLU A N 17
ATOM 19827 C CA . GLU A 1 50 ? -0.970 -16.123 -12.285 1.00 0.00 47 GLU A CA 17
ATOM 19828 C C . GLU A 1 50 ? 0.112 -15.638 -13.246 1.00 0.00 47 GLU A C 17
ATOM 19829 O O . GLU A 1 50 ? 0.198 -16.131 -14.373 1.00 0.00 47 GLU A O 17
ATOM 19841 N N . THR A 1 51 ? 0.915 -14.660 -12.826 1.00 0.00 48 THR A N 17
ATOM 19842 C CA . THR A 1 51 ? 1.934 -14.091 -13.701 1.00 0.00 48 THR A CA 17
ATOM 19843 C C . THR A 1 51 ? 2.836 -13.099 -12.973 1.00 0.00 48 THR A C 17
ATOM 19844 O O . THR A 1 51 ? 2.580 -12.708 -11.838 1.00 0.00 48 THR A O 17
ATOM 19855 N N . THR A 1 52 ? 3.884 -12.694 -13.660 1.00 0.00 49 THR A N 17
ATOM 19856 C CA . THR A 1 52 ? 4.837 -11.738 -13.134 1.00 0.00 49 THR A CA 17
ATOM 19857 C C . THR A 1 52 ? 4.509 -10.355 -13.689 1.00 0.00 49 THR A C 17
ATOM 19858 O O . THR A 1 52 ? 4.646 -10.108 -14.887 1.00 0.00 49 THR A O 17
ATOM 19869 N N . VAL A 1 53 ? 4.051 -9.467 -12.821 1.00 0.00 50 VAL A N 17
ATOM 19870 C CA . VAL A 1 53 ? 3.489 -8.200 -13.265 1.00 0.00 50 VAL A CA 17
ATOM 19871 C C . VAL A 1 53 ? 4.402 -7.018 -12.966 1.00 0.00 50 VAL A C 17
ATOM 19872 O O . VAL A 1 53 ? 5.256 -7.071 -12.074 1.00 0.00 50 VAL A O 17
ATOM 19885 N N . TYR A 1 54 ? 4.205 -5.958 -13.736 1.00 0.00 51 TYR A N 17
ATOM 19886 C CA . TYR A 1 54 ? 4.877 -4.691 -13.514 1.00 0.00 51 TYR A CA 17
ATOM 19887 C C . TYR A 1 54 ? 3.831 -3.610 -13.268 1.00 0.00 51 TYR A C 17
ATOM 19888 O O . TYR A 1 54 ? 3.153 -3.173 -14.200 1.00 0.00 51 TYR A O 17
ATOM 19906 N N . PRO A 1 55 ? 3.663 -3.183 -12.006 1.00 0.00 52 PRO A N 17
ATOM 19907 C CA . PRO A 1 55 ? 2.675 -2.161 -11.636 1.00 0.00 52 PRO A CA 17
ATOM 19908 C C . PRO A 1 55 ? 3.117 -0.759 -12.046 1.00 0.00 52 PRO A C 17
ATOM 19909 O O . PRO A 1 55 ? 2.375 0.213 -11.897 1.00 0.00 52 PRO A O 17
ATOM 19920 N N . GLY A 1 56 ? 4.335 -0.662 -12.558 1.00 0.00 53 GLY A N 17
ATOM 19921 C CA . GLY A 1 56 ? 4.869 0.616 -12.965 1.00 0.00 53 GLY A CA 17
ATOM 19922 C C . GLY A 1 56 ? 5.446 1.385 -11.800 1.00 0.00 53 GLY A C 17
ATOM 19923 O O . GLY A 1 56 ? 6.661 1.396 -11.596 1.00 0.00 53 GLY A O 17
ATOM 19927 N N . SER A 1 57 ? 4.569 2.000 -11.023 1.00 0.00 54 SER A N 17
ATOM 19928 C CA . SER A 1 57 ? 4.979 2.830 -9.904 1.00 0.00 54 SER A CA 17
ATOM 19929 C C . SER A 1 57 ? 3.823 3.016 -8.925 1.00 0.00 54 SER A C 17
ATOM 19930 O O . SER A 1 57 ? 2.679 2.693 -9.249 1.00 0.00 54 SER A O 17
ATOM 19938 N N . ASP A 1 58 ? 4.137 3.527 -7.731 1.00 0.00 55 ASP A N 17
ATOM 19939 C CA . ASP A 1 58 ? 3.131 3.839 -6.706 1.00 0.00 55 ASP A CA 17
ATOM 19940 C C . ASP A 1 58 ? 2.456 2.581 -6.170 1.00 0.00 55 ASP A C 17
ATOM 19941 O O . ASP A 1 58 ? 1.258 2.591 -5.884 1.00 0.00 55 ASP A O 17
ATOM 19950 N N . ALA A 1 59 ? 3.222 1.515 -6.007 1.00 0.00 56 ALA A N 17
ATOM 19951 C CA . ALA A 1 59 ? 2.670 0.258 -5.522 1.00 0.00 56 ALA A CA 17
ATOM 19952 C C . ALA A 1 59 ? 2.446 0.296 -4.008 1.00 0.00 56 ALA A C 17
ATOM 19953 O O . ALA A 1 59 ? 3.311 0.729 -3.247 1.00 0.00 56 ALA A O 17
ATOM 19960 N N . VAL A 1 60 ? 1.262 -0.136 -3.592 1.00 0.00 57 VAL A N 17
ATOM 19961 C CA . VAL A 1 60 ? 0.872 -0.164 -2.189 1.00 0.00 57 VAL A CA 17
ATOM 19962 C C . VAL A 1 60 ? 0.401 -1.573 -1.819 1.00 0.00 57 VAL A C 17
ATOM 19963 O O . VAL A 1 60 ? 0.034 -2.357 -2.696 1.00 0.00 57 VAL A O 17
ATOM 19976 N N . VAL A 1 61 ? 0.413 -1.893 -0.529 1.00 0.00 58 VAL A N 17
ATOM 19977 C CA . VAL A 1 61 ? 0.010 -3.214 -0.059 1.00 0.00 58 VAL A CA 17
ATOM 19978 C C . VAL A 1 61 ? -1.433 -3.195 0.451 1.00 0.00 58 VAL A C 17
ATOM 19979 O O . VAL A 1 61 ? -1.754 -2.496 1.412 1.00 0.00 58 VAL A O 17
ATOM 19992 N N . VAL A 1 62 ? -2.294 -3.965 -0.201 1.00 0.00 59 VAL A N 17
ATOM 19993 C CA . VAL A 1 62 ? -3.707 -4.029 0.140 1.00 0.00 59 VAL A CA 17
ATOM 19994 C C . VAL A 1 62 ? -4.082 -5.390 0.724 1.00 0.00 59 VAL A C 17
ATOM 19995 O O . VAL A 1 62 ? -3.273 -6.312 0.741 1.00 0.00 59 VAL A O 17
ATOM 20008 N N . THR A 1 63 ? -5.315 -5.504 1.197 1.00 0.00 60 THR A N 17
ATOM 20009 C CA . THR A 1 63 ? -5.777 -6.718 1.859 1.00 0.00 60 THR A CA 17
ATOM 20010 C C . THR A 1 63 ? -7.017 -7.298 1.154 1.00 0.00 60 THR A C 17
ATOM 20011 O O . THR A 1 63 ? -7.339 -6.906 0.031 1.00 0.00 60 THR A O 17
ATOM 20022 N N . ALA A 1 64 ? -7.706 -8.213 1.839 1.00 0.00 61 ALA A N 17
ATOM 20023 C CA . ALA A 1 64 ? -8.812 -8.990 1.270 1.00 0.00 61 ALA A CA 17
ATOM 20024 C C . ALA A 1 64 ? -9.960 -8.128 0.734 1.00 0.00 61 ALA A C 17
ATOM 20025 O O . ALA A 1 64 ? -10.465 -8.383 -0.358 1.00 0.00 61 ALA A O 17
ATOM 20032 N N . THR A 1 65 ? -10.383 -7.118 1.479 1.00 0.00 62 THR A N 17
ATOM 20033 C CA . THR A 1 65 ? -11.519 -6.308 1.050 1.00 0.00 62 THR A CA 17
ATOM 20034 C C . THR A 1 65 ? -11.094 -5.280 0.022 1.00 0.00 62 THR A C 17
ATOM 20035 O O . THR A 1 65 ? -11.844 -4.940 -0.890 1.00 0.00 62 THR A O 17
ATOM 20046 N N . GLU A 1 66 ? -9.874 -4.802 0.185 1.00 0.00 63 GLU A N 17
ATOM 20047 C CA . GLU A 1 66 ? -9.235 -3.931 -0.787 1.00 0.00 63 GLU A CA 17
ATOM 20048 C C . GLU A 1 66 ? -9.050 -4.679 -2.108 1.00 0.00 63 GLU A C 17
ATOM 20049 O O . GLU A 1 66 ? -8.722 -4.098 -3.139 1.00 0.00 63 GLU A O 17
ATOM 20061 N N . HIS A 1 67 ? -9.168 -5.993 -2.017 1.00 0.00 64 HIS A N 17
ATOM 20062 C CA . HIS A 1 67 ? -8.869 -6.898 -3.109 1.00 0.00 64 HIS A CA 17
ATOM 20063 C C . HIS A 1 67 ? -10.000 -7.048 -4.129 1.00 0.00 64 HIS A C 17
ATOM 20064 O O . HIS A 1 67 ? -9.749 -6.927 -5.312 1.00 0.00 64 HIS A O 17
ATOM 20079 N N . ALA A 1 68 ? -11.213 -7.321 -3.681 1.00 0.00 65 ALA A N 17
ATOM 20080 C CA . ALA A 1 68 ? -12.274 -7.794 -4.572 1.00 0.00 65 ALA A CA 17
ATOM 20081 C C . ALA A 1 68 ? -12.504 -6.858 -5.763 1.00 0.00 65 ALA A C 17
ATOM 20082 O O . ALA A 1 68 ? -12.148 -7.170 -6.917 1.00 0.00 65 ALA A O 17
ATOM 20089 N N . GLU A 1 69 ? -13.059 -5.704 -5.456 1.00 0.00 66 GLU A N 17
ATOM 20090 C CA . GLU A 1 69 ? -13.467 -4.733 -6.464 1.00 0.00 66 GLU A CA 17
ATOM 20091 C C . GLU A 1 69 ? -12.273 -4.258 -7.297 1.00 0.00 66 GLU A C 17
ATOM 20092 O O . GLU A 1 69 ? -12.295 -4.278 -8.547 1.00 0.00 66 GLU A O 17
ATOM 20104 N N . ALA A 1 70 ? -11.225 -3.874 -6.593 1.00 0.00 67 ALA A N 17
ATOM 20105 C CA . ALA A 1 70 ? -10.050 -3.298 -7.202 1.00 0.00 67 ALA A CA 17
ATOM 20106 C C . ALA A 1 70 ? -9.342 -4.291 -8.096 1.00 0.00 67 ALA A C 17
ATOM 20107 O O . ALA A 1 70 ? -8.852 -3.923 -9.141 1.00 0.00 67 ALA A O 17
ATOM 20114 N N . GLU A 1 71 ? -9.289 -5.549 -7.692 1.00 0.00 68 GLU A N 17
ATOM 20115 C CA . GLU A 1 71 ? -8.531 -6.536 -8.444 1.00 0.00 68 GLU A CA 17
ATOM 20116 C C . GLU A 1 71 ? -9.193 -6.835 -9.768 1.00 0.00 68 GLU A C 17
ATOM 20117 O O . GLU A 1 71 ? -8.513 -6.962 -10.775 1.00 0.00 68 GLU A O 17
ATOM 20129 N N . LYS A 1 72 ? -10.512 -6.956 -9.781 1.00 0.00 69 LYS A N 17
ATOM 20130 C CA . LYS A 1 72 ? -11.201 -7.191 -11.042 1.00 0.00 69 LYS A CA 17
ATOM 20131 C C . LYS A 1 72 ? -10.910 -6.065 -12.034 1.00 0.00 69 LYS A C 17
ATOM 20132 O O . LYS A 1 72 ? -10.357 -6.299 -13.121 1.00 0.00 69 LYS A O 17
ATOM 20151 N N . ARG A 1 73 ? -11.228 -4.840 -11.632 1.00 0.00 70 ARG A N 17
ATOM 20152 C CA . ARG A 1 73 ? -11.078 -3.688 -12.523 1.00 0.00 70 ARG A CA 17
ATOM 20153 C C . ARG A 1 73 ? -9.610 -3.464 -12.894 1.00 0.00 70 ARG A C 17
ATOM 20154 O O . ARG A 1 73 ? -9.256 -3.280 -14.064 1.00 0.00 70 ARG A O 17
ATOM 20175 N N . ALA A 1 74 ? -8.761 -3.521 -11.889 1.00 0.00 71 ALA A N 17
ATOM 20176 C CA . ALA A 1 74 ? -7.367 -3.160 -12.041 1.00 0.00 71 ALA A CA 17
ATOM 20177 C C . ALA A 1 74 ? -6.525 -4.277 -12.634 1.00 0.00 71 ALA A C 17
ATOM 20178 O O . ALA A 1 74 ? -5.410 -4.026 -13.053 1.00 0.00 71 ALA A O 17
ATOM 20185 N N . ALA A 1 75 ? -7.014 -5.508 -12.638 1.00 0.00 72 ALA A N 17
ATOM 20186 C CA . ALA A 1 75 ? -6.321 -6.564 -13.368 1.00 0.00 72 ALA A CA 17
ATOM 20187 C C . ALA A 1 75 ? -6.566 -6.380 -14.849 1.00 0.00 72 ALA A C 17
ATOM 20188 O O . ALA A 1 75 ? -5.659 -6.546 -15.667 1.00 0.00 72 ALA A O 17
ATOM 20195 N N . ALA A 1 76 ? -7.803 -6.007 -15.182 1.00 0.00 73 ALA A N 17
ATOM 20196 C CA . ALA A 1 76 ? -8.158 -5.679 -16.558 1.00 0.00 73 ALA A CA 17
ATOM 20197 C C . ALA A 1 76 ? -7.375 -4.457 -17.041 1.00 0.00 73 ALA A C 17
ATOM 20198 O O . ALA A 1 76 ? -7.174 -4.270 -18.237 1.00 0.00 73 ALA A O 17
ATOM 20205 N N . ARG A 1 77 ? -6.966 -3.613 -16.098 1.00 0.00 74 ARG A N 17
ATOM 20206 C CA . ARG A 1 77 ? -6.116 -2.460 -16.399 1.00 0.00 74 ARG A CA 17
ATOM 20207 C C . ARG A 1 77 ? -4.627 -2.850 -16.494 1.00 0.00 74 ARG A C 17
ATOM 20208 O O . ARG A 1 77 ? -3.983 -2.621 -17.520 1.00 0.00 74 ARG A O 17
ATOM 20229 N N . ALA A 1 78 ? -4.103 -3.451 -15.427 1.00 0.00 75 ALA A N 17
ATOM 20230 C CA . ALA A 1 78 ? -2.678 -3.787 -15.299 1.00 0.00 75 ALA A CA 17
ATOM 20231 C C . ALA A 1 78 ? -2.178 -4.646 -16.453 1.00 0.00 75 ALA A C 17
ATOM 20232 O O . ALA A 1 78 ? -1.306 -4.228 -17.218 1.00 0.00 75 ALA A O 17
ATOM 20239 N N . GLY A 1 79 ? -2.745 -5.840 -16.589 1.00 0.00 76 GLY A N 17
ATOM 20240 C CA . GLY A 1 79 ? -2.257 -6.782 -17.581 1.00 0.00 76 GLY A CA 17
ATOM 20241 C C . GLY A 1 79 ? -2.891 -6.564 -18.939 1.00 0.00 76 GLY A C 17
ATOM 20242 O O . GLY A 1 79 ? -3.072 -7.503 -19.714 1.00 0.00 76 GLY A O 17
ATOM 20246 N N . HIS A 1 80 ? -3.241 -5.316 -19.215 1.00 0.00 77 HIS A N 17
ATOM 20247 C CA . HIS A 1 80 ? -3.793 -4.935 -20.505 1.00 0.00 77 HIS A CA 17
ATOM 20248 C C . HIS A 1 80 ? -2.798 -4.046 -21.239 1.00 0.00 77 HIS A C 17
ATOM 20249 O O . HIS A 1 80 ? -2.748 -4.029 -22.469 1.00 0.00 77 HIS A O 17
ATOM 20264 N N . ALA A 1 81 ? -2.010 -3.310 -20.465 1.00 0.00 78 ALA A N 17
ATOM 20265 C CA . ALA A 1 81 ? -1.003 -2.417 -21.017 1.00 0.00 78 ALA A CA 17
ATOM 20266 C C . ALA A 1 81 ? 0.378 -3.060 -20.957 1.00 0.00 78 ALA A C 17
ATOM 20267 O O . ALA A 1 81 ? 1.327 -2.581 -21.579 1.00 0.00 78 ALA A O 17
ATOM 20274 N N . ALA A 1 82 ? 0.481 -4.144 -20.201 1.00 0.00 79 ALA A N 17
ATOM 20275 C CA . ALA A 1 82 ? 1.741 -4.855 -20.054 1.00 0.00 79 ALA A CA 17
ATOM 20276 C C . ALA A 1 82 ? 1.552 -6.337 -20.349 1.00 0.00 79 ALA A C 17
ATOM 20277 O O . ALA A 1 82 ? 1.003 -7.076 -19.532 1.00 0.00 79 ALA A O 17
ATOM 20284 N N . THR A 1 83 ? 1.981 -6.752 -21.532 1.00 0.00 80 THR A N 17
ATOM 20285 C CA . THR A 1 83 ? 1.887 -8.143 -21.942 1.00 0.00 80 THR A CA 17
ATOM 20286 C C . THR A 1 83 ? 2.832 -8.416 -23.113 1.00 0.00 80 THR A C 17
ATOM 20287 O O . THR A 1 83 ? 2.481 -8.092 -24.265 1.00 0.00 80 THR A O 17
ATOM 20299 N N . MET A 1 4 ? 8.370 2.388 0.066 1.00 0.00 1 MET A N 18
ATOM 20300 C CA . MET A 1 4 ? 7.623 1.207 -0.418 1.00 0.00 1 MET A CA 18
ATOM 20301 C C . MET A 1 4 ? 8.175 -0.062 0.220 1.00 0.00 1 MET A C 18
ATOM 20302 O O . MET A 1 4 ? 9.388 -0.268 0.265 1.00 0.00 1 MET A O 18
ATOM 20316 N N . HIS A 1 5 ? 7.279 -0.894 0.733 1.00 0.00 2 HIS A N 18
ATOM 20317 C CA . HIS A 1 5 ? 7.649 -2.204 1.253 1.00 0.00 2 HIS A CA 18
ATOM 20318 C C . HIS A 1 5 ? 6.600 -3.227 0.833 1.00 0.00 2 HIS A C 18
ATOM 20319 O O . HIS A 1 5 ? 5.404 -2.952 0.912 1.00 0.00 2 HIS A O 18
ATOM 20334 N N . ALA A 1 6 ? 7.040 -4.392 0.379 1.00 0.00 3 ALA A N 18
ATOM 20335 C CA . ALA A 1 6 ? 6.115 -5.426 -0.066 1.00 0.00 3 ALA A CA 18
ATOM 20336 C C . ALA A 1 6 ? 5.904 -6.470 1.020 1.00 0.00 3 ALA A C 18
ATOM 20337 O O . ALA A 1 6 ? 6.779 -6.695 1.854 1.00 0.00 3 ALA A O 18
ATOM 20344 N N . LYS A 1 7 ? 4.740 -7.103 1.004 1.00 0.00 4 LYS A N 18
ATOM 20345 C CA . LYS A 1 7 ? 4.380 -8.080 2.013 1.00 0.00 4 LYS A CA 18
ATOM 20346 C C . LYS A 1 7 ? 3.655 -9.253 1.353 1.00 0.00 4 LYS A C 18
ATOM 20347 O O . LYS A 1 7 ? 2.720 -9.058 0.578 1.00 0.00 4 LYS A O 18
ATOM 20366 N N . VAL A 1 8 ? 4.108 -10.465 1.647 1.00 0.00 5 VAL A N 18
ATOM 20367 C CA . VAL A 1 8 ? 3.563 -11.666 1.023 1.00 0.00 5 VAL A CA 18
ATOM 20368 C C . VAL A 1 8 ? 2.255 -12.086 1.692 1.00 0.00 5 VAL A C 18
ATOM 20369 O O . VAL A 1 8 ? 2.107 -11.987 2.912 1.00 0.00 5 VAL A O 18
ATOM 20382 N N . GLY A 1 9 ? 1.306 -12.544 0.884 1.00 0.00 6 GLY A N 18
ATOM 20383 C CA . GLY A 1 9 ? -0.002 -12.901 1.398 1.00 0.00 6 GLY A CA 18
ATOM 20384 C C . GLY A 1 9 ? -0.925 -11.707 1.387 1.00 0.00 6 GLY A C 18
ATOM 20385 O O . GLY A 1 9 ? -2.053 -11.762 1.880 1.00 0.00 6 GLY A O 18
ATOM 20389 N N . ASP A 1 10 ? -0.431 -10.636 0.796 1.00 0.00 7 ASP A N 18
ATOM 20390 C CA . ASP A 1 10 ? -1.158 -9.372 0.715 1.00 0.00 7 ASP A CA 18
ATOM 20391 C C . ASP A 1 10 ? -1.290 -8.981 -0.733 1.00 0.00 7 ASP A C 18
ATOM 20392 O O . ASP A 1 10 ? -0.722 -9.629 -1.612 1.00 0.00 7 ASP A O 18
ATOM 20401 N N . TYR A 1 11 ? -2.033 -7.938 -0.983 1.00 0.00 8 TYR A N 18
ATOM 20402 C CA . TYR A 1 11 ? -2.352 -7.557 -2.339 1.00 0.00 8 TYR A CA 18
ATOM 20403 C C . TYR A 1 11 ? -1.608 -6.295 -2.765 1.00 0.00 8 TYR A C 18
ATOM 20404 O O . TYR A 1 11 ? -1.251 -5.455 -1.943 1.00 0.00 8 TYR A O 18
ATOM 20422 N N . LEU A 1 12 ? -1.384 -6.187 -4.060 1.00 0.00 9 LEU A N 18
ATOM 20423 C CA . LEU A 1 12 ? -0.679 -5.070 -4.659 1.00 0.00 9 LEU A CA 18
ATOM 20424 C C . LEU A 1 12 ? -1.664 -4.116 -5.320 1.00 0.00 9 LEU A C 18
ATOM 20425 O O . LEU A 1 12 ? -2.658 -4.561 -5.914 1.00 0.00 9 LEU A O 18
ATOM 20441 N N . VAL A 1 13 ? -1.372 -2.819 -5.192 1.00 0.00 10 VAL A N 18
ATOM 20442 C CA . VAL A 1 13 ? -2.156 -1.741 -5.798 1.00 0.00 10 VAL A CA 18
ATOM 20443 C C . VAL A 1 13 ? -1.229 -0.596 -6.206 1.00 0.00 10 VAL A C 18
ATOM 20444 O O . VAL A 1 13 ? -0.247 -0.333 -5.529 1.00 0.00 10 VAL A O 18
ATOM 20457 N N . VAL A 1 14 ? -1.520 0.068 -7.312 1.00 0.00 11 VAL A N 18
ATOM 20458 C CA . VAL A 1 14 ? -0.806 1.288 -7.654 1.00 0.00 11 VAL A CA 18
ATOM 20459 C C . VAL A 1 14 ? -1.649 2.504 -7.288 1.00 0.00 11 VAL A C 18
ATOM 20460 O O . VAL A 1 14 ? -2.886 2.459 -7.317 1.00 0.00 11 VAL A O 18
ATOM 20473 N N . LYS A 1 15 ? -0.979 3.585 -6.941 1.00 0.00 12 LYS A N 18
ATOM 20474 C CA . LYS A 1 15 ? -1.657 4.784 -6.489 1.00 0.00 12 LYS A CA 18
ATOM 20475 C C . LYS A 1 15 ? -1.274 5.954 -7.389 1.00 0.00 12 LYS A C 18
ATOM 20476 O O . LYS A 1 15 ? -1.713 7.086 -7.187 1.00 0.00 12 LYS A O 18
ATOM 20495 N N . GLY A 1 16 ? -0.445 5.656 -8.388 1.00 0.00 13 GLY A N 18
ATOM 20496 C CA . GLY A 1 16 ? -0.079 6.644 -9.385 1.00 0.00 13 GLY A CA 18
ATOM 20497 C C . GLY A 1 16 ? -1.265 7.079 -10.223 1.00 0.00 13 GLY A C 18
ATOM 20498 O O . GLY A 1 16 ? -1.299 8.200 -10.731 1.00 0.00 13 GLY A O 18
ATOM 20502 N N . THR A 1 17 ? -2.233 6.184 -10.384 1.00 0.00 14 THR A N 18
ATOM 20503 C CA . THR A 1 17 ? -3.474 6.514 -11.065 1.00 0.00 14 THR A CA 18
ATOM 20504 C C . THR A 1 17 ? -4.387 7.294 -10.116 1.00 0.00 14 THR A C 18
ATOM 20505 O O . THR A 1 17 ? -5.293 6.733 -9.496 1.00 0.00 14 THR A O 18
ATOM 20516 N N . THR A 1 18 ? -4.117 8.589 -9.994 1.00 0.00 15 THR A N 18
ATOM 20517 C CA . THR A 1 18 ? -4.774 9.437 -9.007 1.00 0.00 15 THR A CA 18
ATOM 20518 C C . THR A 1 18 ? -6.274 9.578 -9.273 1.00 0.00 15 THR A C 18
ATOM 20519 O O . THR A 1 18 ? -7.063 9.772 -8.344 1.00 0.00 15 THR A O 18
ATOM 20530 N N . THR A 1 19 ? -6.671 9.460 -10.534 1.00 0.00 16 THR A N 18
ATOM 20531 C CA . THR A 1 19 ? -8.069 9.618 -10.908 1.00 0.00 16 THR A CA 18
ATOM 20532 C C . THR A 1 19 ? -8.914 8.444 -10.399 1.00 0.00 16 THR A C 18
ATOM 20533 O O . THR A 1 19 ? -10.137 8.543 -10.287 1.00 0.00 16 THR A O 18
ATOM 20544 N N . GLU A 1 20 ? -8.256 7.342 -10.057 1.00 0.00 17 GLU A N 18
ATOM 20545 C CA . GLU A 1 20 ? -8.955 6.151 -9.601 1.00 0.00 17 GLU A CA 18
ATOM 20546 C C . GLU A 1 20 ? -8.889 5.999 -8.089 1.00 0.00 17 GLU A C 18
ATOM 20547 O O . GLU A 1 20 ? -8.257 6.796 -7.395 1.00 0.00 17 GLU A O 18
ATOM 20559 N N . ARG A 1 21 ? -9.560 4.970 -7.588 1.00 0.00 18 ARG A N 18
ATOM 20560 C CA . ARG A 1 21 ? -9.546 4.662 -6.164 1.00 0.00 18 ARG A CA 18
ATOM 20561 C C . ARG A 1 21 ? -8.252 3.940 -5.821 1.00 0.00 18 ARG A C 18
ATOM 20562 O O . ARG A 1 21 ? -7.406 4.449 -5.085 1.00 0.00 18 ARG A O 18
ATOM 20583 N N . HIS A 1 22 ? -8.113 2.749 -6.377 1.00 0.00 19 HIS A N 18
ATOM 20584 C CA . HIS A 1 22 ? -6.901 1.960 -6.245 1.00 0.00 19 HIS A CA 18
ATOM 20585 C C . HIS A 1 22 ? -6.758 1.050 -7.460 1.00 0.00 19 HIS A C 18
ATOM 20586 O O . HIS A 1 22 ? -7.561 0.138 -7.666 1.00 0.00 19 HIS A O 18
ATOM 20601 N N . ASP A 1 23 ? -5.738 1.325 -8.262 1.00 0.00 20 ASP A N 18
ATOM 20602 C CA . ASP A 1 23 ? -5.577 0.710 -9.578 1.00 0.00 20 ASP A CA 18
ATOM 20603 C C . ASP A 1 23 ? -4.561 -0.440 -9.518 1.00 0.00 20 ASP A C 18
ATOM 20604 O O . ASP A 1 23 ? -3.945 -0.646 -8.480 1.00 0.00 20 ASP A O 18
ATOM 20613 N N . GLN A 1 24 ? -4.425 -1.176 -10.632 1.00 0.00 21 GLN A N 18
ATOM 20614 C CA . GLN A 1 24 ? -3.493 -2.315 -10.782 1.00 0.00 21 GLN A CA 18
ATOM 20615 C C . GLN A 1 24 ? -3.388 -3.172 -9.516 1.00 0.00 21 GLN A C 18
ATOM 20616 O O . GLN A 1 24 ? -2.576 -2.903 -8.632 1.00 0.00 21 GLN A O 18
ATOM 20630 N N . HIS A 1 25 ? -4.194 -4.228 -9.452 1.00 0.00 22 HIS A N 18
ATOM 20631 C CA . HIS A 1 25 ? -4.349 -4.989 -8.220 1.00 0.00 22 HIS A CA 18
ATOM 20632 C C . HIS A 1 25 ? -4.259 -6.495 -8.453 1.00 0.00 22 HIS A C 18
ATOM 20633 O O . HIS A 1 25 ? -4.813 -7.015 -9.415 1.00 0.00 22 HIS A O 18
ATOM 20648 N N . ALA A 1 26 ? -3.588 -7.174 -7.527 1.00 0.00 23 ALA A N 18
ATOM 20649 C CA . ALA A 1 26 ? -3.491 -8.645 -7.521 1.00 0.00 23 ALA A CA 18
ATOM 20650 C C . ALA A 1 26 ? -2.923 -9.111 -6.200 1.00 0.00 23 ALA A C 18
ATOM 20651 O O . ALA A 1 26 ? -2.641 -8.301 -5.335 1.00 0.00 23 ALA A O 18
ATOM 20658 N N . GLU A 1 27 ? -2.774 -10.404 -6.041 1.00 0.00 24 GLU A N 18
ATOM 20659 C CA . GLU A 1 27 ? -2.210 -10.952 -4.804 1.00 0.00 24 GLU A CA 18
ATOM 20660 C C . GLU A 1 27 ? -0.734 -11.272 -4.970 1.00 0.00 24 GLU A C 18
ATOM 20661 O O . GLU A 1 27 ? -0.332 -11.939 -5.925 1.00 0.00 24 GLU A O 18
ATOM 20673 N N . ILE A 1 28 ? 0.066 -10.784 -4.032 1.00 0.00 25 ILE A N 18
ATOM 20674 C CA . ILE A 1 28 ? 1.486 -11.059 -4.021 1.00 0.00 25 ILE A CA 18
ATOM 20675 C C . ILE A 1 28 ? 1.765 -12.292 -3.173 1.00 0.00 25 ILE A C 18
ATOM 20676 O O . ILE A 1 28 ? 1.678 -12.248 -1.933 1.00 0.00 25 ILE A O 18
ATOM 20692 N N . ILE A 1 29 ? 2.061 -13.395 -3.848 1.00 0.00 26 ILE A N 18
ATOM 20693 C CA . ILE A 1 29 ? 2.406 -14.635 -3.175 1.00 0.00 26 ILE A CA 18
ATOM 20694 C C . ILE A 1 29 ? 3.909 -14.868 -3.208 1.00 0.00 26 ILE A C 18
ATOM 20695 O O . ILE A 1 29 ? 4.457 -15.543 -2.341 1.00 0.00 26 ILE A O 18
ATOM 20711 N N . GLU A 1 30 ? 4.577 -14.312 -4.209 1.00 0.00 27 GLU A N 18
ATOM 20712 C CA . GLU A 1 30 ? 6.026 -14.367 -4.258 1.00 0.00 27 GLU A CA 18
ATOM 20713 C C . GLU A 1 30 ? 6.599 -12.983 -4.498 1.00 0.00 27 GLU A C 18
ATOM 20714 O O . GLU A 1 30 ? 6.316 -12.335 -5.514 1.00 0.00 27 GLU A O 18
ATOM 20726 N N . VAL A 1 31 ? 7.402 -12.535 -3.550 1.00 0.00 28 VAL A N 18
ATOM 20727 C CA . VAL A 1 31 ? 8.027 -11.236 -3.637 1.00 0.00 28 VAL A CA 18
ATOM 20728 C C . VAL A 1 31 ? 9.461 -11.401 -4.133 1.00 0.00 28 VAL A C 18
ATOM 20729 O O . VAL A 1 31 ? 10.254 -12.117 -3.524 1.00 0.00 28 VAL A O 18
ATOM 20742 N N . ARG A 1 32 ? 9.775 -10.761 -5.251 1.00 0.00 29 ARG A N 18
ATOM 20743 C CA . ARG A 1 32 ? 11.099 -10.875 -5.860 1.00 0.00 29 ARG A CA 18
ATOM 20744 C C . ARG A 1 32 ? 12.167 -10.289 -4.938 1.00 0.00 29 ARG A C 18
ATOM 20745 O O . ARG A 1 32 ? 13.297 -10.774 -4.889 1.00 0.00 29 ARG A O 18
ATOM 20766 N N . SER A 1 33 ? 11.793 -9.252 -4.205 1.00 0.00 30 SER A N 18
ATOM 20767 C CA . SER A 1 33 ? 12.677 -8.631 -3.236 1.00 0.00 30 SER A CA 18
ATOM 20768 C C . SER A 1 33 ? 11.852 -8.048 -2.094 1.00 0.00 30 SER A C 18
ATOM 20769 O O . SER A 1 33 ? 10.913 -7.289 -2.331 1.00 0.00 30 SER A O 18
ATOM 20777 N N . ALA A 1 34 ? 12.209 -8.396 -0.862 1.00 0.00 31 ALA A N 18
ATOM 20778 C CA . ALA A 1 34 ? 11.445 -7.972 0.309 1.00 0.00 31 ALA A CA 18
ATOM 20779 C C . ALA A 1 34 ? 11.479 -6.456 0.464 1.00 0.00 31 ALA A C 18
ATOM 20780 O O . ALA A 1 34 ? 10.590 -5.863 1.076 1.00 0.00 31 ALA A O 18
ATOM 20787 N N . ASP A 1 35 ? 12.503 -5.839 -0.115 1.00 0.00 32 ASP A N 18
ATOM 20788 C CA . ASP A 1 35 ? 12.638 -4.387 -0.098 1.00 0.00 32 ASP A CA 18
ATOM 20789 C C . ASP A 1 35 ? 11.539 -3.742 -0.930 1.00 0.00 32 ASP A C 18
ATOM 20790 O O . ASP A 1 35 ? 11.268 -2.552 -0.795 1.00 0.00 32 ASP A O 18
ATOM 20799 N N . GLY A 1 36 ? 10.911 -4.536 -1.786 1.00 0.00 33 GLY A N 18
ATOM 20800 C CA . GLY A 1 36 ? 9.841 -4.031 -2.622 1.00 0.00 33 GLY A CA 18
ATOM 20801 C C . GLY A 1 36 ? 10.273 -3.847 -4.060 1.00 0.00 33 GLY A C 18
ATOM 20802 O O . GLY A 1 36 ? 9.514 -3.333 -4.879 1.00 0.00 33 GLY A O 18
ATOM 20806 N N . SER A 1 37 ? 11.489 -4.267 -4.368 1.00 0.00 34 SER A N 18
ATOM 20807 C CA . SER A 1 37 ? 12.031 -4.130 -5.712 1.00 0.00 34 SER A CA 18
ATOM 20808 C C . SER A 1 37 ? 11.281 -5.027 -6.700 1.00 0.00 34 SER A C 18
ATOM 20809 O O . SER A 1 37 ? 11.213 -6.244 -6.515 1.00 0.00 34 SER A O 18
ATOM 20817 N N . PRO A 1 38 ? 10.708 -4.426 -7.759 1.00 0.00 35 PRO A N 18
ATOM 20818 C CA . PRO A 1 38 ? 9.965 -5.153 -8.798 1.00 0.00 35 PRO A CA 18
ATOM 20819 C C . PRO A 1 38 ? 10.883 -6.033 -9.646 1.00 0.00 35 PRO A C 18
ATOM 20820 O O . PRO A 1 38 ? 12.104 -5.870 -9.618 1.00 0.00 35 PRO A O 18
ATOM 20831 N N . PRO A 1 39 ? 10.320 -6.970 -10.429 1.00 0.00 36 PRO A N 18
ATOM 20832 C CA . PRO A 1 39 ? 8.870 -7.186 -10.539 1.00 0.00 36 PRO A CA 18
ATOM 20833 C C . PRO A 1 39 ? 8.301 -8.007 -9.393 1.00 0.00 36 PRO A C 18
ATOM 20834 O O . PRO A 1 39 ? 9.000 -8.346 -8.441 1.00 0.00 36 PRO A O 18
ATOM 20845 N N . TYR A 1 40 ? 7.025 -8.307 -9.489 1.00 0.00 37 TYR A N 18
ATOM 20846 C CA . TYR A 1 40 ? 6.363 -9.151 -8.508 1.00 0.00 37 TYR A CA 18
ATOM 20847 C C . TYR A 1 40 ? 5.727 -10.329 -9.220 1.00 0.00 37 TYR A C 18
ATOM 20848 O O . TYR A 1 40 ? 5.292 -10.196 -10.365 1.00 0.00 37 TYR A O 18
ATOM 20866 N N . VAL A 1 41 ? 5.654 -11.471 -8.556 1.00 0.00 38 VAL A N 18
ATOM 20867 C CA . VAL A 1 41 ? 4.929 -12.589 -9.121 1.00 0.00 38 VAL A CA 18
ATOM 20868 C C . VAL A 1 41 ? 3.568 -12.604 -8.482 1.00 0.00 38 VAL A C 18
ATOM 20869 O O . VAL A 1 41 ? 3.387 -13.015 -7.333 1.00 0.00 38 VAL A O 18
ATOM 20882 N N . VAL A 1 42 ? 2.626 -12.109 -9.245 1.00 0.00 39 VAL A N 18
ATOM 20883 C CA . VAL A 1 42 ? 1.351 -11.712 -8.724 1.00 0.00 39 VAL A CA 18
ATOM 20884 C C . VAL A 1 42 ? 0.253 -12.555 -9.359 1.00 0.00 39 VAL A C 18
ATOM 20885 O O . VAL A 1 42 ? 0.360 -12.960 -10.519 1.00 0.00 39 VAL A O 18
ATOM 20898 N N . ARG A 1 43 ? -0.781 -12.854 -8.601 1.00 0.00 40 ARG A N 18
ATOM 20899 C CA . ARG A 1 43 ? -1.835 -13.712 -9.095 1.00 0.00 40 ARG A CA 18
ATOM 20900 C C . ARG A 1 43 ? -3.177 -13.001 -9.064 1.00 0.00 40 ARG A C 18
ATOM 20901 O O . ARG A 1 43 ? -3.551 -12.406 -8.051 1.00 0.00 40 ARG A O 18
ATOM 20922 N N . TRP A 1 44 ? -3.882 -13.046 -10.185 1.00 0.00 41 TRP A N 18
ATOM 20923 C CA . TRP A 1 44 ? -5.241 -12.551 -10.240 1.00 0.00 41 TRP A CA 18
ATOM 20924 C C . T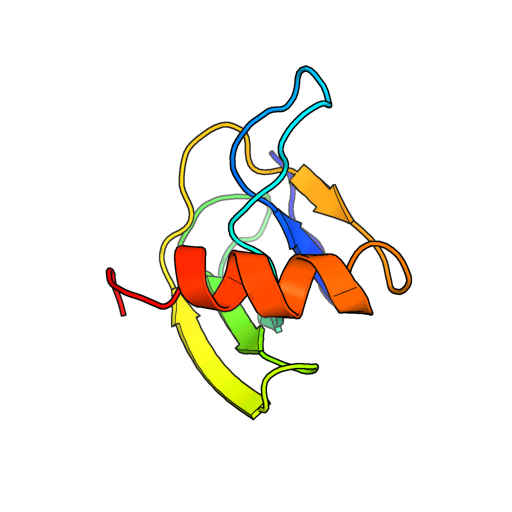RP A 1 44 ? -6.146 -13.620 -9.653 1.00 0.00 41 TRP A C 18
ATOM 20925 O O . TRP A 1 44 ? -6.518 -14.565 -10.349 1.00 0.00 41 TRP A O 18
ATOM 20946 N N . LEU A 1 45 ? -6.475 -13.493 -8.380 1.00 0.00 42 LEU A N 18
ATOM 20947 C CA . LEU A 1 45 ? -7.218 -14.534 -7.682 1.00 0.00 42 LEU A CA 18
ATOM 20948 C C . LEU A 1 45 ? -8.659 -14.558 -8.131 1.00 0.00 42 LEU A C 18
ATOM 20949 O O . LEU A 1 45 ? -9.141 -15.546 -8.683 1.00 0.00 42 LEU A O 18
ATOM 20965 N N . VAL A 1 46 ? -9.340 -13.447 -7.902 1.00 0.00 43 VAL A N 18
ATOM 20966 C CA . VAL A 1 46 ? -10.752 -13.353 -8.173 1.00 0.00 43 VAL A CA 18
ATOM 20967 C C . VAL A 1 46 ? -11.023 -13.262 -9.662 1.00 0.00 43 VAL A C 18
ATOM 20968 O O . VAL A 1 46 ? -12.172 -13.284 -10.093 1.00 0.00 43 VAL A O 18
ATOM 20981 N N . ASN A 1 47 ? -9.958 -13.162 -10.439 1.00 0.00 44 ASN A N 18
ATOM 20982 C CA . ASN A 1 47 ? -10.070 -13.200 -11.885 1.00 0.00 44 ASN A CA 18
ATOM 20983 C C . ASN A 1 47 ? -9.746 -14.603 -12.395 1.00 0.00 44 ASN A C 18
ATOM 20984 O O . ASN A 1 47 ? -10.605 -15.271 -12.968 1.00 0.00 44 ASN A O 18
ATOM 20995 N N . GLY A 1 48 ? -8.512 -15.053 -12.169 1.00 0.00 45 GLY A N 18
ATOM 20996 C CA . GLY A 1 48 ? -8.157 -16.428 -12.485 1.00 0.00 45 GLY A CA 18
ATOM 20997 C C . GLY A 1 48 ? -6.941 -16.575 -13.392 1.00 0.00 45 GLY A C 18
ATOM 20998 O O . GLY A 1 48 ? -7.064 -17.090 -14.504 1.00 0.00 45 GLY A O 18
ATOM 21002 N N . HIS A 1 49 ? -5.769 -16.140 -12.917 1.00 0.00 46 HIS A N 18
ATOM 21003 C CA . HIS A 1 49 ? -4.503 -16.350 -13.638 1.00 0.00 46 HIS A CA 18
ATOM 21004 C C . HIS A 1 49 ? -3.295 -16.044 -12.761 1.00 0.00 46 HIS A C 18
ATOM 21005 O O . HIS A 1 49 ? -3.377 -15.262 -11.817 1.00 0.00 46 HIS A O 18
ATOM 21020 N N . GLU A 1 50 ? -2.172 -16.662 -13.103 1.00 0.00 47 GLU A N 18
ATOM 21021 C CA . GLU A 1 50 ? -0.898 -16.412 -12.430 1.00 0.00 47 GLU A CA 18
ATOM 21022 C C . GLU A 1 50 ? 0.045 -15.706 -13.395 1.00 0.00 47 GLU A C 18
ATOM 21023 O O . GLU A 1 50 ? 0.063 -16.030 -14.584 1.00 0.00 47 GLU A O 18
ATOM 21035 N N . THR A 1 51 ? 0.835 -14.758 -12.902 1.00 0.00 48 THR A N 18
ATOM 21036 C CA . THR A 1 51 ? 1.708 -13.991 -13.778 1.00 0.00 48 THR A CA 18
ATOM 21037 C C . THR A 1 51 ? 2.763 -13.212 -13.000 1.00 0.00 48 THR A C 18
ATOM 21038 O O . THR A 1 51 ? 2.847 -13.288 -11.776 1.00 0.00 48 THR A O 18
ATOM 21049 N N . THR A 1 52 ? 3.586 -12.500 -13.742 1.00 0.00 49 THR A N 18
ATOM 21050 C CA . THR A 1 52 ? 4.619 -11.648 -13.183 1.00 0.00 49 THR A CA 18
ATOM 21051 C C . THR A 1 52 ? 4.446 -10.235 -13.737 1.00 0.00 49 THR A C 18
ATOM 21052 O O . THR A 1 52 ? 4.735 -9.974 -14.905 1.00 0.00 49 THR A O 18
ATOM 21063 N N . VAL A 1 53 ? 3.952 -9.335 -12.899 1.00 0.00 50 VAL A N 18
ATOM 21064 C CA . VAL A 1 53 ? 3.527 -8.020 -13.360 1.00 0.00 50 VAL A CA 18
ATOM 21065 C C . VAL A 1 53 ? 4.470 -6.918 -12.883 1.00 0.00 50 VAL A C 18
ATOM 21066 O O . VAL A 1 53 ? 5.081 -7.013 -11.808 1.00 0.00 50 VAL A O 18
ATOM 21079 N N . TYR A 1 54 ? 4.605 -5.890 -13.716 1.00 0.00 51 TYR A N 18
ATOM 21080 C CA . TYR A 1 54 ? 5.301 -4.669 -13.348 1.00 0.00 51 TYR A CA 18
ATOM 21081 C C . TYR A 1 54 ? 4.283 -3.546 -13.152 1.00 0.00 51 TYR A C 18
ATOM 21082 O O . TYR A 1 54 ? 3.811 -2.955 -14.122 1.00 0.00 51 TYR A O 18
ATOM 21100 N N . PRO A 1 55 ? 3.923 -3.249 -11.898 1.00 0.00 52 PRO A N 18
ATOM 21101 C CA . PRO A 1 55 ? 2.965 -2.185 -11.576 1.00 0.00 52 PRO A CA 18
ATOM 21102 C C . PRO A 1 55 ? 3.630 -0.809 -11.557 1.00 0.00 52 PRO A C 18
ATOM 21103 O O . PRO A 1 55 ? 2.983 0.222 -11.743 1.00 0.00 52 PRO A O 18
ATOM 21114 N N . GLY A 1 56 ? 4.938 -0.817 -11.354 1.00 0.00 53 GLY A N 18
ATOM 21115 C CA . GLY A 1 56 ? 5.684 0.402 -11.156 1.00 0.00 53 GLY A CA 18
ATOM 21116 C C . GLY A 1 56 ? 6.507 0.306 -9.891 1.00 0.00 53 GLY A C 18
ATOM 21117 O O . GLY A 1 56 ? 7.016 -0.768 -9.570 1.00 0.00 53 GLY A O 18
ATOM 21121 N N . SER A 1 57 ? 6.639 1.402 -9.162 1.00 0.00 54 SER A N 18
ATOM 21122 C CA . SER A 1 57 ? 7.329 1.371 -7.879 1.00 0.00 54 SER A CA 18
ATOM 21123 C C . SER A 1 57 ? 6.551 2.151 -6.832 1.00 0.00 54 SER A C 18
ATOM 21124 O O . SER A 1 57 ? 7.064 2.481 -5.766 1.00 0.00 54 SER A O 18
ATOM 21132 N N . ASP A 1 58 ? 5.297 2.403 -7.137 1.00 0.00 55 ASP A N 18
ATOM 21133 C CA . ASP A 1 58 ? 4.393 3.089 -6.217 1.00 0.00 55 ASP A CA 18
ATOM 21134 C C . ASP A 1 58 ? 3.410 2.082 -5.641 1.00 0.00 55 ASP A C 18
ATOM 21135 O O . ASP A 1 58 ? 2.380 2.438 -5.064 1.00 0.00 55 ASP A O 18
ATOM 21144 N N . ALA A 1 59 ? 3.774 0.817 -5.797 1.00 0.00 56 ALA A N 18
ATOM 21145 C CA . ALA A 1 59 ? 2.969 -0.306 -5.350 1.00 0.00 56 ALA A CA 18
ATOM 21146 C C . ALA A 1 59 ? 2.777 -0.305 -3.831 1.00 0.00 56 ALA A C 18
ATOM 21147 O O . ALA A 1 59 ? 3.729 -0.452 -3.062 1.00 0.00 56 ALA A O 18
ATOM 21154 N N . VAL A 1 60 ? 1.539 -0.123 -3.410 1.00 0.00 57 VAL A N 18
ATOM 21155 C CA . VAL A 1 60 ? 1.180 -0.214 -2.010 1.00 0.00 57 VAL A CA 18
ATOM 21156 C C . VAL A 1 60 ? 0.589 -1.583 -1.737 1.00 0.00 57 VAL A C 18
ATOM 21157 O O . VAL A 1 60 ? 0.391 -2.392 -2.646 1.00 0.00 57 VAL A O 18
ATOM 21170 N N . VAL A 1 61 ? 0.303 -1.812 -0.487 1.00 0.00 58 VAL A N 18
ATOM 21171 C CA . VAL A 1 61 ? -0.115 -3.123 -0.015 1.00 0.00 58 VAL A CA 18
ATOM 21172 C C . VAL A 1 61 ? -1.514 -3.072 0.598 1.00 0.00 58 VAL A C 18
ATOM 21173 O O . VAL A 1 61 ? -1.783 -2.272 1.495 1.00 0.00 58 VAL A O 18
ATOM 21186 N N . VAL A 1 62 ? -2.403 -3.918 0.086 1.00 0.00 59 VAL A N 18
ATOM 21187 C CA . VAL A 1 62 ? -3.770 -4.000 0.551 1.00 0.00 59 VAL A CA 18
ATOM 21188 C C . VAL A 1 62 ? -4.116 -5.408 1.028 1.00 0.00 59 VAL A C 18
ATOM 21189 O O . VAL A 1 62 ? -3.316 -6.330 0.906 1.00 0.00 59 VAL A O 18
ATOM 21202 N N . THR A 1 63 ? -5.320 -5.557 1.553 1.00 0.00 60 THR A N 18
ATOM 21203 C CA . THR A 1 63 ? -5.784 -6.829 2.101 1.00 0.00 60 THR A CA 18
ATOM 21204 C C . THR A 1 63 ? -7.004 -7.370 1.323 1.00 0.00 60 THR A C 18
ATOM 21205 O O . THR A 1 63 ? -7.323 -6.875 0.237 1.00 0.00 60 THR A O 18
ATOM 21216 N N . ALA A 1 64 ? -7.678 -8.380 1.886 1.00 0.00 61 ALA A N 18
ATOM 21217 C CA . ALA A 1 64 ? -8.723 -9.139 1.188 1.00 0.00 61 ALA A CA 18
ATOM 21218 C C . ALA A 1 64 ? -9.914 -8.300 0.707 1.00 0.00 61 ALA A C 18
ATOM 21219 O O . ALA A 1 64 ? -10.418 -8.528 -0.391 1.00 0.00 61 ALA A O 18
ATOM 21226 N N . THR A 1 65 ? -10.384 -7.360 1.510 1.00 0.00 62 THR A N 18
ATOM 21227 C CA . THR A 1 65 ? -11.556 -6.572 1.124 1.00 0.00 62 THR A CA 18
ATOM 21228 C C . THR A 1 65 ? -11.231 -5.609 -0.005 1.00 0.00 62 THR A C 18
ATOM 21229 O O . THR A 1 65 ? -11.966 -5.519 -0.992 1.00 0.00 62 THR A O 18
ATOM 21240 N N . GLU A 1 66 ? -10.113 -4.912 0.136 1.00 0.00 63 GLU A N 18
ATOM 21241 C CA . GLU A 1 66 ? -9.616 -4.030 -0.911 1.00 0.00 63 GLU A CA 18
ATOM 21242 C C . GLU A 1 66 ? -9.296 -4.838 -2.163 1.00 0.00 63 GLU A C 18
ATOM 21243 O O . GLU A 1 66 ? -9.106 -4.297 -3.245 1.00 0.00 63 GLU A O 18
ATOM 21255 N N . HIS A 1 67 ? -9.190 -6.142 -1.980 1.00 0.00 64 HIS A N 18
ATOM 21256 C CA . HIS A 1 67 ? -8.814 -7.048 -3.043 1.00 0.00 64 HIS A CA 18
ATOM 21257 C C . HIS A 1 67 ? -9.926 -7.268 -4.067 1.00 0.00 64 HIS A C 18
ATOM 21258 O O . HIS A 1 67 ? -9.655 -7.247 -5.250 1.00 0.00 64 HIS A O 18
ATOM 21273 N N . ALA A 1 68 ? -11.158 -7.459 -3.622 1.00 0.00 65 ALA A N 18
ATOM 21274 C CA . ALA A 1 68 ? -12.225 -7.918 -4.512 1.00 0.00 65 ALA A CA 18
ATOM 21275 C C . ALA A 1 68 ? -12.445 -6.968 -5.694 1.00 0.00 65 ALA A C 18
ATOM 21276 O O . ALA A 1 68 ? -12.063 -7.256 -6.843 1.00 0.00 65 ALA A O 18
ATOM 21283 N N . GLU A 1 69 ? -13.030 -5.825 -5.386 1.00 0.00 66 GLU A N 18
ATOM 21284 C CA . GLU A 1 69 ? -13.435 -4.852 -6.390 1.00 0.00 66 GLU A CA 18
ATOM 21285 C C . GLU A 1 69 ? -12.230 -4.327 -7.179 1.00 0.00 66 GLU A C 18
ATOM 21286 O O . GLU A 1 69 ? -12.240 -4.260 -8.430 1.00 0.00 66 GLU A O 18
ATOM 21298 N N . ALA A 1 70 ? -11.179 -3.987 -6.448 1.00 0.00 67 ALA A N 18
ATOM 21299 C CA . ALA A 1 70 ? -9.957 -3.510 -7.049 1.00 0.00 67 ALA A CA 18
ATOM 21300 C C . ALA A 1 70 ? -9.385 -4.528 -8.009 1.00 0.00 67 ALA A C 18
ATOM 21301 O O . ALA A 1 70 ? -9.033 -4.178 -9.106 1.00 0.00 67 ALA A O 18
ATOM 21308 N N . GLU A 1 71 ? -9.322 -5.788 -7.612 1.00 0.00 68 GLU A N 18
ATOM 21309 C CA . GLU A 1 71 ? -8.619 -6.783 -8.408 1.00 0.00 68 GLU A CA 18
ATOM 21310 C C . GLU A 1 71 ? -9.291 -7.012 -9.752 1.00 0.00 68 GLU A C 18
ATOM 21311 O O . GLU A 1 71 ? -8.610 -7.169 -10.750 1.00 0.00 68 GLU A O 18
ATOM 21323 N N . LYS A 1 72 ? -10.616 -7.036 -9.793 1.00 0.00 69 LYS A N 18
ATOM 21324 C CA . LYS A 1 72 ? -11.294 -7.216 -11.077 1.00 0.00 69 LYS A CA 18
ATOM 21325 C C . LYS A 1 72 ? -11.011 -6.029 -12.019 1.00 0.00 69 LYS A C 18
ATOM 21326 O O . LYS A 1 72 ? -10.454 -6.211 -13.122 1.00 0.00 69 LYS A O 18
ATOM 21345 N N . ARG A 1 73 ? -11.328 -4.809 -11.571 1.00 0.00 70 ARG A N 18
ATOM 21346 C CA . ARG A 1 73 ? -11.144 -3.623 -12.423 1.00 0.00 70 ARG A CA 18
ATOM 21347 C C . ARG A 1 73 ? -9.671 -3.452 -12.804 1.00 0.00 70 ARG A C 18
ATOM 21348 O O . ARG A 1 73 ? -9.306 -3.216 -13.963 1.00 0.00 70 ARG A O 18
ATOM 21369 N N . ALA A 1 74 ? -8.835 -3.615 -11.809 1.00 0.00 71 ALA A N 18
ATOM 21370 C CA . ALA A 1 74 ? -7.423 -3.341 -11.919 1.00 0.00 71 ALA A CA 18
ATOM 21371 C C . ALA A 1 74 ? -6.663 -4.475 -12.586 1.00 0.00 71 ALA A C 18
ATOM 21372 O O . ALA A 1 74 ? -5.521 -4.297 -12.964 1.00 0.00 71 ALA A O 18
ATOM 21379 N N . ALA A 1 75 ? -7.251 -5.658 -12.676 1.00 0.00 72 ALA A N 18
ATOM 21380 C CA . ALA A 1 75 ? -6.647 -6.709 -13.486 1.00 0.00 72 ALA A CA 18
ATOM 21381 C C . ALA A 1 75 ? -6.839 -6.376 -14.952 1.00 0.00 72 ALA A C 18
ATOM 21382 O O . ALA A 1 75 ? -5.966 -6.631 -15.784 1.00 0.00 72 ALA A O 18
ATOM 21389 N N . ALA A 1 76 ? -7.991 -5.783 -15.260 1.00 0.00 73 ALA A N 18
ATOM 21390 C CA . ALA A 1 76 ? -8.250 -5.298 -16.612 1.00 0.00 73 ALA A CA 18
ATOM 21391 C C . ALA A 1 76 ? -7.308 -4.141 -16.961 1.00 0.00 73 ALA A C 18
ATOM 21392 O O . ALA A 1 76 ? -6.967 -3.928 -18.127 1.00 0.00 73 ALA A O 18
ATOM 21399 N N . ARG A 1 77 ? -6.905 -3.387 -15.943 1.00 0.00 74 ARG A N 18
ATOM 21400 C CA . ARG A 1 77 ? -5.964 -2.278 -16.128 1.00 0.00 74 ARG A CA 18
ATOM 21401 C C . ARG A 1 77 ? -4.493 -2.726 -16.178 1.00 0.00 74 ARG A C 18
ATOM 21402 O O . ARG A 1 77 ? -3.790 -2.462 -17.158 1.00 0.00 74 ARG A O 18
ATOM 21423 N N . ALA A 1 78 ? -4.038 -3.386 -15.117 1.00 0.00 75 ALA A N 18
ATOM 21424 C CA . ALA A 1 78 ? -2.631 -3.772 -14.958 1.00 0.00 75 ALA A CA 18
ATOM 21425 C C . ALA A 1 78 ? -2.194 -4.742 -16.041 1.00 0.00 75 ALA A C 18
ATOM 21426 O O . ALA A 1 78 ? -1.334 -4.426 -16.865 1.00 0.00 75 ALA A O 18
ATOM 21433 N N . GLY A 1 79 ? -2.810 -5.915 -16.050 1.00 0.00 76 GLY A N 18
ATOM 21434 C CA . GLY A 1 79 ? -2.401 -6.956 -16.968 1.00 0.00 76 GLY A CA 18
ATOM 21435 C C . GLY A 1 79 ? -3.096 -6.843 -18.307 1.00 0.00 76 GLY A C 18
ATOM 21436 O O . GLY A 1 79 ? -3.511 -7.845 -18.888 1.00 0.00 76 GLY A O 18
ATOM 21440 N N . HIS A 1 80 ? -3.223 -5.618 -18.796 1.00 0.00 77 HIS A N 18
ATOM 21441 C CA . HIS A 1 80 ? -3.861 -5.366 -20.078 1.00 0.00 77 HIS A CA 18
ATOM 21442 C C . HIS A 1 80 ? -2.898 -5.716 -21.203 1.00 0.00 77 HIS A C 18
ATOM 21443 O O . HIS A 1 80 ? -3.303 -6.153 -22.280 1.00 0.00 77 HIS A O 18
ATOM 21458 N N . ALA A 1 81 ? -1.619 -5.514 -20.937 1.00 0.00 78 ALA A N 18
ATOM 21459 C CA . ALA A 1 81 ? -0.571 -5.877 -21.872 1.00 0.00 78 ALA A CA 18
ATOM 21460 C C . ALA A 1 81 ? 0.681 -6.294 -21.116 1.00 0.00 78 ALA A C 18
ATOM 21461 O O . ALA A 1 81 ? 1.584 -5.486 -20.895 1.00 0.00 78 ALA A O 18
ATOM 21468 N N . ALA A 1 82 ? 0.713 -7.547 -20.691 1.00 0.00 79 ALA A N 18
ATOM 21469 C CA . ALA A 1 82 ? 1.843 -8.079 -19.939 1.00 0.00 79 ALA A CA 18
ATOM 21470 C C . ALA A 1 82 ? 2.151 -9.501 -20.383 1.00 0.00 79 ALA A C 18
ATOM 21471 O O . ALA A 1 82 ? 3.310 -9.864 -20.598 1.00 0.00 79 ALA A O 18
ATOM 21478 N N . THR A 1 83 ? 1.106 -10.298 -20.520 1.00 0.00 80 THR A N 18
ATOM 21479 C CA . THR A 1 83 ? 1.232 -11.652 -21.017 1.00 0.00 80 THR A CA 18
ATOM 21480 C C . THR A 1 83 ? 0.765 -11.719 -22.467 1.00 0.00 80 THR A C 18
ATOM 21481 O O . THR A 1 83 ? 1.602 -11.496 -23.369 1.00 0.00 80 THR A O 18
ATOM 21493 N N . MET A 1 4 ? 8.576 1.341 -0.932 1.00 0.00 1 MET A N 19
ATOM 21494 C CA . MET A 1 4 ? 7.475 0.359 -1.037 1.00 0.00 1 MET A CA 19
ATOM 21495 C C . MET A 1 4 ? 7.932 -0.972 -0.455 1.00 0.00 1 MET A C 19
ATOM 21496 O O . MET A 1 4 ? 9.102 -1.327 -0.558 1.00 0.00 1 MET A O 19
ATOM 21510 N N . HIS A 1 5 ? 7.013 -1.685 0.179 1.00 0.00 2 HIS A N 19
ATOM 21511 C CA . HIS A 1 5 ? 7.317 -2.956 0.830 1.00 0.00 2 HIS A CA 19
ATOM 21512 C C . HIS A 1 5 ? 6.202 -3.950 0.570 1.00 0.00 2 HIS A C 19
ATOM 21513 O O . HIS A 1 5 ? 5.025 -3.590 0.598 1.00 0.00 2 HIS A O 19
ATOM 21528 N N . ALA A 1 6 ? 6.568 -5.201 0.338 1.00 0.00 3 ALA A N 19
ATOM 21529 C CA . ALA A 1 6 ? 5.659 -6.169 -0.254 1.00 0.00 3 ALA A CA 19
ATOM 21530 C C . ALA A 1 6 ? 5.769 -7.527 0.428 1.00 0.00 3 ALA A C 19
ATOM 21531 O O . ALA A 1 6 ? 6.857 -7.971 0.796 1.00 0.00 3 ALA A O 19
ATOM 21538 N N . LYS A 1 7 ? 4.614 -8.161 0.608 1.00 0.00 4 LYS A N 19
ATOM 21539 C CA . LYS A 1 7 ? 4.475 -9.364 1.424 1.00 0.00 4 LYS A CA 19
ATOM 21540 C C . LYS A 1 7 ? 3.550 -10.347 0.715 1.00 0.00 4 LYS A C 19
ATOM 21541 O O . LYS A 1 7 ? 2.614 -9.943 0.045 1.00 0.00 4 LYS A O 19
ATOM 21560 N N . VAL A 1 8 ? 3.872 -11.625 0.775 1.00 0.00 5 VAL A N 19
ATOM 21561 C CA . VAL A 1 8 ? 3.013 -12.654 0.196 1.00 0.00 5 VAL A CA 19
ATOM 21562 C C . VAL A 1 8 ? 1.719 -12.815 1.002 1.00 0.00 5 VAL A C 19
ATOM 21563 O O . VAL A 1 8 ? 1.745 -12.853 2.234 1.00 0.00 5 VAL A O 19
ATOM 21576 N N . GLY A 1 9 ? 0.592 -12.926 0.297 1.00 0.00 6 GLY A N 19
ATOM 21577 C CA . GLY A 1 9 ? -0.705 -12.947 0.957 1.00 0.00 6 GLY A CA 19
ATOM 21578 C C . GLY A 1 9 ? -1.244 -11.539 1.063 1.00 0.00 6 GLY A C 19
ATOM 21579 O O . GLY A 1 9 ? -2.168 -11.238 1.821 1.00 0.00 6 GLY A O 19
ATOM 21583 N N . ASP A 1 10 ? -0.638 -10.708 0.248 1.00 0.00 7 ASP A N 19
ATOM 21584 C CA . ASP A 1 10 ? -0.735 -9.240 0.304 1.00 0.00 7 ASP A CA 19
ATOM 21585 C C . ASP A 1 10 ? -0.846 -8.717 -1.112 1.00 0.00 7 ASP A C 19
ATOM 21586 O O . ASP A 1 10 ? -0.257 -9.282 -2.033 1.00 0.00 7 ASP A O 19
ATOM 21595 N N . TYR A 1 11 ? -1.610 -7.673 -1.313 1.00 0.00 8 TYR A N 19
ATOM 21596 C CA . TYR A 1 11 ? -2.368 -7.394 -2.514 1.00 0.00 8 TYR A CA 19
ATOM 21597 C C . TYR A 1 11 ? -2.114 -5.936 -2.795 1.00 0.00 8 TYR A C 19
ATOM 21598 O O . TYR A 1 11 ? -1.966 -5.156 -1.881 1.00 0.00 8 TYR A O 19
ATOM 21616 N N . LEU A 1 12 ? -1.976 -5.570 -4.048 1.00 0.00 9 LEU A N 19
ATOM 21617 C CA . LEU A 1 12 ? -1.178 -4.418 -4.416 1.00 0.00 9 LEU A CA 19
ATOM 21618 C C . LEU A 1 12 ? -1.913 -3.622 -5.457 1.00 0.00 9 LEU A C 19
ATOM 21619 O O . LEU A 1 12 ? -2.539 -4.185 -6.368 1.00 0.00 9 LEU A O 19
ATOM 21635 N N . VAL A 1 13 ? -1.806 -2.303 -5.257 1.00 0.00 10 VAL A N 19
ATOM 21636 C CA . VAL A 1 13 ? -2.596 -1.278 -5.923 1.00 0.00 10 VAL A CA 19
ATOM 21637 C C . VAL A 1 13 ? -1.695 -0.098 -6.283 1.00 0.00 10 VAL A C 19
ATOM 21638 O O . VAL A 1 13 ? -0.812 0.255 -5.506 1.00 0.00 10 VAL A O 19
ATOM 21651 N N . VAL A 1 14 ? -1.892 0.492 -7.447 1.00 0.00 11 VAL A N 19
ATOM 21652 C CA . VAL A 1 14 ? -1.133 1.665 -7.858 1.00 0.00 11 VAL A CA 19
ATOM 21653 C C . VAL A 1 14 ? -2.047 2.685 -8.546 1.00 0.00 11 VAL A C 19
ATOM 21654 O O . VAL A 1 14 ? -3.007 2.319 -9.236 1.00 0.00 11 VAL A O 19
ATOM 21667 N N . LYS A 1 15 ? -1.814 3.961 -8.257 1.00 0.00 12 LYS A N 19
ATOM 21668 C CA . LYS A 1 15 ? -2.535 5.049 -8.916 1.00 0.00 12 LYS A CA 19
ATOM 21669 C C . LYS A 1 15 ? -2.350 4.962 -10.435 1.00 0.00 12 LYS A C 19
ATOM 21670 O O . LYS A 1 15 ? -1.285 5.286 -10.961 1.00 0.00 12 LYS A O 19
ATOM 21689 N N . GLY A 1 16 ? -3.390 4.519 -11.130 1.00 0.00 13 GLY A N 19
ATOM 21690 C CA . GLY A 1 16 ? -3.294 4.304 -12.564 1.00 0.00 13 GLY A CA 19
ATOM 21691 C C . GLY A 1 16 ? -3.478 5.575 -13.371 1.00 0.00 13 GLY A C 19
ATOM 21692 O O . GLY A 1 16 ? -4.412 5.682 -14.165 1.00 0.00 13 GLY A O 19
ATOM 21696 N N . THR A 1 17 ? -2.580 6.539 -13.157 1.00 0.00 14 THR A N 19
ATOM 21697 C CA . THR A 1 17 ? -2.588 7.811 -13.888 1.00 0.00 14 THR A CA 19
ATOM 21698 C C . THR A 1 17 ? -3.857 8.619 -13.579 1.00 0.00 14 THR A C 19
ATOM 21699 O O . THR A 1 17 ? -4.209 9.566 -14.287 1.00 0.00 14 THR A O 19
ATOM 21710 N N . THR A 1 18 ? -4.531 8.243 -12.503 1.00 0.00 15 THR A N 19
ATOM 21711 C CA . THR A 1 18 ? -5.726 8.934 -12.055 1.00 0.00 15 THR A CA 19
ATOM 21712 C C . THR A 1 18 ? -5.984 8.605 -10.588 1.00 0.00 15 THR A C 19
ATOM 21713 O O . THR A 1 18 ? -5.775 7.472 -10.150 1.00 0.00 15 THR A O 19
ATOM 21724 N N . THR A 1 19 ? -6.409 9.602 -9.829 1.00 0.00 16 THR A N 19
ATOM 21725 C CA . THR A 1 19 ? -6.654 9.427 -8.410 1.00 0.00 16 THR A CA 19
ATOM 21726 C C . THR A 1 19 ? -8.150 9.258 -8.134 1.00 0.00 16 THR A C 19
ATOM 21727 O O . THR A 1 19 ? -8.710 9.867 -7.224 1.00 0.00 16 THR A O 19
ATOM 21738 N N . GLU A 1 20 ? -8.787 8.418 -8.934 1.00 0.00 17 GLU A N 19
ATOM 21739 C CA . GLU A 1 20 ? -10.177 8.060 -8.714 1.00 0.00 17 GLU A CA 19
ATOM 21740 C C . GLU A 1 20 ? -10.248 6.580 -8.378 1.00 0.00 17 GLU A C 19
ATOM 21741 O O . GLU A 1 20 ? -10.497 6.198 -7.236 1.00 0.00 17 GLU A O 19
ATOM 21753 N N . ARG A 1 21 ? -9.989 5.749 -9.372 1.00 0.00 18 ARG A N 19
ATOM 21754 C CA . ARG A 1 21 ? -9.984 4.318 -9.167 1.00 0.00 18 ARG A CA 19
ATOM 21755 C C . ARG A 1 21 ? -8.577 3.846 -8.840 1.00 0.00 18 ARG A C 19
ATOM 21756 O O . ARG A 1 21 ? -7.691 3.878 -9.694 1.00 0.00 18 ARG A O 19
ATOM 21777 N N . HIS A 1 22 ? -8.364 3.459 -7.590 1.00 0.00 19 HIS A N 19
ATOM 21778 C CA . HIS A 1 22 ? -7.117 2.824 -7.199 1.00 0.00 19 HIS A CA 19
ATOM 21779 C C . HIS A 1 22 ? -7.003 1.514 -7.962 1.00 0.00 19 HIS A C 19
ATOM 21780 O O . HIS A 1 22 ? -7.792 0.593 -7.742 1.00 0.00 19 HIS A O 19
ATOM 21795 N N . ASP A 1 23 ? -6.036 1.438 -8.866 1.00 0.00 20 ASP A N 19
ATOM 21796 C CA . ASP A 1 23 ? -6.073 0.425 -9.901 1.00 0.00 20 ASP A CA 19
ATOM 21797 C C . ASP A 1 23 ? -4.828 -0.453 -9.870 1.00 0.00 20 ASP A C 19
ATOM 21798 O O . ASP A 1 23 ? -4.074 -0.399 -8.916 1.00 0.00 20 ASP A O 19
ATOM 21807 N N . GLN A 1 24 ? -4.641 -1.260 -10.921 1.00 0.00 21 GLN A N 19
ATOM 21808 C CA . GLN A 1 24 ? -3.575 -2.266 -10.995 1.00 0.00 21 GLN A CA 19
ATOM 21809 C C . GLN A 1 24 ? -3.466 -3.063 -9.690 1.00 0.00 21 GLN A C 19
ATOM 21810 O O . GLN A 1 24 ? -2.730 -2.685 -8.782 1.00 0.00 21 GLN A O 19
ATOM 21824 N N . HIS A 1 25 ? -4.181 -4.188 -9.610 1.00 0.00 22 HIS A N 19
ATOM 21825 C CA . HIS A 1 25 ? -4.339 -4.886 -8.337 1.00 0.00 22 HIS A CA 19
ATOM 21826 C C . HIS A 1 25 ? -4.232 -6.392 -8.495 1.00 0.00 22 HIS A C 19
ATOM 21827 O O . HIS A 1 25 ? -5.041 -7.017 -9.157 1.00 0.00 22 HIS A O 19
ATOM 21842 N N . ALA A 1 26 ? -3.208 -6.928 -7.865 1.00 0.00 23 ALA A N 19
ATOM 21843 C CA . ALA A 1 26 ? -2.908 -8.376 -7.829 1.00 0.00 23 ALA A CA 19
ATOM 21844 C C . ALA A 1 26 ? -2.450 -8.734 -6.440 1.00 0.00 23 ALA A C 19
ATOM 21845 O O . ALA A 1 26 ? -2.414 -7.878 -5.560 1.00 0.00 23 ALA A O 19
ATOM 21852 N N . GLU A 1 27 ? -2.118 -9.984 -6.240 1.00 0.00 24 GLU A N 19
ATOM 21853 C CA . GLU A 1 27 ? -1.708 -10.451 -4.921 1.00 0.00 24 GLU A CA 19
ATOM 21854 C C . GLU A 1 27 ? -0.520 -11.365 -5.037 1.00 0.00 24 GLU A C 19
ATOM 21855 O O . GLU A 1 27 ? -0.531 -12.369 -5.749 1.00 0.00 24 GLU A O 19
ATOM 21867 N N . ILE A 1 28 ? 0.523 -10.960 -4.342 1.00 0.00 25 ILE A N 19
ATOM 21868 C CA . ILE A 1 28 ? 1.795 -11.626 -4.411 1.00 0.00 25 ILE A CA 19
ATOM 21869 C C . ILE A 1 28 ? 1.805 -12.862 -3.549 1.00 0.00 25 ILE A C 19
ATOM 21870 O O . ILE A 1 28 ? 1.660 -12.784 -2.318 1.00 0.00 25 ILE A O 19
ATOM 21886 N N . ILE A 1 29 ? 1.913 -13.997 -4.233 1.00 0.00 26 ILE A N 19
ATOM 21887 C CA . ILE A 1 29 ? 2.165 -15.274 -3.597 1.00 0.00 26 ILE A CA 19
ATOM 21888 C C . ILE A 1 29 ? 3.650 -15.578 -3.719 1.00 0.00 26 ILE A C 19
ATOM 21889 O O . ILE A 1 29 ? 4.167 -16.522 -3.122 1.00 0.00 26 ILE A O 19
ATOM 21905 N N . GLU A 1 30 ? 4.322 -14.746 -4.504 1.00 0.00 27 GLU A N 19
ATOM 21906 C CA . GLU A 1 30 ? 5.752 -14.839 -4.696 1.00 0.00 27 GLU A CA 19
ATOM 21907 C C . GLU A 1 30 ? 6.333 -13.428 -4.698 1.00 0.00 27 GLU A C 19
ATOM 21908 O O . GLU A 1 30 ? 5.928 -12.561 -5.496 1.00 0.00 27 GLU A O 19
ATOM 21920 N N . VAL A 1 31 ? 7.330 -13.226 -3.859 1.00 0.00 28 VAL A N 19
ATOM 21921 C CA . VAL A 1 31 ? 7.847 -11.904 -3.576 1.00 0.00 28 VAL A CA 19
ATOM 21922 C C . VAL A 1 31 ? 9.364 -11.971 -3.531 1.00 0.00 28 VAL A C 19
ATOM 21923 O O . VAL A 1 31 ? 9.964 -12.414 -2.551 1.00 0.00 28 VAL A O 19
ATOM 21936 N N . ARG A 1 32 ? 9.973 -11.562 -4.629 1.00 0.00 29 ARG A N 19
ATOM 21937 C CA . ARG A 1 32 ? 11.416 -11.636 -4.790 1.00 0.00 29 ARG A CA 19
ATOM 21938 C C . ARG A 1 32 ? 12.033 -10.260 -4.617 1.00 0.00 29 ARG A C 19
ATOM 21939 O O . ARG A 1 32 ? 13.155 -9.997 -5.049 1.00 0.00 29 ARG A O 19
ATOM 21960 N N . SER A 1 33 ? 11.282 -9.391 -3.966 1.00 0.00 30 SER A N 19
ATOM 21961 C CA . SER A 1 33 ? 11.735 -8.052 -3.667 1.00 0.00 30 SER A CA 19
ATOM 21962 C C . SER A 1 33 ? 12.005 -7.930 -2.172 1.00 0.00 30 SER A C 19
ATOM 21963 O O . SER A 1 33 ? 11.077 -7.990 -1.363 1.00 0.00 30 SER A O 19
ATOM 21971 N N . ALA A 1 34 ? 13.273 -7.793 -1.804 1.00 0.00 31 ALA A N 19
ATOM 21972 C CA . ALA A 1 34 ? 13.652 -7.697 -0.399 1.00 0.00 31 ALA A CA 19
ATOM 21973 C C . ALA A 1 34 ? 13.064 -6.441 0.224 1.00 0.00 31 ALA A C 19
ATOM 21974 O O . ALA A 1 34 ? 12.604 -6.448 1.370 1.00 0.00 31 ALA A O 19
ATOM 21981 N N . ASP A 1 35 ? 13.070 -5.367 -0.545 1.00 0.00 32 ASP A N 19
ATOM 21982 C CA . ASP A 1 35 ? 12.510 -4.107 -0.097 1.00 0.00 32 ASP A CA 19
ATOM 21983 C C . ASP A 1 35 ? 11.078 -3.973 -0.583 1.00 0.00 32 ASP A C 19
ATOM 21984 O O . ASP A 1 35 ? 10.152 -3.844 0.210 1.00 0.00 32 ASP A O 19
ATOM 21993 N N . GLY A 1 36 ? 10.901 -4.063 -1.889 1.00 0.00 33 GLY A N 19
ATOM 21994 C CA . GLY A 1 36 ? 9.605 -3.825 -2.478 1.00 0.00 33 GLY A CA 19
ATOM 21995 C C . GLY A 1 36 ? 9.720 -3.050 -3.771 1.00 0.00 33 GLY A C 19
ATOM 21996 O O . GLY A 1 36 ? 9.363 -1.873 -3.840 1.00 0.00 33 GLY A O 19
ATOM 22000 N N . SER A 1 37 ? 10.243 -3.705 -4.793 1.00 0.00 34 SER A N 19
ATOM 22001 C CA . SER A 1 37 ? 10.410 -3.094 -6.098 1.00 0.00 34 SER A CA 19
ATOM 22002 C C . SER A 1 37 ? 10.310 -4.173 -7.173 1.00 0.00 34 SER A C 19
ATOM 22003 O O . SER A 1 37 ? 10.767 -5.302 -6.963 1.00 0.00 34 SER A O 19
ATOM 22011 N N . PRO A 1 38 ? 9.691 -3.851 -8.324 1.00 0.00 35 PRO A N 19
ATOM 22012 C CA . PRO A 1 38 ? 9.496 -4.796 -9.430 1.00 0.00 35 PRO A CA 19
ATOM 22013 C C . PRO A 1 38 ? 10.783 -5.521 -9.835 1.00 0.00 35 PRO A C 19
ATOM 22014 O O . PRO A 1 38 ? 11.886 -4.983 -9.696 1.00 0.00 35 PRO A O 19
ATOM 22025 N N . PRO A 1 39 ? 10.651 -6.747 -10.365 1.00 0.00 36 PRO A N 19
ATOM 22026 C CA . PRO A 1 39 ? 9.356 -7.364 -10.634 1.00 0.00 36 PRO A CA 19
ATOM 22027 C C . PRO A 1 39 ? 8.760 -8.086 -9.430 1.00 0.00 36 PRO A C 19
ATOM 22028 O O . PRO A 1 39 ? 9.321 -8.089 -8.337 1.00 0.00 36 PRO A O 19
ATOM 22039 N N . TYR A 1 40 ? 7.618 -8.699 -9.669 1.00 0.00 37 TYR A N 19
ATOM 22040 C CA . TYR A 1 40 ? 6.924 -9.515 -8.687 1.00 0.00 37 TYR A CA 19
ATOM 22041 C C . TYR A 1 40 ? 6.391 -10.742 -9.387 1.00 0.00 37 TYR A C 19
ATOM 22042 O O . TYR A 1 40 ? 6.393 -10.794 -10.618 1.00 0.00 37 TYR A O 19
ATOM 22060 N N . VAL A 1 41 ? 5.844 -11.672 -8.627 1.00 0.00 38 VAL A N 19
ATOM 22061 C CA . VAL A 1 41 ? 5.159 -12.797 -9.219 1.00 0.00 38 VAL A CA 19
ATOM 22062 C C . VAL A 1 41 ? 3.928 -13.002 -8.410 1.00 0.00 38 VAL A C 19
ATOM 22063 O O . VAL A 1 41 ? 3.942 -13.332 -7.225 1.00 0.00 38 VAL A O 19
ATOM 22076 N N . VAL A 1 42 ? 2.860 -12.774 -9.092 1.00 0.00 39 VAL A N 19
ATOM 22077 C CA . VAL A 1 42 ? 1.681 -12.284 -8.485 1.00 0.00 39 VAL A CA 19
ATOM 22078 C C . VAL A 1 42 ? 0.516 -13.019 -9.091 1.00 0.00 39 VAL A C 19
ATOM 22079 O O . VAL A 1 42 ? 0.666 -13.682 -10.112 1.00 0.00 39 VAL A O 19
ATOM 22092 N N . ARG A 1 43 ? -0.619 -12.937 -8.482 1.00 0.00 40 ARG A N 19
ATOM 22093 C CA . ARG A 1 43 ? -1.724 -13.735 -8.920 1.00 0.00 40 ARG A CA 19
ATOM 22094 C C . ARG A 1 43 ? -2.983 -12.910 -8.889 1.00 0.00 40 ARG A C 19
ATOM 22095 O O . ARG A 1 43 ? -3.281 -12.249 -7.897 1.00 0.00 40 ARG A O 19
ATOM 22116 N N . TRP A 1 44 ? -3.679 -12.896 -10.006 1.00 0.00 41 TRP A N 19
ATOM 22117 C CA . TRP A 1 44 ? -4.942 -12.212 -10.090 1.00 0.00 41 TRP A CA 19
ATOM 22118 C C . TRP A 1 44 ? -6.021 -13.161 -9.641 1.00 0.00 41 TRP A C 19
ATOM 22119 O O . TRP A 1 44 ? -6.637 -13.865 -10.440 1.00 0.00 41 TRP A O 19
ATOM 22140 N N . LEU A 1 45 ? -6.174 -13.200 -8.332 1.00 0.00 42 LEU A N 19
ATOM 22141 C CA . LEU A 1 45 ? -6.947 -14.232 -7.653 1.00 0.00 42 LEU A CA 19
ATOM 22142 C C . LEU A 1 45 ? -8.391 -14.242 -8.098 1.00 0.00 42 LEU A C 19
ATOM 22143 O O . LEU A 1 45 ? -8.869 -15.223 -8.671 1.00 0.00 42 LEU A O 19
ATOM 22159 N N . VAL A 1 46 ? -9.086 -13.150 -7.807 1.00 0.00 43 VAL A N 19
ATOM 22160 C CA . VAL A 1 46 ? -10.498 -13.047 -8.098 1.00 0.00 43 VAL A CA 19
ATOM 22161 C C . VAL A 1 46 ? -10.765 -13.198 -9.585 1.00 0.00 43 VAL A C 19
ATOM 22162 O O . VAL A 1 46 ? -11.813 -13.704 -9.984 1.00 0.00 43 VAL A O 19
ATOM 22175 N N . ASN A 1 47 ? -9.832 -12.731 -10.406 1.00 0.00 44 ASN A N 19
ATOM 22176 C CA . ASN A 1 47 ? -9.859 -13.038 -11.830 1.00 0.00 44 ASN A CA 19
ATOM 22177 C C . ASN A 1 47 ? -9.765 -14.547 -12.062 1.00 0.00 44 ASN A C 19
ATOM 22178 O O . ASN A 1 47 ? -10.704 -15.177 -12.558 1.00 0.00 44 ASN A O 19
ATOM 22189 N N . GLY A 1 48 ? -8.621 -15.119 -11.693 1.00 0.00 45 GLY A N 19
ATOM 22190 C CA . GLY A 1 48 ? -8.387 -16.540 -11.873 1.00 0.00 45 GLY A CA 19
ATOM 22191 C C . GLY A 1 48 ? -7.172 -16.830 -12.739 1.00 0.00 45 GLY A C 19
ATOM 22192 O O . GLY A 1 48 ? -7.199 -17.741 -13.566 1.00 0.00 45 GLY A O 19
ATOM 22196 N N . HIS A 1 49 ? -6.105 -16.048 -12.571 1.00 0.00 46 HIS A N 19
ATOM 22197 C CA . HIS A 1 49 ? -4.884 -16.237 -13.357 1.00 0.00 46 HIS A CA 19
ATOM 22198 C C . HIS A 1 49 ? -3.643 -16.061 -12.471 1.00 0.00 46 HIS A C 19
ATOM 22199 O O . HIS A 1 49 ? -3.750 -15.588 -11.341 1.00 0.00 46 HIS A O 19
ATOM 22214 N N . GLU A 1 50 ? -2.465 -16.381 -13.015 1.00 0.00 47 GLU A N 19
ATOM 22215 C CA . GLU A 1 50 ? -1.203 -16.276 -12.275 1.00 0.00 47 GLU A CA 1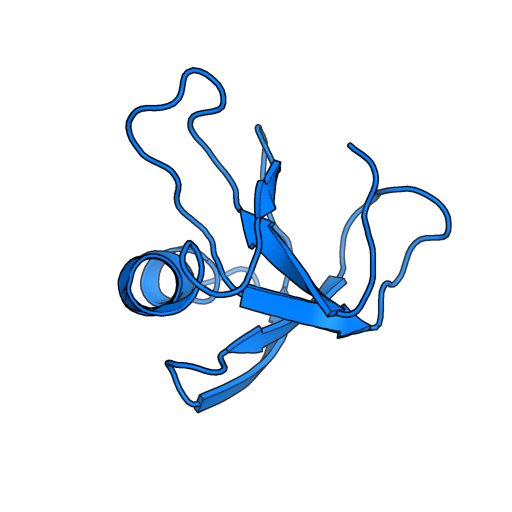9
ATOM 22216 C C . GLU A 1 50 ? -0.140 -15.690 -13.194 1.00 0.00 47 GLU A C 19
ATOM 22217 O O . GLU A 1 50 ? 0.056 -16.159 -14.316 1.00 0.00 47 GLU A O 19
ATOM 22229 N N . THR A 1 51 ? 0.511 -14.637 -12.724 1.00 0.00 48 THR A N 19
ATOM 22230 C CA . THR A 1 51 ? 1.307 -13.779 -13.582 1.00 0.00 48 THR A CA 19
ATOM 22231 C C . THR A 1 51 ? 2.631 -13.334 -12.943 1.00 0.00 48 THR A C 19
ATOM 22232 O O . THR A 1 51 ? 2.960 -13.692 -11.812 1.00 0.00 48 THR A O 19
ATOM 22243 N N . THR A 1 52 ? 3.370 -12.546 -13.702 1.00 0.00 49 THR A N 19
ATOM 22244 C CA . THR A 1 52 ? 4.597 -11.905 -13.264 1.00 0.00 49 THR A CA 19
ATOM 22245 C C . THR A 1 52 ? 4.561 -10.489 -13.819 1.00 0.00 49 THR A C 19
ATOM 22246 O O . THR A 1 52 ? 4.456 -10.300 -15.030 1.00 0.00 49 THR A O 19
ATOM 22257 N N . VAL A 1 53 ? 4.611 -9.494 -12.946 1.00 0.00 50 VAL A N 19
ATOM 22258 C CA . VAL A 1 53 ? 4.165 -8.160 -13.338 1.00 0.00 50 VAL A CA 19
ATOM 22259 C C . VAL A 1 53 ? 5.082 -7.055 -12.806 1.00 0.00 50 VAL A C 19
ATOM 22260 O O . VAL A 1 53 ? 5.991 -7.305 -12.009 1.00 0.00 50 VAL A O 19
ATOM 22273 N N . TYR A 1 54 ? 4.808 -5.833 -13.259 1.00 0.00 51 TYR A N 19
ATOM 22274 C CA . TYR A 1 54 ? 5.556 -4.647 -12.872 1.00 0.00 51 TYR A CA 19
ATOM 22275 C C . TYR A 1 54 ? 4.562 -3.506 -12.643 1.00 0.00 51 TYR A C 19
ATOM 22276 O O . TYR A 1 54 ? 4.078 -2.901 -13.601 1.00 0.00 51 TYR A O 19
ATOM 22294 N N . PRO A 1 55 ? 4.224 -3.228 -11.373 1.00 0.00 52 PRO A N 19
ATOM 22295 C CA . PRO A 1 55 ? 3.244 -2.187 -11.001 1.00 0.00 52 PRO A CA 19
ATOM 22296 C C . PRO A 1 55 ? 3.668 -0.792 -11.452 1.00 0.00 52 PRO A C 19
ATOM 22297 O O . PRO A 1 55 ? 4.835 -0.559 -11.773 1.00 0.00 52 PRO A O 19
ATOM 22308 N N . GLY A 1 56 ? 2.717 0.132 -11.465 1.00 0.00 53 GLY A N 19
ATOM 22309 C CA . GLY A 1 56 ? 3.005 1.492 -11.879 1.00 0.00 53 GLY A CA 19
ATOM 22310 C C . GLY A 1 56 ? 3.515 2.364 -10.746 1.00 0.00 53 GLY A C 19
ATOM 22311 O O . GLY A 1 56 ? 4.396 1.960 -9.984 1.00 0.00 53 GLY A O 19
ATOM 22315 N N . SER A 1 57 ? 2.966 3.562 -10.641 1.00 0.00 54 SER A N 19
ATOM 22316 C CA . SER A 1 57 ? 3.378 4.507 -9.617 1.00 0.00 54 SER A CA 19
ATOM 22317 C C . SER A 1 57 ? 2.396 4.481 -8.452 1.00 0.00 54 SER A C 19
ATOM 22318 O O . SER A 1 57 ? 1.268 4.016 -8.604 1.00 0.00 54 SER A O 19
ATOM 22326 N N . ASP A 1 58 ? 2.837 4.982 -7.298 1.00 0.00 55 ASP A N 19
ATOM 22327 C CA . ASP A 1 58 ? 1.989 5.060 -6.107 1.00 0.00 55 ASP A CA 19
ATOM 22328 C C . ASP A 1 58 ? 1.590 3.661 -5.651 1.00 0.00 55 ASP A C 19
ATOM 22329 O O . ASP A 1 58 ? 0.421 3.388 -5.377 1.00 0.00 55 ASP A O 19
ATOM 22338 N N . ALA A 1 59 ? 2.584 2.788 -5.573 1.00 0.00 56 ALA A N 19
ATOM 22339 C CA . ALA A 1 59 ? 2.374 1.397 -5.205 1.00 0.00 56 ALA A CA 19
ATOM 22340 C C . ALA A 1 59 ? 2.062 1.275 -3.712 1.00 0.00 56 ALA A C 19
ATOM 22341 O O . ALA A 1 59 ? 2.777 1.824 -2.867 1.00 0.00 56 ALA A O 19
ATOM 22348 N N . VAL A 1 60 ? 1.003 0.549 -3.401 1.00 0.00 57 VAL A N 19
ATOM 22349 C CA . VAL A 1 60 ? 0.545 0.367 -2.030 1.00 0.00 57 VAL A CA 19
ATOM 22350 C C . VAL A 1 60 ? 0.123 -1.068 -1.811 1.00 0.00 57 VAL A C 19
ATOM 22351 O O . VAL A 1 60 ? 0.169 -1.890 -2.727 1.00 0.00 57 VAL A O 19
ATOM 22364 N N . VAL A 1 61 ? -0.310 -1.346 -0.600 1.00 0.00 58 VAL A N 19
ATOM 22365 C CA . VAL A 1 61 ? -0.639 -2.705 -0.192 1.00 0.00 58 VAL A CA 19
ATOM 22366 C C . VAL A 1 61 ? -1.916 -2.727 0.638 1.00 0.00 58 VAL A C 19
ATOM 22367 O O . VAL A 1 61 ? -2.131 -1.884 1.512 1.00 0.00 58 VAL A O 19
ATOM 22380 N N . VAL A 1 62 ? -2.751 -3.704 0.331 1.00 0.00 59 VAL A N 19
ATOM 22381 C CA . VAL A 1 62 ? -4.026 -3.900 0.901 1.00 0.00 59 VAL A CA 19
ATOM 22382 C C . VAL A 1 62 ? -4.236 -5.390 1.166 1.00 0.00 59 VAL A C 19
ATOM 22383 O O . VAL A 1 62 ? -3.405 -6.222 0.777 1.00 0.00 59 VAL A O 19
ATOM 22396 N N . THR A 1 63 ? -5.359 -5.706 1.790 1.00 0.00 60 THR A N 19
ATOM 22397 C CA . THR A 1 63 ? -5.700 -7.073 2.166 1.00 0.00 60 THR A CA 19
ATOM 22398 C C . THR A 1 63 ? -6.842 -7.628 1.293 1.00 0.00 60 THR A C 19
ATOM 22399 O O . THR A 1 63 ? -7.179 -7.050 0.256 1.00 0.00 60 THR A O 19
ATOM 22410 N N . ALA A 1 64 ? -7.433 -8.742 1.739 1.00 0.00 61 ALA A N 19
ATOM 22411 C CA . ALA A 1 64 ? -8.464 -9.459 0.991 1.00 0.00 61 ALA A CA 19
ATOM 22412 C C . ALA A 1 64 ? -9.679 -8.601 0.628 1.00 0.00 61 ALA A C 19
ATOM 22413 O O . ALA A 1 64 ? -10.144 -8.646 -0.502 1.00 0.00 61 ALA A O 19
ATOM 22420 N N . THR A 1 65 ? -10.225 -7.858 1.573 1.00 0.00 62 THR A N 19
ATOM 22421 C CA . THR A 1 65 ? -11.416 -7.053 1.280 1.00 0.00 62 THR A CA 19
ATOM 22422 C C . THR A 1 65 ? -11.167 -6.093 0.138 1.00 0.00 62 THR A C 19
ATOM 22423 O O . THR A 1 65 ? -11.837 -6.129 -0.897 1.00 0.00 62 THR A O 19
ATOM 22434 N N . GLU A 1 66 ? -10.175 -5.242 0.353 1.00 0.00 63 GLU A N 19
ATOM 22435 C CA . GLU A 1 66 ? -9.799 -4.215 -0.603 1.00 0.00 63 GLU A CA 19
ATOM 22436 C C . GLU A 1 66 ? -9.464 -4.867 -1.942 1.00 0.00 63 GLU A C 19
ATOM 22437 O O . GLU A 1 66 ? -9.587 -4.266 -3.007 1.00 0.00 63 GLU A O 19
ATOM 22449 N N . HIS A 1 67 ? -9.014 -6.108 -1.845 1.00 0.00 64 HIS A N 19
ATOM 22450 C CA . HIS A 1 67 ? -8.686 -6.929 -2.992 1.00 0.00 64 HIS A CA 19
ATOM 22451 C C . HIS A 1 67 ? -9.841 -7.123 -3.975 1.00 0.00 64 HIS A C 19
ATOM 22452 O O . HIS A 1 67 ? -9.646 -6.924 -5.140 1.00 0.00 64 HIS A O 19
ATOM 22467 N N . ALA A 1 68 ? -11.032 -7.479 -3.512 1.00 0.00 65 ALA A N 19
ATOM 22468 C CA . ALA A 1 68 ? -12.059 -8.031 -4.401 1.00 0.00 65 ALA A CA 19
ATOM 22469 C C . ALA A 1 68 ? -12.397 -7.093 -5.565 1.00 0.00 65 ALA A C 19
ATOM 22470 O O . ALA A 1 68 ? -12.034 -7.345 -6.716 1.00 0.00 65 ALA A O 19
ATOM 22477 N N . GLU A 1 69 ? -13.087 -6.022 -5.237 1.00 0.00 66 GLU A N 19
ATOM 22478 C CA . GLU A 1 69 ? -13.571 -5.043 -6.223 1.00 0.00 66 GLU A CA 19
ATOM 22479 C C . GLU A 1 69 ? -12.431 -4.443 -7.072 1.00 0.00 66 GLU A C 19
ATOM 22480 O O . GLU A 1 69 ? -12.423 -4.485 -8.352 1.00 0.00 66 GLU A O 19
ATOM 22492 N N . ALA A 1 70 ? -11.461 -3.900 -6.352 1.00 0.00 67 ALA A N 19
ATOM 22493 C CA . ALA A 1 70 ? -10.335 -3.244 -6.965 1.00 0.00 67 ALA A CA 19
ATOM 22494 C C . ALA A 1 70 ? -9.634 -4.197 -7.904 1.00 0.00 67 ALA A C 19
ATOM 22495 O O . ALA A 1 70 ? -9.432 -3.874 -9.044 1.00 0.00 67 ALA A O 19
ATOM 22502 N N . GLU A 1 71 ? -9.311 -5.387 -7.425 1.00 0.00 68 GLU A N 19
ATOM 22503 C CA . GLU A 1 71 ? -8.597 -6.378 -8.222 1.00 0.00 68 GLU A CA 19
ATOM 22504 C C . GLU A 1 71 ? -9.337 -6.712 -9.501 1.00 0.00 68 GLU A C 19
ATOM 22505 O O . GLU A 1 71 ? -8.715 -7.048 -10.473 1.00 0.00 68 GLU A O 19
ATOM 22517 N N . LYS A 1 72 ? -10.656 -6.653 -9.506 1.00 0.00 69 LYS A N 19
ATOM 22518 C CA . LYS A 1 72 ? -11.386 -6.812 -10.761 1.00 0.00 69 LYS A CA 19
ATOM 22519 C C . LYS A 1 72 ? -10.913 -5.764 -11.769 1.00 0.00 69 LYS A C 19
ATOM 22520 O O . LYS A 1 72 ? -10.178 -6.067 -12.746 1.00 0.00 69 LYS A O 19
ATOM 22539 N N . ARG A 1 73 ? -11.291 -4.517 -11.493 1.00 0.00 70 ARG A N 19
ATOM 22540 C CA . ARG A 1 73 ? -11.009 -3.417 -12.442 1.00 0.00 70 ARG A CA 19
ATOM 22541 C C . ARG A 1 73 ? -9.501 -3.318 -12.732 1.00 0.00 70 ARG A C 19
ATOM 22542 O O . ARG A 1 73 ? -9.027 -3.306 -13.886 1.00 0.00 70 ARG A O 19
ATOM 22563 N N . ALA A 1 74 ? -8.784 -3.230 -11.645 1.00 0.00 71 ALA A N 19
ATOM 22564 C CA . ALA A 1 74 ? -7.353 -3.123 -11.615 1.00 0.00 71 ALA A CA 19
ATOM 22565 C C . ALA A 1 74 ? -6.632 -4.268 -12.320 1.00 0.00 71 ALA A C 19
ATOM 22566 O O . ALA A 1 74 ? -5.662 -4.028 -13.008 1.00 0.00 71 ALA A O 19
ATOM 22573 N N . ALA A 1 75 ? -7.061 -5.516 -12.111 1.00 0.00 72 ALA A N 19
ATOM 22574 C CA . ALA A 1 75 ? -6.414 -6.658 -12.766 1.00 0.00 72 ALA A CA 19
ATOM 22575 C C . ALA A 1 75 ? -6.439 -6.483 -14.257 1.00 0.00 72 ALA A C 19
ATOM 22576 O O . ALA A 1 75 ? -5.493 -6.858 -14.957 1.00 0.00 72 ALA A O 19
ATOM 22583 N N . ALA A 1 76 ? -7.540 -5.931 -14.744 1.00 0.00 73 ALA A N 19
ATOM 22584 C CA . ALA A 1 76 ? -7.625 -5.599 -16.150 1.00 0.00 73 ALA A CA 19
ATOM 22585 C C . ALA A 1 76 ? -6.483 -4.658 -16.549 1.00 0.00 73 ALA A C 19
ATOM 22586 O O . ALA A 1 76 ? -5.643 -5.016 -17.371 1.00 0.00 73 ALA A O 19
ATOM 22593 N N . ARG A 1 77 ? -6.475 -3.456 -15.980 1.00 0.00 74 ARG A N 19
ATOM 22594 C CA . ARG A 1 77 ? -5.457 -2.436 -16.307 1.00 0.00 74 ARG A CA 19
ATOM 22595 C C . ARG A 1 77 ? -3.993 -2.879 -16.066 1.00 0.00 74 ARG A C 19
ATOM 22596 O O . ARG A 1 77 ? -3.133 -2.641 -16.915 1.00 0.00 74 ARG A O 19
ATOM 22617 N N . ALA A 1 78 ? -3.712 -3.487 -14.903 1.00 0.00 75 ALA A N 19
ATOM 22618 C CA . ALA A 1 78 ? -2.338 -3.868 -14.502 1.00 0.00 75 ALA A CA 19
ATOM 22619 C C . ALA A 1 78 ? -1.666 -4.745 -15.547 1.00 0.00 75 ALA A C 19
ATOM 22620 O O . ALA A 1 78 ? -0.456 -4.659 -15.752 1.00 0.00 75 ALA A O 19
ATOM 22627 N N . GLY A 1 79 ? -2.444 -5.596 -16.200 1.00 0.00 76 GLY A N 19
ATOM 22628 C CA . GLY A 1 79 ? -1.891 -6.436 -17.223 1.00 0.00 76 GLY A CA 19
ATOM 22629 C C . GLY A 1 79 ? -2.907 -6.752 -18.289 1.00 0.00 76 GLY A C 19
ATOM 22630 O O . GLY A 1 79 ? -3.409 -5.860 -18.969 1.00 0.00 76 GLY A O 19
ATOM 22634 N N . HIS A 1 80 ? -3.218 -8.035 -18.399 1.00 0.00 77 HIS A N 19
ATOM 22635 C CA . HIS A 1 80 ? -4.134 -8.566 -19.420 1.00 0.00 77 HIS A CA 19
ATOM 22636 C C . HIS A 1 80 ? -3.795 -8.058 -20.828 1.00 0.00 77 HIS A C 19
ATOM 22637 O O . HIS A 1 80 ? -4.633 -8.110 -21.732 1.00 0.00 77 HIS A O 19
ATOM 22652 N N . ALA A 1 81 ? -2.562 -7.595 -21.020 1.00 0.00 78 ALA A N 19
ATOM 22653 C CA . ALA A 1 81 ? -2.143 -7.036 -22.298 1.00 0.00 78 ALA A CA 19
ATOM 22654 C C . ALA A 1 81 ? -0.624 -7.044 -22.440 1.00 0.00 78 ALA A C 19
ATOM 22655 O O . ALA A 1 81 ? -0.069 -6.346 -23.288 1.00 0.00 78 ALA A O 19
ATOM 22662 N N . ALA A 1 82 ? 0.047 -7.835 -21.612 1.00 0.00 79 ALA A N 19
ATOM 22663 C CA . ALA A 1 82 ? 1.497 -7.940 -21.679 1.00 0.00 79 ALA A CA 19
ATOM 22664 C C . ALA A 1 82 ? 1.900 -8.911 -22.777 1.00 0.00 79 ALA A C 19
ATOM 22665 O O . ALA A 1 82 ? 1.074 -9.686 -23.264 1.00 0.00 79 ALA A O 19
ATOM 22672 N N . THR A 1 83 ? 3.158 -8.862 -23.174 1.00 0.00 80 THR A N 19
ATOM 22673 C CA . THR A 1 83 ? 3.659 -9.729 -24.225 1.00 0.00 80 THR A CA 19
ATOM 22674 C C . THR A 1 83 ? 5.018 -10.302 -23.832 1.00 0.00 80 THR A C 19
ATOM 22675 O O . THR A 1 83 ? 6.046 -9.626 -24.061 1.00 0.00 80 THR A O 19
ATOM 22687 N N . MET A 1 4 ? 6.137 1.634 2.903 1.00 0.00 1 MET A N 20
ATOM 22688 C CA . MET A 1 4 ? 5.792 0.736 1.780 1.00 0.00 1 MET A CA 20
ATOM 22689 C C . MET A 1 4 ? 6.418 -0.634 1.999 1.00 0.00 1 MET A C 20
ATOM 22690 O O . MET A 1 4 ? 7.604 -0.738 2.308 1.00 0.00 1 MET A O 20
ATOM 22704 N N . HIS A 1 5 ? 5.621 -1.683 1.853 1.00 0.00 2 HIS A N 20
ATOM 22705 C CA . HIS A 1 5 ? 6.132 -3.039 1.976 1.00 0.00 2 HIS A CA 20
ATOM 22706 C C . HIS A 1 5 ? 5.501 -3.903 0.902 1.00 0.00 2 HIS A C 20
ATOM 22707 O O . HIS A 1 5 ? 4.404 -3.615 0.441 1.00 0.00 2 HIS A O 20
ATOM 22722 N N . ALA A 1 6 ? 6.194 -4.947 0.502 1.00 0.00 3 ALA A N 20
ATOM 22723 C CA . ALA A 1 6 ? 5.639 -5.901 -0.437 1.00 0.00 3 ALA A CA 20
ATOM 22724 C C . ALA A 1 6 ? 6.008 -7.307 -0.019 1.00 0.00 3 ALA A C 20
ATOM 22725 O O . ALA A 1 6 ? 7.158 -7.719 -0.148 1.00 0.00 3 ALA A O 20
ATOM 22732 N N . LYS A 1 7 ? 5.038 -8.016 0.525 1.00 0.00 4 LYS A N 20
ATOM 22733 C CA . LYS A 1 7 ? 5.252 -9.370 0.998 1.00 0.00 4 LYS A CA 20
ATOM 22734 C C . LYS A 1 7 ? 4.067 -10.246 0.632 1.00 0.00 4 LYS A C 20
ATOM 22735 O O . LYS A 1 7 ? 3.009 -9.743 0.252 1.00 0.00 4 LYS A O 20
ATOM 22754 N N . VAL A 1 8 ? 4.259 -11.550 0.731 1.00 0.00 5 VAL A N 20
ATOM 22755 C CA . VAL A 1 8 ? 3.215 -12.502 0.396 1.00 0.00 5 VAL A CA 20
ATOM 22756 C C . VAL A 1 8 ? 2.103 -12.464 1.446 1.00 0.00 5 VAL A C 20
ATOM 22757 O O . VAL A 1 8 ? 2.345 -12.134 2.610 1.00 0.00 5 VAL A O 20
ATOM 22770 N N . GLY A 1 9 ? 0.889 -12.791 1.027 1.00 0.00 6 GLY A N 20
ATOM 22771 C CA . GLY A 1 9 ? -0.248 -12.720 1.922 1.00 0.00 6 GLY A CA 20
ATOM 22772 C C . GLY A 1 9 ? -0.891 -11.357 1.862 1.00 0.00 6 GLY A C 20
ATOM 22773 O O . GLY A 1 9 ? -1.710 -10.998 2.706 1.00 0.00 6 GLY A O 20
ATOM 22777 N N . ASP A 1 10 ? -0.521 -10.615 0.836 1.00 0.00 7 ASP A N 20
ATOM 22778 C CA . ASP A 1 10 ? -0.978 -9.234 0.641 1.00 0.00 7 ASP A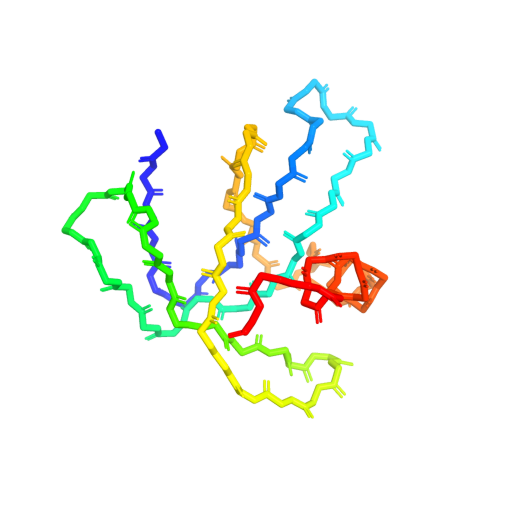 CA 20
ATOM 22779 C C . ASP A 1 10 ? -1.291 -9.033 -0.817 1.00 0.00 7 ASP A C 20
ATOM 22780 O O . ASP A 1 10 ? -1.131 -9.935 -1.636 1.00 0.00 7 ASP A O 20
ATOM 22789 N N . TYR A 1 11 ? -1.692 -7.838 -1.134 1.00 0.00 8 TYR A N 20
ATOM 22790 C CA . TYR A 1 11 ? -2.137 -7.501 -2.466 1.00 0.00 8 TYR A CA 20
ATOM 22791 C C . TYR A 1 11 ? -1.555 -6.160 -2.830 1.00 0.00 8 TYR A C 20
ATOM 22792 O O . TYR A 1 11 ? -0.958 -5.482 -1.996 1.00 0.00 8 TYR A O 20
ATOM 22810 N N . LEU A 1 12 ? -1.752 -5.775 -4.061 1.00 0.00 9 LEU A N 20
ATOM 22811 C CA . LEU A 1 12 ? -1.025 -4.663 -4.629 1.00 0.00 9 LEU A CA 20
ATOM 22812 C C . LEU A 1 12 ? -1.948 -3.805 -5.460 1.00 0.00 9 LEU A C 20
ATOM 22813 O O . LEU A 1 12 ? -2.797 -4.332 -6.198 1.00 0.00 9 LEU A O 20
ATOM 22829 N N . VAL A 1 13 ? -1.783 -2.489 -5.266 1.00 0.00 10 VAL A N 20
ATOM 22830 C CA . VAL A 1 13 ? -2.486 -1.449 -6.009 1.00 0.00 10 VAL A CA 20
ATOM 22831 C C . VAL A 1 13 ? -1.505 -0.319 -6.334 1.00 0.00 10 VAL A C 20
ATOM 22832 O O . VAL A 1 13 ? -0.635 -0.005 -5.530 1.00 0.00 10 VAL A O 20
ATOM 22845 N N . VAL A 1 14 ? -1.644 0.281 -7.503 1.00 0.00 11 VAL A N 20
ATOM 22846 C CA . VAL A 1 14 ? -0.802 1.399 -7.902 1.00 0.00 11 VAL A CA 20
ATOM 22847 C C . VAL A 1 14 ? -1.652 2.623 -8.242 1.00 0.00 11 VAL A C 20
ATOM 22848 O O . VAL A 1 14 ? -2.616 2.536 -9.007 1.00 0.00 11 VAL A O 20
ATOM 22861 N N . LYS A 1 15 ? -1.294 3.762 -7.657 1.00 0.00 12 LYS A N 20
ATOM 22862 C CA . LYS A 1 15 ? -1.969 5.018 -7.950 1.00 0.00 12 LYS A CA 20
ATOM 22863 C C . LYS A 1 15 ? -1.339 5.663 -9.180 1.00 0.00 12 LYS A C 20
ATOM 22864 O O . LYS A 1 15 ? -0.354 6.395 -9.069 1.00 0.00 12 LYS A O 20
ATOM 22883 N N . GLY A 1 16 ? -1.896 5.386 -10.351 1.00 0.00 13 GLY A N 20
ATOM 22884 C CA . GLY A 1 16 ? -1.276 5.854 -11.576 1.00 0.00 13 GLY A CA 20
ATOM 22885 C C . GLY A 1 16 ? -2.245 6.506 -12.544 1.00 0.00 13 GLY A C 20
ATOM 22886 O O . GLY A 1 16 ? -2.116 7.692 -12.846 1.00 0.00 13 GLY A O 20
ATOM 22890 N N . THR A 1 17 ? -3.209 5.735 -13.028 1.00 0.00 14 THR A N 20
ATOM 22891 C CA . THR A 1 17 ? -4.114 6.191 -14.080 1.00 0.00 14 THR A CA 20
ATOM 22892 C C . THR A 1 17 ? -4.880 7.451 -13.672 1.00 0.00 14 THR A C 20
ATOM 22893 O O . THR A 1 17 ? -5.365 7.550 -12.546 1.00 0.00 14 THR A O 20
ATOM 22904 N N . THR A 1 18 ? -4.989 8.399 -14.604 1.00 0.00 15 THR A N 20
ATOM 22905 C CA . THR A 1 18 ? -5.735 9.647 -14.407 1.00 0.00 15 THR A CA 20
ATOM 22906 C C . THR A 1 18 ? -5.385 10.350 -13.089 1.00 0.00 15 THR A C 20
ATOM 22907 O O . THR A 1 18 ? -4.360 11.030 -12.998 1.00 0.00 15 THR A O 20
ATOM 22918 N N . THR A 1 19 ? -6.223 10.180 -12.075 1.00 0.00 16 THR A N 20
ATOM 22919 C CA . THR A 1 19 ? -6.004 10.822 -10.791 1.00 0.00 16 THR A CA 20
ATOM 22920 C C . THR A 1 19 ? -6.637 10.017 -9.655 1.00 0.00 16 THR A C 20
ATOM 22921 O O . THR A 1 19 ? -7.824 9.678 -9.707 1.00 0.00 16 THR A O 20
ATOM 22932 N N . GLU A 1 20 ? -5.815 9.675 -8.655 1.00 0.00 17 GLU A N 20
ATOM 22933 C CA . GLU A 1 20 ? -6.269 8.954 -7.457 1.00 0.00 17 GLU A CA 20
ATOM 22934 C C . GLU A 1 20 ? -6.876 7.595 -7.802 1.00 0.00 17 GLU A C 20
ATOM 22935 O O . GLU A 1 20 ? -7.561 6.987 -6.979 1.00 0.00 17 GLU A O 20
ATOM 22947 N N . ARG A 1 21 ? -6.607 7.114 -9.002 1.00 0.00 18 ARG A N 20
ATOM 22948 C CA . ARG A 1 21 ? -7.222 5.887 -9.473 1.00 0.00 18 ARG A CA 20
ATOM 22949 C C . ARG A 1 21 ? -6.442 4.681 -8.982 1.00 0.00 18 ARG A C 20
ATOM 22950 O O . ARG A 1 21 ? -5.222 4.596 -9.159 1.00 0.00 18 ARG A O 20
ATOM 22971 N N . HIS A 1 22 ? -7.148 3.767 -8.342 1.00 0.00 19 HIS A N 20
ATOM 22972 C CA . HIS A 1 22 ? -6.537 2.568 -7.799 1.00 0.00 19 HIS A CA 20
ATOM 22973 C C . HIS A 1 22 ? -6.551 1.450 -8.830 1.00 0.00 19 HIS A C 20
ATOM 22974 O O . HIS A 1 22 ? -7.492 0.657 -8.884 1.00 0.00 19 HIS A O 20
ATOM 22989 N N . ASP A 1 23 ? -5.514 1.405 -9.658 1.00 0.00 20 ASP A N 20
ATOM 22990 C CA . ASP A 1 23 ? -5.399 0.376 -10.683 1.00 0.00 20 ASP A CA 20
ATOM 22991 C C . ASP A 1 23 ? -4.232 -0.544 -10.370 1.00 0.00 20 ASP A C 20
ATOM 22992 O O . ASP A 1 23 ? -3.623 -0.409 -9.322 1.00 0.00 20 ASP A O 20
ATOM 23001 N N . GLN A 1 24 ? -3.938 -1.481 -11.272 1.00 0.00 21 GLN A N 20
ATOM 23002 C CA . GLN A 1 24 ? -2.894 -2.488 -11.053 1.00 0.00 21 GLN A CA 20
ATOM 23003 C C . GLN A 1 24 ? -3.107 -3.217 -9.728 1.00 0.00 21 GLN A C 20
ATOM 23004 O O . GLN A 1 24 ? -2.528 -2.849 -8.710 1.00 0.00 21 GLN A O 20
ATOM 23018 N N . HIS A 1 25 ? -3.940 -4.253 -9.737 1.00 0.00 22 HIS A N 20
ATOM 23019 C CA . HIS A 1 25 ? -4.301 -4.928 -8.498 1.00 0.00 22 HIS A CA 20
ATOM 23020 C C . HIS A 1 25 ? -4.238 -6.442 -8.638 1.00 0.00 22 HIS A C 20
ATOM 23021 O O . HIS A 1 25 ? -4.750 -7.004 -9.598 1.00 0.00 22 HIS A O 20
ATOM 23036 N N . ALA A 1 26 ? -3.621 -7.077 -7.646 1.00 0.00 23 ALA A N 20
ATOM 23037 C CA . ALA A 1 26 ? -3.553 -8.553 -7.550 1.00 0.00 23 ALA A CA 20
ATOM 23038 C C . ALA A 1 26 ? -2.815 -8.940 -6.285 1.00 0.00 23 ALA A C 20
ATOM 23039 O O . ALA A 1 26 ? -2.362 -8.069 -5.544 1.00 0.00 23 ALA A O 20
ATOM 23046 N N . GLU A 1 27 ? -2.709 -10.229 -6.040 1.00 0.00 24 GLU A N 20
ATOM 23047 C CA . GLU A 1 27 ? -2.122 -10.726 -4.790 1.00 0.00 24 GLU A CA 20
ATOM 23048 C C . GLU A 1 27 ? -0.671 -11.120 -4.969 1.00 0.00 24 GLU A C 20
ATOM 23049 O O . GLU A 1 27 ? -0.316 -11.850 -5.884 1.00 0.00 24 GLU A O 20
ATOM 23061 N N . ILE A 1 28 ? 0.162 -10.645 -4.069 1.00 0.00 25 ILE A N 20
ATOM 23062 C CA . ILE A 1 28 ? 1.562 -10.986 -4.091 1.00 0.00 25 ILE A CA 20
ATOM 23063 C C . ILE A 1 28 ? 1.777 -12.284 -3.324 1.00 0.00 25 ILE A C 20
ATOM 23064 O O . ILE A 1 28 ? 1.612 -12.324 -2.096 1.00 0.00 25 ILE A O 20
ATOM 23080 N N . ILE A 1 29 ? 2.081 -13.351 -4.062 1.00 0.00 26 ILE A N 20
ATOM 23081 C CA . ILE A 1 29 ? 2.390 -14.642 -3.457 1.00 0.00 26 ILE A CA 20
ATOM 23082 C C . ILE A 1 29 ? 3.872 -14.967 -3.618 1.00 0.00 26 ILE A C 20
ATOM 23083 O O . ILE A 1 29 ? 4.455 -15.683 -2.804 1.00 0.00 26 ILE A O 20
ATOM 23099 N N . GLU A 1 30 ? 4.481 -14.439 -4.671 1.00 0.00 27 GLU A N 20
ATOM 23100 C CA . GLU A 1 30 ? 5.911 -14.581 -4.866 1.00 0.00 27 GLU A CA 20
ATOM 23101 C C . GLU A 1 30 ? 6.548 -13.209 -4.911 1.00 0.00 27 GLU A C 20
ATOM 23102 O O . GLU A 1 30 ? 6.325 -12.435 -5.849 1.00 0.00 27 GLU A O 20
ATOM 23114 N N . VAL A 1 31 ? 7.332 -12.910 -3.897 1.00 0.00 28 VAL A N 20
ATOM 23115 C CA . VAL A 1 31 ? 7.925 -11.602 -3.767 1.00 0.00 28 VAL A CA 20
ATOM 23116 C C . VAL A 1 31 ? 9.367 -11.626 -4.276 1.00 0.00 28 VAL A C 20
ATOM 23117 O O . VAL A 1 31 ? 10.214 -12.324 -3.713 1.00 0.00 28 VAL A O 20
ATOM 23130 N N . ARG A 1 32 ? 9.639 -10.888 -5.350 1.00 0.00 29 ARG A N 20
ATOM 23131 C CA . ARG A 1 32 ? 10.976 -10.865 -5.943 1.00 0.00 29 ARG A CA 20
ATOM 23132 C C . ARG A 1 32 ? 11.972 -10.259 -4.968 1.00 0.00 29 ARG A C 20
ATOM 23133 O O . ARG A 1 32 ? 13.010 -10.847 -4.670 1.00 0.00 29 ARG A O 20
ATOM 23154 N N . SER A 1 33 ? 11.644 -9.086 -4.476 1.00 0.00 30 SER A N 20
ATOM 23155 C CA . SER A 1 33 ? 12.437 -8.433 -3.446 1.00 0.00 30 SER A CA 20
ATOM 23156 C C . SER A 1 33 ? 11.592 -8.265 -2.188 1.00 0.00 30 SER A C 20
ATOM 23157 O O . SER A 1 33 ? 10.658 -7.459 -2.163 1.00 0.00 30 SER A O 20
ATOM 23165 N N . ALA A 1 34 ? 11.939 -9.020 -1.146 1.00 0.00 31 ALA A N 20
ATOM 23166 C CA . ALA A 1 34 ? 11.117 -9.136 0.061 1.00 0.00 31 ALA A CA 20
ATOM 23167 C C . ALA A 1 34 ? 10.979 -7.809 0.799 1.00 0.00 31 ALA A C 20
ATOM 23168 O O . ALA A 1 34 ? 10.078 -7.639 1.625 1.00 0.00 31 ALA A O 20
ATOM 23175 N N . ASP A 1 35 ? 11.878 -6.880 0.507 1.00 0.00 32 ASP A N 20
ATOM 23176 C CA . ASP A 1 35 ? 11.835 -5.552 1.108 1.00 0.00 32 ASP A CA 20
ATOM 23177 C C . ASP A 1 35 ? 10.581 -4.814 0.658 1.00 0.00 32 ASP A C 20
ATOM 23178 O O . ASP A 1 35 ? 9.934 -4.117 1.438 1.00 0.00 32 ASP A O 20
ATOM 23187 N N . GLY A 1 36 ? 10.237 -4.999 -0.606 1.00 0.00 33 GLY A N 20
ATOM 23188 C CA . GLY A 1 36 ? 9.131 -4.282 -1.195 1.00 0.00 33 GLY A CA 20
ATOM 23189 C C . GLY A 1 36 ? 9.528 -3.620 -2.494 1.00 0.00 33 GLY A C 20
ATOM 23190 O O . GLY A 1 36 ? 9.336 -2.419 -2.675 1.00 0.00 33 GLY A O 20
ATOM 23194 N N . SER A 1 37 ? 10.084 -4.408 -3.404 1.00 0.00 34 SER A N 20
ATOM 23195 C CA . SER A 1 37 ? 10.588 -3.880 -4.664 1.00 0.00 34 SER A CA 20
ATOM 23196 C C . SER A 1 37 ? 10.134 -4.754 -5.836 1.00 0.00 34 SER A C 20
ATOM 23197 O O . SER A 1 37 ? 10.056 -5.979 -5.711 1.00 0.00 34 SER A O 20
ATOM 23205 N N . PRO A 1 38 ? 9.799 -4.128 -6.977 1.00 0.00 35 PRO A N 20
ATOM 23206 C CA . PRO A 1 38 ? 9.406 -4.846 -8.197 1.00 0.00 35 PRO A CA 20
ATOM 23207 C C . PRO A 1 38 ? 10.592 -5.563 -8.844 1.00 0.00 35 PRO A C 20
ATOM 23208 O O . PRO A 1 38 ? 11.746 -5.278 -8.513 1.00 0.00 35 PRO A O 20
ATOM 23219 N N . PRO A 1 39 ? 10.340 -6.503 -9.775 1.00 0.00 36 PRO A N 20
ATOM 23220 C CA . PRO A 1 39 ? 8.987 -6.893 -10.198 1.00 0.00 36 PRO A CA 20
ATOM 23221 C C . PRO A 1 39 ? 8.283 -7.779 -9.179 1.00 0.00 36 PRO A C 20
ATOM 23222 O O . PRO A 1 39 ? 8.828 -8.087 -8.120 1.00 0.00 36 PRO A O 20
ATOM 23233 N N . TYR A 1 40 ? 7.064 -8.174 -9.500 1.00 0.00 37 TYR A N 20
ATOM 23234 C CA . TYR A 1 40 ? 6.295 -9.046 -8.627 1.00 0.00 37 TYR A CA 20
ATOM 23235 C C . TYR A 1 40 ? 5.719 -10.203 -9.418 1.00 0.00 37 TYR A C 20
ATOM 23236 O O . TYR A 1 40 ? 5.310 -10.036 -10.569 1.00 0.00 37 TYR A O 20
ATOM 23254 N N . VAL A 1 41 ? 5.687 -11.373 -8.805 1.00 0.00 38 VAL A N 20
ATOM 23255 C CA . VAL A 1 41 ? 4.979 -12.495 -9.381 1.00 0.00 38 VAL A CA 20
ATOM 23256 C C . VAL A 1 41 ? 3.636 -12.563 -8.696 1.00 0.00 38 VAL A C 20
ATOM 23257 O O . VAL A 1 41 ? 3.524 -12.970 -7.538 1.00 0.00 38 VAL A O 20
ATOM 23270 N N . VAL A 1 42 ? 2.631 -12.110 -9.407 1.00 0.00 39 VAL A N 20
ATOM 23271 C CA . VAL A 1 42 ? 1.371 -11.780 -8.800 1.00 0.00 39 VAL A CA 20
ATOM 23272 C C . VAL A 1 42 ? 0.276 -12.738 -9.267 1.00 0.00 39 VAL A C 20
ATOM 23273 O O . VAL A 1 42 ? 0.217 -13.132 -10.435 1.00 0.00 39 VAL A O 20
ATOM 23286 N N . ARG A 1 43 ? -0.561 -13.136 -8.334 1.00 0.00 40 ARG A N 20
ATOM 23287 C CA . ARG A 1 43 ? -1.637 -14.057 -8.605 1.00 0.00 40 ARG A CA 20
ATOM 23288 C C . ARG A 1 43 ? -2.945 -13.293 -8.666 1.00 0.00 40 ARG A C 20
ATOM 23289 O O . ARG A 1 43 ? -3.264 -12.506 -7.773 1.00 0.00 40 ARG A O 20
ATOM 23310 N N . TRP A 1 44 ? -3.684 -13.508 -9.729 1.00 0.00 41 TRP A N 20
ATOM 23311 C CA . TRP A 1 44 ? -4.921 -12.793 -9.952 1.00 0.00 41 TRP A CA 20
ATOM 23312 C C . TRP A 1 44 ? -6.062 -13.652 -9.439 1.00 0.00 41 TRP A C 20
ATOM 23313 O O . TRP A 1 44 ? -6.623 -14.462 -10.177 1.00 0.00 41 TRP A O 20
ATOM 23334 N N . LEU A 1 45 ? -6.388 -13.481 -8.169 1.00 0.00 42 LEU A N 20
ATOM 23335 C CA . LEU A 1 45 ? -7.244 -14.433 -7.469 1.00 0.00 42 LEU A CA 20
ATOM 23336 C C . LEU A 1 45 ? -8.670 -14.355 -7.968 1.00 0.00 42 LEU A C 20
ATOM 23337 O O . LEU A 1 45 ? -9.216 -15.322 -8.495 1.00 0.00 42 LEU A O 20
ATOM 23353 N N . VAL A 1 46 ? -9.260 -13.187 -7.804 1.00 0.00 43 VAL A N 20
ATOM 23354 C CA . VAL A 1 46 ? -10.639 -12.965 -8.167 1.00 0.00 43 VAL A CA 20
ATOM 23355 C C . VAL A 1 46 ? -10.784 -12.788 -9.669 1.00 0.00 43 VAL A C 20
ATOM 23356 O O . VAL A 1 46 ? -11.891 -12.654 -10.199 1.00 0.00 43 VAL A O 20
ATOM 23369 N N . ASN A 1 47 ? -9.650 -12.773 -10.343 1.00 0.00 44 ASN A N 20
ATOM 23370 C CA . ASN A 1 47 ? -9.621 -12.686 -11.790 1.00 0.00 44 ASN A CA 20
ATOM 23371 C C . ASN A 1 47 ? -9.547 -14.074 -12.425 1.00 0.00 44 ASN A C 20
ATOM 23372 O O . ASN A 1 47 ? -10.461 -14.479 -13.142 1.00 0.00 44 ASN A O 20
ATOM 23383 N N . GLY A 1 48 ? -8.468 -14.808 -12.164 1.00 0.00 45 GLY A N 20
ATOM 23384 C CA . GLY A 1 48 ? -8.325 -16.126 -12.754 1.00 0.00 45 GLY A CA 20
ATOM 23385 C C . GLY A 1 48 ? -6.928 -16.717 -12.612 1.00 0.00 45 GLY A C 20
ATOM 23386 O O . GLY A 1 48 ? -6.685 -17.544 -11.732 1.00 0.00 45 GLY A O 20
ATOM 23390 N N . HIS A 1 49 ? -6.009 -16.291 -13.475 1.00 0.00 46 HIS A N 20
ATOM 23391 C CA . HIS A 1 49 ? -4.677 -16.903 -13.554 1.00 0.00 46 HIS A CA 20
ATOM 23392 C C . HIS A 1 49 ? -3.635 -16.095 -12.794 1.00 0.00 46 HIS A C 20
ATOM 23393 O O . HIS A 1 49 ? -3.932 -15.040 -12.251 1.00 0.00 46 HIS A O 20
ATOM 23408 N N . GLU A 1 50 ? -2.417 -16.610 -12.749 1.00 0.00 47 GLU A N 20
ATOM 23409 C CA . GLU A 1 50 ? -1.302 -15.908 -12.119 1.00 0.00 47 GLU A CA 20
ATOM 23410 C C . GLU A 1 50 ? -0.190 -15.654 -13.136 1.00 0.00 47 GLU A C 20
ATOM 23411 O O . GLU A 1 50 ? -0.043 -16.407 -14.103 1.00 0.00 47 GLU A O 20
ATOM 23423 N N . THR A 1 51 ? 0.583 -14.594 -12.924 1.00 0.00 48 THR A N 20
ATOM 23424 C CA . THR A 1 51 ? 1.629 -14.207 -13.865 1.00 0.00 48 THR A CA 20
ATOM 23425 C C . THR A 1 51 ? 2.564 -13.174 -13.253 1.00 0.00 48 THR A C 20
ATOM 23426 O O . THR A 1 51 ? 2.379 -12.730 -12.123 1.00 0.00 48 THR A O 20
ATOM 23437 N N . THR A 1 52 ? 3.558 -12.794 -14.023 1.00 0.00 49 THR A N 20
ATOM 23438 C CA . THR A 1 52 ? 4.570 -11.851 -13.576 1.00 0.00 49 THR A CA 20
ATOM 23439 C C . THR A 1 52 ? 4.247 -10.451 -14.097 1.00 0.00 49 THR A C 20
ATOM 23440 O O . THR A 1 52 ? 4.191 -10.223 -15.308 1.00 0.00 49 THR A O 20
ATOM 23451 N N . VAL A 1 53 ? 4.030 -9.521 -13.176 1.00 0.00 50 VAL A N 20
ATOM 23452 C CA . VAL A 1 53 ? 3.548 -8.191 -13.526 1.00 0.00 50 VAL A CA 20
ATOM 23453 C C . VAL A 1 53 ? 4.519 -7.107 -13.056 1.00 0.00 50 VAL A C 20
ATOM 23454 O O . VAL A 1 53 ? 5.189 -7.246 -12.022 1.00 0.00 50 VAL A O 20
ATOM 23467 N N . TYR A 1 54 ? 4.605 -6.041 -13.840 1.00 0.00 51 TYR A N 20
ATOM 23468 C CA . TYR A 1 54 ? 5.345 -4.852 -13.459 1.00 0.00 51 TYR A CA 20
ATOM 23469 C C . TYR A 1 54 ? 4.362 -3.717 -13.167 1.00 0.00 51 TYR A C 20
ATOM 23470 O O . TYR A 1 54 ? 3.826 -3.103 -14.086 1.00 0.00 51 TYR A O 20
ATOM 23488 N N . PRO A 1 55 ? 4.098 -3.446 -11.878 1.00 0.00 52 PRO A N 20
ATOM 23489 C CA . PRO A 1 55 ? 3.123 -2.425 -11.457 1.00 0.00 52 PRO A CA 20
ATOM 23490 C C . PRO A 1 55 ? 3.652 -1.002 -11.628 1.00 0.00 52 PRO A C 20
ATOM 23491 O O . PRO A 1 55 ? 2.908 -0.030 -11.509 1.00 0.00 52 PRO A O 20
ATOM 23502 N N . GLY A 1 56 ? 4.943 -0.890 -11.901 1.00 0.00 53 GLY A N 20
ATOM 23503 C CA . GLY A 1 56 ? 5.564 0.410 -12.024 1.00 0.00 53 GLY A CA 20
ATOM 23504 C C . GLY A 1 56 ? 6.195 0.854 -10.721 1.00 0.00 53 GLY A C 20
ATOM 23505 O O . GLY A 1 56 ? 7.272 0.383 -10.357 1.00 0.00 53 GLY A O 20
ATOM 23509 N N . SER A 1 57 ? 5.525 1.751 -10.011 1.00 0.00 54 SER A N 20
ATOM 23510 C CA . SER A 1 57 ? 6.012 2.243 -8.728 1.00 0.00 54 SER A CA 20
ATOM 23511 C C . SER A 1 57 ? 4.839 2.698 -7.862 1.00 0.00 54 SER A C 20
ATOM 23512 O O . SER A 1 57 ? 3.710 2.775 -8.345 1.00 0.00 54 SER A O 20
ATOM 23520 N N . ASP A 1 58 ? 5.119 3.001 -6.592 1.00 0.00 55 ASP A N 20
ATOM 23521 C CA . ASP A 1 58 ? 4.086 3.409 -5.632 1.00 0.00 55 ASP A CA 20
ATOM 23522 C C . ASP A 1 58 ? 3.068 2.298 -5.422 1.00 0.00 55 ASP A C 20
ATOM 23523 O O . ASP A 1 58 ? 1.864 2.543 -5.321 1.00 0.00 55 ASP A O 20
ATOM 23532 N N . ALA A 1 59 ? 3.576 1.074 -5.339 1.00 0.00 56 ALA A N 20
ATOM 23533 C CA . ALA A 1 59 ? 2.747 -0.094 -5.102 1.00 0.00 56 ALA A CA 20
ATOM 23534 C C . ALA A 1 59 ? 2.371 -0.199 -3.626 1.00 0.00 56 ALA A C 20
ATOM 23535 O O . ALA A 1 59 ? 3.227 -0.412 -2.762 1.00 0.00 56 ALA A O 20
ATOM 23542 N N . VAL A 1 60 ? 1.093 -0.027 -3.339 1.00 0.00 57 VAL A N 20
ATOM 23543 C CA . VAL A 1 60 ? 0.591 -0.083 -1.978 1.00 0.00 57 VAL A CA 20
ATOM 23544 C C . VAL A 1 60 ? -0.010 -1.458 -1.712 1.00 0.00 57 VAL A C 20
ATOM 23545 O O . VAL A 1 60 ? -0.492 -2.123 -2.633 1.00 0.00 57 VAL A O 20
ATOM 23558 N N . VAL A 1 61 ? 0.009 -1.870 -0.460 1.00 0.00 58 VAL A N 20
ATOM 23559 C CA . VAL A 1 61 ? -0.451 -3.189 -0.077 1.00 0.00 58 VAL A CA 20
ATOM 23560 C C . VAL A 1 61 ? -1.853 -3.152 0.506 1.00 0.00 58 VAL A C 20
ATOM 23561 O O . VAL A 1 61 ? -2.091 -2.585 1.576 1.00 0.00 58 VAL A O 20
ATOM 23574 N N . VAL A 1 62 ? -2.783 -3.748 -0.214 1.00 0.00 59 VAL A N 20
ATOM 23575 C CA . VAL A 1 62 ? -4.133 -3.883 0.239 1.00 0.00 59 VAL A CA 20
ATOM 23576 C C . VAL A 1 62 ? -4.384 -5.298 0.746 1.00 0.00 59 VAL A C 20
ATOM 23577 O O . VAL A 1 62 ? -3.560 -6.190 0.552 1.00 0.00 59 VAL A O 20
ATOM 23590 N N . THR A 1 63 ? -5.519 -5.492 1.392 1.00 0.00 60 THR A N 20
ATOM 23591 C CA . THR A 1 63 ? -5.846 -6.766 2.015 1.00 0.00 60 THR A CA 20
ATOM 23592 C C . THR A 1 63 ? -7.077 -7.403 1.341 1.00 0.00 60 THR A C 20
ATOM 23593 O O . THR A 1 63 ? -7.462 -6.993 0.246 1.00 0.00 60 THR A O 20
ATOM 23604 N N . ALA A 1 64 ? -7.689 -8.389 2.008 1.00 0.00 61 ALA A N 20
ATOM 23605 C CA . ALA A 1 64 ? -8.765 -9.209 1.435 1.00 0.00 61 ALA A CA 20
ATOM 23606 C C . ALA A 1 64 ? -9.927 -8.402 0.849 1.00 0.00 61 ALA A C 20
ATOM 23607 O O . ALA A 1 64 ? -10.376 -8.682 -0.261 1.00 0.00 61 ALA A O 20
ATOM 23614 N N . THR A 1 65 ? -10.421 -7.411 1.574 1.00 0.00 62 THR A N 20
ATOM 23615 C CA . THR A 1 65 ? -11.604 -6.675 1.123 1.00 0.00 62 THR A CA 20
ATOM 23616 C C . THR A 1 65 ? -11.257 -5.744 -0.016 1.00 0.00 62 THR A C 20
ATOM 23617 O O . THR A 1 65 ? -11.916 -5.731 -1.055 1.00 0.00 62 THR A O 20
ATOM 23628 N N . GLU A 1 66 ? -10.189 -4.992 0.193 1.00 0.00 63 GLU A N 20
ATOM 23629 C CA . GLU A 1 66 ? -9.644 -4.081 -0.804 1.00 0.00 63 GLU A CA 20
ATOM 23630 C C . GLU A 1 66 ? -9.251 -4.855 -2.061 1.00 0.00 63 GLU A C 20
ATOM 23631 O O . GLU A 1 66 ? -8.999 -4.282 -3.120 1.00 0.00 63 GLU A O 20
ATOM 23643 N N . HIS A 1 67 ? -9.142 -6.165 -1.904 1.00 0.00 64 HIS A N 20
ATOM 23644 C CA . HIS A 1 67 ? -8.734 -7.048 -2.975 1.00 0.00 64 HIS A CA 20
ATOM 23645 C C . HIS A 1 67 ? -9.847 -7.290 -3.992 1.00 0.00 64 HIS A C 20
ATOM 23646 O O . HIS A 1 67 ? -9.623 -7.099 -5.160 1.00 0.00 64 HIS A O 20
ATOM 23661 N N . ALA A 1 68 ? -11.039 -7.652 -3.550 1.00 0.00 65 ALA A N 20
ATOM 23662 C CA . ALA A 1 68 ? -12.039 -8.240 -4.447 1.00 0.00 65 ALA A CA 20
ATOM 23663 C C . ALA A 1 68 ? -12.359 -7.345 -5.650 1.00 0.00 65 ALA A C 20
ATOM 23664 O O . ALA A 1 68 ? -11.945 -7.612 -6.796 1.00 0.00 65 ALA A O 20
ATOM 23671 N N . GLU A 1 69 ? -13.061 -6.269 -5.370 1.00 0.00 66 GLU A N 20
ATOM 23672 C CA . GLU A 1 69 ? -13.592 -5.398 -6.406 1.00 0.00 66 GLU A CA 20
ATOM 23673 C C . GLU A 1 69 ? -12.476 -4.690 -7.184 1.00 0.00 66 GLU A C 20
ATOM 23674 O O . GLU A 1 69 ? -12.459 -4.675 -8.432 1.00 0.00 66 GLU A O 20
ATOM 23686 N N . ALA A 1 70 ? -11.525 -4.141 -6.451 1.00 0.00 67 ALA A N 20
ATOM 23687 C CA . ALA A 1 70 ? -10.437 -3.410 -7.052 1.00 0.00 67 ALA A CA 20
ATOM 23688 C C . ALA A 1 70 ? -9.528 -4.325 -7.855 1.00 0.00 67 ALA A C 20
ATOM 23689 O O . ALA A 1 70 ? -8.890 -3.881 -8.788 1.00 0.00 67 ALA A O 20
ATOM 23696 N N . GLU A 1 71 ? -9.468 -5.600 -7.509 1.00 0.00 68 GLU A N 20
ATOM 23697 C CA . GLU A 1 71 ? -8.582 -6.510 -8.218 1.00 0.00 68 GLU A CA 20
ATOM 23698 C C . GLU A 1 71 ? -9.129 -6.828 -9.584 1.00 0.00 68 GLU A C 20
ATOM 23699 O O . GLU A 1 71 ? -8.390 -6.812 -10.552 1.00 0.00 68 GLU A O 20
ATOM 23711 N N . LYS A 1 72 ? -10.417 -7.116 -9.677 1.00 0.00 69 LYS A N 20
ATOM 23712 C CA . LYS A 1 72 ? -10.982 -7.417 -10.983 1.00 0.00 69 LYS A CA 20
ATOM 23713 C C . LYS A 1 72 ? -10.814 -6.219 -11.929 1.00 0.00 69 LYS A C 20
ATOM 23714 O O . LYS A 1 72 ? -10.308 -6.369 -13.051 1.00 0.00 69 LYS A O 20
ATOM 23733 N N . ARG A 1 73 ? -11.162 -5.018 -11.462 1.00 0.00 70 ARG A N 20
ATOM 23734 C CA . ARG A 1 73 ? -11.033 -3.829 -12.312 1.00 0.00 70 ARG A CA 20
ATOM 23735 C C . ARG A 1 73 ? -9.559 -3.488 -12.592 1.00 0.00 70 ARG A C 20
ATOM 23736 O O . ARG A 1 73 ? -9.128 -3.359 -13.748 1.00 0.00 70 ARG A O 20
ATOM 23757 N N . ALA A 1 74 ? -8.780 -3.389 -11.533 1.00 0.00 71 ALA A N 20
ATOM 23758 C CA . ALA A 1 74 ? -7.434 -2.867 -11.623 1.00 0.00 71 ALA A CA 20
ATOM 23759 C C . ALA A 1 74 ? -6.456 -3.886 -12.178 1.00 0.00 71 ALA A C 20
ATOM 23760 O O . ALA A 1 74 ? -5.375 -3.520 -12.603 1.00 0.00 71 ALA A O 20
ATOM 23767 N N . ALA A 1 75 ? -6.811 -5.163 -12.164 1.00 0.00 72 ALA A N 20
ATOM 23768 C CA . ALA A 1 75 ? -5.973 -6.162 -12.808 1.00 0.00 72 ALA A CA 20
ATOM 23769 C C . ALA A 1 75 ? -6.238 -6.155 -14.299 1.00 0.00 72 ALA A C 20
ATOM 23770 O O . ALA A 1 75 ? -5.315 -6.311 -15.101 1.00 0.00 72 ALA A O 20
ATOM 23777 N N . ALA A 1 76 ? -7.501 -5.951 -14.675 1.00 0.00 73 ALA A N 20
ATOM 23778 C CA . ALA A 1 76 ? -7.837 -5.751 -16.078 1.00 0.00 73 ALA A CA 20
ATOM 23779 C C . ALA A 1 76 ? -7.014 -4.598 -16.653 1.00 0.00 73 ALA A C 20
ATOM 23780 O O . ALA A 1 76 ? -6.660 -4.600 -17.834 1.00 0.00 73 ALA A O 20
ATOM 23787 N N . ARG A 1 77 ? -6.720 -3.614 -15.805 1.00 0.00 74 ARG A N 20
ATOM 23788 C CA . ARG A 1 77 ? -5.856 -2.496 -16.186 1.00 0.00 74 ARG A CA 20
ATOM 23789 C C . ARG A 1 77 ? -4.367 -2.864 -16.072 1.00 0.00 74 ARG A C 20
ATOM 23790 O O . ARG A 1 77 ? -3.549 -2.446 -16.895 1.00 0.00 74 ARG A O 20
ATOM 23811 N N . ALA A 1 78 ? -4.040 -3.649 -15.045 1.00 0.00 75 ALA A N 20
ATOM 23812 C CA . ALA A 1 78 ? -2.652 -3.972 -14.692 1.00 0.00 75 ALA A CA 20
ATOM 23813 C C . ALA A 1 78 ? -1.911 -4.668 -15.820 1.00 0.00 75 ALA A C 20
ATOM 23814 O O . ALA A 1 78 ? -0.791 -4.286 -16.158 1.00 0.00 75 ALA A O 20
ATOM 23821 N N . GLY A 1 79 ? -2.529 -5.690 -16.395 1.00 0.00 76 GLY A N 20
ATOM 23822 C CA . GLY A 1 79 ? -1.865 -6.441 -17.432 1.00 0.00 76 GLY A CA 20
ATOM 23823 C C . GLY A 1 79 ? -1.939 -5.729 -18.759 1.00 0.00 76 GLY A C 20
ATOM 23824 O O . GLY A 1 79 ? -1.289 -4.700 -18.942 1.00 0.00 76 GLY A O 20
ATOM 23828 N N . HIS A 1 80 ? -2.746 -6.264 -19.670 1.00 0.00 77 HIS A N 20
ATOM 23829 C CA . HIS A 1 80 ? -2.920 -5.688 -21.007 1.00 0.00 77 HIS A CA 20
ATOM 23830 C C . HIS A 1 80 ? -1.607 -5.728 -21.795 1.00 0.00 77 HIS A C 20
ATOM 23831 O O . HIS A 1 80 ? -1.428 -6.562 -22.681 1.00 0.00 77 HIS A O 20
ATOM 23846 N N . ALA A 1 81 ? -0.692 -4.837 -21.449 1.00 0.00 78 ALA A N 20
ATOM 23847 C CA . ALA A 1 81 ? 0.603 -4.749 -22.099 1.00 0.00 78 ALA A CA 20
ATOM 23848 C C . ALA A 1 81 ? 1.633 -4.221 -21.111 1.00 0.00 78 ALA A C 20
ATOM 23849 O O . ALA A 1 81 ? 2.367 -3.277 -21.404 1.00 0.00 78 ALA A O 20
ATOM 23856 N N . ALA A 1 82 ? 1.661 -4.825 -19.926 1.00 0.00 79 ALA A N 20
ATOM 23857 C CA . ALA A 1 82 ? 2.566 -4.400 -18.866 1.00 0.00 79 ALA A CA 20
ATOM 23858 C C . ALA A 1 82 ? 4.012 -4.761 -19.193 1.00 0.00 79 ALA A C 20
ATOM 23859 O O . ALA A 1 82 ? 4.488 -5.841 -18.842 1.00 0.00 79 ALA A O 20
ATOM 23866 N N . THR A 1 83 ? 4.686 -3.856 -19.887 1.00 0.00 80 THR A N 20
ATOM 23867 C CA . THR A 1 83 ? 6.069 -4.040 -20.275 1.00 0.00 80 THR A CA 20
ATOM 23868 C C . THR A 1 83 ? 6.591 -2.739 -20.885 1.00 0.00 80 THR A C 20
ATOM 23869 O O . THR A 1 83 ? 7.711 -2.314 -20.537 1.00 0.00 80 THR A O 20
ATOM 23881 N N . MET A 1 4 ? 8.554 -0.324 -0.018 1.00 0.00 1 MET A N 21
ATOM 23882 C CA . MET A 1 4 ? 7.696 -0.580 1.158 1.00 0.00 1 MET A CA 21
ATOM 23883 C C . MET A 1 4 ? 7.821 -2.038 1.577 1.00 0.00 1 MET A C 21
ATOM 23884 O O . MET A 1 4 ? 8.375 -2.854 0.842 1.00 0.00 1 MET A O 21
ATOM 23898 N N . HIS A 1 5 ? 7.307 -2.367 2.748 1.00 0.00 2 HIS A N 21
ATOM 23899 C CA . HIS A 1 5 ? 7.383 -3.731 3.247 1.00 0.00 2 HIS A CA 21
ATOM 23900 C C . HIS A 1 5 ? 6.076 -4.459 2.986 1.00 0.00 2 HIS A C 21
ATOM 23901 O O . HIS A 1 5 ? 5.030 -4.094 3.525 1.00 0.00 2 HIS A O 21
ATOM 23916 N N . ALA A 1 6 ? 6.141 -5.470 2.139 1.00 0.00 3 ALA A N 21
ATOM 23917 C CA . ALA A 1 6 ? 4.971 -6.254 1.786 1.00 0.00 3 ALA A CA 21
ATOM 23918 C C . ALA A 1 6 ? 5.253 -7.734 1.984 1.00 0.00 3 ALA A C 21
ATOM 23919 O O . ALA A 1 6 ? 6.408 -8.166 1.925 1.00 0.00 3 ALA A O 21
ATOM 23926 N N . LYS A 1 7 ? 4.205 -8.507 2.225 1.00 0.00 4 LYS A N 21
ATOM 23927 C CA . LYS A 1 7 ? 4.346 -9.935 2.443 1.00 0.00 4 LYS A CA 21
ATOM 23928 C C . LYS A 1 7 ? 3.504 -10.712 1.443 1.00 0.00 4 LYS A C 21
ATOM 23929 O O . LYS A 1 7 ? 2.742 -10.131 0.672 1.00 0.00 4 LYS A O 21
ATOM 23948 N N . VAL A 1 8 ? 3.658 -12.025 1.456 1.00 0.00 5 VAL A N 21
ATOM 23949 C CA . VAL A 1 8 ? 2.844 -12.894 0.626 1.00 0.00 5 VAL A CA 21
ATOM 23950 C C . VAL A 1 8 ? 1.434 -12.984 1.195 1.00 0.00 5 VAL A C 21
ATOM 23951 O O . VAL A 1 8 ? 1.243 -13.099 2.409 1.00 0.00 5 VAL A O 21
ATOM 23964 N N . GLY A 1 9 ? 0.452 -12.905 0.316 1.00 0.00 6 GLY A N 21
ATOM 23965 C CA . GLY A 1 9 ? -0.920 -12.877 0.752 1.00 0.00 6 GLY A CA 21
ATOM 23966 C C . GLY A 1 9 ? -1.405 -11.455 0.889 1.00 0.00 6 GLY A C 21
ATOM 23967 O O . GLY A 1 9 ? -2.493 -11.202 1.411 1.00 0.00 6 GLY A O 21
ATOM 23971 N N . ASP A 1 10 ? -0.579 -10.523 0.433 1.00 0.00 7 ASP A N 21
ATOM 23972 C CA . ASP A 1 10 ? -0.940 -9.107 0.435 1.00 0.00 7 ASP A CA 21
ATOM 23973 C C . ASP A 1 10 ? -1.218 -8.678 -0.992 1.00 0.00 7 ASP A C 21
ATOM 23974 O O . ASP A 1 10 ? -0.809 -9.353 -1.924 1.00 0.00 7 ASP A O 21
ATOM 23983 N N . TYR A 1 11 ? -1.902 -7.569 -1.167 1.00 0.00 8 TYR A N 21
ATOM 23984 C CA . TYR A 1 11 ? -2.287 -7.114 -2.496 1.00 0.00 8 TYR A CA 21
ATOM 23985 C C . TYR A 1 11 ? -1.411 -5.966 -2.975 1.00 0.00 8 TYR A C 21
ATOM 23986 O O . TYR A 1 11 ? -0.977 -5.121 -2.193 1.00 0.00 8 TYR A O 21
ATOM 24004 N N . LEU A 1 12 ? -1.191 -5.943 -4.276 1.00 0.00 9 LEU A N 21
ATOM 24005 C CA . LEU A 1 12 ? -0.458 -4.886 -4.932 1.00 0.00 9 LEU A CA 21
ATOM 24006 C C . LEU A 1 12 ? -1.436 -3.901 -5.564 1.00 0.00 9 LEU A C 21
ATOM 24007 O O . LEU A 1 12 ? -2.412 -4.308 -6.230 1.00 0.00 9 LEU A O 21
ATOM 24023 N N . VAL A 1 13 ? -1.170 -2.619 -5.316 1.00 0.00 10 VAL A N 21
ATOM 24024 C CA . VAL A 1 13 ? -1.902 -1.507 -5.909 1.00 0.00 10 VAL A CA 21
ATOM 24025 C C . VAL A 1 13 ? -0.913 -0.533 -6.542 1.00 0.00 10 VAL A C 21
ATOM 24026 O O . VAL A 1 13 ? 0.204 -0.395 -6.067 1.00 0.00 10 VAL A O 21
ATOM 24039 N N . VAL A 1 14 ? -1.306 0.116 -7.620 1.00 0.00 11 VAL A N 21
ATOM 24040 C CA . VAL A 1 14 ? -0.511 1.188 -8.187 1.00 0.00 11 VAL A CA 21
ATOM 24041 C C . VAL A 1 14 ? -1.147 2.530 -7.855 1.00 0.00 11 VAL A C 21
ATOM 24042 O O . VAL A 1 14 ? -2.144 2.927 -8.460 1.00 0.00 11 VAL A O 21
ATOM 24055 N N . LYS A 1 15 ? -0.586 3.208 -6.866 1.00 0.00 12 LYS A N 21
ATOM 24056 C CA . LYS A 1 15 ? -1.047 4.533 -6.493 1.00 0.00 12 LYS A CA 21
ATOM 24057 C C . LYS A 1 15 ? -0.744 5.503 -7.622 1.00 0.00 12 LYS A C 21
ATOM 24058 O O . LYS A 1 15 ? -1.538 6.398 -7.919 1.00 0.00 12 LYS A O 21
ATOM 24077 N N . GLY A 1 16 ? 0.408 5.303 -8.250 1.00 0.00 13 GLY A N 21
ATOM 24078 C CA . GLY A 1 16 ? 0.778 6.086 -9.406 1.00 0.00 13 GLY A CA 21
ATOM 24079 C C . GLY A 1 16 ? 1.293 7.459 -9.044 1.00 0.00 13 GLY A C 21
ATOM 24080 O O . GLY A 1 16 ? 0.945 8.013 -7.999 1.00 0.00 13 GLY A O 21
ATOM 24084 N N . THR A 1 17 ? 2.107 8.019 -9.914 1.00 0.00 14 THR A N 21
ATOM 24085 C CA . THR A 1 17 ? 2.682 9.325 -9.682 1.00 0.00 14 THR A CA 21
ATOM 24086 C C . THR A 1 17 ? 1.859 10.404 -10.384 1.00 0.00 14 THR A C 21
ATOM 24087 O O . THR A 1 17 ? 1.747 11.529 -9.899 1.00 0.00 14 THR A O 21
ATOM 24098 N N . THR A 1 18 ? 1.259 10.050 -11.517 1.00 0.00 15 THR A N 21
ATOM 24099 C CA . THR A 1 18 ? 0.498 11.019 -12.300 1.00 0.00 15 THR A CA 21
ATOM 24100 C C . THR A 1 18 ? -0.840 10.442 -12.781 1.00 0.00 15 THR A C 21
ATOM 24101 O O . THR A 1 18 ? -1.597 11.111 -13.488 1.00 0.00 15 THR A O 21
ATOM 24112 N N . THR A 1 19 ? -1.143 9.215 -12.379 1.00 0.00 16 THR A N 21
ATOM 24113 C CA . THR A 1 19 ? -2.314 8.515 -12.895 1.00 0.00 16 THR A CA 21
ATOM 24114 C C . THR A 1 19 ? -3.598 8.945 -12.179 1.00 0.00 16 THR A C 21
ATOM 24115 O O . THR A 1 19 ? -4.673 8.896 -12.772 1.00 0.00 16 THR A O 21
ATOM 24126 N N . GLU A 1 20 ? -3.456 9.377 -10.914 1.00 0.00 17 GLU A N 21
ATOM 24127 C CA . GLU A 1 20 ? -4.569 9.767 -10.016 1.00 0.00 17 GLU A CA 21
ATOM 24128 C C . GLU A 1 20 ? -5.486 8.577 -9.693 1.00 0.00 17 GLU A C 21
ATOM 24129 O O . GLU A 1 20 ? -5.876 8.383 -8.538 1.00 0.00 17 GLU A O 21
ATOM 24141 N N . ARG A 1 21 ? -5.819 7.779 -10.696 1.00 0.00 18 ARG A N 21
ATOM 24142 C CA . ARG A 1 21 ? -6.519 6.525 -10.478 1.00 0.00 18 ARG A CA 21
ATOM 24143 C C . ARG A 1 21 ? -5.573 5.525 -9.840 1.00 0.00 18 ARG A C 21
ATOM 24144 O O . ARG A 1 21 ? -4.685 4.992 -10.509 1.00 0.00 18 ARG A O 21
ATOM 24165 N N . HIS A 1 22 ? -5.737 5.299 -8.547 1.00 0.00 19 HIS A N 21
ATOM 24166 C CA . HIS A 1 22 ? -4.920 4.324 -7.841 1.00 0.00 19 HIS A CA 21
ATOM 24167 C C . HIS A 1 22 ? -5.440 2.944 -8.183 1.00 0.00 19 HIS A C 21
ATOM 24168 O O . HIS A 1 22 ? -6.294 2.387 -7.490 1.00 0.00 19 HIS A O 21
ATOM 24183 N N . ASP A 1 23 ? -4.928 2.418 -9.277 1.00 0.00 20 ASP A N 21
ATOM 24184 C CA . ASP A 1 23 ? -5.521 1.272 -9.935 1.00 0.00 20 ASP A CA 21
ATOM 24185 C C . ASP A 1 23 ? -4.497 0.146 -10.048 1.00 0.00 20 ASP A C 21
ATOM 24186 O O . ASP A 1 23 ? -3.504 0.152 -9.333 1.00 0.00 20 ASP A O 21
ATOM 24195 N N . GLN A 1 24 ? -4.756 -0.817 -10.924 1.00 0.00 21 GLN A N 21
ATOM 24196 C CA . GLN A 1 24 ? -3.892 -1.987 -11.110 1.00 0.00 21 GLN A CA 21
ATOM 24197 C C . GLN A 1 24 ? -3.743 -2.779 -9.804 1.00 0.00 21 GLN A C 21
ATOM 24198 O O . GLN A 1 24 ? -2.911 -2.456 -8.956 1.00 0.00 21 GLN A O 21
ATOM 24212 N N . HIS A 1 25 ? -4.583 -3.802 -9.625 1.00 0.00 22 HIS A N 21
ATOM 24213 C CA . HIS A 1 25 ? -4.634 -4.546 -8.360 1.00 0.00 22 HIS A CA 21
ATOM 24214 C C . HIS A 1 25 ? -4.604 -6.051 -8.598 1.00 0.00 22 HIS A C 21
ATOM 24215 O O . HIS A 1 25 ? -5.149 -6.531 -9.585 1.00 0.00 22 HIS A O 21
ATOM 24230 N N . ALA A 1 26 ? -3.963 -6.766 -7.675 1.00 0.00 23 ALA A N 21
ATOM 24231 C CA . ALA A 1 26 ? -3.962 -8.250 -7.629 1.00 0.00 23 ALA A CA 21
ATOM 24232 C C . ALA A 1 26 ? -3.148 -8.674 -6.430 1.00 0.00 23 ALA A C 21
ATOM 24233 O O . ALA A 1 26 ? -2.576 -7.830 -5.761 1.00 0.00 23 ALA A O 21
ATOM 24240 N N . GLU A 1 27 ? -3.083 -9.954 -6.157 1.00 0.00 24 GLU A N 21
ATOM 24241 C CA . GLU A 1 27 ? -2.408 -10.416 -4.937 1.00 0.00 24 GLU A CA 21
ATOM 24242 C C . GLU A 1 27 ? -0.990 -10.872 -5.233 1.00 0.00 24 GLU A C 21
ATOM 24243 O O . GLU A 1 27 ? -0.699 -11.391 -6.293 1.00 0.00 24 GLU A O 21
ATOM 24255 N N . ILE A 1 28 ? -0.107 -10.644 -4.285 1.00 0.00 25 ILE A N 21
ATOM 24256 C CA . ILE A 1 28 ? 1.277 -11.039 -4.409 1.00 0.00 25 ILE A CA 21
ATOM 24257 C C . ILE A 1 28 ? 1.517 -12.292 -3.576 1.00 0.00 25 ILE A C 21
ATOM 24258 O O . ILE A 1 28 ? 1.421 -12.254 -2.341 1.00 0.00 25 ILE A O 21
ATOM 24274 N N . ILE A 1 29 ? 1.802 -13.407 -4.247 1.00 0.00 26 ILE A N 21
ATOM 24275 C CA . ILE A 1 29 ? 2.020 -14.669 -3.549 1.00 0.00 26 ILE A CA 21
ATOM 24276 C C . ILE A 1 29 ? 3.498 -15.035 -3.530 1.00 0.00 26 ILE A C 21
ATOM 24277 O O . ILE A 1 29 ? 3.924 -15.904 -2.770 1.00 0.00 26 ILE A O 21
ATOM 24293 N N . GLU A 1 30 ? 4.278 -14.380 -4.376 1.00 0.00 27 GLU A N 21
ATOM 24294 C CA . GLU A 1 30 ? 5.718 -14.561 -4.364 1.00 0.00 27 GLU A CA 21
ATOM 24295 C C . GLU A 1 30 ? 6.402 -13.202 -4.382 1.00 0.00 27 GLU A C 21
ATOM 24296 O O . GLU A 1 30 ? 6.448 -12.508 -5.413 1.00 0.00 27 GLU A O 21
ATOM 24308 N N . VAL A 1 31 ? 6.896 -12.818 -3.211 1.00 0.00 28 VAL A N 21
ATOM 24309 C CA . VAL A 1 31 ? 7.517 -11.521 -3.015 1.00 0.00 28 VAL A CA 21
ATOM 24310 C C . VAL A 1 31 ? 8.999 -11.699 -2.709 1.00 0.00 28 VAL A C 21
ATOM 24311 O O . VAL A 1 31 ? 9.376 -12.012 -1.577 1.00 0.00 28 VAL A O 21
ATOM 24324 N N . ARG A 1 32 ? 9.838 -11.509 -3.713 1.00 0.00 29 ARG A N 21
ATOM 24325 C CA . ARG A 1 32 ? 11.274 -11.651 -3.524 1.00 0.00 29 ARG A CA 21
ATOM 24326 C C . ARG A 1 32 ? 11.924 -10.273 -3.475 1.00 0.00 29 ARG A C 21
ATOM 24327 O O . ARG A 1 32 ? 12.856 -9.972 -4.222 1.00 0.00 29 ARG A O 21
ATOM 24348 N N . SER A 1 33 ? 11.405 -9.435 -2.592 1.00 0.00 30 SER A N 21
ATOM 24349 C CA . SER A 1 33 ? 11.936 -8.100 -2.389 1.00 0.00 30 SER A CA 21
ATOM 24350 C C . SER A 1 33 ? 11.651 -7.650 -0.961 1.00 0.00 30 SER A C 21
ATOM 24351 O O . SER A 1 33 ? 10.501 -7.644 -0.524 1.00 0.00 30 SER A O 21
ATOM 24359 N N . ALA A 1 34 ? 12.702 -7.301 -0.235 1.00 0.00 31 ALA A N 21
ATOM 24360 C CA . ALA A 1 34 ? 12.558 -6.857 1.142 1.00 0.00 31 ALA A CA 21
ATOM 24361 C C . ALA A 1 34 ? 12.356 -5.351 1.204 1.00 0.00 31 ALA A C 21
ATOM 24362 O O . ALA A 1 34 ? 11.762 -4.833 2.145 1.00 0.00 31 ALA A O 21
ATOM 24369 N N . ASP A 1 35 ? 12.858 -4.649 0.197 1.00 0.00 32 ASP A N 21
ATOM 24370 C CA . ASP A 1 35 ? 12.736 -3.198 0.147 1.00 0.00 32 ASP A CA 21
ATOM 24371 C C . ASP A 1 35 ? 11.454 -2.787 -0.574 1.00 0.00 32 ASP A C 21
ATOM 24372 O O . ASP A 1 35 ? 10.921 -1.700 -0.346 1.00 0.00 32 ASP A O 21
ATOM 24381 N N . GLY A 1 36 ? 10.965 -3.663 -1.443 1.00 0.00 33 GLY A N 21
ATOM 24382 C CA . GLY A 1 36 ? 9.727 -3.396 -2.147 1.00 0.00 33 GLY A CA 21
ATOM 24383 C C . GLY A 1 36 ? 9.961 -2.879 -3.552 1.00 0.00 33 GLY A C 21
ATOM 24384 O O . GLY A 1 36 ? 9.775 -1.692 -3.828 1.00 0.00 33 GLY A O 21
ATOM 24388 N N . SER A 1 37 ? 10.393 -3.762 -4.439 1.00 0.00 34 SER A N 21
ATOM 24389 C CA . SER A 1 37 ? 10.630 -3.404 -5.827 1.00 0.00 34 SER A CA 21
ATOM 24390 C C . SER A 1 37 ? 10.300 -4.571 -6.754 1.00 0.00 34 SER A C 21
ATOM 24391 O O . SER A 1 37 ? 10.406 -5.734 -6.363 1.00 0.00 34 SER A O 21
ATOM 24399 N N . PRO A 1 38 ? 9.871 -4.263 -7.992 1.00 0.00 35 PRO A N 21
ATOM 24400 C CA . PRO A 1 38 ? 9.556 -5.273 -9.010 1.00 0.00 35 PRO A CA 21
ATOM 24401 C C . PRO A 1 38 ? 10.802 -6.036 -9.468 1.00 0.00 35 PRO A C 21
ATOM 24402 O O . PRO A 1 38 ? 11.926 -5.622 -9.181 1.00 0.00 35 PRO A O 21
ATOM 24413 N N . PRO A 1 39 ? 10.627 -7.150 -10.201 1.00 0.00 36 PRO A N 21
ATOM 24414 C CA . PRO A 1 39 ? 9.315 -7.661 -10.607 1.00 0.00 36 PRO A CA 21
ATOM 24415 C C . PRO A 1 39 ? 8.600 -8.389 -9.476 1.00 0.00 36 PRO A C 21
ATOM 24416 O O . PRO A 1 39 ? 9.237 -8.903 -8.555 1.00 0.00 36 PRO A O 21
ATOM 24427 N N . TYR A 1 40 ? 7.280 -8.427 -9.543 1.00 0.00 37 TYR A N 21
ATOM 24428 C CA . TYR A 1 40 ? 6.505 -9.130 -8.533 1.00 0.00 37 TYR A CA 21
ATOM 24429 C C . TYR A 1 40 ? 5.868 -10.366 -9.135 1.00 0.00 37 TYR A C 21
ATOM 24430 O O . TYR A 1 40 ? 5.488 -10.357 -10.308 1.00 0.00 37 TYR A O 21
ATOM 24448 N N . VAL A 1 41 ? 5.723 -11.421 -8.344 1.00 0.00 38 VAL A N 21
ATOM 24449 C CA . VAL A 1 41 ? 5.001 -12.583 -8.811 1.00 0.00 38 VAL A CA 21
ATOM 24450 C C . VAL A 1 41 ? 3.590 -12.513 -8.264 1.00 0.00 38 VAL A C 21
ATOM 24451 O O . VAL A 1 41 ? 3.342 -12.759 -7.078 1.00 0.00 38 VAL A O 21
ATOM 24464 N N . VAL A 1 42 ? 2.676 -12.147 -9.139 1.00 0.00 39 VAL A N 21
ATOM 24465 C CA . VAL A 1 42 ? 1.351 -11.748 -8.733 1.00 0.00 39 VAL A CA 21
ATOM 24466 C C . VAL A 1 42 ? 0.282 -12.695 -9.263 1.00 0.00 39 VAL A C 21
ATOM 24467 O O . VAL A 1 42 ? 0.141 -12.905 -10.470 1.00 0.00 39 VAL A O 21
ATOM 24480 N N . ARG A 1 43 ? -0.454 -13.257 -8.329 1.00 0.00 40 ARG A N 21
ATOM 24481 C CA . ARG A 1 43 ? -1.561 -14.136 -8.610 1.00 0.00 40 ARG A CA 21
ATOM 24482 C C . ARG A 1 43 ? -2.864 -13.365 -8.436 1.00 0.00 40 ARG A C 21
ATOM 24483 O O . ARG A 1 43 ? -3.052 -12.651 -7.454 1.00 0.00 40 ARG A O 21
ATOM 24504 N N . TRP A 1 44 ? -3.747 -13.507 -9.397 1.00 0.00 41 TRP A N 21
ATOM 24505 C CA . TRP A 1 44 ? -4.992 -12.761 -9.428 1.00 0.00 41 TRP A CA 21
ATOM 24506 C C . TRP A 1 44 ? -6.093 -13.642 -8.862 1.00 0.00 41 TRP A C 21
ATOM 24507 O O . TRP A 1 44 ? -6.453 -14.657 -9.463 1.00 0.00 41 TRP A O 21
ATOM 24528 N N . LEU A 1 45 ? -6.623 -13.256 -7.719 1.00 0.00 42 LEU A N 21
ATOM 24529 C CA . LEU A 1 45 ? -7.478 -14.139 -6.940 1.00 0.00 42 LEU A CA 21
ATOM 24530 C C . LEU A 1 45 ? -8.860 -14.259 -7.550 1.00 0.00 42 LEU A C 21
ATOM 24531 O O . LEU A 1 45 ? -9.375 -15.364 -7.739 1.00 0.00 42 LEU A O 21
ATOM 24547 N N . VAL A 1 46 ? -9.466 -13.128 -7.857 1.00 0.00 43 VAL A N 21
ATOM 24548 C CA . VAL A 1 46 ? -10.810 -13.116 -8.369 1.00 0.00 43 VAL A CA 21
ATOM 24549 C C . VAL A 1 46 ? -10.821 -13.103 -9.892 1.00 0.00 43 VAL A C 21
ATOM 24550 O O . VAL A 1 46 ? -11.840 -13.389 -10.515 1.00 0.00 43 VAL A O 21
ATOM 24563 N N . ASN A 1 47 ? -9.686 -12.787 -10.491 1.00 0.00 44 ASN A N 21
ATOM 24564 C CA . ASN A 1 47 ? -9.563 -12.850 -11.943 1.00 0.00 44 ASN A CA 21
ATOM 24565 C C . ASN A 1 47 ? -9.227 -14.266 -12.399 1.00 0.00 44 ASN A C 21
ATOM 24566 O O . ASN A 1 47 ? -9.702 -14.719 -13.442 1.00 0.00 44 ASN A O 21
ATOM 24577 N N . GLY A 1 48 ? -8.417 -14.967 -11.613 1.00 0.00 45 GLY A N 21
ATOM 24578 C CA . GLY A 1 48 ? -8.081 -16.342 -11.932 1.00 0.00 45 GLY A CA 21
ATOM 24579 C C . GLY A 1 48 ? -6.873 -16.452 -12.841 1.00 0.00 45 GLY A C 21
ATOM 24580 O O . GLY A 1 48 ? -6.803 -17.337 -13.690 1.00 0.00 45 GLY A O 21
ATOM 24584 N N . HIS A 1 49 ? -5.918 -15.554 -12.670 1.00 0.00 46 HIS A N 21
ATOM 24585 C CA . HIS A 1 49 ? -4.704 -15.572 -13.472 1.00 0.00 46 HIS A CA 21
ATOM 24586 C C . HIS A 1 49 ? -3.479 -15.649 -12.578 1.00 0.00 46 HIS A C 21
ATOM 24587 O O . HIS A 1 49 ? -3.574 -15.462 -11.371 1.00 0.00 46 HIS A O 21
ATOM 24602 N N . GLU A 1 50 ? -2.338 -15.941 -13.169 1.00 0.00 47 GLU A N 21
ATOM 24603 C CA . GLU A 1 50 ? -1.086 -15.979 -12.434 1.00 0.00 47 GLU A CA 21
ATOM 24604 C C . GLU A 1 50 ? 0.017 -15.391 -13.306 1.00 0.00 47 GLU A C 21
ATOM 24605 O O . GLU A 1 50 ? 0.330 -15.920 -14.374 1.00 0.00 47 GLU A O 21
ATOM 24617 N N . THR A 1 51 ? 0.584 -14.285 -12.859 1.00 0.00 48 THR A N 21
ATOM 24618 C CA . THR A 1 51 ? 1.445 -13.476 -13.707 1.00 0.00 48 THR A CA 21
ATOM 24619 C C . THR A 1 51 ? 2.706 -13.017 -12.980 1.00 0.00 48 THR A C 21
ATOM 24620 O O . THR A 1 51 ? 2.838 -13.177 -11.766 1.00 0.00 48 THR A O 21
ATOM 24631 N N . THR A 1 52 ? 3.624 -12.447 -13.740 1.00 0.00 49 THR A N 21
ATOM 24632 C CA . THR A 1 52 ? 4.738 -11.694 -13.190 1.00 0.00 49 THR A CA 21
ATOM 24633 C C . THR A 1 52 ? 4.632 -10.255 -13.692 1.00 0.00 49 THR A C 21
ATOM 24634 O O . THR A 1 52 ? 4.997 -9.958 -14.829 1.00 0.00 49 THR A O 21
ATOM 24645 N N . VAL A 1 53 ? 4.114 -9.370 -12.848 1.00 0.00 50 VAL A N 21
ATOM 24646 C CA . VAL A 1 53 ? 3.720 -8.039 -13.301 1.00 0.00 50 VAL A CA 21
ATOM 24647 C C . VAL A 1 53 ? 4.763 -6.975 -12.983 1.00 0.00 50 VAL A C 21
ATOM 24648 O O . VAL A 1 53 ? 5.587 -7.122 -12.062 1.00 0.00 50 VAL A O 21
ATOM 24661 N N . TYR A 1 54 ? 4.699 -5.906 -13.767 1.00 0.00 51 TYR A N 21
ATOM 24662 C CA . TYR A 1 54 ? 5.423 -4.681 -13.492 1.00 0.00 51 TYR A CA 21
ATOM 24663 C C . TYR A 1 54 ? 4.402 -3.556 -13.331 1.00 0.00 51 TYR A C 21
ATOM 24664 O O . TYR A 1 54 ? 3.883 -3.030 -14.317 1.00 0.00 51 TYR A O 21
ATOM 24682 N N . PRO A 1 55 ? 4.084 -3.195 -12.080 1.00 0.00 52 PRO A N 21
ATOM 24683 C CA . PRO A 1 55 ? 3.035 -2.211 -11.776 1.00 0.00 52 PRO A CA 21
ATOM 24684 C C . PRO A 1 55 ? 3.355 -0.817 -12.313 1.00 0.00 52 PRO A C 21
ATOM 24685 O O . PRO A 1 55 ? 2.543 -0.208 -13.012 1.00 0.00 52 PRO A O 21
ATOM 24696 N N . GLY A 1 56 ? 4.545 -0.328 -12.005 1.00 0.00 53 GLY A N 21
ATOM 24697 C CA . GLY A 1 56 ? 4.917 1.020 -12.371 1.00 0.00 53 GLY A CA 21
ATOM 24698 C C . GLY A 1 56 ? 5.615 1.726 -11.231 1.00 0.00 53 GLY A C 21
ATOM 24699 O O . GLY A 1 56 ? 6.676 1.290 -10.784 1.00 0.00 53 GLY A O 21
ATOM 24703 N N . SER A 1 57 ? 5.009 2.793 -10.740 1.00 0.00 54 SER A N 21
ATOM 24704 C CA . SER A 1 57 ? 5.569 3.544 -9.629 1.00 0.00 54 SER A CA 21
ATOM 24705 C C . SER A 1 57 ? 4.519 3.754 -8.549 1.00 0.00 54 SER A C 21
ATOM 24706 O O . SER A 1 57 ? 3.317 3.741 -8.832 1.00 0.00 54 SER A O 21
ATOM 24714 N N . ASP A 1 58 ? 4.987 3.926 -7.314 1.00 0.00 55 ASP A N 21
ATOM 24715 C CA . ASP A 1 58 ? 4.108 4.145 -6.167 1.00 0.00 55 ASP A CA 21
ATOM 24716 C C . ASP A 1 58 ? 3.202 2.940 -5.937 1.00 0.00 55 ASP A C 21
ATOM 24717 O O . ASP A 1 58 ? 1.977 3.054 -5.954 1.00 0.00 55 ASP A O 21
ATOM 24726 N N . ALA A 1 59 ? 3.809 1.783 -5.732 1.00 0.00 56 ALA A N 21
ATOM 24727 C CA . ALA A 1 59 ? 3.046 0.569 -5.486 1.00 0.00 56 ALA A CA 21
ATOM 24728 C C . ALA A 1 59 ? 2.721 0.423 -4.000 1.00 0.00 56 ALA A C 21
ATOM 24729 O O . ALA A 1 59 ? 3.614 0.351 -3.156 1.00 0.00 56 ALA A O 21
ATOM 24736 N N . VAL A 1 60 ? 1.431 0.393 -3.696 1.00 0.00 57 VAL A N 21
ATOM 24737 C CA . VAL A 1 60 ? 0.945 0.289 -2.327 1.00 0.00 57 VAL A CA 21
ATOM 24738 C C . VAL A 1 60 ? 0.523 -1.150 -2.045 1.00 0.00 57 VAL A C 21
ATOM 24739 O O . VAL A 1 60 ? 0.260 -1.916 -2.974 1.00 0.00 57 VAL A O 21
ATOM 24752 N N . VAL A 1 61 ? 0.454 -1.511 -0.776 1.00 0.00 58 VAL A N 21
ATOM 24753 C CA . VAL A 1 61 ? 0.094 -2.864 -0.387 1.00 0.00 58 VAL A CA 21
ATOM 24754 C C . VAL A 1 61 ? -1.157 -2.875 0.502 1.00 0.00 58 VAL A C 21
ATOM 24755 O O . VAL A 1 61 ? -1.185 -2.273 1.578 1.00 0.00 58 VAL A O 21
ATOM 24768 N N . VAL A 1 62 ? -2.203 -3.537 0.020 1.00 0.00 59 VAL A N 21
ATOM 24769 C CA . VAL A 1 62 ? -3.467 -3.629 0.704 1.00 0.00 59 VAL A CA 21
ATOM 24770 C C . VAL A 1 62 ? -3.792 -5.068 1.080 1.00 0.00 59 VAL A C 21
ATOM 24771 O O . VAL A 1 62 ? -3.005 -5.978 0.839 1.00 0.00 59 VAL A O 21
ATOM 24784 N N . THR A 1 63 ? -4.935 -5.251 1.711 1.00 0.00 60 THR A N 21
ATOM 24785 C CA . THR A 1 63 ? -5.449 -6.581 2.033 1.00 0.00 60 THR A CA 21
ATOM 24786 C C . THR A 1 63 ? -6.139 -7.223 0.838 1.00 0.00 60 THR A C 21
ATOM 24787 O O . THR A 1 63 ? -6.448 -6.554 -0.155 1.00 0.00 60 THR A O 21
ATOM 24798 N N . ALA A 1 64 ? -6.380 -8.522 0.957 1.00 0.00 61 ALA A N 21
ATOM 24799 C CA . ALA A 1 64 ? -6.825 -9.336 -0.161 1.00 0.00 61 ALA A CA 21
ATOM 24800 C C . ALA A 1 64 ? -8.239 -8.997 -0.604 1.00 0.00 61 ALA A C 21
ATOM 24801 O O . ALA A 1 64 ? -8.447 -8.456 -1.689 1.00 0.00 61 ALA A O 21
ATOM 24808 N N . THR A 1 65 ? -9.205 -9.272 0.251 1.00 0.00 62 THR A N 21
ATOM 24809 C CA . THR A 1 65 ? -10.593 -9.249 -0.158 1.00 0.00 62 THR A CA 21
ATOM 24810 C C . THR A 1 65 ? -11.151 -7.842 -0.185 1.00 0.00 62 THR A C 21
ATOM 24811 O O . THR A 1 65 ? -12.106 -7.560 -0.911 1.00 0.00 62 THR A O 21
ATOM 24822 N N . GLU A 1 66 ? -10.552 -6.963 0.608 1.00 0.00 63 GLU A N 21
ATOM 24823 C CA . GLU A 1 66 ? -10.930 -5.560 0.615 1.00 0.00 63 GLU A CA 21
ATOM 24824 C C . GLU A 1 66 ? -10.864 -5.006 -0.804 1.00 0.00 63 GLU A C 21
ATOM 24825 O O . GLU A 1 66 ? -11.850 -4.516 -1.351 1.00 0.00 63 GLU A O 21
ATOM 24837 N N . HIS A 1 67 ? -9.681 -5.093 -1.382 1.00 0.00 64 HIS A N 21
ATOM 24838 C CA . HIS A 1 67 ? -9.424 -4.592 -2.720 1.00 0.00 64 HIS A CA 21
ATOM 24839 C C . HIS A 1 67 ? -9.841 -5.562 -3.834 1.00 0.00 64 HIS A C 21
ATOM 24840 O O . HIS A 1 67 ? -9.903 -5.156 -4.974 1.00 0.00 64 HIS A O 21
ATOM 24855 N N . ALA A 1 68 ? -10.061 -6.841 -3.504 1.00 0.00 65 ALA A N 21
ATOM 24856 C CA . ALA A 1 68 ? -10.309 -7.907 -4.493 1.00 0.00 65 ALA A CA 21
ATOM 24857 C C . ALA A 1 68 ? -11.309 -7.521 -5.590 1.00 0.00 65 ALA A C 21
ATOM 24858 O O . ALA A 1 68 ? -11.129 -7.876 -6.747 1.00 0.00 65 ALA A O 21
ATOM 24865 N N . GLU A 1 69 ? -12.365 -6.810 -5.237 1.00 0.00 66 GLU A N 21
ATOM 24866 C CA . GLU A 1 69 ? -13.343 -6.364 -6.240 1.00 0.00 66 GLU A CA 21
ATOM 24867 C C . GLU A 1 69 ? -12.652 -5.415 -7.229 1.00 0.00 66 GLU A C 21
ATOM 24868 O O . GLU A 1 69 ? -12.776 -5.501 -8.476 1.00 0.00 66 GLU A O 21
ATOM 24880 N N . ALA A 1 70 ? -11.880 -4.530 -6.645 1.00 0.00 67 ALA A N 21
ATOM 24881 C CA . ALA A 1 70 ? -11.030 -3.638 -7.386 1.00 0.00 67 ALA A CA 21
ATOM 24882 C C . ALA A 1 70 ? -9.930 -4.421 -8.101 1.00 0.00 67 ALA A C 21
ATOM 24883 O O . ALA A 1 70 ? -9.266 -3.877 -8.953 1.00 0.00 67 ALA A O 21
ATOM 24890 N N . GLU A 1 71 ? -9.682 -5.674 -7.707 1.00 0.00 68 GLU A N 21
ATOM 24891 C CA . GLU A 1 71 ? -8.778 -6.527 -8.479 1.00 0.00 68 GLU A CA 21
ATOM 24892 C C . GLU A 1 71 ? -9.434 -6.888 -9.800 1.00 0.00 68 GLU A C 21
ATOM 24893 O O . GLU A 1 71 ? -8.775 -6.928 -10.817 1.00 0.00 68 GLU A O 21
ATOM 24905 N N . LYS A 1 72 ? -10.732 -7.167 -9.782 1.00 0.00 69 LYS A N 21
ATOM 24906 C CA . LYS A 1 72 ? -11.462 -7.398 -11.026 1.00 0.00 69 LYS A CA 21
ATOM 24907 C C . LYS A 1 72 ? -11.182 -6.245 -11.980 1.00 0.00 69 LYS A C 21
ATOM 24908 O O . LYS A 1 72 ? -10.577 -6.419 -13.049 1.00 0.00 69 LYS A O 21
ATOM 24927 N N . ARG A 1 73 ? -11.578 -5.057 -11.538 1.00 0.00 70 ARG A N 21
ATOM 24928 C CA . ARG A 1 73 ? -11.407 -3.836 -12.331 1.00 0.00 70 ARG A CA 21
ATOM 24929 C C . ARG A 1 73 ? -9.933 -3.592 -12.708 1.00 0.00 70 ARG A C 21
ATOM 24930 O O . ARG A 1 73 ? -9.531 -3.594 -13.883 1.00 0.00 70 ARG A O 21
ATOM 24951 N N . ALA A 1 74 ? -9.138 -3.413 -11.682 1.00 0.00 71 ALA A N 21
ATOM 24952 C CA . ALA A 1 74 ? -7.800 -2.883 -11.812 1.00 0.00 71 ALA A CA 21
ATOM 24953 C C . ALA A 1 74 ? -6.794 -3.911 -12.302 1.00 0.00 71 ALA A C 21
ATOM 24954 O O . ALA A 1 74 ? -5.708 -3.542 -12.711 1.00 0.00 71 ALA A O 21
ATOM 24961 N N . ALA A 1 75 ? -7.112 -5.194 -12.231 1.00 0.00 72 ALA A N 21
ATOM 24962 C CA . ALA A 1 75 ? -6.232 -6.198 -12.817 1.00 0.00 72 ALA A CA 21
ATOM 24963 C C . ALA A 1 75 ? -6.498 -6.290 -14.306 1.00 0.00 72 ALA A C 21
ATOM 24964 O O . ALA A 1 75 ? -5.577 -6.514 -15.094 1.00 0.00 72 ALA A O 21
ATOM 24971 N N . ALA A 1 76 ? -7.761 -6.105 -14.694 1.00 0.00 73 ALA A N 21
ATOM 24972 C CA . ALA A 1 76 ? -8.088 -5.964 -16.102 1.00 0.00 73 ALA A CA 21
ATOM 24973 C C . ALA A 1 76 ? -7.257 -4.836 -16.710 1.00 0.00 73 ALA A C 21
ATOM 24974 O O . ALA A 1 76 ? -6.825 -4.913 -17.861 1.00 0.00 73 ALA A O 21
ATOM 24981 N N . ARG A 1 77 ? -7.032 -3.791 -15.916 1.00 0.00 74 ARG A N 21
ATOM 24982 C CA . ARG A 1 77 ? -6.146 -2.697 -16.320 1.00 0.00 74 ARG A CA 21
ATOM 24983 C C . ARG A 1 77 ? -4.658 -3.100 -16.243 1.00 0.00 74 ARG A C 21
ATOM 24984 O O . ARG A 1 77 ? -3.930 -2.985 -17.226 1.00 0.00 74 ARG A O 21
ATOM 25005 N N . ALA A 1 78 ? -4.227 -3.558 -15.060 1.00 0.00 75 ALA A N 21
ATOM 25006 C CA . ALA A 1 78 ? -2.823 -3.916 -14.782 1.00 0.00 75 ALA A CA 21
ATOM 25007 C C . ALA A 1 78 ? -2.244 -4.823 -15.856 1.00 0.00 75 ALA A C 21
ATOM 25008 O O . ALA A 1 78 ? -1.236 -4.499 -16.482 1.00 0.00 75 ALA A O 21
ATOM 25015 N N . GLY A 1 79 ? -2.891 -5.953 -16.073 1.00 0.00 76 GLY A N 21
ATOM 25016 C CA . GLY A 1 79 ? -2.380 -6.910 -17.026 1.00 0.00 76 GLY A CA 21
ATOM 25017 C C . GLY A 1 79 ? -3.064 -6.787 -18.367 1.00 0.00 76 GLY A C 21
ATOM 25018 O O . GLY A 1 79 ? -3.496 -7.780 -18.950 1.00 0.00 76 GLY A O 21
ATOM 25022 N N . HIS A 1 80 ? -3.190 -5.554 -18.844 1.00 0.00 77 HIS A N 21
ATOM 25023 C CA . HIS A 1 80 ? -3.722 -5.294 -20.176 1.00 0.00 77 HIS A CA 21
ATOM 25024 C C . HIS A 1 80 ? -2.608 -5.472 -21.199 1.00 0.00 77 HIS A C 21
ATOM 25025 O O . HIS A 1 80 ? -2.855 -5.700 -22.382 1.00 0.00 77 HIS A O 21
ATOM 25040 N N . ALA A 1 81 ? -1.377 -5.357 -20.718 1.00 0.00 78 ALA A N 21
ATOM 25041 C CA . ALA A 1 81 ? -0.193 -5.523 -21.542 1.00 0.00 78 ALA A CA 21
ATOM 25042 C C . ALA A 1 81 ? 1.035 -5.650 -20.653 1.00 0.00 78 ALA A C 21
ATOM 25043 O O . ALA A 1 81 ? 0.983 -5.321 -19.466 1.00 0.00 78 ALA A O 21
ATOM 25050 N N . ALA A 1 82 ? 2.125 -6.132 -21.220 1.00 0.00 79 ALA A N 21
ATOM 25051 C CA . ALA A 1 82 ? 3.377 -6.246 -20.493 1.00 0.00 79 ALA A CA 21
ATOM 25052 C C . ALA A 1 82 ? 4.518 -5.695 -21.332 1.00 0.00 79 ALA A C 21
ATOM 25053 O O . ALA A 1 82 ? 5.280 -4.837 -20.884 1.00 0.00 79 ALA A O 21
ATOM 25060 N N . THR A 1 83 ? 4.618 -6.181 -22.557 1.00 0.00 80 THR A N 21
ATOM 25061 C CA . THR A 1 83 ? 5.658 -5.755 -23.476 1.00 0.00 80 THR A CA 21
ATOM 25062 C C . THR A 1 83 ? 5.194 -5.987 -24.915 1.00 0.00 80 THR A C 21
ATOM 25063 O O . THR A 1 83 ? 5.351 -7.116 -25.417 1.00 0.00 80 THR A O 21
ATOM 25075 N N . MET A 1 4 ? 9.114 0.959 1.205 1.00 0.00 1 MET A N 22
ATOM 25076 C CA . MET A 1 4 ? 7.902 0.567 1.963 1.00 0.00 1 MET A CA 22
ATOM 25077 C C . MET A 1 4 ? 8.081 -0.830 2.543 1.00 0.00 1 MET A C 22
ATOM 25078 O O . MET A 1 4 ? 9.204 -1.321 2.633 1.00 0.00 1 MET A O 22
ATOM 25092 N N . HIS A 1 5 ? 6.981 -1.466 2.933 1.00 0.00 2 HIS A N 22
ATOM 25093 C CA . HIS A 1 5 ? 7.018 -2.827 3.470 1.00 0.00 2 HIS A CA 22
ATOM 25094 C C . HIS A 1 5 ? 5.854 -3.642 2.916 1.00 0.00 2 HIS A C 22
ATOM 25095 O O . HIS A 1 5 ? 4.688 -3.331 3.166 1.00 0.00 2 HIS A O 22
ATOM 25110 N N . ALA A 1 6 ? 6.176 -4.678 2.157 1.00 0.00 3 ALA A N 22
ATOM 25111 C CA . ALA A 1 6 ? 5.167 -5.533 1.551 1.00 0.00 3 ALA A CA 22
ATOM 25112 C C . ALA A 1 6 ? 5.586 -6.992 1.643 1.00 0.00 3 ALA A C 22
ATOM 25113 O O . ALA A 1 6 ? 6.761 -7.318 1.473 1.00 0.00 3 ALA A O 22
ATOM 25120 N N . LYS A 1 7 ? 4.630 -7.871 1.911 1.00 0.00 4 LYS A N 22
ATOM 25121 C CA . LYS A 1 7 ? 4.931 -9.285 2.077 1.00 0.00 4 LYS A CA 22
ATOM 25122 C C . LYS A 1 7 ? 3.874 -10.157 1.409 1.00 0.00 4 LYS A C 22
ATOM 25123 O O . LYS A 1 7 ? 2.794 -9.688 1.066 1.00 0.00 4 LYS A O 22
ATOM 25142 N N . VAL A 1 8 ? 4.214 -11.425 1.219 1.00 0.00 5 VAL A N 22
ATOM 25143 C CA . VAL A 1 8 ? 3.320 -12.399 0.601 1.00 0.00 5 VAL A CA 22
ATOM 25144 C C . VAL A 1 8 ? 2.088 -12.642 1.475 1.00 0.00 5 VAL A C 22
ATOM 25145 O O . VAL A 1 8 ? 2.171 -12.622 2.706 1.00 0.00 5 VAL A O 22
ATOM 25158 N N . GLY A 1 9 ? 0.952 -12.876 0.830 1.00 0.00 6 GLY A N 22
ATOM 25159 C CA . GLY A 1 9 ? -0.301 -13.001 1.550 1.00 0.00 6 GLY A CA 22
ATOM 25160 C C . GLY A 1 9 ? -1.014 -11.672 1.594 1.00 0.00 6 GLY A C 22
ATOM 25161 O O . GLY A 1 9 ? -1.929 -11.452 2.389 1.00 0.00 6 GLY A O 22
ATOM 25165 N N . ASP A 1 10 ? -0.576 -10.802 0.708 1.00 0.00 7 ASP A N 22
ATOM 25166 C CA . ASP A 1 10 ? -1.036 -9.404 0.645 1.00 0.00 7 ASP A CA 22
ATOM 25167 C C . ASP A 1 10 ? -1.222 -9.032 -0.792 1.00 0.00 7 ASP A C 22
ATOM 25168 O O . ASP A 1 10 ? -0.952 -9.819 -1.692 1.00 0.00 7 ASP A O 22
ATOM 25177 N N . TYR A 1 11 ? -1.609 -7.816 -1.004 1.00 0.00 8 TYR A N 22
ATOM 25178 C CA . TYR A 1 11 ? -2.074 -7.386 -2.304 1.00 0.00 8 TYR A CA 22
ATOM 25179 C C . TYR A 1 11 ? -1.486 -6.029 -2.622 1.00 0.00 8 TYR A C 22
ATOM 25180 O O . TYR A 1 11 ? -0.985 -5.336 -1.741 1.00 0.00 8 TYR A O 22
ATOM 25198 N N . LEU A 1 12 ? -1.571 -5.659 -3.883 1.00 0.00 9 LEU A N 22
ATOM 25199 C CA . LEU A 1 12 ? -0.819 -4.534 -4.409 1.00 0.00 9 LEU A CA 22
ATOM 25200 C C . LEU A 1 12 ? -1.696 -3.723 -5.345 1.00 0.00 9 LEU A C 22
ATOM 25201 O O . LEU A 1 12 ? -2.515 -4.280 -6.079 1.00 0.00 9 LEU A O 22
ATOM 25217 N N . VAL A 1 13 ? -1.531 -2.409 -5.287 1.00 0.00 10 VAL A N 22
ATOM 25218 C CA . VAL A 1 13 ? -2.263 -1.486 -6.140 1.00 0.00 10 VAL A CA 22
ATOM 25219 C C . VAL A 1 13 ? -1.309 -0.396 -6.612 1.00 0.00 10 VAL A C 22
ATOM 25220 O O . VAL A 1 13 ? -0.131 -0.386 -6.243 1.00 0.00 10 VAL A O 22
ATOM 25233 N N . VAL A 1 14 ? -1.831 0.517 -7.396 1.00 0.00 11 VAL A N 22
ATOM 25234 C CA . VAL A 1 14 ? -1.077 1.659 -7.878 1.00 0.00 11 VAL A CA 22
ATOM 25235 C C . VAL A 1 14 ? -1.946 2.910 -7.812 1.00 0.00 11 VAL A C 22
ATOM 25236 O O . VAL A 1 14 ? -3.098 2.923 -8.257 1.00 0.00 11 VAL A O 22
ATOM 25249 N N . LYS A 1 15 ? -1.378 3.943 -7.204 1.00 0.00 12 LYS A N 22
ATOM 25250 C CA . LYS A 1 15 ? -2.090 5.176 -6.895 1.00 0.00 12 LYS A CA 22
ATOM 25251 C C . LYS A 1 15 ? -2.261 6.064 -8.124 1.00 0.00 12 LYS A C 22
ATOM 25252 O O . LYS A 1 15 ? -2.223 5.598 -9.263 1.00 0.00 12 LYS A O 22
ATOM 25271 N N . GLY A 1 16 ? -2.447 7.350 -7.866 1.00 0.00 13 GLY A N 22
ATOM 25272 C CA . GLY A 1 16 ? -2.687 8.307 -8.920 1.00 0.00 13 GLY A CA 22
ATOM 25273 C C . GLY A 1 16 ? -3.694 9.346 -8.481 1.00 0.00 13 GLY A C 22
ATOM 25274 O O . GLY A 1 16 ? -3.326 10.379 -7.926 1.00 0.00 13 GLY A O 22
ATOM 25278 N N . THR A 1 17 ? -4.972 9.052 -8.722 1.00 0.00 14 THR A N 22
ATOM 25279 C CA . THR A 1 17 ? -6.090 9.892 -8.282 1.00 0.00 14 THR A CA 22
ATOM 25280 C C . THR A 1 17 ? -6.211 11.179 -9.111 1.00 0.00 14 THR A C 22
ATOM 25281 O O . THR A 1 17 ? -7.318 11.614 -9.435 1.00 0.00 14 THR A O 22
ATOM 25292 N N . THR A 1 18 ? -5.076 11.764 -9.474 1.00 0.00 15 THR A N 22
ATOM 25293 C CA . THR A 1 18 ? -5.049 12.967 -10.295 1.00 0.00 15 THR A CA 22
ATOM 25294 C C . THR A 1 18 ? -5.305 12.637 -11.767 1.00 0.00 15 THR A C 22
ATOM 25295 O O . THR A 1 18 ? -5.292 13.514 -12.631 1.00 0.00 15 THR A O 22
ATOM 25306 N N . THR A 1 19 ? -5.504 11.356 -12.041 1.00 0.00 16 THR A N 22
ATOM 25307 C CA . THR A 1 19 ? -5.860 10.887 -13.370 1.00 0.00 16 THR A CA 22
ATOM 25308 C C . THR A 1 19 ? -6.670 9.598 -13.240 1.00 0.00 16 THR A C 22
ATOM 25309 O O . THR A 1 19 ? -7.897 9.606 -13.356 1.00 0.00 16 THR A O 22
ATOM 25320 N N . GLU A 1 20 ? -5.978 8.502 -12.963 1.00 0.00 17 GLU A N 22
ATOM 25321 C CA . GLU A 1 20 ? -6.633 7.247 -12.639 1.00 0.00 17 GLU A CA 22
ATOM 25322 C C . GLU A 1 20 ? -6.523 7.014 -11.137 1.00 0.00 17 GLU A C 22
ATOM 25323 O O . GLU A 1 20 ? -5.454 7.194 -10.556 1.00 0.00 17 GLU A O 22
ATOM 25335 N N . ARG A 1 21 ? -7.630 6.634 -10.518 1.00 0.00 18 ARG A N 22
ATOM 25336 C CA . ARG A 1 21 ? -7.761 6.684 -9.063 1.00 0.00 18 ARG A CA 22
ATOM 25337 C C . ARG A 1 21 ? -6.904 5.635 -8.361 1.00 0.00 18 ARG A C 22
ATOM 25338 O O . ARG A 1 21 ? -5.860 5.961 -7.793 1.00 0.00 18 ARG A O 22
ATOM 25359 N N . HIS A 1 22 ? -7.351 4.387 -8.387 1.00 0.00 19 HIS A N 22
ATOM 25360 C CA . HIS A 1 22 ? -6.623 3.290 -7.758 1.00 0.00 19 HIS A CA 22
ATOM 25361 C C . HIS A 1 22 ? -6.762 2.047 -8.608 1.00 0.00 19 HIS A C 22
ATOM 25362 O O . HIS A 1 22 ? -7.789 1.371 -8.565 1.00 0.00 19 HIS A O 22
ATOM 25377 N N . ASP A 1 23 ? -5.739 1.757 -9.386 1.00 0.00 20 ASP A N 22
ATOM 25378 C CA . ASP A 1 23 ? -5.805 0.655 -10.326 1.00 0.00 20 ASP A CA 22
ATOM 25379 C C . ASP A 1 23 ? -4.555 -0.205 -10.234 1.00 0.00 20 ASP A C 22
ATOM 25380 O O . ASP A 1 23 ? -3.643 0.109 -9.481 1.00 0.00 20 ASP A O 22
ATOM 25389 N N . GLN A 1 24 ? -4.529 -1.276 -11.024 1.00 0.00 21 GLN A N 22
ATOM 25390 C CA . GLN A 1 24 ? -3.509 -2.323 -10.925 1.00 0.00 21 GLN A CA 22
ATOM 25391 C C . GLN A 1 24 ? -3.591 -3.014 -9.560 1.00 0.00 21 GLN A C 22
ATOM 25392 O O . GLN A 1 24 ? -3.079 -2.496 -8.576 1.00 0.00 21 GLN A O 22
ATOM 25406 N N . HIS A 1 25 ? -4.257 -4.176 -9.502 1.00 0.00 22 HIS A N 22
ATOM 25407 C CA . HIS A 1 25 ? -4.472 -4.873 -8.228 1.00 0.00 22 HIS A CA 22
ATOM 25408 C C . HIS A 1 25 ? -4.285 -6.388 -8.369 1.00 0.00 22 HIS A C 22
ATOM 25409 O O . HIS A 1 25 ? -4.942 -7.039 -9.171 1.00 0.00 22 HIS A O 22
ATOM 25424 N N . ALA A 1 26 ? -3.352 -6.893 -7.585 1.00 0.00 23 ALA A N 22
ATOM 25425 C CA . ALA A 1 26 ? -2.941 -8.299 -7.558 1.00 0.00 23 ALA A CA 22
ATOM 25426 C C . ALA A 1 26 ? -2.703 -8.747 -6.134 1.00 0.00 23 ALA A C 22
ATOM 25427 O O . ALA A 1 26 ? -2.849 -7.958 -5.202 1.00 0.00 23 ALA A O 22
ATOM 25434 N N . GLU A 1 27 ? -2.291 -9.993 -5.986 1.00 0.00 24 GLU A N 22
ATOM 25435 C CA . GLU A 1 27 ? -1.900 -10.517 -4.683 1.00 0.00 24 GLU A CA 22
ATOM 25436 C C . GLU A 1 27 ? -0.644 -11.326 -4.836 1.00 0.00 24 GLU A C 22
ATOM 25437 O O . GLU A 1 27 ? -0.549 -12.258 -5.642 1.00 0.00 24 GLU A O 22
ATOM 25449 N N . ILE A 1 28 ? 0.336 -10.904 -4.063 1.00 0.00 25 ILE A N 22
ATOM 25450 C CA . ILE A 1 28 ? 1.659 -11.451 -4.126 1.00 0.00 25 ILE A CA 22
ATOM 25451 C C . ILE A 1 28 ? 1.757 -12.725 -3.316 1.00 0.00 25 ILE A C 22
ATOM 25452 O O . ILE A 1 28 ? 1.547 -12.728 -2.087 1.00 0.00 25 ILE A O 22
ATOM 25468 N N . ILE A 1 29 ? 2.011 -13.807 -4.046 1.00 0.00 26 ILE A N 22
ATOM 25469 C CA . ILE A 1 29 ? 2.344 -15.092 -3.460 1.00 0.00 26 ILE A CA 22
ATOM 25470 C C . ILE A 1 29 ? 3.821 -15.364 -3.702 1.00 0.00 26 ILE A C 22
ATOM 25471 O O . ILE A 1 29 ? 4.400 -16.310 -3.170 1.00 0.00 26 ILE A O 22
ATOM 25487 N N . GLU A 1 30 ? 4.416 -14.499 -4.514 1.00 0.00 27 GLU A N 22
ATOM 25488 C CA . GLU A 1 30 ? 5.836 -14.533 -4.790 1.00 0.00 27 GLU A CA 22
ATOM 25489 C C . GLU A 1 30 ? 6.358 -13.103 -4.806 1.00 0.00 27 GLU A C 22
ATOM 25490 O O . GLU A 1 30 ? 5.910 -12.264 -5.609 1.00 0.00 27 GLU A O 22
ATOM 25502 N N . VAL A 1 31 ? 7.333 -12.841 -3.945 1.00 0.00 28 VAL A N 22
ATOM 25503 C CA . VAL A 1 31 ? 7.724 -11.481 -3.607 1.00 0.00 28 VAL A CA 22
ATOM 25504 C C . VAL A 1 31 ? 9.243 -11.382 -3.532 1.00 0.00 28 VAL A C 22
ATOM 25505 O O . VAL A 1 31 ? 9.877 -12.073 -2.735 1.00 0.00 28 VAL A O 22
ATOM 25518 N N . ARG A 1 32 ? 9.816 -10.529 -4.375 1.00 0.00 29 ARG A N 22
ATOM 25519 C CA . ARG A 1 32 ? 11.269 -10.415 -4.496 1.00 0.00 29 ARG A CA 22
ATOM 25520 C C . ARG A 1 32 ? 11.909 -9.807 -3.252 1.00 0.00 29 ARG A C 22
ATOM 25521 O O . ARG A 1 32 ? 13.016 -10.186 -2.868 1.00 0.00 29 ARG A O 22
ATOM 25542 N N . SER A 1 33 ? 11.221 -8.863 -2.633 1.00 0.00 30 SER A N 22
ATOM 25543 C CA . SER A 1 33 ? 11.764 -8.162 -1.480 1.00 0.00 30 SER A CA 22
ATOM 25544 C C . SER A 1 33 ? 10.654 -7.773 -0.513 1.00 0.00 30 SER A C 22
ATOM 25545 O O . SER A 1 33 ? 9.526 -7.515 -0.932 1.00 0.00 30 SER A O 22
ATOM 25553 N N . ALA A 1 34 ? 10.985 -7.718 0.772 1.00 0.00 31 ALA A N 22
ATOM 25554 C CA . ALA A 1 34 ? 10.015 -7.373 1.803 1.00 0.00 31 ALA A CA 22
ATOM 25555 C C . ALA A 1 34 ? 9.783 -5.867 1.842 1.00 0.00 31 ALA A C 22
ATOM 25556 O O . ALA A 1 34 ? 8.838 -5.385 2.464 1.00 0.00 31 ALA A O 22
ATOM 25563 N N . ASP A 1 35 ? 10.670 -5.124 1.199 1.00 0.00 32 ASP A N 22
ATOM 25564 C CA . ASP A 1 35 ? 10.513 -3.680 1.090 1.00 0.00 32 ASP A CA 22
ATOM 25565 C C . ASP A 1 35 ? 9.500 -3.347 0.004 1.00 0.00 32 ASP A C 22
ATOM 25566 O O . ASP A 1 35 ? 8.371 -2.949 0.285 1.00 0.00 32 ASP A O 22
ATOM 25575 N N . GLY A 1 36 ? 9.912 -3.534 -1.238 1.00 0.00 33 GLY A N 22
ATOM 25576 C CA . GLY A 1 36 ? 9.061 -3.214 -2.357 1.00 0.00 33 GLY A CA 22
ATOM 25577 C C . GLY A 1 36 ? 9.867 -2.917 -3.599 1.00 0.00 33 GLY A C 22
ATOM 25578 O O . GLY A 1 36 ? 10.241 -1.772 -3.854 1.00 0.00 33 GLY A O 22
ATOM 25582 N N . SER A 1 37 ? 10.173 -3.956 -4.355 1.00 0.00 34 SER A N 22
ATOM 25583 C CA . SER A 1 37 ? 10.950 -3.817 -5.572 1.00 0.00 34 SER A CA 22
ATOM 25584 C C . SER A 1 37 ? 10.444 -4.787 -6.629 1.00 0.00 34 SER A C 22
ATOM 25585 O O . SER A 1 37 ? 10.330 -5.986 -6.372 1.00 0.00 34 SER A O 22
ATOM 25593 N N . PRO A 1 38 ? 10.090 -4.272 -7.814 1.00 0.00 35 PRO A N 22
ATOM 25594 C CA . PRO A 1 38 ? 9.673 -5.101 -8.943 1.00 0.00 35 PRO A CA 22
ATOM 25595 C C . PRO A 1 38 ? 10.867 -5.794 -9.602 1.00 0.00 35 PRO A C 22
ATOM 25596 O O . PRO A 1 38 ? 12.008 -5.360 -9.435 1.00 0.00 35 PRO A O 22
ATOM 25607 N N . PRO A 1 39 ? 10.629 -6.864 -10.377 1.00 0.00 36 PRO A N 22
ATOM 25608 C CA . PRO A 1 39 ? 9.287 -7.368 -10.678 1.00 0.00 36 PRO A CA 22
ATOM 25609 C C . PRO A 1 39 ? 8.657 -8.141 -9.523 1.00 0.00 36 PRO A C 22
ATOM 25610 O O . PRO A 1 39 ? 9.212 -8.233 -8.428 1.00 0.00 36 PRO A O 22
ATOM 25621 N N . TYR A 1 40 ? 7.493 -8.694 -9.797 1.00 0.00 37 TYR A N 22
ATOM 25622 C CA . TYR A 1 40 ? 6.752 -9.505 -8.841 1.00 0.00 37 TYR A CA 22
ATOM 25623 C C . TYR A 1 40 ? 6.166 -10.696 -9.570 1.00 0.00 37 TYR A C 22
ATOM 25624 O O . TYR A 1 40 ? 6.115 -10.704 -10.806 1.00 0.00 37 TYR A O 22
ATOM 25642 N N . VAL A 1 41 ? 5.642 -11.649 -8.815 1.00 0.00 38 VAL A N 22
ATOM 25643 C CA . VAL A 1 41 ? 4.959 -12.783 -9.405 1.00 0.00 38 VAL A CA 22
ATOM 25644 C C . VAL A 1 41 ? 3.740 -13.028 -8.576 1.00 0.00 38 VAL A C 22
ATOM 25645 O O . VAL A 1 41 ? 3.788 -13.324 -7.380 1.00 0.00 38 VAL A O 22
ATOM 25658 N N . VAL A 1 42 ? 2.642 -12.856 -9.240 1.00 0.00 39 VAL A N 22
ATOM 25659 C CA . VAL A 1 42 ? 1.438 -12.471 -8.597 1.00 0.00 39 VAL A CA 22
ATOM 25660 C C . VAL A 1 42 ? 0.285 -13.251 -9.188 1.00 0.00 39 VAL A C 22
ATOM 25661 O O . VAL A 1 42 ? 0.466 -13.993 -10.148 1.00 0.00 39 VAL A O 22
ATOM 25674 N N . ARG A 1 43 ? -0.886 -13.093 -8.630 1.00 0.00 40 ARG A N 22
ATOM 25675 C CA . ARG A 1 43 ? -2.056 -13.730 -9.179 1.00 0.00 40 ARG A CA 22
ATOM 25676 C C . ARG A 1 43 ? -3.217 -12.764 -9.136 1.00 0.00 40 ARG A C 22
ATOM 25677 O O . ARG A 1 43 ? -3.415 -12.060 -8.146 1.00 0.00 40 ARG A O 22
ATOM 25698 N N . TRP A 1 44 ? -3.931 -12.678 -10.246 1.00 0.00 41 TRP A N 22
ATOM 25699 C CA . TRP A 1 44 ? -5.215 -12.016 -10.253 1.00 0.00 41 TRP A CA 22
ATOM 25700 C C . TRP A 1 44 ? -6.204 -13.010 -9.681 1.00 0.00 41 TRP A C 22
ATOM 25701 O O . TRP A 1 44 ? -6.817 -13.766 -10.429 1.00 0.00 41 TRP A O 22
ATOM 25722 N N . LEU A 1 45 ? -6.298 -13.055 -8.365 1.00 0.00 42 LEU A N 22
ATOM 25723 C CA . LEU A 1 45 ? -7.014 -14.140 -7.687 1.00 0.00 42 LEU A CA 22
ATOM 25724 C C . LEU A 1 45 ? -8.468 -14.193 -8.102 1.00 0.00 42 LEU A C 22
ATOM 25725 O O . LEU A 1 45 ? -8.926 -15.168 -8.697 1.00 0.00 42 LEU A O 22
ATOM 25741 N N . VAL A 1 46 ? -9.188 -13.132 -7.766 1.00 0.00 43 VAL A N 22
ATOM 25742 C CA . VAL A 1 46 ? -10.611 -13.053 -8.024 1.00 0.00 43 VAL A CA 22
ATOM 25743 C C . VAL A 1 46 ? -10.906 -13.167 -9.515 1.00 0.00 43 VAL A C 22
ATOM 25744 O O . VAL A 1 46 ? -11.925 -13.726 -9.920 1.00 0.00 43 VAL A O 22
ATOM 25757 N N . ASN A 1 47 ? -10.023 -12.610 -10.323 1.00 0.00 44 ASN A N 22
ATOM 25758 C CA . ASN A 1 47 ? -10.075 -12.802 -11.767 1.00 0.00 44 ASN A CA 22
ATOM 25759 C C . ASN A 1 47 ? -9.933 -14.285 -12.124 1.00 0.00 44 ASN A C 22
ATOM 25760 O O . ASN A 1 47 ? -10.825 -14.881 -12.728 1.00 0.00 44 ASN A O 22
ATOM 25771 N N . GLY A 1 48 ? -8.801 -14.873 -11.744 1.00 0.00 45 GLY A N 22
ATOM 25772 C CA . GLY A 1 48 ? -8.555 -16.280 -12.014 1.00 0.00 45 GLY A CA 22
ATOM 25773 C C . GLY A 1 48 ? -7.336 -16.515 -12.891 1.00 0.00 45 GLY A C 22
ATOM 25774 O O . GLY A 1 48 ? -7.362 -17.370 -13.778 1.00 0.00 45 GLY A O 22
ATOM 25778 N N . HIS A 1 49 ? -6.267 -15.750 -12.664 1.00 0.00 46 HIS A N 22
ATOM 25779 C CA . HIS A 1 49 ? -5.024 -15.913 -13.429 1.00 0.00 46 HIS A CA 22
ATOM 25780 C C . HIS A 1 49 ? -3.796 -15.788 -12.521 1.00 0.00 46 HIS A C 22
ATOM 25781 O O . HIS A 1 49 ? -3.907 -15.332 -11.385 1.00 0.00 46 HIS A O 22
ATOM 25796 N N . GLU A 1 50 ? -2.628 -16.176 -13.036 1.00 0.00 47 GLU A N 22
ATOM 25797 C CA . GLU A 1 50 ? -1.362 -15.989 -12.323 1.00 0.00 47 GLU A CA 22
ATOM 25798 C C . GLU A 1 50 ? -0.271 -15.534 -13.284 1.00 0.00 47 GLU A C 22
ATOM 25799 O O . GLU A 1 50 ? -0.062 -16.119 -14.345 1.00 0.00 47 GLU A O 22
ATOM 25811 N N . THR A 1 51 ? 0.388 -14.461 -12.897 1.00 0.00 48 THR A N 22
ATOM 25812 C CA . THR A 1 51 ? 1.206 -13.684 -13.803 1.00 0.00 48 THR A CA 22
ATOM 25813 C C . THR A 1 51 ? 2.514 -13.212 -13.163 1.00 0.00 48 THR A C 22
ATOM 25814 O O . THR A 1 51 ? 2.805 -13.494 -11.998 1.00 0.00 48 THR A O 22
ATOM 25825 N N . THR A 1 52 ? 3.281 -12.486 -13.955 1.00 0.00 49 THR A N 22
ATOM 25826 C CA . THR A 1 52 ? 4.518 -11.856 -13.535 1.00 0.00 49 THR A CA 22
ATOM 25827 C C . THR A 1 52 ? 4.546 -10.461 -14.151 1.00 0.00 49 THR A C 22
ATOM 25828 O O . THR A 1 52 ? 4.553 -10.313 -15.374 1.00 0.00 49 THR A O 22
ATOM 25839 N N . VAL A 1 53 ? 4.544 -9.434 -13.303 1.00 0.00 50 VAL A N 22
ATOM 25840 C CA . VAL A 1 53 ? 4.197 -8.082 -13.757 1.00 0.00 50 VAL A CA 22
ATOM 25841 C C . VAL A 1 53 ? 5.118 -7.035 -13.136 1.00 0.00 50 VAL A C 22
ATOM 25842 O O . VAL A 1 53 ? 5.959 -7.346 -12.286 1.00 0.00 50 VAL A O 22
ATOM 25855 N N . TYR A 1 54 ? 4.929 -5.787 -13.558 1.00 0.00 51 TYR A N 22
ATOM 25856 C CA . TYR A 1 54 ? 5.731 -4.668 -13.095 1.00 0.00 51 TYR A CA 22
ATOM 25857 C C . TYR A 1 54 ? 4.812 -3.466 -12.862 1.00 0.00 51 TYR A C 22
ATOM 25858 O O . TYR A 1 54 ? 4.296 -2.879 -13.817 1.00 0.00 51 TYR A O 22
ATOM 25876 N N . PRO A 1 55 ? 4.557 -3.115 -11.592 1.00 0.00 52 PRO A N 22
ATOM 25877 C CA . PRO A 1 55 ? 3.701 -1.971 -11.239 1.00 0.00 52 PRO A CA 22
ATOM 25878 C C . PRO A 1 55 ? 4.272 -0.653 -11.763 1.00 0.00 52 PRO A C 22
ATOM 25879 O O . PRO A 1 55 ? 5.483 -0.435 -11.726 1.00 0.00 52 PRO A O 22
ATOM 25890 N N . GLY A 1 56 ? 3.397 0.229 -12.233 1.00 0.00 53 GLY A N 22
ATOM 25891 C CA . GLY A 1 56 ? 3.844 1.471 -12.832 1.00 0.00 53 GLY A CA 22
ATOM 25892 C C . GLY A 1 56 ? 3.931 2.601 -11.829 1.00 0.00 53 GLY A C 22
ATOM 25893 O O . GLY A 1 56 ? 3.163 3.563 -11.909 1.00 0.00 53 GLY A O 22
ATOM 25897 N N . SER A 1 57 ? 4.868 2.472 -10.888 1.00 0.00 54 SER A N 22
ATOM 25898 C CA . SER A 1 57 ? 5.097 3.483 -9.855 1.00 0.00 54 SER A CA 22
ATOM 25899 C C . SER A 1 57 ? 3.904 3.567 -8.896 1.00 0.00 54 SER A C 22
ATOM 25900 O O . SER A 1 57 ? 2.889 2.904 -9.101 1.00 0.00 54 SER A O 22
ATOM 25908 N N . ASP A 1 58 ? 4.063 4.356 -7.830 1.00 0.00 55 ASP A N 22
ATOM 25909 C CA . ASP A 1 58 ? 2.982 4.638 -6.881 1.00 0.00 55 ASP A CA 22
ATOM 25910 C C . ASP A 1 58 ? 2.409 3.353 -6.301 1.00 0.00 55 ASP A C 22
ATOM 25911 O O . ASP A 1 58 ? 1.203 3.243 -6.065 1.00 0.00 55 ASP A O 22
ATOM 25920 N N . ALA A 1 59 ? 3.293 2.399 -6.043 1.00 0.00 56 ALA A N 22
ATOM 25921 C CA . ALA A 1 59 ? 2.898 1.091 -5.552 1.00 0.00 56 ALA A CA 22
ATOM 25922 C C . ALA A 1 59 ? 2.370 1.171 -4.123 1.00 0.00 56 ALA A C 22
ATOM 25923 O O . ALA A 1 59 ? 2.902 1.911 -3.291 1.00 0.00 56 ALA A O 22
ATOM 25930 N N . VAL A 1 60 ? 1.319 0.418 -3.856 1.00 0.00 57 VAL A N 22
ATOM 25931 C CA . VAL A 1 60 ? 0.731 0.343 -2.527 1.00 0.00 57 VAL A CA 22
ATOM 25932 C C . VAL A 1 60 ? 0.352 -1.089 -2.213 1.00 0.00 57 VAL A C 22
ATOM 25933 O O . VAL A 1 60 ? 0.528 -1.993 -3.030 1.00 0.00 57 VAL A O 22
ATOM 25946 N N . VAL A 1 61 ? -0.192 -1.265 -1.041 1.00 0.00 58 VAL A N 22
ATOM 25947 C CA . VAL A 1 61 ? -0.458 -2.594 -0.486 1.00 0.00 58 VAL A CA 22
ATOM 25948 C C . VAL A 1 61 ? -1.820 -2.631 0.202 1.00 0.00 58 VAL A C 22
ATOM 25949 O O . VAL A 1 61 ? -2.185 -1.711 0.933 1.00 0.00 58 VAL A O 22
ATOM 25962 N N . VAL A 1 62 ? -2.567 -3.706 -0.048 1.00 0.00 59 VAL A N 22
ATOM 25963 C CA . VAL A 1 62 ? -3.919 -3.853 0.414 1.00 0.00 59 VAL A CA 22
ATOM 25964 C C . VAL A 1 62 ? -4.183 -5.269 0.910 1.00 0.00 59 VAL A C 22
ATOM 25965 O O . VAL A 1 62 ? -3.299 -6.128 0.887 1.00 0.00 59 VAL A O 22
ATOM 25978 N N . THR A 1 63 ? -5.408 -5.490 1.356 1.00 0.00 60 THR A N 22
ATOM 25979 C CA . THR A 1 63 ? -5.820 -6.770 1.931 1.00 0.00 60 THR A CA 22
ATOM 25980 C C . THR A 1 63 ? -6.985 -7.412 1.156 1.00 0.00 60 THR A C 22
ATOM 25981 O O . THR A 1 63 ? -7.389 -6.929 0.092 1.00 0.00 60 THR A O 22
ATOM 25992 N N . ALA A 1 64 ? -7.517 -8.502 1.719 1.00 0.00 61 ALA A N 22
ATOM 25993 C CA . ALA A 1 64 ? -8.529 -9.345 1.071 1.00 0.00 61 ALA A CA 22
ATOM 25994 C C . ALA A 1 64 ? -9.803 -8.602 0.650 1.00 0.00 61 ALA A C 22
ATOM 25995 O O . ALA A 1 64 ? -10.281 -8.787 -0.462 1.00 0.00 61 ALA A O 22
ATOM 26002 N N . THR A 1 65 ? -10.387 -7.811 1.530 1.00 0.00 62 THR A N 22
ATOM 26003 C CA . THR A 1 65 ? -11.631 -7.109 1.192 1.00 0.00 62 THR A CA 22
ATOM 26004 C C . THR A 1 65 ? -11.459 -6.237 -0.036 1.00 0.00 62 THR A C 22
ATOM 26005 O O . THR A 1 65 ? -12.180 -6.373 -1.029 1.00 0.00 62 THR A O 22
ATOM 26016 N N . GLU A 1 66 ? -10.477 -5.358 0.057 1.00 0.00 63 GLU A N 22
ATOM 26017 C CA . GLU A 1 66 ? -10.131 -4.434 -1.011 1.00 0.00 63 GLU A CA 22
ATOM 26018 C C . GLU A 1 66 ? -9.813 -5.211 -2.287 1.00 0.00 63 GLU A C 22
ATOM 26019 O O . GLU A 1 66 ? -10.012 -4.730 -3.399 1.00 0.00 63 GLU A O 22
ATOM 26031 N N . HIS A 1 67 ? -9.307 -6.419 -2.091 1.00 0.00 64 HIS A N 22
ATOM 26032 C CA . HIS A 1 67 ? -8.928 -7.309 -3.175 1.00 0.00 64 HIS A CA 22
ATOM 26033 C C . HIS A 1 67 ? -10.072 -7.611 -4.134 1.00 0.00 64 HIS A C 22
ATOM 26034 O O . HIS A 1 67 ? -9.881 -7.542 -5.317 1.00 0.00 64 HIS A O 22
ATOM 26049 N N . ALA A 1 68 ? -11.253 -7.912 -3.639 1.00 0.00 65 ALA A N 22
ATOM 26050 C CA . ALA A 1 68 ? -12.298 -8.463 -4.498 1.00 0.00 65 ALA A CA 22
ATOM 26051 C C . ALA A 1 68 ? -12.600 -7.536 -5.683 1.00 0.00 65 ALA A C 22
ATOM 26052 O O . ALA A 1 68 ? -12.202 -7.788 -6.831 1.00 0.00 65 ALA A O 22
ATOM 26059 N N . GLU A 1 69 ? -13.266 -6.454 -5.361 1.00 0.00 66 GLU A N 22
ATOM 26060 C CA . GLU A 1 69 ? -13.716 -5.455 -6.324 1.00 0.00 66 GLU A CA 22
ATOM 26061 C C . GLU A 1 69 ? -12.542 -4.884 -7.142 1.00 0.00 66 GLU A C 22
ATOM 26062 O O . GLU A 1 69 ? -12.453 -5.007 -8.401 1.00 0.00 66 GLU A O 22
ATOM 26074 N N . ALA A 1 70 ? -11.637 -4.259 -6.394 1.00 0.00 67 ALA A N 22
ATOM 26075 C CA . ALA A 1 70 ? -10.501 -3.569 -6.961 1.00 0.00 67 ALA A CA 22
ATOM 26076 C C . ALA A 1 70 ? -9.662 -4.494 -7.818 1.00 0.00 67 ALA A C 22
ATOM 26077 O O . ALA A 1 70 ? -9.357 -4.157 -8.938 1.00 0.00 67 ALA A O 22
ATOM 26084 N N . GLU A 1 71 ? -9.294 -5.659 -7.301 1.00 0.00 68 GLU A N 22
ATOM 26085 C CA . GLU A 1 71 ? -8.435 -6.574 -8.052 1.00 0.00 68 GLU A CA 22
ATOM 26086 C C . GLU A 1 71 ? -9.043 -6.937 -9.388 1.00 0.00 68 GLU A C 22
ATOM 26087 O O . GLU A 1 71 ? -8.327 -7.054 -10.357 1.00 0.00 68 GLU A O 22
ATOM 26099 N N . LYS A 1 72 ? -10.354 -7.114 -9.451 1.00 0.00 69 LYS A N 22
ATOM 26100 C CA . LYS A 1 72 ? -10.986 -7.388 -10.737 1.00 0.00 69 LYS A CA 22
ATOM 26101 C C . LYS A 1 72 ? -10.671 -6.272 -11.741 1.00 0.00 69 LYS A C 22
ATOM 26102 O O . LYS A 1 72 ? -9.915 -6.479 -12.718 1.00 0.00 69 LYS A O 22
ATOM 26121 N N . ARG A 1 73 ? -11.216 -5.083 -11.487 1.00 0.00 70 ARG A N 22
ATOM 26122 C CA . ARG A 1 73 ? -11.021 -3.959 -12.421 1.00 0.00 70 ARG A CA 22
ATOM 26123 C C . ARG A 1 73 ? -9.530 -3.654 -12.639 1.00 0.00 70 ARG A C 22
ATOM 26124 O O . ARG A 1 73 ? -8.995 -3.677 -13.762 1.00 0.00 70 ARG A O 22
ATOM 26145 N N . ALA A 1 74 ? -8.876 -3.363 -11.542 1.00 0.00 71 ALA A N 22
ATOM 26146 C CA . ALA A 1 74 ? -7.473 -3.015 -11.512 1.00 0.00 71 ALA A CA 22
ATOM 26147 C C . ALA A 1 74 ? -6.568 -4.092 -12.118 1.00 0.00 71 ALA A C 22
ATOM 26148 O O . ALA A 1 74 ? -5.473 -3.780 -12.557 1.00 0.00 71 ALA A O 22
ATOM 26155 N N . ALA A 1 75 ? -6.990 -5.355 -12.130 1.00 0.00 72 ALA A N 22
ATOM 26156 C CA . ALA A 1 75 ? -6.189 -6.396 -12.782 1.00 0.00 72 ALA A CA 22
ATOM 26157 C C . ALA A 1 75 ? -6.227 -6.209 -14.277 1.00 0.00 72 ALA A C 22
ATOM 26158 O O . ALA A 1 75 ? -5.210 -6.366 -14.957 1.00 0.00 72 ALA A O 22
ATOM 26165 N N . ALA A 1 76 ? -7.412 -5.875 -14.787 1.00 0.00 73 ALA A N 22
ATOM 26166 C CA . ALA A 1 76 ? -7.544 -5.517 -16.196 1.00 0.00 73 ALA A CA 22
ATOM 26167 C C . ALA A 1 76 ? -6.586 -4.373 -16.538 1.00 0.00 73 ALA A C 22
ATOM 26168 O O . ALA A 1 76 ? -6.068 -4.287 -17.651 1.00 0.00 73 ALA A O 22
ATOM 26175 N N . ARG A 1 77 ? -6.353 -3.500 -15.558 1.00 0.00 74 ARG A N 22
ATOM 26176 C CA . ARG A 1 77 ? -5.394 -2.395 -15.710 1.00 0.00 74 ARG A CA 22
ATOM 26177 C C . ARG A 1 77 ? -3.929 -2.860 -15.656 1.00 0.00 74 ARG A C 22
ATOM 26178 O O . ARG A 1 77 ? -3.167 -2.621 -16.585 1.00 0.00 74 ARG A O 22
ATOM 26199 N N . ALA A 1 78 ? -3.556 -3.518 -14.559 1.00 0.00 75 ALA A N 22
ATOM 26200 C CA . ALA A 1 78 ? -2.155 -3.842 -14.248 1.00 0.00 75 ALA A CA 22
ATOM 26201 C C . ALA A 1 78 ? -1.420 -4.528 -15.393 1.00 0.00 75 ALA A C 22
ATOM 26202 O O . ALA A 1 78 ? -0.288 -4.166 -15.714 1.00 0.00 75 ALA A O 22
ATOM 26209 N N . GLY A 1 79 ? -2.059 -5.500 -16.023 1.00 0.00 76 GLY A N 22
ATOM 26210 C CA . GLY A 1 79 ? -1.367 -6.282 -17.038 1.00 0.00 76 GLY A CA 22
ATOM 26211 C C . GLY A 1 79 ? -1.455 -5.657 -18.418 1.00 0.00 76 GLY A C 22
ATOM 26212 O O . GLY A 1 79 ? -1.330 -6.344 -19.432 1.00 0.00 76 GLY A O 22
ATOM 26216 N N . HIS A 1 80 ? -1.651 -4.344 -18.454 1.00 0.00 77 HIS A N 22
ATOM 26217 C CA . HIS A 1 80 ? -1.749 -3.605 -19.711 1.00 0.00 77 HIS A CA 22
ATOM 26218 C C . HIS A 1 80 ? -0.418 -3.612 -20.460 1.00 0.00 77 HIS A C 22
ATOM 26219 O O . HIS A 1 80 ? -0.387 -3.542 -21.685 1.00 0.00 77 HIS A O 22
ATOM 26234 N N . ALA A 1 81 ? 0.679 -3.705 -19.719 1.00 0.00 78 ALA A N 22
ATOM 26235 C CA . ALA A 1 81 ? 2.006 -3.627 -20.312 1.00 0.00 78 ALA A CA 22
ATOM 26236 C C . ALA A 1 81 ? 2.791 -4.910 -20.070 1.00 0.00 78 ALA A C 22
ATOM 26237 O O . ALA A 1 81 ? 4.022 -4.904 -20.053 1.00 0.00 78 ALA A O 22
ATOM 26244 N N . ALA A 1 82 ? 2.079 -6.013 -19.893 1.00 0.00 79 ALA A N 22
ATOM 26245 C CA . ALA A 1 82 ? 2.725 -7.300 -19.688 1.00 0.00 79 ALA A CA 22
ATOM 26246 C C . ALA A 1 82 ? 3.148 -7.905 -21.024 1.00 0.00 79 ALA A C 22
ATOM 26247 O O . ALA A 1 82 ? 2.493 -8.806 -21.552 1.00 0.00 79 ALA A O 22
ATOM 26254 N N . THR A 1 83 ? 4.224 -7.372 -21.585 1.00 0.00 80 THR A N 22
ATOM 26255 C CA . THR A 1 83 ? 4.739 -7.841 -22.859 1.00 0.00 80 THR A CA 22
ATOM 26256 C C . THR A 1 83 ? 6.077 -8.551 -22.664 1.00 0.00 80 THR A C 22
ATOM 26257 O O . THR A 1 83 ? 6.087 -9.801 -22.624 1.00 0.00 80 THR A O 22
ATOM 26269 N N . MET A 1 4 ? 9.612 1.135 0.042 1.00 0.00 1 MET A N 23
ATOM 26270 C CA . MET A 1 4 ? 8.376 0.356 -0.186 1.00 0.00 1 MET A CA 23
ATOM 26271 C C . MET A 1 4 ? 8.478 -0.994 0.516 1.00 0.00 1 MET A C 23
ATOM 26272 O O . MET A 1 4 ? 9.564 -1.421 0.895 1.00 0.00 1 MET A O 23
ATOM 26286 N N . HIS A 1 5 ? 7.345 -1.662 0.678 1.00 0.00 2 HIS A N 23
ATOM 26287 C CA . HIS A 1 5 ? 7.299 -2.980 1.295 1.00 0.00 2 HIS A CA 23
ATOM 26288 C C . HIS A 1 5 ? 6.331 -3.871 0.539 1.00 0.00 2 HIS A C 23
ATOM 26289 O O . HIS A 1 5 ? 5.278 -3.413 0.096 1.00 0.00 2 HIS A O 23
ATOM 26304 N N . ALA A 1 6 ? 6.701 -5.131 0.370 1.00 0.00 3 ALA A N 23
ATOM 26305 C CA . ALA A 1 6 ? 5.856 -6.085 -0.325 1.00 0.00 3 ALA A CA 23
ATOM 26306 C C . ALA A 1 6 ? 5.884 -7.423 0.397 1.00 0.00 3 ALA A C 23
ATOM 26307 O O . ALA A 1 6 ? 6.934 -7.868 0.859 1.00 0.00 3 ALA A O 23
ATOM 26314 N N . LYS A 1 7 ? 4.729 -8.052 0.481 1.00 0.00 4 LYS A N 23
ATOM 26315 C CA . LYS A 1 7 ? 4.560 -9.265 1.261 1.00 0.00 4 LYS A CA 23
ATOM 26316 C C . LYS A 1 7 ? 3.682 -10.270 0.533 1.00 0.00 4 LYS A C 23
ATOM 26317 O O . LYS A 1 7 ? 2.749 -9.894 -0.169 1.00 0.00 4 LYS A O 23
ATOM 26336 N N . VAL A 1 8 ? 4.036 -11.538 0.622 1.00 0.00 5 VAL A N 23
ATOM 26337 C CA . VAL A 1 8 ? 3.156 -12.596 0.152 1.00 0.00 5 VAL A CA 23
ATOM 26338 C C . VAL A 1 8 ? 1.942 -12.729 1.110 1.00 0.00 5 VAL A C 23
ATOM 26339 O O . VAL A 1 8 ? 2.101 -12.638 2.328 1.00 0.00 5 VAL A O 23
ATOM 26352 N N . GLY A 1 9 ? 0.739 -12.942 0.560 1.00 0.00 6 GLY A N 23
ATOM 26353 C CA . GLY A 1 9 ? -0.487 -12.914 1.371 1.00 0.00 6 GLY A CA 23
ATOM 26354 C C . GLY A 1 9 ? -1.007 -11.494 1.479 1.00 0.00 6 GLY A C 23
ATOM 26355 O O . GLY A 1 9 ? -1.876 -11.166 2.286 1.00 0.00 6 GLY A O 23
ATOM 26359 N N . ASP A 1 10 ? -0.438 -10.695 0.616 1.00 0.00 7 ASP A N 23
ATOM 26360 C CA . ASP A 1 10 ? -0.510 -9.235 0.605 1.00 0.00 7 ASP A CA 23
ATOM 26361 C C . ASP A 1 10 ? -0.671 -8.796 -0.828 1.00 0.00 7 ASP A C 23
ATOM 26362 O O . ASP A 1 10 ? -0.134 -9.424 -1.738 1.00 0.00 7 ASP A O 23
ATOM 26371 N N . TYR A 1 11 ? -1.432 -7.763 -1.042 1.00 0.00 8 TYR A N 23
ATOM 26372 C CA . TYR A 1 11 ? -2.240 -7.522 -2.212 1.00 0.00 8 TYR A CA 23
ATOM 26373 C C . TYR A 1 11 ? -1.988 -6.067 -2.539 1.00 0.00 8 TYR A C 23
ATOM 26374 O O . TYR A 1 11 ? -1.747 -5.297 -1.642 1.00 0.00 8 TYR A O 23
ATOM 26392 N N . LEU A 1 12 ? -1.910 -5.692 -3.803 1.00 0.00 9 LEU A N 23
ATOM 26393 C CA . LEU A 1 12 ? -1.192 -4.480 -4.182 1.00 0.00 9 LEU A CA 23
ATOM 26394 C C . LEU A 1 12 ? -1.988 -3.698 -5.209 1.00 0.00 9 LEU A C 23
ATOM 26395 O O . LEU A 1 12 ? -2.639 -4.267 -6.082 1.00 0.00 9 LEU A O 23
ATOM 26411 N N . VAL A 1 13 ? -1.948 -2.376 -5.016 1.00 0.00 10 VAL A N 23
ATOM 26412 C CA . VAL A 1 13 ? -2.798 -1.399 -5.698 1.00 0.00 10 VAL A CA 23
ATOM 26413 C C . VAL A 1 13 ? -1.961 -0.181 -6.073 1.00 0.00 10 VAL A C 23
ATOM 26414 O O . VAL A 1 13 ? -1.104 0.236 -5.306 1.00 0.00 10 VAL A O 23
ATOM 26427 N N . VAL A 1 14 ? -2.203 0.373 -7.246 1.00 0.00 11 VAL A N 23
ATOM 26428 C CA . VAL A 1 14 ? -1.429 1.492 -7.755 1.00 0.00 11 VAL A CA 23
ATOM 26429 C C . VAL A 1 14 ? -2.368 2.502 -8.415 1.00 0.00 11 VAL A C 23
ATOM 26430 O O . VAL A 1 14 ? -3.355 2.126 -9.043 1.00 0.00 11 VAL A O 23
ATOM 26443 N N . LYS A 1 15 ? -2.102 3.790 -8.206 1.00 0.00 12 LYS A N 23
ATOM 26444 C CA . LYS A 1 15 ? -2.955 4.840 -8.761 1.00 0.00 12 LYS A CA 23
ATOM 26445 C C . LYS A 1 15 ? -2.258 5.551 -9.916 1.00 0.00 12 LYS A C 23
ATOM 26446 O O . LYS A 1 15 ? -2.788 6.511 -10.485 1.00 0.00 12 LYS A O 23
ATOM 26465 N N . GLY A 1 16 ? -1.074 5.068 -10.264 1.00 0.00 13 GLY A N 23
ATOM 26466 C CA . GLY A 1 16 ? -0.266 5.726 -11.273 1.00 0.00 13 GLY A CA 23
ATOM 26467 C C . GLY A 1 16 ? -0.634 5.327 -12.687 1.00 0.00 13 GLY A C 23
ATOM 26468 O O . GLY A 1 16 ? 0.242 5.042 -13.504 1.00 0.00 13 GLY A O 23
ATOM 26472 N N . THR A 1 17 ? -1.923 5.301 -12.980 1.00 0.00 14 THR A N 23
ATOM 26473 C CA . THR A 1 17 ? -2.394 5.002 -14.320 1.00 0.00 14 THR A CA 23
ATOM 26474 C C . THR A 1 17 ? -3.056 6.230 -14.939 1.00 0.00 14 THR A C 23
ATOM 26475 O O . THR A 1 17 ? -2.426 6.976 -15.693 1.00 0.00 14 THR A O 23
ATOM 26486 N N . THR A 1 18 ? -4.314 6.453 -14.596 1.00 0.00 15 THR A N 23
ATOM 26487 C CA . THR A 1 18 ? -5.040 7.618 -15.062 1.00 0.00 15 THR A CA 23
ATOM 26488 C C . THR A 1 18 ? -5.593 8.407 -13.874 1.00 0.00 15 THR A C 23
ATOM 26489 O O . THR A 1 18 ? -5.008 9.411 -13.464 1.00 0.00 15 THR A O 23
ATOM 26500 N N . THR A 1 19 ? -6.695 7.940 -13.302 1.00 0.00 16 THR A N 23
ATOM 26501 C CA . THR A 1 19 ? -7.269 8.585 -12.126 1.00 0.00 16 THR A CA 23
ATOM 26502 C C . THR A 1 19 ? -7.930 7.546 -11.222 1.00 0.00 16 THR A C 23
ATOM 26503 O O . THR A 1 19 ? -8.575 7.876 -10.225 1.00 0.00 16 THR A O 23
ATOM 26514 N N . GLU A 1 20 ? -7.756 6.284 -11.582 1.00 0.00 17 GLU A N 23
ATOM 26515 C CA . GLU A 1 20 ? -8.262 5.180 -10.794 1.00 0.00 17 GLU A CA 23
ATOM 26516 C C . GLU A 1 20 ? -7.501 5.103 -9.477 1.00 0.00 17 GLU A C 23
ATOM 26517 O O . GLU A 1 20 ? -6.345 4.688 -9.436 1.00 0.00 17 GLU A O 23
ATOM 26529 N N . ARG A 1 21 ? -8.155 5.526 -8.404 1.00 0.00 18 ARG A N 23
ATOM 26530 C CA . ARG A 1 21 ? -7.519 5.604 -7.092 1.00 0.00 18 ARG A CA 23
ATOM 26531 C C . ARG A 1 21 ? -7.230 4.213 -6.531 1.00 0.00 18 ARG A C 23
ATOM 26532 O O . ARG A 1 21 ? -6.525 4.070 -5.535 1.00 0.00 18 ARG A O 23
ATOM 26553 N N . HIS A 1 22 ? -7.799 3.195 -7.164 1.00 0.00 19 HIS A N 23
ATOM 26554 C CA . HIS A 1 22 ? -7.554 1.810 -6.779 1.00 0.00 19 HIS A CA 23
ATOM 26555 C C . HIS A 1 22 ? -7.326 0.978 -8.037 1.00 0.00 19 HIS A C 23
ATOM 26556 O O . HIS A 1 22 ? -8.148 0.124 -8.377 1.00 0.00 19 HIS A O 23
ATOM 26571 N N . ASP A 1 23 ? -6.239 1.246 -8.752 1.00 0.00 20 ASP A N 23
ATOM 26572 C CA . ASP A 1 23 ? -5.986 0.561 -10.014 1.00 0.00 20 ASP A CA 23
ATOM 26573 C C . ASP A 1 23 ? -4.868 -0.453 -9.819 1.00 0.00 20 ASP A C 23
ATOM 26574 O O . ASP A 1 23 ? -4.365 -0.586 -8.713 1.00 0.00 20 ASP A O 23
ATOM 26583 N N . GLN A 1 24 ? -4.527 -1.183 -10.885 1.00 0.00 21 GLN A N 23
ATOM 26584 C CA . GLN A 1 24 ? -3.469 -2.204 -10.870 1.00 0.00 21 GLN A CA 23
ATOM 26585 C C . GLN A 1 24 ? -3.460 -3.033 -9.578 1.00 0.00 21 GLN A C 23
ATOM 26586 O O . GLN A 1 24 ? -2.786 -2.666 -8.616 1.00 0.00 21 GLN A O 23
ATOM 26600 N N . HIS A 1 25 ? -4.162 -4.169 -9.542 1.00 0.00 22 HIS A N 23
ATOM 26601 C CA . HIS A 1 25 ? -4.217 -4.925 -8.296 1.00 0.00 22 HIS A CA 23
ATOM 26602 C C . HIS A 1 25 ? -4.094 -6.432 -8.496 1.00 0.00 22 HIS A C 23
ATOM 26603 O O . HIS A 1 25 ? -4.669 -7.027 -9.397 1.00 0.00 22 HIS A O 23
ATOM 26618 N N . ALA A 1 26 ? -3.327 -6.995 -7.582 1.00 0.00 23 ALA A N 23
ATOM 26619 C CA . ALA A 1 26 ? -2.903 -8.394 -7.554 1.00 0.00 23 ALA A CA 23
ATOM 26620 C C . ALA A 1 26 ? -2.923 -8.938 -6.138 1.00 0.00 23 ALA A C 23
ATOM 26621 O O . ALA A 1 26 ? -3.261 -8.223 -5.190 1.00 0.00 23 ALA A O 23
ATOM 26628 N N . GLU A 1 27 ? -2.510 -10.189 -6.014 1.00 0.00 24 GLU A N 23
ATOM 26629 C CA . GLU A 1 27 ? -2.195 -10.755 -4.715 1.00 0.00 24 GLU A CA 23
ATOM 26630 C C . GLU A 1 27 ? -0.931 -11.538 -4.846 1.00 0.00 24 GLU A C 23
ATOM 26631 O O . GLU A 1 27 ? -0.784 -12.445 -5.671 1.00 0.00 24 GLU A O 23
ATOM 26643 N N . ILE A 1 28 ? -0.012 -11.107 -4.030 1.00 0.00 25 ILE A N 23
ATOM 26644 C CA . ILE A 1 28 ? 1.345 -11.525 -4.078 1.00 0.00 25 ILE A CA 23
ATOM 26645 C C . ILE A 1 28 ? 1.509 -12.858 -3.372 1.00 0.00 25 ILE A C 23
ATOM 26646 O O . ILE A 1 28 ? 1.377 -12.934 -2.154 1.00 0.00 25 ILE A O 23
ATOM 26662 N N . ILE A 1 29 ? 1.725 -13.912 -4.151 1.00 0.00 26 ILE A N 23
ATOM 26663 C CA . ILE A 1 29 ? 2.035 -15.223 -3.590 1.00 0.00 26 ILE A CA 23
ATOM 26664 C C . ILE A 1 29 ? 3.527 -15.481 -3.719 1.00 0.00 26 ILE A C 23
ATOM 26665 O O . ILE A 1 29 ? 4.074 -16.395 -3.104 1.00 0.00 26 ILE A O 23
ATOM 26681 N N . GLU A 1 30 ? 4.167 -14.661 -4.536 1.00 0.00 27 GLU A N 23
ATOM 26682 C CA . GLU A 1 30 ? 5.606 -14.679 -4.700 1.00 0.00 27 GLU A CA 23
ATOM 26683 C C . GLU A 1 30 ? 6.127 -13.255 -4.778 1.00 0.00 27 GLU A C 23
ATOM 26684 O O . GLU A 1 30 ? 5.473 -12.367 -5.341 1.00 0.00 27 GLU A O 23
ATOM 26696 N N . VAL A 1 31 ? 7.351 -13.067 -4.330 1.00 0.00 28 VAL A N 23
ATOM 26697 C CA . VAL A 1 31 ? 7.908 -11.739 -4.152 1.00 0.00 28 VAL A CA 23
ATOM 26698 C C . VAL A 1 31 ? 9.345 -11.773 -4.662 1.00 0.00 28 VAL A C 23
ATOM 26699 O O . VAL A 1 31 ? 10.251 -12.256 -3.984 1.00 0.00 28 VAL A O 23
ATOM 26712 N N . ARG A 1 32 ? 9.535 -11.282 -5.880 1.00 0.00 29 ARG A N 23
ATOM 26713 C CA . ARG A 1 32 ? 10.752 -11.557 -6.637 1.00 0.00 29 ARG A CA 23
ATOM 26714 C C . ARG A 1 32 ? 11.854 -10.533 -6.372 1.00 0.00 29 ARG A C 23
ATOM 26715 O O . ARG A 1 32 ? 13.035 -10.862 -6.463 1.00 0.00 29 ARG A O 23
ATOM 26736 N N . SER A 1 33 ? 11.485 -9.307 -6.045 1.00 0.00 30 SER A N 23
ATOM 26737 C CA . SER A 1 33 ? 12.472 -8.253 -5.853 1.00 0.00 30 SER A CA 23
ATOM 26738 C C . SER A 1 33 ? 13.316 -8.496 -4.597 1.00 0.00 30 SER A C 23
ATOM 26739 O O . SER A 1 33 ? 14.377 -9.124 -4.663 1.00 0.00 30 SER A O 23
ATOM 26747 N N . ALA A 1 34 ? 12.829 -8.016 -3.460 1.00 0.00 31 ALA A N 23
ATOM 26748 C CA . ALA A 1 34 ? 13.519 -8.172 -2.181 1.00 0.00 31 ALA A CA 23
ATOM 26749 C C . ALA A 1 34 ? 12.677 -7.584 -1.063 1.00 0.00 31 ALA A C 23
ATOM 26750 O O . ALA A 1 34 ? 12.219 -8.292 -0.169 1.00 0.00 31 ALA A O 23
ATOM 26757 N N . ASP A 1 35 ? 12.472 -6.281 -1.135 1.00 0.00 32 ASP A N 23
ATOM 26758 C CA . ASP A 1 35 ? 11.674 -5.567 -0.155 1.00 0.00 32 ASP A CA 23
ATOM 26759 C C . ASP A 1 35 ? 11.039 -4.359 -0.823 1.00 0.00 32 ASP A C 23
ATOM 26760 O O . ASP A 1 35 ? 11.617 -3.273 -0.854 1.00 0.00 32 ASP A O 23
ATOM 26769 N N . GLY A 1 36 ? 9.867 -4.572 -1.401 1.00 0.00 33 GLY A N 23
ATOM 26770 C CA . GLY A 1 36 ? 9.239 -3.537 -2.195 1.00 0.00 33 GLY A CA 23
ATOM 26771 C C . GLY A 1 36 ? 9.844 -3.468 -3.585 1.00 0.00 33 GLY A C 23
ATOM 26772 O O . GLY A 1 36 ? 10.824 -4.161 -3.860 1.00 0.00 33 GLY A O 23
ATOM 26776 N N . SER A 1 37 ? 9.250 -2.653 -4.459 1.00 0.00 34 SER A N 23
ATOM 26777 C CA . SER A 1 37 ? 9.740 -2.470 -5.830 1.00 0.00 34 SER A CA 23
ATOM 26778 C C . SER A 1 37 ? 9.526 -3.732 -6.678 1.00 0.00 34 SER A C 23
ATOM 26779 O O . SER A 1 37 ? 9.375 -4.833 -6.148 1.00 0.00 34 SER A O 23
ATOM 26787 N N . PRO A 1 38 ? 9.470 -3.580 -8.011 1.00 0.00 35 PRO A N 23
ATOM 26788 C CA . PRO A 1 38 ? 9.311 -4.708 -8.933 1.00 0.00 35 PRO A CA 23
ATOM 26789 C C . PRO A 1 38 ? 10.586 -5.548 -9.050 1.00 0.00 35 PRO A C 23
ATOM 26790 O O . PRO A 1 38 ? 11.668 -5.107 -8.660 1.00 0.00 35 PRO A O 23
ATOM 26801 N N . PRO A 1 39 ? 10.476 -6.775 -9.591 1.00 0.00 36 PRO A N 23
ATOM 26802 C CA . PRO A 1 39 ? 9.221 -7.351 -10.038 1.00 0.00 36 PRO A CA 23
ATOM 26803 C C . PRO A 1 39 ? 8.562 -8.223 -8.974 1.00 0.00 36 PRO A C 23
ATOM 26804 O O . PRO A 1 39 ? 9.070 -8.371 -7.861 1.00 0.00 36 PRO A O 23
ATOM 26815 N N . TYR A 1 40 ? 7.436 -8.808 -9.338 1.00 0.00 37 TYR A N 23
ATOM 26816 C CA . TYR A 1 40 ? 6.715 -9.713 -8.462 1.00 0.00 37 TYR A CA 23
ATOM 26817 C C . TYR A 1 40 ? 6.211 -10.886 -9.271 1.00 0.00 37 TYR A C 23
ATOM 26818 O O . TYR A 1 40 ? 6.258 -10.859 -10.505 1.00 0.00 37 TYR A O 23
ATOM 26836 N N . VAL A 1 41 ? 5.635 -11.854 -8.585 1.00 0.00 38 VAL A N 23
ATOM 26837 C CA . VAL A 1 41 ? 5.000 -12.977 -9.245 1.00 0.00 38 VAL A CA 23
ATOM 26838 C C . VAL A 1 41 ? 3.729 -13.227 -8.502 1.00 0.00 38 VAL A C 23
ATOM 26839 O O . VAL A 1 41 ? 3.710 -13.563 -7.320 1.00 0.00 38 VAL A O 23
ATOM 26852 N N . VAL A 1 42 ? 2.669 -13.005 -9.213 1.00 0.00 39 VAL A N 23
ATOM 26853 C CA . VAL A 1 42 ? 1.434 -12.644 -8.609 1.00 0.00 39 VAL A CA 23
ATOM 26854 C C . VAL A 1 42 ? 0.297 -13.366 -9.296 1.00 0.00 39 VAL A C 23
ATOM 26855 O O . VAL A 1 42 ? 0.507 -14.057 -10.285 1.00 0.00 39 VAL A O 23
ATOM 26868 N N . ARG A 1 43 ? -0.894 -13.205 -8.784 1.00 0.00 40 ARG A N 23
ATOM 26869 C CA . ARG A 1 43 ? -2.057 -13.769 -9.417 1.00 0.00 40 ARG A CA 23
ATOM 26870 C C . ARG A 1 43 ? -3.180 -12.762 -9.364 1.00 0.00 40 ARG A C 23
ATOM 26871 O O . ARG A 1 43 ? -3.389 -12.106 -8.342 1.00 0.00 40 ARG A O 23
ATOM 26892 N N . TRP A 1 44 ? -3.863 -12.599 -10.476 1.00 0.00 41 TRP A N 23
ATOM 26893 C CA . TRP A 1 44 ? -5.121 -11.894 -10.469 1.00 0.00 41 TRP A CA 23
ATOM 26894 C C . TRP A 1 44 ? -6.140 -12.899 -9.976 1.00 0.00 41 TRP A C 23
ATOM 26895 O O . TRP A 1 44 ? -6.811 -13.542 -10.777 1.00 0.00 41 TRP A O 23
ATOM 26916 N N . LEU A 1 45 ? -6.202 -13.073 -8.663 1.00 0.00 42 LEU A N 23
ATOM 26917 C CA . LEU A 1 45 ? -6.854 -14.260 -8.081 1.00 0.00 42 LEU A CA 23
ATOM 26918 C C . LEU A 1 45 ? -8.308 -14.354 -8.474 1.00 0.00 42 LEU A C 23
ATOM 26919 O O . LEU A 1 45 ? -8.716 -15.268 -9.194 1.00 0.00 42 LEU A O 23
ATOM 26935 N N . VAL A 1 46 ? -9.096 -13.416 -7.968 1.00 0.00 43 VAL A N 23
ATOM 26936 C CA . VAL A 1 46 ? -10.517 -13.429 -8.180 1.00 0.00 43 VAL A CA 23
ATOM 26937 C C . VAL A 1 46 ? -10.846 -13.357 -9.659 1.00 0.00 43 VAL A C 23
ATOM 26938 O O . VAL A 1 46 ? -11.862 -13.893 -10.102 1.00 0.00 43 VAL A O 23
ATOM 26951 N N . ASN A 1 47 ? -9.990 -12.685 -10.421 1.00 0.00 44 ASN A N 23
ATOM 26952 C CA . ASN A 1 47 ? -10.078 -12.736 -11.873 1.00 0.00 44 ASN A CA 23
ATOM 26953 C C . ASN A 1 47 ? -9.901 -14.172 -12.373 1.00 0.00 44 ASN A C 23
ATOM 26954 O O . ASN A 1 47 ? -10.805 -14.754 -12.973 1.00 0.00 44 ASN A O 23
ATOM 26965 N N . GLY A 1 48 ? -8.719 -14.734 -12.118 1.00 0.00 45 GLY A N 23
ATOM 26966 C CA . GLY A 1 48 ? -8.435 -16.109 -12.490 1.00 0.00 45 GLY A CA 23
ATOM 26967 C C . GLY A 1 48 ? -7.204 -16.259 -13.375 1.00 0.00 45 GLY A C 23
ATOM 26968 O O . GLY A 1 48 ? -7.238 -17.001 -14.355 1.00 0.00 45 GLY A O 23
ATOM 26972 N N . HIS A 1 49 ? -6.121 -15.547 -13.052 1.00 0.00 46 HIS A N 23
ATOM 26973 C CA . HIS A 1 49 ? -4.874 -15.655 -13.825 1.00 0.00 46 HIS A CA 23
ATOM 26974 C C . HIS A 1 49 ? -3.645 -15.658 -12.896 1.00 0.00 46 HIS A C 23
ATOM 26975 O O . HIS A 1 49 ? -3.738 -15.231 -11.746 1.00 0.00 46 HIS A O 23
ATOM 26990 N N . GLU A 1 50 ? -2.487 -16.076 -13.421 1.00 0.00 47 GLU A N 23
ATOM 26991 C CA . GLU A 1 50 ? -1.239 -16.121 -12.649 1.00 0.00 47 GLU A CA 23
ATOM 26992 C C . GLU A 1 50 ? -0.071 -15.621 -13.509 1.00 0.00 47 GLU A C 23
ATOM 26993 O O . GLU A 1 50 ? 0.188 -16.137 -14.593 1.00 0.00 47 GLU A O 23
ATOM 27005 N N . THR A 1 51 ? 0.596 -14.584 -13.018 1.00 0.00 48 THR A N 23
ATOM 27006 C CA . THR A 1 51 ? 1.524 -13.800 -13.820 1.00 0.00 48 THR A CA 23
ATOM 27007 C C . THR A 1 51 ? 2.799 -13.397 -13.065 1.00 0.00 48 THR A C 23
ATOM 27008 O O . THR A 1 51 ? 3.002 -13.737 -11.900 1.00 0.00 48 THR A O 23
ATOM 27019 N N . THR A 1 52 ? 3.643 -12.666 -13.775 1.00 0.00 49 THR A N 23
ATOM 27020 C CA . THR A 1 52 ? 4.848 -12.052 -13.237 1.00 0.00 49 THR A CA 23
ATOM 27021 C C . THR A 1 52 ? 4.938 -10.647 -13.829 1.00 0.00 49 THR A C 23
ATOM 27022 O O . THR A 1 52 ? 5.174 -10.482 -15.027 1.00 0.00 49 THR A O 23
ATOM 27033 N N . VAL A 1 53 ? 4.739 -9.635 -12.983 1.00 0.00 50 VAL A N 23
ATOM 27034 C CA . VAL A 1 53 ? 4.378 -8.295 -13.463 1.00 0.00 50 VAL A CA 23
ATOM 27035 C C . VAL A 1 53 ? 5.103 -7.180 -12.717 1.00 0.00 50 VAL A C 23
ATOM 27036 O O . VAL A 1 53 ? 5.899 -7.430 -11.805 1.00 0.00 50 VAL A O 23
ATOM 27049 N N . TYR A 1 54 ? 4.798 -5.947 -13.120 1.00 0.00 51 TYR A N 23
ATOM 27050 C CA . TYR A 1 54 ? 5.410 -4.750 -12.555 1.00 0.00 51 TYR A CA 23
ATOM 27051 C C . TYR A 1 54 ? 4.336 -3.679 -12.374 1.00 0.00 51 TYR A C 23
ATOM 27052 O O . TYR A 1 54 ? 3.624 -3.350 -13.323 1.00 0.00 51 TYR A O 23
ATOM 27070 N N . PRO A 1 55 ? 4.191 -3.134 -11.156 1.00 0.00 52 PRO A N 23
ATOM 27071 C CA . PRO A 1 55 ? 3.181 -2.109 -10.861 1.00 0.00 52 PRO A CA 23
ATOM 27072 C C . PRO A 1 55 ? 3.536 -0.728 -11.429 1.00 0.00 52 PRO A C 23
ATOM 27073 O O . PRO A 1 55 ? 3.010 -0.324 -12.466 1.00 0.00 52 PRO A O 23
ATOM 27084 N N . GLY A 1 56 ? 4.430 -0.015 -10.752 1.00 0.00 53 GLY A N 23
ATOM 27085 C CA . GLY A 1 56 ? 4.803 1.319 -11.184 1.00 0.00 53 GLY A CA 23
ATOM 27086 C C . GLY A 1 56 ? 4.951 2.271 -10.013 1.00 0.00 53 GLY A C 23
ATOM 27087 O O . GLY A 1 56 ? 5.229 1.840 -8.891 1.00 0.00 53 GLY A O 23
ATOM 27091 N N . SER A 1 57 ? 4.769 3.558 -10.269 1.00 0.00 54 SER A N 23
ATOM 27092 C CA . SER A 1 57 ? 4.854 4.570 -9.224 1.00 0.00 54 SER A CA 23
ATOM 27093 C C . SER A 1 57 ? 3.502 4.753 -8.545 1.00 0.00 54 SER A C 23
ATOM 27094 O O . SER A 1 57 ? 2.472 4.405 -9.117 1.00 0.00 54 SER A O 23
ATOM 27102 N N . ASP A 1 58 ? 3.521 5.301 -7.328 1.00 0.00 55 ASP A N 23
ATOM 27103 C CA . ASP A 1 58 ? 2.317 5.437 -6.502 1.00 0.00 55 ASP A CA 23
ATOM 27104 C C . ASP A 1 58 ? 1.822 4.047 -6.120 1.00 0.00 55 ASP A C 23
ATOM 27105 O O . ASP A 1 58 ? 0.624 3.762 -6.110 1.00 0.00 55 ASP A O 23
ATOM 27114 N N . ALA A 1 59 ? 2.780 3.181 -5.817 1.00 0.00 56 ALA A N 23
ATOM 27115 C CA . ALA A 1 59 ? 2.494 1.811 -5.437 1.00 0.00 56 ALA A CA 23
ATOM 27116 C C . ALA A 1 59 ? 2.070 1.750 -3.973 1.00 0.00 56 ALA A C 23
ATOM 27117 O O . ALA A 1 59 ? 2.664 2.406 -3.114 1.00 0.00 56 ALA A O 23
ATOM 27124 N N . VAL A 1 60 ? 1.051 0.954 -3.697 1.00 0.00 57 VAL A N 23
ATOM 27125 C CA . VAL A 1 60 ? 0.441 0.874 -2.374 1.00 0.00 57 VAL A CA 23
ATOM 27126 C C . VAL A 1 60 ? 0.140 -0.584 -2.058 1.00 0.00 57 VAL A C 23
ATOM 27127 O O . VAL A 1 60 ? 0.307 -1.461 -2.909 1.00 0.00 57 VAL A O 23
ATOM 27140 N N . VAL A 1 61 ? -0.335 -0.832 -0.854 1.00 0.00 58 VAL A N 23
ATOM 27141 C CA . VAL A 1 61 ? -0.571 -2.190 -0.384 1.00 0.00 58 VAL A CA 23
ATOM 27142 C C . VAL A 1 61 ? -1.887 -2.273 0.381 1.00 0.00 58 VAL A C 23
ATOM 27143 O O . VAL A 1 61 ? -2.236 -1.388 1.163 1.00 0.00 58 VAL A O 23
ATOM 27156 N N . VAL A 1 62 ? -2.605 -3.349 0.113 1.00 0.00 59 VAL A N 23
ATOM 27157 C CA . VAL A 1 62 ? -3.906 -3.619 0.604 1.00 0.00 59 VAL A CA 23
ATOM 27158 C C . VAL A 1 62 ? -4.020 -5.083 0.999 1.00 0.00 59 VAL A C 23
ATOM 27159 O O . VAL A 1 62 ? -3.078 -5.870 0.839 1.00 0.00 59 VAL A O 23
ATOM 27172 N N . THR A 1 63 ? -5.197 -5.432 1.469 1.00 0.00 60 THR A N 23
ATOM 27173 C CA . THR A 1 63 ? -5.470 -6.754 2.006 1.00 0.00 60 THR A CA 23
ATOM 27174 C C . THR A 1 63 ? -6.619 -7.436 1.243 1.00 0.00 60 THR A C 23
ATOM 27175 O O . THR A 1 63 ? -6.943 -7.057 0.114 1.00 0.00 60 THR A O 23
ATOM 27186 N N . ALA A 1 64 ? -7.233 -8.429 1.891 1.00 0.00 61 ALA A N 23
ATOM 27187 C CA . ALA A 1 64 ? -8.336 -9.202 1.325 1.00 0.00 61 ALA A CA 23
ATOM 27188 C C . ALA A 1 64 ? -9.521 -8.331 0.900 1.00 0.00 61 ALA A C 23
ATOM 27189 O O . ALA A 1 64 ? -10.055 -8.512 -0.189 1.00 0.00 61 ALA A O 23
ATOM 27196 N N . THR A 1 65 ? -9.968 -7.425 1.761 1.00 0.00 62 THR A N 23
ATOM 27197 C CA . THR A 1 65 ? -11.103 -6.561 1.424 1.00 0.00 62 THR A CA 23
ATOM 27198 C C . THR A 1 65 ? -10.857 -5.764 0.166 1.00 0.00 62 THR A C 23
ATOM 27199 O O . THR A 1 65 ? -11.614 -5.881 -0.801 1.00 0.00 62 THR A O 23
ATOM 27210 N N . GLU A 1 66 ? -9.793 -4.962 0.169 1.00 0.00 63 GLU A N 23
ATOM 27211 C CA . GLU A 1 66 ? -9.493 -4.123 -0.988 1.00 0.00 63 GLU A CA 23
ATOM 27212 C C . GLU A 1 66 ? -9.343 -4.979 -2.236 1.00 0.00 63 GLU A C 23
ATOM 27213 O O . GLU A 1 66 ? -9.611 -4.544 -3.352 1.00 0.00 63 GLU A O 23
ATOM 27225 N N . HIS A 1 67 ? -8.929 -6.211 -2.011 1.00 0.00 64 HIS A N 23
ATOM 27226 C CA . HIS A 1 67 ? -8.657 -7.161 -3.066 1.00 0.00 64 HIS A CA 23
ATOM 27227 C C . HIS A 1 67 ? -9.849 -7.408 -3.987 1.00 0.00 64 HIS A C 23
ATOM 27228 O O . HIS A 1 67 ? -9.671 -7.483 -5.177 1.00 0.00 64 HIS A O 23
ATOM 27243 N N . ALA A 1 68 ? -11.043 -7.541 -3.440 1.00 0.00 65 ALA A N 23
ATOM 27244 C CA . ALA A 1 68 ? -12.195 -7.985 -4.219 1.00 0.00 65 ALA A CA 23
ATOM 27245 C C . ALA A 1 68 ? -12.449 -7.073 -5.423 1.00 0.00 65 ALA A C 23
ATOM 27246 O O . ALA A 1 68 ? -12.128 -7.395 -6.581 1.00 0.00 65 ALA A O 23
ATOM 27253 N N . GLU A 1 69 ? -13.007 -5.924 -5.110 1.00 0.00 66 GLU A N 23
ATOM 27254 C CA . GLU A 1 69 ? -13.389 -4.928 -6.099 1.00 0.00 66 GLU A CA 23
ATOM 27255 C C . GLU A 1 69 ? -12.198 -4.490 -6.966 1.00 0.00 66 GLU A C 23
ATOM 27256 O O . GLU A 1 69 ? -12.257 -4.488 -8.230 1.00 0.00 66 GLU A O 23
ATOM 27268 N N . ALA A 1 70 ? -11.125 -4.111 -6.280 1.00 0.00 67 ALA A N 23
ATOM 27269 C CA . ALA A 1 70 ? -9.926 -3.646 -6.935 1.00 0.00 67 ALA A CA 23
ATOM 27270 C C . ALA A 1 70 ? -9.400 -4.690 -7.895 1.00 0.00 67 ALA A C 23
ATOM 27271 O O . ALA A 1 70 ? -9.140 -4.381 -9.025 1.00 0.00 67 ALA A O 23
ATOM 27278 N N . GLU A 1 71 ? -9.260 -5.928 -7.451 1.00 0.00 68 GLU A N 23
ATOM 27279 C CA . GLU A 1 71 ? -8.692 -6.969 -8.300 1.00 0.00 68 GLU A CA 23
ATOM 27280 C C . GLU A 1 71 ? -9.476 -7.115 -9.585 1.00 0.00 68 GLU A C 23
ATOM 27281 O O . GLU A 1 71 ? -8.909 -7.390 -10.617 1.00 0.00 68 GLU A O 23
ATOM 27293 N N . LYS A 1 72 ? -10.782 -6.949 -9.540 1.00 0.00 69 LYS A N 23
ATOM 27294 C CA . LYS A 1 72 ? -11.531 -6.932 -10.788 1.00 0.00 69 LYS A CA 23
ATOM 27295 C C . LYS A 1 72 ? -10.997 -5.835 -11.726 1.00 0.00 69 LYS A C 23
ATOM 27296 O O . LYS A 1 72 ? -10.261 -6.125 -12.699 1.00 0.00 69 LYS A O 23
ATOM 27315 N N . ARG A 1 73 ? -11.318 -4.578 -11.409 1.00 0.00 70 ARG A N 23
ATOM 27316 C CA . ARG A 1 73 ? -10.970 -3.458 -12.313 1.00 0.00 70 ARG A CA 23
ATOM 27317 C C . ARG A 1 73 ? -9.457 -3.409 -12.583 1.00 0.00 70 ARG A C 23
ATOM 27318 O O . ARG A 1 73 ? -8.970 -3.531 -13.719 1.00 0.00 70 ARG A O 23
ATOM 27339 N N . ALA A 1 74 ? -8.752 -3.230 -11.498 1.00 0.00 71 ALA A N 23
ATOM 27340 C CA . ALA A 1 74 ? -7.321 -3.048 -11.467 1.00 0.00 71 ALA A CA 23
ATOM 27341 C C . ALA A 1 74 ? -6.539 -4.189 -12.113 1.00 0.00 71 ALA A C 23
ATOM 27342 O O . ALA A 1 74 ? -5.653 -3.931 -12.915 1.00 0.00 71 ALA A O 23
ATOM 27349 N N . ALA A 1 75 ? -6.808 -5.443 -11.731 1.00 0.00 72 ALA A N 23
ATOM 27350 C CA . ALA A 1 75 ? -6.069 -6.574 -12.306 1.00 0.00 72 ALA A CA 23
ATOM 27351 C C . ALA A 1 75 ? -6.200 -6.600 -13.811 1.00 0.00 72 ALA A C 23
ATOM 27352 O O . ALA A 1 75 ? -5.245 -6.950 -14.508 1.00 0.00 72 ALA A O 23
ATOM 27359 N N . ALA A 1 76 ? -7.376 -6.226 -14.324 1.00 0.00 73 ALA A N 23
ATOM 27360 C CA . ALA A 1 76 ? -7.530 -6.111 -15.765 1.00 0.00 73 ALA A CA 23
ATOM 27361 C C . ALA A 1 76 ? -6.492 -5.133 -16.322 1.00 0.00 73 ALA A C 23
ATOM 27362 O O . ALA A 1 76 ? -5.809 -5.428 -17.300 1.00 0.00 73 ALA A O 23
ATOM 27369 N N . ARG A 1 77 ? -6.395 -3.970 -15.691 1.00 0.00 74 ARG A N 23
ATOM 27370 C CA . ARG A 1 77 ? -5.390 -2.962 -16.047 1.00 0.00 74 ARG A CA 23
ATOM 27371 C C . ARG A 1 77 ? -3.950 -3.498 -15.957 1.00 0.00 74 ARG A C 23
ATOM 27372 O O . ARG A 1 77 ? -3.253 -3.622 -16.969 1.00 0.00 74 ARG A O 23
ATOM 27393 N N . ALA A 1 78 ? -3.536 -3.816 -14.723 1.00 0.00 75 ALA A N 23
ATOM 27394 C CA . ALA A 1 78 ? -2.133 -4.075 -14.368 1.00 0.00 75 ALA A CA 23
ATOM 27395 C C . ALA A 1 78 ? -1.452 -5.073 -15.290 1.00 0.00 75 ALA A C 23
ATOM 27396 O O . ALA A 1 78 ? -0.275 -4.915 -15.611 1.00 0.00 75 ALA A O 23
ATOM 27403 N N . GLY A 1 79 ? -2.178 -6.088 -15.727 1.00 0.00 76 GLY A N 23
ATOM 27404 C CA . GLY A 1 79 ? -1.523 -7.151 -16.472 1.00 0.00 76 GLY A CA 23
ATOM 27405 C C . GLY A 1 79 ? -1.953 -7.227 -17.921 1.00 0.00 76 GLY A C 23
ATOM 27406 O O . GLY A 1 79 ? -1.699 -8.224 -18.598 1.00 0.00 76 GLY A O 23
ATOM 27410 N N . HIS A 1 80 ? -2.595 -6.175 -18.408 1.00 0.00 77 HIS A N 23
ATOM 27411 C CA . HIS A 1 80 ? -2.999 -6.129 -19.806 1.00 0.00 77 HIS A CA 23
ATOM 27412 C C . HIS A 1 80 ? -2.016 -5.295 -20.619 1.00 0.00 77 HIS A C 23
ATOM 27413 O O . HIS A 1 80 ? -1.578 -5.705 -21.693 1.00 0.00 77 HIS A O 23
ATOM 27428 N N . ALA A 1 81 ? -1.671 -4.123 -20.104 1.00 0.00 78 ALA A N 23
ATOM 27429 C CA . ALA A 1 81 ? -0.776 -3.221 -20.811 1.00 0.00 78 ALA A CA 23
ATOM 27430 C C . ALA A 1 81 ? 0.649 -3.336 -20.286 1.00 0.00 78 ALA A C 23
ATOM 27431 O O . ALA A 1 81 ? 1.059 -2.584 -19.400 1.00 0.00 78 ALA A O 23
ATOM 27438 N N . ALA A 1 82 ? 1.389 -4.297 -20.817 1.00 0.00 79 ALA A N 23
ATOM 27439 C CA . ALA A 1 82 ? 2.778 -4.488 -20.429 1.00 0.00 79 ALA A CA 23
ATOM 27440 C C . ALA A 1 82 ? 3.712 -3.772 -21.398 1.00 0.00 79 ALA A C 23
ATOM 27441 O O . ALA A 1 82 ? 4.303 -4.388 -22.287 1.00 0.00 79 ALA A O 23
ATOM 27448 N N . THR A 1 83 ? 3.799 -2.460 -21.250 1.00 0.00 80 THR A N 23
ATOM 27449 C CA . THR A 1 83 ? 4.669 -1.644 -22.082 1.00 0.00 80 THR A CA 23
ATOM 27450 C C . THR A 1 83 ? 5.051 -0.370 -21.334 1.00 0.00 80 THR A C 23
ATOM 27451 O O . THR A 1 83 ? 4.271 0.605 -21.372 1.00 0.00 80 THR A O 23
ATOM 27463 N N . MET A 1 4 ? 7.692 1.275 0.644 1.00 0.00 1 MET A N 24
ATOM 27464 C CA . MET A 1 4 ? 6.797 0.593 1.603 1.00 0.00 1 MET A CA 24
ATOM 27465 C C . MET A 1 4 ? 7.388 -0.752 1.999 1.00 0.00 1 MET A C 24
ATOM 27466 O O . MET A 1 4 ? 8.537 -1.042 1.674 1.00 0.00 1 MET A O 24
ATOM 27480 N N . HIS A 1 5 ? 6.626 -1.554 2.732 1.00 0.00 2 HIS A N 24
ATOM 27481 C CA . HIS A 1 5 ? 7.066 -2.897 3.082 1.00 0.00 2 HIS A CA 24
ATOM 27482 C C . HIS A 1 5 ? 5.904 -3.883 2.953 1.00 0.00 2 HIS A C 24
ATOM 27483 O O . HIS A 1 5 ? 4.978 -3.893 3.767 1.00 0.00 2 HIS A O 24
ATOM 27498 N N . ALA A 1 6 ? 5.939 -4.683 1.899 1.00 0.00 3 ALA A N 24
ATOM 27499 C CA . ALA A 1 6 ? 4.882 -5.648 1.636 1.00 0.00 3 ALA A CA 24
ATOM 27500 C C . ALA A 1 6 ? 5.303 -7.052 2.041 1.00 0.00 3 ALA A C 24
ATOM 27501 O O . ALA A 1 6 ? 6.483 -7.312 2.292 1.00 0.00 3 ALA A O 24
ATOM 27508 N N . LYS A 1 7 ? 4.331 -7.951 2.108 1.00 0.00 4 LYS A N 24
ATOM 27509 C CA . LYS A 1 7 ? 4.588 -9.347 2.416 1.00 0.00 4 LYS A CA 24
ATOM 27510 C C . LYS A 1 7 ? 3.810 -10.237 1.464 1.00 0.00 4 LYS A C 24
ATOM 27511 O O . LYS A 1 7 ? 3.006 -9.755 0.663 1.00 0.00 4 LYS A O 24
ATOM 27530 N N . VAL A 1 8 ? 4.047 -11.532 1.549 1.00 0.00 5 VAL A N 24
ATOM 27531 C CA . VAL A 1 8 ? 3.333 -12.487 0.721 1.00 0.00 5 VAL A CA 24
ATOM 27532 C C . VAL A 1 8 ? 1.964 -12.789 1.310 1.00 0.00 5 VAL A C 24
ATOM 27533 O O . VAL A 1 8 ? 1.794 -12.839 2.529 1.00 0.00 5 VAL A O 24
ATOM 27546 N N . GLY A 1 9 ? 0.991 -12.975 0.435 1.00 0.00 6 GLY A N 24
ATOM 27547 C CA . GLY A 1 9 ? -0.360 -13.221 0.872 1.00 0.00 6 GLY A CA 24
ATOM 27548 C C . GLY A 1 9 ? -1.114 -11.929 1.036 1.00 0.00 6 GLY A C 24
ATOM 27549 O O . GLY A 1 9 ? -2.228 -11.909 1.560 1.00 0.00 6 GLY A O 24
ATOM 27553 N N . ASP A 1 10 ? -0.497 -10.848 0.587 1.00 0.00 7 ASP A N 24
ATOM 27554 C CA . ASP A 1 10 ? -1.123 -9.529 0.665 1.00 0.00 7 ASP A CA 24
ATOM 27555 C C . ASP A 1 10 ? -1.541 -9.078 -0.722 1.00 0.00 7 ASP A C 24
ATOM 27556 O O . ASP A 1 10 ? -1.249 -9.743 -1.714 1.00 0.00 7 ASP A O 24
ATOM 27565 N N . TYR A 1 11 ? -2.221 -7.955 -0.786 1.00 0.00 8 TYR A N 24
ATOM 27566 C CA . TYR A 1 11 ? -2.664 -7.404 -2.050 1.00 0.00 8 TYR A CA 24
ATOM 27567 C C . TYR A 1 11 ? -1.801 -6.218 -2.450 1.00 0.00 8 TYR A C 24
ATOM 27568 O O . TYR A 1 11 ? -1.461 -5.368 -1.626 1.00 0.00 8 TYR A O 24
ATOM 27586 N N . LEU A 1 12 ? -1.470 -6.171 -3.722 1.00 0.00 9 LEU A N 24
ATOM 27587 C CA . LEU A 1 12 ? -0.668 -5.111 -4.285 1.00 0.00 9 LEU A CA 24
ATOM 27588 C C . LEU A 1 12 ? -1.565 -4.091 -4.965 1.00 0.00 9 LEU A C 24
ATOM 27589 O O . LEU A 1 12 ? -2.539 -4.450 -5.649 1.00 0.00 9 LEU A O 24
ATOM 27605 N N . VAL A 1 13 ? -1.241 -2.830 -4.726 1.00 0.00 10 VAL A N 24
ATOM 27606 C CA . VAL A 1 13 ? -1.880 -1.691 -5.362 1.00 0.00 10 VAL A CA 24
ATOM 27607 C C . VAL A 1 13 ? -0.779 -0.743 -5.838 1.00 0.00 10 VAL A C 24
ATOM 27608 O O . VAL A 1 13 ? 0.348 -0.861 -5.394 1.00 0.00 10 VAL A O 24
ATOM 27621 N N . VAL A 1 14 ? -1.082 0.143 -6.772 1.00 0.00 11 VAL A N 24
ATOM 27622 C CA . VAL A 1 14 ? -0.131 1.161 -7.206 1.00 0.00 11 VAL A CA 24
ATOM 27623 C C . VAL A 1 14 ? -0.792 2.533 -7.236 1.00 0.00 11 VAL A C 24
ATOM 27624 O O . VAL A 1 14 ? -1.886 2.687 -7.769 1.00 0.00 11 VAL A O 24
ATOM 27637 N N . LYS A 1 15 ? -0.142 3.529 -6.649 1.00 0.00 12 LYS A N 24
ATOM 27638 C CA . LYS A 1 15 ? -0.659 4.888 -6.689 1.00 0.00 12 LYS A CA 24
ATOM 27639 C C . LYS A 1 15 ? -0.304 5.524 -8.033 1.00 0.00 12 LYS A C 24
ATOM 27640 O O . LYS A 1 15 ? 0.545 6.414 -8.123 1.00 0.00 12 LYS A O 24
ATOM 27659 N N . GLY A 1 16 ? -0.927 5.004 -9.075 1.00 0.00 13 GLY A N 24
ATOM 27660 C CA . GLY A 1 16 ? -0.773 5.547 -10.404 1.00 0.00 13 GLY A CA 24
ATOM 27661 C C . GLY A 1 16 ? -2.124 5.857 -10.996 1.00 0.00 13 GLY A C 24
ATOM 27662 O O . GLY A 1 16 ? -2.739 4.997 -11.626 1.00 0.00 13 GLY A O 24
ATOM 27666 N N . THR A 1 17 ? -2.583 7.079 -10.768 1.00 0.00 14 THR A N 24
ATOM 27667 C CA . THR A 1 17 ? -3.937 7.486 -11.107 1.00 0.00 14 THR A CA 24
ATOM 27668 C C . THR A 1 17 ? -4.267 7.245 -12.580 1.00 0.00 14 THR A C 24
ATOM 27669 O O . THR A 1 17 ? -3.879 8.019 -13.458 1.00 0.00 14 THR A O 24
ATOM 27680 N N . THR A 1 18 ? -4.966 6.148 -12.839 1.00 0.00 15 THR A N 24
ATOM 27681 C CA . THR A 1 18 ? -5.416 5.819 -14.179 1.00 0.00 15 THR A CA 24
ATOM 27682 C C . THR A 1 18 ? -6.921 5.558 -14.168 1.00 0.00 15 THR A C 24
ATOM 27683 O O . THR A 1 18 ? -7.709 6.412 -14.570 1.00 0.00 15 THR A O 24
ATOM 27694 N N . THR A 1 19 ? -7.320 4.389 -13.680 1.00 0.00 16 THR A N 24
ATOM 27695 C CA . THR A 1 19 ? -8.733 4.081 -13.503 1.00 0.00 16 THR A CA 24
ATOM 27696 C C . THR A 1 19 ? -9.184 4.603 -12.144 1.00 0.00 16 THR A C 24
ATOM 27697 O O . THR A 1 19 ? -10.352 4.934 -11.926 1.00 0.00 16 THR A O 24
ATOM 27708 N N . GLU A 1 20 ? -8.218 4.683 -11.248 1.00 0.00 17 GLU A N 24
ATOM 27709 C CA . GLU A 1 20 ? -8.429 5.116 -9.880 1.00 0.00 17 GLU A CA 24
ATOM 27710 C C . GLU A 1 20 ? -7.113 5.694 -9.368 1.00 0.00 17 GLU A C 24
ATOM 27711 O O . GLU A 1 20 ? -6.076 5.488 -10.002 1.00 0.00 17 GLU A O 24
ATOM 27723 N N . ARG A 1 21 ? -7.145 6.427 -8.256 1.00 0.00 18 ARG A N 24
ATOM 27724 C CA . ARG A 1 21 ? -5.915 6.944 -7.649 1.00 0.00 18 ARG A CA 24
ATOM 27725 C C . ARG A 1 21 ? -5.024 5.778 -7.240 1.00 0.00 18 ARG A C 24
ATOM 27726 O O . ARG A 1 21 ? -3.808 5.909 -7.107 1.00 0.00 18 ARG A O 24
ATOM 27747 N N . HIS A 1 22 ? -5.659 4.639 -7.032 1.00 0.00 19 HIS A N 24
ATOM 27748 C CA . HIS A 1 22 ? -4.969 3.417 -6.684 1.00 0.00 19 HIS A CA 24
ATOM 27749 C C . HIS A 1 22 ? -5.340 2.326 -7.679 1.00 0.00 19 HIS A C 24
ATOM 27750 O O . HIS A 1 22 ? -6.402 1.721 -7.574 1.00 0.00 19 HIS A O 24
ATOM 27765 N N . ASP A 1 23 ? -4.469 2.097 -8.648 1.00 0.00 20 ASP A N 24
ATOM 27766 C CA . ASP A 1 23 ? -4.714 1.120 -9.704 1.00 0.00 20 ASP A CA 24
ATOM 27767 C C . ASP A 1 23 ? -3.838 -0.105 -9.459 1.00 0.00 20 ASP A C 24
ATOM 27768 O O . ASP A 1 23 ? -3.335 -0.258 -8.354 1.00 0.00 20 ASP A O 24
ATOM 27777 N N . GLN A 1 24 ? -3.675 -0.965 -10.474 1.00 0.00 21 GLN A N 24
ATOM 27778 C CA . GLN A 1 24 ? -2.846 -2.186 -10.373 1.00 0.00 21 GLN A CA 24
ATOM 27779 C C . GLN A 1 24 ? -3.142 -2.981 -9.104 1.00 0.00 21 GLN A C 24
ATOM 27780 O O . GLN A 1 24 ? -2.562 -2.720 -8.052 1.00 0.00 21 GLN A O 24
ATOM 27794 N N . HIS A 1 25 ? -4.034 -3.954 -9.194 1.00 0.00 22 HIS A N 24
ATOM 27795 C CA . HIS A 1 25 ? -4.426 -4.720 -8.015 1.00 0.00 22 HIS A CA 24
ATOM 27796 C C . HIS A 1 25 ? -4.239 -6.211 -8.250 1.00 0.00 22 HIS A C 24
ATOM 27797 O O . HIS A 1 25 ? -4.487 -6.693 -9.352 1.00 0.00 22 HIS A O 24
ATOM 27812 N N . ALA A 1 26 ? -3.784 -6.919 -7.215 1.00 0.00 23 ALA A N 24
ATOM 27813 C CA . ALA A 1 26 ? -3.684 -8.392 -7.242 1.00 0.00 23 ALA A CA 24
ATOM 27814 C C . ALA A 1 26 ? -3.189 -8.912 -5.915 1.00 0.00 23 ALA A C 24
ATOM 27815 O O . ALA A 1 26 ? -2.942 -8.142 -5.004 1.00 0.00 23 ALA A O 24
ATOM 27822 N N . GLU A 1 27 ? -3.052 -10.219 -5.808 1.00 0.00 24 GLU A N 24
ATOM 27823 C CA . GLU A 1 27 ? -2.426 -10.813 -4.634 1.00 0.00 24 GLU A CA 24
ATOM 27824 C C . GLU A 1 27 ? -0.973 -11.139 -4.942 1.00 0.00 24 GLU A C 24
ATOM 27825 O O . GLU A 1 27 ? -0.663 -11.728 -5.975 1.00 0.00 24 GLU A O 24
ATOM 27837 N N . ILE A 1 28 ? -0.084 -10.740 -4.053 1.00 0.00 25 ILE A N 24
ATOM 27838 C CA . ILE A 1 28 ? 1.326 -11.015 -4.226 1.00 0.00 25 ILE A CA 24
ATOM 27839 C C . ILE A 1 28 ? 1.735 -12.257 -3.447 1.00 0.00 25 ILE A C 24
ATOM 27840 O O . ILE A 1 28 ? 1.711 -12.272 -2.207 1.00 0.00 25 ILE A O 24
ATOM 27856 N N . ILE A 1 29 ? 2.064 -13.310 -4.193 1.00 0.00 26 ILE A N 24
ATOM 27857 C CA . ILE A 1 29 ? 2.527 -14.557 -3.603 1.00 0.00 26 ILE A CA 24
ATOM 27858 C C . ILE A 1 29 ? 4.035 -14.704 -3.769 1.00 0.00 26 ILE A C 24
ATOM 27859 O O . ILE A 1 29 ? 4.678 -15.447 -3.031 1.00 0.00 26 ILE A O 24
ATOM 27875 N N . GLU A 1 30 ? 4.608 -14.006 -4.739 1.00 0.00 27 GLU A N 24
ATOM 27876 C CA . GLU A 1 30 ? 6.050 -13.958 -4.868 1.00 0.00 27 GLU A CA 24
ATOM 27877 C C . GLU A 1 30 ? 6.529 -12.518 -4.836 1.00 0.00 27 GLU A C 24
ATOM 27878 O O . GLU A 1 30 ? 6.448 -11.785 -5.839 1.00 0.00 27 GLU A O 24
ATOM 27890 N N . VAL A 1 31 ? 7.007 -12.125 -3.664 1.00 0.00 28 VAL A N 24
ATOM 27891 C CA . VAL A 1 31 ? 7.477 -10.780 -3.410 1.00 0.00 28 VAL A CA 24
ATOM 27892 C C . VAL A 1 31 ? 8.983 -10.801 -3.189 1.00 0.00 28 VAL A C 24
ATOM 27893 O O . VAL A 1 31 ? 9.454 -11.163 -2.111 1.00 0.00 28 VAL A O 24
ATOM 27906 N N . ARG A 1 32 ? 9.736 -10.439 -4.213 1.00 0.00 29 ARG A N 24
ATOM 27907 C CA . ARG A 1 32 ? 11.189 -10.493 -4.137 1.00 0.00 29 ARG A CA 24
ATOM 27908 C C . ARG A 1 32 ? 11.759 -9.130 -3.738 1.00 0.00 29 ARG A C 24
ATOM 27909 O O . ARG A 1 32 ? 12.965 -8.897 -3.816 1.00 0.00 29 ARG A O 24
ATOM 27930 N N . SER A 1 33 ? 10.890 -8.236 -3.302 1.00 0.00 30 SER A N 24
ATOM 27931 C CA . SER A 1 33 ? 11.311 -6.901 -2.911 1.00 0.00 30 SER A CA 24
ATOM 27932 C C . SER A 1 33 ? 10.625 -6.480 -1.620 1.00 0.00 30 SER A C 24
ATOM 27933 O O . SER A 1 33 ? 9.397 -6.506 -1.523 1.00 0.00 30 SER A O 24
ATOM 27941 N N . ALA A 1 34 ? 11.422 -6.083 -0.642 1.00 0.00 31 ALA A N 24
ATOM 27942 C CA . ALA A 1 34 ? 10.901 -5.671 0.653 1.00 0.00 31 ALA A CA 24
ATOM 27943 C C . ALA A 1 34 ? 10.571 -4.185 0.649 1.00 0.00 31 ALA A C 24
ATOM 27944 O O . ALA A 1 34 ? 9.790 -3.711 1.472 1.00 0.00 31 ALA A O 24
ATOM 27951 N N . ASP A 1 35 ? 11.175 -3.460 -0.286 1.00 0.00 32 ASP A N 24
ATOM 27952 C CA . ASP A 1 35 ? 10.943 -2.024 -0.421 1.00 0.00 32 ASP A CA 24
ATOM 27953 C C . ASP A 1 35 ? 9.732 -1.766 -1.306 1.00 0.00 32 ASP A C 24
ATOM 27954 O O . ASP A 1 35 ? 9.038 -0.757 -1.161 1.00 0.00 32 ASP A O 24
ATOM 27963 N N . GLY A 1 36 ? 9.486 -2.682 -2.226 1.00 0.00 33 GLY A N 24
ATOM 27964 C CA . GLY A 1 36 ? 8.368 -2.537 -3.128 1.00 0.00 33 GLY A CA 24
ATOM 27965 C C . GLY A 1 36 ? 8.813 -2.115 -4.508 1.00 0.00 33 GLY A C 24
ATOM 27966 O O . GLY A 1 36 ? 8.634 -0.964 -4.906 1.00 0.00 33 GLY A O 24
ATOM 27970 N N . SER A 1 37 ? 9.412 -3.044 -5.233 1.00 0.00 34 SER A N 24
ATOM 27971 C CA . SER A 1 37 ? 9.929 -2.765 -6.557 1.00 0.00 34 SER A CA 24
ATOM 27972 C C . SER A 1 37 ? 9.710 -3.974 -7.465 1.00 0.00 34 SER A C 24
ATOM 27973 O O . SER A 1 37 ? 10.048 -5.100 -7.098 1.00 0.00 34 SER A O 24
ATOM 27981 N N . PRO A 1 38 ? 9.105 -3.757 -8.645 1.00 0.00 35 PRO A N 24
ATOM 27982 C CA . PRO A 1 38 ? 8.887 -4.819 -9.636 1.00 0.00 35 PRO A CA 24
ATOM 27983 C C . PRO A 1 38 ? 10.205 -5.408 -10.155 1.00 0.00 35 PRO A C 24
ATOM 27984 O O . PRO A 1 38 ? 11.271 -4.813 -9.983 1.00 0.00 35 PRO A O 24
ATOM 27995 N N . PRO A 1 39 ? 10.154 -6.572 -10.830 1.00 0.00 36 PRO A N 24
ATOM 27996 C CA . PRO A 1 39 ? 8.913 -7.271 -11.163 1.00 0.00 36 PRO A CA 24
ATOM 27997 C C . PRO A 1 39 ? 8.360 -8.101 -10.007 1.00 0.00 36 PRO A C 24
ATOM 27998 O O . PRO A 1 39 ? 9.093 -8.503 -9.099 1.00 0.00 36 PRO A O 24
ATOM 28009 N N . TYR A 1 40 ? 7.061 -8.349 -10.058 1.00 0.00 37 TYR A N 24
ATOM 28010 C CA . TYR A 1 40 ? 6.384 -9.162 -9.062 1.00 0.00 37 TYR A CA 24
ATOM 28011 C C . TYR A 1 40 ? 5.746 -10.368 -9.724 1.00 0.00 37 TYR A C 24
ATOM 28012 O O . TYR A 1 40 ? 5.307 -10.285 -10.874 1.00 0.00 37 TYR A O 24
ATOM 28030 N N . VAL A 1 41 ? 5.685 -11.480 -9.009 1.00 0.00 38 VAL A N 24
ATOM 28031 C CA . VAL A 1 41 ? 4.930 -12.618 -9.492 1.00 0.00 38 VAL A CA 24
ATOM 28032 C C . VAL A 1 41 ? 3.588 -12.598 -8.797 1.00 0.00 38 VAL A C 24
ATOM 28033 O O . VAL A 1 41 ? 3.481 -12.870 -7.596 1.00 0.00 38 VAL A O 24
ATOM 28046 N N . VAL A 1 42 ? 2.578 -12.232 -9.553 1.00 0.00 39 VAL A N 24
ATOM 28047 C CA . VAL A 1 42 ? 1.317 -11.834 -8.983 1.00 0.00 39 VAL A CA 24
ATOM 28048 C C . VAL A 1 42 ? 0.208 -12.811 -9.355 1.00 0.00 39 VAL A C 24
ATOM 28049 O O . VAL A 1 42 ? 0.291 -13.521 -10.361 1.00 0.00 39 VAL A O 24
ATOM 28062 N N . ARG A 1 43 ? -0.816 -12.847 -8.527 1.00 0.00 40 ARG A N 24
ATOM 28063 C CA . ARG A 1 43 ? -1.918 -13.766 -8.703 1.00 0.00 40 ARG A CA 24
ATOM 28064 C C . ARG A 1 43 ? -3.239 -13.012 -8.654 1.00 0.00 40 ARG A C 24
ATOM 28065 O O . ARG A 1 43 ? -3.579 -12.408 -7.637 1.00 0.00 40 ARG A O 24
ATOM 28086 N N . TRP A 1 44 ? -3.960 -13.013 -9.762 1.00 0.00 41 TRP A N 24
ATOM 28087 C CA . TRP A 1 44 ? -5.285 -12.425 -9.794 1.00 0.00 41 TRP A CA 24
ATOM 28088 C C . TRP A 1 44 ? -6.243 -13.376 -9.096 1.00 0.00 41 TRP A C 24
ATOM 28089 O O . TRP A 1 44 ? -6.388 -14.524 -9.523 1.00 0.00 41 TRP A O 24
ATOM 28110 N N . LEU A 1 45 ? -6.895 -12.927 -8.037 1.00 0.00 42 LEU A N 24
ATOM 28111 C CA . LEU A 1 45 ? -7.763 -13.812 -7.276 1.00 0.00 42 LEU A CA 24
ATOM 28112 C C . LEU A 1 45 ? -9.167 -13.805 -7.847 1.00 0.00 42 LEU A C 24
ATOM 28113 O O . LEU A 1 45 ? -9.775 -14.857 -8.036 1.00 0.00 42 LEU A O 24
ATOM 28129 N N . VAL A 1 46 ? -9.675 -12.619 -8.135 1.00 0.00 43 VAL A N 24
ATOM 28130 C CA . VAL A 1 46 ? -11.013 -12.492 -8.687 1.00 0.00 43 VAL A CA 24
ATOM 28131 C C . VAL A 1 46 ? -10.984 -12.516 -10.210 1.00 0.00 43 VAL A C 24
ATOM 28132 O O . VAL A 1 46 ? -12.025 -12.522 -10.862 1.00 0.00 43 VAL A O 24
ATOM 28145 N N . ASN A 1 47 ? -9.787 -12.523 -10.775 1.00 0.00 44 ASN A N 24
ATOM 28146 C CA . ASN A 1 47 ? -9.630 -12.791 -12.200 1.00 0.00 44 ASN A CA 24
ATOM 28147 C C . ASN A 1 47 ? -9.303 -14.267 -12.400 1.00 0.00 44 ASN A C 24
ATOM 28148 O O . ASN A 1 47 ? -9.811 -14.910 -13.318 1.00 0.00 44 ASN A O 24
ATOM 28159 N N . GLY A 1 48 ? -8.457 -14.801 -11.521 1.00 0.00 45 GLY A N 24
ATOM 28160 C CA . GLY A 1 48 ? -8.183 -16.226 -11.507 1.00 0.00 45 GLY A C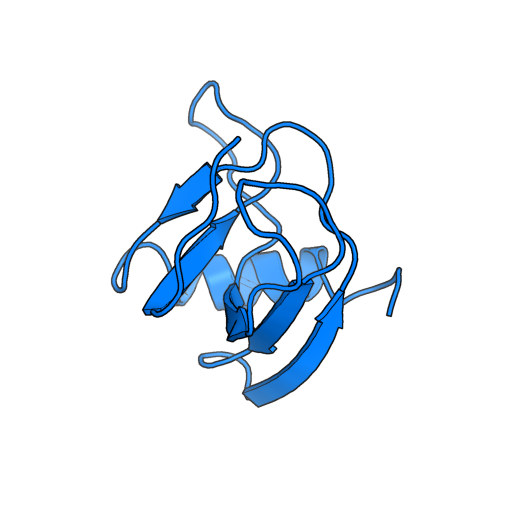A 24
ATOM 28161 C C . GLY A 1 48 ? -7.066 -16.643 -12.445 1.00 0.00 45 GLY A C 24
ATOM 28162 O O . GLY A 1 48 ? -7.299 -17.400 -13.387 1.00 0.00 45 GLY A O 24
ATOM 28166 N N . HIS A 1 49 ? -5.849 -16.161 -12.187 1.00 0.00 46 HIS A N 24
ATOM 28167 C CA . HIS A 1 49 ? -4.686 -16.549 -12.985 1.00 0.00 46 HIS A CA 24
ATOM 28168 C C . HIS A 1 49 ? -3.408 -16.003 -12.362 1.00 0.00 46 HIS A C 24
ATOM 28169 O O . HIS A 1 49 ? -3.437 -15.008 -11.648 1.00 0.00 46 HIS A O 24
ATOM 28184 N N . GLU A 1 50 ? -2.299 -16.666 -12.628 1.00 0.00 47 GLU A N 24
ATOM 28185 C CA . GLU A 1 50 ? -1.002 -16.238 -12.114 1.00 0.00 47 GLU A CA 24
ATOM 28186 C C . GLU A 1 50 ? -0.107 -15.788 -13.261 1.00 0.00 47 GLU A C 24
ATOM 28187 O O . GLU A 1 50 ? -0.191 -16.337 -14.360 1.00 0.00 47 GLU A O 24
ATOM 28199 N N . THR A 1 51 ? 0.734 -14.791 -13.013 1.00 0.00 48 THR A N 24
ATOM 28200 C CA . THR A 1 51 ? 1.664 -14.309 -14.027 1.00 0.00 48 THR A CA 24
ATOM 28201 C C . THR A 1 51 ? 2.643 -13.301 -13.438 1.00 0.00 48 THR A C 24
ATOM 28202 O O . THR A 1 51 ? 2.561 -12.935 -12.265 1.00 0.00 48 THR A O 24
ATOM 28213 N N . THR A 1 52 ? 3.561 -12.863 -14.271 1.00 0.00 49 THR A N 24
ATOM 28214 C CA . THR A 1 52 ? 4.581 -11.909 -13.873 1.00 0.00 49 THR A CA 24
ATOM 28215 C C . THR A 1 52 ? 4.303 -10.553 -14.513 1.00 0.00 49 THR A C 24
ATOM 28216 O O . THR A 1 52 ? 4.345 -10.415 -15.738 1.00 0.00 49 THR A O 24
ATOM 28227 N N . VAL A 1 53 ? 4.011 -9.559 -13.686 1.00 0.00 50 VAL A N 24
ATOM 28228 C CA . VAL A 1 53 ? 3.643 -8.240 -14.186 1.00 0.00 50 VAL A CA 24
ATOM 28229 C C . VAL A 1 53 ? 4.501 -7.144 -13.567 1.00 0.00 50 VAL A C 24
ATOM 28230 O O . VAL A 1 53 ? 5.290 -7.389 -12.647 1.00 0.00 50 VAL A O 24
ATOM 28243 N N . TYR A 1 54 ? 4.334 -5.933 -14.082 1.00 0.00 51 TYR A N 24
ATOM 28244 C CA . TYR A 1 54 ? 5.043 -4.773 -13.570 1.00 0.00 51 TYR A CA 24
ATOM 28245 C C . TYR A 1 54 ? 4.038 -3.740 -13.074 1.00 0.00 51 TYR A C 24
ATOM 28246 O O . TYR A 1 54 ? 3.436 -3.023 -13.867 1.00 0.00 51 TYR A O 24
ATOM 28264 N N . PRO A 1 55 ? 3.818 -3.686 -11.753 1.00 0.00 52 PRO A N 24
ATOM 28265 C CA . PRO A 1 55 ? 2.878 -2.734 -11.143 1.00 0.00 52 PRO A CA 24
ATOM 28266 C C . PRO A 1 55 ? 3.334 -1.284 -11.295 1.00 0.00 52 PRO A C 24
ATOM 28267 O O . PRO A 1 55 ? 2.523 -0.390 -11.545 1.00 0.00 52 PRO A O 24
ATOM 28278 N N . GLY A 1 56 ? 4.632 -1.060 -11.141 1.00 0.00 53 GLY A N 24
ATOM 28279 C CA . GLY A 1 56 ? 5.171 0.280 -11.231 1.00 0.00 53 GLY A CA 24
ATOM 28280 C C . GLY A 1 56 ? 5.662 0.783 -9.889 1.00 0.00 53 GLY A C 24
ATOM 28281 O O . GLY A 1 56 ? 5.937 -0.010 -8.987 1.00 0.00 53 GLY A O 24
ATOM 28285 N N . SER A 1 57 ? 5.779 2.097 -9.759 1.00 0.00 54 SER A N 24
ATOM 28286 C CA . SER A 1 57 ? 6.200 2.712 -8.507 1.00 0.00 54 SER A CA 24
ATOM 28287 C C . SER A 1 57 ? 4.985 3.118 -7.678 1.00 0.00 54 SER A C 24
ATOM 28288 O O . SER A 1 57 ? 3.859 3.085 -8.175 1.00 0.00 54 SER A O 24
ATOM 28296 N N . ASP A 1 58 ? 5.222 3.488 -6.415 1.00 0.00 55 ASP A N 24
ATOM 28297 C CA . ASP A 1 58 ? 4.151 3.929 -5.512 1.00 0.00 55 ASP A CA 24
ATOM 28298 C C . ASP A 1 58 ? 3.196 2.782 -5.206 1.00 0.00 55 ASP A C 24
ATOM 28299 O O . ASP A 1 58 ? 1.999 2.994 -5.005 1.00 0.00 55 ASP A O 24
ATOM 28308 N N . ALA A 1 59 ? 3.726 1.571 -5.166 1.00 0.00 56 ALA A N 24
ATOM 28309 C CA . ALA A 1 59 ? 2.912 0.395 -4.903 1.00 0.00 56 ALA A CA 24
ATOM 28310 C C . ALA A 1 59 ? 2.565 0.289 -3.415 1.00 0.00 56 ALA A C 24
ATOM 28311 O O . ALA A 1 59 ? 3.436 0.095 -2.575 1.00 0.00 56 ALA A O 24
ATOM 28318 N N . VAL A 1 60 ? 1.279 0.435 -3.113 1.00 0.00 57 VAL A N 24
ATOM 28319 C CA . VAL A 1 60 ? 0.773 0.375 -1.746 1.00 0.00 57 VAL A CA 24
ATOM 28320 C C . VAL A 1 60 ? 0.189 -1.014 -1.471 1.00 0.00 57 VAL A C 24
ATOM 28321 O O . VAL A 1 60 ? -0.106 -1.759 -2.403 1.00 0.00 57 VAL A O 24
ATOM 28334 N N . VAL A 1 61 ? 0.018 -1.359 -0.201 1.00 0.00 58 VAL A N 24
ATOM 28335 C CA . VAL A 1 61 ? -0.457 -2.687 0.171 1.00 0.00 58 VAL A CA 24
ATOM 28336 C C . VAL A 1 61 ? -1.880 -2.629 0.738 1.00 0.00 58 VAL A C 24
ATOM 28337 O O . VAL A 1 61 ? -2.299 -1.612 1.294 1.00 0.00 58 VAL A O 24
ATOM 28350 N N . VAL A 1 62 ? -2.613 -3.723 0.574 1.00 0.00 59 VAL A N 24
ATOM 28351 C CA . VAL A 1 62 ? -3.952 -3.880 1.143 1.00 0.00 59 VAL A CA 24
ATOM 28352 C C . VAL A 1 62 ? -4.203 -5.363 1.389 1.00 0.00 59 VAL A C 24
ATOM 28353 O O . VAL A 1 62 ? -3.372 -6.196 1.044 1.00 0.00 59 VAL A O 24
ATOM 28366 N N . THR A 1 63 ? -5.311 -5.687 2.015 1.00 0.00 60 THR A N 24
ATOM 28367 C CA . THR A 1 63 ? -5.695 -7.067 2.223 1.00 0.00 60 THR A CA 24
ATOM 28368 C C . THR A 1 63 ? -6.543 -7.555 1.057 1.00 0.00 60 THR A C 24
ATOM 28369 O O . THR A 1 63 ? -6.970 -6.759 0.212 1.00 0.00 60 THR A O 24
ATOM 28380 N N . ALA A 1 64 ? -6.772 -8.858 1.023 1.00 0.00 61 ALA A N 24
ATOM 28381 C CA . ALA A 1 64 ? -7.419 -9.512 -0.104 1.00 0.00 61 ALA A CA 24
ATOM 28382 C C . ALA A 1 64 ? -8.748 -8.872 -0.491 1.00 0.00 61 ALA A C 24
ATOM 28383 O O . ALA A 1 64 ? -8.871 -8.295 -1.569 1.00 0.00 61 ALA A O 24
ATOM 28390 N N . THR A 1 65 ? -9.721 -8.934 0.400 1.00 0.00 62 THR A N 24
ATOM 28391 C CA . THR A 1 65 ? -11.102 -8.681 0.030 1.00 0.00 62 THR A CA 24
ATOM 28392 C C . THR A 1 65 ? -11.424 -7.206 -0.192 1.00 0.00 62 THR A C 24
ATOM 28393 O O . THR A 1 65 ? -12.316 -6.887 -0.982 1.00 0.00 62 THR A O 24
ATOM 28404 N N . GLU A 1 66 ? -10.714 -6.310 0.489 1.00 0.00 63 GLU A N 24
ATOM 28405 C CA . GLU A 1 66 ? -11.011 -4.883 0.388 1.00 0.00 63 GLU A CA 24
ATOM 28406 C C . GLU A 1 66 ? -10.904 -4.407 -1.055 1.00 0.00 63 GLU A C 24
ATOM 28407 O O . GLU A 1 66 ? -11.883 -3.960 -1.651 1.00 0.00 63 GLU A O 24
ATOM 28419 N N . HIS A 1 67 ? -9.711 -4.508 -1.615 1.00 0.00 64 HIS A N 24
ATOM 28420 C CA . HIS A 1 67 ? -9.484 -4.079 -2.982 1.00 0.00 64 HIS A CA 24
ATOM 28421 C C . HIS A 1 67 ? -9.897 -5.118 -4.029 1.00 0.00 64 HIS A C 24
ATOM 28422 O O . HIS A 1 67 ? -10.011 -4.763 -5.184 1.00 0.00 64 HIS A O 24
ATOM 28437 N N . ALA A 1 68 ? -10.095 -6.385 -3.631 1.00 0.00 65 ALA A N 24
ATOM 28438 C CA . ALA A 1 68 ? -10.296 -7.510 -4.566 1.00 0.00 65 ALA A CA 24
ATOM 28439 C C . ALA A 1 68 ? -11.239 -7.184 -5.722 1.00 0.00 65 ALA A C 24
ATOM 28440 O O . ALA A 1 68 ? -10.944 -7.476 -6.867 1.00 0.00 65 ALA A O 24
ATOM 28447 N N . GLU A 1 69 ? -12.367 -6.578 -5.431 1.00 0.00 66 GLU A N 24
ATOM 28448 C CA . GLU A 1 69 ? -13.338 -6.245 -6.482 1.00 0.00 66 GLU A CA 24
ATOM 28449 C C . GLU A 1 69 ? -12.675 -5.323 -7.527 1.00 0.00 66 GLU A C 24
ATOM 28450 O O . GLU A 1 69 ? -12.687 -5.558 -8.768 1.00 0.00 66 GLU A O 24
ATOM 28462 N N . ALA A 1 70 ? -12.030 -4.302 -6.998 1.00 0.00 67 ALA A N 24
ATOM 28463 C CA . ALA A 1 70 ? -11.238 -3.396 -7.791 1.00 0.00 67 ALA A CA 24
ATOM 28464 C C . ALA A 1 70 ? -10.046 -4.123 -8.411 1.00 0.00 67 ALA A C 24
ATOM 28465 O O . ALA A 1 70 ? -9.408 -3.594 -9.302 1.00 0.00 67 ALA A O 24
ATOM 28472 N N . GLU A 1 71 ? -9.707 -5.303 -7.893 1.00 0.00 68 GLU A N 24
ATOM 28473 C CA . GLU A 1 71 ? -8.660 -6.126 -8.485 1.00 0.00 68 GLU A CA 24
ATOM 28474 C C . GLU A 1 71 ? -9.175 -6.732 -9.765 1.00 0.00 68 GLU A C 24
ATOM 28475 O O . GLU A 1 71 ? -8.468 -6.782 -10.741 1.00 0.00 68 GLU A O 24
ATOM 28487 N N . LYS A 1 72 ? -10.416 -7.178 -9.771 1.00 0.00 69 LYS A N 24
ATOM 28488 C CA . LYS A 1 72 ? -10.998 -7.687 -10.998 1.00 0.00 69 LYS A CA 24
ATOM 28489 C C . LYS A 1 72 ? -10.840 -6.623 -12.086 1.00 0.00 69 LYS A C 24
ATOM 28490 O O . LYS A 1 72 ? -10.279 -6.883 -13.167 1.00 0.00 69 LYS A O 24
ATOM 28509 N N . ARG A 1 73 ? -11.252 -5.398 -11.760 1.00 0.00 70 ARG A N 24
ATOM 28510 C CA . ARG A 1 73 ? -11.114 -4.279 -12.716 1.00 0.00 70 ARG A CA 24
ATOM 28511 C C . ARG A 1 73 ? -9.637 -3.945 -13.039 1.00 0.00 70 ARG A C 24
ATOM 28512 O O . ARG A 1 73 ? -9.154 -4.116 -14.168 1.00 0.00 70 ARG A O 24
ATOM 28533 N N . ALA A 1 74 ? -8.927 -3.468 -12.031 1.00 0.00 71 ALA A N 24
ATOM 28534 C CA . ALA A 1 74 ? -7.598 -2.895 -12.212 1.00 0.00 71 ALA A CA 24
ATOM 28535 C C . ALA A 1 74 ? -6.541 -3.935 -12.557 1.00 0.00 71 ALA A C 24
ATOM 28536 O O . ALA A 1 74 ? -5.457 -3.576 -12.985 1.00 0.00 71 ALA A O 24
ATOM 28543 N N . ALA A 1 75 ? -6.823 -5.207 -12.324 1.00 0.00 72 ALA A N 24
ATOM 28544 C CA . ALA A 1 75 ? -5.918 -6.266 -12.753 1.00 0.00 72 ALA A CA 24
ATOM 28545 C C . ALA A 1 75 ? -6.148 -6.573 -14.214 1.00 0.00 72 ALA A C 24
ATOM 28546 O O . ALA A 1 75 ? -5.209 -6.910 -14.935 1.00 0.00 72 ALA A O 24
ATOM 28553 N N . ALA A 1 76 ? -7.405 -6.455 -14.658 1.00 0.00 73 ALA A N 24
ATOM 28554 C CA . ALA A 1 76 ? -7.687 -6.488 -16.086 1.00 0.00 73 ALA A CA 24
ATOM 28555 C C . ALA A 1 76 ? -6.848 -5.428 -16.799 1.00 0.00 73 ALA A C 24
ATOM 28556 O O . ALA A 1 76 ? -6.440 -5.611 -17.947 1.00 0.00 73 ALA A O 24
ATOM 28563 N N . ARG A 1 77 ? -6.599 -4.310 -16.114 1.00 0.00 74 ARG A N 24
ATOM 28564 C CA . ARG A 1 77 ? -5.666 -3.299 -16.629 1.00 0.00 74 ARG A CA 24
ATOM 28565 C C . ARG A 1 77 ? -4.196 -3.731 -16.437 1.00 0.00 74 ARG A C 24
ATOM 28566 O O . ARG A 1 77 ? -3.435 -3.806 -17.401 1.00 0.00 74 ARG A O 24
ATOM 28587 N N . ALA A 1 78 ? -3.820 -4.005 -15.185 1.00 0.00 75 ALA A N 24
ATOM 28588 C CA . ALA A 1 78 ? -2.442 -4.363 -14.801 1.00 0.00 75 ALA A CA 24
ATOM 28589 C C . ALA A 1 78 ? -1.864 -5.476 -15.669 1.00 0.00 75 ALA A C 24
ATOM 28590 O O . ALA A 1 78 ? -0.780 -5.332 -16.225 1.00 0.00 75 ALA A O 24
ATOM 28597 N N . GLY A 1 79 ? -2.595 -6.575 -15.800 1.00 0.00 76 GLY A N 24
ATOM 28598 C CA . GLY A 1 79 ? -2.082 -7.727 -16.523 1.00 0.00 76 GLY A CA 24
ATOM 28599 C C . GLY A 1 79 ? -2.203 -7.583 -18.027 1.00 0.00 76 GLY A C 24
ATOM 28600 O O . GLY A 1 79 ? -1.919 -8.518 -18.772 1.00 0.00 76 GLY A O 24
ATOM 28604 N N . HIS A 1 80 ? -2.630 -6.414 -18.472 1.00 0.00 77 HIS A N 24
ATOM 28605 C CA . HIS A 1 80 ? -2.759 -6.140 -19.892 1.00 0.00 77 HIS A CA 24
ATOM 28606 C C . HIS A 1 80 ? -1.483 -5.488 -20.421 1.00 0.00 77 HIS A C 24
ATOM 28607 O O . HIS A 1 80 ? -1.201 -5.524 -21.622 1.00 0.00 77 HIS A O 24
ATOM 28622 N N . ALA A 1 81 ? -0.704 -4.912 -19.516 1.00 0.00 78 ALA A N 24
ATOM 28623 C CA . ALA A 1 81 ? 0.502 -4.189 -19.894 1.00 0.00 78 ALA A CA 24
ATOM 28624 C C . ALA A 1 81 ? 1.489 -4.138 -18.733 1.00 0.00 78 ALA A C 24
ATOM 28625 O O . ALA A 1 81 ? 1.453 -4.981 -17.840 1.00 0.00 78 ALA A O 24
ATOM 28632 N N . ALA A 1 82 ? 2.385 -3.163 -18.768 1.00 0.00 79 ALA A N 24
ATOM 28633 C CA . ALA A 1 82 ? 3.346 -2.964 -17.693 1.00 0.00 79 ALA A CA 24
ATOM 28634 C C . ALA A 1 82 ? 3.565 -1.476 -17.455 1.00 0.00 79 ALA A C 24
ATOM 28635 O O . ALA A 1 82 ? 4.509 -1.071 -16.781 1.00 0.00 79 ALA A O 24
ATOM 28642 N N . THR A 1 83 ? 2.674 -0.671 -18.015 1.00 0.00 80 THR A N 24
ATOM 28643 C CA . THR A 1 83 ? 2.807 0.774 -17.968 1.00 0.00 80 THR A CA 24
ATOM 28644 C C . THR A 1 83 ? 1.437 1.446 -17.864 1.00 0.00 80 THR A C 24
ATOM 28645 O O . THR A 1 83 ? 0.803 1.681 -18.917 1.00 0.00 80 THR A O 24
ATOM 28657 N N . MET A 1 4 ? 6.527 1.433 -1.952 1.00 0.00 1 MET A N 25
ATOM 28658 C CA . MET A 1 4 ? 5.885 0.978 -0.695 1.00 0.00 1 MET A CA 25
ATOM 28659 C C . MET A 1 4 ? 6.676 -0.166 -0.064 1.00 0.00 1 MET A C 25
ATOM 28660 O O . MET A 1 4 ? 7.828 -0.403 -0.420 1.00 0.00 1 MET A O 25
ATOM 28674 N N . HIS A 1 5 ? 6.046 -0.867 0.873 1.00 0.00 2 HIS A N 25
ATOM 28675 C CA . HIS A 1 5 ? 6.656 -2.014 1.532 1.00 0.00 2 HIS A CA 25
ATOM 28676 C C . HIS A 1 5 ? 5.595 -3.106 1.678 1.00 0.00 2 HIS A C 25
ATOM 28677 O O . HIS A 1 5 ? 4.551 -2.874 2.285 1.00 0.00 2 HIS A O 25
ATOM 28692 N N . ALA A 1 6 ? 5.846 -4.285 1.118 1.00 0.00 3 ALA A N 25
ATOM 28693 C CA . ALA A 1 6 ? 4.829 -5.330 1.079 1.00 0.00 3 ALA A CA 25
ATOM 28694 C C . ALA A 1 6 ? 5.411 -6.706 1.375 1.00 0.00 3 ALA A C 25
ATOM 28695 O O . ALA A 1 6 ? 6.628 -6.883 1.431 1.00 0.00 3 ALA A O 25
ATOM 28702 N N . LYS A 1 7 ? 4.521 -7.672 1.573 1.00 0.00 4 LYS A N 25
ATOM 28703 C CA . LYS A 1 7 ? 4.906 -9.037 1.897 1.00 0.00 4 LYS A CA 25
ATOM 28704 C C . LYS A 1 7 ? 4.009 -10.015 1.130 1.00 0.00 4 LYS A C 25
ATOM 28705 O O . LYS A 1 7 ? 2.993 -9.609 0.565 1.00 0.00 4 LYS A O 25
ATOM 28724 N N . VAL A 1 8 ? 4.396 -11.284 1.084 1.00 0.00 5 VAL A N 25
ATOM 28725 C CA . VAL A 1 8 ? 3.554 -12.320 0.493 1.00 0.00 5 VAL A CA 25
ATOM 28726 C C . VAL A 1 8 ? 2.352 -12.600 1.403 1.00 0.00 5 VAL A C 25
ATOM 28727 O O . VAL A 1 8 ? 2.475 -12.586 2.631 1.00 0.00 5 VAL A O 25
ATOM 28740 N N . GLY A 1 9 ? 1.196 -12.853 0.799 1.00 0.00 6 GLY A N 25
ATOM 28741 C CA . GLY A 1 9 ? -0.032 -12.990 1.565 1.00 0.00 6 GLY A CA 25
ATOM 28742 C C . GLY A 1 9 ? -0.762 -11.666 1.625 1.00 0.00 6 GLY A C 25
ATOM 28743 O O . GLY A 1 9 ? -1.683 -11.469 2.416 1.00 0.00 6 GLY A O 25
ATOM 28747 N N . ASP A 1 10 ? -0.351 -10.787 0.733 1.00 0.00 7 ASP A N 25
ATOM 28748 C CA . ASP A 1 10 ? -0.820 -9.394 0.677 1.00 0.00 7 ASP A CA 25
ATOM 28749 C C . ASP A 1 10 ? -1.033 -9.030 -0.758 1.00 0.00 7 ASP A C 25
ATOM 28750 O O . ASP A 1 10 ? -0.792 -9.830 -1.654 1.00 0.00 7 ASP A O 25
ATOM 28759 N N . TYR A 1 11 ? -1.429 -7.814 -0.977 1.00 0.00 8 TYR A N 25
ATOM 28760 C CA . TYR A 1 11 ? -1.888 -7.396 -2.287 1.00 0.00 8 TYR A CA 25
ATOM 28761 C C . TYR A 1 11 ? -1.313 -6.038 -2.626 1.00 0.00 8 TYR A C 25
ATOM 28762 O O . TYR A 1 11 ? -0.754 -5.352 -1.772 1.00 0.00 8 TYR A O 25
ATOM 28780 N N . LEU A 1 12 ? -1.497 -5.648 -3.875 1.00 0.00 9 LEU A N 25
ATOM 28781 C CA . LEU A 1 12 ? -0.781 -4.524 -4.450 1.00 0.00 9 LEU A CA 25
ATOM 28782 C C . LEU A 1 12 ? -1.729 -3.698 -5.303 1.00 0.00 9 LEU A C 25
ATOM 28783 O O . LEU A 1 12 ? -2.642 -4.239 -5.926 1.00 0.00 9 LEU A O 25
ATOM 28799 N N . VAL A 1 13 ? -1.518 -2.390 -5.294 1.00 0.00 10 VAL A N 25
ATOM 28800 C CA . VAL A 1 13 ? -2.341 -1.455 -6.053 1.00 0.00 10 VAL A CA 25
ATOM 28801 C C . VAL A 1 13 ? -1.434 -0.393 -6.686 1.00 0.00 10 VAL A C 25
ATOM 28802 O O . VAL A 1 13 ? -0.232 -0.371 -6.432 1.00 0.00 10 VAL A O 25
ATOM 28815 N N . VAL A 1 14 ? -2.002 0.444 -7.525 1.00 0.00 11 VAL A N 25
ATOM 28816 C CA . VAL A 1 14 ? -1.312 1.567 -8.127 1.00 0.00 11 VAL A CA 25
ATOM 28817 C C . VAL A 1 14 ? -2.255 2.770 -8.128 1.00 0.00 11 VAL A C 25
ATOM 28818 O O . VAL A 1 14 ? -3.430 2.635 -8.487 1.00 0.00 11 VAL A O 25
ATOM 28831 N N . LYS A 1 15 ? -1.742 3.928 -7.704 1.00 0.00 12 LYS A N 25
ATOM 28832 C CA . LYS A 1 15 ? -2.544 5.148 -7.561 1.00 0.00 12 LYS A CA 25
ATOM 28833 C C . LYS A 1 15 ? -3.541 5.022 -6.410 1.00 0.00 12 LYS A C 25
ATOM 28834 O O . LYS A 1 15 ? -3.778 3.934 -5.877 1.00 0.00 12 LYS A O 25
ATOM 28853 N N . GLY A 1 16 ? -4.109 6.150 -6.021 1.00 0.00 13 GLY A N 25
ATOM 28854 C CA . GLY A 1 16 ? -5.114 6.155 -4.985 1.00 0.00 13 GLY A CA 25
ATOM 28855 C C . GLY A 1 16 ? -4.664 6.902 -3.751 1.00 0.00 13 GLY A C 25
ATOM 28856 O O . GLY A 1 16 ? -5.307 6.820 -2.706 1.00 0.00 13 GLY A O 25
ATOM 28860 N N . THR A 1 17 ? -3.572 7.642 -3.867 1.00 0.00 14 THR A N 25
ATOM 28861 C CA . THR A 1 17 ? -3.025 8.353 -2.723 1.00 0.00 14 THR A CA 25
ATOM 28862 C C . THR A 1 17 ? -3.602 9.767 -2.648 1.00 0.00 14 THR A C 25
ATOM 28863 O O . THR A 1 17 ? -3.959 10.244 -1.571 1.00 0.00 14 THR A O 25
ATOM 28874 N N . THR A 1 18 ? -3.736 10.420 -3.797 1.00 0.00 15 THR A N 25
ATOM 28875 C CA . THR A 1 18 ? -4.316 11.750 -3.848 1.00 0.00 15 THR A CA 25
ATOM 28876 C C . THR A 1 18 ? -5.805 11.663 -4.173 1.00 0.00 15 THR A C 25
ATOM 28877 O O . THR A 1 18 ? -6.281 12.260 -5.142 1.00 0.00 15 THR A O 25
ATOM 28888 N N . THR A 1 19 ? -6.527 10.909 -3.337 1.00 0.00 16 THR A N 25
ATOM 28889 C CA . THR A 1 19 ? -7.958 10.644 -3.519 1.00 0.00 16 THR A CA 25
ATOM 28890 C C . THR A 1 19 ? -8.263 10.153 -4.937 1.00 0.00 16 THR A C 25
ATOM 28891 O O . THR A 1 19 ? -9.140 10.682 -5.621 1.00 0.00 16 THR A O 25
ATOM 28902 N N . GLU A 1 20 ? -7.535 9.127 -5.360 1.00 0.00 17 GLU A N 25
ATOM 28903 C CA . GLU A 1 20 ? -7.674 8.582 -6.705 1.00 0.00 17 GLU A CA 25
ATOM 28904 C C . GLU A 1 20 ? -8.403 7.246 -6.669 1.00 0.00 17 GLU A C 25
ATOM 28905 O O . GLU A 1 20 ? -8.707 6.718 -5.599 1.00 0.00 17 GLU A O 25
ATOM 28917 N N . ARG A 1 21 ? -8.665 6.705 -7.849 1.00 0.00 18 ARG A N 25
ATOM 28918 C CA . ARG A 1 21 ? -9.166 5.347 -7.986 1.00 0.00 18 ARG A CA 25
ATOM 28919 C C . ARG A 1 21 ? -8.021 4.364 -7.774 1.00 0.00 18 ARG A C 25
ATOM 28920 O O . ARG A 1 21 ? -6.927 4.552 -8.312 1.00 0.00 18 ARG A O 25
ATOM 28941 N N . HIS A 1 22 ? -8.261 3.331 -6.982 1.00 0.00 19 HIS A N 25
ATOM 28942 C CA . HIS A 1 22 ? -7.243 2.320 -6.739 1.00 0.00 19 HIS A CA 25
ATOM 28943 C C . HIS A 1 22 ? -7.253 1.286 -7.856 1.00 0.00 19 HIS A C 25
ATOM 28944 O O . HIS A 1 22 ? -8.096 0.385 -7.872 1.00 0.00 19 HIS A O 25
ATOM 28959 N N . ASP A 1 23 ? -6.320 1.426 -8.789 1.00 0.00 20 ASP A N 25
ATOM 28960 C CA . ASP A 1 23 ? -6.287 0.576 -9.974 1.00 0.00 20 ASP A CA 25
ATOM 28961 C C . ASP A 1 23 ? -5.036 -0.304 -9.954 1.00 0.00 20 ASP A C 25
ATOM 28962 O O . ASP A 1 23 ? -4.251 -0.205 -9.026 1.00 0.00 20 ASP A O 25
ATOM 28971 N N . GLN A 1 24 ? -4.867 -1.152 -10.976 1.00 0.00 21 GLN A N 25
ATOM 28972 C CA . GLN A 1 24 ? -3.792 -2.159 -11.036 1.00 0.00 21 GLN A CA 25
ATOM 28973 C C . GLN A 1 24 ? -3.603 -2.901 -9.698 1.00 0.00 21 GLN A C 25
ATOM 28974 O O . GLN A 1 24 ? -2.872 -2.451 -8.819 1.00 0.00 21 GLN A O 25
ATOM 28988 N N . HIS A 1 25 ? -4.243 -4.069 -9.567 1.00 0.00 22 HIS A N 25
ATOM 28989 C CA . HIS A 1 25 ? -4.321 -4.762 -8.277 1.00 0.00 22 HIS A CA 25
ATOM 28990 C C . HIS A 1 25 ? -4.122 -6.271 -8.440 1.00 0.00 22 HIS A C 25
ATOM 28991 O O . HIS A 1 25 ? -4.743 -6.912 -9.278 1.00 0.00 22 HIS A O 25
ATOM 29006 N N . ALA A 1 26 ? -3.211 -6.782 -7.631 1.00 0.00 23 ALA A N 25
ATOM 29007 C CA . ALA A 1 26 ? -2.771 -8.176 -7.626 1.00 0.00 23 ALA A CA 25
ATOM 29008 C C . ALA A 1 26 ? -2.590 -8.655 -6.204 1.00 0.00 23 ALA A C 25
ATOM 29009 O O . ALA A 1 26 ? -2.794 -7.892 -5.258 1.00 0.00 23 ALA A O 25
ATOM 29016 N N . GLU A 1 27 ? -2.158 -9.897 -6.070 1.00 0.00 24 GLU A N 25
ATOM 29017 C CA . GLU A 1 27 ? -1.817 -10.441 -4.762 1.00 0.00 24 GLU A CA 25
ATOM 29018 C C . GLU A 1 27 ? -0.536 -11.222 -4.868 1.00 0.00 24 GLU A C 25
ATOM 29019 O O . GLU A 1 27 ? -0.367 -12.114 -5.706 1.00 0.00 24 GLU A O 25
ATOM 29031 N N . ILE A 1 28 ? 0.373 -10.822 -4.002 1.00 0.00 25 ILE A N 25
ATOM 29032 C CA . ILE A 1 28 ? 1.731 -11.274 -4.028 1.00 0.00 25 ILE A CA 25
ATOM 29033 C C . ILE A 1 28 ? 1.840 -12.614 -3.328 1.00 0.00 25 ILE A C 25
ATOM 29034 O O . ILE A 1 28 ? 1.692 -12.706 -2.100 1.00 0.00 25 ILE A O 25
ATOM 29050 N N . ILE A 1 29 ? 2.038 -13.649 -4.137 1.00 0.00 26 ILE A N 25
ATOM 29051 C CA . ILE A 1 29 ? 2.267 -14.997 -3.645 1.00 0.00 26 ILE A CA 25
ATOM 29052 C C . ILE A 1 29 ? 3.727 -15.385 -3.830 1.00 0.00 26 ILE A C 25
ATOM 29053 O O . ILE A 1 29 ? 4.200 -16.375 -3.273 1.00 0.00 26 ILE A O 25
ATOM 29069 N N . GLU A 1 30 ? 4.431 -14.580 -4.611 1.00 0.00 27 GLU A N 25
ATOM 29070 C CA . GLU A 1 30 ? 5.858 -14.740 -4.800 1.00 0.00 27 GLU A CA 25
ATOM 29071 C C . GLU A 1 30 ? 6.495 -13.352 -4.792 1.00 0.00 27 GLU A C 25
ATOM 29072 O O . GLU A 1 30 ? 6.002 -12.421 -5.447 1.00 0.00 27 GLU A O 25
ATOM 29084 N N . VAL A 1 31 ? 7.614 -13.231 -4.102 1.00 0.00 28 VAL A N 25
ATOM 29085 C CA . VAL A 1 31 ? 8.163 -11.934 -3.752 1.00 0.00 28 VAL A CA 25
ATOM 29086 C C . VAL A 1 31 ? 9.674 -11.956 -3.943 1.00 0.00 28 VAL A C 25
ATOM 29087 O O . VAL A 1 31 ? 10.392 -12.593 -3.175 1.00 0.00 28 VAL A O 25
ATOM 29100 N N . ARG A 1 32 ? 10.154 -11.275 -4.980 1.00 0.00 29 ARG A N 25
ATOM 29101 C CA . ARG A 1 32 ? 11.581 -11.283 -5.301 1.00 0.00 29 ARG A CA 25
ATOM 29102 C C . ARG A 1 32 ? 12.393 -10.491 -4.284 1.00 0.00 29 ARG A C 25
ATOM 29103 O O . ARG A 1 32 ? 13.608 -10.649 -4.189 1.00 0.00 29 ARG A O 25
ATOM 29124 N N . SER A 1 33 ? 11.723 -9.626 -3.543 1.00 0.00 30 SER A N 25
ATOM 29125 C CA . SER A 1 33 ? 12.355 -8.874 -2.473 1.00 0.00 30 SER A CA 25
ATOM 29126 C C . SER A 1 33 ? 11.325 -8.523 -1.408 1.00 0.00 30 SER A C 25
ATOM 29127 O O . SER A 1 33 ? 10.384 -7.767 -1.665 1.00 0.00 30 SER A O 25
ATOM 29135 N N . ALA A 1 34 ? 11.515 -9.069 -0.213 1.00 0.00 31 ALA A N 25
ATOM 29136 C CA . ALA A 1 34 ? 10.555 -8.914 0.877 1.00 0.00 31 ALA A CA 25
ATOM 29137 C C . ALA A 1 34 ? 10.568 -7.498 1.448 1.00 0.00 31 ALA A C 25
ATOM 29138 O O . ALA A 1 34 ? 9.817 -7.181 2.372 1.00 0.00 31 ALA A O 25
ATOM 29145 N N . ASP A 1 35 ? 11.432 -6.652 0.907 1.00 0.00 32 ASP A N 25
ATOM 29146 C CA . ASP A 1 35 ? 11.485 -5.254 1.317 1.00 0.00 32 ASP A CA 25
ATOM 29147 C C . ASP A 1 35 ? 10.612 -4.400 0.400 1.00 0.00 32 ASP A C 25
ATOM 29148 O O . ASP A 1 35 ? 10.321 -3.244 0.695 1.00 0.00 32 ASP A O 25
ATOM 29157 N N . GLY A 1 36 ? 10.178 -4.989 -0.707 1.00 0.00 33 GLY A N 25
ATOM 29158 C CA . GLY A 1 36 ? 9.343 -4.271 -1.652 1.00 0.00 33 GLY A CA 25
ATOM 29159 C C . GLY A 1 36 ? 10.136 -3.740 -2.826 1.00 0.00 33 GLY A C 25
ATOM 29160 O O . GLY A 1 36 ? 10.359 -2.535 -2.944 1.00 0.00 33 GLY A O 25
ATOM 29164 N N . SER A 1 37 ? 10.571 -4.638 -3.694 1.00 0.00 34 SER A N 25
ATOM 29165 C CA . SER A 1 37 ? 11.337 -4.261 -4.869 1.00 0.00 34 SER A CA 25
ATOM 29166 C C . SER A 1 37 ? 10.840 -5.029 -6.088 1.00 0.00 34 SER A C 25
ATOM 29167 O O . SER A 1 37 ? 10.747 -6.255 -6.053 1.00 0.00 34 SER A O 25
ATOM 29175 N N . PRO A 1 38 ? 10.481 -4.313 -7.166 1.00 0.00 35 PRO A N 25
ATOM 29176 C CA . PRO A 1 38 ? 10.010 -4.928 -8.413 1.00 0.00 35 PRO A CA 25
ATOM 29177 C C . PRO A 1 38 ? 11.123 -5.684 -9.139 1.00 0.00 35 PRO A C 25
ATOM 29178 O O . PRO A 1 38 ? 12.303 -5.348 -9.004 1.00 0.00 35 PRO A O 25
ATOM 29189 N N . PRO A 1 39 ? 10.764 -6.703 -9.942 1.00 0.00 36 PRO A N 25
ATOM 29190 C CA . PRO A 1 39 ? 9.378 -7.097 -10.199 1.00 0.00 36 PRO A CA 25
ATOM 29191 C C . PRO A 1 39 ? 8.786 -7.945 -9.091 1.00 0.00 36 PRO A C 25
ATOM 29192 O O . PRO A 1 39 ? 9.370 -8.121 -8.020 1.00 0.00 36 PRO A O 25
ATOM 29203 N N . TYR A 1 40 ? 7.628 -8.486 -9.384 1.00 0.00 37 TYR A N 25
ATOM 29204 C CA . TYR A 1 40 ? 6.923 -9.361 -8.461 1.00 0.00 37 TYR A CA 25
ATOM 29205 C C . TYR A 1 40 ? 6.339 -10.525 -9.234 1.00 0.00 37 TYR A C 25
ATOM 29206 O O . TYR A 1 40 ? 6.316 -10.511 -10.468 1.00 0.00 37 TYR A O 25
ATOM 29224 N N . VAL A 1 41 ? 5.793 -11.486 -8.513 1.00 0.00 38 VAL A N 25
ATOM 29225 C CA . VAL A 1 41 ? 5.235 -12.675 -9.125 1.00 0.00 38 VAL A CA 25
ATOM 29226 C C . VAL A 1 41 ? 3.950 -12.949 -8.401 1.00 0.00 38 VAL A C 25
ATOM 29227 O O . VAL A 1 41 ? 3.914 -13.191 -7.195 1.00 0.00 38 VAL A O 25
ATOM 29240 N N . VAL A 1 42 ? 2.885 -12.871 -9.154 1.00 0.00 39 VAL A N 25
ATOM 29241 C CA . VAL A 1 42 ? 1.629 -12.462 -8.603 1.00 0.00 39 VAL A CA 25
ATOM 29242 C C . VAL A 1 42 ? 0.494 -13.301 -9.158 1.00 0.00 39 VAL A C 25
ATOM 29243 O O . VAL A 1 42 ? 0.711 -14.171 -9.991 1.00 0.00 39 VAL A O 25
ATOM 29256 N N . ARG A 1 43 ? -0.704 -13.062 -8.670 1.00 0.00 40 ARG A N 25
ATOM 29257 C CA . ARG A 1 43 ? -1.880 -13.704 -9.201 1.00 0.00 40 ARG A CA 25
ATOM 29258 C C . ARG A 1 43 ? -3.013 -12.698 -9.287 1.00 0.00 40 ARG A C 25
ATOM 29259 O O . ARG A 1 43 ? -3.172 -11.857 -8.395 1.00 0.00 40 ARG A O 25
ATOM 29280 N N . TRP A 1 44 ? -3.754 -12.748 -10.386 1.00 0.00 41 TRP A N 25
ATOM 29281 C CA . TRP A 1 44 ? -4.999 -12.012 -10.483 1.00 0.00 41 TRP A CA 25
ATOM 29282 C C . TRP A 1 44 ? -6.078 -12.900 -9.889 1.00 0.00 41 TRP A C 25
ATOM 29283 O O . TRP A 1 44 ? -6.761 -13.617 -10.620 1.00 0.00 41 TRP A O 25
ATOM 29304 N N . LEU A 1 45 ? -6.197 -12.885 -8.573 1.00 0.00 42 LEU A N 25
ATOM 29305 C CA . LEU A 1 45 ? -6.985 -13.902 -7.865 1.00 0.00 42 LEU A CA 25
ATOM 29306 C C . LEU A 1 45 ? -8.432 -13.903 -8.303 1.00 0.00 42 LEU A C 25
ATOM 29307 O O . LEU A 1 45 ? -8.902 -14.843 -8.941 1.00 0.00 42 LEU A O 25
ATOM 29323 N N . VAL A 1 46 ? -9.133 -12.844 -7.928 1.00 0.00 43 VAL A N 25
ATOM 29324 C CA . VAL A 1 46 ? -10.553 -12.727 -8.184 1.00 0.00 43 VAL A CA 25
ATOM 29325 C C . VAL A 1 46 ? -10.846 -12.773 -9.677 1.00 0.00 43 VAL A C 25
ATOM 29326 O O . VAL A 1 46 ? -11.886 -13.277 -10.103 1.00 0.00 43 VAL A O 25
ATOM 29339 N N . ASN A 1 47 ? -9.930 -12.222 -10.460 1.00 0.00 44 ASN A N 25
ATOM 29340 C CA . ASN A 1 47 ? -9.988 -12.327 -11.913 1.00 0.00 44 ASN A CA 25
ATOM 29341 C C . ASN A 1 47 ? -9.933 -13.787 -12.367 1.00 0.00 44 ASN A C 25
ATOM 29342 O O . ASN A 1 47 ? -10.697 -14.206 -13.235 1.00 0.00 44 ASN A O 25
ATOM 29353 N N . GLY A 1 48 ? -9.012 -14.545 -11.781 1.00 0.00 45 GLY A N 25
ATOM 29354 C CA . GLY A 1 48 ? -8.868 -15.952 -12.110 1.00 0.00 45 GLY A CA 25
ATOM 29355 C C . GLY A 1 48 ? -7.632 -16.239 -12.947 1.00 0.00 45 GLY A C 25
ATOM 29356 O O . GLY A 1 48 ? -7.683 -17.038 -13.879 1.00 0.00 45 GLY A O 25
ATOM 29360 N N . HIS A 1 49 ? -6.520 -15.576 -12.638 1.00 0.00 46 HIS A N 25
ATOM 29361 C CA . HIS A 1 49 ? -5.278 -15.781 -13.388 1.00 0.00 46 HIS A CA 25
ATOM 29362 C C . HIS A 1 49 ? -4.057 -15.820 -12.469 1.00 0.00 46 HIS A C 25
ATOM 29363 O O . HIS A 1 49 ? -4.150 -15.508 -11.281 1.00 0.00 46 HIS A O 25
ATOM 29378 N N . GLU A 1 50 ? -2.905 -16.149 -13.054 1.00 0.00 47 GLU A N 25
ATOM 29379 C CA . GLU A 1 50 ? -1.628 -16.180 -12.337 1.00 0.00 47 GLU A CA 25
ATOM 29380 C C . GLU A 1 50 ? -0.549 -15.576 -13.233 1.00 0.00 47 GLU A C 25
ATOM 29381 O O . GLU A 1 50 ? -0.404 -15.959 -14.393 1.00 0.00 47 GLU A O 25
ATOM 29393 N N . THR A 1 51 ? 0.186 -14.614 -12.691 1.00 0.00 48 THR A N 25
ATOM 29394 C CA . THR A 1 51 ? 0.943 -13.683 -13.514 1.00 0.00 48 THR A CA 25
ATOM 29395 C C . THR A 1 51 ? 2.342 -13.364 -12.956 1.00 0.00 48 THR A C 25
ATOM 29396 O O . THR A 1 51 ? 2.760 -13.864 -11.911 1.00 0.00 48 THR A O 25
ATOM 29407 N N . THR A 1 52 ? 3.049 -12.519 -13.691 1.00 0.00 49 THR A N 25
ATOM 29408 C CA . THR A 1 52 ? 4.269 -11.873 -13.234 1.00 0.00 49 THR A CA 25
ATOM 29409 C C . THR A 1 52 ? 4.201 -10.432 -13.718 1.00 0.00 49 THR A C 25
ATOM 29410 O O . THR A 1 52 ? 4.013 -10.192 -14.910 1.00 0.00 49 THR A O 25
ATOM 29421 N N . VAL A 1 53 ? 4.337 -9.472 -12.817 1.00 0.00 50 VAL A N 25
ATOM 29422 C CA . VAL A 1 53 ? 3.909 -8.117 -13.139 1.00 0.00 50 VAL A CA 25
ATOM 29423 C C . VAL A 1 53 ? 4.891 -7.058 -12.630 1.00 0.00 50 VAL A C 25
ATOM 29424 O O . VAL A 1 53 ? 5.771 -7.339 -11.802 1.00 0.00 50 VAL A O 25
ATOM 29437 N N . TYR A 1 54 ? 4.719 -5.845 -13.154 1.00 0.00 51 TYR A N 25
ATOM 29438 C CA . TYR A 1 54 ? 5.518 -4.694 -12.778 1.00 0.00 51 TYR A CA 25
ATOM 29439 C C . TYR A 1 54 ? 4.589 -3.483 -12.661 1.00 0.00 51 TYR A C 25
ATOM 29440 O O . TYR A 1 54 ? 4.194 -2.897 -13.668 1.00 0.00 51 TYR A O 25
ATOM 29458 N N . PRO A 1 55 ? 4.197 -3.126 -11.432 1.00 0.00 52 PRO A N 25
ATOM 29459 C CA . PRO A 1 55 ? 3.294 -1.994 -11.183 1.00 0.00 52 PRO A CA 25
ATOM 29460 C C . PRO A 1 55 ? 3.983 -0.652 -11.452 1.00 0.00 52 PRO A C 25
ATOM 29461 O O . PRO A 1 55 ? 4.937 -0.289 -10.762 1.00 0.00 52 PRO A O 25
ATOM 29472 N N . GLY A 1 56 ? 3.518 0.072 -12.463 1.00 0.00 53 GLY A N 25
ATOM 29473 C CA . GLY A 1 56 ? 4.094 1.371 -12.775 1.00 0.00 53 GLY A CA 25
ATOM 29474 C C . GLY A 1 56 ? 3.628 2.457 -11.818 1.00 0.00 53 GLY A C 25
ATOM 29475 O O . GLY A 1 56 ? 2.708 3.211 -12.134 1.00 0.00 53 GLY A O 25
ATOM 29479 N N . SER A 1 57 ? 4.269 2.531 -10.655 1.00 0.00 54 SER A N 25
ATOM 29480 C CA . SER A 1 57 ? 3.887 3.460 -9.599 1.00 0.00 54 SER A CA 25
ATOM 29481 C C . SER A 1 57 ? 4.794 3.240 -8.392 1.00 0.00 54 SER A C 25
ATOM 29482 O O . SER A 1 57 ? 5.690 2.394 -8.436 1.00 0.00 54 SER A O 25
ATOM 29490 N N . ASP A 1 58 ? 4.570 3.996 -7.322 1.00 0.00 55 ASP A N 25
ATOM 29491 C CA . ASP A 1 58 ? 5.233 3.725 -6.054 1.00 0.00 55 ASP A CA 25
ATOM 29492 C C . ASP A 1 58 ? 4.640 2.461 -5.447 1.00 0.00 55 ASP A C 25
ATOM 29493 O O . ASP A 1 58 ? 5.203 1.879 -4.516 1.00 0.00 55 ASP A O 25
ATOM 29502 N N . ALA A 1 59 ? 3.480 2.059 -5.989 1.00 0.00 56 ALA A N 25
ATOM 29503 C CA . ALA A 1 59 ? 2.850 0.792 -5.645 1.00 0.00 56 ALA A CA 25
ATOM 29504 C C . ALA A 1 59 ? 2.085 0.941 -4.328 1.00 0.00 56 ALA A C 25
ATOM 29505 O O . ALA A 1 59 ? 2.316 1.885 -3.573 1.00 0.00 56 ALA A O 25
ATOM 29512 N N . VAL A 1 60 ? 1.175 0.026 -4.058 1.00 0.00 57 VAL A N 25
ATOM 29513 C CA . VAL A 1 60 ? 0.339 0.096 -2.864 1.00 0.00 57 VAL A CA 25
ATOM 29514 C C . VAL A 1 60 ? 0.206 -1.304 -2.273 1.00 0.00 57 VAL A C 25
ATOM 29515 O O . VAL A 1 60 ? 0.584 -2.283 -2.917 1.00 0.00 57 VAL A O 25
ATOM 29528 N N . VAL A 1 61 ? -0.352 -1.401 -1.075 1.00 0.00 58 VAL A N 25
ATOM 29529 C CA . VAL A 1 61 ? -0.482 -2.673 -0.381 1.00 0.00 58 VAL A CA 25
ATOM 29530 C C . VAL A 1 61 ? -1.849 -2.748 0.276 1.00 0.00 58 VAL A C 25
ATOM 29531 O O . VAL A 1 61 ? -2.263 -1.833 0.987 1.00 0.00 58 VAL A O 25
ATOM 29544 N N . VAL A 1 62 ? -2.553 -3.832 0.004 1.00 0.00 59 VAL A N 25
ATOM 29545 C CA . VAL A 1 62 ? -3.906 -4.004 0.446 1.00 0.00 59 VAL A CA 25
ATOM 29546 C C . VAL A 1 62 ? -4.141 -5.424 0.926 1.00 0.00 59 VAL A C 25
ATOM 29547 O O . VAL A 1 62 ? -3.254 -6.275 0.842 1.00 0.00 59 VAL A O 25
ATOM 29560 N N . THR A 1 63 ? -5.340 -5.666 1.416 1.00 0.00 60 THR A N 25
ATOM 29561 C CA . THR A 1 63 ? -5.702 -6.953 1.982 1.00 0.00 60 THR A CA 25
ATOM 29562 C C . THR A 1 63 ? -6.880 -7.587 1.223 1.00 0.00 60 THR A C 25
ATOM 29563 O O . THR A 1 63 ? -7.243 -7.137 0.128 1.00 0.00 60 THR A O 25
ATOM 29574 N N . ALA A 1 64 ? -7.471 -8.627 1.817 1.00 0.00 61 ALA A N 25
ATOM 29575 C CA . ALA A 1 64 ? -8.508 -9.430 1.178 1.00 0.00 61 ALA A CA 25
ATOM 29576 C C . ALA A 1 64 ? -9.721 -8.619 0.717 1.00 0.00 61 ALA A C 25
ATOM 29577 O O . ALA A 1 64 ? -10.176 -8.795 -0.408 1.00 0.00 61 ALA A O 25
ATOM 29584 N N . THR A 1 65 ? -10.265 -7.758 1.568 1.00 0.00 62 THR A N 25
ATOM 29585 C CA . THR A 1 65 ? -11.480 -7.023 1.207 1.00 0.00 62 THR A CA 25
ATOM 29586 C C . THR A 1 65 ? -11.294 -6.216 -0.065 1.00 0.00 62 THR A C 25
ATOM 29587 O O . THR A 1 65 ? -12.029 -6.383 -1.042 1.00 0.00 62 THR A O 25
ATOM 29598 N N . GLU A 1 66 ? -10.281 -5.365 -0.040 1.00 0.00 63 GLU A N 25
ATOM 29599 C CA . GLU A 1 66 ? -9.998 -4.454 -1.140 1.00 0.00 63 GLU A CA 25
ATOM 29600 C C . GLU A 1 66 ? -9.806 -5.247 -2.424 1.00 0.00 63 GLU A C 25
ATOM 29601 O O . GLU A 1 66 ? -10.108 -4.787 -3.518 1.00 0.00 63 GLU A O 25
ATOM 29613 N N . HIS A 1 67 ? -9.289 -6.452 -2.252 1.00 0.00 64 HIS A N 25
ATOM 29614 C CA . HIS A 1 67 ? -8.958 -7.337 -3.351 1.00 0.00 64 HIS A CA 25
ATOM 29615 C C . HIS A 1 67 ? -10.144 -7.653 -4.268 1.00 0.00 64 HIS A C 25
ATOM 29616 O O . HIS A 1 67 ? -9.974 -7.694 -5.462 1.00 0.00 64 HIS A O 25
ATOM 29631 N N . ALA A 1 68 ? -11.328 -7.878 -3.730 1.00 0.00 65 ALA A N 25
ATOM 29632 C CA . ALA A 1 68 ? -12.425 -8.378 -4.548 1.00 0.00 65 ALA A CA 25
ATOM 29633 C C . ALA A 1 68 ? -12.714 -7.440 -5.725 1.00 0.00 65 ALA A C 25
ATOM 29634 O O . ALA A 1 68 ? -12.306 -7.678 -6.872 1.00 0.00 65 ALA A O 25
ATOM 29641 N N . GLU A 1 69 ? -13.380 -6.358 -5.391 1.00 0.00 66 GLU A N 25
ATOM 29642 C CA . GLU A 1 69 ? -13.791 -5.333 -6.350 1.00 0.00 66 GL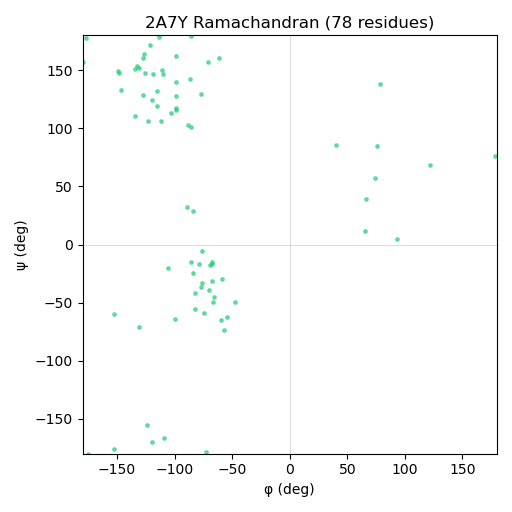U A CA 25
ATOM 29643 C C . GLU A 1 69 ? -12.598 -4.743 -7.114 1.00 0.00 66 GLU A C 25
ATOM 29644 O O . GLU A 1 69 ? -12.491 -4.836 -8.373 1.00 0.00 66 GLU A O 25
ATOM 29656 N N . ALA A 1 70 ? -11.695 -4.156 -6.336 1.00 0.00 67 ALA A N 25
ATOM 29657 C CA . ALA A 1 70 ? -10.564 -3.441 -6.876 1.00 0.00 67 ALA A CA 25
ATOM 29658 C C . ALA A 1 70 ? -9.745 -4.333 -7.778 1.00 0.00 67 ALA A C 25
ATOM 29659 O O . ALA A 1 70 ? -9.560 -4.007 -8.926 1.00 0.00 67 ALA A O 25
ATOM 29666 N N . GLU A 1 71 ? -9.279 -5.466 -7.268 1.00 0.00 68 GLU A N 25
ATOM 29667 C CA . GLU A 1 71 ? -8.398 -6.339 -8.042 1.00 0.00 68 GLU A CA 25
ATOM 29668 C C . GLU A 1 71 ? -9.035 -6.772 -9.352 1.00 0.00 68 GLU A C 25
ATOM 29669 O O . GLU A 1 71 ? -8.336 -6.927 -10.342 1.00 0.00 68 GLU A O 25
ATOM 29681 N N . LYS A 1 72 ? -10.351 -6.968 -9.377 1.00 0.00 69 LYS A N 25
ATOM 29682 C CA . LYS A 1 72 ? -11.004 -7.293 -10.640 1.00 0.00 69 LYS A CA 25
ATOM 29683 C C . LYS A 1 72 ? -10.727 -6.208 -11.679 1.00 0.00 69 LYS A C 25
ATOM 29684 O O . LYS A 1 72 ? -10.032 -6.457 -12.674 1.00 0.00 69 LYS A O 25
ATOM 29703 N N . ARG A 1 73 ? -11.240 -5.000 -11.444 1.00 0.00 70 ARG A N 25
ATOM 29704 C CA . ARG A 1 73 ? -11.035 -3.899 -12.412 1.00 0.00 70 ARG A CA 25
ATOM 29705 C C . ARG A 1 73 ? -9.533 -3.645 -12.652 1.00 0.00 70 ARG A C 25
ATOM 29706 O O . ARG A 1 73 ? -9.007 -3.633 -13.786 1.00 0.00 70 ARG A O 25
ATOM 29727 N N . ALA A 1 74 ? -8.873 -3.443 -11.541 1.00 0.00 71 ALA A N 25
ATOM 29728 C CA . ALA A 1 74 ? -7.490 -3.053 -11.484 1.00 0.00 71 ALA A CA 25
ATOM 29729 C C . ALA A 1 74 ? -6.564 -4.027 -12.202 1.00 0.00 71 ALA A C 25
ATOM 29730 O O . ALA A 1 74 ? -5.689 -3.597 -12.934 1.00 0.00 71 ALA A O 25
ATOM 29737 N N . ALA A 1 75 ? -6.737 -5.331 -11.989 1.00 0.00 72 ALA A N 25
ATOM 29738 C CA . ALA A 1 75 ? -5.868 -6.313 -12.635 1.00 0.00 72 ALA A CA 25
ATOM 29739 C C . ALA A 1 75 ? -6.112 -6.347 -14.127 1.00 0.00 72 ALA A C 25
ATOM 29740 O O . ALA A 1 75 ? -5.185 -6.589 -14.904 1.00 0.00 72 ALA A O 25
ATOM 29747 N N . ALA A 1 76 ? -7.361 -6.113 -14.524 1.00 0.00 73 ALA A N 25
ATOM 29748 C CA . ALA A 1 76 ? -7.688 -5.993 -15.932 1.00 0.00 73 ALA A CA 25
ATOM 29749 C C . ALA A 1 76 ? -6.800 -4.942 -16.592 1.00 0.00 73 ALA A C 25
ATOM 29750 O O . ALA A 1 76 ? -6.393 -5.104 -17.741 1.00 0.00 73 ALA A O 25
ATOM 29757 N N . ARG A 1 77 ? -6.507 -3.863 -15.866 1.00 0.00 74 ARG A N 25
ATOM 29758 C CA . ARG A 1 77 ? -5.542 -2.867 -16.364 1.00 0.00 74 ARG A CA 25
ATOM 29759 C C . ARG A 1 77 ? -4.067 -3.259 -16.126 1.00 0.00 74 ARG A C 25
ATOM 29760 O O . ARG A 1 77 ? -3.241 -3.126 -17.033 1.00 0.00 74 ARG A O 25
ATOM 29781 N N . ALA A 1 78 ? -3.735 -3.702 -14.907 1.00 0.00 75 ALA A N 25
ATOM 29782 C CA . ALA A 1 78 ? -2.356 -4.069 -14.527 1.00 0.00 75 ALA A CA 25
ATOM 29783 C C . ALA A 1 78 ? -1.712 -4.983 -15.563 1.00 0.00 75 ALA A C 25
ATOM 29784 O O . ALA A 1 78 ? -0.622 -4.702 -16.054 1.00 0.00 75 ALA A O 25
ATOM 29791 N N . GLY A 1 79 ? -2.405 -6.060 -15.911 1.00 0.00 76 GLY A N 25
ATOM 29792 C CA . GLY A 1 79 ? -1.880 -6.992 -16.896 1.00 0.00 76 GLY A CA 25
ATOM 29793 C C . GLY A 1 79 ? -2.355 -6.663 -18.296 1.00 0.00 76 GLY A C 25
ATOM 29794 O O . GLY A 1 79 ? -2.605 -7.555 -19.107 1.00 0.00 76 GLY A O 25
ATOM 29798 N N . HIS A 1 80 ? -2.487 -5.375 -18.571 1.00 0.00 77 HIS A N 25
ATOM 29799 C CA . HIS A 1 80 ? -2.936 -4.900 -19.872 1.00 0.00 77 HIS A CA 25
ATOM 29800 C C . HIS A 1 80 ? -1.965 -3.853 -20.405 1.00 0.00 77 HIS A C 25
ATOM 29801 O O . HIS A 1 80 ? -1.545 -3.906 -21.558 1.00 0.00 77 HIS A O 25
ATOM 29816 N N . ALA A 1 81 ? -1.611 -2.904 -19.549 1.00 0.00 78 ALA A N 25
ATOM 29817 C CA . ALA A 1 81 ? -0.696 -1.836 -19.926 1.00 0.00 78 ALA A CA 25
ATOM 29818 C C . ALA A 1 81 ? 0.753 -2.244 -19.690 1.00 0.00 78 ALA A C 25
ATOM 29819 O O . ALA A 1 81 ? 1.680 -1.506 -20.027 1.00 0.00 78 ALA A O 25
ATOM 29826 N N . ALA A 1 82 ? 0.939 -3.425 -19.117 1.00 0.00 79 ALA A N 25
ATOM 29827 C CA . ALA A 1 82 ? 2.269 -3.922 -18.800 1.00 0.00 79 ALA A CA 25
ATOM 29828 C C . ALA A 1 82 ? 3.005 -4.356 -20.061 1.00 0.00 79 ALA A C 25
ATOM 29829 O O . ALA A 1 82 ? 2.467 -5.100 -20.887 1.00 0.00 79 ALA A O 25
ATOM 29836 N N . THR A 1 83 ? 4.225 -3.870 -20.211 1.00 0.00 80 THR A N 25
ATOM 29837 C CA . THR A 1 83 ? 5.074 -4.254 -21.321 1.00 0.00 80 THR A CA 25
ATOM 29838 C C . THR A 1 83 ? 6.173 -5.194 -20.828 1.00 0.00 80 THR A C 25
ATOM 29839 O O . THR A 1 83 ? 7.026 -4.761 -20.028 1.00 0.00 80 THR A O 25
#

Solvent-accessible surface area: 4792 Å² total; per-residue (Å²): 98,110,9,127,90,52,24,17,5,0,1,73,22,75,131,103,127,154,60,14,32,2,2,30,0,30,102,38,158,22,111,84,17,57,78,44,4,42,0,101,24,66,46,72,54,119,104,35,57,6,127,20,39,88,58,26,50,53,23,80,65,105,80,20,42,128,19,0,109,184,3,6,60,147,17,27,153,64,56,116

Organism: Mycobacterium tuberculosis (strain ATCC 25618 / H37Rv) (NCBI:txid83332)

CATH classification: 2.30.30.440

Foldseek 3Di:
DADAAQKKKFADCPVVDQTAQMWGANFQPDNRDDDDGWTALVLCPGTGTFDHPHVMDIGHDVCSNVRSNRRNVVRVPPTD

InterPro domains:
  IPR015035 Domain of unknown function DUF1918 [PF08940] (1-58)

Secondary structure (DSSP, 8-state):
----TTEEEEES-TTTS--EEEEEEEE-S-SSS-S-EEEEETTTTEEEEE---SS-EEE-HHHHHHHHHHHHHHHTTS--